Protein 4R7P (pdb70)

Structure (mmCIF, N/CA/C/O backbone):
data_4R7P
#
_entry.id   4R7P
#
_cell.length_a   138.970
_cell.length_b   138.970
_cell.length_c   311.620
_cell.angle_alpha   90.00
_cell.angle_beta   90.00
_cell.angle_gamma   120.00
#
_symmetry.space_group_name_H-M   'P 31 2 1'
#
loop_
_entity.id
_entity.type
_entity.pdbx_description
1 polymer 'UTP--glucose-1-phosphate uridylyltransferase'
2 non-polymer "URIDINE-5'-DIPHOSPHATE-GLUCOSE"
3 non-polymer 'SULFATE ION'
4 non-polymer 'ACETATE ION'
5 non-polymer 1,2-ETHANEDIOL
6 non-polymer 'ZINC ION'
7 water water
#
loop_
_atom_site.group_PDB
_atom_site.id
_atom_site.type_symbol
_atom_site.label_atom_id
_atom_site.label_alt_id
_atom_site.label_comp_id
_atom_site.label_asym_id
_atom_site.label_entity_id
_atom_site.label_seq_id
_atom_site.pdbx_PDB_ins_code
_atom_site.Cartn_x
_atom_site.Cartn_y
_atom_site.Cartn_z
_atom_site.occupancy
_atom_site.B_iso_or_equiv
_atom_site.auth_seq_id
_atom_site.auth_comp_id
_atom_site.auth_asym_id
_atom_site.auth_atom_id
_atom_site.pdbx_PDB_model_num
ATOM 1 N N . ILE A 1 42 ? 65.426 -7.382 33.981 1.00 194.00 24 ILE A N 1
ATOM 2 C CA . ILE A 1 42 ? 65.283 -8.813 33.732 1.00 204.55 24 ILE A CA 1
ATOM 3 C C . ILE A 1 42 ? 63.966 -9.107 33.013 1.00 221.62 24 ILE A C 1
ATOM 4 O O . ILE A 1 42 ? 63.974 -9.581 31.881 1.00 214.01 24 ILE A O 1
ATOM 9 N N . ARG A 1 43 ? 62.849 -8.810 33.675 1.00 237.09 25 ARG A N 1
ATOM 10 C CA . ARG A 1 43 ? 61.507 -9.138 33.174 1.00 241.42 25 ARG A CA 1
ATOM 11 C C . ARG A 1 43 ? 61.311 -8.795 31.687 1.00 258.24 25 ARG A C 1
ATOM 12 O O . ARG A 1 43 ? 60.779 -9.606 30.911 1.00 265.38 25 ARG A O 1
ATOM 20 N N . GLN A 1 44 ? 61.753 -7.604 31.290 1.00 263.79 26 GLN A N 1
ATOM 21 C CA . GLN A 1 44 ? 61.673 -7.191 29.891 1.00 255.57 26 GLN A CA 1
ATOM 22 C C . GLN A 1 44 ? 62.435 -8.173 29.008 1.00 295.15 26 GLN A C 1
ATOM 23 O O . GLN A 1 44 ? 61.926 -8.622 27.980 1.00 296.67 26 GLN A O 1
ATOM 29 N N . GLU A 1 45 ? 63.652 -8.508 29.422 1.00 268.55 27 GLU A N 1
ATOM 30 C CA . GLU A 1 45 ? 64.482 -9.452 28.681 1.00 258.66 27 GLU A CA 1
ATOM 31 C C . GLU A 1 45 ? 63.759 -10.790 28.530 1.00 260.31 27 GLU A C 1
ATOM 32 O O . GLU A 1 45 ? 63.831 -11.427 27.477 1.00 256.02 27 GLU A O 1
ATOM 38 N N . LEU A 1 46 ? 63.047 -11.197 29.578 1.00 282.80 28 LEU A N 1
ATOM 39 C CA . LEU A 1 46 ? 62.253 -12.421 29.537 1.00 224.52 28 LEU A CA 1
ATOM 40 C C . LEU A 1 46 ? 61.194 -12.303 28.452 1.00 210.47 28 LEU A C 1
ATOM 41 O O . LEU A 1 46 ? 61.119 -13.135 27.545 1.00 217.91 28 LEU A O 1
ATOM 46 N N . GLU A 1 47 ? 60.379 -11.257 28.554 1.00 208.45 29 GLU A N 1
ATOM 47 C CA . GLU A 1 47 ? 59.320 -11.012 27.578 1.00 207.64 29 GLU A CA 1
ATOM 48 C C . GLU A 1 47 ? 59.863 -11.029 26.142 1.00 208.34 29 GLU A C 1
ATOM 49 O O . GLU A 1 47 ? 59.431 -11.842 25.316 1.00 206.19 29 GLU A O 1
ATOM 55 N N . LEU A 1 48 ? 60.826 -10.155 25.854 1.00 210.09 30 LEU A N 1
ATOM 56 C CA . LEU A 1 48 ? 61.384 -10.049 24.504 1.00 202.62 30 LEU A CA 1
ATOM 57 C C . LEU A 1 48 ? 62.063 -11.345 24.068 1.00 191.92 30 LEU A C 1
ATOM 58 O O . LEU A 1 48 ? 62.055 -11.681 22.885 1.00 189.00 30 LEU A O 1
ATOM 63 N N . SER A 1 49 ? 62.657 -12.069 25.013 1.00 191.33 31 SER A N 1
ATOM 64 C CA . SER A 1 49 ? 63.255 -13.362 24.689 1.00 196.00 31 SER A CA 1
ATOM 65 C C . SER A 1 49 ? 62.180 -14.372 24.301 1.00 196.20 31 SER A C 1
ATOM 66 O O . SER A 1 49 ? 62.370 -15.159 23.377 1.00 214.89 31 SER A O 1
ATOM 69 N N . VAL A 1 50 ? 61.054 -14.360 25.007 1.00 190.15 32 VAL A N 1
ATOM 70 C CA . VAL A 1 50 ? 59.956 -15.258 24.661 1.00 184.24 32 VAL A CA 1
ATOM 71 C C . VAL A 1 50 ? 59.398 -14.907 23.294 1.00 191.95 32 VAL A C 1
ATOM 72 O O . VAL A 1 50 ? 59.204 -15.772 22.442 1.00 202.53 32 VAL A O 1
ATOM 76 N N . LYS A 1 51 ? 59.115 -13.625 23.102 1.00 187.53 33 LYS A N 1
ATOM 77 C CA . LYS A 1 51 ? 58.386 -13.194 21.909 1.00 194.30 33 LYS A CA 1
ATOM 78 C C . LYS A 1 51 ? 59.109 -13.450 20.568 1.00 186.77 33 LYS A C 1
ATOM 79 O O . LYS A 1 51 ? 58.467 -13.801 19.575 1.00 184.98 33 LYS A O 1
ATOM 85 N N . LYS A 1 52 ? 60.415 -13.233 20.498 1.00 210.47 34 LYS A N 1
ATOM 86 C CA . LYS A 1 52 ? 61.107 -13.469 19.226 1.00 218.46 34 LYS A CA 1
ATOM 87 C C . LYS A 1 52 ? 61.257 -14.976 18.934 1.00 213.47 34 LYS A C 1
ATOM 88 O O . LYS A 1 52 ? 61.318 -15.410 17.764 1.00 233.35 34 LYS A O 1
ATOM 94 N N . GLU A 1 53 ? 61.321 -15.771 20.000 1.00 167.41 35 GLU A N 1
ATOM 95 C CA . GLU A 1 53 ? 61.193 -17.217 19.870 1.00 163.79 35 GLU A CA 1
ATOM 96 C C . GLU A 1 53 ? 59.798 -17.496 19.319 1.00 147.74 35 GLU A C 1
ATOM 97 O O . GLU A 1 53 ? 59.625 -18.306 18.404 1.00 152.29 35 GLU A O 1
ATOM 103 N N . LEU A 1 54 ? 58.804 -16.800 19.868 1.00 149.38 36 LEU A N 1
ATOM 104 C CA . LEU A 1 54 ? 57.446 -16.882 19.348 1.00 158.57 36 LEU A CA 1
ATOM 105 C C . LEU A 1 54 ? 57.408 -16.502 17.883 1.00 164.61 36 LEU A C 1
ATOM 106 O O . LEU A 1 54 ? 56.662 -17.079 17.090 1.00 160.67 36 LEU A O 1
ATOM 111 N N . GLU A 1 55 ? 58.235 -15.544 17.513 1.00 172.04 37 GLU A N 1
ATOM 112 C CA . GLU A 1 55 ? 58.307 -15.157 16.115 1.00 152.17 37 GLU A CA 1
ATOM 113 C C . GLU A 1 55 ? 58.866 -16.224 15.232 1.00 150.82 37 GLU A C 1
ATOM 114 O O . GLU A 1 55 ? 58.540 -16.329 14.047 1.00 149.27 37 GLU A O 1
ATOM 120 N N . LYS A 1 56 ? 59.806 -16.945 15.815 1.00 161.03 38 LYS A N 1
ATOM 121 C CA . LYS A 1 56 ? 60.344 -18.119 15.161 1.00 143.87 38 LYS A CA 1
ATOM 122 C C . LYS A 1 56 ? 59.254 -19.161 14.962 1.00 143.03 38 LYS A C 1
ATOM 123 O O . LYS A 1 56 ? 59.124 -19.710 13.875 1.00 153.80 38 LYS A O 1
ATOM 129 N N . ILE A 1 57 ? 58.488 -19.453 16.014 1.00 146.86 39 ILE A N 1
ATOM 130 C CA . ILE A 1 57 ? 57.366 -20.395 15.864 1.00 145.94 39 ILE A CA 1
ATOM 131 C C . ILE A 1 57 ? 56.464 -19.947 14.737 1.00 146.50 39 ILE A C 1
ATOM 132 O O . ILE A 1 57 ? 56.035 -20.758 13.917 1.00 125.96 39 ILE A O 1
ATOM 137 N N . LEU A 1 58 ? 56.144 -18.653 14.736 1.00 146.52 40 LEU A N 1
ATOM 138 C CA . LEU A 1 58 ? 55.244 -18.089 13.733 1.00 141.75 40 LEU A CA 1
ATOM 139 C C . LEU A 1 58 ? 55.674 -18.431 12.314 1.00 152.39 40 LEU A C 1
ATOM 140 O O . LEU A 1 58 ? 54.830 -18.673 11.449 1.00 143.65 40 LEU A O 1
ATOM 145 N N . THR A 1 59 ? 56.984 -18.449 12.085 1.00 170.63 41 THR A N 1
ATOM 146 C CA . THR A 1 59 ? 57.531 -18.577 10.740 1.00 134.39 41 THR A CA 1
ATOM 147 C C . THR A 1 59 ? 57.000 -19.860 10.112 1.00 147.58 41 THR A C 1
ATOM 148 O O . THR A 1 59 ? 56.710 -19.894 8.920 1.00 178.17 41 THR A O 1
ATOM 152 N N . THR A 1 60 ? 56.863 -20.908 10.923 1.00 136.81 42 THR A N 1
ATOM 153 C CA . THR A 1 60 ? 56.063 -22.051 10.529 1.00 129.93 42 THR A CA 1
ATOM 154 C C . THR A 1 60 ? 54.613 -21.680 10.491 1.00 148.06 42 THR A C 1
ATOM 155 O O . THR A 1 60 ? 54.003 -21.396 11.516 1.00 177.13 42 THR A O 1
ATOM 159 N N . ALA A 1 61 ? 54.058 -21.698 9.299 1.00 160.56 43 ALA A N 1
ATOM 160 C CA . ALA A 1 61 ? 52.630 -21.620 9.137 1.00 124.06 43 ALA A CA 1
ATOM 161 C C . ALA A 1 61 ? 52.344 -21.935 7.710 1.00 177.14 43 ALA A C 1
ATOM 162 O O . ALA A 1 61 ? 53.056 -21.496 6.801 1.00 202.20 43 ALA A O 1
ATOM 164 N N . SER A 1 62 ? 51.307 -22.725 7.508 1.00 158.28 44 SER A N 1
ATOM 165 C CA . SER A 1 62 ? 50.711 -22.770 6.204 1.00 141.50 44 SER A CA 1
ATOM 166 C C . SER A 1 62 ? 50.111 -21.394 6.109 1.00 123.70 44 SER A C 1
ATOM 167 O O . SER A 1 62 ? 49.763 -20.826 7.138 1.00 137.32 44 SER A O 1
ATOM 170 N N . SER A 1 63 ? 49.993 -20.847 4.907 1.00 125.71 45 SER A N 1
ATOM 171 C CA . SER A 1 63 ? 49.381 -19.538 4.753 1.00 139.32 45 SER A CA 1
ATOM 172 C C . SER A 1 63 ? 47.877 -19.608 5.027 1.00 152.88 45 SER A C 1
ATOM 173 O O . SER A 1 63 ? 47.232 -18.581 5.248 1.00 121.02 45 SER A O 1
ATOM 176 N N . HIS A 1 64 ? 47.335 -20.830 5.018 1.00 169.93 46 HIS A N 1
ATOM 177 C CA . HIS A 1 64 ? 45.886 -21.062 5.112 1.00 117.94 46 HIS A CA 1
ATOM 178 C C . HIS A 1 64 ? 45.276 -20.306 6.289 1.00 115.20 46 HIS A C 1
ATOM 179 O O . HIS A 1 64 ? 44.265 -19.618 6.151 1.00 122.73 46 HIS A O 1
ATOM 186 N N . GLU A 1 65 ? 45.946 -20.417 7.430 1.00 167.64 47 GLU A N 1
ATOM 187 C CA . GLU A 1 65 ? 45.513 -19.869 8.706 1.00 188.37 47 GLU A CA 1
ATOM 188 C C . GLU A 1 65 ? 46.824 -19.455 9.387 1.00 169.25 47 GLU A C 1
ATOM 189 O O . GLU A 1 65 ? 47.247 -20.046 10.382 1.00 167.07 47 GLU A O 1
ATOM 195 N N . PHE A 1 66 ? 47.475 -18.462 8.778 1.00 115.70 48 PHE A N 1
ATOM 196 C CA . PHE A 1 66 ? 48.657 -17.776 9.315 1.00 117.38 48 PHE A CA 1
ATOM 197 C C . PHE A 1 66 ? 48.234 -16.521 10.046 1.00 148.03 48 PHE A C 1
ATOM 198 O O . PHE A 1 66 ? 48.572 -16.315 11.209 1.00 131.37 48 PHE A O 1
ATOM 206 N N . GLU A 1 67 ? 47.513 -15.658 9.336 1.00 157.48 49 GLU A N 1
ATOM 207 C CA . GLU A 1 67 ? 47.231 -14.327 9.853 1.00 163.84 49 GLU A CA 1
ATOM 208 C C . GLU A 1 67 ? 46.353 -14.461 11.076 1.00 185.00 49 GLU A C 1
ATOM 209 O O . GLU A 1 67 ? 46.424 -13.644 11.993 1.00 195.33 49 GLU A O 1
ATOM 215 N N . HIS A 1 68 ? 45.530 -15.507 11.087 1.00 201.46 50 HIS A N 1
ATOM 216 C CA . HIS A 1 68 ? 44.659 -15.760 12.226 1.00 203.07 50 HIS A CA 1
ATOM 217 C C . HIS A 1 68 ? 45.524 -16.346 13.373 1.00 147.57 50 HIS A C 1
ATOM 218 O O . HIS A 1 68 ? 45.217 -16.114 14.541 1.00 154.21 50 HIS A O 1
ATOM 225 N N . THR A 1 69 ? 46.638 -17.017 13.042 1.00 136.93 51 THR A N 1
ATOM 226 C CA . THR A 1 69 ? 47.610 -17.494 14.048 1.00 124.18 51 THR A CA 1
ATOM 227 C C . THR A 1 69 ? 48.364 -16.344 14.708 1.00 123.02 51 THR A C 1
ATOM 228 O O . THR A 1 69 ? 48.623 -16.349 15.926 1.00 132.84 51 THR A O 1
ATOM 232 N N . LYS A 1 70 ? 48.716 -15.360 13.887 1.00 137.02 52 LYS A N 1
ATOM 233 C CA . LYS A 1 70 ? 49.514 -14.231 14.338 1.00 129.82 52 LYS A CA 1
ATOM 234 C C . LYS A 1 70 ? 48.792 -13.540 15.483 1.00 130.61 52 LYS A C 1
ATOM 235 O O . LYS A 1 70 ? 49.383 -13.276 16.525 1.00 147.89 52 LYS A O 1
ATOM 241 N N . LYS A 1 71 ? 47.508 -13.255 15.277 1.00 130.79 53 LYS A N 1
ATOM 242 C CA . LYS A 1 71 ? 46.701 -12.568 16.282 1.00 116.10 53 LYS A CA 1
ATOM 243 C C . LYS A 1 71 ? 46.766 -13.280 17.610 1.00 119.95 53 LYS A C 1
ATOM 244 O O . LYS A 1 71 ? 46.968 -12.670 18.659 1.00 156.23 53 LYS A O 1
ATOM 250 N N . ASP A 1 72 ? 46.560 -14.586 17.548 1.00 130.62 54 ASP A N 1
ATOM 251 C CA . ASP A 1 72 ? 46.543 -15.397 18.747 1.00 116.79 54 ASP A CA 1
ATOM 252 C C . ASP A 1 72 ? 47.851 -15.234 19.462 1.00 134.14 54 ASP A C 1
ATOM 253 O O . ASP A 1 72 ? 47.871 -14.992 20.663 1.00 162.02 54 ASP A O 1
ATOM 258 N N . LEU A 1 73 ? 48.946 -15.363 18.726 1.00 115.23 55 LEU A N 1
ATOM 259 C CA . LEU A 1 73 ? 50.230 -15.080 19.334 1.00 110.47 55 LEU A CA 1
ATOM 260 C C . LEU A 1 73 ? 50.201 -13.677 19.963 1.00 159.87 55 LEU A C 1
ATOM 261 O O . LEU A 1 73 ? 50.484 -13.560 21.145 1.00 165.37 55 LEU A O 1
ATOM 266 N N . ASP A 1 74 ? 49.799 -12.643 19.213 1.00 146.54 56 ASP A N 1
ATOM 267 C CA . ASP A 1 74 ? 49.667 -11.269 19.742 1.00 145.19 56 ASP A CA 1
ATOM 268 C C . ASP A 1 74 ? 48.877 -11.270 21.068 1.00 169.23 56 ASP A C 1
ATOM 269 O O . ASP A 1 74 ? 49.295 -10.639 22.057 1.00 147.43 56 ASP A O 1
ATOM 274 N N . GLY A 1 75 ? 47.803 -12.056 21.115 1.00 268.29 57 GLY A N 1
ATOM 275 C CA . GLY A 1 75 ? 46.889 -12.069 22.250 1.00 230.34 57 GLY A CA 1
ATOM 276 C C . GLY A 1 75 ? 47.599 -12.636 23.453 1.00 203.51 57 GLY A C 1
ATOM 277 O O . GLY A 1 75 ? 47.594 -12.066 24.562 1.00 210.48 57 GLY A O 1
ATOM 278 N N . PHE A 1 76 ? 48.225 -13.782 23.201 1.00 167.17 58 PHE A N 1
ATOM 279 C CA . PHE A 1 76 ? 49.009 -14.471 24.205 1.00 132.28 58 PHE A CA 1
ATOM 280 C C . PHE A 1 76 ? 50.003 -13.506 24.769 1.00 159.91 58 PHE A C 1
ATOM 281 O O . PHE A 1 76 ? 50.091 -13.333 25.977 1.00 153.96 58 PHE A O 1
ATOM 289 N N . ARG A 1 77 ? 50.789 -12.916 23.878 1.00 152.07 59 ARG A N 1
ATOM 290 C CA . ARG A 1 77 ? 51.898 -12.083 24.301 1.00 164.65 59 ARG A CA 1
ATOM 291 C C . ARG A 1 77 ? 51.383 -11.013 25.224 1.00 161.27 59 ARG A C 1
ATOM 292 O O . ARG A 1 77 ? 51.972 -10.781 26.269 1.00 177.47 59 ARG A O 1
ATOM 300 N N . LYS A 1 78 ? 50.301 -10.337 24.838 1.00 174.05 60 LYS A N 1
ATOM 301 C CA . LYS A 1 78 ? 49.720 -9.354 25.750 1.00 146.83 60 LYS A CA 1
ATOM 302 C C . LYS A 1 78 ? 49.382 -9.966 27.106 1.00 132.78 60 LYS A C 1
ATOM 303 O O . LYS A 1 78 ? 49.737 -9.407 28.150 1.00 109.67 60 LYS A O 1
ATOM 309 N N . LEU A 1 79 ? 48.701 -11.106 27.100 1.00 119.49 61 LEU A N 1
ATOM 310 C CA . LEU A 1 79 ? 48.472 -11.818 28.350 1.00 108.47 61 LEU A CA 1
ATOM 311 C C . LEU A 1 79 ? 49.761 -12.014 29.142 1.00 132.36 61 LEU A C 1
ATOM 312 O O . LEU A 1 79 ? 49.780 -11.820 30.351 1.00 145.07 61 LEU A O 1
ATOM 317 N N . PHE A 1 80 ? 50.835 -12.391 28.456 1.00 148.55 62 PHE A N 1
ATOM 318 C CA . PHE A 1 80 ? 52.128 -12.619 29.091 1.00 129.25 62 PHE A CA 1
ATOM 319 C C . PHE A 1 80 ? 52.752 -11.319 29.604 1.00 139.78 62 PHE A C 1
ATOM 320 O O . PHE A 1 80 ? 53.396 -11.305 30.647 1.00 148.99 62 PHE A O 1
ATOM 328 N N . HIS A 1 81 ? 52.568 -10.231 28.865 1.00 165.97 63 HIS A N 1
ATOM 329 C CA . HIS A 1 81 ? 53.055 -8.920 29.282 1.00 180.66 63 HIS A CA 1
ATOM 330 C C . HIS A 1 81 ? 52.375 -8.536 30.577 1.00 179.78 63 HIS A C 1
ATOM 331 O O . HIS A 1 81 ? 52.996 -8.000 31.491 1.00 184.56 63 HIS A O 1
ATOM 338 N N . ARG A 1 82 ? 51.082 -8.818 30.638 1.00 166.18 64 ARG A N 1
ATOM 339 C CA . ARG A 1 82 ? 50.306 -8.565 31.847 1.00 168.77 64 ARG A CA 1
ATOM 340 C C . ARG A 1 82 ? 50.687 -9.536 32.957 1.00 162.55 64 ARG A C 1
ATOM 341 O O . ARG A 1 82 ? 50.722 -9.168 34.131 1.00 160.63 64 ARG A O 1
ATOM 349 N N . PHE A 1 83 ? 50.956 -10.781 32.567 1.00 167.21 65 PHE A N 1
ATOM 350 C CA . PHE A 1 83 ? 51.299 -11.841 33.513 1.00 140.24 65 PHE A CA 1
ATOM 351 C C . PHE A 1 83 ? 52.405 -11.400 34.471 1.00 128.80 65 PHE A C 1
ATOM 352 O O . PHE A 1 83 ? 52.295 -11.615 35.671 1.00 147.62 65 PHE A O 1
ATOM 360 N N . LEU A 1 84 ? 53.453 -10.766 33.946 1.00 154.04 66 LEU A N 1
ATOM 361 C CA . LEU A 1 84 ? 54.623 -10.403 34.753 1.00 189.60 66 LEU A CA 1
ATOM 362 C C . LEU A 1 84 ? 54.552 -8.954 35.207 1.00 214.94 66 LEU A C 1
ATOM 363 O O . LEU A 1 84 ? 55.424 -8.480 35.939 1.00 230.27 66 LEU A O 1
ATOM 368 N N . GLN A 1 85 ? 53.522 -8.242 34.758 1.00 221.21 67 GLN A N 1
ATOM 369 C CA . GLN A 1 85 ? 53.286 -6.898 35.263 1.00 224.95 67 GLN A CA 1
ATOM 370 C C . GLN A 1 85 ? 53.041 -7.005 36.763 1.00 217.73 67 GLN A C 1
ATOM 371 O O . GLN A 1 85 ? 53.622 -6.252 37.545 1.00 224.86 67 GLN A O 1
ATOM 377 N N . GLU A 1 86 ? 52.186 -7.944 37.161 1.00 207.50 68 GLU A N 1
ATOM 378 C CA . GLU A 1 86 ? 52.025 -8.258 38.572 1.00 201.39 68 GLU A CA 1
ATOM 379 C C . GLU A 1 86 ? 51.964 -9.738 38.834 1.00 196.86 68 GLU A C 1
ATOM 380 O O . GLU A 1 86 ? 51.395 -10.517 38.069 1.00 185.46 68 GLU A O 1
ATOM 386 N N . LYS A 1 87 ? 52.539 -10.080 39.978 1.00 213.19 69 LYS A N 1
ATOM 387 C CA . LYS A 1 87 ? 52.752 -11.445 40.407 1.00 227.90 69 LYS A CA 1
ATOM 388 C C . LYS A 1 87 ? 52.152 -11.660 41.776 1.00 244.84 69 LYS A C 1
ATOM 389 O O . LYS A 1 87 ? 52.013 -10.722 42.562 1.00 255.88 69 LYS A O 1
ATOM 395 N N . GLY A 1 88 ? 51.813 -12.909 42.061 1.00 252.32 70 GLY A N 1
ATOM 396 C CA . GLY A 1 88 ? 51.067 -13.228 43.258 1.00 252.89 70 GLY A CA 1
ATOM 397 C C . GLY A 1 88 ? 49.767 -12.455 43.231 1.00 247.46 70 GLY A C 1
ATOM 398 O O . GLY A 1 88 ? 49.512 -11.670 44.150 1.00 251.31 70 GLY A O 1
ATOM 399 N N . PRO A 1 89 ? 48.951 -12.649 42.171 1.00 234.12 71 PRO A N 1
ATOM 400 C CA . PRO A 1 89 ? 47.766 -11.795 42.047 1.00 232.96 71 PRO A CA 1
ATOM 401 C C . PRO A 1 89 ? 46.882 -11.889 43.277 1.00 247.71 71 PRO A C 1
ATOM 402 O O . PRO A 1 89 ? 46.520 -12.982 43.714 1.00 243.84 71 PRO A O 1
ATOM 406 N N . SER A 1 90 ? 46.558 -10.729 43.830 1.00 233.29 72 SER A N 1
ATOM 407 C CA . SER A 1 90 ? 45.912 -10.642 45.129 1.00 213.79 72 SER A CA 1
ATOM 408 C C . SER A 1 90 ? 45.103 -9.360 45.199 1.00 200.38 72 SER A C 1
ATOM 409 O O . SER A 1 90 ? 45.334 -8.424 44.432 1.00 175.84 72 SER A O 1
ATOM 412 N N . VAL A 1 91 ? 44.148 -9.333 46.120 1.00 223.55 73 VAL A N 1
ATOM 413 C CA . VAL A 1 91 ? 43.278 -8.179 46.301 1.00 186.66 73 VAL A CA 1
ATOM 414 C C . VAL A 1 91 ? 43.361 -7.644 47.719 1.00 172.37 73 VAL A C 1
ATOM 415 O O . VAL A 1 91 ? 43.456 -8.409 48.677 1.00 161.93 73 VAL A O 1
ATOM 419 N N . ASP A 1 92 ? 43.320 -6.322 47.843 1.00 177.25 74 ASP A N 1
ATOM 420 C CA . ASP A 1 92 ? 43.302 -5.674 49.146 1.00 187.18 74 ASP A CA 1
ATOM 421 C C . ASP A 1 92 ? 41.952 -5.904 49.819 1.00 178.11 74 ASP A C 1
ATOM 422 O O . ASP A 1 92 ? 40.951 -5.285 49.454 1.00 165.91 74 ASP A O 1
ATOM 427 N N . TRP A 1 93 ? 41.941 -6.793 50.809 1.00 176.59 75 TRP A N 1
ATOM 428 C CA . TRP A 1 93 ? 40.713 -7.199 51.487 1.00 150.02 75 TRP A CA 1
ATOM 429 C C . TRP A 1 93 ? 40.038 -6.037 52.201 1.00 138.47 75 TRP A C 1
ATOM 430 O O . TRP A 1 93 ? 38.841 -6.076 52.480 1.00 125.03 75 TRP A O 1
ATOM 441 N N . GLY A 1 94 ? 40.814 -5.007 52.505 1.00 151.79 76 GLY A N 1
ATOM 442 C CA . GLY A 1 94 ? 40.280 -3.843 53.178 1.00 172.02 76 GLY A CA 1
ATOM 443 C C . GLY A 1 94 ? 39.326 -3.076 52.287 1.00 165.95 76 GLY A C 1
ATOM 444 O O . GLY A 1 94 ? 38.350 -2.497 52.761 1.00 154.30 76 GLY A O 1
ATOM 445 N N . LYS A 1 95 ? 39.602 -3.080 50.987 1.00 186.60 77 LYS A N 1
ATOM 446 C CA . LYS A 1 95 ? 38.845 -2.261 50.046 1.00 204.98 77 LYS A CA 1
ATOM 447 C C . LYS A 1 95 ? 37.595 -2.985 49.540 1.00 187.55 77 LYS A C 1
ATOM 448 O O . LYS A 1 95 ? 36.813 -2.420 48.772 1.00 192.29 77 LYS A O 1
ATOM 454 N N . ILE A 1 96 ? 37.405 -4.227 49.982 1.00 155.51 78 ILE A N 1
ATOM 455 C CA . ILE A 1 96 ? 36.258 -5.029 49.562 1.00 135.79 78 ILE A CA 1
ATOM 456 C C . ILE A 1 96 ? 35.012 -4.690 50.377 1.00 138.70 78 ILE A C 1
ATOM 457 O O . ILE A 1 96 ? 35.103 -4.315 51.546 1.00 155.94 78 ILE A O 1
ATOM 462 N N . GLN A 1 97 ? 33.851 -4.821 49.739 1.00 132.28 79 GLN A N 1
ATOM 463 C CA . GLN A 1 97 ? 32.563 -4.560 50.381 1.00 131.51 79 GLN A CA 1
ATOM 464 C C . GLN A 1 97 ? 31.471 -5.459 49.818 1.00 129.54 79 GLN A C 1
ATOM 465 O O . GLN A 1 97 ? 31.580 -5.963 48.701 1.00 132.51 79 GLN A O 1
ATOM 471 N N . ARG A 1 98 ? 30.409 -5.646 50.593 1.00 151.31 80 ARG A N 1
ATOM 472 C CA . ARG A 1 98 ? 29.256 -6.390 50.118 1.00 141.18 80 ARG A CA 1
ATOM 473 C C . ARG A 1 98 ? 28.528 -5.512 49.117 1.00 150.65 80 ARG A C 1
ATOM 474 O O . ARG A 1 98 ? 28.461 -4.295 49.292 1.00 141.95 80 ARG A O 1
ATOM 482 N N . PRO A 1 99 ? 27.983 -6.118 48.055 1.00 160.48 81 PRO A N 1
ATOM 483 C CA . PRO A 1 99 ? 27.300 -5.294 47.052 1.00 157.91 81 PRO A CA 1
ATOM 484 C C . PRO A 1 99 ? 26.065 -4.609 47.636 1.00 140.28 81 PRO A C 1
ATOM 485 O O . PRO A 1 99 ? 25.403 -5.193 48.495 1.00 155.03 81 PRO A O 1
ATOM 489 N N . PRO A 1 100 ? 25.774 -3.376 47.201 1.00 105.25 82 PRO A N 1
ATOM 490 C CA . PRO A 1 100 ? 24.532 -2.715 47.614 1.00 120.42 82 PRO A CA 1
ATOM 491 C C . PRO A 1 100 ? 23.308 -3.559 47.275 1.00 140.76 82 PRO A C 1
ATOM 492 O O . PRO A 1 100 ? 23.387 -4.409 46.386 1.00 177.40 82 PRO A O 1
ATOM 496 N N . GLU A 1 101 ? 22.198 -3.330 47.969 1.00 134.88 83 GLU A N 1
ATOM 497 C CA . GLU A 1 101 ? 21.012 -4.167 47.802 1.00 163.42 83 GLU A CA 1
ATOM 498 C C . GLU A 1 101 ? 20.301 -3.902 46.474 1.00 166.74 83 GLU A C 1
ATOM 499 O O . GLU A 1 101 ? 19.486 -4.714 46.033 1.00 161.58 83 GLU A O 1
ATOM 505 N N . ASP A 1 102 ? 20.620 -2.778 45.836 1.00 152.65 84 ASP A N 1
ATOM 506 C CA . ASP A 1 102 ? 20.047 -2.450 44.535 1.00 119.25 84 ASP A CA 1
ATOM 507 C C . ASP A 1 102 ? 20.896 -2.974 43.388 1.00 108.43 84 ASP A C 1
ATOM 508 O O . ASP A 1 102 ? 20.452 -2.973 42.246 1.00 114.19 84 ASP A O 1
ATOM 513 N N . SER A 1 103 ? 22.110 -3.426 43.699 1.00 126.18 85 SER A N 1
ATOM 514 C CA . SER A 1 103 ? 23.050 -3.925 42.688 1.00 117.74 85 SER A CA 1
ATOM 515 C C . SER A 1 103 ? 22.865 -5.403 42.357 1.00 93.83 85 SER A C 1
ATOM 516 O O . SER A 1 103 ? 23.410 -5.889 41.373 1.00 91.73 85 SER A O 1
ATOM 519 N N . ILE A 1 104 ? 22.124 -6.122 43.188 1.00 90.85 86 ILE A N 1
ATOM 520 C CA . ILE A 1 104 ? 21.775 -7.502 42.879 1.00 90.03 86 ILE A CA 1
ATOM 521 C C . ILE A 1 104 ? 20.294 -7.715 43.165 1.00 90.11 86 ILE A C 1
ATOM 522 O O . ILE A 1 104 ? 19.904 -8.013 44.292 1.00 103.78 86 ILE A O 1
ATOM 527 N N . GLN A 1 105 ? 19.471 -7.557 42.134 1.00 88.89 87 GLN A N 1
ATOM 528 C CA . GLN A 1 105 ? 18.026 -7.577 42.300 1.00 97.01 87 GLN A CA 1
ATOM 529 C C . GLN A 1 105 ? 17.470 -8.991 42.223 1.00 91.79 87 GLN A C 1
ATOM 530 O O . GLN A 1 105 ? 17.949 -9.793 41.434 1.00 90.50 87 GLN A O 1
ATOM 536 N N . PRO A 1 106 ? 16.458 -9.310 43.044 1.00 83.28 88 PRO A N 1
ATOM 537 C CA . PRO A 1 106 ? 15.844 -10.641 42.962 1.00 86.21 88 PRO A CA 1
ATOM 538 C C . PRO A 1 106 ? 15.022 -10.830 41.694 1.00 87.84 88 PRO A C 1
ATOM 539 O O . PRO A 1 106 ? 14.298 -9.921 41.296 1.00 98.03 88 PRO A O 1
ATOM 543 N N . TYR A 1 107 ? 15.132 -12.004 41.082 1.00 79.47 89 TYR A N 1
ATOM 544 C CA . TYR A 1 107 ? 14.505 -12.272 39.790 1.00 118.73 89 TYR A CA 1
ATOM 545 C C . TYR A 1 107 ? 12.985 -12.098 39.866 1.00 102.96 89 TYR A C 1
ATOM 546 O O . TYR A 1 107 ? 12.352 -11.755 38.871 1.00 85.17 89 TYR A O 1
ATOM 555 N N . GLU A 1 108 ? 12.400 -12.294 41.042 1.00 91.07 90 GLU A N 1
ATOM 556 C CA . GLU A 1 108 ? 10.948 -12.211 41.164 1.00 93.30 90 GLU A CA 1
ATOM 557 C C . GLU A 1 108 ? 10.423 -10.784 41.041 1.00 92.87 90 GLU A C 1
ATOM 558 O O . GLU A 1 108 ? 9.284 -10.587 40.624 1.00 104.46 90 GLU A O 1
ATOM 564 N N . LYS A 1 109 ? 11.235 -9.794 41.403 1.00 89.95 91 LYS A N 1
ATOM 565 C CA . LYS A 1 109 ? 10.891 -8.401 41.137 1.00 122.13 91 LYS A CA 1
ATOM 566 C C . LYS A 1 109 ? 10.852 -8.172 39.628 1.00 124.26 91 LYS A C 1
ATOM 567 O O . LYS A 1 109 ? 9.911 -7.578 39.085 1.00 129.06 91 LYS A O 1
ATOM 573 N N . ILE A 1 110 ? 11.881 -8.676 38.955 1.00 109.89 92 ILE A N 1
ATOM 574 C CA . ILE A 1 110 ? 12.009 -8.525 37.518 1.00 85.95 92 ILE A CA 1
ATOM 575 C C . ILE A 1 110 ? 10.793 -9.150 36.867 1.00 96.22 92 ILE A C 1
ATOM 576 O O . ILE A 1 110 ? 10.143 -8.553 36.017 1.00 109.39 92 ILE A O 1
ATOM 581 N N . LYS A 1 111 ? 10.496 -10.371 37.267 1.00 84.40 93 LYS A N 1
ATOM 582 C CA . LYS A 1 111 ? 9.320 -11.047 36.760 1.00 94.01 93 LYS A CA 1
ATOM 583 C C . LYS A 1 111 ? 8.042 -10.326 37.204 1.00 112.42 93 LYS A C 1
ATOM 584 O O . LYS A 1 111 ? 7.023 -10.354 36.505 1.00 95.80 93 LYS A O 1
ATOM 590 N N . ALA A 1 112 ? 8.099 -9.690 38.373 1.00 124.06 94 ALA A N 1
ATOM 591 C CA . ALA A 1 112 ? 6.968 -8.899 38.858 1.00 127.20 94 ALA A CA 1
ATOM 592 C C . ALA A 1 112 ? 6.619 -7.847 37.831 1.00 120.76 94 ALA A C 1
ATOM 593 O O . ALA A 1 112 ? 5.453 -7.678 37.475 1.00 137.90 94 ALA A O 1
ATOM 595 N N . ARG A 1 113 ? 7.637 -7.121 37.380 1.00 104.08 95 ARG A N 1
ATOM 596 C CA . ARG A 1 113 ? 7.422 -6.093 36.372 1.00 112.24 95 ARG A CA 1
ATOM 597 C C . ARG A 1 113 ? 6.621 -6.576 35.166 1.00 128.64 95 ARG A C 1
ATOM 598 O O . ARG A 1 113 ? 5.885 -5.798 34.558 1.00 142.37 95 ARG A O 1
ATOM 606 N N . GLY A 1 114 ? 6.785 -7.846 34.809 1.00 139.01 96 GLY A N 1
ATOM 607 C CA . GLY A 1 114 ? 6.006 -8.448 33.738 1.00 138.23 96 GLY A CA 1
ATOM 608 C C . GLY A 1 114 ? 6.800 -8.519 32.452 1.00 129.47 96 GLY A C 1
ATOM 609 O O . GLY A 1 114 ? 7.806 -7.830 32.292 1.00 142.95 96 GLY A O 1
ATOM 610 N N . LEU A 1 115 ? 6.355 -9.363 31.530 1.00 91.56 97 LEU A N 1
ATOM 611 C CA . LEU A 1 115 ? 7.078 -9.546 30.277 1.00 111.49 97 LEU A CA 1
ATOM 612 C C . LEU A 1 115 ? 6.809 -8.364 29.344 1.00 104.59 97 LEU A C 1
ATOM 613 O O . LEU A 1 115 ? 5.885 -7.586 29.586 1.00 120.95 97 LEU A O 1
ATOM 618 N N . PRO A 1 116 ? 7.633 -8.206 28.291 1.00 93.55 98 PRO A N 1
ATOM 619 C CA . PRO A 1 116 ? 7.557 -6.980 27.488 1.00 117.16 98 PRO A CA 1
ATOM 620 C C . PRO A 1 116 ? 6.321 -6.903 26.590 1.00 102.73 98 PRO A C 1
ATOM 621 O O . PRO A 1 116 ? 5.711 -7.924 26.263 1.00 97.79 98 PRO A O 1
ATOM 625 N N . ASP A 1 117 ? 5.959 -5.681 26.209 1.00 101.25 99 ASP A N 1
ATOM 626 C CA . ASP A 1 117 ? 4.700 -5.438 25.513 1.00 103.96 99 ASP A CA 1
ATOM 627 C C . ASP A 1 117 ? 4.670 -6.055 24.127 1.00 126.30 99 ASP A C 1
ATOM 628 O O . ASP A 1 117 ? 3.601 -6.403 23.615 1.00 125.56 99 ASP A O 1
ATOM 633 N N . ASN A 1 118 ? 5.845 -6.149 23.512 1.00 125.26 100 ASN A N 1
ATOM 634 C CA . ASN A 1 118 ? 6.002 -6.829 22.234 1.00 132.37 100 ASN A CA 1
ATOM 635 C C . ASN A 1 118 ? 7.238 -7.715 22.273 1.00 107.64 100 ASN A C 1
ATOM 636 O O . ASN A 1 118 ? 8.358 -7.218 22.218 1.00 130.71 100 ASN A O 1
ATOM 641 N N . ILE A 1 119 ? 7.031 -9.025 22.372 1.00 97.80 101 ILE A N 1
ATOM 642 C CA . ILE A 1 119 ? 8.140 -9.961 22.540 1.00 104.86 101 ILE A CA 1
ATOM 643 C C . ILE A 1 119 ? 9.036 -9.924 21.308 1.00 110.98 101 ILE A C 1
ATOM 644 O O . ILE A 1 119 ? 10.258 -10.067 21.397 1.00 106.65 101 ILE A O 1
ATOM 649 N N . SER A 1 120 ? 8.412 -9.721 20.155 1.00 109.70 102 SER A N 1
ATOM 650 C CA . SER A 1 120 ? 9.119 -9.780 18.890 1.00 111.83 102 SER A CA 1
ATOM 651 C C . SER A 1 120 ? 10.258 -8.772 18.872 1.00 114.66 102 SER A C 1
ATOM 652 O O . SER A 1 120 ? 11.416 -9.118 18.617 1.00 133.22 102 SER A O 1
ATOM 655 N N . SER A 1 121 ? 9.924 -7.528 19.185 1.00 100.20 103 SER A N 1
ATOM 656 C CA . SER A 1 121 ? 10.862 -6.428 19.044 1.00 116.36 103 SER A CA 1
ATOM 657 C C . SER A 1 121 ? 12.047 -6.535 19.986 1.00 117.01 103 SER A C 1
ATOM 658 O O . SER A 1 121 ? 13.097 -5.946 19.723 1.00 141.19 103 SER A O 1
ATOM 661 N N . VAL A 1 122 ? 11.888 -7.276 21.080 1.00 96.56 104 VAL A N 1
ATOM 662 C CA . VAL A 1 122 ? 13.016 -7.499 21.985 1.00 109.18 104 VAL A CA 1
ATOM 663 C C . VAL A 1 122 ? 13.797 -8.746 21.564 1.00 114.27 104 VAL A C 1
ATOM 664 O O . VAL A 1 122 ? 15.025 -8.747 21.607 1.00 111.54 104 VAL A O 1
ATOM 668 N N . LEU A 1 123 ? 13.105 -9.804 21.154 1.00 107.09 105 LEU A N 1
ATOM 669 C CA . LEU A 1 123 ? 13.810 -11.001 20.708 1.00 101.95 105 LEU A CA 1
ATOM 670 C C . LEU A 1 123 ? 14.669 -10.694 19.473 1.00 132.36 105 LEU A C 1
ATOM 671 O O . LEU A 1 123 ? 15.752 -11.266 19.303 1.00 128.07 105 LEU A O 1
ATOM 676 N N . ASN A 1 124 ? 14.196 -9.786 18.620 1.00 124.46 106 ASN A N 1
ATOM 677 C CA . ASN A 1 124 ? 14.964 -9.397 17.436 1.00 103.62 106 ASN A CA 1
ATOM 678 C C . ASN A 1 124 ? 16.181 -8.525 17.752 1.00 104.95 106 ASN A C 1
ATOM 679 O O . ASN A 1 124 ? 16.995 -8.256 16.872 1.00 128.39 106 ASN A O 1
ATOM 684 N N . LYS A 1 125 ? 16.298 -8.072 18.995 1.00 94.84 107 LYS A N 1
ATOM 685 C CA . LYS A 1 125 ? 17.452 -7.278 19.414 1.00 106.58 107 LYS A CA 1
ATOM 686 C C . LYS A 1 125 ? 18.498 -8.140 20.153 1.00 112.07 107 LYS A C 1
ATOM 687 O O . LYS A 1 125 ? 19.560 -7.645 20.540 1.00 104.80 107 LYS A O 1
ATOM 693 N N . LEU A 1 126 ? 18.198 -9.431 20.315 1.00 104.34 108 LEU A N 1
ATOM 694 C CA . LEU A 1 126 ? 19.031 -10.357 21.093 1.00 106.43 108 LEU A CA 1
ATOM 695 C C . LEU A 1 126 ? 19.751 -11.377 20.214 1.00 106.63 108 LEU A C 1
ATOM 696 O O . LEU A 1 126 ? 19.226 -11.772 19.172 1.00 107.90 108 LEU A O 1
ATOM 701 N N . VAL A 1 127 ? 20.936 -11.810 20.651 1.00 88.44 109 VAL A N 1
ATOM 702 C CA . VAL A 1 127 ? 21.619 -12.947 20.032 1.00 84.88 109 VAL A CA 1
ATOM 703 C C . VAL A 1 127 ? 22.148 -13.944 21.080 1.00 91.09 109 VAL A C 1
ATOM 704 O O . VAL A 1 127 ? 22.820 -13.574 22.048 1.00 94.49 109 VAL A O 1
ATOM 708 N N . VAL A 1 128 ? 21.826 -15.219 20.874 1.00 112.26 110 VAL A N 1
ATOM 709 C CA . VAL A 1 128 ? 22.242 -16.292 21.775 1.00 79.66 110 VAL A CA 1
ATOM 710 C C . VAL A 1 128 ? 23.654 -16.761 21.467 1.00 85.06 110 VAL A C 1
ATOM 711 O O . VAL A 1 128 ? 23.957 -17.120 20.331 1.00 98.29 110 VAL A O 1
ATOM 715 N N . VAL A 1 129 ? 24.513 -16.769 22.480 1.00 103.35 111 VAL A N 1
ATOM 716 C CA . VAL A 1 129 ? 25.857 -17.334 22.334 1.00 95.11 111 VAL A CA 1
ATOM 717 C C . VAL A 1 129 ? 26.033 -18.502 23.304 1.00 86.85 111 VAL A C 1
ATOM 718 O O . VAL A 1 129 ? 25.650 -18.423 24.469 1.00 108.30 111 VAL A O 1
ATOM 722 N N . LYS A 1 130 ? 26.589 -19.596 22.805 1.00 94.64 112 LYS A N 1
ATOM 723 C CA . LYS A 1 130 ? 26.809 -20.776 23.622 1.00 75.28 112 LYS A CA 1
ATOM 724 C C . LYS A 1 130 ? 28.270 -21.133 23.570 1.00 75.72 112 LYS A C 1
ATOM 725 O O . LYS A 1 130 ? 28.899 -21.119 22.506 1.00 102.80 112 LYS A O 1
ATOM 731 N N . LEU A 1 131 ? 28.815 -21.432 24.737 1.00 88.58 113 LEU A N 1
ATOM 732 C CA . LEU A 1 131 ? 30.198 -21.848 24.820 1.00 75.46 113 LEU A CA 1
ATOM 733 C C . LEU A 1 131 ? 30.288 -23.310 24.462 1.00 85.63 113 LEU A C 1
ATOM 734 O O . LEU A 1 131 ? 29.547 -24.133 25.007 1.00 79.45 113 LEU A O 1
ATOM 739 N N . ASN A 1 132 ? 31.176 -23.608 23.510 1.00 86.50 114 ASN A N 1
ATOM 740 C CA . ASN A 1 132 ? 31.377 -24.965 23.000 1.00 96.18 114 ASN A CA 1
ATOM 741 C C . ASN A 1 132 ? 32.856 -25.373 22.994 1.00 97.74 114 ASN A C 1
ATOM 742 O O . ASN A 1 132 ? 33.270 -26.227 22.209 1.00 96.95 114 ASN A O 1
ATOM 747 N N . GLY A 1 133 ? 33.647 -24.769 23.874 1.00 111.14 115 GLY A N 1
ATOM 748 C CA . GLY A 1 133 ? 35.081 -25.016 23.918 1.00 138.25 115 GLY A CA 1
ATOM 749 C C . GLY A 1 133 ? 35.526 -26.410 24.346 1.00 129.09 115 GLY A C 1
ATOM 750 O O . GLY A 1 133 ? 36.696 -26.774 24.178 1.00 120.99 115 GLY A O 1
ATOM 751 N N . GLY A 1 134 ? 34.609 -27.199 24.891 1.00 102.48 116 GLY A N 1
ATOM 752 C CA . GLY A 1 134 ? 34.996 -28.418 25.588 1.00 107.22 116 GLY A CA 1
ATOM 753 C C . GLY A 1 134 ? 34.371 -29.701 25.107 1.00 105.40 116 GLY A C 1
ATOM 754 O O . GLY A 1 134 ? 33.370 -29.703 24.389 1.00 104.22 116 GLY A O 1
ATOM 755 N N . LEU A 1 135 ? 34.953 -30.797 25.577 1.00 76.78 117 LEU A N 1
ATOM 756 C CA . LEU A 1 135 ? 34.640 -32.134 25.095 1.00 109.85 117 LEU A CA 1
ATOM 757 C C . LEU A 1 135 ? 34.345 -33.066 26.250 1.00 105.12 117 LEU A C 1
ATOM 758 O O . LEU A 1 135 ? 34.644 -32.752 27.397 1.00 117.13 117 LEU A O 1
ATOM 763 N N . GLY A 1 136 ? 33.763 -34.218 25.943 1.00 90.82 118 GLY A N 1
ATOM 764 C CA . GLY A 1 136 ? 33.254 -35.101 26.972 1.00 102.12 118 GLY A CA 1
ATOM 765 C C . GLY A 1 136 ? 34.250 -36.060 27.585 1.00 98.73 118 GLY A C 1
ATOM 766 O O . GLY A 1 136 ? 33.915 -37.214 27.810 1.00 128.38 118 GLY A O 1
ATOM 767 N N . THR A 1 137 ? 35.462 -35.604 27.872 1.00 109.44 119 THR A N 1
ATOM 768 C CA . THR A 1 137 ? 36.460 -36.484 28.480 1.00 118.94 119 THR A CA 1
ATOM 769 C C . THR A 1 137 ? 36.117 -36.755 29.945 1.00 116.30 119 THR A C 1
ATOM 770 O O . THR A 1 137 ? 36.444 -37.809 30.493 1.00 98.26 119 THR A O 1
ATOM 774 N N . SER A 1 138 ? 35.450 -35.807 30.583 1.00 114.16 120 SER A N 1
ATOM 775 C CA . SER A 1 138 ? 35.008 -36.031 31.946 1.00 122.91 120 SER A CA 1
ATOM 776 C C . SER A 1 138 ? 33.925 -37.099 31.941 1.00 115.91 120 SER A C 1
ATOM 777 O O . SER A 1 138 ? 33.746 -37.819 32.924 1.00 156.73 120 SER A O 1
ATOM 780 N N . MET A 1 139 ? 33.207 -37.202 30.829 1.00 90.01 121 MET A N 1
ATOM 781 C CA . MET A 1 139 ? 32.116 -38.159 30.722 1.00 97.03 121 MET A CA 1
ATOM 782 C C . MET A 1 139 ? 32.572 -39.361 29.937 1.00 77.08 121 MET A C 1
ATOM 783 O O . MET A 1 139 ? 31.773 -40.219 29.558 1.00 74.01 121 MET A O 1
ATOM 788 N N . GLY A 1 140 ? 33.877 -39.416 29.708 1.00 97.21 122 GLY A N 1
ATOM 789 C CA . GLY A 1 140 ? 34.478 -40.515 28.983 1.00 98.52 122 GLY A CA 1
ATOM 790 C C . GLY A 1 140 ? 34.000 -40.620 27.543 1.00 90.44 122 GLY A C 1
ATOM 791 O O . GLY A 1 140 ? 33.836 -41.731 27.036 1.00 90.23 122 GLY A O 1
ATOM 792 N N . CYS A 1 141 ? 33.743 -39.478 26.899 1.00 109.66 123 CYS A N 1
ATOM 793 C CA . CYS A 1 141 ? 33.477 -39.449 25.458 1.00 135.54 123 CYS A CA 1
ATOM 794 C C . CYS A 1 141 ? 34.499 -38.573 24.737 1.00 127.61 123 CYS A C 1
ATOM 795 O O . CYS A 1 141 ? 34.880 -37.497 25.192 1.00 114.40 123 CYS A O 1
ATOM 798 N N . LYS A 1 142 ? 34.960 -39.107 23.617 1.00 120.59 124 LYS A N 1
ATOM 799 C CA . LYS A 1 142 ? 36.009 -38.523 22.800 1.00 144.03 124 LYS A CA 1
ATOM 800 C C . LYS A 1 142 ? 35.643 -37.171 22.197 1.00 131.08 124 LYS A C 1
ATOM 801 O O . LYS A 1 142 ? 36.466 -36.250 22.181 1.00 131.80 124 LYS A O 1
ATOM 807 N N . GLY A 1 143 ? 34.415 -37.058 21.698 1.00 105.04 125 GLY A N 1
ATOM 808 C CA . GLY A 1 143 ? 34.027 -35.914 20.892 1.00 99.96 125 GLY A CA 1
ATOM 809 C C . GLY A 1 143 ? 33.685 -34.674 21.687 1.00 97.23 125 GLY A C 1
ATOM 810 O O . GLY A 1 143 ? 33.827 -34.661 22.905 1.00 104.08 125 GLY A O 1
ATOM 811 N N . PRO A 1 144 ? 33.238 -33.612 20.993 1.00 105.25 126 PRO A N 1
ATOM 812 C CA . PRO A 1 144 ? 32.740 -32.427 21.695 1.00 77.65 126 PRO A CA 1
ATOM 813 C C . PRO A 1 144 ? 31.568 -32.799 22.584 1.00 110.37 126 PRO A C 1
ATOM 814 O O . PRO A 1 144 ? 30.768 -33.663 22.215 1.00 113.58 126 PRO A O 1
ATOM 818 N N . LYS A 1 145 ? 31.470 -32.153 23.739 1.00 106.56 127 LYS A N 1
ATOM 819 C CA . LYS A 1 145 ? 30.413 -32.461 24.688 1.00 93.44 127 LYS A CA 1
ATOM 820 C C . LYS A 1 145 ? 29.059 -32.249 24.062 1.00 94.62 127 LYS A C 1
ATOM 821 O O . LYS A 1 145 ? 28.160 -33.079 24.195 1.00 99.52 127 LYS A O 1
ATOM 827 N N . SER A 1 146 ? 28.938 -31.114 23.379 1.00 89.98 128 SER A N 1
ATOM 828 C CA . SER A 1 146 ? 27.671 -30.651 22.812 1.00 90.51 128 SER A CA 1
ATOM 829 C C . SER A 1 146 ? 26.881 -31.778 22.161 1.00 109.00 128 SER A C 1
ATOM 830 O O . SER A 1 146 ? 25.652 -31.730 22.101 1.00 132.78 128 SER A O 1
ATOM 833 N N . LEU A 1 147 ? 27.606 -32.785 21.682 1.00 88.23 129 LEU A N 1
ATOM 834 C CA . LEU A 1 147 ? 27.032 -33.902 20.941 1.00 84.09 129 LEU A CA 1
ATOM 835 C C . LEU A 1 147 ? 26.563 -35.097 21.756 1.00 81.60 129 LEU A C 1
ATOM 836 O O . LEU A 1 147 ? 25.789 -35.913 21.258 1.00 118.94 129 LEU A O 1
ATOM 841 N N . ILE A 1 148 ? 27.027 -35.214 22.992 1.00 80.60 130 ILE A N 1
ATOM 842 C CA . ILE A 1 148 ? 26.558 -36.294 23.855 1.00 77.54 130 ILE A CA 1
ATOM 843 C C . ILE A 1 148 ? 25.048 -36.216 24.034 1.00 71.34 130 ILE A C 1
ATOM 844 O O . ILE A 1 148 ? 24.481 -35.150 24.270 1.00 92.47 130 ILE A O 1
ATOM 849 N N . GLY A 1 149 ? 24.401 -37.365 23.919 1.00 116.57 131 GLY A N 1
ATOM 850 C CA . GLY A 1 149 ? 22.959 -37.434 24.038 1.00 110.90 131 GLY A CA 1
ATOM 851 C C . GLY A 1 149 ? 22.485 -37.247 25.471 1.00 89.28 131 GLY A C 1
ATOM 852 O O . GLY A 1 149 ? 22.966 -37.907 26.403 1.00 118.48 131 GLY A O 1
ATOM 853 N N . VAL A 1 150 ? 21.514 -36.354 25.629 1.00 91.34 132 VAL A N 1
ATOM 854 C CA . VAL A 1 150 ? 21.003 -35.960 26.931 1.00 76.36 132 VAL A CA 1
ATOM 855 C C . VAL A 1 150 ? 19.678 -36.628 27.261 1.00 71.33 132 VAL A C 1
ATOM 856 O O . VAL A 1 150 ? 19.522 -37.182 28.342 1.00 93.00 132 VAL A O 1
ATOM 860 N N . ARG A 1 151 ? 18.728 -36.575 26.333 1.00 72.94 133 ARG A N 1
ATOM 861 C CA . ARG A 1 151 ? 17.412 -37.172 26.554 1.00 81.19 133 ARG A CA 1
ATOM 862 C C . ARG A 1 151 ? 16.681 -37.502 25.247 1.00 93.61 133 ARG A C 1
ATOM 863 O O . ARG A 1 151 ? 16.481 -36.631 24.400 1.00 95.24 133 ARG A O 1
ATOM 871 N N . ASN A 1 152 ? 16.264 -38.757 25.103 1.00 105.40 134 ASN A N 1
ATOM 872 C CA . ASN A 1 152 ? 15.551 -39.216 23.907 1.00 121.13 134 ASN A CA 1
ATOM 873 C C . ASN A 1 152 ? 16.280 -38.840 22.625 1.00 128.24 134 ASN A C 1
ATOM 874 O O . ASN A 1 152 ? 15.716 -38.205 21.734 1.00 115.72 134 ASN A O 1
ATOM 879 N N . GLU A 1 153 ? 17.549 -39.223 22.555 1.00 113.66 135 GLU A N 1
ATOM 880 C CA . GLU A 1 153 ? 18.346 -39.045 21.351 1.00 119.99 135 GLU A CA 1
ATOM 881 C C . GLU A 1 153 ? 18.596 -37.573 21.024 1.00 101.79 135 GLU A C 1
ATOM 882 O O . GLU A 1 153 ? 19.158 -37.258 19.978 1.00 121.32 135 GLU A O 1
ATOM 888 N N . ASN A 1 154 ? 18.174 -36.674 21.905 1.00 94.17 136 ASN A N 1
ATOM 889 C CA . ASN A 1 154 ? 18.495 -35.262 21.748 1.00 77.63 136 ASN A CA 1
ATOM 890 C C . ASN A 1 154 ? 19.786 -34.922 22.442 1.00 97.64 136 ASN A C 1
ATOM 891 O O . ASN A 1 154 ? 19.915 -35.115 23.643 1.00 109.38 136 ASN A O 1
ATOM 896 N N . THR A 1 155 ? 20.747 -34.411 21.692 1.00 90.59 137 THR A N 1
ATOM 897 C CA . THR A 1 155 ? 21.970 -33.932 22.310 1.00 103.14 137 THR A CA 1
ATOM 898 C C . THR A 1 155 ? 21.798 -32.504 22.817 1.00 103.62 137 THR A C 1
ATOM 899 O O . THR A 1 155 ? 20.815 -31.847 22.494 1.00 109.04 137 THR A O 1
ATOM 903 N N . PHE A 1 156 ? 22.760 -32.034 23.606 1.00 70.57 138 PHE A N 1
ATOM 904 C CA . PHE A 1 156 ? 22.737 -30.672 24.132 1.00 106.11 138 PHE A CA 1
ATOM 905 C C . PHE A 1 156 ? 22.426 -29.647 23.042 1.00 118.65 138 PHE A C 1
ATOM 906 O O . PHE A 1 156 ? 21.547 -28.768 23.194 1.00 101.97 138 PHE A O 1
ATOM 914 N N . LEU A 1 157 ? 23.149 -29.780 21.933 1.00 92.21 139 LEU A N 1
ATOM 915 C CA . LEU A 1 157 ? 22.990 -28.884 20.803 1.00 86.11 139 LEU A CA 1
ATOM 916 C C . LEU A 1 157 ? 21.571 -28.977 20.245 1.00 105.18 139 LEU A C 1
ATOM 917 O O . LEU A 1 157 ? 20.944 -27.948 19.980 1.00 99.80 139 LEU A O 1
ATOM 922 N N . ASP A 1 158 ? 21.061 -30.198 20.088 1.00 102.86 140 ASP A N 1
ATOM 923 C CA . ASP A 1 158 ? 19.690 -30.399 19.625 1.00 107.00 140 ASP A CA 1
ATOM 924 C C . ASP A 1 158 ? 18.738 -29.611 20.508 1.00 110.30 140 ASP A C 1
ATOM 925 O O . ASP A 1 158 ? 17.784 -28.990 20.034 1.00 82.19 140 ASP A O 1
ATOM 930 N N . LEU A 1 159 ? 19.016 -29.628 21.802 1.00 82.92 141 LEU A N 1
ATOM 931 C CA . LEU A 1 159 ? 18.144 -28.976 22.748 1.00 86.01 141 LEU A CA 1
ATOM 932 C C . LEU A 1 159 ? 18.191 -27.460 22.536 1.00 97.93 141 LEU A C 1
ATOM 933 O O . LEU A 1 159 ? 17.147 -26.820 22.398 1.00 100.42 141 LEU A O 1
ATOM 938 N N . THR A 1 160 ? 19.388 -26.885 22.482 1.00 80.51 142 THR A N 1
ATOM 939 C CA . THR A 1 160 ? 19.494 -25.446 22.229 1.00 73.25 142 THR A CA 1
ATOM 940 C C . THR A 1 160 ? 18.804 -25.034 20.921 1.00 95.73 142 THR A C 1
ATOM 941 O O . THR A 1 160 ? 18.040 -24.046 20.860 1.00 81.50 142 THR A O 1
ATOM 945 N N . VAL A 1 161 ? 19.079 -25.798 19.868 1.00 83.86 143 VAL A N 1
ATOM 946 C CA . VAL A 1 161 ? 18.494 -25.517 18.568 1.00 82.90 143 VAL A CA 1
ATOM 947 C C . VAL A 1 161 ? 16.974 -25.610 18.660 1.00 92.69 143 VAL A C 1
ATOM 948 O O . VAL A 1 161 ? 16.267 -24.707 18.211 1.00 88.13 143 VAL A O 1
ATOM 952 N N . GLN A 1 162 ? 16.481 -26.676 19.280 1.00 76.69 144 GLN A N 1
ATOM 953 C CA . GLN A 1 162 ? 15.046 -26.855 19.456 1.00 83.16 144 GLN A CA 1
ATOM 954 C C . GLN A 1 162 ? 14.435 -25.647 20.143 1.00 89.04 144 GLN A C 1
ATOM 955 O O . GLN A 1 162 ? 13.419 -25.118 19.680 1.00 90.26 144 GLN A O 1
ATOM 961 N N . GLN A 1 163 ? 15.063 -25.217 21.240 1.00 90.10 145 GLN A N 1
ATOM 962 C CA . GLN A 1 163 ? 14.619 -24.036 21.979 1.00 81.62 145 GLN A CA 1
ATOM 963 C C . GLN A 1 163 ? 14.468 -22.854 21.044 1.00 96.16 145 GLN A C 1
ATOM 964 O O . GLN A 1 163 ? 13.356 -22.390 20.783 1.00 105.02 145 GLN A O 1
ATOM 970 N N . ILE A 1 164 ? 15.591 -22.385 20.514 1.00 93.94 146 ILE A N 1
ATOM 971 C CA . ILE A 1 164 ? 15.582 -21.144 19.748 1.00 90.19 146 ILE A CA 1
ATOM 972 C C . ILE A 1 164 ? 14.661 -21.244 18.539 1.00 94.86 146 ILE A C 1
ATOM 973 O O . ILE A 1 164 ? 13.945 -20.309 18.210 1.00 111.45 146 ILE A O 1
ATOM 978 N N . GLU A 1 165 ? 14.677 -22.393 17.889 1.00 109.03 147 GLU A N 1
ATOM 979 C CA . GLU A 1 165 ? 13.788 -22.638 16.770 1.00 123.59 147 GLU A CA 1
ATOM 980 C C . GLU A 1 165 ? 12.346 -22.450 17.174 1.00 121.54 147 GLU A C 1
ATOM 981 O O . GLU A 1 165 ? 11.611 -21.713 16.525 1.00 130.12 147 GLU A O 1
ATOM 987 N N . HIS A 1 166 ? 11.945 -23.121 18.246 1.00 125.71 148 HIS A N 1
ATOM 988 C CA . HIS A 1 166 ? 10.567 -23.068 18.695 1.00 129.72 148 HIS A CA 1
ATOM 989 C C . HIS A 1 166 ? 10.213 -21.639 19.072 1.00 117.51 148 HIS A C 1
ATOM 990 O O . HIS A 1 166 ? 9.108 -21.157 18.800 1.00 111.41 148 HIS A O 1
ATOM 997 N N . LEU A 1 167 ? 11.184 -20.962 19.673 1.00 116.06 149 LEU A N 1
ATOM 998 C CA . LEU A 1 167 ? 11.056 -19.563 20.056 1.00 103.51 149 LEU A CA 1
ATOM 999 C C . LEU A 1 167 ? 10.675 -18.730 18.844 1.00 86.05 149 LEU A C 1
ATOM 1000 O O . LEU A 1 167 ? 9.661 -18.025 18.836 1.00 87.68 149 LEU A O 1
ATOM 1005 N N . ASN A 1 168 ? 11.499 -18.843 17.808 1.00 130.25 150 ASN A N 1
ATOM 1006 C CA . ASN A 1 168 ? 11.247 -18.175 16.534 1.00 95.68 150 ASN A CA 1
ATOM 1007 C C . ASN A 1 168 ? 9.884 -18.537 15.979 1.00 90.74 150 ASN A C 1
ATOM 1008 O O . ASN A 1 168 ? 9.079 -17.658 15.700 1.00 107.50 150 ASN A O 1
ATOM 1013 N N . LYS A 1 169 ? 9.625 -19.832 15.832 1.00 90.07 151 LYS A N 1
ATOM 1014 C CA . LYS A 1 169 ? 8.360 -20.295 15.272 1.00 91.82 151 LYS A CA 1
ATOM 1015 C C . LYS A 1 169 ? 7.136 -19.733 15.977 1.00 94.79 151 LYS A C 1
ATOM 1016 O O . LYS A 1 169 ? 6.157 -19.397 15.324 1.00 109.79 151 LYS A O 1
ATOM 1022 N N . THR A 1 170 ? 7.154 -19.654 17.300 1.00 98.83 152 THR A N 1
ATOM 1023 C CA . THR A 1 170 ? 6.002 -19.079 17.988 1.00 115.96 152 THR A CA 1
ATOM 1024 C C . THR A 1 170 ? 5.960 -17.563 17.919 1.00 93.50 152 THR A C 1
ATOM 1025 O O . THR A 1 170 ? 4.899 -17.001 17.684 1.00 111.73 152 THR A O 1
ATOM 1029 N N . TYR A 1 171 ? 7.090 -16.897 18.130 1.00 92.51 153 TYR A N 1
ATOM 1030 C CA . TYR A 1 171 ? 7.092 -15.436 18.128 1.00 109.86 153 TYR A CA 1
ATOM 1031 C C . TYR A 1 171 ? 7.405 -14.830 16.759 1.00 114.97 153 TYR A C 1
ATOM 1032 O O . TYR A 1 171 ? 7.598 -13.620 16.646 1.00 104.49 153 TYR A O 1
ATOM 1041 N N . ASN A 1 172 ? 7.433 -15.673 15.727 1.00 115.40 154 ASN A N 1
ATOM 1042 C CA . ASN A 1 172 ? 7.645 -15.231 14.349 1.00 105.99 154 ASN A CA 1
ATOM 1043 C C . ASN A 1 172 ? 8.829 -14.280 14.231 1.00 104.72 154 ASN A C 1
ATOM 1044 O O . ASN A 1 172 ? 8.790 -13.303 13.485 1.00 101.16 154 ASN A O 1
ATOM 1049 N N . THR A 1 173 ? 9.872 -14.571 14.997 1.00 115.43 155 THR A N 1
ATOM 1050 C CA . THR A 1 173 ? 11.097 -13.785 14.980 1.00 116.53 155 THR A CA 1
ATOM 1051 C C . THR A 1 173 ? 12.247 -14.625 14.444 1.00 112.48 155 THR A C 1
ATOM 1052 O O . THR A 1 173 ? 12.059 -15.783 14.083 1.00 124.81 155 THR A O 1
ATOM 1056 N N . ASP A 1 174 ? 13.436 -14.033 14.393 1.00 119.36 156 ASP A N 1
ATOM 1057 C CA . ASP A 1 174 ? 14.602 -14.700 13.835 1.00 133.29 156 ASP A CA 1
ATOM 1058 C C . ASP A 1 174 ? 15.813 -14.435 14.720 1.00 127.03 156 ASP A C 1
ATOM 1059 O O . ASP A 1 174 ? 16.568 -13.484 14.503 1.00 123.95 156 ASP A O 1
ATOM 1064 N N . VAL A 1 175 ? 15.978 -15.289 15.725 1.00 116.30 157 VAL A N 1
ATOM 1065 C CA . VAL A 1 175 ? 17.101 -15.196 16.639 1.00 87.78 157 VAL A CA 1
ATOM 1066 C C . VAL A 1 175 ? 18.252 -16.018 16.061 1.00 93.18 157 VAL A C 1
ATOM 1067 O O . VAL A 1 175 ? 18.021 -17.063 15.455 1.00 98.36 157 VAL A O 1
ATOM 1071 N N . PRO A 1 176 ? 19.494 -15.527 16.202 1.00 94.72 158 PRO A N 1
ATOM 1072 C CA . PRO A 1 176 ? 20.663 -16.311 15.802 1.00 86.54 158 PRO A CA 1
ATOM 1073 C C . PRO A 1 176 ? 21.198 -17.176 16.936 1.00 84.21 158 PRO A C 1
ATOM 1074 O O . PRO A 1 176 ? 20.901 -16.919 18.098 1.00 101.89 158 PRO A O 1
ATOM 1078 N N . LEU A 1 177 ? 21.972 -18.196 16.586 1.00 91.78 159 LEU A N 1
ATOM 1079 C CA . LEU A 1 177 ? 22.703 -18.985 17.556 1.00 81.85 159 LEU A CA 1
ATOM 1080 C C . LEU A 1 177 ? 24.170 -18.917 17.182 1.00 82.40 159 LEU A C 1
ATOM 1081 O O . LEU A 1 177 ? 24.528 -19.259 16.071 1.00 98.43 159 LEU A O 1
ATOM 1086 N N . VAL A 1 178 ? 25.014 -18.451 18.094 1.00 90.61 160 VAL A N 1
ATOM 1087 C CA . VAL A 1 178 ? 26.461 -18.432 17.861 1.00 99.99 160 VAL A CA 1
ATOM 1088 C C . VAL A 1 178 ? 27.150 -19.436 18.785 1.00 107.71 160 VAL A C 1
ATOM 1089 O O . VAL A 1 178 ? 26.956 -19.401 20.004 1.00 126.45 160 VAL A O 1
ATOM 1093 N N . LEU A 1 179 ? 27.940 -20.334 18.196 1.00 89.38 161 LEU A N 1
ATOM 1094 C CA . LEU A 1 179 ? 28.656 -21.363 18.945 1.00 89.52 161 LEU A CA 1
ATOM 1095 C C . LEU A 1 179 ? 30.124 -20.998 19.023 1.00 93.43 161 LEU A C 1
ATOM 1096 O O . LEU A 1 179 ? 30.800 -20.969 18.006 1.00 89.71 161 LEU A O 1
ATOM 1101 N N . MET A 1 180 ? 30.619 -20.717 20.224 1.00 105.37 162 MET A N 1
ATOM 1102 C CA . MET A 1 180 ? 32.038 -20.429 20.390 1.00 81.13 162 MET A CA 1
ATOM 1103 C C . MET A 1 180 ? 32.781 -21.740 20.528 1.00 80.84 162 MET A C 1
ATOM 1104 O O . MET A 1 180 ? 32.815 -22.331 21.603 1.00 91.51 162 MET A O 1
ATOM 1109 N N . ASN A 1 181 ? 33.364 -22.202 19.429 1.00 82.15 163 ASN A N 1
ATOM 1110 C CA . ASN A 1 181 ? 34.060 -23.477 19.413 1.00 82.22 163 ASN A CA 1
ATOM 1111 C C . ASN A 1 181 ? 35.515 -23.328 19.809 1.00 83.28 163 ASN A C 1
ATOM 1112 O O . ASN A 1 181 ? 36.006 -22.220 20.020 1.00 84.03 163 ASN A O 1
ATOM 1117 N N . SER A 1 182 ? 36.194 -24.468 19.890 1.00 93.38 164 SER A N 1
ATOM 1118 C CA . SER A 1 182 ? 37.614 -24.538 20.206 1.00 84.78 164 SER A CA 1
ATOM 1119 C C . SER A 1 182 ? 38.305 -25.340 19.119 1.00 95.97 164 SER A C 1
ATOM 1120 O O . SER A 1 182 ? 37.625 -25.992 18.330 1.00 117.09 164 SER A O 1
ATOM 1123 N N . PHE A 1 183 ? 39.635 -25.315 19.068 1.00 92.04 165 PHE A N 1
ATOM 1124 C CA . PHE A 1 183 ? 40.340 -26.081 18.040 1.00 97.33 165 PHE A CA 1
ATOM 1125 C C . PHE A 1 183 ? 40.055 -27.586 18.171 1.00 93.99 165 PHE A C 1
ATOM 1126 O O . PHE A 1 183 ? 40.047 -28.305 17.166 1.00 102.25 165 PHE A O 1
ATOM 1134 N N . ASN A 1 184 ? 39.803 -28.043 19.402 1.00 88.28 166 ASN A N 1
ATOM 1135 C CA . ASN A 1 184 ? 39.411 -29.438 19.667 1.00 110.27 166 ASN A CA 1
ATOM 1136 C C . ASN A 1 184 ? 38.000 -29.757 19.188 1.00 102.86 166 ASN A C 1
ATOM 1137 O O . ASN A 1 184 ? 37.658 -30.920 18.966 1.00 107.70 166 ASN A O 1
ATOM 1142 N N . THR A 1 185 ? 37.159 -28.737 19.090 1.00 101.40 167 THR A N 1
ATOM 1143 C CA . THR A 1 185 ? 35.775 -28.971 18.699 1.00 96.30 167 THR A CA 1
ATOM 1144 C C . THR A 1 185 ? 35.324 -28.308 17.429 1.00 118.44 167 THR A C 1
ATOM 1145 O O . THR A 1 185 ? 34.243 -28.631 16.947 1.00 114.10 167 THR A O 1
ATOM 1149 N N . ASP A 1 186 ? 36.118 -27.394 16.883 1.00 134.91 168 ASP A N 1
ATOM 1150 C CA . ASP A 1 186 ? 35.653 -26.607 15.750 1.00 132.09 168 ASP A CA 1
ATOM 1151 C C . ASP A 1 186 ? 35.182 -27.533 14.645 1.00 127.34 168 ASP A C 1
ATOM 1152 O O . ASP A 1 186 ? 33.994 -27.561 14.295 1.00 87.07 168 ASP A O 1
ATOM 1157 N N . GLU A 1 187 ? 36.121 -28.342 14.164 1.00 123.52 169 GLU A N 1
ATOM 1158 C CA . GLU A 1 187 ? 35.893 -29.222 13.029 1.00 122.68 169 GLU A CA 1
ATOM 1159 C C . GLU A 1 187 ? 34.885 -30.304 13.399 1.00 109.08 169 GLU A C 1
ATOM 1160 O O . GLU A 1 187 ? 33.909 -30.511 12.675 1.00 90.27 169 GLU A O 1
ATOM 1166 N N . ASP A 1 188 ? 35.118 -30.981 14.526 1.00 122.58 170 ASP A N 1
ATOM 1167 C CA . ASP A 1 188 ? 34.259 -32.105 14.920 1.00 104.35 170 ASP A CA 1
ATOM 1168 C C . ASP A 1 188 ? 32.815 -31.627 14.959 1.00 100.87 170 ASP A C 1
ATOM 1169 O O . ASP A 1 188 ? 31.894 -32.351 14.593 1.00 90.61 170 ASP A O 1
ATOM 1174 N N . THR A 1 189 ? 32.654 -30.374 15.374 1.00 92.94 171 THR A N 1
ATOM 1175 C CA . THR A 1 189 ? 31.352 -29.726 15.469 1.00 83.22 171 THR A CA 1
ATOM 1176 C C . THR A 1 189 ? 30.733 -29.275 14.150 1.00 121.40 171 THR A C 1
ATOM 1177 O O . THR A 1 189 ? 29.536 -29.465 13.949 1.00 117.60 171 THR A O 1
ATOM 1181 N N . LYS A 1 190 ? 31.497 -28.608 13.285 1.00 114.13 172 LYS A N 1
ATOM 1182 C CA . LYS A 1 190 ? 30.913 -28.166 12.015 1.00 110.14 172 LYS A CA 1
ATOM 1183 C C . LYS A 1 190 ? 30.289 -29.283 11.184 1.00 128.44 172 LYS A C 1
ATOM 1184 O O . LYS A 1 190 ? 29.307 -29.053 10.478 1.00 122.77 172 LYS A O 1
ATOM 1190 N N . LYS A 1 191 ? 30.882 -30.474 11.239 1.00 106.54 173 LYS A N 1
ATOM 1191 C CA . LYS A 1 191 ? 30.396 -31.625 10.476 1.00 111.36 173 LYS A CA 1
ATOM 1192 C C . LYS A 1 191 ? 28.905 -31.915 10.669 1.00 112.83 173 LYS A C 1
ATOM 1193 O O . LYS A 1 191 ? 28.200 -32.271 9.728 1.00 112.26 173 LYS A O 1
ATOM 1199 N N . ILE A 1 192 ? 28.422 -31.752 11.890 1.00 122.89 174 ILE A N 1
ATOM 1200 C CA . ILE A 1 192 ? 27.050 -32.131 12.216 1.00 121.98 174 ILE A CA 1
ATOM 1201 C C . ILE A 1 192 ? 26.040 -30.981 12.108 1.00 121.11 174 ILE A C 1
ATOM 1202 O O . ILE A 1 192 ? 24.843 -31.188 12.334 1.00 125.39 174 ILE A O 1
ATOM 1207 N N . LEU A 1 193 ? 26.500 -29.779 11.764 1.00 97.58 175 LEU A N 1
ATOM 1208 C CA . LEU A 1 193 ? 25.596 -28.625 11.711 1.00 111.69 175 LEU A CA 1
ATOM 1209 C C . LEU A 1 193 ? 24.578 -28.758 10.579 1.00 105.10 175 LEU A C 1
ATOM 1210 O O . LEU A 1 193 ? 23.614 -27.992 10.507 1.00 106.20 175 LEU A O 1
ATOM 1215 N N . GLN A 1 194 ? 24.784 -29.755 9.721 1.00 103.15 176 GLN A N 1
ATOM 1216 C CA . GLN A 1 194 ? 23.930 -29.974 8.557 1.00 117.84 176 GLN A CA 1
ATOM 1217 C C . GLN A 1 194 ? 22.517 -30.390 8.958 1.00 110.47 176 GLN A C 1
ATOM 1218 O O . GLN A 1 194 ? 21.555 -30.134 8.235 1.00 104.74 176 GLN A O 1
ATOM 1224 N N . LYS A 1 195 ? 22.404 -31.032 10.116 1.00 106.91 177 LYS A N 1
ATOM 1225 C CA . LYS A 1 195 ? 21.131 -31.556 10.592 1.00 105.74 177 LYS A CA 1
ATOM 1226 C C . LYS A 1 195 ? 20.102 -30.449 10.775 1.00 110.63 177 LYS A C 1
ATOM 1227 O O . LYS A 1 195 ? 18.895 -30.703 10.758 1.00 128.07 177 LYS A O 1
ATOM 1233 N N . TYR A 1 196 ? 20.593 -29.222 10.938 1.00 98.77 178 TYR A N 1
ATOM 1234 C CA . TYR A 1 196 ? 19.747 -28.094 11.300 1.00 117.92 178 TYR A CA 1
ATOM 1235 C C . TYR A 1 196 ? 19.464 -27.198 10.109 1.00 127.35 178 TYR A C 1
ATOM 1236 O O . TYR A 1 196 ? 19.189 -26.010 10.276 1.00 138.12 178 TYR A O 1
ATOM 1245 N N . ASN A 1 197 ? 19.532 -27.760 8.910 1.00 127.09 179 ASN A N 1
ATOM 1246 C CA . ASN A 1 197 ? 19.231 -26.995 7.707 1.00 115.47 179 ASN A CA 1
ATOM 1247 C C . ASN A 1 197 ? 17.743 -26.666 7.605 1.00 114.10 179 ASN A C 1
ATOM 1248 O O . ASN A 1 197 ? 17.376 -25.557 7.228 1.00 115.53 179 ASN A O 1
ATOM 1253 N N . HIS A 1 198 ? 16.894 -27.633 7.945 1.00 125.67 180 HIS A N 1
ATOM 1254 C CA . HIS A 1 198 ? 15.440 -27.449 7.891 1.00 140.02 180 HIS A CA 1
ATOM 1255 C C . HIS A 1 198 ? 14.872 -26.847 9.177 1.00 136.43 180 HIS A C 1
ATOM 1256 O O . HIS A 1 198 ? 13.756 -26.311 9.193 1.00 138.09 180 HIS A O 1
ATOM 1263 N N . CYS A 1 199 ? 15.632 -26.970 10.261 1.00 164.69 181 CYS A N 1
ATOM 1264 C CA . CYS A 1 199 ? 15.218 -26.397 11.542 1.00 170.72 181 CYS A CA 1
ATOM 1265 C C . CYS A 1 199 ? 15.457 -24.868 11.448 1.00 132.81 181 CYS A C 1
ATOM 1266 O O . CYS A 1 199 ? 16.430 -24.401 10.843 1.00 103.32 181 CYS A O 1
ATOM 1269 N N . ARG A 1 200 ? 14.539 -24.107 12.041 1.00 127.64 182 ARG A N 1
ATOM 1270 C CA . ARG A 1 200 ? 14.334 -22.684 11.738 1.00 116.61 182 ARG A CA 1
ATOM 1271 C C . ARG A 1 200 ? 15.229 -21.705 12.501 1.00 106.59 182 ARG A C 1
ATOM 1272 O O . ARG A 1 200 ? 14.734 -20.789 13.157 1.00 102.26 182 ARG A O 1
ATOM 1280 N N . VAL A 1 201 ? 16.543 -21.872 12.376 1.00 98.99 183 VAL A N 1
ATOM 1281 C CA . VAL A 1 201 ? 17.497 -21.042 13.113 1.00 87.56 183 VAL A CA 1
ATOM 1282 C C . VAL A 1 201 ? 18.811 -20.839 12.383 1.00 102.32 183 VAL A C 1
ATOM 1283 O O . VAL A 1 201 ? 19.292 -21.738 11.697 1.00 112.26 183 VAL A O 1
ATOM 1287 N N . LYS A 1 202 ? 19.400 -19.662 12.579 1.00 108.76 184 LYS A N 1
ATOM 1288 C CA . LYS A 1 202 ? 20.636 -19.270 11.904 1.00 113.48 184 LYS A CA 1
ATOM 1289 C C . LYS A 1 202 ? 21.848 -19.540 12.794 1.00 96.86 184 LYS A C 1
ATOM 1290 O O . LYS A 1 202 ? 22.192 -18.737 13.653 1.00 91.41 184 LYS A O 1
ATOM 1296 N N . ILE A 1 203 ? 22.494 -20.680 12.579 1.00 87.41 185 ILE A N 1
ATOM 1297 C CA . ILE A 1 203 ? 23.616 -21.081 13.413 1.00 85.91 185 ILE A CA 1
ATOM 1298 C C . ILE A 1 203 ? 24.918 -20.544 12.848 1.00 87.18 185 ILE A C 1
ATOM 1299 O O . ILE A 1 203 ? 25.251 -20.796 11.700 1.00 117.79 185 ILE A O 1
ATOM 1304 N N . TYR A 1 204 ? 25.632 -19.787 13.672 1.00 86.59 186 TYR A N 1
ATOM 1305 C CA . TYR A 1 204 ? 26.963 -19.293 13.352 1.00 87.67 186 TYR A CA 1
ATOM 1306 C C . TYR A 1 204 ? 28.009 -20.057 14.170 1.00 95.55 186 TYR A C 1
ATOM 1307 O O . TYR A 1 204 ? 27.687 -21.009 14.883 1.00 102.70 186 TYR A O 1
ATOM 1316 N N . THR A 1 205 ? 29.258 -19.612 14.065 1.00 96.09 187 THR A N 1
ATOM 1317 C CA . THR A 1 205 ? 30.408 -20.296 14.653 1.00 86.66 187 THR A CA 1
ATOM 1318 C C . THR A 1 205 ? 31.604 -19.360 14.639 1.00 92.80 187 THR A C 1
ATOM 1319 O O . THR A 1 205 ? 31.801 -18.619 13.680 1.00 142.50 187 THR A O 1
ATOM 1323 N N . PHE A 1 206 ? 32.410 -19.396 15.690 1.00 96.29 188 PHE A N 1
ATOM 1324 C CA . PHE A 1 206 ? 33.682 -18.689 15.676 1.00 88.55 188 PHE A CA 1
ATOM 1325 C C . PHE A 1 206 ? 34.639 -19.345 16.657 1.00 87.77 188 PHE A C 1
ATOM 1326 O O . PHE A 1 206 ? 34.288 -19.604 17.801 1.00 125.72 188 PHE A O 1
ATOM 1334 N N . ASN A 1 207 ? 35.846 -19.631 16.182 1.00 115.05 189 ASN A N 1
ATOM 1335 C CA . ASN A 1 207 ? 36.839 -20.350 16.966 1.00 101.04 189 ASN A CA 1
ATOM 1336 C C . ASN A 1 207 ? 37.512 -19.492 18.026 1.00 89.01 189 ASN A C 1
ATOM 1337 O O . ASN A 1 207 ? 37.927 -18.360 17.793 1.00 94.53 189 ASN A O 1
ATOM 1342 N N . GLN A 1 208 ? 37.623 -20.071 19.206 1.00 101.48 190 GLN A N 1
ATOM 1343 C CA . GLN A 1 208 ? 38.328 -19.449 20.303 1.00 87.76 190 GLN A CA 1
ATOM 1344 C C . GLN A 1 208 ? 39.805 -19.420 19.962 1.00 93.61 190 GLN A C 1
ATOM 1345 O O . GLN A 1 208 ? 40.244 -20.138 19.070 1.00 111.56 190 GLN A O 1
ATOM 1351 N N . SER A 1 209 ? 40.574 -18.597 20.661 1.00 91.06 191 SER A N 1
ATOM 1352 C CA . SER A 1 209 ? 42.011 -18.524 20.412 1.00 114.11 191 SER A CA 1
ATOM 1353 C C . SER A 1 209 ? 42.732 -19.843 20.710 1.00 104.07 191 SER A C 1
ATOM 1354 O O . SER A 1 209 ? 42.122 -20.829 21.129 1.00 94.69 191 SER A O 1
ATOM 1357 N N . ARG A 1 210 ? 44.037 -19.852 20.468 1.00 95.44 192 ARG A N 1
ATOM 1358 C CA . ARG A 1 210 ? 44.858 -21.012 20.755 1.00 96.48 192 ARG A CA 1
ATOM 1359 C C . ARG A 1 210 ? 46.243 -20.587 21.190 1.00 103.14 192 ARG A C 1
ATOM 1360 O O . ARG A 1 210 ? 47.041 -20.147 20.370 1.00 102.22 192 ARG A O 1
ATOM 1368 N N . TYR A 1 211 ? 46.530 -20.745 22.477 1.00 110.11 193 TYR A N 1
ATOM 1369 C CA . TYR A 1 211 ? 47.774 -20.252 23.061 1.00 99.87 193 TYR A CA 1
ATOM 1370 C C . TYR A 1 211 ? 48.799 -21.358 23.364 1.00 120.38 193 TYR A C 1
ATOM 1371 O O . TYR A 1 211 ? 48.430 -22.475 23.737 1.00 112.64 193 TYR A O 1
ATOM 1380 N N . PRO A 1 212 ? 50.099 -21.054 23.191 1.00 117.14 194 PRO A N 1
ATOM 1381 C CA . PRO A 1 212 ? 51.115 -22.050 23.564 1.00 137.53 194 PRO A CA 1
ATOM 1382 C C . PRO A 1 212 ? 51.197 -22.333 25.064 1.00 146.15 194 PRO A C 1
ATOM 1383 O O . PRO A 1 212 ? 51.283 -21.386 25.833 1.00 135.89 194 PRO A O 1
ATOM 1387 N N . ARG A 1 213 ? 51.185 -23.599 25.480 1.00 149.12 195 ARG A N 1
ATOM 1388 C CA . ARG A 1 213 ? 51.487 -23.911 26.873 1.00 117.60 195 ARG A CA 1
ATOM 1389 C C . ARG A 1 213 ? 52.932 -23.515 27.113 1.00 121.70 195 ARG A C 1
ATOM 1390 O O . ARG A 1 213 ? 53.771 -23.618 26.217 1.00 144.76 195 ARG A O 1
ATOM 1398 N N . ILE A 1 214 ? 53.197 -23.016 28.311 1.00 144.55 196 ILE A N 1
ATOM 1399 C CA . ILE A 1 214 ? 54.511 -22.507 28.670 1.00 170.10 196 ILE A CA 1
ATOM 1400 C C . ILE A 1 214 ? 55.033 -23.322 29.857 1.00 179.22 196 ILE A C 1
ATOM 1401 O O . ILE A 1 214 ? 54.303 -23.586 30.812 1.00 190.72 196 ILE A O 1
ATOM 1406 N N . ASN A 1 215 ? 56.284 -23.760 29.769 1.00 164.65 197 ASN A N 1
ATOM 1407 C CA . ASN A 1 215 ? 56.877 -24.592 30.809 1.00 179.55 197 ASN A CA 1
ATOM 1408 C C . ASN A 1 215 ? 56.875 -23.849 32.144 1.00 195.18 197 ASN A C 1
ATOM 1409 O O . ASN A 1 215 ? 56.962 -22.619 32.176 1.00 210.34 197 ASN A O 1
ATOM 1414 N N . LYS A 1 216 ? 56.755 -24.593 33.241 1.00 193.97 198 LYS A N 1
ATOM 1415 C CA . LYS A 1 216 ? 56.620 -23.988 34.566 1.00 193.34 198 LYS A CA 1
ATOM 1416 C C . LYS A 1 216 ? 57.925 -23.355 35.058 1.00 218.67 198 LYS A C 1
ATOM 1417 O O . LYS A 1 216 ? 57.949 -22.174 35.414 1.00 221.98 198 LYS A O 1
ATOM 1423 N N . GLU A 1 217 ? 59.002 -24.137 35.092 1.00 226.18 199 GLU A N 1
ATOM 1424 C CA . GLU A 1 217 ? 60.256 -23.662 35.673 1.00 235.54 199 GLU A CA 1
ATOM 1425 C C . GLU A 1 217 ? 60.832 -22.567 34.792 1.00 231.34 199 GLU A C 1
ATOM 1426 O O . GLU A 1 217 ? 61.233 -21.505 35.270 1.00 231.13 199 GLU A O 1
ATOM 1432 N N . SER A 1 218 ? 60.867 -22.859 33.496 1.00 215.82 200 SER A N 1
ATOM 1433 C CA . SER A 1 218 ? 61.342 -21.928 32.483 1.00 189.94 200 SER A CA 1
ATOM 1434 C C . SER A 1 218 ? 60.140 -21.298 31.807 1.00 192.96 200 SER A C 1
ATOM 1435 O O . SER A 1 218 ? 59.373 -21.990 31.145 1.00 180.47 200 SER A O 1
ATOM 1438 N N . LEU A 1 219 ? 59.970 -19.990 31.950 1.00 207.57 201 LEU A N 1
ATOM 1439 C CA . LEU A 1 219 ? 58.788 -19.338 31.395 1.00 201.62 201 LEU A CA 1
ATOM 1440 C C . LEU A 1 219 ? 58.914 -19.202 29.879 1.00 204.94 201 LEU A C 1
ATOM 1441 O O . LEU A 1 219 ? 58.883 -18.094 29.340 1.00 197.86 201 LEU A O 1
ATOM 1446 N N . LEU A 1 220 ? 59.059 -20.343 29.207 1.00 218.58 202 LEU A N 1
ATOM 1447 C CA . LEU A 1 220 ? 59.162 -20.393 27.750 1.00 214.74 202 LEU A CA 1
ATOM 1448 C C . LEU A 1 220 ? 58.084 -21.313 27.181 1.00 195.14 202 LEU A C 1
ATOM 1449 O O . LEU A 1 220 ? 57.615 -22.223 27.868 1.00 182.69 202 LEU A O 1
ATOM 1454 N N . PRO A 1 221 ? 57.687 -21.080 25.920 1.00 168.65 203 PRO A N 1
ATOM 1455 C CA . PRO A 1 221 ? 56.689 -21.937 25.273 1.00 140.60 203 PRO A CA 1
ATOM 1456 C C . PRO A 1 221 ? 57.275 -23.292 24.888 1.00 134.96 203 PRO A C 1
ATOM 1457 O O . PRO A 1 221 ? 58.457 -23.363 24.554 1.00 137.97 203 PRO A O 1
ATOM 1461 N N . VAL A 1 222 ? 56.463 -24.344 24.936 1.00 135.14 204 VAL A N 1
ATOM 1462 C CA . VAL A 1 222 ? 56.948 -25.701 24.690 1.00 147.78 204 VAL A CA 1
ATOM 1463 C C . VAL A 1 222 ? 56.759 -26.144 23.241 1.00 173.59 204 VAL A C 1
ATOM 1464 O O . VAL A 1 222 ? 57.237 -27.210 22.849 1.00 184.94 204 VAL A O 1
ATOM 1468 N N . ALA A 1 223 ? 56.061 -25.328 22.454 1.00 180.46 205 ALA A N 1
ATOM 1469 C CA . ALA A 1 223 ? 55.742 -25.673 21.069 1.00 170.81 205 ALA A CA 1
ATOM 1470 C C . ALA A 1 223 ? 56.984 -25.839 20.191 1.00 173.30 205 ALA A C 1
ATOM 1471 O O . ALA A 1 223 ? 57.909 -25.025 20.237 1.00 175.54 205 ALA A O 1
ATOM 1473 N N . LYS A 1 224 ? 56.976 -26.895 19.379 1.00 184.90 206 LYS A N 1
ATOM 1474 C CA . LYS A 1 224 ? 58.087 -27.217 18.486 1.00 188.06 206 LYS A CA 1
ATOM 1475 C C . LYS A 1 224 ? 57.872 -26.605 17.109 1.00 199.47 206 LYS A C 1
ATOM 1476 O O . LYS A 1 224 ? 58.331 -27.146 16.104 1.00 232.67 206 LYS A O 1
ATOM 1482 N N . ASP A 1 225 ? 57.166 -25.479 17.074 1.00 180.14 207 ASP A N 1
ATOM 1483 C CA . ASP A 1 225 ? 56.861 -24.788 15.826 1.00 194.09 207 ASP A CA 1
ATOM 1484 C C . ASP A 1 225 ? 56.035 -25.640 14.880 1.00 201.42 207 ASP A C 1
ATOM 1485 O O . ASP A 1 225 ? 56.072 -25.438 13.669 1.00 207.40 207 ASP A O 1
ATOM 1490 N N . VAL A 1 226 ? 55.277 -26.578 15.434 1.00 224.02 208 VAL A N 1
ATOM 1491 C CA . VAL A 1 226 ? 54.477 -27.482 14.620 1.00 200.64 208 VAL A CA 1
ATOM 1492 C C . VAL A 1 226 ? 53.010 -27.035 14.589 1.00 192.88 208 VAL A C 1
ATOM 1493 O O . VAL A 1 226 ? 52.539 -26.310 15.468 1.00 174.02 208 VAL A O 1
ATOM 1497 N N . SER A 1 227 ? 52.306 -27.452 13.542 1.00 196.48 209 SER A N 1
ATOM 1498 C CA . SER A 1 227 ? 50.894 -27.138 13.372 1.00 181.91 209 SER A CA 1
ATOM 1499 C C . SER A 1 227 ? 50.047 -28.013 14.290 1.00 172.92 209 SER A C 1
ATOM 1500 O O . SER A 1 227 ? 50.568 -28.644 15.211 1.00 194.57 209 SER A O 1
ATOM 1503 N N . TYR A 1 228 ? 48.742 -28.055 14.034 1.00 158.32 210 TYR A N 1
ATOM 1504 C CA . TYR A 1 228 ? 47.829 -28.883 14.820 1.00 194.82 210 TYR A CA 1
ATOM 1505 C C . TYR A 1 228 ? 48.024 -30.369 14.501 1.00 221.99 210 TYR A C 1
ATOM 1506 O O . TYR A 1 228 ? 47.844 -31.235 15.360 1.00 209.99 210 TYR A O 1
ATOM 1515 N N . SER A 1 229 ? 48.406 -30.653 13.261 1.00 256.92 211 SER A N 1
ATOM 1516 C CA . SER A 1 229 ? 48.497 -32.023 12.769 1.00 275.46 211 SER A CA 1
ATOM 1517 C C . SER A 1 229 ? 49.705 -32.790 13.312 1.00 286.68 211 SER A C 1
ATOM 1518 O O . SER A 1 229 ? 49.882 -33.969 13.005 1.00 305.83 211 SER A O 1
ATOM 1521 N N . GLY A 1 230 ? 50.525 -32.129 14.123 1.00 249.98 212 GLY A N 1
ATOM 1522 C CA . GLY A 1 230 ? 51.780 -32.708 14.570 1.00 224.61 212 GLY A CA 1
ATOM 1523 C C . GLY A 1 230 ? 51.691 -33.637 15.767 1.00 216.32 212 GLY A C 1
ATOM 1524 O O . GLY A 1 230 ? 52.713 -34.164 16.206 1.00 184.09 212 GLY A O 1
ATOM 1525 N N . GLU A 1 231 ? 50.482 -33.835 16.290 1.00 244.83 213 GLU A N 1
ATOM 1526 C CA . GLU A 1 231 ? 50.272 -34.561 17.548 1.00 258.51 213 GLU A CA 1
ATOM 1527 C C . GLU A 1 231 ? 50.964 -33.811 18.696 1.00 251.98 213 GLU A C 1
ATOM 1528 O O . GLU A 1 231 ? 51.179 -34.354 19.782 1.00 248.66 213 GLU A O 1
ATOM 1534 N N . ASN A 1 232 ? 51.291 -32.546 18.449 1.00 240.57 214 ASN A N 1
ATOM 1535 C CA . ASN A 1 232 ? 51.794 -31.662 19.489 1.00 209.68 214 ASN A CA 1
ATOM 1536 C C . ASN A 1 232 ? 50.646 -30.819 20.026 1.00 199.56 214 ASN A C 1
ATOM 1537 O O . ASN A 1 232 ? 50.857 -29.730 20.558 1.00 209.49 214 ASN A O 1
ATOM 1542 N N . THR A 1 233 ? 49.427 -31.334 19.877 1.00 185.70 215 THR A N 1
ATOM 1543 C CA . THR A 1 233 ? 48.239 -30.673 20.403 1.00 175.18 215 THR A CA 1
ATOM 1544 C C . THR A 1 233 ? 48.365 -30.486 21.911 1.00 172.71 215 THR A C 1
ATOM 1545 O O . THR A 1 233 ? 47.738 -29.599 22.488 1.00 185.65 215 THR A O 1
ATOM 1549 N N . GLU A 1 234 ? 49.183 -31.326 22.540 1.00 164.25 216 GLU A N 1
ATOM 1550 C CA . GLU A 1 234 ? 49.459 -31.216 23.966 1.00 161.52 216 GLU A CA 1
ATOM 1551 C C . GLU A 1 234 ? 50.218 -29.936 24.312 1.00 141.43 216 GLU A C 1
ATOM 1552 O O . GLU A 1 234 ? 50.299 -29.564 25.477 1.00 156.90 216 GLU A O 1
ATOM 1558 N N . ALA A 1 235 ? 50.776 -29.270 23.305 1.00 145.77 217 ALA A N 1
ATOM 1559 C CA . ALA A 1 235 ? 51.541 -28.042 23.525 1.00 144.58 217 ALA A CA 1
ATOM 1560 C C . ALA A 1 235 ? 50.708 -26.765 23.337 1.00 138.92 217 ALA A C 1
ATOM 1561 O O . ALA A 1 235 ? 51.257 -25.663 23.380 1.00 133.15 217 ALA A O 1
ATOM 1563 N N . TRP A 1 236 ? 49.399 -26.919 23.131 1.00 128.90 218 TRP A N 1
ATOM 1564 C CA . TRP A 1 236 ? 48.485 -25.789 22.930 1.00 111.06 218 TRP A CA 1
ATOM 1565 C C . TRP A 1 236 ? 47.266 -25.883 23.833 1.00 121.75 218 TRP A C 1
ATOM 1566 O O . TRP A 1 236 ? 46.956 -26.957 24.346 1.00 130.86 218 TRP A O 1
ATOM 1577 N N . TYR A 1 237 ? 46.555 -24.771 24.007 1.00 104.41 219 TYR A N 1
ATOM 1578 C CA . TYR A 1 237 ? 45.358 -24.779 24.840 1.00 95.60 219 TYR A CA 1
ATOM 1579 C C . TYR A 1 237 ? 44.393 -23.651 24.506 1.00 102.96 219 TYR A C 1
ATOM 1580 O O . TYR A 1 237 ? 44.818 -22.596 24.034 1.00 104.57 219 TYR A O 1
ATOM 1589 N N . PRO A 1 238 ? 43.085 -23.874 24.750 1.00 119.52 220 PRO A N 1
ATOM 1590 C CA . PRO A 1 238 ? 42.104 -22.778 24.748 1.00 127.72 220 PRO A CA 1
ATOM 1591 C C . PRO A 1 238 ? 42.334 -21.889 25.946 1.00 126.62 220 PRO A C 1
ATOM 1592 O O . PRO A 1 238 ? 42.257 -22.393 27.061 1.00 153.97 220 PRO A O 1
ATOM 1596 N N . PRO A 1 239 ? 42.650 -20.606 25.725 1.00 108.70 221 PRO A N 1
ATOM 1597 C CA . PRO A 1 239 ? 42.985 -19.800 26.898 1.00 100.85 221 PRO A CA 1
ATOM 1598 C C . PRO A 1 239 ? 41.793 -19.846 27.850 1.00 101.48 221 PRO A C 1
ATOM 1599 O O . PRO A 1 239 ? 41.803 -20.664 28.797 1.00 133.42 221 PRO A O 1
ATOM 1603 N N . GLY A 1 240 ? 40.716 -19.164 27.504 1.00 94.41 222 GLY A N 1
ATOM 1604 C CA . GLY A 1 240 ? 39.699 -18.925 28.484 1.00 84.64 222 GLY A CA 1
ATOM 1605 C C . GLY A 1 240 ? 38.340 -18.873 27.846 1.00 117.61 222 GLY A C 1
ATOM 1606 O O . GLY A 1 240 ? 38.197 -18.667 26.636 1.00 139.86 222 GLY A O 1
ATOM 1607 N N . HIS A 1 241 ? 37.328 -19.072 28.672 1.00 121.81 223 HIS A N 1
ATOM 1608 C CA . HIS A 1 241 ? 35.984 -18.789 28.244 1.00 103.89 223 HIS A CA 1
ATOM 1609 C C . HIS A 1 241 ? 36.003 -17.282 28.023 1.00 105.66 223 HIS A C 1
ATOM 1610 O O . HIS A 1 241 ? 35.261 -16.752 27.207 1.00 133.95 223 HIS A O 1
ATOM 1617 N N . GLY A 1 242 ? 36.910 -16.621 28.744 1.00 94.61 224 GLY A N 1
ATOM 1618 C CA . GLY A 1 242 ? 37.054 -15.180 28.751 1.00 104.51 224 GLY A CA 1
ATOM 1619 C C . GLY A 1 242 ? 37.528 -14.446 27.508 1.00 116.77 224 GLY A C 1
ATOM 1620 O O . GLY A 1 242 ? 37.129 -13.298 27.315 1.00 151.81 224 GLY A O 1
ATOM 1621 N N . ASP A 1 243 ? 38.369 -15.047 26.670 1.00 96.35 225 ASP A N 1
ATOM 1622 C CA . ASP A 1 243 ? 38.922 -14.272 25.548 1.00 128.29 225 ASP A CA 1
ATOM 1623 C C . ASP A 1 243 ? 37.840 -14.002 24.493 1.00 120.64 225 ASP A C 1
ATOM 1624 O O . ASP A 1 243 ? 38.076 -13.258 23.537 1.00 127.95 225 ASP A O 1
ATOM 1629 N N . ILE A 1 244 ? 36.650 -14.567 24.717 1.00 105.03 226 ILE A N 1
ATOM 1630 C CA . ILE A 1 244 ? 35.487 -14.387 23.847 1.00 127.02 226 ILE A CA 1
ATOM 1631 C C . ILE A 1 244 ? 35.361 -12.952 23.342 1.00 126.04 226 ILE A C 1
ATOM 1632 O O . ILE A 1 244 ? 34.938 -12.719 22.224 1.00 105.52 226 ILE A O 1
ATOM 1637 N N . TYR A 1 245 ? 35.750 -11.991 24.164 1.00 103.99 227 TYR A N 1
ATOM 1638 C CA . TYR A 1 245 ? 35.730 -10.601 23.749 1.00 104.28 227 TYR A CA 1
ATOM 1639 C C . TYR A 1 245 ? 36.638 -10.419 22.543 1.00 116.09 227 TYR A C 1
ATOM 1640 O O . TYR A 1 245 ? 36.210 -9.935 21.495 1.00 100.48 227 TYR A O 1
ATOM 1649 N N . ALA A 1 246 ? 37.884 -10.856 22.688 1.00 115.66 228 ALA A N 1
ATOM 1650 C CA . ALA A 1 246 ? 38.875 -10.726 21.625 1.00 111.78 228 ALA A CA 1
ATOM 1651 C C . ALA A 1 246 ? 38.487 -11.621 20.453 1.00 96.81 228 ALA A C 1
ATOM 1652 O O . ALA A 1 246 ? 38.563 -11.210 19.305 1.00 109.93 228 ALA A O 1
ATOM 1654 N N . SER A 1 247 ? 38.046 -12.838 20.753 1.00 102.83 229 SER A N 1
ATOM 1655 C CA . SER A 1 247 ? 37.664 -13.801 19.723 1.00 108.64 229 SER A CA 1
ATOM 1656 C C . SER A 1 247 ? 36.406 -13.366 18.967 1.00 105.79 229 SER A C 1
ATOM 1657 O O . SER A 1 247 ? 36.299 -13.575 17.762 1.00 105.24 229 SER A O 1
ATOM 1660 N N . PHE A 1 248 ? 35.461 -12.758 19.676 1.00 109.65 230 PHE A N 1
ATOM 1661 C CA . PHE A 1 248 ? 34.196 -12.353 19.075 1.00 100.68 230 PHE A CA 1
ATOM 1662 C C . PHE A 1 248 ? 34.416 -11.075 18.279 1.00 114.58 230 PHE A C 1
ATOM 1663 O O . PHE A 1 248 ? 33.760 -10.850 17.265 1.00 109.73 230 PHE A O 1
ATOM 1671 N N . TYR A 1 249 ? 35.358 -10.248 18.726 1.00 124.71 231 TYR A N 1
ATOM 1672 C CA . TYR A 1 249 ? 35.685 -9.018 18.010 1.00 125.08 231 TYR A CA 1
ATOM 1673 C C . TYR A 1 249 ? 36.334 -9.353 16.680 1.00 125.75 231 TYR A C 1
ATOM 1674 O O . TYR A 1 249 ? 35.912 -8.862 15.633 1.00 127.85 231 TYR A O 1
ATOM 1683 N N . ASN A 1 250 ? 37.362 -10.196 16.736 1.00 119.99 232 ASN A N 1
ATOM 1684 C CA . ASN A 1 250 ? 38.160 -10.540 15.565 1.00 120.05 232 ASN A CA 1
ATOM 1685 C C . ASN A 1 250 ? 37.375 -11.331 14.529 1.00 121.00 232 ASN A C 1
ATOM 1686 O O . ASN A 1 250 ? 37.685 -11.291 13.340 1.00 130.42 232 ASN A O 1
ATOM 1691 N N . SER A 1 251 ? 36.358 -12.049 14.986 1.00 108.99 233 SER A N 1
ATOM 1692 C CA . SER A 1 251 ? 35.498 -12.811 14.093 1.00 103.36 233 SER A CA 1
ATOM 1693 C C . SER A 1 251 ? 34.670 -11.897 13.208 1.00 111.25 233 SER A C 1
ATOM 1694 O O . SER A 1 251 ? 34.198 -12.307 12.145 1.00 118.19 233 SER A O 1
ATOM 1697 N N . GLY A 1 252 ? 34.473 -10.667 13.680 1.00 111.15 234 GLY A N 1
ATOM 1698 C CA . GLY A 1 252 ? 33.709 -9.662 12.961 1.00 123.99 234 GLY A CA 1
ATOM 1699 C C . GLY A 1 252 ? 32.211 -9.886 13.019 1.00 124.26 234 GLY A C 1
ATOM 1700 O O . GLY A 1 252 ? 31.457 -9.246 12.293 1.00 151.37 234 GLY A O 1
ATOM 1701 N N . LEU A 1 253 ? 31.775 -10.793 13.882 1.00 118.04 235 LEU A N 1
ATOM 1702 C CA . LEU A 1 253 ? 30.357 -11.085 14.006 1.00 114.97 235 LEU A CA 1
ATOM 1703 C C . LEU A 1 253 ? 29.651 -10.051 14.868 1.00 116.63 235 LEU A C 1
ATOM 1704 O O . LEU A 1 253 ? 28.454 -9.835 14.721 1.00 115.44 235 LEU A O 1
ATOM 1709 N N . LEU A 1 254 ? 30.380 -9.415 15.777 1.00 106.79 236 LEU A N 1
ATOM 1710 C CA . LEU A 1 254 ? 29.754 -8.440 16.660 1.00 120.84 236 LEU A CA 1
ATOM 1711 C C . LEU A 1 254 ? 29.484 -7.161 15.883 1.00 121.11 236 LEU A C 1
ATOM 1712 O O . LEU A 1 254 ? 28.601 -6.384 16.244 1.00 136.52 236 LEU A O 1
ATOM 1717 N N . ASP A 1 255 ? 30.245 -6.950 14.814 1.00 99.54 237 ASP A N 1
ATOM 1718 C CA . ASP A 1 255 ? 30.055 -5.784 13.962 1.00 121.12 237 ASP A CA 1
ATOM 1719 C C . ASP A 1 255 ? 28.909 -6.057 12.994 1.00 102.75 237 ASP A C 1
ATOM 1720 O O . ASP A 1 255 ? 28.083 -5.185 12.707 1.00 120.45 237 ASP A O 1
ATOM 1725 N N . THR A 1 256 ? 28.865 -7.288 12.505 1.00 101.70 238 THR A N 1
ATOM 1726 C CA . THR A 1 256 ? 27.749 -7.754 11.707 1.00 114.30 238 THR A CA 1
ATOM 1727 C C . THR A 1 256 ? 26.478 -7.605 12.517 1.00 114.31 238 THR A C 1
ATOM 1728 O O . THR A 1 256 ? 25.499 -7.022 12.066 1.00 120.60 238 THR A O 1
ATOM 1732 N N . PHE A 1 257 ? 26.520 -8.117 13.737 1.00 110.27 239 PHE A N 1
ATOM 1733 C CA . PHE A 1 257 ? 25.341 -8.177 14.580 1.00 104.63 239 PHE A CA 1
ATOM 1734 C C . PHE A 1 257 ? 24.962 -6.803 15.108 1.00 104.10 239 PHE A C 1
ATOM 1735 O O . PHE A 1 257 ? 23.783 -6.462 15.126 1.00 123.91 239 PHE A O 1
ATOM 1743 N N . ILE A 1 258 ? 25.946 -6.014 15.530 1.00 100.36 240 ILE A N 1
ATOM 1744 C CA . ILE A 1 258 ? 25.653 -4.659 15.984 1.00 122.46 240 ILE A CA 1
ATOM 1745 C C . ILE A 1 258 ? 25.090 -3.868 14.801 1.00 106.04 240 ILE A C 1
ATOM 1746 O O . ILE A 1 258 ? 24.173 -3.063 14.965 1.00 122.57 240 ILE A O 1
ATOM 1751 N N . GLY A 1 259 ? 25.620 -4.126 13.607 1.00 104.34 241 GLY A N 1
ATOM 1752 C CA . GLY A 1 259 ? 25.100 -3.518 12.396 1.00 107.03 241 GLY A CA 1
ATOM 1753 C C . GLY A 1 259 ? 23.741 -4.074 12.004 1.00 106.82 241 GLY A C 1
ATOM 1754 O O . GLY A 1 259 ? 22.920 -3.378 11.407 1.00 141.07 241 GLY A O 1
ATOM 1755 N N . GLU A 1 260 ? 23.505 -5.336 12.346 1.00 121.57 242 GLU A N 1
ATOM 1756 C CA . GLU A 1 260 ? 22.262 -6.024 12.006 1.00 129.83 242 GLU A CA 1
ATOM 1757 C C . GLU A 1 260 ? 21.117 -5.572 12.918 1.00 123.18 242 GLU A C 1
ATOM 1758 O O . GLU A 1 260 ? 19.977 -6.017 12.771 1.00 116.16 242 GLU A O 1
ATOM 1764 N N . GLY A 1 261 ? 21.434 -4.692 13.864 1.00 114.70 243 GLY A N 1
ATOM 1765 C CA . GLY A 1 261 ? 20.432 -4.108 14.734 1.00 108.07 243 GLY A CA 1
ATOM 1766 C C . GLY A 1 261 ? 20.273 -4.862 16.034 1.00 110.22 243 GLY A C 1
ATOM 1767 O O . GLY A 1 261 ? 19.203 -4.857 16.641 1.00 115.35 243 GLY A O 1
ATOM 1768 N N . LYS A 1 262 ? 21.348 -5.514 16.457 1.00 119.94 244 LYS A N 1
ATOM 1769 C CA . LYS A 1 262 ? 21.345 -6.308 17.674 1.00 96.30 244 LYS A CA 1
ATOM 1770 C C . LYS A 1 262 ? 21.948 -5.496 18.804 1.00 99.43 244 LYS A C 1
ATOM 1771 O O . LYS A 1 262 ? 22.896 -4.742 18.593 1.00 119.19 244 LYS A O 1
ATOM 1777 N N . GLU A 1 263 ? 21.398 -5.654 20.002 1.00 94.77 245 GLU A N 1
ATOM 1778 C CA . GLU A 1 263 ? 21.825 -4.859 21.145 1.00 95.61 245 GLU A CA 1
ATOM 1779 C C . GLU A 1 263 ? 22.588 -5.708 22.158 1.00 104.88 245 GLU A C 1
ATOM 1780 O O . GLU A 1 263 ? 23.557 -5.241 22.756 1.00 111.99 245 GLU A O 1
ATOM 1786 N N . TYR A 1 264 ? 22.159 -6.958 22.327 1.00 90.46 246 TYR A N 1
ATOM 1787 C CA . TYR A 1 264 ? 22.680 -7.821 23.388 1.00 88.26 246 TYR A CA 1
ATOM 1788 C C . TYR A 1 264 ? 22.996 -9.253 22.965 1.00 95.93 246 TYR A C 1
ATOM 1789 O O . TYR A 1 264 ? 22.279 -9.854 22.159 1.00 102.31 246 TYR A O 1
ATOM 1798 N N . ILE A 1 265 ? 24.063 -9.797 23.549 1.00 99.70 247 ILE A N 1
ATOM 1799 C CA . ILE A 1 265 ? 24.318 -11.235 23.486 1.00 92.41 247 ILE A CA 1
ATOM 1800 C C . ILE A 1 265 ? 24.082 -11.887 24.843 1.00 101.84 247 ILE A C 1
ATOM 1801 O O . ILE A 1 265 ? 24.399 -11.313 25.895 1.00 111.09 247 ILE A O 1
ATOM 1806 N N . PHE A 1 266 ? 23.523 -13.094 24.796 1.00 111.05 248 PHE A N 1
ATOM 1807 C CA . PHE A 1 266 ? 23.292 -13.899 25.988 1.00 90.10 248 PHE A CA 1
ATOM 1808 C C . PHE A 1 266 ? 24.227 -15.113 25.983 1.00 85.78 248 PHE A C 1
ATOM 1809 O O . PHE A 1 266 ? 24.010 -16.074 25.235 1.00 105.57 248 PHE A O 1
ATOM 1817 N N . VAL A 1 267 ? 25.273 -15.070 26.808 1.00 93.22 249 VAL A N 1
ATOM 1818 C CA . VAL A 1 267 ? 26.248 -16.161 26.832 1.00 94.61 249 VAL A CA 1
ATOM 1819 C C . VAL A 1 267 ? 25.920 -17.129 27.952 1.00 104.13 249 VAL A C 1
ATOM 1820 O O . VAL A 1 267 ? 25.521 -16.734 29.051 1.00 111.33 249 VAL A O 1
ATOM 1824 N N . SER A 1 268 ? 26.087 -18.405 27.644 1.00 103.28 250 SER A N 1
ATOM 1825 C CA . SER A 1 268 ? 25.895 -19.476 28.602 1.00 95.11 250 SER A CA 1
ATOM 1826 C C . SER A 1 268 ? 26.676 -20.702 28.125 1.00 97.24 250 SER A C 1
ATOM 1827 O O . SER A 1 268 ? 27.422 -20.630 27.132 1.00 96.42 250 SER A O 1
ATOM 1830 N N . ASN A 1 269 ? 26.534 -21.814 28.844 1.00 100.33 251 ASN A N 1
ATOM 1831 C CA . ASN A 1 269 ? 27.125 -23.072 28.402 1.00 107.17 251 ASN A CA 1
ATOM 1832 C C . ASN A 1 269 ? 26.131 -24.014 27.774 1.00 108.88 251 ASN A C 1
ATOM 1833 O O . ASN A 1 269 ? 24.923 -23.940 28.001 1.00 112.47 251 ASN A O 1
ATOM 1838 N N . ILE A 1 270 ? 26.672 -24.914 26.976 1.00 88.31 252 ILE A N 1
ATOM 1839 C CA . ILE A 1 270 ? 25.851 -25.780 26.183 1.00 93.28 252 ILE A CA 1
ATOM 1840 C C . ILE A 1 270 ? 25.355 -26.880 27.097 1.00 95.36 252 ILE A C 1
ATOM 1841 O O . ILE A 1 270 ? 24.311 -27.470 26.834 1.00 108.11 252 ILE A O 1
ATOM 1846 N N . ASP A 1 271 ? 26.111 -27.145 28.166 1.00 76.83 253 ASP A N 1
ATOM 1847 C CA . ASP A 1 271 ? 25.789 -28.217 29.107 1.00 88.08 253 ASP A CA 1
ATOM 1848 C C . ASP A 1 271 ? 24.830 -27.730 30.195 1.00 104.66 253 ASP A C 1
ATOM 1849 O O . ASP A 1 271 ? 24.072 -28.513 30.761 1.00 106.23 253 ASP A O 1
ATOM 1854 N N . ASN A 1 272 ? 24.866 -26.435 30.485 1.00 99.39 254 ASN A N 1
ATOM 1855 C CA . ASN A 1 272 ? 23.901 -25.832 31.397 1.00 67.37 254 ASN A CA 1
ATOM 1856 C C . ASN A 1 272 ? 22.507 -25.829 30.783 1.00 82.03 254 ASN A C 1
ATOM 1857 O O . ASN A 1 272 ? 22.165 -24.956 29.983 1.00 92.17 254 ASN A O 1
ATOM 1862 N N . LEU A 1 273 ? 21.697 -26.807 31.166 1.00 76.94 255 LEU A N 1
ATOM 1863 C CA . LEU A 1 273 ? 20.374 -26.968 30.569 1.00 99.27 255 LEU A CA 1
ATOM 1864 C C . LEU A 1 273 ? 19.377 -25.907 31.066 1.00 94.06 255 LEU A C 1
ATOM 1865 O O . LEU A 1 273 ? 18.276 -25.753 30.523 1.00 77.41 255 LEU A O 1
ATOM 1870 N N . GLY A 1 274 ? 19.777 -25.155 32.082 1.00 90.35 256 GLY A N 1
ATOM 1871 C CA . GLY A 1 274 ? 18.901 -24.157 32.662 1.00 112.26 256 GLY A CA 1
ATOM 1872 C C . GLY A 1 274 ? 18.964 -22.810 31.970 1.00 108.91 256 GLY A C 1
ATOM 1873 O O . GLY A 1 274 ? 18.055 -21.986 32.119 1.00 106.95 256 GLY A O 1
ATOM 1874 N N . ALA A 1 275 ? 20.033 -22.591 31.208 1.00 102.19 257 ALA A N 1
ATOM 1875 C CA . ALA A 1 275 ? 20.298 -21.288 30.613 1.00 97.82 257 ALA A CA 1
ATOM 1876 C C . ALA A 1 275 ? 19.373 -20.997 29.440 1.00 71.76 257 ALA A C 1
ATOM 1877 O O . ALA A 1 275 ? 19.832 -20.820 28.315 1.00 94.49 257 ALA A O 1
ATOM 1879 N N . THR A 1 276 ? 18.071 -20.943 29.700 1.00 71.35 258 THR A N 1
ATOM 1880 C CA . THR A 1 276 ? 17.119 -20.552 28.672 1.00 93.42 258 THR A CA 1
ATOM 1881 C C . THR A 1 276 ? 17.128 -19.041 28.545 1.00 97.01 258 THR A C 1
ATOM 1882 O O . THR A 1 276 ? 17.597 -18.341 29.438 1.00 87.14 258 THR A O 1
ATOM 1886 N N . VAL A 1 277 ? 16.618 -18.541 27.427 1.00 79.49 259 VAL A N 1
ATOM 1887 C CA . VAL A 1 277 ? 16.517 -17.103 27.232 1.00 99.90 259 VAL A CA 1
ATOM 1888 C C . VAL A 1 277 ? 15.259 -16.649 27.965 1.00 89.15 259 VAL A C 1
ATOM 1889 O O . VAL A 1 277 ? 14.158 -17.088 27.642 1.00 96.11 259 VAL A O 1
ATOM 1893 N N . ASP A 1 278 ? 15.438 -15.794 28.973 1.00 80.34 260 ASP A N 1
ATOM 1894 C CA . ASP A 1 278 ? 14.329 -15.315 29.809 1.00 87.70 260 ASP A CA 1
ATOM 1895 C C . ASP A 1 278 ? 13.744 -13.978 29.371 1.00 86.33 260 ASP A C 1
ATOM 1896 O O . ASP A 1 278 ? 14.445 -12.971 29.339 1.00 106.42 260 ASP A O 1
ATOM 1901 N N . LEU A 1 279 ? 12.446 -13.951 29.104 1.00 80.54 261 LEU A N 1
ATOM 1902 C CA . LEU A 1 279 ? 11.835 -12.753 28.544 1.00 89.70 261 LEU A CA 1
ATOM 1903 C C . LEU A 1 279 ? 11.719 -11.607 29.560 1.00 100.32 261 LEU A C 1
ATOM 1904 O O . LEU A 1 279 ? 11.645 -10.429 29.182 1.00 123.69 261 LEU A O 1
ATOM 1909 N N . TYR A 1 280 ? 11.724 -11.953 30.845 1.00 98.62 262 TYR A N 1
ATOM 1910 C CA . TYR A 1 280 ? 11.682 -10.949 31.903 1.00 90.11 262 TYR A CA 1
ATOM 1911 C C . TYR A 1 280 ? 13.026 -10.244 32.026 1.00 87.08 262 TYR A C 1
ATOM 1912 O O . TYR A 1 280 ? 13.102 -9.012 31.998 1.00 108.24 262 TYR A O 1
ATOM 1921 N N . ILE A 1 281 ? 14.087 -11.030 32.146 1.00 81.82 263 ILE A N 1
ATOM 1922 C CA . ILE A 1 281 ? 15.432 -10.475 32.158 1.00 89.69 263 ILE A CA 1
ATOM 1923 C C . ILE A 1 281 ? 15.687 -9.638 30.899 1.00 95.01 263 ILE A C 1
ATOM 1924 O O . ILE A 1 281 ? 16.265 -8.552 30.961 1.00 95.92 263 ILE A O 1
ATOM 1929 N N . LEU A 1 282 ? 15.239 -10.151 29.760 1.00 95.01 264 LEU A N 1
ATOM 1930 C CA . LEU A 1 282 ? 15.342 -9.437 28.492 1.00 98.99 264 LEU A CA 1
ATOM 1931 C C . LEU A 1 282 ? 14.562 -8.124 28.528 1.00 105.74 264 LEU A C 1
ATOM 1932 O O . LEU A 1 282 ? 15.033 -7.069 28.062 1.00 113.31 264 LEU A O 1
ATOM 1937 N N . ASN A 1 283 ? 13.354 -8.198 29.071 1.00 87.72 265 ASN A N 1
ATOM 1938 C CA . ASN A 1 283 ? 12.540 -7.009 29.232 1.00 102.19 265 ASN A CA 1
ATOM 1939 C C . ASN A 1 283 ? 13.256 -5.978 30.095 1.00 99.90 265 ASN A C 1
ATOM 1940 O O . ASN A 1 283 ? 13.244 -4.792 29.792 1.00 92.97 265 ASN A O 1
ATOM 1945 N N . HIS A 1 284 ? 13.893 -6.428 31.166 1.00 109.38 266 HIS A N 1
ATOM 1946 C CA . HIS A 1 284 ? 14.614 -5.506 32.036 1.00 120.46 266 HIS A CA 1
ATOM 1947 C C . HIS A 1 284 ? 15.873 -4.964 31.367 1.00 111.98 266 HIS A C 1
ATOM 1948 O O . HIS A 1 284 ? 16.492 -4.014 31.857 1.00 111.12 266 HIS A O 1
ATOM 1955 N N . LEU A 1 285 ? 16.249 -5.577 30.249 1.00 118.09 267 LEU A N 1
ATOM 1956 C CA . LEU A 1 285 ? 17.442 -5.165 29.513 1.00 105.07 267 LEU A CA 1
ATOM 1957 C C . LEU A 1 285 ? 17.156 -4.157 28.425 1.00 99.06 267 LEU A C 1
ATOM 1958 O O . LEU A 1 285 ? 17.839 -3.143 28.335 1.00 93.79 267 LEU A O 1
ATOM 1963 N N . MET A 1 286 ? 16.169 -4.449 27.583 1.00 110.07 268 MET A N 1
ATOM 1964 C CA . MET A 1 286 ? 15.910 -3.605 26.416 1.00 108.57 268 MET A CA 1
ATOM 1965 C C . MET A 1 286 ? 14.803 -2.573 26.638 1.00 98.47 268 MET A C 1
ATOM 1966 O O . MET A 1 286 ? 14.626 -1.658 25.829 1.00 159.46 268 MET A O 1
ATOM 1971 N N . ASN A 1 287 ? 14.071 -2.720 27.736 1.00 110.64 269 ASN A N 1
ATOM 1972 C CA . ASN A 1 287 ? 13.133 -1.702 28.193 1.00 110.75 269 ASN A CA 1
ATOM 1973 C C . ASN A 1 287 ? 13.463 -1.326 29.633 1.00 124.33 269 ASN A C 1
ATOM 1974 O O . ASN A 1 287 ? 12.681 -1.586 30.550 1.00 108.94 269 ASN A O 1
ATOM 1979 N N . PRO A 1 288 ? 14.638 -0.719 29.837 1.00 121.15 270 PRO A N 1
ATOM 1980 C CA . PRO A 1 288 ? 15.144 -0.459 31.186 1.00 103.29 270 PRO A CA 1
ATOM 1981 C C . PRO A 1 288 ? 14.426 0.668 31.908 1.00 101.56 270 PRO A C 1
ATOM 1982 O O . PRO A 1 288 ? 14.179 1.709 31.304 1.00 128.22 270 PRO A O 1
ATOM 1986 N N . PRO A 1 289 ? 14.131 0.480 33.201 1.00 104.96 271 PRO A N 1
ATOM 1987 C CA . PRO A 1 289 ? 13.395 1.499 33.949 1.00 123.79 271 PRO A CA 1
ATOM 1988 C C . PRO A 1 289 ? 14.239 2.740 34.170 1.00 114.40 271 PRO A C 1
ATOM 1989 O O . PRO A 1 289 ? 15.429 2.611 34.428 1.00 128.29 271 PRO A O 1
ATOM 1993 N N . ASN A 1 290 ? 13.637 3.915 34.058 1.00 108.59 272 ASN A N 1
ATOM 1994 C CA . ASN A 1 290 ? 14.360 5.169 34.238 1.00 132.55 272 ASN A CA 1
ATOM 1995 C C . ASN A 1 290 ? 15.509 5.382 33.237 1.00 131.47 272 ASN A C 1
ATOM 1996 O O . ASN A 1 290 ? 16.286 6.328 33.373 1.00 124.52 272 ASN A O 1
ATOM 2001 N N . GLY A 1 291 ? 15.619 4.519 32.233 1.00 108.91 273 GLY A N 1
ATOM 2002 C CA . GLY A 1 291 ? 16.599 4.726 31.183 1.00 123.48 273 GLY A CA 1
ATOM 2003 C C . GLY A 1 291 ? 18.000 4.257 31.527 1.00 136.89 273 GLY A C 1
ATOM 2004 O O . GLY A 1 291 ? 18.954 4.539 30.803 1.00 156.03 273 GLY A O 1
ATOM 2005 N N . LYS A 1 292 ? 18.134 3.545 32.637 1.00 124.42 274 LYS A N 1
ATOM 2006 C CA . LYS A 1 292 ? 19.407 2.926 32.986 1.00 125.79 274 LYS A CA 1
ATOM 2007 C C . LYS A 1 292 ? 19.735 1.811 32.015 1.00 126.95 274 LYS A C 1
ATOM 2008 O O . LYS A 1 292 ? 19.196 0.714 32.142 1.00 152.30 274 LYS A O 1
ATOM 2014 N N . ARG A 1 293 ? 20.611 2.072 31.052 1.00 107.94 275 ARG A N 1
ATOM 2015 C CA . ARG A 1 293 ? 21.163 0.985 30.240 1.00 116.64 275 ARG A CA 1
ATOM 2016 C C . ARG A 1 293 ? 22.248 0.205 30.995 1.00 101.73 275 ARG A C 1
ATOM 2017 O O . ARG A 1 293 ? 23.271 0.774 31.372 1.00 104.91 275 ARG A O 1
ATOM 2025 N N . CYS A 1 294 ? 22.028 -1.091 31.211 1.00 95.14 276 CYS A N 1
ATOM 2026 C CA . CYS A 1 294 ? 23.043 -1.935 31.834 1.00 111.27 276 CYS A CA 1
ATOM 2027 C C . CYS A 1 294 ? 23.832 -2.606 30.750 1.00 103.98 276 CYS A C 1
ATOM 2028 O O . CYS A 1 294 ? 23.274 -3.302 29.908 1.00 103.69 276 CYS A O 1
ATOM 2031 N N . GLU A 1 295 ? 25.137 -2.377 30.774 1.00 92.91 277 GLU A N 1
ATOM 2032 C CA . GLU A 1 295 ? 26.033 -2.910 29.765 1.00 92.45 277 GLU A CA 1
ATOM 2033 C C . GLU A 1 295 ? 26.318 -4.392 29.963 1.00 108.84 277 GLU A C 1
ATOM 2034 O O . GLU A 1 295 ? 26.541 -5.131 29.004 1.00 100.46 277 GLU A O 1
ATOM 2040 N N . PHE A 1 296 ? 26.290 -4.812 31.221 1.00 124.70 278 PHE A N 1
ATOM 2041 C CA . PHE A 1 296 ? 26.718 -6.142 31.609 1.00 86.84 278 PHE A CA 1
ATOM 2042 C C . PHE A 1 296 ? 25.911 -6.608 32.820 1.00 99.62 278 PHE A C 1
ATOM 2043 O O . PHE A 1 296 ? 26.052 -6.055 33.922 1.00 120.74 278 PHE A O 1
ATOM 2051 N N . VAL A 1 297 ? 25.056 -7.610 32.622 1.00 85.68 279 VAL A N 1
ATOM 2052 C CA . VAL A 1 297 ? 24.288 -8.165 33.742 1.00 97.12 279 VAL A CA 1
ATOM 2053 C C . VAL A 1 297 ? 24.487 -9.672 33.868 1.00 89.16 279 VAL A C 1
ATOM 2054 O O . VAL A 1 297 ? 24.311 -10.421 32.895 1.00 109.42 279 VAL A O 1
ATOM 2058 N N . MET A 1 298 ? 24.855 -10.107 35.075 1.00 93.27 280 MET A N 1
ATOM 2059 C CA . MET A 1 298 ? 25.100 -11.523 35.305 1.00 102.23 280 MET A CA 1
ATOM 2060 C C . MET A 1 298 ? 24.078 -12.131 36.249 1.00 103.36 280 MET A C 1
ATOM 2061 O O . MET A 1 298 ? 23.593 -11.497 37.191 1.00 78.26 280 MET A O 1
ATOM 2066 N N . GLU A 1 299 ? 23.730 -13.372 35.943 1.00 76.02 281 GLU A N 1
ATOM 2067 C CA . GLU A 1 299 ? 22.790 -14.115 36.740 1.00 85.89 281 GLU A CA 1
ATOM 2068 C C . GLU A 1 299 ? 23.600 -14.739 37.839 1.00 91.80 281 GLU A C 1
ATOM 2069 O O . GLU A 1 299 ? 24.613 -15.358 37.578 1.00 81.40 281 GLU A O 1
ATOM 2075 N N . VAL A 1 300 ? 23.182 -14.524 39.074 1.00 102.90 282 VAL A N 1
ATOM 2076 C CA . VAL A 1 300 ? 23.805 -15.181 40.201 1.00 102.41 282 VAL A CA 1
ATOM 2077 C C . VAL A 1 300 ? 22.730 -16.035 40.812 1.00 111.38 282 VAL A C 1
ATOM 2078 O O . VAL A 1 300 ? 21.558 -15.881 40.460 1.00 77.40 282 VAL A O 1
ATOM 2082 N N . THR A 1 301 ? 23.118 -16.940 41.706 1.00 112.46 283 THR A N 1
ATOM 2083 C CA . THR A 1 301 ? 22.127 -17.688 42.487 1.00 97.81 283 THR A CA 1
ATOM 2084 C C . THR A 1 301 ? 22.658 -17.926 43.898 1.00 92.02 283 THR A C 1
ATOM 2085 O O . THR A 1 301 ? 23.855 -17.776 44.152 1.00 73.39 283 THR A O 1
ATOM 2089 N N . ASN A 1 302 ? 21.753 -18.242 44.820 1.00 101.81 284 ASN A N 1
ATOM 2090 C CA . ASN A 1 302 ? 22.128 -18.498 46.207 1.00 88.35 284 ASN A CA 1
ATOM 2091 C C . ASN A 1 302 ? 23.016 -19.739 46.307 1.00 109.82 284 ASN A C 1
ATOM 2092 O O . ASN A 1 302 ? 22.888 -20.691 45.517 1.00 92.00 284 ASN A O 1
ATOM 2097 N N . LYS A 1 303 ? 23.905 -19.722 47.295 1.00 99.89 285 LYS A N 1
ATOM 2098 C CA . LYS A 1 303 ? 24.842 -20.805 47.511 1.00 87.82 285 LYS A CA 1
ATOM 2099 C C . LYS A 1 303 ? 24.195 -21.902 48.344 1.00 94.07 285 LYS A C 1
ATOM 2100 O O . LYS A 1 303 ? 23.424 -21.625 49.267 1.00 86.21 285 LYS A O 1
ATOM 2106 N N . THR A 1 304 ? 24.471 -23.144 47.958 1.00 91.66 286 THR A N 1
ATOM 2107 C CA . THR A 1 304 ? 24.285 -24.306 48.812 1.00 96.00 286 THR A CA 1
ATOM 2108 C C . THR A 1 304 ? 25.628 -24.604 49.453 1.00 93.53 286 THR A C 1
ATOM 2109 O O . THR A 1 304 ? 26.643 -24.068 49.016 1.00 102.56 286 THR A O 1
ATOM 2113 N N . ARG A 1 305 ? 25.656 -25.449 50.482 1.00 102.68 287 ARG A N 1
ATOM 2114 C CA . ARG A 1 305 ? 26.927 -25.793 51.109 1.00 107.36 287 ARG A CA 1
ATOM 2115 C C . ARG A 1 305 ? 27.786 -26.487 50.082 1.00 107.40 287 ARG A C 1
ATOM 2116 O O . ARG A 1 305 ? 29.003 -26.500 50.195 1.00 98.80 287 ARG A O 1
ATOM 2124 N N . ALA A 1 306 ? 27.134 -27.056 49.073 1.00 110.68 288 ALA A N 1
ATOM 2125 C CA . ALA A 1 306 ? 27.828 -27.710 47.980 1.00 115.34 288 ALA A CA 1
ATOM 2126 C C . ALA A 1 306 ? 28.622 -26.685 47.186 1.00 111.42 288 ALA A C 1
ATOM 2127 O O . ALA A 1 306 ? 29.852 -26.648 47.220 1.00 106.03 288 ALA A O 1
ATOM 2129 N N . ASP A 1 307 ? 27.883 -25.839 46.484 1.00 129.92 289 ASP A N 1
ATOM 2130 C CA . ASP A 1 307 ? 28.465 -24.884 45.552 1.00 127.93 289 ASP A CA 1
ATOM 2131 C C . ASP A 1 307 ? 28.975 -23.631 46.250 1.00 125.10 289 ASP A C 1
ATOM 2132 O O . ASP A 1 307 ? 28.450 -22.536 46.052 1.00 135.42 289 ASP A O 1
ATOM 2137 N N . VAL A 1 308 ? 30.032 -23.800 47.039 1.00 129.21 290 VAL A N 1
ATOM 2138 C CA . VAL A 1 308 ? 30.674 -22.676 47.712 1.00 152.39 290 VAL A CA 1
ATOM 2139 C C . VAL A 1 308 ? 31.758 -22.150 46.803 1.00 162.73 290 VAL A C 1
ATOM 2140 O O . VAL A 1 308 ? 32.515 -21.250 47.176 1.00 131.46 290 VAL A O 1
ATOM 2144 N N . LYS A 1 309 ? 31.828 -22.696 45.607 1.00 197.75 291 LYS A N 1
ATOM 2145 C CA . LYS A 1 309 ? 33.076 -22.750 44.890 1.00 210.69 291 LYS A CA 1
ATOM 2146 C C . LYS A 1 309 ? 33.663 -21.375 44.664 1.00 212.03 291 LYS A C 1
ATOM 2147 O O . LYS A 1 309 ? 34.864 -21.201 44.817 1.00 240.90 291 LYS A O 1
ATOM 2153 N N . GLY A 1 310 ? 32.844 -20.393 44.323 1.00 168.11 292 GLY A N 1
ATOM 2154 C CA . GLY A 1 310 ? 33.380 -19.085 44.022 1.00 138.02 292 GLY A CA 1
ATOM 2155 C C . GLY A 1 310 ? 32.371 -18.224 43.332 1.00 131.58 292 GLY A C 1
ATOM 2156 O O . GLY A 1 310 ? 31.171 -18.390 43.496 1.00 156.42 292 GLY A O 1
ATOM 2157 N N . GLY A 1 311 ? 32.869 -17.301 42.534 1.00 118.09 293 GLY A N 1
ATOM 2158 C CA . GLY A 1 311 ? 31.985 -16.548 41.695 1.00 132.92 293 GLY A CA 1
ATOM 2159 C C . GLY A 1 311 ? 30.932 -15.841 42.480 1.00 109.44 293 GLY A C 1
ATOM 2160 O O . GLY A 1 311 ? 29.732 -16.081 42.317 1.00 105.74 293 GLY A O 1
ATOM 2161 N N . THR A 1 312 ? 31.410 -14.999 43.384 1.00 88.83 294 THR A N 1
ATOM 2162 C CA . THR A 1 312 ? 30.540 -14.083 44.087 1.00 115.95 294 THR A CA 1
ATOM 2163 C C . THR A 1 312 ? 30.915 -12.613 43.895 1.00 116.07 294 THR A C 1
ATOM 2164 O O . THR A 1 312 ? 32.074 -12.239 43.915 1.00 121.79 294 THR A O 1
ATOM 2168 N N . LEU A 1 313 ? 29.873 -11.814 43.726 1.00 94.07 295 LEU A N 1
ATOM 2169 C CA . LEU A 1 313 ? 29.925 -10.411 43.388 1.00 105.87 295 LEU A CA 1
ATOM 2170 C C . LEU A 1 313 ? 30.241 -9.610 44.645 1.00 123.25 295 LEU A C 1
ATOM 2171 O O . LEU A 1 313 ? 29.686 -9.870 45.714 1.00 117.03 295 LEU A O 1
ATOM 2176 N N . THR A 1 314 ? 31.167 -8.664 44.509 1.00 105.14 296 THR A N 1
ATOM 2177 C CA . THR A 1 314 ? 31.505 -7.738 45.585 1.00 110.16 296 THR A CA 1
ATOM 2178 C C . THR A 1 314 ? 31.501 -6.308 45.060 1.00 126.77 296 THR A C 1
ATOM 2179 O O . THR A 1 314 ? 31.514 -6.096 43.857 1.00 142.32 296 THR A O 1
ATOM 2183 N N . GLN A 1 315 ? 31.489 -5.330 45.956 1.00 93.73 297 GLN A N 1
ATOM 2184 C CA . GLN A 1 315 ? 31.592 -3.939 45.551 1.00 95.75 297 GLN A CA 1
ATOM 2185 C C . GLN A 1 315 ? 33.012 -3.497 45.840 1.00 118.11 297 GLN A C 1
ATOM 2186 O O . GLN A 1 315 ? 33.396 -3.333 46.995 1.00 160.32 297 GLN A O 1
ATOM 2192 N N . TYR A 1 316 ? 33.794 -3.318 44.783 1.00 134.41 298 TYR A N 1
ATOM 2193 C CA . TYR A 1 316 ? 35.204 -2.987 44.930 1.00 142.20 298 TYR A CA 1
ATOM 2194 C C . TYR A 1 316 ? 35.543 -1.718 44.164 1.00 164.91 298 TYR A C 1
ATOM 2195 O O . TYR A 1 316 ? 35.470 -1.684 42.936 1.00 196.14 298 TYR A O 1
ATOM 2204 N N . GLU A 1 317 ? 35.896 -0.673 44.904 1.00 156.80 299 GLU A N 1
ATOM 2205 C CA . GLU A 1 317 ? 36.370 0.570 44.306 1.00 154.33 299 GLU A CA 1
ATOM 2206 C C . GLU A 1 317 ? 35.284 1.227 43.452 1.00 152.23 299 GLU A C 1
ATOM 2207 O O . GLU A 1 317 ? 35.564 1.798 42.398 1.00 150.00 299 GLU A O 1
ATOM 2213 N N . GLY A 1 318 ? 34.043 1.128 43.920 1.00 152.17 300 GLY A N 1
ATOM 2214 C CA . GLY A 1 318 ? 32.919 1.802 43.295 1.00 152.40 300 GLY A CA 1
ATOM 2215 C C . GLY A 1 318 ? 32.062 0.904 42.425 1.00 137.63 300 GLY A C 1
ATOM 2216 O O . GLY A 1 318 ? 30.852 1.099 42.323 1.00 135.48 300 GLY A O 1
ATOM 2217 N N . LYS A 1 319 ? 32.688 -0.086 41.800 1.00 144.13 301 LYS A N 1
ATOM 2218 C CA . LYS A 1 319 ? 31.996 -0.964 40.859 1.00 148.93 301 LYS A CA 1
ATOM 2219 C C . LYS A 1 319 ? 31.888 -2.393 41.380 1.00 135.11 301 LYS A C 1
ATOM 2220 O O . LYS A 1 319 ? 32.575 -2.778 42.328 1.00 146.04 301 LYS A O 1
ATOM 2226 N N . LEU A 1 320 ? 31.020 -3.174 40.745 1.00 117.54 302 LEU A N 1
ATOM 2227 C CA . LEU A 1 320 ? 30.905 -4.588 41.051 1.00 102.23 302 LEU A CA 1
ATOM 2228 C C . LEU A 1 320 ? 32.141 -5.309 40.549 1.00 114.04 302 LEU A C 1
ATOM 2229 O O . LEU A 1 320 ? 32.674 -4.973 39.499 1.00 121.10 302 LEU A O 1
ATOM 2234 N N . ARG A 1 321 ? 32.597 -6.296 41.308 1.00 115.89 303 ARG A N 1
ATOM 2235 C CA . ARG A 1 321 ? 33.702 -7.141 40.887 1.00 109.86 303 ARG A CA 1
ATOM 2236 C C . ARG A 1 321 ? 33.384 -8.597 41.199 1.00 126.81 303 ARG A C 1
ATOM 2237 O O . ARG A 1 321 ? 32.837 -8.907 42.259 1.00 125.13 303 ARG A O 1
ATOM 2245 N N . LEU A 1 322 ? 33.707 -9.482 40.262 1.00 130.75 304 LEU A N 1
ATOM 2246 C CA . LEU A 1 322 ? 33.622 -10.916 40.507 1.00 121.08 304 LEU A CA 1
ATOM 2247 C C . LEU A 1 322 ? 34.885 -11.351 41.214 1.00 118.13 304 LEU A C 1
ATOM 2248 O O . LEU A 1 322 ? 35.986 -11.180 40.686 1.00 114.04 304 LEU A O 1
ATOM 2253 N N . VAL A 1 323 ? 34.721 -11.895 42.417 1.00 128.05 305 VAL A N 1
ATOM 2254 C CA . VAL A 1 323 ? 35.861 -12.352 43.200 1.00 105.88 305 VAL A CA 1
ATOM 2255 C C . VAL A 1 323 ? 35.815 -13.865 43.339 1.00 110.62 305 VAL A C 1
ATOM 2256 O O . VAL A 1 323 ? 34.763 -14.455 43.657 1.00 90.99 305 VAL A O 1
ATOM 2260 N N . GLU A 1 324 ? 36.979 -14.451 43.039 1.00 120.63 306 GLU A N 1
ATOM 2261 C CA . GLU A 1 324 ? 37.251 -15.890 43.071 1.00 131.29 306 GLU A CA 1
ATOM 2262 C C . GLU A 1 324 ? 38.178 -16.204 44.239 1.00 154.71 306 GLU A C 1
ATOM 2263 O O . GLU A 1 324 ? 38.920 -15.333 44.686 1.00 171.05 306 GLU A O 1
ATOM 2269 N N . ILE A 1 325 ? 38.154 -17.447 44.716 1.00 154.11 307 ILE A N 1
ATOM 2270 C CA . ILE A 1 325 ? 38.915 -17.825 45.912 1.00 148.22 307 ILE A CA 1
ATOM 2271 C C . ILE A 1 325 ? 40.417 -17.590 45.752 1.00 132.10 307 ILE A C 1
ATOM 2272 O O . ILE A 1 325 ? 41.095 -17.182 46.698 1.00 135.82 307 ILE A O 1
ATOM 2277 N N . ALA A 1 326 ? 40.930 -17.862 44.557 1.00 122.71 308 ALA A N 1
ATOM 2278 C CA . ALA A 1 326 ? 42.348 -17.681 44.266 1.00 136.13 308 ALA A CA 1
ATOM 2279 C C . ALA A 1 326 ? 42.790 -16.238 44.488 1.00 136.23 308 ALA A C 1
ATOM 2280 O O . ALA A 1 326 ? 43.958 -15.973 44.769 1.00 131.94 308 ALA A O 1
ATOM 2282 N N . GLN A 1 327 ? 41.850 -15.309 44.362 1.00 134.94 309 GLN A N 1
ATOM 2283 C CA . GLN A 1 327 ? 42.154 -13.891 44.508 1.00 155.37 309 GLN A CA 1
ATOM 2284 C C . GLN A 1 327 ? 42.242 -13.499 45.980 1.00 148.60 309 GLN A C 1
ATOM 2285 O O . GLN A 1 327 ? 42.865 -12.495 46.322 1.00 160.80 309 GLN A O 1
ATOM 2291 N N . VAL A 1 328 ? 41.620 -14.293 46.847 1.00 134.77 310 VAL A N 1
ATOM 2292 C CA . VAL A 1 328 ? 41.550 -13.966 48.269 1.00 143.09 310 VAL A CA 1
ATOM 2293 C C . VAL A 1 328 ? 42.785 -14.468 49.020 1.00 152.55 310 VAL A C 1
ATOM 2294 O O . VAL A 1 328 ? 43.219 -15.601 48.804 1.00 160.81 310 VAL A O 1
ATOM 2298 N N . PRO A 1 329 ? 43.360 -13.627 49.903 1.00 142.19 311 PRO A N 1
ATOM 2299 C CA . PRO A 1 329 ? 44.457 -14.107 50.753 1.00 163.91 311 PRO A CA 1
ATOM 2300 C C . PRO A 1 329 ? 44.033 -15.320 51.579 1.00 201.02 311 PRO A C 1
ATOM 2301 O O . PRO A 1 329 ? 42.843 -15.457 51.859 1.00 215.77 311 PRO A O 1
ATOM 2305 N N . LYS A 1 330 ? 44.971 -16.179 51.970 1.00 202.05 312 LYS A N 1
ATOM 2306 C CA . LYS A 1 330 ? 44.606 -17.395 52.696 1.00 185.17 312 LYS A CA 1
ATOM 2307 C C . LYS A 1 330 ? 44.254 -17.082 54.151 1.00 172.29 312 LYS A C 1
ATOM 2308 O O . LYS A 1 330 ? 43.950 -17.989 54.928 1.00 176.48 312 LYS A O 1
ATOM 2314 N N . ALA A 1 331 ? 44.275 -15.797 54.506 1.00 169.36 313 ALA A N 1
ATOM 2315 C CA . ALA A 1 331 ? 43.887 -15.351 55.842 1.00 177.04 313 ALA A CA 1
ATOM 2316 C C . ALA A 1 331 ? 42.378 -15.148 55.943 1.00 163.23 313 ALA A C 1
ATOM 2317 O O . ALA A 1 331 ? 41.775 -15.417 56.982 1.00 154.39 313 ALA A O 1
ATOM 2319 N N . HIS A 1 332 ? 41.777 -14.667 54.862 1.00 153.71 314 HIS A N 1
ATOM 2320 C CA . HIS A 1 332 ? 40.349 -14.381 54.840 1.00 142.31 314 HIS A CA 1
ATOM 2321 C C . HIS A 1 332 ? 39.591 -15.330 53.913 1.00 148.57 314 HIS A C 1
ATOM 2322 O O . HIS A 1 332 ? 38.465 -15.040 53.512 1.00 152.82 314 HIS A O 1
ATOM 2329 N N . VAL A 1 333 ? 40.205 -16.467 53.589 1.00 146.63 315 VAL A N 1
ATOM 2330 C CA . VAL A 1 333 ? 39.608 -17.440 52.670 1.00 124.75 315 VAL A CA 1
ATOM 2331 C C . VAL A 1 333 ? 38.381 -18.127 53.257 1.00 126.76 315 VAL A C 1
ATOM 2332 O O . VAL A 1 333 ? 37.455 -18.483 52.534 1.00 113.78 315 VAL A O 1
ATOM 2336 N N . ASP A 1 334 ? 38.381 -18.328 54.568 1.00 147.62 316 ASP A N 1
ATOM 2337 C CA . ASP A 1 334 ? 37.238 -18.944 55.225 1.00 163.89 316 ASP A CA 1
ATOM 2338 C C . ASP A 1 334 ? 36.076 -17.946 55.304 1.00 151.96 316 ASP A C 1
ATOM 2339 O O . ASP A 1 334 ? 34.924 -18.306 55.055 1.00 153.54 316 ASP A O 1
ATOM 2344 N N . GLU A 1 335 ? 36.390 -16.692 55.629 1.00 154.72 317 GLU A N 1
ATOM 2345 C CA . GLU A 1 335 ? 35.385 -15.634 55.705 1.00 144.14 317 GLU A CA 1
ATOM 2346 C C . GLU A 1 335 ? 34.722 -15.412 54.343 1.00 155.53 317 GLU A C 1
ATOM 2347 O O . GLU A 1 335 ? 33.561 -15.002 54.254 1.00 134.73 317 GLU A O 1
ATOM 2353 N N . PHE A 1 336 ? 35.472 -15.687 53.283 1.00 151.79 318 PHE A N 1
ATOM 2354 C CA . PHE A 1 336 ? 34.981 -15.512 51.925 1.00 120.53 318 PHE A CA 1
ATOM 2355 C C . PHE A 1 336 ? 33.946 -16.580 51.588 1.00 136.61 318 PHE A C 1
ATOM 2356 O O . PHE A 1 336 ? 32.972 -16.312 50.881 1.00 156.04 318 PHE A O 1
ATOM 2364 N N . LYS A 1 337 ? 34.161 -17.791 52.094 1.00 134.52 319 LYS A N 1
ATOM 2365 C CA . LYS A 1 337 ? 33.234 -18.893 51.857 1.00 126.33 319 LYS A CA 1
ATOM 2366 C C . LYS A 1 337 ? 31.947 -18.728 52.661 1.00 141.47 319 LYS A C 1
ATOM 2367 O O . LYS A 1 337 ? 30.913 -19.287 52.299 1.00 142.89 319 LYS A O 1
ATOM 2373 N N . SER A 1 338 ? 32.027 -17.975 53.757 1.00 141.20 320 SER A N 1
ATOM 2374 C CA . SER A 1 338 ? 30.904 -17.811 54.682 1.00 144.01 320 SER A CA 1
ATOM 2375 C C . SER A 1 338 ? 29.631 -17.291 54.023 1.00 128.89 320 SER A C 1
ATOM 2376 O O . SER A 1 338 ? 29.637 -16.250 53.369 1.00 152.45 320 SER A O 1
ATOM 2379 N N . VAL A 1 339 ? 28.533 -18.002 54.250 1.00 105.11 321 VAL A N 1
ATOM 2380 C CA . VAL A 1 339 ? 27.283 -17.746 53.547 1.00 89.30 321 VAL A CA 1
ATOM 2381 C C . VAL A 1 339 ? 26.520 -16.542 54.118 1.00 122.40 321 VAL A C 1
ATOM 2382 O O . VAL A 1 339 ? 25.542 -16.081 53.534 1.00 126.75 321 VAL A O 1
ATOM 2386 N N . SER A 1 340 ? 26.956 -16.024 55.259 1.00 134.89 322 SER A N 1
ATOM 2387 C CA . SER A 1 340 ? 26.329 -14.819 55.800 1.00 156.65 322 SER A CA 1
ATOM 2388 C C . SER A 1 340 ? 26.818 -13.613 55.009 1.00 152.75 322 SER A C 1
ATOM 2389 O O . SER A 1 340 ? 26.020 -12.784 54.569 1.00 147.33 322 SER A O 1
ATOM 2392 N N . LYS A 1 341 ? 28.132 -13.540 54.809 1.00 157.50 323 LYS A N 1
ATOM 2393 C CA . LYS A 1 341 ? 28.753 -12.372 54.184 1.00 155.40 323 LYS A CA 1
ATOM 2394 C C . LYS A 1 341 ? 28.519 -12.351 52.671 1.00 160.01 323 LYS A C 1
ATOM 2395 O O . LYS A 1 341 ? 28.238 -11.295 52.101 1.00 181.55 323 LYS A O 1
ATOM 2401 N N . PHE A 1 342 ? 28.637 -13.511 52.028 1.00 114.53 324 PHE A N 1
ATOM 2402 C CA . PHE A 1 342 ? 28.414 -13.616 50.587 1.00 103.74 324 PHE A CA 1
ATOM 2403 C C . PHE A 1 342 ? 27.458 -14.752 50.255 1.00 96.23 324 PHE A C 1
ATOM 2404 O O . PHE A 1 342 ? 27.845 -15.920 50.234 1.00 103.46 324 PHE A O 1
ATOM 2412 N N . LYS A 1 343 ? 26.214 -14.393 49.959 1.00 90.27 325 LYS A N 1
ATOM 2413 C CA . LYS A 1 343 ? 25.129 -15.364 49.886 1.00 94.77 325 LYS A CA 1
ATOM 2414 C C . LYS A 1 343 ? 24.961 -16.002 48.511 1.00 90.08 325 LYS A C 1
ATOM 2415 O O . LYS A 1 343 ? 24.292 -17.027 48.376 1.00 84.33 325 LYS A O 1
ATOM 2421 N N . ILE A 1 344 ? 25.578 -15.404 47.499 1.00 78.27 326 ILE A N 1
ATOM 2422 C CA . ILE A 1 344 ? 25.340 -15.812 46.120 1.00 76.85 326 ILE A CA 1
ATOM 2423 C C . ILE A 1 344 ? 26.627 -16.141 45.391 1.00 76.65 326 ILE A C 1
ATOM 2424 O O . ILE A 1 344 ? 27.718 -15.809 45.848 1.00 105.79 326 ILE A O 1
ATOM 2429 N N . PHE A 1 345 ? 26.486 -16.801 44.250 1.00 75.33 327 PHE A N 1
ATOM 2430 C CA . PHE A 1 345 ? 27.614 -17.005 43.349 1.00 75.29 327 PHE A CA 1
ATOM 2431 C C . PHE A 1 345 ? 27.202 -16.975 41.900 1.00 98.30 327 PHE A C 1
ATOM 2432 O O . PHE A 1 345 ? 26.010 -17.000 41.555 1.00 107.43 327 PHE A O 1
ATOM 2440 N N . ASN A 1 346 ? 28.221 -16.979 41.059 1.00 74.76 328 ASN A N 1
ATOM 2441 C CA . ASN A 1 346 ? 28.043 -16.797 39.638 1.00 87.78 328 ASN A CA 1
ATOM 2442 C C . ASN A 1 346 ? 27.575 -18.052 38.920 1.00 105.72 328 ASN A C 1
ATOM 2443 O O . ASN A 1 346 ? 28.214 -19.099 39.002 1.00 108.89 328 ASN A O 1
ATOM 2448 N N . THR A 1 347 ? 26.428 -17.940 38.255 1.00 72.39 329 THR A N 1
ATOM 2449 C CA . THR A 1 347 ? 26.063 -18.850 37.171 1.00 71.39 329 THR A CA 1
ATOM 2450 C C . THR A 1 347 ? 26.584 -18.230 35.915 1.00 72.09 329 THR A C 1
ATOM 2451 O O . THR A 1 347 ? 26.221 -17.104 35.637 1.00 204.73 329 THR A O 1
ATOM 2455 N N . ASN A 1 348 ? 27.393 -18.902 35.111 1.00 77.24 330 ASN A N 1
ATOM 2456 C CA . ASN A 1 348 ? 27.909 -18.182 33.951 1.00 104.29 330 ASN A CA 1
ATOM 2457 C C . ASN A 1 348 ? 26.838 -18.082 32.873 1.00 99.72 330 ASN A C 1
ATOM 2458 O O . ASN A 1 348 ? 26.995 -18.530 31.740 1.00 105.49 330 ASN A O 1
ATOM 2463 N N . ASN A 1 349 ? 25.734 -17.471 33.285 1.00 104.18 331 ASN A N 1
ATOM 2464 C CA . ASN A 1 349 ? 24.688 -16.992 32.415 1.00 105.15 331 ASN A CA 1
ATOM 2465 C C . ASN A 1 349 ? 24.815 -15.501 32.418 1.00 106.87 331 ASN A C 1
ATOM 2466 O O . ASN A 1 349 ? 24.555 -14.866 33.435 1.00 112.81 331 ASN A O 1
ATOM 2471 N N . LEU A 1 350 ? 25.242 -14.942 31.296 1.00 96.42 332 LEU A N 1
ATOM 2472 C CA . LEU A 1 350 ? 25.543 -13.529 31.257 1.00 92.76 332 LEU A CA 1
ATOM 2473 C C . LEU A 1 350 ? 24.837 -12.890 30.079 1.00 94.97 332 LEU A C 1
ATOM 2474 O O . LEU A 1 350 ? 24.708 -13.504 29.011 1.00 100.68 332 LEU A O 1
ATOM 2479 N N . TRP A 1 351 ? 24.349 -11.668 30.300 1.00 93.53 333 TRP A N 1
ATOM 2480 C CA . TRP A 1 351 ? 23.798 -10.839 29.234 1.00 82.38 333 TRP A CA 1
ATOM 2481 C C . TRP A 1 351 ? 24.671 -9.604 29.082 1.00 82.36 333 TRP A C 1
ATOM 2482 O O . TRP A 1 351 ? 24.813 -8.815 30.022 1.00 96.76 333 TRP A O 1
ATOM 2493 N N . ILE A 1 352 ? 25.261 -9.450 27.900 1.00 83.20 334 ILE A N 1
ATOM 2494 C CA . ILE A 1 352 ? 26.183 -8.347 27.647 1.00 85.00 334 ILE A CA 1
ATOM 2495 C C . ILE A 1 352 ? 25.760 -7.538 26.414 1.00 99.66 334 ILE A C 1
ATOM 2496 O O . ILE A 1 352 ? 25.167 -8.082 25.474 1.00 118.39 334 ILE A O 1
ATOM 2501 N N . SER A 1 353 ? 26.060 -6.240 26.431 1.00 89.79 335 SER A N 1
ATOM 2502 C CA . SER A 1 353 ? 25.775 -5.358 25.301 1.00 100.51 335 SER A CA 1
ATOM 2503 C C . SER A 1 353 ? 26.919 -5.317 24.290 1.00 115.19 335 SER A C 1
ATOM 2504 O O . SER A 1 353 ? 28.043 -4.936 24.637 1.00 112.65 335 SER A O 1
ATOM 2507 N N . LEU A 1 354 ? 26.613 -5.667 23.039 1.00 101.24 336 LEU A N 1
ATOM 2508 C CA . LEU A 1 354 ? 27.595 -5.678 21.954 1.00 103.23 336 LEU A CA 1
ATOM 2509 C C . LEU A 1 354 ? 28.339 -4.355 21.862 1.00 115.22 336 LEU A C 1
ATOM 2510 O O . LEU A 1 354 ? 29.564 -4.315 21.711 1.00 113.92 336 LEU A O 1
ATOM 2515 N N . ALA A 1 355 ? 27.577 -3.273 21.968 1.00 96.77 337 ALA A N 1
ATOM 2516 C CA . ALA A 1 355 ? 28.129 -1.933 21.896 1.00 99.21 337 ALA A CA 1
ATOM 2517 C C . ALA A 1 355 ? 29.302 -1.773 22.843 1.00 122.66 337 ALA A C 1
ATOM 2518 O O . ALA A 1 355 ? 30.390 -1.364 22.438 1.00 122.50 337 ALA A O 1
ATOM 2520 N N . ALA A 1 356 ? 29.073 -2.109 24.106 1.00 115.47 338 ALA A N 1
ATOM 2521 C CA . ALA A 1 356 ? 30.096 -1.958 25.129 1.00 105.75 338 ALA A CA 1
ATOM 2522 C C . ALA A 1 356 ? 31.291 -2.874 24.862 1.00 110.16 338 ALA A C 1
ATOM 2523 O O . ALA A 1 356 ? 32.445 -2.511 25.113 1.00 110.19 338 ALA A O 1
ATOM 2525 N N . VAL A 1 357 ? 31.013 -4.062 24.344 1.00 108.49 339 VAL A N 1
ATOM 2526 C CA . VAL A 1 357 ? 32.081 -4.977 23.998 1.00 122.10 339 VAL A CA 1
ATOM 2527 C C . VAL A 1 357 ? 32.974 -4.309 22.967 1.00 107.76 339 VAL A C 1
ATOM 2528 O O . VAL A 1 357 ? 34.191 -4.252 23.141 1.00 119.79 339 VAL A O 1
ATOM 2532 N N . LYS A 1 358 ? 32.370 -3.780 21.908 1.00 103.39 340 LYS A N 1
ATOM 2533 C CA . LYS A 1 358 ? 33.150 -3.109 20.870 1.00 114.52 340 LYS A CA 1
ATOM 2534 C C . LYS A 1 358 ? 33.907 -1.916 21.444 1.00 117.93 340 LYS A C 1
ATOM 2535 O O . LYS A 1 358 ? 35.112 -1.777 21.235 1.00 125.18 340 LYS A O 1
ATOM 2541 N N . ARG A 1 359 ? 33.197 -1.061 22.171 1.00 125.38 341 ARG A N 1
ATOM 2542 C CA . ARG A 1 359 ? 33.801 0.142 22.731 1.00 125.73 341 ARG A CA 1
ATOM 2543 C C . ARG A 1 359 ? 35.022 -0.193 23.575 1.00 128.17 341 ARG A C 1
ATOM 2544 O O . ARG A 1 359 ? 36.085 0.411 23.413 1.00 135.43 341 ARG A O 1
ATOM 2552 N N . LEU A 1 360 ? 34.858 -1.159 24.475 1.00 121.01 342 LEU A N 1
ATOM 2553 C CA . LEU A 1 360 ? 35.903 -1.502 25.432 1.00 120.74 342 LEU A CA 1
ATOM 2554 C C . LEU A 1 360 ? 37.047 -2.266 24.780 1.00 127.61 342 LEU A C 1
ATOM 2555 O O . LEU A 1 360 ? 38.215 -2.020 25.083 1.00 153.46 342 LEU A O 1
ATOM 2560 N N . GLN A 1 361 ? 36.716 -3.195 23.890 1.00 109.11 343 GLN A N 1
ATOM 2561 C CA . GLN A 1 361 ? 37.742 -3.973 23.201 1.00 126.17 343 GLN A CA 1
ATOM 2562 C C . GLN A 1 361 ? 38.571 -3.103 22.256 1.00 133.15 343 GLN A C 1
ATOM 2563 O O . GLN A 1 361 ? 39.768 -3.337 22.081 1.00 113.59 343 GLN A O 1
ATOM 2569 N N . GLU A 1 362 ? 37.924 -2.116 21.638 1.00 135.57 344 GLU A N 1
ATOM 2570 C CA . GLU A 1 362 ? 38.617 -1.134 20.805 1.00 129.00 344 GLU A CA 1
ATOM 2571 C C . GLU A 1 362 ? 39.731 -0.423 21.579 1.00 133.52 344 GLU A C 1
ATOM 2572 O O . GLU A 1 362 ? 40.751 -0.030 21.005 1.00 120.25 344 GLU A O 1
ATOM 2578 N N . GLN A 1 363 ? 39.513 -0.257 22.883 1.00 131.74 345 GLN A N 1
ATOM 2579 C CA . GLN A 1 363 ? 40.407 0.520 23.739 1.00 133.93 345 GLN A CA 1
ATOM 2580 C C . GLN A 1 363 ? 41.289 -0.357 24.619 1.00 137.69 345 GLN A C 1
ATOM 2581 O O . GLN A 1 363 ? 42.103 0.157 25.390 1.00 141.21 345 GLN A O 1
ATOM 2587 N N . ASN A 1 364 ? 41.120 -1.672 24.507 1.00 128.29 346 ASN A N 1
ATOM 2588 C CA . ASN A 1 364 ? 41.815 -2.619 25.373 1.00 116.98 346 ASN A CA 1
ATOM 2589 C C . ASN A 1 364 ? 41.588 -2.275 26.839 1.00 130.11 346 ASN A C 1
ATOM 2590 O O . ASN A 1 364 ? 42.440 -2.537 27.685 1.00 143.23 346 ASN A O 1
ATOM 2595 N N . ALA A 1 365 ? 40.439 -1.671 27.128 1.00 147.81 347 ALA A N 1
ATOM 2596 C CA . ALA A 1 365 ? 40.091 -1.288 28.493 1.00 156.37 347 ALA A CA 1
ATOM 2597 C C . ALA A 1 365 ? 39.403 -2.431 29.216 1.00 150.37 347 ALA A C 1
ATOM 2598 O O . ALA A 1 365 ? 39.198 -2.374 30.429 1.00 156.21 347 ALA A O 1
ATOM 2600 N N . ILE A 1 366 ? 39.042 -3.461 28.461 1.00 154.73 348 ILE A N 1
ATOM 2601 C CA . ILE A 1 366 ? 38.387 -4.635 29.015 1.00 130.05 348 ILE A CA 1
ATOM 2602 C C . ILE A 1 366 ? 39.365 -5.428 29.902 1.00 124.33 348 ILE A C 1
ATOM 2603 O O . ILE A 1 366 ? 40.464 -5.782 29.475 1.00 143.77 348 ILE A O 1
ATOM 2608 N N . ASP A 1 367 ? 38.967 -5.689 31.143 1.00 107.03 349 ASP A N 1
ATOM 2609 C CA . ASP A 1 367 ? 39.918 -6.093 32.182 1.00 124.72 349 ASP A CA 1
ATOM 2610 C C . ASP A 1 367 ? 39.469 -7.332 32.933 1.00 122.56 349 ASP A C 1
ATOM 2611 O O . ASP A 1 367 ? 38.382 -7.372 33.503 1.00 115.20 349 ASP A O 1
ATOM 2616 N N . MET A 1 368 ? 40.341 -8.330 32.960 1.00 115.09 350 MET A N 1
ATOM 2617 C CA . MET A 1 368 ? 40.044 -9.585 33.623 1.00 113.78 350 MET A CA 1
ATOM 2618 C C . MET A 1 368 ? 41.313 -10.088 34.289 1.00 123.56 350 MET A C 1
ATOM 2619 O O . MET A 1 368 ? 42.417 -9.898 33.775 1.00 100.61 350 MET A O 1
ATOM 2624 N N . GLU A 1 369 ? 41.153 -10.713 35.448 1.00 139.76 351 GLU A N 1
ATOM 2625 C CA . GLU A 1 369 ? 42.290 -11.226 36.188 1.00 126.95 351 GLU A CA 1
ATOM 2626 C C . GLU A 1 369 ? 42.918 -12.374 35.418 1.00 116.46 351 GLU A C 1
ATOM 2627 O O . GLU A 1 369 ? 42.235 -13.058 34.654 1.00 101.08 351 GLU A O 1
ATOM 2633 N N . ILE A 1 370 ? 44.222 -12.562 35.625 1.00 135.94 352 ILE A N 1
ATOM 2634 C CA . ILE A 1 370 ? 44.995 -13.625 34.975 1.00 127.26 352 ILE A CA 1
ATOM 2635 C C . ILE A 1 370 ? 44.950 -14.923 35.773 1.00 128.34 352 ILE A C 1
ATOM 2636 O O . ILE A 1 370 ? 45.506 -15.028 36.869 1.00 130.87 352 ILE A O 1
ATOM 2641 N N . ILE A 1 371 ? 44.250 -15.897 35.207 1.00 118.39 353 ILE A N 1
ATOM 2642 C CA . ILE A 1 371 ? 44.238 -17.262 35.698 1.00 107.56 353 ILE A CA 1
ATOM 2643 C C . ILE A 1 371 ? 45.483 -18.001 35.231 1.00 130.01 353 ILE A C 1
ATOM 2644 O O . ILE A 1 371 ? 45.603 -18.325 34.047 1.00 146.08 353 ILE A O 1
ATOM 2649 N N . VAL A 1 372 ? 46.405 -18.277 36.146 1.00 126.81 354 VAL A N 1
ATOM 2650 C CA . VAL A 1 372 ? 47.587 -19.054 35.789 1.00 137.45 354 VAL A CA 1
ATOM 2651 C C . VAL A 1 372 ? 47.359 -20.513 36.180 1.00 119.51 354 VAL A C 1
ATOM 2652 O O . VAL A 1 372 ? 47.518 -20.894 37.334 1.00 120.40 354 VAL A O 1
ATOM 2656 N N . ASN A 1 373 ? 46.976 -21.328 35.204 1.00 120.98 355 ASN A N 1
ATOM 2657 C CA . ASN A 1 373 ? 46.562 -22.688 35.494 1.00 102.88 355 ASN A CA 1
ATOM 2658 C C . ASN A 1 373 ? 47.688 -23.675 35.211 1.00 128.28 355 ASN A C 1
ATOM 2659 O O . ASN A 1 373 ? 48.212 -23.719 34.105 1.00 136.54 355 ASN A O 1
ATOM 2664 N N . ALA A 1 374 ? 48.067 -24.457 36.217 1.00 152.17 356 ALA A N 1
ATOM 2665 C CA . ALA A 1 374 ? 49.144 -25.435 36.067 1.00 141.02 356 ALA A CA 1
ATOM 2666 C C . ALA A 1 374 ? 48.570 -26.812 35.747 1.00 151.05 356 ALA A C 1
ATOM 2667 O O . ALA A 1 374 ? 47.479 -27.162 36.209 1.00 136.48 356 ALA A O 1
ATOM 2669 N N . LYS A 1 375 ? 49.302 -27.576 34.939 1.00 157.95 357 LYS A N 1
ATOM 2670 C CA . LYS A 1 375 ? 48.892 -28.926 34.568 1.00 154.97 357 LYS A CA 1
ATOM 2671 C C . LYS A 1 375 ? 50.102 -29.810 34.281 1.00 177.17 357 LYS A C 1
ATOM 2672 O O . LYS A 1 375 ? 51.157 -29.328 33.847 1.00 174.25 357 LYS A O 1
ATOM 2678 N N . THR A 1 376 ? 49.931 -31.105 34.544 1.00 192.39 358 THR A N 1
ATOM 2679 C CA . THR A 1 376 ? 50.925 -32.128 34.227 1.00 186.71 358 THR A CA 1
ATOM 2680 C C . THR A 1 376 ? 50.241 -33.246 33.441 1.00 194.41 358 THR A C 1
ATOM 2681 O O . THR A 1 376 ? 49.428 -33.993 33.989 1.00 190.37 358 THR A O 1
ATOM 2685 N N . LEU A 1 377 ? 50.570 -33.351 32.156 1.00 195.40 359 LEU A N 1
ATOM 2686 C CA . LEU A 1 377 ? 49.892 -34.287 31.261 1.00 198.15 359 LEU A CA 1
ATOM 2687 C C . LEU A 1 377 ? 50.646 -35.607 31.131 1.00 229.18 359 LEU A C 1
ATOM 2688 O O . LEU A 1 377 ? 51.719 -35.780 31.709 1.00 241.98 359 LEU A O 1
ATOM 2693 N N . ASP A 1 378 ? 50.067 -36.529 30.366 1.00 240.42 360 ASP A N 1
ATOM 2694 C CA . ASP A 1 378 ? 50.580 -37.893 30.248 1.00 241.06 360 ASP A CA 1
ATOM 2695 C C . ASP A 1 378 ? 52.048 -37.948 29.832 1.00 247.87 360 ASP A C 1
ATOM 2696 O O . ASP A 1 378 ? 52.780 -38.853 30.236 1.00 257.71 360 ASP A O 1
ATOM 2701 N N . GLY A 1 379 ? 52.472 -36.979 29.026 1.00 241.37 361 GLY A N 1
ATOM 2702 C CA . GLY A 1 379 ? 53.842 -36.928 28.546 1.00 247.80 361 GLY A CA 1
ATOM 2703 C C . GLY A 1 379 ? 54.867 -36.773 29.658 1.00 253.07 361 GLY A C 1
ATOM 2704 O O . GLY A 1 379 ? 56.061 -37.003 29.451 1.00 243.15 361 GLY A O 1
ATOM 2705 N N . GLY A 1 380 ? 54.403 -36.384 30.841 1.00 257.67 362 GLY A N 1
ATOM 2706 C CA . GLY A 1 380 ? 55.286 -36.163 31.971 1.00 255.87 362 GLY A CA 1
ATOM 2707 C C . GLY A 1 380 ? 55.977 -34.817 31.872 1.00 249.70 362 GLY A C 1
ATOM 2708 O O . GLY A 1 380 ? 57.209 -34.745 31.874 1.00 253.37 362 GLY A O 1
ATOM 2709 N N . LEU A 1 381 ? 55.179 -33.753 31.781 1.00 230.93 363 LEU A N 1
ATOM 2710 C CA . LEU A 1 381 ? 55.699 -32.392 31.663 1.00 193.29 363 LEU A CA 1
ATOM 2711 C C . LEU A 1 381 ? 54.851 -31.407 32.460 1.00 160.25 363 LEU A C 1
ATOM 2712 O O . LEU A 1 381 ? 53.651 -31.257 32.214 1.00 119.32 363 LEU A O 1
ATOM 2717 N N . ASN A 1 382 ? 55.490 -30.741 33.417 1.00 169.35 364 ASN A N 1
ATOM 2718 C CA . ASN A 1 382 ? 54.832 -29.732 34.237 1.00 178.05 364 ASN A CA 1
ATOM 2719 C C . ASN A 1 382 ? 54.785 -28.392 33.513 1.00 162.74 364 ASN A C 1
ATOM 2720 O O . ASN A 1 382 ? 55.828 -27.783 33.264 1.00 166.49 364 ASN A O 1
ATOM 2725 N N . VAL A 1 383 ? 53.582 -27.932 33.182 1.00 143.97 365 VAL A N 1
ATOM 2726 C CA . VAL A 1 383 ? 53.426 -26.663 32.474 1.00 152.14 365 VAL A CA 1
ATOM 2727 C C . VAL A 1 383 ? 52.376 -25.786 33.136 1.00 160.77 365 VAL A C 1
ATOM 2728 O O . VAL A 1 383 ? 51.547 -26.266 33.909 1.00 146.99 365 VAL A O 1
ATOM 2732 N N . ILE A 1 384 ? 52.445 -24.491 32.838 1.00 167.69 366 ILE A N 1
ATOM 2733 C CA . ILE A 1 384 ? 51.406 -23.538 33.208 1.00 145.48 366 ILE A CA 1
ATOM 2734 C C . ILE A 1 384 ? 50.765 -22.981 31.943 1.00 139.49 366 ILE A C 1
ATOM 2735 O O . ILE A 1 384 ? 51.378 -22.961 30.879 1.00 142.49 366 ILE A O 1
ATOM 2740 N N . GLN A 1 385 ? 49.530 -22.524 32.062 1.00 135.87 367 GLN A N 1
ATOM 2741 C CA . GLN A 1 385 ? 48.845 -21.931 30.934 1.00 128.03 367 GLN A CA 1
ATOM 2742 C C . GLN A 1 385 ? 47.963 -20.772 31.404 1.00 137.45 367 GLN A C 1
ATOM 2743 O O . GLN A 1 385 ? 47.104 -20.919 32.286 1.00 113.81 367 GLN A O 1
ATOM 2749 N N . LEU A 1 386 ? 48.208 -19.606 30.821 1.00 142.90 368 LEU A N 1
ATOM 2750 C CA . LEU A 1 386 ? 47.556 -18.391 31.267 1.00 123.48 368 LEU A CA 1
ATOM 2751 C C . LEU A 1 386 ? 46.176 -18.238 30.648 1.00 124.45 368 LEU A C 1
ATOM 2752 O O . LEU A 1 386 ? 46.000 -18.459 29.443 1.00 110.25 368 LEU A O 1
ATOM 2757 N N . GLU A 1 387 ? 45.211 -17.792 31.448 1.00 126.65 369 GLU A N 1
ATOM 2758 C CA . GLU A 1 387 ? 43.854 -17.646 30.940 1.00 117.90 369 GLU A CA 1
ATOM 2759 C C . GLU A 1 387 ? 42.999 -16.644 31.693 1.00 118.20 369 GLU A C 1
ATOM 2760 O O . GLU A 1 387 ? 43.474 -16.013 32.619 1.00 116.34 369 GLU A O 1
ATOM 2766 N N . THR A 1 388 ? 41.775 -16.433 31.202 1.00 120.37 370 THR A N 1
ATOM 2767 C CA . THR A 1 388 ? 40.834 -15.449 31.771 1.00 114.36 370 THR A CA 1
ATOM 2768 C C . THR A 1 388 ? 39.366 -15.882 31.691 1.00 125.48 370 THR A C 1
ATOM 2769 O O . THR A 1 388 ? 38.976 -16.622 30.787 1.00 137.05 370 THR A O 1
ATOM 2773 N N . ALA A 1 389 ? 38.563 -15.393 32.639 1.00 111.25 371 ALA A N 1
ATOM 2774 C CA . ALA A 1 389 ? 37.158 -15.792 32.788 1.00 102.42 371 ALA A CA 1
ATOM 2775 C C . ALA A 1 389 ? 36.223 -14.653 32.413 1.00 107.36 371 ALA A C 1
ATOM 2776 O O . ALA A 1 389 ? 36.336 -13.556 32.954 1.00 134.30 371 ALA A O 1
ATOM 2778 N N . VAL A 1 390 ? 35.295 -14.926 31.497 1.00 99.74 372 VAL A N 1
ATOM 2779 C CA . VAL A 1 390 ? 34.416 -13.897 30.937 1.00 96.95 372 VAL A CA 1
ATOM 2780 C C . VAL A 1 390 ? 33.716 -13.069 32.013 1.00 105.27 372 VAL A C 1
ATOM 2781 O O . VAL A 1 390 ? 33.512 -11.871 31.835 1.00 115.02 372 VAL A O 1
ATOM 2785 N N . GLY A 1 391 ? 33.365 -13.699 33.129 1.00 100.55 373 GLY A N 1
ATOM 2786 C CA . GLY A 1 391 ? 32.684 -13.004 34.203 1.00 96.69 373 GLY A CA 1
ATOM 2787 C C . GLY A 1 391 ? 33.519 -11.895 34.816 1.00 100.95 373 GLY A C 1
ATOM 2788 O O . GLY A 1 391 ? 33.010 -10.824 35.149 1.00 136.14 373 GLY A O 1
ATOM 2789 N N . ALA A 1 392 ? 34.813 -12.140 34.945 1.00 83.66 374 ALA A N 1
ATOM 2790 C CA . ALA A 1 392 ? 35.704 -11.222 35.644 1.00 112.79 374 ALA A CA 1
ATOM 2791 C C . ALA A 1 392 ? 35.719 -9.827 35.036 1.00 125.62 374 ALA A C 1
ATOM 2792 O O . ALA A 1 392 ? 36.129 -8.861 35.684 1.00 131.25 374 ALA A O 1
ATOM 2794 N N . ALA A 1 393 ? 35.274 -9.726 33.789 1.00 112.32 375 ALA A N 1
ATOM 2795 C CA . ALA A 1 393 ? 35.273 -8.457 33.079 1.00 115.17 375 ALA A CA 1
ATOM 2796 C C . ALA A 1 393 ? 34.159 -7.530 33.544 1.00 123.51 375 ALA A C 1
ATOM 2797 O O . ALA A 1 393 ? 34.151 -6.347 33.193 1.00 140.91 375 ALA A O 1
ATOM 2799 N N . ILE A 1 394 ? 33.227 -8.058 34.333 1.00 107.97 376 ILE A N 1
ATOM 2800 C CA . ILE A 1 394 ? 32.082 -7.273 34.788 1.00 93.94 376 ILE A CA 1
ATOM 2801 C C . ILE A 1 394 ? 32.496 -5.941 35.426 1.00 105.34 376 ILE A C 1
ATOM 2802 O O . ILE A 1 394 ? 31.688 -5.022 35.533 1.00 130.65 376 ILE A O 1
ATOM 2807 N N . LYS A 1 395 ? 33.753 -5.830 35.840 1.00 100.38 377 LYS A N 1
ATOM 2808 C CA . LYS A 1 395 ? 34.225 -4.618 36.501 1.00 113.99 377 LYS A CA 1
ATOM 2809 C C . LYS A 1 395 ? 34.607 -3.493 35.547 1.00 121.50 377 LYS A C 1
ATOM 2810 O O . LYS A 1 395 ? 34.884 -2.380 35.999 1.00 145.54 377 LYS A O 1
ATOM 2816 N N . SER A 1 396 ? 34.643 -3.778 34.246 1.00 109.23 378 SER A N 1
ATOM 2817 C CA . SER A 1 396 ? 35.020 -2.774 33.245 1.00 113.99 378 SER A CA 1
ATOM 2818 C C . SER A 1 396 ? 33.828 -2.146 32.523 1.00 102.19 378 SER A C 1
ATOM 2819 O O . SER A 1 396 ? 33.996 -1.203 31.749 1.00 117.69 378 SER A O 1
ATOM 2822 N N . PHE A 1 397 ? 32.632 -2.661 32.785 1.00 96.18 379 PHE A N 1
ATOM 2823 C CA . PHE A 1 397 ? 31.419 -2.160 32.151 1.00 100.76 379 PHE A CA 1
ATOM 2824 C C . PHE A 1 397 ? 30.690 -1.150 33.044 1.00 120.40 379 PHE A C 1
ATOM 2825 O O . PHE A 1 397 ? 30.798 -1.198 34.274 1.00 115.10 379 PHE A O 1
ATOM 2833 N N . GLU A 1 398 ? 29.966 -0.225 32.414 1.00 135.98 380 GLU A N 1
ATOM 2834 C CA . GLU A 1 398 ? 29.177 0.772 33.131 1.00 124.18 380 GLU A CA 1
ATOM 2835 C C . GLU A 1 398 ? 27.841 0.172 33.548 1.00 113.62 380 GLU A C 1
ATOM 2836 O O . GLU A 1 398 ? 27.241 -0.595 32.793 1.00 96.06 380 GLU A O 1
ATOM 2842 N N . ASN A 1 399 ? 27.391 0.516 34.753 1.00 107.11 381 ASN A N 1
ATOM 2843 C CA . ASN A 1 399 ? 26.107 0.051 35.262 1.00 99.05 381 ASN A CA 1
ATOM 2844 C C . ASN A 1 399 ? 25.999 -1.466 35.193 1.00 105.00 381 ASN A C 1
ATOM 2845 O O . ASN A 1 399 ? 24.979 -2.004 34.763 1.00 113.19 381 ASN A O 1
ATOM 2850 N N . SER A 1 400 ? 27.067 -2.152 35.591 1.00 113.77 382 SER A N 1
ATOM 2851 C CA . SER A 1 400 ? 27.051 -3.608 35.682 1.00 105.45 382 SER A CA 1
ATOM 2852 C C . SER A 1 400 ? 26.060 -4.036 36.761 1.00 115.02 382 SER A C 1
ATOM 2853 O O . SER A 1 400 ? 25.937 -3.373 37.798 1.00 114.56 382 SER A O 1
ATOM 2856 N N . LEU A 1 401 ? 25.347 -5.133 36.505 1.00 108.79 383 LEU A N 1
ATOM 2857 C CA . LEU A 1 401 ? 24.268 -5.578 37.395 1.00 86.79 383 LEU A CA 1
ATOM 2858 C C . LEU A 1 401 ? 24.275 -7.081 37.645 1.00 84.49 383 LEU A C 1
ATOM 2859 O O . LEU A 1 401 ? 24.650 -7.867 36.782 1.00 100.78 383 LEU A O 1
ATOM 2864 N N . GLY A 1 402 ? 23.841 -7.479 38.831 1.00 83.99 384 GLY A N 1
ATOM 2865 C CA . GLY A 1 402 ? 23.645 -8.885 39.125 1.00 99.04 384 GLY A CA 1
ATOM 2866 C C . GLY A 1 402 ? 22.172 -9.149 39.319 1.00 81.52 384 GLY A C 1
ATOM 2867 O O . GLY A 1 402 ? 21.464 -8.272 39.791 1.00 86.77 384 GLY A O 1
ATOM 2868 N N . ILE A 1 403 ? 21.685 -10.324 38.938 1.00 79.83 385 ILE A N 1
ATOM 2869 C CA . ILE A 1 403 ? 20.329 -10.678 39.349 1.00 101.86 385 ILE A CA 1
ATOM 2870 C C . ILE A 1 403 ? 20.258 -12.137 39.825 1.00 110.47 385 ILE A C 1
ATOM 2871 O O . ILE A 1 403 ? 20.761 -13.064 39.182 1.00 95.68 385 ILE A O 1
ATOM 2876 N N . ASN A 1 404 ? 19.636 -12.298 40.993 1.00 118.28 386 ASN A N 1
ATOM 2877 C CA . ASN A 1 404 ? 19.609 -13.554 41.715 1.00 76.46 386 ASN A CA 1
ATOM 2878 C C . ASN A 1 404 ? 18.487 -14.426 41.186 1.00 100.29 386 ASN A C 1
ATOM 2879 O O . ASN A 1 404 ? 17.352 -14.336 41.647 1.00 91.55 386 ASN A O 1
ATOM 2884 N N . VAL A 1 405 ? 18.818 -15.265 40.211 1.00 92.87 387 VAL A N 1
ATOM 2885 C CA . VAL A 1 405 ? 17.838 -16.130 39.573 1.00 78.24 387 VAL A CA 1
ATOM 2886 C C . VAL A 1 405 ? 17.702 -17.460 40.286 1.00 76.51 387 VAL A C 1
ATOM 2887 O O . VAL A 1 405 ? 18.634 -17.900 40.944 1.00 78.05 387 VAL A O 1
ATOM 2891 N N . PRO A 1 406 ? 16.542 -18.115 40.144 1.00 71.83 388 PRO A N 1
ATOM 2892 C CA . PRO A 1 406 ? 16.352 -19.442 40.741 1.00 70.79 388 PRO A CA 1
ATOM 2893 C C . PRO A 1 406 ? 17.398 -20.433 40.273 1.00 69.61 388 PRO A C 1
ATOM 2894 O O . PRO A 1 406 ? 18.046 -20.174 39.266 1.00 106.22 388 PRO A O 1
ATOM 2898 N N . ARG A 1 407 ? 17.582 -21.536 40.995 1.00 77.87 389 ARG A N 1
ATOM 2899 C CA . ARG A 1 407 ? 18.552 -22.546 40.581 1.00 83.61 389 ARG A CA 1
ATOM 2900 C C . ARG A 1 407 ? 18.066 -23.203 39.302 1.00 91.55 389 ARG A C 1
ATOM 2901 O O . ARG A 1 407 ? 18.857 -23.754 38.544 1.00 73.13 389 ARG A O 1
ATOM 2909 N N . SER A 1 408 ? 16.761 -23.129 39.066 1.00 82.32 390 SER A N 1
ATOM 2910 C CA . SER A 1 408 ? 16.169 -23.663 37.853 1.00 78.12 390 SER A CA 1
ATOM 2911 C C . SER A 1 408 ? 16.959 -23.246 36.617 1.00 91.37 390 SER A C 1
ATOM 2912 O O . SER A 1 408 ? 17.072 -24.004 35.648 1.00 118.07 390 SER A O 1
ATOM 2915 N N . ARG A 1 409 ? 17.521 -22.043 36.669 1.00 85.37 391 ARG A N 1
ATOM 2916 C CA . ARG A 1 409 ? 18.294 -21.507 35.561 1.00 82.71 391 ARG A CA 1
ATOM 2917 C C . ARG A 1 409 ? 19.759 -21.936 35.599 1.00 81.98 391 ARG A C 1
ATOM 2918 O O . ARG A 1 409 ? 20.562 -21.461 34.799 1.00 112.20 391 ARG A O 1
ATOM 2926 N N . PHE A 1 410 ? 20.099 -22.831 36.522 1.00 70.50 392 PHE A N 1
ATOM 2927 C CA . PHE A 1 410 ? 21.472 -23.300 36.669 1.00 80.91 392 PHE A CA 1
ATOM 2928 C C . PHE A 1 410 ? 21.534 -24.796 36.933 1.00 96.31 392 PHE A C 1
ATOM 2929 O O . PHE A 1 410 ? 21.639 -25.240 38.079 1.00 102.03 392 PHE A O 1
ATOM 2937 N N . LEU A 1 411 ? 21.483 -25.561 35.847 1.00 107.05 393 LEU A N 1
ATOM 2938 C CA . LEU A 1 411 ? 21.476 -27.014 35.901 1.00 79.37 393 LEU A CA 1
ATOM 2939 C C . LEU A 1 411 ? 22.602 -27.557 35.045 1.00 75.17 393 LEU A C 1
ATOM 2940 O O . LEU A 1 411 ? 22.354 -28.195 34.032 1.00 86.93 393 LEU A O 1
ATOM 2945 N N . PRO A 1 412 ? 23.854 -27.281 35.435 1.00 88.86 394 PRO A N 1
ATOM 2946 C CA . PRO A 1 412 ? 24.978 -27.809 34.655 1.00 95.00 394 PRO A CA 1
ATOM 2947 C C . PRO A 1 412 ? 24.976 -29.325 34.671 1.00 82.19 394 PRO A C 1
ATOM 2948 O O . PRO A 1 412 ? 24.768 -29.902 35.739 1.00 105.34 394 PRO A O 1
ATOM 2952 N N . VAL A 1 413 ? 25.164 -29.950 33.511 1.00 66.09 395 VAL A N 1
ATOM 2953 C CA . VAL A 1 413 ? 25.344 -31.401 33.433 1.00 66.04 395 VAL A CA 1
ATOM 2954 C C . VAL A 1 413 ? 26.838 -31.716 33.307 1.00 66.80 395 VAL A C 1
ATOM 2955 O O . VAL A 1 413 ? 27.337 -32.013 32.232 1.00 67.60 395 VAL A O 1
ATOM 2959 N N . LYS A 1 414 ? 27.535 -31.603 34.430 1.00 67.01 396 LYS A N 1
ATOM 2960 C CA . LYS A 1 414 ? 28.955 -31.879 34.526 1.00 67.95 396 LYS A CA 1
ATOM 2961 C C . LYS A 1 414 ? 29.244 -33.364 34.214 1.00 95.68 396 LYS A C 1
ATOM 2962 O O . LYS A 1 414 ? 30.205 -33.688 33.498 1.00 102.53 396 LYS A O 1
ATOM 2968 N N . THR A 1 415 ? 28.411 -34.266 34.734 1.00 87.47 397 THR A N 1
ATOM 2969 C CA . THR A 1 415 ? 28.691 -35.706 34.640 1.00 89.34 397 THR A CA 1
ATOM 2970 C C . THR A 1 415 ? 27.448 -36.606 34.557 1.00 102.99 397 THR A C 1
ATOM 2971 O O . THR A 1 415 ? 26.317 -36.137 34.588 1.00 135.80 397 THR A O 1
ATOM 2975 N N . THR A 1 416 ? 27.688 -37.911 34.481 1.00 97.73 398 THR A N 1
ATOM 2976 C CA . THR A 1 416 ? 26.657 -38.908 34.178 1.00 110.06 398 THR A CA 1
ATOM 2977 C C . THR A 1 416 ? 25.564 -39.022 35.250 1.00 99.80 398 THR A C 1
ATOM 2978 O O . THR A 1 416 ? 24.425 -39.424 34.958 1.00 88.68 398 THR A O 1
ATOM 2982 N N . SER A 1 417 ? 25.908 -38.675 36.487 1.00 93.24 399 SER A N 1
ATOM 2983 C CA . SER A 1 417 ? 24.918 -38.642 37.565 1.00 87.62 399 SER A CA 1
ATOM 2984 C C . SER A 1 417 ? 23.825 -37.602 37.276 1.00 87.45 399 SER A C 1
ATOM 2985 O O . SER A 1 417 ? 22.657 -37.825 37.580 1.00 87.28 399 SER A O 1
ATOM 2988 N N . ASP A 1 418 ? 24.218 -36.474 36.686 1.00 78.65 400 ASP A N 1
ATOM 2989 C CA . ASP A 1 418 ? 23.295 -35.421 36.251 1.00 82.94 400 ASP A CA 1
ATOM 2990 C C . ASP A 1 418 ? 22.410 -35.915 35.157 1.00 75.58 400 ASP A C 1
ATOM 2991 O O . ASP A 1 418 ? 21.199 -35.691 35.139 1.00 82.98 400 ASP A O 1
ATOM 2996 N N . LEU A 1 419 ? 23.064 -36.549 34.203 1.00 65.40 401 LEU A N 1
ATOM 2997 C CA . LEU A 1 419 ? 22.370 -37.252 33.139 1.00 105.28 401 LEU A CA 1
ATOM 2998 C C . LEU A 1 419 ? 21.251 -38.119 33.731 1.00 105.75 401 LEU A C 1
ATOM 2999 O O . LEU A 1 419 ? 20.103 -38.014 33.289 1.00 84.05 401 LEU A O 1
ATOM 3004 N N . LEU A 1 420 ? 21.562 -38.957 34.724 1.00 81.51 402 LEU A N 1
ATOM 3005 C CA . LEU A 1 420 ? 20.521 -39.761 35.379 1.00 74.21 402 LEU A CA 1
ATOM 3006 C C . LEU A 1 420 ? 19.316 -38.940 35.864 1.00 64.94 402 LEU A C 1
ATOM 3007 O O . LEU A 1 420 ? 18.179 -39.369 35.694 1.00 88.16 402 LEU A O 1
ATOM 3012 N N . LEU A 1 421 ? 19.550 -37.777 36.469 1.00 76.73 403 LEU A N 1
ATOM 3013 C CA . LEU A 1 421 ? 18.448 -36.891 36.869 1.00 64.27 403 LEU A CA 1
ATOM 3014 C C . LEU A 1 421 ? 17.648 -36.487 35.659 1.00 96.29 403 LEU A C 1
ATOM 3015 O O . LEU A 1 421 ? 16.442 -36.706 35.590 1.00 98.46 403 LEU A O 1
ATOM 3020 N N . VAL A 1 422 ? 18.353 -35.894 34.703 1.00 97.87 404 VAL A N 1
ATOM 3021 C CA . VAL A 1 422 ? 17.741 -35.322 33.511 1.00 89.52 404 VAL A CA 1
ATOM 3022 C C . VAL A 1 422 ? 16.974 -36.342 32.661 1.00 75.78 404 VAL A C 1
ATOM 3023 O O . VAL A 1 422 ? 16.018 -35.985 31.981 1.00 93.70 404 VAL A O 1
ATOM 3027 N N . MET A 1 423 ? 17.393 -37.603 32.672 1.00 73.72 405 MET A N 1
ATOM 3028 C CA . MET A 1 423 ? 16.692 -38.624 31.884 1.00 85.60 405 MET A CA 1
ATOM 3029 C C . MET A 1 423 ? 15.456 -39.201 32.553 1.00 98.08 405 MET A C 1
ATOM 3030 O O . MET A 1 423 ? 14.579 -39.758 31.888 1.00 99.09 405 MET A O 1
ATOM 3035 N N . SER A 1 424 ? 15.405 -39.089 33.872 1.00 94.44 406 SER A N 1
ATOM 3036 C CA . SER A 1 424 ? 14.328 -39.681 34.657 1.00 75.24 406 SER A CA 1
ATOM 3037 C C . SER A 1 424 ? 13.040 -38.884 34.537 1.00 91.45 406 SER A C 1
ATOM 3038 O O . SER A 1 424 ? 13.041 -37.766 34.028 1.00 100.96 406 SER A O 1
ATOM 3041 N N . ASN A 1 425 ? 11.947 -39.458 35.038 1.00 98.81 407 ASN A N 1
ATOM 3042 C CA . ASN A 1 425 ? 10.641 -38.794 35.024 1.00 84.83 407 ASN A CA 1
ATOM 3043 C C . ASN A 1 425 ? 10.588 -37.664 36.025 1.00 84.05 407 ASN A C 1
ATOM 3044 O O . ASN A 1 425 ? 9.569 -36.988 36.172 1.00 91.45 407 ASN A O 1
ATOM 3049 N N . LEU A 1 426 ? 11.693 -37.485 36.731 1.00 73.28 408 LEU A N 1
ATOM 3050 C CA . LEU A 1 426 ? 11.868 -36.347 37.601 1.00 69.59 408 LEU A CA 1
ATOM 3051 C C . LEU A 1 426 ? 11.733 -35.050 36.810 1.00 84.51 408 LEU A C 1
ATOM 3052 O O . LEU A 1 426 ? 11.335 -34.021 37.348 1.00 96.44 408 LEU A O 1
ATOM 3057 N N . TYR A 1 427 ? 12.051 -35.123 35.520 1.00 106.91 409 TYR A N 1
ATOM 3058 C CA . TYR A 1 427 ? 12.024 -33.961 34.634 1.00 66.10 409 TYR A CA 1
ATOM 3059 C C . TYR A 1 427 ? 11.130 -34.186 33.417 1.00 85.82 409 TYR A C 1
ATOM 3060 O O . TYR A 1 427 ? 10.842 -35.326 33.040 1.00 90.00 409 TYR A O 1
ATOM 3069 N N . SER A 1 428 ? 10.699 -33.087 32.803 1.00 96.22 410 SER A N 1
ATOM 3070 C CA . SER A 1 428 ? 9.865 -33.145 31.608 1.00 88.96 410 SER A CA 1
ATOM 3071 C C . SER A 1 428 ? 10.440 -32.231 30.521 1.00 106.31 410 SER A C 1
ATOM 3072 O O . SER A 1 428 ? 10.816 -31.079 30.789 1.00 102.91 410 SER A O 1
ATOM 3075 N N . LEU A 1 429 ? 10.508 -32.764 29.300 1.00 97.93 411 LEU A N 1
ATOM 3076 C CA . LEU A 1 429 ? 11.134 -32.077 28.174 1.00 69.87 411 LEU A CA 1
ATOM 3077 C C . LEU A 1 429 ? 10.116 -31.638 27.134 1.00 104.16 411 LEU A C 1
ATOM 3078 O O . LEU A 1 429 ? 9.273 -32.431 26.708 1.00 95.25 411 LEU A O 1
ATOM 3083 N N . ASN A 1 430 ? 10.206 -30.368 26.739 1.00 106.13 412 ASN A N 1
ATOM 3084 C CA . ASN A 1 430 ? 9.395 -29.824 25.645 1.00 108.42 412 ASN A CA 1
ATOM 3085 C C . ASN A 1 430 ? 10.099 -28.698 24.910 1.00 106.34 412 ASN A C 1
ATOM 3086 O O . ASN A 1 430 ? 10.610 -27.768 25.530 1.00 121.92 412 ASN A O 1
ATOM 3091 N N . ALA A 1 431 ? 10.122 -28.786 23.585 1.00 100.98 413 ALA A N 1
ATOM 3092 C CA . ALA A 1 431 ? 10.741 -27.752 22.773 1.00 85.52 413 ALA A CA 1
ATOM 3093 C C . ALA A 1 431 ? 12.192 -27.564 23.162 1.00 93.75 413 ALA A C 1
ATOM 3094 O O . ALA A 1 431 ? 12.716 -26.448 23.117 1.00 92.34 413 ALA A O 1
ATOM 3096 N N . GLY A 1 432 ? 12.825 -28.658 23.573 1.00 100.04 414 GLY A N 1
ATOM 3097 C CA . GLY A 1 432 ? 14.221 -28.637 23.962 1.00 101.55 414 GLY A CA 1
ATOM 3098 C C . GLY A 1 432 ? 14.456 -27.994 25.310 1.00 100.35 414 GLY A C 1
ATOM 3099 O O . GLY A 1 432 ? 15.597 -27.730 25.680 1.00 87.13 414 GLY A O 1
ATOM 3100 N N . SER A 1 433 ? 13.373 -27.732 26.035 1.00 102.08 415 SER A N 1
ATOM 3101 C CA . SER A 1 433 ? 13.455 -27.150 27.371 1.00 98.59 415 SER A CA 1
ATOM 3102 C C . SER A 1 433 ? 13.001 -28.147 28.440 1.00 97.96 415 SER A C 1
ATOM 3103 O O . SER A 1 433 ? 11.913 -28.726 28.352 1.00 103.83 415 SER A O 1
ATOM 3106 N N . LEU A 1 434 ? 13.855 -28.352 29.437 1.00 85.60 416 LEU A N 1
ATOM 3107 C CA . LEU A 1 434 ? 13.542 -29.242 30.548 1.00 103.04 416 LEU A CA 1
ATOM 3108 C C . LEU A 1 434 ? 13.007 -28.454 31.729 1.00 122.34 416 LEU A C 1
ATOM 3109 O O . LEU A 1 434 ? 13.553 -27.410 32.092 1.00 140.81 416 LEU A O 1
ATOM 3114 N N . THR A 1 435 ? 11.931 -28.954 32.323 1.00 109.23 417 THR A N 1
ATOM 3115 C CA . THR A 1 435 ? 11.433 -28.392 33.573 1.00 113.57 417 THR A CA 1
ATOM 3116 C C . THR A 1 435 ? 11.087 -29.511 34.524 1.00 113.58 417 THR A C 1
ATOM 3117 O O . THR A 1 435 ? 10.763 -30.619 34.091 1.00 102.62 417 THR A O 1
ATOM 3121 N N . MET A 1 436 ? 11.150 -29.220 35.820 1.00 100.97 418 MET A N 1
ATOM 3122 C CA . MET A 1 436 ? 10.868 -30.236 36.823 1.00 97.05 418 MET A CA 1
ATOM 3123 C C . MET A 1 436 ? 9.406 -30.658 36.735 1.00 89.87 418 MET A C 1
ATOM 3124 O O . MET A 1 436 ? 8.536 -29.873 36.342 1.00 81.74 418 MET A O 1
ATOM 3129 N N . SER A 1 437 ? 9.158 -31.918 37.076 1.00 86.72 419 SER A N 1
ATOM 3130 C CA . SER A 1 437 ? 7.840 -32.508 36.924 1.00 81.99 419 SER A CA 1
ATOM 3131 C C . SER A 1 437 ? 6.821 -31.879 37.857 1.00 87.19 419 SER A C 1
ATOM 3132 O O . SER A 1 437 ? 7.073 -31.699 39.044 1.00 88.84 419 SER A O 1
ATOM 3135 N N . GLU A 1 438 ? 5.658 -31.558 37.311 1.00 98.36 420 GLU A N 1
ATOM 3136 C CA . GLU A 1 438 ? 4.571 -31.041 38.118 1.00 102.18 420 GLU A CA 1
ATOM 3137 C C . GLU A 1 438 ? 4.227 -32.044 39.216 1.00 105.66 420 GLU A C 1
ATOM 3138 O O . GLU A 1 438 ? 3.658 -31.676 40.248 1.00 106.29 420 GLU A O 1
ATOM 3144 N N . LYS A 1 439 ? 4.586 -33.308 38.990 1.00 93.88 421 LYS A N 1
ATOM 3145 C CA . LYS A 1 439 ? 4.263 -34.388 39.912 1.00 89.60 421 LYS A CA 1
ATOM 3146 C C . LYS A 1 439 ? 5.329 -34.565 41.001 1.00 92.03 421 LYS A C 1
ATOM 3147 O O . LYS A 1 439 ? 5.190 -35.399 41.887 1.00 105.37 421 LYS A O 1
ATOM 3153 N N . ARG A 1 440 ? 6.396 -33.780 40.940 1.00 79.78 422 ARG A N 1
ATOM 3154 C CA . ARG A 1 440 ? 7.363 -33.749 42.029 1.00 75.71 422 ARG A CA 1
ATOM 3155 C C . ARG A 1 440 ? 6.732 -33.120 43.270 1.00 74.71 422 ARG A C 1
ATOM 3156 O O . ARG A 1 440 ? 6.472 -31.913 43.301 1.00 104.61 422 ARG A O 1
ATOM 3164 N N . GLU A 1 441 ? 6.501 -33.928 44.299 1.00 91.25 423 GLU A N 1
ATOM 3165 C CA . GLU A 1 441 ? 5.802 -33.464 45.495 1.00 95.37 423 GLU A CA 1
ATOM 3166 C C . GLU A 1 441 ? 6.587 -32.375 46.232 1.00 103.84 423 GLU A C 1
ATOM 3167 O O . GLU A 1 441 ? 5.994 -31.430 46.755 1.00 121.92 423 GLU A O 1
ATOM 3173 N N . PHE A 1 442 ? 7.910 -32.509 46.276 1.00 81.64 424 PHE A N 1
ATOM 3174 C CA . PHE A 1 442 ? 8.763 -31.513 46.916 1.00 87.12 424 PHE A CA 1
ATOM 3175 C C . PHE A 1 442 ? 9.697 -30.834 45.914 1.00 114.55 424 PHE A C 1
ATOM 3176 O O . PHE A 1 442 ? 10.362 -31.501 45.128 1.00 110.65 424 PHE A O 1
ATOM 3184 N N . PRO A 1 443 ? 9.789 -29.496 45.983 1.00 133.04 425 PRO A N 1
ATOM 3185 C CA . PRO A 1 443 ? 10.358 -28.662 44.918 1.00 121.84 425 PRO A CA 1
ATOM 3186 C C . PRO A 1 443 ? 11.853 -28.871 44.684 1.00 125.42 425 PRO A C 1
ATOM 3187 O O . PRO A 1 443 ? 12.381 -28.402 43.676 1.00 109.61 425 PRO A O 1
ATOM 3191 N N . THR A 1 444 ? 12.517 -29.559 45.609 1.00 107.81 426 THR A N 1
ATOM 3192 C CA . THR A 1 444 ? 13.970 -29.692 45.585 1.00 70.35 426 THR A CA 1
ATOM 3193 C C . THR A 1 444 ? 14.459 -30.681 44.546 1.00 93.95 426 THR A C 1
ATOM 3194 O O . THR A 1 444 ? 13.719 -31.569 44.127 1.00 115.16 426 THR A O 1
ATOM 3198 N N . VAL A 1 445 ? 15.718 -30.540 44.148 1.00 88.49 427 VAL A N 1
ATOM 3199 C CA . VAL A 1 445 ? 16.339 -31.531 43.273 1.00 103.47 427 VAL A CA 1
ATOM 3200 C C . VAL A 1 445 ? 17.100 -32.552 44.102 1.00 102.55 427 VAL A C 1
ATOM 3201 O O . VAL A 1 445 ? 17.900 -32.190 44.964 1.00 103.08 427 VAL A O 1
ATOM 3205 N N . PRO A 1 446 ? 16.871 -33.841 43.833 1.00 93.60 428 PRO A N 1
ATOM 3206 C CA . PRO A 1 446 ? 17.544 -34.856 44.641 1.00 85.51 428 PRO A CA 1
ATOM 3207 C C . PRO A 1 446 ? 19.038 -34.887 44.401 1.00 69.48 428 PRO A C 1
ATOM 3208 O O . PRO A 1 446 ? 19.561 -34.201 43.532 1.00 74.24 428 PRO A O 1
ATOM 3212 N N . LEU A 1 447 ? 19.710 -35.689 45.208 1.00 65.70 429 LEU A N 1
ATOM 3213 C CA . LEU A 1 447 ? 21.150 -35.798 45.184 1.00 75.26 429 LEU A CA 1
ATOM 3214 C C . LEU A 1 447 ? 21.547 -37.174 44.696 1.00 83.08 429 LEU A C 1
ATOM 3215 O O . LEU A 1 447 ? 21.071 -38.178 45.222 1.00 117.57 429 LEU A O 1
ATOM 3220 N N . VAL A 1 448 ? 22.414 -37.233 43.695 1.00 70.16 430 VAL A N 1
ATOM 3221 C CA . VAL A 1 448 ? 22.769 -38.517 43.118 1.00 83.06 430 VAL A CA 1
ATOM 3222 C C . VAL A 1 448 ? 24.258 -38.583 42.774 1.00 66.91 430 VAL A C 1
ATOM 3223 O O . VAL A 1 448 ? 24.801 -37.732 42.077 1.00 77.63 430 VAL A O 1
ATOM 3227 N N . LYS A 1 449 ? 24.917 -39.592 43.323 1.00 67.82 431 LYS A N 1
ATOM 3228 C CA . LYS A 1 449 ? 26.339 -39.798 43.091 1.00 89.52 431 LYS A CA 1
ATOM 3229 C C . LYS A 1 449 ? 26.590 -41.242 42.697 1.00 94.79 431 LYS A C 1
ATOM 3230 O O . LYS A 1 449 ? 26.545 -42.146 43.542 1.00 91.58 431 LYS A O 1
ATOM 3236 N N . LEU A 1 450 ? 26.815 -41.440 41.398 1.00 78.31 432 LEU A N 1
ATOM 3237 C CA . LEU A 1 450 ? 27.159 -42.734 40.845 1.00 70.15 432 LEU A CA 1
ATOM 3238 C C . LEU A 1 450 ? 28.656 -42.856 40.817 1.00 71.43 432 LEU A C 1
ATOM 3239 O O . LEU A 1 450 ? 29.352 -41.881 40.573 1.00 84.99 432 LEU A O 1
ATOM 3244 N N . GLY A 1 451 ? 29.146 -44.066 41.050 1.00 87.40 433 GLY A N 1
ATOM 3245 C CA . GLY A 1 451 ? 30.568 -44.309 41.220 1.00 99.66 433 GLY A CA 1
ATOM 3246 C C . GLY A 1 451 ? 31.386 -44.244 39.946 1.00 92.15 433 GLY A C 1
ATOM 3247 O O . GLY A 1 451 ? 30.967 -43.657 38.947 1.00 74.34 433 GLY A O 1
ATOM 3248 N N . SER A 1 452 ? 32.560 -44.870 39.990 1.00 98.68 434 SER A N 1
ATOM 3249 C CA . SER A 1 452 ? 33.502 -44.846 38.878 1.00 77.59 434 SER A CA 1
ATOM 3250 C C . SER A 1 452 ? 33.069 -45.812 37.803 1.00 77.75 434 SER A C 1
ATOM 3251 O O . SER A 1 452 ? 33.436 -45.665 36.644 1.00 106.41 434 SER A O 1
ATOM 3254 N N . SER A 1 453 ? 32.292 -46.813 38.197 1.00 81.55 435 SER A N 1
ATOM 3255 C CA . SER A 1 453 ? 31.791 -47.793 37.250 1.00 78.02 435 SER A CA 1
ATOM 3256 C C . SER A 1 453 ? 30.789 -47.171 36.298 1.00 78.08 435 SER A C 1
ATOM 3257 O O . SER A 1 453 ? 30.487 -47.745 35.261 1.00 80.97 435 SER A O 1
ATOM 3260 N N . PHE A 1 454 ? 30.283 -45.994 36.656 1.00 81.53 436 PHE A N 1
ATOM 3261 C CA . PHE A 1 454 ? 29.238 -45.338 35.890 1.00 73.35 436 PHE A CA 1
ATOM 3262 C C . PHE A 1 454 ? 29.763 -44.134 35.129 1.00 73.00 436 PHE A C 1
ATOM 3263 O O . PHE A 1 454 ? 29.037 -43.555 34.327 1.00 73.63 436 PHE A O 1
ATOM 3271 N N . THR A 1 455 ? 31.020 -43.766 35.373 1.00 77.97 437 THR A N 1
ATOM 3272 C CA . THR A 1 455 ? 31.567 -42.502 34.889 1.00 73.67 437 THR A CA 1
ATOM 3273 C C . THR A 1 455 ? 31.417 -42.308 33.391 1.00 73.63 437 THR A C 1
ATOM 3274 O O . THR A 1 455 ? 31.028 -41.224 32.958 1.00 116.66 437 THR A O 1
ATOM 3278 N N . LYS A 1 456 ? 31.707 -43.354 32.612 1.00 108.50 438 LYS A N 1
ATOM 3279 C CA . LYS A 1 456 ? 31.636 -43.304 31.139 1.00 75.17 438 LYS A CA 1
ATOM 3280 C C . LYS A 1 456 ? 30.224 -43.547 30.651 1.00 74.17 438 LYS A C 1
ATOM 3281 O O . LYS A 1 456 ? 29.566 -44.466 31.106 1.00 88.79 438 LYS A O 1
ATOM 3287 N N . VAL A 1 457 ? 29.760 -42.742 29.708 1.00 73.61 439 VAL A N 1
ATOM 3288 C CA . VAL A 1 457 ? 28.354 -42.810 29.305 1.00 81.36 439 VAL A CA 1
ATOM 3289 C C . VAL A 1 457 ? 27.927 -44.196 28.840 1.00 87.75 439 VAL A C 1
ATOM 3290 O O . VAL A 1 457 ? 26.792 -44.631 29.074 1.00 73.01 439 VAL A O 1
ATOM 3294 N N . GLN A 1 458 ? 28.840 -44.883 28.170 1.00 94.81 440 GLN A N 1
ATOM 3295 C CA . GLN A 1 458 ? 28.546 -46.207 27.655 1.00 77.77 440 GLN A CA 1
ATOM 3296 C C . GLN A 1 458 ? 28.197 -47.093 28.844 1.00 85.93 440 GLN A C 1
ATOM 3297 O O . GLN A 1 458 ? 27.146 -47.736 28.849 1.00 85.94 440 GLN A O 1
ATOM 3303 N N . ASP A 1 459 ? 29.040 -47.048 29.877 1.00 76.29 441 ASP A N 1
ATOM 3304 C CA . ASP A 1 459 ? 28.856 -47.839 31.088 1.00 76.34 441 ASP A CA 1
ATOM 3305 C C . ASP A 1 459 ? 27.566 -47.508 31.827 1.00 74.72 441 ASP A C 1
ATOM 3306 O O . ASP A 1 459 ? 26.814 -48.393 32.247 1.00 86.27 441 ASP A O 1
ATOM 3311 N N . TYR A 1 460 ? 27.341 -46.211 31.994 1.00 73.36 442 TYR A N 1
ATOM 3312 C CA . TYR A 1 460 ? 26.128 -45.684 32.590 1.00 71.90 442 TYR A CA 1
ATOM 3313 C C . TYR A 1 460 ? 24.906 -46.265 31.897 1.00 71.88 442 TYR A C 1
ATOM 3314 O O . TYR A 1 460 ? 24.073 -46.903 32.529 1.00 92.39 442 TYR A O 1
ATOM 3323 N N . LEU A 1 461 ? 24.819 -46.074 30.587 1.00 75.57 443 LEU A N 1
ATOM 3324 C CA . LEU A 1 461 ? 23.697 -46.611 29.816 1.00 78.00 443 LEU A CA 1
ATOM 3325 C C . LEU A 1 461 ? 23.589 -48.125 29.929 1.00 87.06 443 LEU A C 1
ATOM 3326 O O . LEU A 1 461 ? 22.488 -48.673 30.021 1.00 97.15 443 LEU A O 1
ATOM 3331 N N . ARG A 1 462 ? 24.739 -48.790 29.883 1.00 74.92 444 ARG A N 1
ATOM 3332 C CA . ARG A 1 462 ? 24.806 -50.245 29.981 1.00 76.38 444 ARG A CA 1
ATOM 3333 C C . ARG A 1 462 ? 24.174 -50.731 31.267 1.00 75.94 444 ARG A C 1
ATOM 3334 O O . ARG A 1 462 ? 23.362 -51.655 31.259 1.00 76.54 444 ARG A O 1
ATOM 3342 N N . ARG A 1 463 ? 24.557 -50.088 32.367 1.00 91.70 445 ARG A N 1
ATOM 3343 C CA . ARG A 1 463 ? 24.197 -50.541 33.707 1.00 78.08 445 ARG A CA 1
ATOM 3344 C C . ARG A 1 463 ? 22.765 -50.208 34.146 1.00 75.15 445 ARG A C 1
ATOM 3345 O O . ARG A 1 463 ? 22.285 -50.742 35.135 1.00 119.78 445 ARG A O 1
ATOM 3353 N N . PHE A 1 464 ? 22.084 -49.328 33.427 1.00 72.76 446 PHE A N 1
ATOM 3354 C CA . PHE A 1 464 ? 20.671 -49.072 33.689 1.00 76.39 446 PHE A CA 1
ATOM 3355 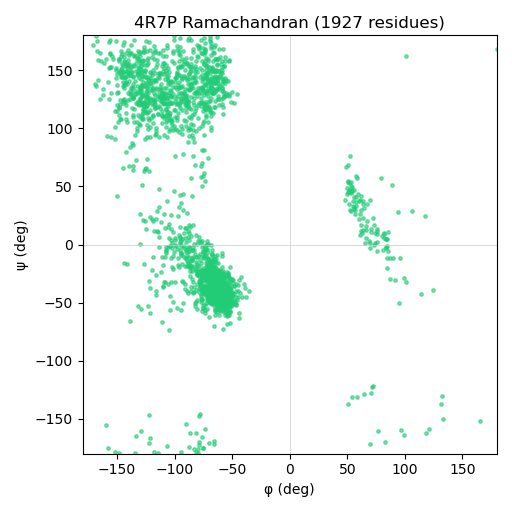C C . PHE A 1 464 ? 19.801 -49.664 32.588 1.00 85.49 446 PHE A C 1
ATOM 3356 O O . PHE A 1 464 ? 19.678 -49.073 31.518 1.00 111.72 446 PHE A O 1
ATOM 3364 N N . GLU A 1 465 ? 19.198 -50.823 32.846 1.00 73.63 447 GLU A N 1
ATOM 3365 C CA . GLU A 1 465 ? 18.324 -51.469 31.867 1.00 74.58 447 GLU A CA 1
ATOM 3366 C C . GLU A 1 465 ? 17.283 -50.480 31.368 1.00 78.26 447 GLU A C 1
ATOM 3367 O O . GLU A 1 465 ? 16.967 -50.426 30.178 1.00 98.94 447 GLU A O 1
ATOM 3373 N N . SER A 1 466 ? 16.769 -49.690 32.302 1.00 77.38 448 SER A N 1
ATOM 3374 C CA . SER A 1 466 ? 15.914 -48.549 32.007 1.00 94.03 448 SER A CA 1
ATOM 3375 C C . SER A 1 466 ? 16.234 -47.494 33.047 1.00 92.76 448 SER A C 1
ATOM 3376 O O . SER A 1 466 ? 16.863 -47.804 34.055 1.00 97.29 448 SER A O 1
ATOM 3379 N N . ILE A 1 467 ? 15.832 -46.250 32.813 1.00 74.84 449 ILE A N 1
ATOM 3380 C CA . ILE A 1 467 ? 16.033 -45.215 33.818 1.00 84.21 449 ILE A CA 1
ATOM 3381 C C . ILE A 1 467 ? 14.986 -45.392 34.918 1.00 68.43 449 ILE A C 1
ATOM 3382 O O . ILE A 1 467 ? 13.792 -45.386 34.651 1.00 111.79 449 ILE A O 1
ATOM 3387 N N . PRO A 1 468 ? 15.428 -45.575 36.166 1.00 73.76 450 PRO A N 1
ATOM 3388 C CA . PRO A 1 468 ? 14.446 -45.942 37.185 1.00 89.22 450 PRO A CA 1
ATOM 3389 C C . PRO A 1 468 ? 13.545 -44.781 37.591 1.00 86.05 450 PRO A C 1
ATOM 3390 O O . PRO A 1 468 ? 13.810 -43.636 37.222 1.00 101.08 450 PRO A O 1
ATOM 3394 N N . ASP A 1 469 ? 12.481 -45.074 38.333 1.00 86.80 451 ASP A N 1
ATOM 3395 C CA . ASP A 1 469 ? 11.603 -44.025 38.820 1.00 76.61 451 ASP A CA 1
ATOM 3396 C C . ASP A 1 469 ? 12.311 -43.289 39.929 1.00 84.79 451 ASP A C 1
ATOM 3397 O O . ASP A 1 469 ? 12.626 -43.875 40.961 1.00 122.64 451 ASP A O 1
ATOM 3402 N N . MET A 1 470 ? 12.570 -42.006 39.706 1.00 72.06 452 MET A N 1
ATOM 3403 C CA . MET A 1 470 ? 13.248 -41.174 40.691 1.00 92.29 452 MET A CA 1
ATOM 3404 C C . MET A 1 470 ? 12.392 -39.989 41.096 1.00 98.89 452 MET A C 1
ATOM 3405 O O . MET A 1 470 ? 12.902 -38.968 41.549 1.00 111.71 452 MET A O 1
ATOM 3410 N N . LEU A 1 471 ? 11.087 -40.125 40.936 1.00 98.76 453 LEU A N 1
ATOM 3411 C CA . LEU A 1 471 ? 10.194 -39.007 41.178 1.00 79.55 453 LEU A CA 1
ATOM 3412 C C . LEU A 1 471 ? 10.107 -38.694 42.673 1.00 87.43 453 LEU A C 1
ATOM 3413 O O . LEU A 1 471 ? 9.946 -37.532 43.058 1.00 99.25 453 LEU A O 1
ATOM 3418 N N . GLU A 1 472 ? 10.239 -39.732 43.504 1.00 86.33 454 GLU A N 1
ATOM 3419 C CA . GLU A 1 472 ? 10.173 -39.591 44.961 1.00 91.85 454 GLU A CA 1
ATOM 3420 C C . GLU A 1 472 ? 11.557 -39.650 45.611 1.00 94.78 454 GLU A C 1
ATOM 3421 O O . GLU A 1 472 ? 11.669 -39.796 46.825 1.00 78.55 454 GLU A O 1
ATOM 3427 N N . LEU A 1 473 ? 12.608 -39.541 44.807 1.00 90.07 455 LEU A N 1
ATOM 3428 C CA . LEU A 1 473 ? 13.975 -39.710 45.297 1.00 91.77 455 LEU A CA 1
ATOM 3429 C C . LEU A 1 473 ? 14.519 -38.455 45.969 1.00 88.58 455 LEU A C 1
ATOM 3430 O O . LEU A 1 473 ? 14.135 -37.345 45.605 1.00 90.38 455 LEU A O 1
ATOM 3435 N N . ASP A 1 474 ? 15.437 -38.640 46.922 1.00 81.45 456 ASP A N 1
ATOM 3436 C CA . ASP A 1 474 ? 16.041 -37.531 47.666 1.00 88.23 456 ASP A CA 1
ATOM 3437 C C . ASP A 1 474 ? 17.573 -37.644 47.719 1.00 84.68 456 ASP A C 1
ATOM 3438 O O . ASP A 1 474 ? 18.269 -36.690 47.394 1.00 81.33 456 ASP A O 1
ATOM 3443 N N . HIS A 1 475 ? 18.086 -38.797 48.157 1.00 85.75 457 HIS A N 1
ATOM 3444 C CA . HIS A 1 475 ? 19.531 -39.087 48.165 1.00 67.88 457 HIS A CA 1
ATOM 3445 C C . HIS A 1 475 ? 19.731 -40.362 47.387 1.00 86.07 457 HIS A C 1
ATOM 3446 O O . HIS A 1 475 ? 18.969 -41.307 47.568 1.00 106.47 457 HIS A O 1
ATOM 3453 N N . LEU A 1 476 ? 20.766 -40.416 46.556 1.00 107.19 458 LEU A N 1
ATOM 3454 C CA . LEU A 1 476 ? 21.158 -41.671 45.914 1.00 84.42 458 LEU A CA 1
ATOM 3455 C C . LEU A 1 476 ? 22.669 -41.766 45.801 1.00 68.64 458 LEU A C 1
ATOM 3456 O O . LEU A 1 476 ? 23.324 -40.908 45.228 1.00 86.76 458 LEU A O 1
ATOM 3461 N N . THR A 1 477 ? 23.215 -42.822 46.378 1.00 69.74 459 THR A N 1
ATOM 3462 C CA . THR A 1 477 ? 24.636 -43.074 46.338 1.00 70.66 459 THR A CA 1
ATOM 3463 C C . THR A 1 477 ? 24.813 -44.469 45.756 1.00 71.34 459 THR A C 1
ATOM 3464 O O . THR A 1 477 ? 24.314 -45.434 46.328 1.00 103.55 459 THR A O 1
ATOM 3468 N N . VAL A 1 478 ? 25.482 -44.575 44.608 1.00 78.56 460 VAL A N 1
ATOM 3469 C CA . VAL A 1 478 ? 25.856 -45.884 44.050 1.00 72.30 460 VAL A CA 1
ATOM 3470 C C . VAL A 1 478 ? 27.379 -45.928 43.892 1.00 73.45 460 VAL A C 1
ATOM 3471 O O . VAL A 1 478 ? 27.957 -45.032 43.285 1.00 73.03 460 VAL A O 1
ATOM 3475 N N . SER A 1 479 ? 28.032 -46.943 44.451 1.00 75.07 461 SER A N 1
ATOM 3476 C CA . SER A 1 479 ? 29.493 -46.929 44.518 1.00 93.24 461 SER A CA 1
ATOM 3477 C C . SER A 1 479 ? 30.191 -47.972 43.627 1.00 121.60 461 SER A C 1
ATOM 3478 O O . SER A 1 479 ? 30.894 -47.624 42.661 1.00 139.70 461 SER A O 1
ATOM 3481 N N . GLY A 1 480 ? 30.024 -49.246 43.943 1.00 78.92 462 GLY A N 1
ATOM 3482 C CA . GLY A 1 480 ? 30.772 -50.249 43.217 1.00 102.09 462 GLY A CA 1
ATOM 3483 C C . GLY A 1 480 ? 30.271 -50.620 41.830 1.00 108.03 462 GLY A C 1
ATOM 3484 O O . GLY A 1 480 ? 29.780 -49.789 41.055 1.00 78.30 462 GLY A O 1
ATOM 3485 N N . ASP A 1 481 ? 30.457 -51.900 41.528 1.00 81.46 463 ASP A N 1
ATOM 3486 C CA . ASP A 1 481 ? 29.888 -52.554 40.365 1.00 81.37 463 ASP A CA 1
ATOM 3487 C C . ASP A 1 481 ? 28.408 -52.828 40.595 1.00 102.97 463 ASP A C 1
ATOM 3488 O O . ASP A 1 481 ? 28.061 -53.762 41.303 1.00 111.11 463 ASP A O 1
ATOM 3493 N N . VAL A 1 482 ? 27.536 -52.016 40.009 1.00 78.42 464 VAL A N 1
ATOM 3494 C CA . VAL A 1 482 ? 26.101 -52.218 40.175 1.00 77.49 464 VAL A CA 1
ATOM 3495 C C . VAL A 1 482 ? 25.361 -52.173 38.864 1.00 89.33 464 VAL A C 1
ATOM 3496 O O . VAL A 1 482 ? 25.754 -51.469 37.942 1.00 78.63 464 VAL A O 1
ATOM 3500 N N . THR A 1 483 ? 24.274 -52.932 38.798 1.00 88.92 465 THR A N 1
ATOM 3501 C CA . THR A 1 483 ? 23.401 -52.926 37.636 1.00 76.43 465 THR A CA 1
ATOM 3502 C C . THR A 1 483 ? 21.965 -52.774 38.103 1.00 90.11 465 THR A C 1
ATOM 3503 O O . THR A 1 483 ? 21.624 -53.134 39.231 1.00 88.68 465 THR A O 1
ATOM 3507 N N . PHE A 1 484 ? 21.138 -52.206 37.235 1.00 79.04 466 PHE A N 1
ATOM 3508 C CA . PHE A 1 484 ? 19.732 -51.999 37.522 1.00 73.89 466 PHE A CA 1
ATOM 3509 C C . PHE A 1 484 ? 18.851 -52.590 36.437 1.00 74.47 466 PHE A C 1
ATOM 3510 O O . PHE A 1 484 ? 18.929 -52.180 35.292 1.00 74.26 466 PHE A O 1
ATOM 3518 N N . GLY A 1 485 ? 18.007 -53.547 36.804 1.00 75.34 467 GLY A N 1
ATOM 3519 C CA . GLY A 1 485 ? 17.005 -54.079 35.897 1.00 76.02 467 GLY A CA 1
ATOM 3520 C C . GLY A 1 485 ? 15.964 -53.042 35.527 1.00 74.90 467 GLY A C 1
ATOM 3521 O O . GLY A 1 485 ? 16.093 -51.865 35.863 1.00 110.22 467 GLY A O 1
ATOM 3522 N N . LYS A 1 486 ? 14.917 -53.472 34.838 1.00 85.57 468 LYS A N 1
ATOM 3523 C CA . LYS A 1 486 ? 13.890 -52.544 34.390 1.00 74.91 468 LYS A CA 1
ATOM 3524 C C . LYS A 1 486 ? 12.867 -52.273 35.472 1.00 74.53 468 LYS A C 1
ATOM 3525 O O . LYS A 1 486 ? 12.516 -53.164 36.247 1.00 77.62 468 LYS A O 1
ATOM 3531 N N . ASN A 1 487 ? 12.400 -51.029 35.507 1.00 73.42 469 ASN A N 1
ATOM 3532 C CA . ASN A 1 487 ? 11.312 -50.617 36.376 1.00 73.19 469 ASN A CA 1
ATOM 3533 C C . ASN A 1 487 ? 11.717 -50.683 37.835 1.00 88.15 469 ASN A C 1
ATOM 3534 O O . ASN A 1 487 ? 10.913 -51.017 38.698 1.00 97.80 469 ASN A O 1
ATOM 3539 N N . VAL A 1 488 ? 12.975 -50.382 38.116 1.00 83.32 470 VAL A N 1
ATOM 3540 C CA . VAL A 1 488 ? 13.371 -50.135 39.493 1.00 78.56 470 VAL A CA 1
ATOM 3541 C C . VAL A 1 488 ? 12.750 -48.808 39.950 1.00 91.10 470 VAL A C 1
ATOM 3542 O O . VAL A 1 488 ? 12.510 -47.907 39.140 1.00 75.34 470 VAL A O 1
ATOM 3546 N N . SER A 1 489 ? 12.464 -48.704 41.243 1.00 110.15 471 SER A N 1
ATOM 3547 C CA . SER A 1 489 ? 11.898 -47.482 41.794 1.00 81.96 471 SER A CA 1
ATOM 3548 C C . SER A 1 489 ? 12.722 -47.035 42.999 1.00 78.45 471 SER A C 1
ATOM 3549 O O . SER A 1 489 ? 12.882 -47.789 43.955 1.00 90.23 471 SER A O 1
ATOM 3552 N N . LEU A 1 490 ? 13.268 -45.822 42.926 1.00 68.85 472 LEU A N 1
ATOM 3553 C CA . LEU A 1 490 ? 14.127 -45.284 43.976 1.00 68.61 472 LEU A CA 1
ATOM 3554 C C . LEU A 1 490 ? 13.455 -44.126 44.733 1.00 86.69 472 LEU A C 1
ATOM 3555 O O . LEU A 1 490 ? 13.189 -43.066 44.168 1.00 99.78 472 LEU A O 1
ATOM 3560 N N . LYS A 1 491 ? 13.190 -44.339 46.020 1.00 86.02 473 LYS A N 1
ATOM 3561 C CA . LYS A 1 491 ? 12.478 -43.365 46.834 1.00 69.02 473 LYS A CA 1
ATOM 3562 C C . LYS A 1 491 ? 13.267 -42.955 48.075 1.00 103.98 473 LYS A C 1
ATOM 3563 O O . LYS A 1 491 ? 13.804 -43.790 48.806 1.00 69.97 473 LYS A O 1
ATOM 3569 N N . GLY A 1 492 ? 13.338 -41.650 48.297 1.00 68.83 474 GLY A N 1
ATOM 3570 C CA . GLY A 1 492 ? 13.978 -41.122 49.482 1.00 82.14 474 GLY A CA 1
ATOM 3571 C C . GLY A 1 492 ? 15.476 -41.263 49.461 1.00 69.10 474 GLY A C 1
ATOM 3572 O O . GLY A 1 492 ? 16.140 -40.759 48.561 1.00 88.99 474 GLY A O 1
ATOM 3573 N N . THR A 1 493 ? 16.002 -41.933 50.476 1.00 70.04 475 THR A N 1
ATOM 3574 C CA . THR A 1 493 ? 17.432 -42.157 50.591 1.00 70.29 475 THR A CA 1
ATOM 3575 C C . THR A 1 493 ? 17.824 -43.593 50.283 1.00 78.80 475 THR A C 1
ATOM 3576 O O . THR A 1 493 ? 17.600 -44.485 51.096 1.00 92.84 475 THR A O 1
ATOM 3580 N N . VAL A 1 494 ? 18.447 -43.802 49.130 1.00 70.23 476 VAL A N 1
ATOM 3581 C CA . VAL A 1 494 ? 18.885 -45.128 48.736 1.00 70.85 476 VAL A CA 1
ATOM 3582 C C . VAL A 1 494 ? 20.396 -45.148 48.619 1.00 73.00 476 VAL A C 1
ATOM 3583 O O . VAL A 1 494 ? 20.965 -44.438 47.797 1.00 78.17 476 VAL A O 1
ATOM 3587 N N . ILE A 1 495 ? 21.045 -45.953 49.448 1.00 72.55 477 ILE A N 1
ATOM 3588 C CA . ILE A 1 495 ? 22.487 -46.112 49.367 1.00 73.27 477 ILE A CA 1
ATOM 3589 C C . ILE A 1 495 ? 22.820 -47.548 48.995 1.00 96.65 477 ILE A C 1
ATOM 3590 O O . ILE A 1 495 ? 22.833 -48.447 49.842 1.00 75.64 477 ILE A O 1
ATOM 3595 N N . ILE A 1 496 ? 23.072 -47.755 47.708 1.00 73.79 478 ILE A N 1
ATOM 3596 C CA . ILE A 1 496 ? 23.534 -49.043 47.219 1.00 74.90 478 ILE A CA 1
ATOM 3597 C C . ILE A 1 496 ? 25.037 -49.023 47.152 1.00 75.84 478 ILE A C 1
ATOM 3598 O O . ILE A 1 496 ? 25.625 -48.143 46.544 1.00 111.19 478 ILE A O 1
ATOM 3603 N N . ILE A 1 497 ? 25.653 -50.002 47.792 1.00 77.61 479 ILE A N 1
ATOM 3604 C CA . ILE A 1 497 ? 27.102 -50.066 47.866 1.00 78.93 479 ILE A CA 1
ATOM 3605 C C . ILE A 1 497 ? 27.593 -51.488 47.617 1.00 97.53 479 ILE A C 1
ATOM 3606 O O . ILE A 1 497 ? 27.168 -52.421 48.281 1.00 94.41 479 ILE A O 1
ATOM 3611 N N . ALA A 1 498 ? 28.505 -51.652 46.668 1.00 88.97 480 ALA A N 1
ATOM 3612 C CA . ALA A 1 498 ? 29.047 -52.968 46.358 1.00 83.13 480 ALA A CA 1
ATOM 3613 C C . ALA A 1 498 ? 30.540 -52.901 46.570 1.00 90.54 480 ALA A C 1
ATOM 3614 O O . ALA A 1 498 ? 31.192 -51.956 46.135 1.00 99.76 480 ALA A O 1
ATOM 3616 N N . ASN A 1 499 ? 31.097 -53.882 47.259 1.00 97.19 481 ASN A N 1
ATOM 3617 C CA . ASN A 1 499 ? 32.473 -53.735 47.652 1.00 93.90 481 ASN A CA 1
ATOM 3618 C C . ASN A 1 499 ? 33.390 -54.075 46.499 1.00 114.15 481 ASN A C 1
ATOM 3619 O O . ASN A 1 499 ? 32.951 -54.523 45.441 1.00 122.28 481 ASN A O 1
ATOM 3624 N N . HIS A 1 500 ? 34.670 -53.811 46.698 1.00 91.49 482 HIS A N 1
ATOM 3625 C CA . HIS A 1 500 ? 35.651 -54.047 45.666 1.00 92.69 482 HIS A CA 1
ATOM 3626 C C . HIS A 1 500 ? 35.692 -55.518 45.322 1.00 94.59 482 HIS A C 1
ATOM 3627 O O . HIS A 1 500 ? 35.828 -56.363 46.202 1.00 120.52 482 HIS A O 1
ATOM 3634 N N . GLY A 1 501 ? 35.560 -55.813 44.034 1.00 114.97 483 GLY A N 1
ATOM 3635 C CA . GLY A 1 501 ? 35.498 -57.181 43.554 1.00 109.32 483 GLY A CA 1
ATOM 3636 C C . GLY A 1 501 ? 34.060 -57.622 43.409 1.00 94.37 483 GLY A C 1
ATOM 3637 O O . GLY A 1 501 ? 33.641 -58.118 42.366 1.00 143.76 483 GLY A O 1
ATOM 3638 N N . ASP A 1 502 ? 33.296 -57.412 44.468 1.00 94.68 484 ASP A N 1
ATOM 3639 C CA . ASP A 1 502 ? 31.907 -57.810 44.497 1.00 95.51 484 ASP A CA 1
ATOM 3640 C C . ASP A 1 502 ? 31.100 -57.086 43.422 1.00 89.84 484 ASP A C 1
ATOM 3641 O O . ASP A 1 502 ? 31.565 -56.113 42.828 1.00 96.51 484 ASP A O 1
ATOM 3646 N N . ARG A 1 503 ? 29.874 -57.552 43.205 1.00 88.80 485 ARG A N 1
ATOM 3647 C CA . ARG A 1 503 ? 28.941 -56.901 42.301 1.00 86.55 485 ARG A CA 1
ATOM 3648 C C . ARG A 1 503 ? 27.510 -57.020 42.811 1.00 85.44 485 ARG A C 1
ATOM 3649 O O . ARG A 1 503 ? 27.163 -57.994 43.456 1.00 86.74 485 ARG A O 1
ATOM 3657 N N . ILE A 1 504 ? 26.680 -56.028 42.518 1.00 93.29 486 ILE A N 1
ATOM 3658 C CA . ILE A 1 504 ? 25.280 -56.074 42.906 1.00 82.24 486 ILE A CA 1
ATOM 3659 C C . ILE A 1 504 ? 24.393 -55.932 41.681 1.00 95.80 486 ILE A C 1
ATOM 3660 O O . ILE A 1 504 ? 24.541 -55.009 40.875 1.00 83.76 486 ILE A O 1
ATOM 3665 N N . ASP A 1 505 ? 23.491 -56.895 41.541 1.00 98.35 487 ASP A N 1
ATOM 3666 C CA . ASP A 1 505 ? 22.482 -56.882 40.497 1.00 81.04 487 ASP A CA 1
ATOM 3667 C C . ASP A 1 505 ? 21.119 -56.626 41.118 1.00 80.08 487 ASP A C 1
ATOM 3668 O O . ASP A 1 505 ? 20.442 -57.551 41.573 1.00 92.29 487 ASP A O 1
ATOM 3673 N N . ILE A 1 506 ? 20.725 -55.361 41.143 1.00 78.26 488 ILE A N 1
ATOM 3674 C CA . ILE A 1 506 ? 19.414 -54.982 41.639 1.00 77.39 488 ILE A CA 1
ATOM 3675 C C . ILE A 1 506 ? 18.343 -55.532 40.708 1.00 94.69 488 ILE A C 1
ATOM 3676 O O . ILE A 1 506 ? 18.247 -55.104 39.556 1.00 94.27 488 ILE A O 1
ATOM 3681 N N . PRO A 1 507 ? 17.532 -56.481 41.191 1.00 78.77 489 PRO A N 1
ATOM 3682 C CA . PRO A 1 507 ? 16.577 -57.118 40.287 1.00 79.41 489 PRO A CA 1
ATOM 3683 C C . PRO A 1 507 ? 15.564 -56.127 39.738 1.00 91.34 489 PRO A C 1
ATOM 3684 O O . PRO A 1 507 ? 15.308 -55.118 40.396 1.00 100.91 489 PRO A O 1
ATOM 3688 N N . PRO A 1 508 ? 14.992 -56.406 38.553 1.00 88.37 490 PRO A N 1
ATOM 3689 C CA . PRO A 1 508 ? 13.972 -55.520 37.976 1.00 97.97 490 PRO A CA 1
ATOM 3690 C C . PRO A 1 508 ? 12.750 -55.353 38.891 1.00 95.68 490 PRO A C 1
ATOM 3691 O O . PRO A 1 508 ? 12.505 -56.191 39.761 1.00 87.56 490 PRO A O 1
ATOM 3695 N N . GLY A 1 509 ? 12.004 -54.269 38.716 1.00 84.32 491 GLY A N 1
ATOM 3696 C CA . GLY A 1 509 ? 10.818 -54.040 39.521 1.00 97.38 491 GLY A CA 1
ATOM 3697 C C . GLY A 1 509 ? 11.141 -53.749 40.973 1.00 94.47 491 GLY A C 1
ATOM 3698 O O . GLY A 1 509 ? 10.237 -53.573 41.794 1.00 101.04 491 GLY A O 1
ATOM 3699 N N . ALA A 1 510 ? 12.426 -53.688 41.300 1.00 75.57 492 ALA A N 1
ATOM 3700 C CA . ALA A 1 510 ? 12.827 -53.465 42.680 1.00 91.85 492 ALA A CA 1
ATOM 3701 C C . ALA A 1 510 ? 12.416 -52.081 43.147 1.00 92.58 492 ALA A C 1
ATOM 3702 O O . ALA A 1 510 ? 12.675 -51.087 42.467 1.00 75.56 492 ALA A O 1
ATOM 3704 N N . VAL A 1 511 ? 11.769 -52.036 44.311 1.00 104.72 493 VAL A N 1
ATOM 3705 C CA . VAL A 1 511 ? 11.416 -50.775 44.962 1.00 73.66 493 VAL A CA 1
ATOM 3706 C C . VAL A 1 511 ? 12.306 -50.574 46.175 1.00 73.67 493 VAL A C 1
ATOM 3707 O O . VAL A 1 511 ? 12.203 -51.305 47.149 1.00 101.31 493 VAL A O 1
ATOM 3711 N N . LEU A 1 512 ? 13.188 -49.585 46.099 1.00 86.15 494 LEU A N 1
ATOM 3712 C CA . LEU A 1 512 ? 14.074 -49.258 47.202 1.00 88.67 494 LEU A CA 1
ATOM 3713 C C . LEU A 1 512 ? 13.652 -47.910 47.758 1.00 101.25 494 LEU A C 1
ATOM 3714 O O . LEU A 1 512 ? 13.777 -46.887 47.086 1.00 79.69 494 LEU A O 1
ATOM 3719 N N . GLU A 1 513 ? 13.123 -47.926 48.979 1.00 89.29 495 GLU A N 1
ATOM 3720 C CA . GLU A 1 513 ? 12.704 -46.711 49.665 1.00 72.38 495 GLU A CA 1
ATOM 3721 C C . GLU A 1 513 ? 13.374 -46.619 51.022 1.00 73.11 495 GLU A C 1
ATOM 3722 O O . GLU A 1 513 ? 13.125 -47.449 51.885 1.00 92.27 495 GLU A O 1
ATOM 3728 N N . ASN A 1 514 ? 14.228 -45.619 51.207 1.00 79.26 496 ASN A N 1
ATOM 3729 C CA . ASN A 1 514 ? 14.964 -45.460 52.460 1.00 78.74 496 ASN A CA 1
ATOM 3730 C C . ASN A 1 514 ? 15.642 -46.744 52.894 1.00 74.54 496 ASN A C 1
ATOM 3731 O O . ASN A 1 514 ? 15.515 -47.180 54.037 1.00 95.21 496 ASN A O 1
ATOM 3736 N N . LYS A 1 515 ? 16.344 -47.357 51.960 1.00 89.94 497 LYS A N 1
ATOM 3737 C CA . LYS A 1 515 ? 17.097 -48.557 52.231 1.00 75.47 497 LYS A CA 1
ATOM 3738 C C . LYS A 1 515 ? 18.580 -48.272 52.024 1.00 75.39 497 LYS A C 1
ATOM 3739 O O . LYS A 1 515 ? 18.947 -47.376 51.262 1.00 74.19 497 LYS A O 1
ATOM 3745 N N . ILE A 1 516 ? 19.427 -49.016 52.722 1.00 76.86 498 ILE A N 1
ATOM 3746 C CA . ILE A 1 516 ? 20.855 -49.012 52.451 1.00 85.77 498 ILE A CA 1
ATOM 3747 C C . ILE A 1 516 ? 21.223 -50.450 52.157 1.00 87.62 498 ILE A C 1
ATOM 3748 O O . ILE A 1 516 ? 21.116 -51.314 53.028 1.00 79.96 498 ILE A O 1
ATOM 3753 N N . VAL A 1 517 ? 21.630 -50.704 50.915 1.00 77.86 499 VAL A N 1
ATOM 3754 C CA . VAL A 1 517 ? 21.815 -52.072 50.426 1.00 102.85 499 VAL A CA 1
ATOM 3755 C C . VAL A 1 517 ? 23.257 -52.334 50.025 1.00 79.82 499 VAL A C 1
ATOM 3756 O O . VAL A 1 517 ? 23.800 -51.657 49.156 1.00 78.84 499 VAL A O 1
ATOM 3760 N N . SER A 1 518 ? 23.865 -53.328 50.667 1.00 81.82 500 SER A N 1
ATOM 3761 C CA . SER A 1 518 ? 25.272 -53.623 50.461 1.00 83.07 500 SER A CA 1
ATOM 3762 C C . SER A 1 518 ? 25.494 -55.090 50.236 1.00 84.89 500 SER A C 1
ATOM 3763 O O . SER A 1 518 ? 24.654 -55.908 50.593 1.00 101.44 500 SER A O 1
ATOM 3766 N N . GLY A 1 519 ? 26.632 -55.414 49.633 1.00 85.86 501 GLY A N 1
ATOM 3767 C CA . GLY A 1 519 ? 27.044 -56.793 49.498 1.00 88.02 501 GLY A CA 1
ATOM 3768 C C . GLY A 1 519 ? 27.486 -57.213 48.117 1.00 97.75 501 GLY A C 1
ATOM 3769 O O . GLY A 1 519 ? 28.218 -56.509 47.417 1.00 87.45 501 GLY A O 1
ATOM 3770 N N . ASN A 1 520 ? 27.021 -58.398 47.745 1.00 99.15 502 ASN A N 1
ATOM 3771 C CA . ASN A 1 520 ? 27.476 -59.085 46.557 1.00 90.00 502 ASN A CA 1
ATOM 3772 C C . ASN A 1 520 ? 26.407 -60.040 46.082 1.00 90.23 502 ASN A C 1
ATOM 3773 O O . ASN A 1 520 ? 26.356 -61.174 46.540 1.00 127.31 502 ASN A O 1
ATOM 3778 N N . LEU A 1 521 ? 25.546 -59.578 45.181 1.00 91.21 503 LEU A N 1
ATOM 3779 C CA . LEU A 1 521 ? 24.492 -60.412 44.613 1.00 88.58 503 LEU A CA 1
ATOM 3780 C C . LEU A 1 521 ? 24.589 -60.445 43.104 1.00 100.48 503 LEU A C 1
ATOM 3781 O O . LEU A 1 521 ? 24.616 -59.392 42.464 1.00 115.08 503 LEU A O 1
ATOM 3786 N N . ARG A 1 522 ? 24.613 -61.648 42.539 1.00 90.07 504 ARG A N 1
ATOM 3787 C CA . ARG A 1 522 ? 24.633 -61.807 41.099 1.00 90.08 504 ARG A CA 1
ATOM 3788 C C . ARG A 1 522 ? 23.396 -62.562 40.647 1.00 106.37 504 ARG A C 1
ATOM 3789 O O . ARG A 1 522 ? 23.110 -63.650 41.142 1.00 105.58 504 ARG A O 1
ATOM 3797 N N . ILE A 1 523 ? 22.655 -61.953 39.720 1.00 117.37 505 ILE A N 1
ATOM 3798 C CA . ILE A 1 523 ? 21.486 -62.574 39.106 1.00 89.22 505 ILE A CA 1
ATOM 3799 C C . ILE A 1 523 ? 21.856 -63.088 37.709 1.00 112.27 505 ILE A C 1
ATOM 3800 O O . ILE A 1 523 ? 22.312 -62.318 36.862 1.00 89.40 505 ILE A O 1
ATOM 3805 N N . LEU A 1 524 ? 21.673 -64.397 37.505 1.00 92.63 506 LEU A N 1
ATOM 3806 C CA . LEU A 1 524 ? 22.047 -65.099 36.272 1.00 94.32 506 LEU A CA 1
ATOM 3807 C C . LEU A 1 524 ? 20.863 -65.742 35.567 1.00 95.07 506 LEU A C 1
ATOM 3808 O O . LEU A 1 524 ? 19.923 -66.178 36.224 1.00 95.33 506 LEU A O 1
ATOM 3813 N N . ASP A 1 525 ? 20.934 -65.860 34.241 1.00 95.70 507 ASP A N 1
ATOM 3814 C CA . ASP A 1 525 ? 19.836 -66.448 33.474 1.00 96.64 507 ASP A CA 1
ATOM 3815 C C . ASP A 1 525 ? 19.811 -67.966 33.563 1.00 99.60 507 ASP A C 1
ATOM 3816 O O . ASP A 1 525 ? 20.853 -68.612 33.605 1.00 101.37 507 ASP A O 1
ATOM 3821 N N . HIS A 1 526 ? 18.605 -68.527 33.586 1.00 113.34 508 HIS A N 1
ATOM 3822 C CA . HIS A 1 526 ? 18.418 -69.971 33.714 1.00 134.31 508 HIS A CA 1
ATOM 3823 C C . HIS A 1 526 ? 17.778 -70.585 32.460 1.00 162.54 508 HIS A C 1
ATOM 3824 O O . HIS A 1 526 ? 16.706 -71.196 32.507 1.00 155.25 508 HIS A O 1
ATOM 3832 N N . ILE B 1 42 ? 37.353 -101.420 -0.444 1.00 198.19 24 ILE B N 1
ATOM 3833 C CA . ILE B 1 42 ? 37.366 -100.227 0.399 1.00 215.53 24 ILE B CA 1
ATOM 3834 C C . ILE B 1 42 ? 38.528 -100.277 1.386 1.00 223.64 24 ILE B C 1
ATOM 3835 O O . ILE B 1 42 ? 39.037 -99.246 1.827 1.00 204.94 24 ILE B O 1
ATOM 3840 N N . ARG B 1 43 ? 38.945 -101.490 1.723 1.00 243.89 25 ARG B N 1
ATOM 3841 C CA . ARG B 1 43 ? 40.023 -101.685 2.684 1.00 237.18 25 ARG B CA 1
ATOM 3842 C C . ARG B 1 43 ? 41.357 -101.263 2.076 1.00 239.69 25 ARG B C 1
ATOM 3843 O O . ARG B 1 43 ? 42.127 -100.533 2.702 1.00 234.21 25 ARG B O 1
ATOM 3851 N N . GLN B 1 44 ? 41.615 -101.709 0.849 1.00 239.73 26 GLN B N 1
ATOM 3852 C CA . GLN B 1 44 ? 42.872 -101.411 0.166 1.00 240.60 26 GLN B CA 1
ATOM 3853 C C . GLN B 1 44 ? 42.720 -100.308 -0.884 1.00 241.29 26 GLN B C 1
ATOM 3854 O O . GLN B 1 44 ? 43.701 -99.910 -1.511 1.00 253.96 26 GLN B O 1
ATOM 3860 N N . GLU B 1 45 ? 41.500 -99.816 -1.078 1.00 234.08 27 GLU B N 1
ATOM 3861 C CA . GLU B 1 45 ? 41.273 -98.677 -1.964 1.00 230.13 27 GLU B CA 1
ATOM 3862 C C . GLU B 1 45 ? 41.765 -97.386 -1.313 1.00 227.60 27 GLU B C 1
ATOM 3863 O O . GLU B 1 45 ? 42.631 -96.694 -1.855 1.00 204.81 27 GLU B O 1
ATOM 3869 N N . LEU B 1 46 ? 41.208 -97.079 -0.145 1.00 263.96 28 LEU B N 1
ATOM 3870 C CA . LEU B 1 46 ? 41.580 -95.894 0.622 1.00 269.81 28 LEU B CA 1
ATOM 3871 C C . LEU B 1 46 ? 43.079 -95.919 0.934 1.00 246.09 28 LEU B C 1
ATOM 3872 O O . LEU B 1 46 ? 43.732 -94.873 0.994 1.00 238.38 28 LEU B O 1
ATOM 3877 N N . GLU B 1 47 ? 43.623 -97.122 1.100 1.00 226.35 29 GLU B N 1
ATOM 3878 C CA . GLU B 1 47 ? 45.054 -97.301 1.330 1.00 210.56 29 GLU B CA 1
ATOM 3879 C C . GLU B 1 47 ? 45.889 -96.766 0.171 1.00 201.97 29 GLU B C 1
ATOM 3880 O O . GLU B 1 47 ? 46.763 -95.921 0.364 1.00 164.97 29 GLU B O 1
ATOM 3886 N N . LEU B 1 48 ? 45.622 -97.272 -1.030 1.00 222.79 30 LEU B N 1
ATOM 3887 C CA . LEU B 1 48 ? 46.322 -96.826 -2.225 1.00 217.51 30 LEU B CA 1
ATOM 3888 C C . LEU B 1 48 ? 46.033 -95.344 -2.434 1.00 210.99 30 LEU B C 1
ATOM 3889 O O . LEU B 1 48 ? 46.910 -94.599 -2.877 1.00 190.81 30 LEU B O 1
ATOM 3894 N N . SER B 1 49 ? 44.819 -94.911 -2.085 1.00 227.26 31 SER B N 1
ATOM 3895 C CA . SER B 1 49 ? 44.480 -93.483 -2.111 1.00 229.12 31 SER B CA 1
ATOM 3896 C C . SER B 1 49 ? 45.417 -92.694 -1.192 1.00 209.06 31 SER B C 1
ATOM 3897 O O . SER B 1 49 ? 45.788 -91.558 -1.502 1.00 164.61 31 SER B O 1
ATOM 3900 N N . VAL B 1 50 ? 45.785 -93.288 -0.056 1.00 225.20 32 VAL B N 1
ATOM 3901 C CA . VAL B 1 50 ? 46.830 -92.711 0.791 1.00 209.27 32 VAL B CA 1
ATOM 3902 C C . VAL B 1 50 ? 48.216 -92.835 0.164 1.00 195.01 32 VAL B C 1
ATOM 3903 O O . VAL B 1 50 ? 49.026 -91.916 0.274 1.00 195.68 32 VAL B O 1
ATOM 3907 N N . LYS B 1 51 ? 48.510 -93.970 -0.465 1.00 177.26 33 LYS B N 1
ATOM 3908 C CA . LYS B 1 51 ? 49.818 -94.155 -1.091 1.00 185.63 33 LYS B CA 1
ATOM 3909 C C . LYS B 1 51 ? 50.059 -93.144 -2.210 1.00 167.98 33 LYS B C 1
ATOM 3910 O O . LYS B 1 51 ? 51.197 -92.753 -2.456 1.00 152.71 33 LYS B O 1
ATOM 3916 N N . LYS B 1 52 ? 49.002 -92.728 -2.900 1.00 166.78 34 LYS B N 1
ATOM 3917 C CA . LYS B 1 52 ? 49.152 -91.709 -3.935 1.00 165.79 34 LYS B CA 1
ATOM 3918 C C . LYS B 1 52 ? 49.348 -90.276 -3.423 1.00 163.78 34 LYS B C 1
ATOM 3919 O O . LYS B 1 52 ? 49.577 -89.375 -4.228 1.00 165.11 34 LYS B O 1
ATOM 3925 N N . GLU B 1 53 ? 49.263 -90.052 -2.112 1.00 169.95 35 GLU B N 1
ATOM 3926 C CA . GLU B 1 53 ? 49.407 -88.697 -1.565 1.00 171.59 35 GLU B CA 1
ATOM 3927 C C . GLU B 1 53 ? 50.848 -88.398 -1.160 1.00 188.21 35 GLU B C 1
ATOM 3928 O O . GLU B 1 53 ? 51.298 -87.255 -1.237 1.00 163.23 35 GLU B O 1
ATOM 3934 N N . LEU B 1 54 ? 51.566 -89.428 -0.725 1.00 230.84 36 LEU B N 1
ATOM 3935 C CA . LEU B 1 54 ? 52.963 -89.274 -0.341 1.00 232.45 36 LEU B CA 1
ATOM 3936 C C . LEU B 1 54 ? 53.826 -89.064 -1.584 1.00 223.96 36 LEU B C 1
ATOM 3937 O O . LEU B 1 54 ? 54.893 -88.453 -1.507 1.00 226.37 36 LEU B O 1
ATOM 3942 N N . GLU B 1 55 ? 53.360 -89.567 -2.726 1.00 187.36 37 GLU B N 1
ATOM 3943 C CA . GLU B 1 55 ? 54.035 -89.330 -3.998 1.00 161.87 37 GLU B CA 1
ATOM 3944 C C . GLU B 1 55 ? 54.044 -87.837 -4.291 1.00 176.57 37 GLU B C 1
ATOM 3945 O O . GLU B 1 55 ? 54.989 -87.312 -4.878 1.00 181.10 37 GLU B O 1
ATOM 3951 N N . LYS B 1 56 ? 52.977 -87.162 -3.875 1.00 184.17 38 LYS B N 1
ATOM 3952 C CA . LYS B 1 56 ? 52.855 -85.722 -4.060 1.00 184.60 38 LYS B CA 1
ATOM 3953 C C . LYS B 1 56 ? 53.632 -84.966 -2.983 1.00 169.04 38 LYS B C 1
ATOM 3954 O O . LYS B 1 56 ? 53.647 -83.737 -2.967 1.00 173.08 38 LYS B O 1
ATOM 3960 N N . ILE B 1 57 ? 54.273 -85.708 -2.085 1.00 179.31 39 ILE B N 1
ATOM 3961 C CA . ILE B 1 57 ? 55.184 -85.119 -1.109 1.00 180.56 39 ILE B CA 1
ATOM 3962 C C . ILE B 1 57 ? 56.622 -85.427 -1.520 1.00 171.87 39 ILE B C 1
ATOM 3963 O O . ILE B 1 57 ? 57.517 -84.615 -1.312 1.00 179.91 39 ILE B O 1
ATOM 3968 N N . LEU B 1 58 ? 56.840 -86.598 -2.109 1.00 156.08 40 LEU B N 1
ATOM 3969 C CA . LEU B 1 58 ? 58.159 -86.963 -2.619 1.00 160.93 40 LEU B CA 1
ATOM 3970 C C . LEU B 1 58 ? 58.654 -85.980 -3.684 1.00 205.74 40 LEU B C 1
ATOM 3971 O O . LEU B 1 58 ? 59.859 -85.761 -3.816 1.00 214.97 40 LEU B O 1
ATOM 3976 N N . THR B 1 59 ? 57.723 -85.397 -4.441 1.00 212.03 41 THR B N 1
ATOM 3977 C CA . THR B 1 59 ? 58.059 -84.395 -5.453 1.00 201.50 41 THR B CA 1
ATOM 3978 C C . THR B 1 59 ? 58.787 -83.226 -4.807 1.00 192.45 41 THR B C 1
ATOM 3979 O O . THR B 1 59 ? 59.732 -82.678 -5.375 1.00 203.68 41 THR B O 1
ATOM 3983 N N . THR B 1 60 ? 58.366 -82.847 -3.610 1.00 191.67 42 THR B N 1
ATOM 3984 C CA . THR B 1 60 ? 59.035 -81.750 -2.951 1.00 183.79 42 THR B CA 1
ATOM 3985 C C . THR B 1 60 ? 60.239 -82.374 -2.303 1.00 172.82 42 THR B C 1
ATOM 3986 O O . THR B 1 60 ? 60.107 -83.167 -1.385 1.00 158.51 42 THR B O 1
ATOM 3990 N N . ALA B 1 61 ? 61.418 -82.032 -2.802 1.00 191.95 43 ALA B N 1
ATOM 3991 C CA . ALA B 1 61 ? 62.651 -82.527 -2.216 1.00 201.04 43 ALA B CA 1
ATOM 3992 C C . ALA B 1 61 ? 63.822 -81.607 -2.519 1.00 231.76 43 ALA B C 1
ATOM 3993 O O . ALA B 1 61 ? 63.824 -80.905 -3.524 1.00 254.74 43 ALA B O 1
ATOM 3995 N N . SER B 1 62 ? 64.818 -81.613 -1.643 1.00 230.42 44 SER B N 1
ATOM 3996 C CA . SER B 1 62 ? 66.090 -80.972 -1.923 1.00 233.10 44 SER B CA 1
ATOM 3997 C C . SER B 1 62 ? 66.777 -81.701 -3.061 1.00 235.43 44 SER B C 1
ATOM 3998 O O . SER B 1 62 ? 67.393 -81.099 -3.935 1.00 258.74 44 SER B O 1
ATOM 4001 N N . SER B 1 63 ? 66.678 -83.020 -2.986 1.00 209.01 45 SER B N 1
ATOM 4002 C CA . SER B 1 63 ? 67.388 -83.968 -3.832 1.00 207.74 45 SER B CA 1
ATOM 4003 C C . SER B 1 63 ? 68.747 -84.250 -3.213 1.00 213.99 45 SER B C 1
ATOM 4004 O O . SER B 1 63 ? 69.442 -85.172 -3.623 1.00 218.72 45 SER B O 1
ATOM 4007 N N . HIS B 1 64 ? 69.125 -83.455 -2.219 1.00 221.75 46 HIS B N 1
ATOM 4008 C CA . HIS B 1 64 ? 70.237 -83.802 -1.364 1.00 238.44 46 HIS B CA 1
ATOM 4009 C C . HIS B 1 64 ? 69.835 -85.012 -0.550 1.00 252.53 46 HIS B C 1
ATOM 4010 O O . HIS B 1 64 ? 70.601 -85.956 -0.397 1.00 262.12 46 HIS B O 1
ATOM 4017 N N . GLU B 1 65 ? 68.611 -84.967 -0.033 1.00 252.37 47 GLU B N 1
ATOM 4018 C CA . GLU B 1 65 ? 68.076 -86.027 0.817 1.00 254.61 47 GLU B CA 1
ATOM 4019 C C . GLU B 1 65 ? 66.881 -86.766 0.218 1.00 249.28 47 GLU B C 1
ATOM 4020 O O . GLU B 1 65 ? 66.192 -87.508 0.913 1.00 272.03 47 GLU B O 1
ATOM 4026 N N . PHE B 1 66 ? 66.623 -86.548 -1.063 1.00 217.44 48 PHE B N 1
ATOM 4027 C CA . PHE B 1 66 ? 65.471 -87.163 -1.710 1.00 204.07 48 PHE B CA 1
ATOM 4028 C C . PHE B 1 66 ? 65.460 -88.656 -1.389 1.00 201.56 48 PHE B C 1
ATOM 4029 O O . PHE B 1 66 ? 64.443 -89.201 -0.941 1.00 199.32 48 PHE B O 1
ATOM 4037 N N . GLU B 1 67 ? 66.609 -89.300 -1.584 1.00 203.96 49 GLU B N 1
ATOM 4038 C CA . GLU B 1 67 ? 66.723 -90.750 -1.407 1.00 218.18 49 GLU B CA 1
ATOM 4039 C C . GLU B 1 67 ? 66.639 -91.186 0.063 1.00 227.00 49 GLU B C 1
ATOM 4040 O O . GLU B 1 67 ? 66.394 -92.362 0.340 1.00 240.10 49 GLU B O 1
ATOM 4046 N N . HIS B 1 68 ? 66.839 -90.262 1.001 1.00 224.14 50 HIS B N 1
ATOM 4047 C CA . HIS B 1 68 ? 66.638 -90.574 2.418 1.00 204.77 50 HIS B CA 1
ATOM 4048 C C . HIS B 1 68 ? 65.193 -90.245 2.806 1.00 196.28 50 HIS B C 1
ATOM 4049 O O . HIS B 1 68 ? 64.593 -90.951 3.614 1.00 205.66 50 HIS B O 1
ATOM 4056 N N . THR B 1 69 ? 64.616 -89.210 2.200 1.00 184.01 51 THR B N 1
ATOM 4057 C CA . THR B 1 69 ? 63.199 -88.914 2.420 1.00 154.03 51 THR B CA 1
ATOM 4058 C C . THR B 1 69 ? 62.344 -90.063 1.896 1.00 150.62 51 THR B C 1
ATOM 4059 O O . THR B 1 69 ? 61.269 -90.343 2.420 1.00 166.52 51 THR B O 1
ATOM 4063 N N . LYS B 1 70 ? 62.827 -90.716 0.847 1.00 160.71 52 LYS B N 1
ATOM 4064 C CA . LYS B 1 70 ? 62.205 -91.937 0.341 1.00 179.64 52 LYS B CA 1
ATOM 4065 C C . LYS B 1 70 ? 62.001 -93.018 1.423 1.00 164.77 52 LYS B C 1
ATOM 4066 O O . LYS B 1 70 ? 60.865 -93.431 1.702 1.00 155.15 52 LYS B O 1
ATOM 4072 N N . LYS B 1 71 ? 63.099 -93.465 2.030 1.00 163.90 53 LYS B N 1
ATOM 4073 C CA . LYS B 1 71 ? 63.076 -94.587 2.975 1.00 164.24 53 LYS B CA 1
ATOM 4074 C C . LYS B 1 71 ? 62.044 -94.410 4.088 1.00 182.91 53 LYS B C 1
ATOM 4075 O O . LYS B 1 71 ? 61.296 -95.340 4.402 1.00 200.66 53 LYS B O 1
ATOM 4081 N N . ASP B 1 72 ? 62.003 -93.218 4.675 1.00 177.92 54 ASP B N 1
ATOM 4082 C CA . ASP B 1 72 ? 61.076 -92.927 5.762 1.00 168.04 54 ASP B CA 1
ATOM 4083 C C . ASP B 1 72 ? 59.644 -93.176 5.318 1.00 164.05 54 ASP B C 1
ATOM 4084 O O . ASP B 1 72 ? 58.902 -93.905 5.978 1.00 169.50 54 ASP B O 1
ATOM 4089 N N . LEU B 1 73 ? 59.268 -92.579 4.192 1.00 139.45 55 LEU B N 1
ATOM 4090 C CA . LEU B 1 73 ? 57.928 -92.738 3.645 1.00 123.04 55 LEU B CA 1
ATOM 4091 C C . LEU B 1 73 ? 57.641 -94.207 3.327 1.00 153.60 55 LEU B C 1
ATOM 4092 O O . LEU B 1 73 ? 56.524 -94.682 3.534 1.00 164.03 55 LEU B O 1
ATOM 4097 N N . ASP B 1 74 ? 58.646 -94.920 2.822 1.00 137.25 56 ASP B N 1
ATOM 4098 C CA . ASP B 1 74 ? 58.533 -96.371 2.624 1.00 143.73 56 ASP B CA 1
ATOM 4099 C C . ASP B 1 74 ? 58.267 -97.135 3.928 1.00 145.58 56 ASP B C 1
ATOM 4100 O O . ASP B 1 74 ? 57.440 -98.056 3.970 1.00 140.35 56 ASP B O 1
ATOM 4105 N N . GLY B 1 75 ? 58.971 -96.770 4.994 1.00 186.90 57 GLY B N 1
ATOM 4106 C CA . GLY B 1 75 ? 58.750 -97.412 6.278 1.00 195.26 57 GLY B CA 1
ATOM 4107 C C . GLY B 1 75 ? 57.326 -97.117 6.738 1.00 182.53 57 GLY B C 1
ATOM 4108 O O . GLY B 1 75 ? 56.593 -98.017 7.162 1.00 194.57 57 GLY B O 1
ATOM 4109 N N . PHE B 1 76 ? 56.931 -95.848 6.626 1.00 148.12 58 PHE B N 1
ATOM 4110 C CA . PHE B 1 76 ? 55.567 -95.408 6.950 1.00 145.26 58 PHE B CA 1
ATOM 4111 C C . PHE B 1 76 ? 54.458 -96.152 6.193 1.00 149.13 58 PHE B C 1
ATOM 4112 O O . PHE B 1 76 ? 53.457 -96.567 6.786 1.00 171.54 58 PHE B O 1
ATOM 4120 N N . ARG B 1 77 ? 54.606 -96.282 4.880 1.00 174.58 59 ARG B N 1
ATOM 4121 C CA . ARG B 1 77 ? 53.621 -97.014 4.096 1.00 187.83 59 ARG B CA 1
ATOM 4122 C C . ARG B 1 77 ? 53.600 -98.471 4.565 1.00 177.44 59 ARG B C 1
ATOM 4123 O O . ARG B 1 77 ? 52.527 -99.074 4.683 1.00 180.20 59 ARG B O 1
ATOM 4131 N N . LYS B 1 78 ? 54.778 -99.035 4.839 1.00 176.15 60 LYS B N 1
ATOM 4132 C CA . LYS B 1 78 ? 54.833 -100.397 5.374 1.00 160.39 60 LYS B CA 1
ATOM 4133 C C . LYS B 1 78 ? 54.084 -100.544 6.700 1.00 154.05 60 LYS B C 1
ATOM 4134 O O . LYS B 1 78 ? 53.389 -101.531 6.919 1.00 167.37 60 LYS B O 1
ATOM 4140 N N . LEU B 1 79 ? 54.258 -99.579 7.595 1.00 145.28 61 LEU B N 1
ATOM 4141 C CA . LEU B 1 79 ? 53.512 -99.560 8.855 1.00 140.07 61 LEU B CA 1
ATOM 4142 C C . LEU B 1 79 ? 52.007 -99.484 8.642 1.00 153.95 61 LEU B C 1
ATOM 4143 O O . LEU B 1 79 ? 51.233 -100.245 9.231 1.00 133.39 61 LEU B O 1
ATOM 4148 N N . PHE B 1 80 ? 51.612 -98.531 7.806 1.00 161.23 62 PHE B N 1
ATOM 4149 C CA . PHE B 1 80 ? 50.211 -98.316 7.472 1.00 132.80 62 PHE B CA 1
ATOM 4150 C C . PHE B 1 80 ? 49.612 -99.574 6.846 1.00 146.57 62 PHE B C 1
ATOM 4151 O O . PHE B 1 80 ? 48.436 -99.877 7.052 1.00 148.36 62 PHE B O 1
ATOM 4159 N N . HIS B 1 81 ? 50.427 -100.303 6.085 1.00 167.65 63 HIS B N 1
ATOM 4160 C CA . HIS B 1 81 ? 50.001 -101.585 5.526 1.00 176.91 63 HIS B CA 1
ATOM 4161 C C . HIS B 1 81 ? 49.508 -102.516 6.621 1.00 182.98 63 HIS B C 1
ATOM 4162 O O . HIS B 1 81 ? 48.457 -103.140 6.482 1.00 190.14 63 HIS B O 1
ATOM 4169 N N . ARG B 1 82 ? 50.270 -102.610 7.708 1.00 185.77 64 ARG B N 1
ATOM 4170 C CA . ARG B 1 82 ? 49.925 -103.522 8.790 1.00 183.47 64 ARG B CA 1
ATOM 4171 C C . ARG B 1 82 ? 48.925 -102.880 9.751 1.00 162.58 64 ARG B C 1
ATOM 4172 O O . ARG B 1 82 ? 48.205 -103.579 10.463 1.00 177.78 64 ARG B O 1
ATOM 4180 N N . PHE B 1 83 ? 48.879 -101.552 9.764 1.00 160.67 65 PHE B N 1
ATOM 4181 C CA . PHE B 1 83 ? 47.917 -100.831 10.595 1.00 158.87 65 PHE B CA 1
ATOM 4182 C C . PHE B 1 83 ? 46.485 -101.224 10.253 1.00 164.79 65 PHE B C 1
ATOM 4183 O O . PHE B 1 83 ? 45.603 -101.202 11.111 1.00 151.91 65 PHE B O 1
ATOM 4191 N N . LEU B 1 84 ? 46.267 -101.583 8.992 1.00 172.94 66 LEU B N 1
ATOM 4192 C CA . LEU B 1 84 ? 44.954 -102.011 8.521 1.00 173.45 66 LEU B CA 1
ATOM 4193 C C . LEU B 1 84 ? 44.877 -103.525 8.390 1.00 197.55 66 LEU B C 1
ATOM 4194 O O . LEU B 1 84 ? 43.789 -104.099 8.326 1.00 192.85 66 LEU B O 1
ATOM 4199 N N . GLN B 1 85 ? 46.041 -104.162 8.325 1.00 220.94 67 GLN B N 1
ATOM 4200 C CA . GLN B 1 85 ? 46.119 -105.612 8.217 1.00 236.69 67 GLN B CA 1
ATOM 4201 C C . GLN B 1 85 ? 45.415 -106.261 9.404 1.00 251.65 67 GLN B C 1
ATOM 4202 O O . GLN B 1 85 ? 44.649 -107.210 9.240 1.00 263.26 67 GLN B O 1
ATOM 4208 N N . GLU B 1 86 ? 45.673 -105.721 10.594 1.00 249.78 68 GLU B N 1
ATOM 4209 C CA . GLU B 1 86 ? 45.168 -106.294 11.839 1.00 247.89 68 GLU B CA 1
ATOM 4210 C C . GLU B 1 86 ? 44.352 -105.286 12.634 1.00 252.00 68 GLU B C 1
ATOM 4211 O O . GLU B 1 86 ? 44.903 -104.426 13.324 1.00 258.93 68 GLU B O 1
ATOM 4217 N N . LYS B 1 87 ? 43.033 -105.392 12.505 1.00 257.02 69 LYS B N 1
ATOM 4218 C CA . LYS B 1 87 ? 42.103 -104.779 13.443 1.00 258.56 69 LYS B CA 1
ATOM 4219 C C . LYS B 1 87 ? 41.299 -105.901 14.110 1.00 292.06 69 LYS B C 1
ATOM 4220 O O . LYS B 1 87 ? 40.313 -105.644 14.802 1.00 284.12 69 LYS B O 1
ATOM 4226 N N . GLY B 1 88 ? 41.744 -107.144 13.911 1.00 324.02 70 GLY B N 1
ATOM 4227 C CA . GLY B 1 88 ? 41.039 -108.308 14.423 1.00 340.12 70 GLY B CA 1
ATOM 4228 C C . GLY B 1 88 ? 41.512 -108.689 15.811 1.00 343.19 70 GLY B C 1
ATOM 4229 O O . GLY B 1 88 ? 42.004 -107.821 16.541 1.00 354.10 70 GLY B O 1
ATOM 4230 N N . PRO B 1 89 ? 41.359 -109.977 16.194 1.00 299.09 71 PRO B N 1
ATOM 4231 C CA . PRO B 1 89 ? 41.829 -110.313 17.542 1.00 270.06 71 PRO B CA 1
ATOM 4232 C C . PRO B 1 89 ? 43.328 -110.098 17.663 1.00 257.75 71 PRO B C 1
ATOM 4233 O O . PRO B 1 89 ? 44.063 -110.338 16.702 1.00 259.73 71 PRO B O 1
ATOM 4237 N N . SER B 1 90 ? 43.767 -109.642 18.830 1.00 245.34 72 SER B N 1
ATOM 4238 C CA . SER B 1 90 ? 45.165 -109.284 19.038 1.00 237.26 72 SER B CA 1
ATOM 4239 C C . SER B 1 90 ? 45.889 -110.358 19.846 1.00 247.54 72 SER B C 1
ATOM 4240 O O . SER B 1 90 ? 47.000 -110.753 19.491 1.00 247.06 72 SER B O 1
ATOM 4243 N N . VAL B 1 91 ? 45.263 -110.845 20.915 1.00 258.77 73 VAL B N 1
ATOM 4244 C CA . VAL B 1 91 ? 45.924 -111.817 21.781 1.00 211.88 73 VAL B CA 1
ATOM 4245 C C . VAL B 1 91 ? 44.961 -112.852 22.335 1.00 209.49 73 VAL B C 1
ATOM 4246 O O . VAL B 1 91 ? 43.848 -112.537 22.753 1.00 211.29 73 VAL B O 1
ATOM 4250 N N . ASP B 1 92 ? 45.418 -114.097 22.334 1.00 198.47 74 ASP B N 1
ATOM 4251 C CA . ASP B 1 92 ? 44.639 -115.203 22.852 1.00 202.16 74 ASP B CA 1
ATOM 4252 C C . ASP B 1 92 ? 44.469 -114.973 24.362 1.00 205.66 74 ASP B C 1
ATOM 4253 O O . ASP B 1 92 ? 45.337 -114.366 24.985 1.00 193.34 74 ASP B O 1
ATOM 4258 N N . TRP B 1 93 ? 43.359 -115.447 24.903 1.00 219.94 75 TRP B N 1
ATOM 4259 C CA . TRP B 1 93 ? 43.023 -115.157 26.269 1.00 218.08 75 TRP B CA 1
ATOM 4260 C C . TRP B 1 93 ? 44.078 -115.758 27.130 1.00 215.20 75 TRP B C 1
ATOM 4261 O O . TRP B 1 93 ? 44.614 -116.801 26.822 1.00 172.67 75 TRP B O 1
ATOM 4272 N N . GLY B 1 94 ? 44.395 -115.060 28.199 1.00 255.71 76 GLY B N 1
ATOM 4273 C CA . GLY B 1 94 ? 45.178 -115.609 29.270 1.00 299.06 76 GLY B CA 1
ATOM 4274 C C . GLY B 1 94 ? 46.667 -115.542 29.078 1.00 336.16 76 GLY B C 1
ATOM 4275 O O . GLY B 1 94 ? 47.422 -116.013 29.907 1.00 346.72 76 GLY B O 1
ATOM 4276 N N . LYS B 1 95 ? 47.122 -115.018 27.961 1.00 290.86 77 LYS B N 1
ATOM 4277 C CA . LYS B 1 95 ? 48.530 -114.666 27.827 1.00 245.25 77 LYS B CA 1
ATOM 4278 C C . LYS B 1 95 ? 49.608 -115.709 27.516 1.00 238.01 77 LYS B C 1
ATOM 4279 O O . LYS B 1 95 ? 50.736 -115.316 27.397 1.00 226.13 77 LYS B O 1
ATOM 4285 N N . ILE B 1 96 ? 49.323 -116.960 27.209 1.00 272.24 78 ILE B N 1
ATOM 4286 C CA . ILE B 1 96 ? 48.522 -117.889 27.944 1.00 215.97 78 ILE B CA 1
ATOM 4287 C C . ILE B 1 96 ? 49.211 -118.187 29.281 1.00 205.75 78 ILE B C 1
ATOM 4288 O O . ILE B 1 96 ? 48.547 -118.493 30.254 1.00 211.05 78 ILE B O 1
ATOM 4293 N N . GLN B 1 97 ? 50.541 -118.123 29.327 1.00 186.59 79 GLN B N 1
ATOM 4294 C CA . GLN B 1 97 ? 51.277 -118.484 30.548 1.00 187.88 79 GLN B CA 1
ATOM 4295 C C . GLN B 1 97 ? 52.361 -117.511 31.041 1.00 166.73 79 GLN B C 1
ATOM 4296 O O . GLN B 1 97 ? 53.024 -116.846 30.265 1.00 150.05 79 GLN B O 1
ATOM 4302 N N . ARG B 1 98 ? 52.523 -117.447 32.356 1.00 160.18 80 ARG B N 1
ATOM 4303 C CA . ARG B 1 98 ? 53.550 -116.630 32.983 1.00 137.63 80 ARG B CA 1
ATOM 4304 C C . ARG B 1 98 ? 54.914 -117.173 32.590 1.00 156.86 80 ARG B C 1
ATOM 4305 O O . ARG B 1 98 ? 55.046 -118.384 32.367 1.00 164.09 80 ARG B O 1
ATOM 4313 N N . PRO B 1 99 ? 55.930 -116.291 32.475 1.00 156.10 81 PRO B N 1
ATOM 4314 C CA . PRO B 1 99 ? 57.206 -116.828 31.991 1.00 159.50 81 PRO B CA 1
ATOM 4315 C C . PRO B 1 99 ? 57.785 -117.841 32.966 1.00 140.73 81 PRO B C 1
ATOM 4316 O O . PRO B 1 99 ? 57.521 -117.739 34.171 1.00 151.14 81 PRO B O 1
ATOM 4320 N N . PRO B 1 100 ? 58.542 -118.824 32.458 1.00 132.58 82 PRO B N 1
ATOM 4321 C CA . PRO B 1 100 ? 59.132 -119.786 33.386 1.00 133.28 82 PRO B CA 1
ATOM 4322 C C . PRO B 1 100 ? 60.141 -119.090 34.275 1.00 137.37 82 PRO B C 1
ATOM 4323 O O . PRO B 1 100 ? 60.554 -117.968 33.976 1.00 136.69 82 PRO B O 1
ATOM 4327 N N . GLU B 1 101 ? 60.522 -119.749 35.360 1.00 151.61 83 GLU B N 1
ATOM 4328 C CA . GLU B 1 101 ? 61.350 -119.127 36.380 1.00 153.38 83 GLU B CA 1
ATOM 4329 C C . GLU B 1 101 ? 62.783 -118.946 35.890 1.00 138.36 83 GLU B C 1
ATOM 4330 O O . GLU B 1 101 ? 63.514 -118.086 36.383 1.00 140.18 83 GLU B O 1
ATOM 4336 N N . ASP B 1 102 ? 63.173 -119.735 34.896 1.00 123.09 84 ASP B N 1
ATOM 4337 C CA . ASP B 1 102 ? 64.512 -119.628 34.329 1.00 126.01 84 ASP B CA 1
ATOM 4338 C C . ASP B 1 102 ? 64.567 -118.639 33.165 1.00 127.58 84 ASP B C 1
ATOM 4339 O O . ASP B 1 102 ? 65.644 -118.363 32.636 1.00 122.44 84 ASP B O 1
ATOM 4344 N N . SER B 1 103 ? 63.412 -118.108 32.773 1.00 132.15 85 SER B N 1
ATOM 4345 C CA . SER B 1 103 ? 63.348 -117.112 31.707 1.00 113.39 85 SER B CA 1
ATOM 4346 C C . SER B 1 103 ? 63.519 -115.693 32.230 1.00 90.16 85 SER B C 1
ATOM 4347 O O . SER B 1 103 ? 63.811 -114.783 31.465 1.00 125.04 85 SER B O 1
ATOM 4350 N N . ILE B 1 104 ? 63.323 -115.506 33.530 1.00 109.90 86 ILE B N 1
ATOM 4351 C CA . ILE B 1 104 ? 63.578 -114.222 34.166 1.00 106.71 86 ILE B CA 1
ATOM 4352 C C . ILE B 1 104 ? 64.388 -114.474 35.431 1.00 99.13 86 ILE B C 1
ATOM 4353 O O . ILE B 1 104 ? 63.860 -114.971 36.421 1.00 94.26 86 ILE B O 1
ATOM 4358 N N . GLN B 1 105 ? 65.680 -114.157 35.379 1.00 102.54 87 GLN B N 1
ATOM 4359 C CA . GLN B 1 105 ? 66.591 -114.468 36.477 1.00 110.64 87 GLN B CA 1
ATOM 4360 C C . GLN B 1 105 ? 66.815 -113.251 37.380 1.00 100.95 87 GLN B C 1
ATOM 4361 O O . GLN B 1 105 ? 66.871 -112.134 36.892 1.00 98.30 87 GLN B O 1
ATOM 4367 N N . PRO B 1 106 ? 66.959 -113.460 38.699 1.00 91.70 88 PRO B N 1
ATOM 4368 C CA . PRO B 1 106 ? 67.192 -112.322 39.596 1.00 91.47 88 PRO B CA 1
ATOM 4369 C C . PRO B 1 106 ? 68.612 -111.792 39.542 1.00 100.15 88 PRO B C 1
ATOM 4370 O O . PRO B 1 106 ? 69.547 -112.580 39.603 1.00 107.46 88 PRO B O 1
ATOM 4374 N N . TYR B 1 107 ? 68.762 -110.475 39.475 1.00 93.69 89 TYR B N 1
ATOM 4375 C CA . TYR B 1 107 ? 70.066 -109.836 39.317 1.00 100.69 89 TYR B CA 1
ATOM 4376 C C . TYR B 1 107 ? 71.059 -110.293 40.385 1.00 113.76 89 TYR B C 1
ATOM 4377 O O . TYR B 1 107 ? 72.269 -110.297 40.155 1.00 95.52 89 TYR B O 1
ATOM 4386 N N . GLU B 1 108 ? 70.544 -110.706 41.541 1.00 111.44 90 GLU B N 1
ATOM 4387 C CA . GLU B 1 108 ? 71.402 -111.166 42.632 1.00 112.38 90 GLU B CA 1
ATOM 4388 C C . GLU B 1 108 ? 72.099 -112.462 42.239 1.00 114.43 90 GLU B C 1
ATOM 4389 O O . GLU B 1 108 ? 73.279 -112.658 42.541 1.00 100.47 90 GLU B O 1
ATOM 4395 N N . LYS B 1 109 ? 71.358 -113.348 41.575 1.00 113.79 91 LYS B N 1
ATOM 4396 C CA . LYS B 1 109 ? 71.905 -114.618 41.116 1.00 114.20 91 LYS B CA 1
ATOM 4397 C C . LYS B 1 109 ? 72.927 -114.384 40.011 1.00 118.84 91 LYS B C 1
ATOM 4398 O O . LYS B 1 109 ? 73.785 -115.226 39.770 1.00 140.99 91 LYS B O 1
ATOM 4404 N N . ILE B 1 110 ? 72.828 -113.244 39.334 1.00 90.38 92 ILE B N 1
ATOM 4405 C CA . ILE B 1 110 ? 73.801 -112.892 38.307 1.00 94.80 92 ILE B CA 1
ATOM 4406 C C . ILE B 1 110 ? 75.033 -112.256 38.929 1.00 98.07 92 ILE B C 1
ATOM 4407 O O . ILE B 1 110 ? 76.157 -112.525 38.510 1.00 113.74 92 ILE B O 1
ATOM 4412 N N . LYS B 1 111 ? 74.820 -111.396 39.916 1.00 93.72 93 LYS B N 1
ATOM 4413 C CA . LYS B 1 111 ? 75.922 -110.847 40.683 1.00 93.07 93 LYS B CA 1
ATOM 4414 C C . LYS B 1 111 ? 76.550 -111.976 41.492 1.00 116.26 93 LYS B C 1
ATOM 4415 O O . LYS B 1 111 ? 77.695 -111.872 41.933 1.00 110.66 93 LYS B O 1
ATOM 4421 N N . ALA B 1 112 ? 75.776 -113.046 41.692 1.00 117.10 94 ALA B N 1
ATOM 4422 C CA . ALA B 1 112 ? 76.259 -114.251 42.361 1.00 117.98 94 ALA B CA 1
ATOM 4423 C C . ALA B 1 112 ? 77.408 -114.958 41.625 1.00 123.52 94 ALA B C 1
ATOM 4424 O O . ALA B 1 112 ? 78.337 -115.464 42.261 1.00 115.14 94 ALA B O 1
ATOM 4426 N N . ARG B 1 113 ? 77.338 -115.003 40.294 1.00 127.34 95 ARG B N 1
ATOM 4427 C CA . ARG B 1 113 ? 78.331 -115.718 39.487 1.00 128.10 95 ARG B CA 1
ATOM 4428 C C . ARG B 1 113 ? 79.589 -114.884 39.371 1.00 119.20 95 ARG B C 1
ATOM 4429 O O . ARG B 1 113 ? 80.542 -115.253 38.689 1.00 134.29 95 ARG B O 1
ATOM 4437 N N . GLY B 1 114 ? 79.576 -113.746 40.048 1.00 111.30 96 GLY B N 1
ATOM 4438 C CA . GLY B 1 114 ? 80.703 -112.844 40.060 1.00 124.99 96 GLY B CA 1
ATOM 4439 C C . GLY B 1 114 ? 80.791 -111.920 38.872 1.00 118.39 96 GLY B C 1
ATOM 4440 O O . GLY B 1 114 ? 79.878 -111.814 38.052 1.00 114.58 96 GLY B O 1
ATOM 4441 N N . LEU B 1 115 ? 81.929 -111.250 38.795 1.00 103.27 97 LEU B N 1
ATOM 4442 C CA . LEU B 1 115 ? 82.184 -110.278 37.755 1.00 109.47 97 LEU B CA 1
ATOM 4443 C C . LEU B 1 115 ? 83.333 -110.813 36.897 1.00 92.37 97 LEU B C 1
ATOM 4444 O O . LEU B 1 115 ? 84.099 -111.668 37.345 1.00 119.90 97 LEU B O 1
ATOM 4449 N N . PRO B 1 116 ? 83.448 -110.320 35.656 1.00 92.63 98 PRO B N 1
ATOM 4450 C CA . PRO B 1 116 ? 84.234 -111.008 34.635 1.00 104.10 98 PRO B CA 1
ATOM 4451 C C . PRO B 1 116 ? 85.727 -110.861 34.911 1.00 95.78 98 PRO B C 1
ATOM 4452 O O . PRO B 1 116 ? 86.080 -109.828 35.455 1.00 101.24 98 PRO B O 1
ATOM 4456 N N . ASP B 1 117 ? 86.581 -111.797 34.532 1.00 106.26 99 ASP B N 1
ATOM 4457 C CA . ASP B 1 117 ? 88.012 -111.548 34.568 1.00 110.70 99 ASP B CA 1
ATOM 4458 C C . ASP B 1 117 ? 88.332 -110.592 33.444 1.00 137.82 99 ASP B C 1
ATOM 4459 O O . ASP B 1 117 ? 87.697 -110.651 32.407 1.00 143.38 99 ASP B O 1
ATOM 4464 N N . ASN B 1 118 ? 89.310 -109.716 33.623 1.00 149.06 100 ASN B N 1
ATOM 4465 C CA . ASN B 1 118 ? 89.729 -108.872 32.519 1.00 154.06 100 ASN B CA 1
ATOM 4466 C C . ASN B 1 118 ? 88.566 -108.145 31.905 1.00 138.56 100 ASN B C 1
ATOM 4467 O O . ASN B 1 118 ? 88.053 -108.584 30.895 1.00 117.67 100 ASN B O 1
ATOM 4472 N N . ILE B 1 119 ? 88.084 -107.114 32.561 1.00 145.06 101 ILE B N 1
ATOM 4473 C CA . ILE B 1 119 ? 86.927 -106.428 32.059 1.00 142.49 101 ILE B CA 1
ATOM 4474 C C . ILE B 1 119 ? 87.240 -105.894 30.692 1.00 140.69 101 ILE B C 1
ATOM 4475 O O . ILE B 1 119 ? 86.519 -106.109 29.733 1.00 154.85 101 ILE B O 1
ATOM 4480 N N . SER B 1 120 ? 88.385 -105.272 30.573 1.00 132.61 102 SER B N 1
ATOM 4481 C CA . SER B 1 120 ? 88.715 -104.561 29.338 1.00 119.45 102 SER B CA 1
ATOM 4482 C C . SER B 1 120 ? 88.213 -105.336 28.125 1.00 127.10 102 SER B C 1
ATOM 4483 O O . SER B 1 120 ? 87.608 -104.773 27.214 1.00 141.00 102 SER B O 1
ATOM 4486 N N . SER B 1 121 ? 88.454 -106.640 28.134 1.00 112.05 103 SER B N 1
ATOM 4487 C CA . SER B 1 121 ? 87.937 -107.520 27.092 1.00 120.76 103 SER B CA 1
ATOM 4488 C C . SER B 1 121 ? 86.440 -107.377 26.913 1.00 113.67 103 SER B C 1
ATOM 4489 O O . SER B 1 121 ? 85.948 -107.281 25.789 1.00 137.06 103 SER B O 1
ATOM 4492 N N . VAL B 1 122 ? 85.712 -107.374 28.022 1.00 101.29 104 VAL B N 1
ATOM 4493 C CA . VAL B 1 122 ? 84.256 -107.340 27.938 1.00 125.24 104 VAL B CA 1
ATOM 4494 C C . VAL B 1 122 ? 83.760 -105.926 27.616 1.00 131.87 104 VAL B C 1
ATOM 4495 O O . VAL B 1 122 ? 82.779 -105.762 26.884 1.00 128.65 104 VAL B O 1
ATOM 4499 N N . LEU B 1 123 ? 84.430 -104.903 28.140 1.00 121.50 105 LEU B N 1
ATOM 4500 C CA . LEU B 1 123 ? 84.037 -103.540 27.837 1.00 118.17 105 LEU B CA 1
ATOM 4501 C C . LEU B 1 123 ? 84.293 -103.234 26.366 1.00 135.07 105 LEU B C 1
ATOM 4502 O O . LEU B 1 123 ? 83.471 -102.603 25.708 1.00 147.83 105 LEU B O 1
ATOM 4507 N N . ASN B 1 124 ? 85.416 -103.709 25.842 1.00 98.38 106 ASN B N 1
ATOM 4508 C CA . ASN B 1 124 ? 85.817 -103.375 24.479 1.00 118.81 106 ASN B CA 1
ATOM 4509 C C . ASN B 1 124 ? 84.937 -104.041 23.423 1.00 113.98 106 ASN B C 1
ATOM 4510 O O . ASN B 1 124 ? 85.156 -103.857 22.227 1.00 149.08 106 ASN B O 1
ATOM 4515 N N . LYS B 1 125 ? 83.942 -104.804 23.865 1.00 101.45 107 LYS B N 1
ATOM 4516 C CA . LYS B 1 125 ? 83.012 -105.472 22.957 1.00 103.02 107 LYS B CA 1
ATOM 4517 C C . LYS B 1 125 ? 81.605 -104.912 23.127 1.00 119.04 107 LYS B C 1
ATOM 4518 O O . LYS B 1 125 ? 80.639 -105.472 22.602 1.00 123.13 107 LYS B O 1
ATOM 4524 N N . LEU B 1 126 ? 81.501 -103.806 23.861 1.00 96.25 108 LEU B N 1
ATOM 4525 C CA . LEU B 1 126 ? 80.216 -103.178 24.158 1.00 94.67 108 LEU B CA 1
ATOM 4526 C C . LEU B 1 126 ? 80.085 -101.809 23.510 1.00 116.38 108 LEU B C 1
ATOM 4527 O O . LEU B 1 126 ? 81.075 -101.094 23.354 1.00 109.32 108 LEU B O 1
ATOM 4532 N N . VAL B 1 127 ? 78.856 -101.463 23.131 1.00 94.35 109 VAL B N 1
ATOM 4533 C CA . VAL B 1 127 ? 78.525 -100.115 22.671 1.00 94.46 109 VAL B CA 1
ATOM 4534 C C . VAL B 1 127 ? 77.352 -99.549 23.471 1.00 110.63 109 VAL B C 1
ATOM 4535 O O . VAL B 1 127 ? 76.312 -100.194 23.589 1.00 116.17 109 VAL B O 1
ATOM 4539 N N . VAL B 1 128 ? 77.514 -98.342 24.012 1.00 126.05 110 VAL B N 1
ATOM 4540 C CA . VAL B 1 128 ? 76.457 -97.709 24.813 1.00 90.62 110 VAL B CA 1
ATOM 4541 C C . VAL B 1 128 ? 75.533 -96.841 23.956 1.00 106.73 110 VAL B C 1
ATOM 4542 O O . VAL B 1 128 ? 75.988 -95.894 23.317 1.00 106.16 110 VAL B O 1
ATOM 4546 N N . VAL B 1 129 ? 74.238 -97.161 23.959 1.00 113.74 111 VAL B N 1
ATOM 4547 C CA . VAL B 1 129 ? 73.250 -96.402 23.182 1.00 115.79 111 VAL B CA 1
ATOM 4548 C C . VAL B 1 129 ? 72.198 -95.717 24.051 1.00 116.89 111 VAL B C 1
ATOM 4549 O O . VAL B 1 129 ? 71.401 -96.371 24.740 1.00 146.49 111 VAL B O 1
ATOM 4553 N N . LYS B 1 130 ? 72.196 -94.387 23.981 1.00 119.05 112 LYS B N 1
ATOM 4554 C CA . LYS B 1 130 ? 71.248 -93.543 24.704 1.00 117.35 112 LYS B CA 1
ATOM 4555 C C . LYS B 1 130 ? 70.210 -93.010 23.736 1.00 120.81 112 LYS B C 1
ATOM 4556 O O . LYS B 1 130 ? 70.545 -92.381 22.724 1.00 90.60 112 LYS B O 1
ATOM 4562 N N . LEU B 1 131 ? 68.950 -93.285 24.044 1.00 88.35 113 LEU B N 1
ATOM 4563 C CA . LEU B 1 131 ? 67.849 -92.717 23.297 1.00 95.42 113 LEU B CA 1
ATOM 4564 C C . LEU B 1 131 ? 67.756 -91.227 23.611 1.00 111.58 113 LEU B C 1
ATOM 4565 O O . LEU B 1 131 ? 67.548 -90.845 24.766 1.00 145.39 113 LEU B O 1
ATOM 4570 N N . ASN B 1 132 ? 67.914 -90.394 22.583 1.00 109.71 114 ASN B N 1
ATOM 4571 C CA . ASN B 1 132 ? 67.953 -88.941 22.750 1.00 118.01 114 ASN B CA 1
ATOM 4572 C C . ASN B 1 132 ? 66.984 -88.238 21.812 1.00 118.87 114 ASN B C 1
ATOM 4573 O O . ASN B 1 132 ? 67.361 -87.302 21.103 1.00 100.13 114 ASN B O 1
ATOM 4578 N N . GLY B 1 133 ? 65.733 -88.684 21.818 1.00 117.14 115 GLY B N 1
ATOM 4579 C CA . GLY B 1 133 ? 64.766 -88.226 20.838 1.00 132.26 115 GLY B CA 1
ATOM 4580 C C . GLY B 1 133 ? 63.711 -87.287 21.382 1.00 132.34 115 GLY B C 1
ATOM 4581 O O . GLY B 1 133 ? 62.905 -86.751 20.616 1.00 121.26 115 GLY B O 1
ATOM 4582 N N . GLY B 1 134 ? 63.726 -87.069 22.695 1.00 146.72 116 GLY B N 1
ATOM 4583 C CA . GLY B 1 134 ? 62.697 -86.278 23.353 1.00 137.60 116 GLY B CA 1
ATOM 4584 C C . GLY B 1 134 ? 63.112 -84.855 23.677 1.00 94.46 116 GLY B C 1
ATOM 4585 O O . GLY B 1 134 ? 64.293 -84.514 23.622 1.00 106.69 116 GLY B O 1
ATOM 4586 N N . LEU B 1 135 ? 62.130 -84.027 24.021 1.00 91.12 117 LEU B N 1
ATOM 4587 C CA . LEU B 1 135 ? 62.382 -82.641 24.403 1.00 110.98 117 LEU B CA 1
ATOM 4588 C C . LEU B 1 135 ? 61.942 -82.402 25.830 1.00 123.95 117 LEU B C 1
ATOM 4589 O O . LEU B 1 135 ? 61.290 -83.248 26.440 1.00 140.61 117 LEU B O 1
ATOM 4594 N N . GLY B 1 136 ? 62.289 -81.235 26.354 1.00 114.28 118 GLY B N 1
ATOM 4595 C CA . GLY B 1 136 ? 61.937 -80.887 27.716 1.00 128.12 118 GLY B CA 1
ATOM 4596 C C . GLY B 1 136 ? 60.678 -80.056 27.787 1.00 117.39 118 GLY B C 1
ATOM 4597 O O . GLY B 1 136 ? 60.544 -79.199 28.655 1.00 131.70 118 GLY B O 1
ATOM 4598 N N . THR B 1 137 ? 59.752 -80.295 26.869 1.00 107.30 119 THR B N 1
ATOM 4599 C CA . THR B 1 137 ? 58.526 -79.519 26.847 1.00 137.23 119 THR B CA 1
ATOM 4600 C C . THR B 1 137 ? 57.652 -79.941 28.019 1.00 143.80 119 THR B C 1
ATOM 4601 O O . THR B 1 137 ? 56.894 -79.136 28.561 1.00 160.09 119 THR B O 1
ATOM 4605 N N . SER B 1 138 ? 57.771 -81.197 28.425 1.00 120.21 120 SER B N 1
ATOM 4606 C CA . SER B 1 138 ? 57.062 -81.653 29.611 1.00 130.49 120 SER B CA 1
ATOM 4607 C C . SER B 1 138 ? 57.572 -80.875 30.830 1.00 136.09 120 SER B C 1
ATOM 4608 O O . SER B 1 138 ? 56.783 -80.403 31.652 1.00 151.55 120 SER B O 1
ATOM 4611 N N . MET B 1 139 ? 58.893 -80.721 30.921 1.00 134.07 121 MET B N 1
ATOM 4612 C CA . MET B 1 139 ? 59.516 -79.996 32.026 1.00 115.85 121 MET B CA 1
ATOM 4613 C C . MET B 1 139 ? 59.603 -78.503 31.706 1.00 106.79 121 MET B C 1
ATOM 4614 O O . MET B 1 139 ? 60.158 -77.722 32.474 1.00 105.50 121 MET B O 1
ATOM 4619 N N . GLY B 1 140 ? 59.044 -78.109 30.569 1.00 88.90 122 GLY B N 1
ATOM 4620 C CA . GLY B 1 140 ? 58.929 -76.706 30.245 1.00 96.41 122 GLY B CA 1
ATOM 4621 C C . GLY B 1 140 ? 60.164 -76.063 29.649 1.00 105.45 122 GLY B C 1
ATOM 4622 O O . GLY B 1 140 ? 60.194 -74.840 29.504 1.00 116.81 122 GLY B O 1
ATOM 4623 N N . CYS B 1 141 ? 61.176 -76.859 29.300 1.00 116.72 123 CYS B N 1
ATOM 4624 C CA . CYS B 1 141 ? 62.361 -76.315 28.631 1.00 121.36 123 CYS B CA 1
ATOM 4625 C C . CYS B 1 141 ? 62.307 -76.554 27.135 1.00 118.42 123 CYS B C 1
ATOM 4626 O O . CYS B 1 141 ? 61.849 -77.595 26.669 1.00 92.44 123 CYS B O 1
ATOM 4629 N N . LYS B 1 142 ? 62.796 -75.566 26.398 1.00 143.56 124 LYS B N 1
ATOM 4630 C CA . LYS B 1 142 ? 62.628 -75.493 24.946 1.00 152.16 124 LYS B CA 1
ATOM 4631 C C . LYS B 1 142 ? 63.350 -76.584 24.160 1.00 133.60 124 LYS B C 1
ATOM 4632 O O . LYS B 1 142 ? 62.779 -77.172 23.242 1.00 123.41 124 LYS B O 1
ATOM 4638 N N . GLY B 1 143 ? 64.600 -76.848 24.523 1.00 131.31 125 GLY B N 1
ATOM 4639 C CA . GLY B 1 143 ? 65.456 -77.725 23.746 1.00 113.66 125 GLY B CA 1
ATOM 4640 C C . GLY B 1 143 ? 65.324 -79.196 24.102 1.00 106.21 125 GLY B C 1
ATOM 4641 O O . GLY B 1 143 ? 64.342 -79.609 24.721 1.00 108.61 125 GLY B O 1
ATOM 4642 N N . PRO B 1 144 ? 66.318 -80.004 23.699 1.00 112.19 126 PRO B N 1
ATOM 4643 C CA . PRO B 1 144 ? 66.311 -81.432 24.010 1.00 93.08 126 PRO B CA 1
ATOM 4644 C C . PRO B 1 144 ? 66.305 -81.675 25.504 1.00 99.94 126 PRO B C 1
ATOM 4645 O O . PRO B 1 144 ? 66.912 -80.901 26.242 1.00 107.69 126 PRO B O 1
ATOM 4649 N N . LYS B 1 145 ? 65.641 -82.740 25.936 1.00 111.51 127 LYS B N 1
ATOM 4650 C CA . LYS B 1 145 ? 65.563 -83.064 27.353 1.00 100.11 127 LYS B CA 1
ATOM 4651 C C . LYS B 1 145 ? 66.940 -83.377 27.890 1.00 98.03 127 LYS B C 1
ATOM 4652 O O . LYS B 1 145 ? 67.263 -83.049 29.028 1.00 113.80 127 LYS B O 1
ATOM 4658 N N . SER B 1 146 ? 67.753 -84.000 27.044 1.00 88.21 128 SER B N 1
ATOM 4659 C CA . SER B 1 146 ? 69.077 -84.458 27.428 1.00 100.71 128 SER B CA 1
ATOM 4660 C C . SER B 1 146 ? 70.016 -83.308 27.782 1.00 111.90 128 SER B C 1
ATOM 4661 O O . SER B 1 146 ? 71.101 -83.541 28.311 1.00 129.55 128 SER B O 1
ATOM 4664 N N . LEU B 1 147 ? 69.598 -82.074 27.501 1.00 89.54 129 LEU B N 1
ATOM 4665 C CA . LEU B 1 147 ? 70.447 -80.903 27.724 1.00 105.80 129 LEU B CA 1
ATOM 4666 C C . LEU B 1 147 ? 70.021 -80.067 28.935 1.00 112.35 129 LEU B C 1
ATOM 4667 O O . LEU B 1 147 ? 70.673 -79.077 29.275 1.00 104.33 129 LEU B O 1
ATOM 4672 N N . ILE B 1 148 ? 68.934 -80.479 29.581 1.00 95.88 130 ILE B N 1
ATOM 4673 C CA . ILE B 1 148 ? 68.506 -79.898 30.845 1.00 87.32 130 ILE B CA 1
ATOM 4674 C C . ILE B 1 148 ? 69.502 -80.232 31.954 1.00 117.80 130 ILE B C 1
ATOM 4675 O O . ILE B 1 148 ? 69.872 -81.390 32.131 1.00 140.11 130 ILE B O 1
ATOM 4680 N N . GLY B 1 149 ? 69.932 -79.227 32.705 1.00 108.52 131 GLY B N 1
ATOM 4681 C CA . GLY B 1 149 ? 70.827 -79.460 33.825 1.00 93.89 131 GLY B CA 1
ATOM 4682 C C . GLY B 1 149 ? 70.112 -80.216 34.922 1.00 94.36 131 GLY B C 1
ATOM 4683 O O . GLY B 1 149 ? 68.948 -79.927 35.206 1.00 115.60 131 GLY B O 1
ATOM 4684 N N . VAL B 1 150 ? 70.811 -81.173 35.538 1.00 94.52 132 VAL B N 1
ATOM 4685 C CA . VAL B 1 150 ? 70.218 -82.064 36.545 1.00 87.51 132 VAL B CA 1
ATOM 4686 C C . VAL B 1 150 ? 70.931 -82.006 37.899 1.00 96.20 132 VAL B C 1
ATOM 4687 O O . VAL B 1 150 ? 70.303 -82.202 38.935 1.00 111.11 132 VAL B O 1
ATOM 4691 N N . ARG B 1 151 ? 72.232 -81.748 37.908 1.00 103.31 133 ARG B N 1
ATOM 4692 C CA . ARG B 1 151 ? 72.937 -81.588 39.175 1.00 100.71 133 ARG B CA 1
ATOM 4693 C C . ARG B 1 151 ? 74.307 -80.944 38.991 1.00 114.74 133 ARG B C 1
ATOM 4694 O O . ARG B 1 151 ? 75.137 -81.431 38.224 1.00 116.53 133 ARG B O 1
ATOM 4702 N N . ASN B 1 152 ? 74.526 -79.849 39.716 1.00 130.43 134 ASN B N 1
ATOM 4703 C CA . ASN B 1 152 ? 75.807 -79.145 39.714 1.00 132.12 134 ASN B CA 1
ATOM 4704 C C . ASN B 1 152 ? 76.244 -78.794 38.301 1.00 138.64 134 ASN B C 1
ATOM 4705 O O . ASN B 1 152 ? 77.337 -79.153 37.866 1.00 159.26 134 ASN B O 1
ATOM 4710 N N . GLU B 1 153 ? 75.359 -78.118 37.578 1.00 116.74 135 GLU B N 1
ATOM 4711 C CA . GLU B 1 153 ? 75.660 -77.622 36.239 1.00 125.57 135 GLU B CA 1
ATOM 4712 C C . GLU B 1 153 ? 75.901 -78.744 35.227 1.00 103.02 135 GLU B C 1
ATOM 4713 O O . GLU B 1 153 ? 76.187 -78.474 34.062 1.00 136.12 135 GLU B O 1
ATOM 4719 N N . ASN B 1 154 ? 75.784 -79.993 35.668 1.00 119.79 136 ASN B N 1
ATOM 4720 C CA . ASN B 1 154 ? 75.879 -81.142 34.775 1.00 93.16 136 ASN B CA 1
ATOM 4721 C C . ASN B 1 154 ? 74.522 -81.481 34.172 1.00 103.48 136 ASN B C 1
ATOM 4722 O O . ASN B 1 154 ? 73.529 -81.544 34.890 1.00 115.43 136 ASN B O 1
ATOM 4727 N N . THR B 1 155 ? 74.477 -81.702 32.863 1.00 104.97 137 THR B N 1
ATOM 4728 C CA . THR B 1 155 ? 73.254 -82.158 32.213 1.00 105.72 137 THR B CA 1
ATOM 4729 C C . THR B 1 155 ? 73.312 -83.666 32.025 1.00 105.82 137 THR B C 1
ATOM 4730 O O . THR B 1 155 ? 74.370 -84.264 32.175 1.00 111.91 137 THR B O 1
ATOM 4734 N N . PHE B 1 156 ? 72.179 -84.271 31.686 1.00 85.40 138 PHE B N 1
ATOM 4735 C CA . PHE B 1 156 ? 72.095 -85.715 31.499 1.00 109.52 138 PHE B CA 1
ATOM 4736 C C . PHE B 1 156 ? 73.263 -86.266 30.664 1.00 120.50 138 PHE B C 1
ATOM 4737 O O . PHE B 1 156 ? 73.926 -87.268 31.025 1.00 116.12 138 PHE B O 1
ATOM 4745 N N . LEU B 1 157 ? 73.515 -85.582 29.553 1.00 98.39 139 LEU B N 1
ATOM 4746 C CA . LEU B 1 157 ? 74.572 -85.961 28.639 1.00 99.25 139 LEU B CA 1
ATOM 4747 C C . LEU B 1 157 ? 75.927 -85.869 29.335 1.00 119.35 139 LEU B C 1
ATOM 4748 O O . LEU B 1 157 ? 76.777 -86.744 29.160 1.00 119.84 139 LEU B O 1
ATOM 4753 N N . ASP B 1 158 ? 76.122 -84.821 30.132 1.00 108.13 140 ASP B N 1
ATOM 4754 C CA . ASP B 1 158 ? 77.381 -84.639 30.841 1.00 100.13 140 ASP B CA 1
ATOM 4755 C C . ASP B 1 158 ? 77.642 -85.830 31.742 1.00 103.02 140 ASP B C 1
ATOM 4756 O O . ASP B 1 158 ? 78.765 -86.324 31.832 1.00 92.00 140 ASP B O 1
ATOM 4761 N N . LEU B 1 159 ? 76.587 -86.284 32.407 1.00 112.03 141 LEU B N 1
ATOM 4762 C CA . LEU B 1 159 ? 76.679 -87.420 33.313 1.00 117.99 141 LEU B CA 1
ATOM 4763 C C . LEU B 1 159 ? 77.075 -88.676 32.541 1.00 111.01 141 LEU B C 1
ATOM 4764 O O . LEU B 1 159 ? 78.059 -89.336 32.878 1.00 119.94 141 LEU B O 1
ATOM 4769 N N . THR B 1 160 ? 76.311 -88.995 31.502 1.00 100.55 142 THR B N 1
ATOM 4770 C CA . THR B 1 160 ? 76.614 -90.168 30.688 1.00 91.60 142 THR B CA 1
ATOM 4771 C C . THR B 1 160 ? 78.064 -90.126 30.202 1.00 122.56 142 THR B C 1
ATOM 4772 O O . THR B 1 160 ? 78.834 -91.104 30.346 1.00 147.14 142 THR B O 1
ATOM 4776 N N . VAL B 1 161 ? 78.446 -88.979 29.651 1.00 107.70 143 VAL B N 1
ATOM 4777 C CA . VAL B 1 161 ? 79.809 -88.796 29.178 1.00 119.46 143 VAL B CA 1
ATOM 4778 C C . VAL B 1 161 ? 80.778 -89.065 30.326 1.00 111.88 143 VAL B C 1
ATOM 4779 O O . VAL B 1 161 ? 81.688 -89.860 30.179 1.00 109.81 143 VAL B O 1
ATOM 4783 N N . GLN B 1 162 ? 80.553 -88.434 31.473 1.00 103.56 144 GLN B N 1
ATOM 4784 C CA . GLN B 1 162 ? 81.417 -88.628 32.636 1.00 105.57 144 GLN B CA 1
ATOM 4785 C C . GLN B 1 162 ? 81.584 -90.108 32.960 1.00 116.53 144 GLN B C 1
ATOM 4786 O O . GLN B 1 162 ? 82.702 -90.594 33.169 1.00 141.49 144 GLN B O 1
ATOM 4792 N N . GLN B 1 163 ? 80.464 -90.821 32.986 1.00 109.60 145 GLN B N 1
ATOM 4793 C CA . GLN B 1 163 ? 80.471 -92.244 33.292 1.00 97.45 145 GLN B CA 1
ATOM 4794 C C . GLN B 1 163 ? 81.389 -92.996 32.347 1.00 115.26 145 GLN B C 1
ATOM 4795 O O . GLN B 1 163 ? 82.372 -93.618 32.779 1.00 129.41 145 GLN B O 1
ATOM 4801 N N . ILE B 1 164 ? 81.085 -92.934 31.056 1.00 110.76 146 ILE B N 1
ATOM 4802 C CA . ILE B 1 164 ? 81.884 -93.693 30.096 1.00 90.82 146 ILE B CA 1
ATOM 4803 C C . ILE B 1 164 ? 83.338 -93.197 30.028 1.00 114.56 146 ILE B C 1
ATOM 4804 O O . ILE B 1 164 ? 84.269 -93.981 29.824 1.00 98.05 146 ILE B O 1
ATOM 4809 N N . GLU B 1 165 ? 83.521 -91.901 30.238 1.00 132.44 147 GLU B N 1
ATOM 4810 C CA . GLU B 1 165 ? 84.830 -91.272 30.304 1.00 120.43 147 GLU B CA 1
ATOM 4811 C C . GLU B 1 165 ? 85.621 -91.952 31.411 1.00 114.54 147 GLU B C 1
ATOM 4812 O O . GLU B 1 165 ? 86.796 -92.301 31.234 1.00 122.76 147 GLU B O 1
ATOM 4818 N N . HIS B 1 166 ? 84.957 -92.190 32.540 1.00 112.99 148 HIS B N 1
ATOM 4819 C CA . HIS B 1 166 ? 85.634 -92.834 33.661 1.00 123.94 148 HIS B CA 1
ATOM 4820 C C . HIS B 1 166 ? 85.835 -94.338 33.476 1.00 129.01 148 HIS B C 1
ATOM 4821 O O . HIS B 1 166 ? 86.873 -94.864 33.882 1.00 126.32 148 HIS B O 1
ATOM 4828 N N . LEU B 1 167 ? 84.860 -95.033 32.894 1.00 118.92 149 LEU B N 1
ATOM 4829 C CA . LEU B 1 167 ? 85.076 -96.439 32.557 1.00 107.88 149 LEU B CA 1
ATOM 4830 C C . LEU B 1 167 ? 86.351 -96.558 31.753 1.00 121.52 149 LEU B C 1
ATOM 4831 O O . LEU B 1 167 ? 87.251 -97.333 32.092 1.00 123.53 149 LEU B O 1
ATOM 4836 N N . ASN B 1 168 ? 86.426 -95.769 30.687 1.00 119.72 150 ASN B N 1
ATOM 4837 C CA . ASN B 1 168 ? 87.592 -95.797 29.824 1.00 100.28 150 ASN B CA 1
ATOM 4838 C C . ASN B 1 168 ? 88.870 -95.431 30.550 1.00 112.93 150 ASN B C 1
ATOM 4839 O O . ASN B 1 168 ? 89.875 -96.119 30.414 1.00 124.38 150 ASN B O 1
ATOM 4844 N N . LYS B 1 169 ? 88.854 -94.351 31.316 1.00 117.78 151 LYS B N 1
ATOM 4845 C CA . LYS B 1 169 ? 90.070 -93.978 32.024 1.00 118.08 151 LYS B CA 1
ATOM 4846 C C . LYS B 1 169 ? 90.535 -95.013 33.059 1.00 112.04 151 LYS B C 1
ATOM 4847 O O . LYS B 1 169 ? 91.724 -95.315 33.121 1.00 117.26 151 LYS B O 1
ATOM 4853 N N . THR B 1 170 ? 89.623 -95.557 33.863 1.00 116.36 152 THR B N 1
ATOM 4854 C CA . THR B 1 170 ? 90.013 -96.492 34.929 1.00 119.66 152 THR B CA 1
ATOM 4855 C C . THR B 1 170 ? 90.341 -97.883 34.420 1.00 106.56 152 THR B C 1
ATOM 4856 O O . THR B 1 170 ? 91.205 -98.553 34.980 1.00 119.86 152 THR B O 1
ATOM 4860 N N . TYR B 1 171 ? 89.636 -98.330 33.384 1.00 118.36 153 TYR B N 1
ATOM 4861 C CA . TYR B 1 171 ? 89.908 -99.639 32.796 1.00 107.62 153 TYR B CA 1
ATOM 4862 C C . TYR B 1 171 ? 90.756 -99.563 31.519 1.00 114.55 153 TYR B C 1
ATOM 4863 O O . TYR B 1 171 ? 91.015 -100.584 30.880 1.00 106.13 153 TYR B O 1
ATOM 4872 N N . ASN B 1 172 ? 91.192 -98.357 31.158 1.00 120.42 154 ASN B N 1
ATOM 4873 C CA . ASN B 1 172 ? 92.069 -98.167 30.008 1.00 119.28 154 ASN B CA 1
ATOM 4874 C C . ASN B 1 172 ? 91.483 -98.791 28.740 1.00 114.87 154 ASN B C 1
ATOM 4875 O O . ASN B 1 172 ? 92.152 -99.552 28.039 1.00 116.47 154 ASN B O 1
ATOM 4880 N N . THR B 1 173 ? 90.219 -98.476 28.470 1.00 132.20 155 THR B N 1
ATOM 4881 C CA . THR B 1 173 ? 89.530 -98.951 27.272 1.00 146.30 155 THR B CA 1
ATOM 4882 C C . THR B 1 173 ? 89.020 -97.782 26.430 1.00 142.32 155 THR B C 1
ATOM 4883 O O . THR B 1 173 ? 89.350 -96.624 26.691 1.00 126.68 155 THR B O 1
ATOM 4887 N N . ASP B 1 174 ? 88.220 -98.100 25.415 1.00 143.02 156 ASP B N 1
ATOM 4888 C CA . ASP B 1 174 ? 87.592 -97.091 24.572 1.00 144.64 156 ASP B CA 1
ATOM 4889 C C . ASP B 1 174 ? 86.183 -97.521 24.198 1.00 148.81 156 ASP B C 1
ATOM 4890 O O . ASP B 1 174 ? 85.945 -98.025 23.097 1.00 153.21 156 ASP B O 1
ATOM 4895 N N . VAL B 1 175 ? 85.257 -97.320 25.131 1.00 128.70 157 VAL B N 1
ATOM 4896 C CA . VAL B 1 175 ? 83.845 -97.587 24.893 1.00 113.98 157 VAL B CA 1
ATOM 4897 C C . VAL B 1 175 ? 83.222 -96.417 24.123 1.00 131.10 157 VAL B C 1
ATOM 4898 O O . VAL B 1 175 ? 83.424 -95.260 24.487 1.00 141.73 157 VAL B O 1
ATOM 4902 N N . PRO B 1 176 ? 82.478 -96.710 23.044 1.00 97.65 158 PRO B N 1
ATOM 4903 C CA . PRO B 1 176 ? 81.824 -95.651 22.277 1.00 99.38 158 PRO B CA 1
ATOM 4904 C C . PRO B 1 176 ? 80.445 -95.288 22.819 1.00 106.62 158 PRO B C 1
ATOM 4905 O O . PRO B 1 176 ? 79.741 -96.159 23.326 1.00 102.48 158 PRO B O 1
ATOM 4909 N N . LEU B 1 177 ? 80.070 -94.019 22.699 1.00 99.77 159 LEU B N 1
ATOM 4910 C CA . LEU B 1 177 ? 78.743 -93.563 23.093 1.00 98.54 159 LEU B CA 1
ATOM 4911 C C . LEU B 1 177 ? 77.959 -93.154 21.855 1.00 103.51 159 LEU B C 1
ATOM 4912 O O . LEU B 1 177 ? 78.403 -92.298 21.112 1.00 113.76 159 LEU B O 1
ATOM 4917 N N . VAL B 1 178 ? 76.794 -93.757 21.643 1.00 103.47 160 VAL B N 1
ATOM 4918 C CA . VAL B 1 178 ? 75.980 -93.481 20.462 1.00 104.80 160 VAL B CA 1
ATOM 4919 C C . VAL B 1 178 ? 74.685 -92.795 20.884 1.00 111.26 160 VAL B C 1
ATOM 4920 O O . VAL B 1 178 ? 73.915 -93.366 21.658 1.00 129.32 160 VAL B O 1
ATOM 4924 N N . LEU B 1 179 ? 74.441 -91.578 20.404 1.00 107.88 161 LEU B N 1
ATOM 4925 C CA . LEU B 1 179 ? 73.197 -90.881 20.741 1.00 108.54 161 LEU B CA 1
ATOM 4926 C C . LEU B 1 179 ? 72.162 -90.989 19.626 1.00 113.78 161 LEU B C 1
ATOM 4927 O O . LEU B 1 179 ? 72.334 -90.387 18.570 1.00 121.17 161 LEU B O 1
ATOM 4932 N N . MET B 1 180 ? 71.089 -91.746 19.845 1.00 99.69 162 MET B N 1
ATOM 4933 C CA . MET B 1 180 ? 70.030 -91.811 18.839 1.00 101.01 162 MET B CA 1
ATOM 4934 C C . MET B 1 180 ? 69.239 -90.519 18.913 1.00 107.21 162 MET B C 1
ATOM 4935 O O . MET B 1 180 ? 68.586 -90.251 19.921 1.00 103.64 162 MET B O 1
ATOM 4940 N N . ASN B 1 181 ? 69.293 -89.716 17.853 1.00 112.38 163 ASN B N 1
ATOM 4941 C CA . ASN B 1 181 ? 68.654 -88.412 17.870 1.00 97.90 163 ASN B CA 1
ATOM 4942 C C . ASN B 1 181 ? 67.318 -88.397 17.149 1.00 98.69 163 ASN B C 1
ATOM 4943 O O . ASN B 1 181 ? 66.888 -89.395 16.582 1.00 99.06 163 ASN B O 1
ATOM 4948 N N . SER B 1 182 ? 66.658 -87.247 17.213 1.00 116.29 164 SER B N 1
ATOM 4949 C CA . SER B 1 182 ? 65.426 -86.993 16.476 1.00 107.80 164 SER B CA 1
ATOM 4950 C C . SER B 1 182 ? 65.600 -85.693 15.699 1.00 118.93 164 SER B C 1
ATOM 4951 O O . SER B 1 182 ? 66.538 -84.944 15.963 1.00 109.49 164 SER B O 1
ATOM 4954 N N . PHE B 1 183 ? 64.722 -85.420 14.739 1.00 128.63 165 PHE B N 1
ATOM 4955 C CA . PHE B 1 183 ? 64.823 -84.165 13.988 1.00 127.54 165 PHE B CA 1
ATOM 4956 C C . PHE B 1 183 ? 64.612 -82.957 14.899 1.00 117.05 165 PHE B C 1
ATOM 4957 O O . PHE B 1 183 ? 65.015 -81.842 14.567 1.00 126.43 165 PHE B O 1
ATOM 4965 N N . ASN B 1 184 ? 63.988 -83.189 16.048 1.00 111.14 166 ASN B N 1
ATOM 4966 C CA . ASN B 1 184 ? 63.773 -82.139 17.032 1.00 112.48 166 ASN B CA 1
ATOM 4967 C C . ASN B 1 184 ? 65.007 -81.864 17.897 1.00 129.86 166 ASN B C 1
ATOM 4968 O O . ASN B 1 184 ? 65.155 -80.769 18.444 1.00 137.19 166 ASN B O 1
ATOM 4973 N N . THR B 1 185 ? 65.890 -82.855 18.006 1.00 127.47 167 THR B N 1
ATOM 4974 C CA . THR B 1 185 ? 66.995 -82.813 18.962 1.00 105.68 167 THR B CA 1
ATOM 4975 C C . THR B 1 185 ? 68.372 -82.890 18.317 1.00 126.25 167 THR B C 1
ATOM 4976 O O . THR B 1 185 ? 69.360 -82.495 18.929 1.00 135.07 167 THR B O 1
ATOM 4980 N N . ASP B 1 186 ? 68.434 -83.418 17.097 1.00 139.44 168 ASP B N 1
ATOM 4981 C CA . ASP B 1 186 ? 69.705 -83.678 16.419 1.00 129.14 168 ASP B CA 1
ATOM 4982 C C . ASP B 1 186 ? 70.586 -82.427 16.361 1.00 135.38 168 ASP B C 1
ATOM 4983 O O . ASP B 1 186 ? 71.700 -82.431 16.881 1.00 110.31 168 ASP B O 1
ATOM 4988 N N . GLU B 1 187 ? 70.078 -81.358 15.750 1.00 143.62 169 GLU B N 1
ATOM 4989 C CA . GLU B 1 187 ? 70.867 -80.146 15.516 1.00 126.65 169 GLU B CA 1
ATOM 4990 C C . GLU B 1 187 ? 71.316 -79.507 16.823 1.00 123.94 169 GLU B C 1
ATOM 4991 O O . GLU B 1 187 ? 72.514 -79.275 17.046 1.00 129.01 169 GLU B O 1
ATOM 4997 N N . ASP B 1 188 ? 70.339 -79.235 17.683 1.00 115.43 170 ASP B N 1
ATOM 4998 C CA . ASP B 1 188 ? 70.611 -78.679 19.003 1.00 121.35 170 ASP B CA 1
ATOM 4999 C C . ASP B 1 188 ? 71.662 -79.532 19.724 1.00 124.23 170 ASP B C 1
ATOM 5000 O O . ASP B 1 188 ? 72.516 -79.004 20.433 1.00 123.46 170 ASP B O 1
ATOM 5005 N N . THR B 1 189 ? 71.589 -80.851 19.527 1.00 105.01 171 THR B N 1
ATOM 5006 C CA . THR B 1 189 ? 72.509 -81.791 20.164 1.00 100.14 171 THR B CA 1
ATOM 5007 C C . THR B 1 189 ? 73.899 -81.680 19.553 1.00 130.63 171 THR B C 1
ATOM 5008 O O . THR B 1 189 ? 74.902 -81.668 20.266 1.00 122.55 171 THR B O 1
ATOM 5012 N N . LYS B 1 190 ? 73.953 -81.613 18.226 1.00 146.36 172 LYS B N 1
ATOM 5013 C CA . LYS B 1 190 ? 75.224 -81.551 17.514 1.00 143.75 172 LYS B CA 1
ATOM 5014 C C . LYS B 1 190 ? 75.983 -80.272 17.834 1.00 139.86 172 LYS B C 1
ATOM 5015 O O . LYS B 1 190 ? 77.212 -80.283 17.911 1.00 130.60 172 LYS B O 1
ATOM 5021 N N . LYS B 1 191 ? 75.253 -79.172 17.999 1.00 135.45 173 LYS B N 1
ATOM 5022 C CA . LYS B 1 191 ? 75.874 -77.893 18.347 1.00 135.97 173 LYS B CA 1
ATOM 5023 C C . LYS B 1 191 ? 76.748 -77.973 19.608 1.00 137.36 173 LYS B C 1
ATOM 5024 O O . LYS B 1 191 ? 77.864 -77.459 19.623 1.00 137.63 173 LYS B O 1
ATOM 5030 N N . ILE B 1 192 ? 76.243 -78.623 20.653 1.00 129.09 174 ILE B N 1
ATOM 5031 C CA . ILE B 1 192 ? 76.907 -78.622 21.963 1.00 111.16 174 ILE B CA 1
ATOM 5032 C C . ILE B 1 192 ? 77.876 -79.779 22.175 1.00 113.13 174 ILE B C 1
ATOM 5033 O O . ILE B 1 192 ? 78.501 -79.883 23.231 1.00 128.09 174 ILE B O 1
ATOM 5038 N N . LEU B 1 193 ? 77.992 -80.656 21.187 1.00 123.68 175 LEU B N 1
ATOM 5039 C CA . LEU B 1 193 ? 78.846 -81.832 21.314 1.00 112.96 175 LEU B CA 1
ATOM 5040 C C . LEU B 1 193 ? 80.340 -81.492 21.264 1.00 104.73 175 LEU B C 1
ATOM 5041 O O . LEU B 1 193 ? 81.174 -82.386 21.329 1.00 123.67 175 LEU B O 1
ATOM 5046 N N . GLN B 1 194 ? 80.672 -80.206 21.170 1.00 126.64 176 GLN B N 1
ATOM 5047 C CA . GLN B 1 194 ? 82.067 -79.758 21.122 1.00 143.55 176 GLN B CA 1
ATOM 5048 C C . GLN B 1 194 ? 82.737 -79.794 22.493 1.00 140.56 176 GLN B C 1
ATOM 5049 O O . GLN B 1 194 ? 83.963 -79.857 22.587 1.00 140.17 176 GLN B O 1
ATOM 5055 N N . LYS B 1 195 ? 81.933 -79.728 23.551 1.00 140.81 177 LYS B N 1
ATOM 5056 C CA . LYS B 1 195 ? 82.460 -79.689 24.913 1.00 133.85 177 LYS B CA 1
ATOM 5057 C C . LYS B 1 195 ? 83.276 -80.942 25.237 1.00 154.36 177 LYS B C 1
ATOM 5058 O O . LYS B 1 195 ? 84.335 -80.874 25.868 1.00 156.20 177 LYS B O 1
ATOM 5064 N N . TYR B 1 196 ? 82.795 -82.087 24.770 1.00 135.96 178 TYR B N 1
ATOM 5065 C CA . TYR B 1 196 ? 83.428 -83.357 25.081 1.00 122.55 178 TYR B CA 1
ATOM 5066 C C . TYR B 1 196 ? 84.590 -83.671 24.147 1.00 145.40 178 TYR B C 1
ATOM 5067 O O . TYR B 1 196 ? 85.053 -84.800 24.055 1.00 165.75 178 TYR B O 1
ATOM 5076 N N . ASN B 1 197 ? 85.063 -82.648 23.452 1.00 144.36 179 ASN B N 1
ATOM 5077 C CA . ASN B 1 197 ? 86.203 -82.782 22.548 1.00 132.55 179 ASN B CA 1
ATOM 5078 C C . ASN B 1 197 ? 87.450 -83.354 23.243 1.00 134.98 179 ASN B C 1
ATOM 5079 O O . ASN B 1 197 ? 88.079 -84.271 22.731 1.00 116.77 179 ASN B O 1
ATOM 5084 N N . HIS B 1 198 ? 87.758 -82.857 24.438 1.00 165.71 180 HIS B N 1
ATOM 5085 C CA . HIS B 1 198 ? 88.922 -83.310 25.204 1.00 164.68 180 HIS B CA 1
ATOM 5086 C C . HIS B 1 198 ? 88.596 -84.520 26.072 1.00 166.14 180 HIS B C 1
ATOM 5087 O O . HIS B 1 198 ? 89.495 -85.229 26.544 1.00 172.89 180 HIS B O 1
ATOM 5094 N N . CYS B 1 199 ? 87.297 -84.722 26.285 1.00 187.01 181 CYS B N 1
ATOM 5095 C CA . CYS B 1 199 ? 86.768 -85.863 27.050 1.00 174.72 181 CYS B CA 1
ATOM 5096 C C . CYS B 1 199 ? 87.045 -87.194 26.322 1.00 159.85 181 CYS B C 1
ATOM 5097 O O . CYS B 1 199 ? 86.936 -87.281 25.096 1.00 169.26 181 CYS B O 1
ATOM 5100 N N . ARG B 1 200 ? 87.421 -88.223 27.084 1.00 139.38 182 ARG B N 1
ATOM 5101 C CA . ARG B 1 200 ? 87.794 -89.519 26.497 1.00 142.50 182 ARG B CA 1
ATOM 5102 C C . ARG B 1 200 ? 86.580 -90.405 26.220 1.00 134.05 182 ARG B C 1
ATOM 5103 O O . ARG B 1 200 ? 86.320 -91.369 26.939 1.00 131.43 182 ARG B O 1
ATOM 5111 N N . VAL B 1 201 ? 85.851 -90.086 25.160 1.00 122.86 183 VAL B N 1
ATOM 5112 C CA . VAL B 1 201 ? 84.771 -90.943 24.696 1.00 128.14 183 VAL B CA 1
ATOM 5113 C C . VAL B 1 201 ? 84.430 -90.570 23.266 1.00 128.52 183 VAL B C 1
ATOM 5114 O O . VAL B 1 201 ? 84.240 -89.399 22.957 1.00 126.79 183 VAL B O 1
ATOM 5118 N N . LYS B 1 202 ? 84.391 -91.565 22.385 1.00 133.11 184 LYS B N 1
ATOM 5119 C CA . LYS B 1 202 ? 83.996 -91.325 21.002 1.00 139.74 184 LYS B CA 1
ATOM 5120 C C . LYS B 1 202 ? 82.477 -91.219 20.933 1.00 131.20 184 LYS B C 1
ATOM 5121 O O . LYS B 1 202 ? 81.768 -92.228 20.948 1.00 127.92 184 LYS B O 1
ATOM 5127 N N . ILE B 1 203 ? 81.983 -89.985 20.876 1.00 126.16 185 ILE B N 1
ATOM 5128 C CA . ILE B 1 203 ? 80.547 -89.742 20.831 1.00 123.82 185 ILE B CA 1
ATOM 5129 C C . ILE B 1 203 ? 80.048 -89.693 19.388 1.00 106.81 185 ILE B C 1
ATOM 5130 O O . ILE B 1 203 ? 80.389 -88.794 18.621 1.00 124.27 185 ILE B O 1
ATOM 5135 N N . TYR B 1 204 ? 79.231 -90.686 19.051 1.00 111.12 186 TYR B N 1
ATOM 5136 C CA . TYR B 1 204 ? 78.594 -90.814 17.747 1.00 102.31 186 TYR B CA 1
ATOM 5137 C C . TYR B 1 204 ? 77.118 -90.478 17.803 1.00 106.16 186 TYR B C 1
ATOM 5138 O O . TYR B 1 204 ? 76.534 -90.330 18.878 1.00 121.67 186 TYR B O 1
ATOM 5147 N N . THR B 1 205 ? 76.510 -90.413 16.626 1.00 102.55 187 THR B N 1
ATOM 5148 C CA . THR B 1 205 ? 75.132 -89.975 16.499 1.00 109.61 187 THR B CA 1
ATOM 5149 C C . THR B 1 205 ? 74.490 -90.532 15.241 1.00 103.35 187 THR B C 1
ATOM 5150 O O . THR B 1 205 ? 75.162 -90.815 14.253 1.00 107.44 187 THR B O 1
ATOM 5154 N N . PHE B 1 206 ? 73.177 -90.686 15.289 1.00 106.53 188 PHE B N 1
ATOM 5155 C CA . PHE B 1 206 ? 72.417 -91.053 14.117 1.00 103.88 188 PHE B CA 1
ATOM 5156 C C . PHE B 1 206 ? 70.978 -90.613 14.342 1.00 103.12 188 PHE B C 1
ATOM 5157 O O . PHE B 1 206 ? 70.452 -90.702 15.452 1.00 147.77 188 PHE B O 1
ATOM 5165 N N . ASN B 1 207 ? 70.365 -90.095 13.286 1.00 118.25 189 ASN B N 1
ATOM 5166 C CA . ASN B 1 207 ? 69.020 -89.547 13.353 1.00 104.60 189 ASN B CA 1
ATOM 5167 C C . ASN B 1 207 ? 67.939 -90.583 13.084 1.00 104.38 189 ASN B C 1
ATOM 5168 O O . ASN B 1 207 ? 67.951 -91.283 12.079 1.00 130.24 189 ASN B O 1
ATOM 5173 N N . GLN B 1 208 ? 66.990 -90.649 14.001 1.00 102.68 190 GLN B N 1
ATOM 5174 C CA . GLN B 1 208 ? 65.805 -91.478 13.865 1.00 102.50 190 GLN B CA 1
ATOM 5175 C C . GLN B 1 208 ? 65.033 -91.107 12.607 1.00 124.50 190 GLN B C 1
ATOM 5176 O O . GLN B 1 208 ? 65.307 -90.069 12.012 1.00 149.72 190 GLN B O 1
ATOM 5182 N N . SER B 1 209 ? 64.059 -91.921 12.204 1.00 117.33 191 SER B N 1
ATOM 5183 C CA . SER B 1 209 ? 63.259 -91.574 11.028 1.00 124.39 191 SER B CA 1
ATOM 5184 C C . SER B 1 209 ? 62.358 -90.377 11.285 1.00 131.56 191 SER B C 1
ATOM 5185 O O . SER B 1 209 ? 62.322 -89.826 12.390 1.00 138.68 191 SER B O 1
ATOM 5188 N N . ARG B 1 210 ? 61.614 -90.005 10.247 1.00 135.70 192 ARG B N 1
ATOM 5189 C CA . ARG B 1 210 ? 60.712 -88.865 10.303 1.00 140.93 192 ARG B CA 1
ATOM 5190 C C . ARG B 1 210 ? 59.442 -89.155 9.530 1.00 123.31 192 ARG B C 1
ATOM 5191 O O . ARG B 1 210 ? 59.474 -89.200 8.304 1.00 143.73 192 ARG B O 1
ATOM 5199 N N . TYR B 1 211 ? 58.330 -89.361 10.234 1.00 130.59 193 TYR B N 1
ATOM 5200 C CA . TYR B 1 211 ? 57.098 -89.791 9.567 1.00 139.96 193 TYR B CA 1
ATOM 5201 C C . TYR B 1 211 ? 55.993 -88.723 9.584 1.00 143.50 193 TYR B C 1
ATOM 5202 O O . TYR B 1 211 ? 55.881 -87.954 10.536 1.00 137.09 193 TYR B O 1
ATOM 5211 N N . PRO B 1 212 ? 55.173 -88.681 8.521 1.00 129.33 194 PRO B N 1
ATOM 5212 C CA . PRO B 1 212 ? 53.963 -87.859 8.461 1.00 117.05 194 PRO B CA 1
ATOM 5213 C C . PRO B 1 212 ? 52.959 -88.172 9.541 1.00 132.32 194 PRO B C 1
ATOM 5214 O O . PRO B 1 212 ? 52.714 -89.345 9.802 1.00 126.94 194 PRO B O 1
ATOM 5218 N N . ARG B 1 213 ? 52.364 -87.142 10.134 1.00 143.33 195 ARG B N 1
ATOM 5219 C CA . ARG B 1 213 ? 51.174 -87.333 10.946 1.00 127.85 195 ARG B CA 1
ATOM 5220 C C . ARG B 1 213 ? 50.017 -87.534 9.990 1.00 153.15 195 ARG B C 1
ATOM 5221 O O . ARG B 1 213 ? 49.995 -86.947 8.904 1.00 148.63 195 ARG B O 1
ATOM 5229 N N . ILE B 1 214 ? 49.067 -88.372 10.389 1.00 173.58 196 ILE B N 1
ATOM 5230 C CA . ILE B 1 214 ? 47.918 -88.702 9.550 1.00 197.42 196 ILE B CA 1
ATOM 5231 C C . ILE B 1 214 ? 46.640 -88.274 10.280 1.00 200.64 196 ILE B C 1
ATOM 5232 O O . ILE B 1 214 ? 46.571 -88.312 11.509 1.00 211.63 196 ILE B O 1
ATOM 5237 N N . ASN B 1 215 ? 45.646 -87.831 9.520 1.00 185.83 197 ASN B N 1
ATOM 5238 C CA . ASN B 1 215 ? 44.385 -87.374 10.092 1.00 189.49 197 ASN B CA 1
ATOM 5239 C C . ASN B 1 215 ? 43.599 -88.523 10.722 1.00 195.06 197 ASN B C 1
ATOM 5240 O O . ASN B 1 215 ? 43.612 -89.638 10.208 1.00 207.44 197 ASN B O 1
ATOM 5245 N N . LYS B 1 216 ? 42.912 -88.246 11.829 1.00 176.85 198 LYS B N 1
ATOM 5246 C CA . LYS B 1 216 ? 42.184 -89.284 12.559 1.00 164.35 198 LYS B CA 1
ATOM 5247 C C . LYS B 1 216 ? 40.974 -89.799 11.774 1.00 177.70 198 LYS B C 1
ATOM 5248 O O . LYS B 1 216 ? 40.737 -91.006 11.707 1.00 165.08 198 LYS B O 1
ATOM 5254 N N . GLU B 1 217 ? 40.211 -88.884 11.184 1.00 188.73 199 GLU B N 1
ATOM 5255 C CA . GLU B 1 217 ? 38.948 -89.247 10.545 1.00 189.54 199 GLU B CA 1
ATOM 5256 C C . GLU B 1 217 ? 39.144 -89.787 9.135 1.00 177.80 199 GLU B C 1
ATOM 5257 O O . GLU B 1 217 ? 38.612 -90.840 8.792 1.00 175.97 199 GLU B O 1
ATOM 5263 N N . SER B 1 218 ? 39.893 -89.059 8.315 1.00 171.47 200 SER B N 1
ATOM 5264 C CA . SER B 1 218 ? 40.071 -89.428 6.911 1.00 198.06 200 SER B CA 1
ATOM 5265 C C . SER B 1 218 ? 41.207 -90.426 6.713 1.00 201.26 200 SER B C 1
ATOM 5266 O O . SER B 1 218 ? 41.284 -91.092 5.679 1.00 191.07 200 SER B O 1
ATOM 5269 N N . LEU B 1 219 ? 42.082 -90.517 7.713 1.00 203.49 201 LEU B N 1
ATOM 5270 C CA . LEU B 1 219 ? 43.266 -91.373 7.656 1.00 192.19 201 LEU B CA 1
ATOM 5271 C C . LEU B 1 219 ? 44.132 -91.037 6.439 1.00 184.66 201 LEU B C 1
ATOM 5272 O O . LEU B 1 219 ? 44.573 -91.926 5.712 1.00 174.29 201 LEU B O 1
ATOM 5277 N N . LEU B 1 220 ? 44.366 -89.742 6.235 1.00 188.79 202 LEU B N 1
ATOM 5278 C CA . LEU B 1 220 ? 45.263 -89.257 5.187 1.00 177.75 202 LEU B CA 1
ATOM 5279 C C . LEU B 1 220 ? 46.323 -88.331 5.790 1.00 170.13 202 LEU B C 1
ATOM 5280 O O . LEU B 1 220 ? 46.066 -87.664 6.791 1.00 161.10 202 LEU B O 1
ATOM 5285 N N . PRO B 1 221 ? 47.522 -88.289 5.184 1.00 161.42 203 PRO B N 1
ATOM 5286 C CA . PRO B 1 221 ? 48.614 -87.473 5.731 1.00 139.67 203 PRO B CA 1
ATOM 5287 C C . PRO B 1 221 ? 48.292 -85.988 5.766 1.00 127.97 203 PRO B C 1
ATOM 5288 O O . PRO B 1 221 ? 47.964 -85.412 4.732 1.00 139.54 203 PRO B O 1
ATOM 5292 N N . VAL B 1 222 ? 48.404 -85.383 6.944 1.00 125.69 204 VAL B N 1
ATOM 5293 C CA . VAL B 1 222 ? 48.057 -83.976 7.134 1.00 164.23 204 VAL B CA 1
ATOM 5294 C C . VAL B 1 222 ? 49.059 -83.050 6.455 1.00 183.37 204 VAL B C 1
ATOM 5295 O O . VAL B 1 222 ? 48.703 -81.958 6.003 1.00 186.78 204 VAL B O 1
ATOM 5299 N N . ALA B 1 223 ? 50.310 -83.492 6.393 1.00 206.16 205 ALA B N 1
ATOM 5300 C CA . ALA B 1 223 ? 51.393 -82.669 5.868 1.00 215.09 205 ALA B CA 1
ATOM 5301 C C . ALA B 1 223 ? 51.225 -82.358 4.383 1.00 215.24 205 ALA B C 1
ATOM 5302 O O . ALA B 1 223 ? 51.118 -83.265 3.556 1.00 211.88 205 ALA B O 1
ATOM 5304 N N . LYS B 1 224 ? 51.203 -81.069 4.052 1.00 210.80 206 LYS B N 1
ATOM 5305 C CA . LYS B 1 224 ? 51.275 -80.643 2.663 1.00 207.68 206 LYS B CA 1
ATOM 5306 C C . LYS B 1 224 ? 52.662 -80.972 2.139 1.00 273.40 206 LYS B C 1
ATOM 5307 O O . LYS B 1 224 ? 53.549 -81.349 2.906 1.00 274.93 206 LYS B O 1
ATOM 5313 N N . ASP B 1 225 ? 52.849 -80.827 0.834 1.00 294.75 207 ASP B N 1
ATOM 5314 C CA . ASP B 1 225 ? 54.072 -81.277 0.184 1.00 317.43 207 ASP B CA 1
ATOM 5315 C C . ASP B 1 225 ? 55.308 -80.626 0.816 1.00 304.36 207 ASP B C 1
ATOM 5316 O O . ASP B 1 225 ? 56.352 -81.268 0.950 1.00 297.59 207 ASP B O 1
ATOM 5321 N N . VAL B 1 226 ? 55.171 -79.375 1.248 1.00 299.52 208 VAL B N 1
ATOM 5322 C CA . VAL B 1 226 ? 56.289 -78.656 1.852 1.00 233.50 208 VAL B CA 1
ATOM 5323 C C . VAL B 1 226 ? 56.759 -79.355 3.123 1.00 219.76 208 VAL B C 1
ATOM 5324 O O . VAL B 1 226 ? 56.021 -80.137 3.724 1.00 226.08 208 VAL B O 1
ATOM 5328 N N . SER B 1 227 ? 57.993 -79.067 3.526 1.00 203.52 209 SER B N 1
ATOM 5329 C CA . SER B 1 227 ? 58.582 -79.712 4.692 1.00 179.64 209 SER B CA 1
ATOM 5330 C C . SER B 1 227 ? 59.524 -78.767 5.441 1.00 191.97 209 SER B C 1
ATOM 5331 O O . SER B 1 227 ? 60.202 -77.937 4.830 1.00 184.08 209 SER B O 1
ATOM 5334 N N . TYR B 1 228 ? 59.530 -78.889 6.769 1.00 204.33 210 TYR B N 1
ATOM 5335 C CA . TYR B 1 228 ? 60.575 -78.320 7.624 1.00 227.13 210 TYR B CA 1
ATOM 5336 C C . TYR B 1 228 ? 60.547 -76.775 7.703 1.00 236.42 210 TYR B C 1
ATOM 5337 O O . TYR B 1 228 ? 61.348 -76.170 8.416 1.00 224.49 210 TYR B O 1
ATOM 5346 N N . SER B 1 229 ? 59.591 -76.138 7.027 1.00 254.17 211 SER B N 1
ATOM 5347 C CA . SER B 1 229 ? 59.397 -74.692 7.168 1.00 254.42 211 SER B CA 1
ATOM 5348 C C . SER B 1 229 ? 59.258 -74.307 8.639 1.00 256.09 211 SER B C 1
ATOM 5349 O O . SER B 1 229 ? 59.813 -73.305 9.087 1.00 252.45 211 SER B O 1
ATOM 5352 N N . GLY B 1 230 ? 58.519 -75.129 9.379 1.00 261.20 212 GLY B N 1
ATOM 5353 C CA . GLY B 1 230 ? 58.159 -74.843 10.757 1.00 256.91 212 GLY B CA 1
ATOM 5354 C C . GLY B 1 230 ? 56.649 -74.901 10.879 1.00 252.62 212 GLY B C 1
ATOM 5355 O O . GLY B 1 230 ? 56.106 -75.402 11.862 1.00 238.77 212 GLY B O 1
ATOM 5356 N N . GLU B 1 231 ? 55.972 -74.390 9.856 1.00 258.28 213 GLU B N 1
ATOM 5357 C CA . GLU B 1 231 ? 54.518 -74.439 9.784 1.00 256.63 213 GLU B CA 1
ATOM 5358 C C . GLU B 1 231 ? 54.038 -75.877 9.599 1.00 264.33 213 GLU B C 1
ATOM 5359 O O . GLU B 1 231 ? 52.875 -76.188 9.859 1.00 261.35 213 GLU B O 1
ATOM 5365 N N . ASN B 1 232 ? 54.944 -76.744 9.150 1.00 260.70 214 ASN B N 1
ATOM 5366 C CA . ASN B 1 232 ? 54.624 -78.143 8.886 1.00 244.04 214 ASN B CA 1
ATOM 5367 C C . ASN B 1 232 ? 55.292 -79.095 9.875 1.00 238.23 214 ASN B C 1
ATOM 5368 O O . ASN B 1 232 ? 54.978 -80.283 9.900 1.00 207.01 214 ASN B O 1
ATOM 5373 N N . THR B 1 233 ? 56.219 -78.576 10.678 1.00 267.38 215 THR B N 1
ATOM 5374 C CA . THR B 1 233 ? 56.891 -79.381 11.697 1.00 245.03 215 THR B CA 1
ATOM 5375 C C . THR B 1 233 ? 55.864 -80.001 12.638 1.00 217.95 215 THR B C 1
ATOM 5376 O O . THR B 1 233 ? 56.086 -81.068 13.207 1.00 219.83 215 THR B O 1
ATOM 5380 N N . GLU B 1 234 ? 54.733 -79.321 12.788 1.00 188.26 216 GLU B N 1
ATOM 5381 C CA . GLU B 1 234 ? 53.622 -79.836 13.572 1.00 158.79 216 GLU B CA 1
ATOM 5382 C C . GLU B 1 234 ? 53.007 -81.058 12.910 1.00 142.75 216 GLU B C 1
ATOM 5383 O O . GLU B 1 234 ? 52.280 -81.809 13.553 1.00 142.13 216 GLU B O 1
ATOM 5389 N N . ALA B 1 235 ? 53.296 -81.247 11.624 1.00 149.75 217 ALA B N 1
ATOM 5390 C CA . ALA B 1 235 ? 52.725 -82.347 10.850 1.00 156.10 217 ALA B CA 1
ATOM 5391 C C . ALA B 1 235 ? 53.732 -83.469 10.603 1.00 167.61 217 ALA B C 1
ATOM 5392 O O . ALA B 1 235 ? 53.537 -84.293 9.707 1.00 152.91 217 ALA B O 1
ATOM 5394 N N . TRP B 1 236 ? 54.804 -83.491 11.394 1.00 167.64 218 TRP B N 1
ATOM 5395 C CA . TRP B 1 236 ? 55.787 -84.572 11.353 1.00 160.02 218 TRP B CA 1
ATOM 5396 C C . TRP B 1 236 ? 56.049 -85.113 12.757 1.00 163.79 218 TRP B C 1
ATOM 5397 O O . TRP B 1 236 ? 55.991 -84.370 13.736 1.00 174.60 218 TRP B O 1
ATOM 5408 N N . TYR B 1 237 ? 56.349 -86.404 12.848 1.00 155.71 219 TYR B N 1
ATOM 5409 C CA . TYR B 1 237 ? 56.521 -87.059 14.137 1.00 134.66 219 TYR B CA 1
ATOM 5410 C C . TYR B 1 237 ? 57.582 -88.135 13.972 1.00 128.38 219 TYR B C 1
ATOM 5411 O O . TYR B 1 237 ? 57.707 -88.685 12.871 1.00 138.67 219 TYR B O 1
ATOM 5420 N N . PRO B 1 238 ? 58.380 -88.412 15.032 1.00 128.43 220 PRO B N 1
ATOM 5421 C CA . PRO B 1 238 ? 59.192 -89.633 14.971 1.00 148.48 220 PRO B CA 1
ATOM 5422 C C . PRO B 1 238 ? 58.396 -90.811 15.473 1.00 136.95 220 PRO B C 1
ATOM 5423 O O . PRO B 1 238 ? 57.802 -90.668 16.550 1.00 120.34 220 PRO B O 1
ATOM 5427 N N . PRO B 1 239 ? 58.410 -91.925 14.774 1.00 119.19 221 PRO B N 1
ATOM 5428 C CA . PRO B 1 239 ? 57.951 -93.179 15.336 1.00 144.07 221 PRO B CA 1
ATOM 5429 C C . PRO B 1 239 ? 58.878 -93.397 16.503 1.00 147.42 221 PRO B C 1
ATOM 5430 O O . PRO B 1 239 ? 60.058 -93.118 16.368 1.00 167.80 221 PRO B O 1
ATOM 5434 N N . GLY B 1 240 ? 58.369 -93.812 17.648 1.00 140.44 222 GLY B N 1
ATOM 5435 C CA . GLY B 1 240 ? 59.148 -93.660 18.856 1.00 165.84 222 GLY B CA 1
ATOM 5436 C C . GLY B 1 240 ? 60.446 -94.363 19.196 1.00 162.88 222 GLY B C 1
ATOM 5437 O O . GLY B 1 240 ? 61.388 -93.694 19.596 1.00 187.06 222 GLY B O 1
ATOM 5438 N N . HIS B 1 241 ? 60.528 -95.677 19.053 1.00 150.42 223 HIS B N 1
ATOM 5439 C CA . HIS B 1 241 ? 61.759 -96.363 19.432 1.00 116.91 223 HIS B CA 1
ATOM 5440 C C . HIS B 1 241 ? 62.071 -97.501 18.513 1.00 105.98 223 HIS B C 1
ATOM 5441 O O . HIS B 1 241 ? 63.185 -97.984 18.453 1.00 110.34 223 HIS B O 1
ATOM 5448 N N . GLY B 1 242 ? 61.067 -97.893 17.758 1.00 126.75 224 GLY B N 1
ATOM 5449 C CA . GLY B 1 242 ? 61.173 -99.050 16.910 1.00 104.80 224 GLY B CA 1
ATOM 5450 C C . GLY B 1 242 ? 62.273 -98.830 15.917 1.00 106.78 224 GLY B C 1
ATOM 5451 O O . GLY B 1 242 ? 62.993 -99.745 15.559 1.00 126.90 224 GLY B O 1
ATOM 5452 N N . ASP B 1 243 ? 62.409 -97.597 15.472 1.00 111.62 225 ASP B N 1
ATOM 5453 C CA . ASP B 1 243 ? 63.263 -97.313 14.354 1.00 155.03 225 ASP B CA 1
ATOM 5454 C C . ASP B 1 243 ? 64.655 -97.773 14.695 1.00 160.27 225 ASP B C 1
ATOM 5455 O O . ASP B 1 243 ? 65.391 -98.260 13.844 1.00 176.11 225 ASP B O 1
ATOM 5460 N N . ILE B 1 244 ? 65.045 -97.608 15.938 1.00 104.80 226 ILE B N 1
ATOM 5461 C CA . ILE B 1 244 ? 66.466 -97.846 16.236 1.00 115.40 226 ILE B CA 1
ATOM 5462 C C . ILE B 1 244 ? 67.058 -98.981 15.409 1.00 132.14 226 ILE B C 1
ATOM 5463 O O . ILE B 1 244 ? 68.179 -98.890 14.919 1.00 139.35 226 ILE B O 1
ATOM 5468 N N . TYR B 1 245 ? 66.287 -100.041 15.222 1.00 115.95 227 TYR B N 1
ATOM 5469 C CA . TYR B 1 245 ? 66.763 -101.163 14.445 1.00 100.58 227 TYR B CA 1
ATOM 5470 C C . TYR B 1 245 ? 66.997 -100.753 13.005 1.00 115.15 227 TYR B C 1
ATOM 5471 O O . TYR B 1 245 ? 68.068 -100.997 12.459 1.00 126.64 227 TYR B O 1
ATOM 5480 N N . ALA B 1 246 ? 66.012 -100.107 12.394 1.00 132.20 228 ALA B N 1
ATOM 5481 C CA . ALA B 1 246 ? 66.154 -99.668 11.008 1.00 142.81 228 ALA B CA 1
ATOM 5482 C C . ALA B 1 246 ? 67.168 -98.545 10.917 1.00 120.26 228 ALA B C 1
ATOM 5483 O O . ALA B 1 246 ? 68.062 -98.561 10.078 1.00 107.82 228 ALA B O 1
ATOM 5485 N N . SER B 1 247 ? 67.015 -97.568 11.798 1.00 123.35 229 SER B N 1
ATOM 5486 C CA . SER B 1 247 ? 67.860 -96.390 11.803 1.00 126.55 229 SER B CA 1
ATOM 5487 C C . SER B 1 247 ? 69.320 -96.728 12.075 1.00 120.15 229 SER B C 1
ATOM 5488 O O . SER B 1 247 ? 70.210 -96.250 11.377 1.00 127.67 229 SER B O 1
ATOM 5491 N N . PHE B 1 248 ? 69.566 -97.557 13.083 1.00 123.07 230 PHE B N 1
ATOM 5492 C CA . PHE B 1 248 ? 70.934 -97.891 13.461 1.00 129.52 230 PHE B CA 1
ATOM 5493 C C . PHE B 1 248 ? 71.602 -98.696 12.354 1.00 134.45 230 PHE B C 1
ATOM 5494 O O . PHE B 1 248 ? 72.814 -98.609 12.161 1.00 126.95 230 PHE B O 1
ATOM 5502 N N . TYR B 1 249 ? 70.799 -99.458 11.615 1.00 138.33 231 TYR B N 1
ATOM 5503 C CA . TYR B 1 249 ? 71.304 -100.272 10.513 1.00 137.31 231 TYR B CA 1
ATOM 5504 C C . TYR B 1 249 ? 71.626 -99.393 9.313 1.00 125.01 231 TYR B C 1
ATOM 5505 O O . TYR B 1 249 ? 72.729 -99.446 8.773 1.00 129.49 231 TYR B O 1
ATOM 5514 N N . ASN B 1 250 ? 70.654 -98.581 8.910 1.00 121.06 232 ASN B N 1
ATOM 5515 C CA . ASN B 1 250 ? 70.785 -97.728 7.734 1.00 128.13 232 ASN B CA 1
ATOM 5516 C C . ASN B 1 250 ? 71.939 -96.737 7.869 1.00 113.93 232 ASN B C 1
ATOM 5517 O O . ASN B 1 250 ? 72.552 -96.343 6.882 1.00 120.12 232 ASN B O 1
ATOM 5522 N N . SER B 1 251 ? 72.230 -96.340 9.101 1.00 114.97 233 SER B N 1
ATOM 5523 C CA . SER B 1 251 ? 73.266 -95.350 9.364 1.00 117.79 233 SER B CA 1
ATOM 5524 C C . SER B 1 251 ? 74.653 -95.916 9.132 1.00 123.30 233 SER B C 1
ATOM 5525 O O . SER B 1 251 ? 75.628 -95.172 9.024 1.00 120.51 233 SER B O 1
ATOM 5528 N N . GLY B 1 252 ? 74.734 -97.243 9.097 1.00 123.16 234 GLY B N 1
ATOM 5529 C CA . GLY B 1 252 ? 75.980 -97.940 8.845 1.00 112.84 234 GLY B CA 1
ATOM 5530 C C . GLY B 1 252 ? 76.785 -98.247 10.093 1.00 129.41 234 GLY B C 1
ATOM 5531 O O . GLY B 1 252 ? 77.742 -99.011 10.030 1.00 143.35 234 GLY B O 1
ATOM 5532 N N . LEU B 1 253 ? 76.403 -97.664 11.226 1.00 141.38 235 LEU B N 1
ATOM 5533 C CA . LEU B 1 253 ? 77.139 -97.864 12.470 1.00 120.11 235 LEU B CA 1
ATOM 5534 C C . LEU B 1 253 ? 77.085 -99.321 12.920 1.00 124.07 235 LEU B C 1
ATOM 5535 O O . LEU B 1 253 ? 78.016 -99.817 13.551 1.00 118.51 235 LEU B O 1
ATOM 5540 N N . LEU B 1 254 ? 75.992 -100.003 12.591 1.00 142.02 236 LEU B N 1
ATOM 5541 C CA . LEU B 1 254 ? 75.834 -101.411 12.938 1.00 132.25 236 LEU B CA 1
ATOM 5542 C C . LEU B 1 254 ? 76.947 -102.232 12.296 1.00 142.59 236 LEU B C 1
ATOM 5543 O O . LEU B 1 254 ? 77.619 -103.018 12.967 1.00 155.15 236 LEU B O 1
ATOM 5548 N N . ASP B 1 255 ? 77.148 -102.033 10.998 1.00 139.21 237 ASP B N 1
ATOM 5549 C CA . ASP B 1 255 ? 78.193 -102.744 10.276 1.00 132.13 237 ASP B CA 1
ATOM 5550 C C . ASP B 1 255 ? 79.583 -102.287 10.723 1.00 134.36 237 ASP B C 1
ATOM 5551 O O . ASP B 1 255 ? 80.513 -103.096 10.824 1.00 167.72 237 ASP B O 1
ATOM 5556 N N . THR B 1 256 ? 79.720 -100.992 10.991 1.00 125.01 238 THR B N 1
ATOM 5557 C CA . THR B 1 256 ? 80.993 -100.439 11.435 1.00 111.80 238 THR B CA 1
ATOM 5558 C C . THR B 1 256 ? 81.415 -101.135 12.703 1.00 110.15 238 THR B C 1
ATOM 5559 O O . THR B 1 256 ? 82.523 -101.656 12.804 1.00 117.97 238 THR B O 1
ATOM 5563 N N . PHE B 1 257 ? 80.496 -101.143 13.662 1.00 124.57 239 PHE B N 1
ATOM 5564 C CA . PHE B 1 257 ? 80.746 -101.674 14.989 1.00 117.32 239 PHE B CA 1
ATOM 5565 C C . PHE B 1 257 ? 80.905 -103.184 14.951 1.00 121.18 239 PHE B C 1
ATOM 5566 O O . PHE B 1 257 ? 81.870 -103.707 15.503 1.00 142.55 239 PHE B O 1
ATOM 5574 N N . ILE B 1 258 ? 79.979 -103.885 14.298 1.00 106.78 240 ILE B N 1
ATOM 5575 C CA . ILE B 1 258 ? 80.066 -105.339 14.241 1.00 107.21 240 ILE B CA 1
ATOM 5576 C C . ILE B 1 258 ? 81.400 -105.696 13.602 1.00 109.32 240 ILE B C 1
ATOM 5577 O O . ILE B 1 258 ? 82.041 -106.664 13.999 1.00 109.54 240 ILE B O 1
ATOM 5582 N N . GLY B 1 259 ? 81.827 -104.883 12.639 1.00 122.45 241 GLY B N 1
ATOM 5583 C CA . GLY B 1 259 ? 83.132 -105.047 12.028 1.00 126.98 241 GLY B CA 1
ATOM 5584 C C . GLY B 1 259 ? 84.267 -104.638 12.949 1.00 124.70 241 GLY B C 1
ATOM 5585 O O . GLY B 1 259 ? 85.337 -105.241 12.937 1.00 140.40 241 GLY B O 1
ATOM 5586 N N . GLU B 1 260 ? 84.031 -103.608 13.751 1.00 126.22 242 GLU B N 1
ATOM 5587 C CA . GLU B 1 260 ? 85.047 -103.091 14.660 1.00 136.02 242 GLU B CA 1
ATOM 5588 C C . GLU B 1 260 ? 85.337 -104.089 15.783 1.00 137.94 242 GLU B C 1
ATOM 5589 O O . GLU B 1 260 ? 86.341 -103.964 16.484 1.00 143.35 242 GLU B O 1
ATOM 5595 N N . GLY B 1 261 ? 84.456 -105.076 15.943 1.00 133.41 243 GLY B N 1
ATOM 5596 C CA . GLY B 1 261 ? 84.646 -106.133 16.923 1.00 117.51 243 GLY B CA 1
ATOM 5597 C C . GLY B 1 261 ? 83.740 -106.011 18.132 1.00 124.05 243 GLY B C 1
ATOM 5598 O O . GLY B 1 261 ? 84.096 -106.452 19.224 1.00 160.60 243 GLY B O 1
ATOM 5599 N N . LYS B 1 262 ? 82.569 -105.412 17.933 1.00 115.54 244 LYS B N 1
ATOM 5600 C CA . LYS B 1 262 ? 81.591 -105.216 18.999 1.00 110.27 244 LYS B CA 1
ATOM 5601 C C . LYS B 1 262 ? 80.533 -106.304 18.933 1.00 108.83 244 LYS B C 1
ATOM 5602 O O . LYS B 1 262 ? 80.189 -106.763 17.846 1.00 123.26 244 LYS B O 1
ATOM 5608 N N . GLU B 1 263 ? 80.015 -106.714 20.088 1.00 99.89 245 GLU B N 1
ATOM 5609 C CA . GLU B 1 263 ? 79.021 -107.784 20.138 1.00 99.46 245 GLU B CA 1
ATOM 5610 C C . GLU B 1 263 ? 77.670 -107.343 20.665 1.00 112.10 245 GLU B C 1
ATOM 5611 O O . GLU B 1 263 ? 76.656 -107.949 20.330 1.00 122.86 245 GLU B O 1
ATOM 5617 N N . TYR B 1 264 ? 77.648 -106.303 21.492 1.00 108.67 246 TYR B N 1
ATOM 5618 C CA . TYR B 1 264 ? 76.398 -105.867 22.105 1.00 101.48 246 TYR B CA 1
ATOM 5619 C C . TYR B 1 264 ? 76.225 -104.362 22.202 1.00 105.03 246 TYR B C 1
ATOM 5620 O O . TYR B 1 264 ? 77.189 -103.623 22.429 1.00 114.93 246 TYR B O 1
ATOM 5629 N N . ILE B 1 265 ? 74.976 -103.925 22.037 1.00 102.09 247 ILE B N 1
ATOM 5630 C CA . ILE B 1 265 ? 74.576 -102.556 22.362 1.00 110.71 247 ILE B CA 1
ATOM 5631 C C . ILE B 1 265 ? 73.721 -102.542 23.622 1.00 116.46 247 ILE B C 1
ATOM 5632 O O . ILE B 1 265 ? 72.802 -103.360 23.785 1.00 106.04 247 ILE B O 1
ATOM 5637 N N . PHE B 1 266 ? 74.042 -101.601 24.507 1.00 99.42 248 PHE B N 1
ATOM 5638 C CA . PHE B 1 266 ? 73.290 -101.389 25.734 1.00 97.28 248 PHE B CA 1
ATOM 5639 C C . PHE B 1 266 ? 72.395 -100.166 25.552 1.00 110.36 248 PHE B C 1
ATOM 5640 O O . PHE B 1 266 ? 72.861 -99.024 25.597 1.00 117.33 248 PHE B O 1
ATOM 5648 N N . VAL B 1 267 ? 71.111 -100.421 25.321 1.00 100.97 249 VAL B N 1
ATOM 5649 C CA . VAL B 1 267 ? 70.164 -99.363 25.015 1.00 96.60 249 VAL B CA 1
ATOM 5650 C C . VAL B 1 267 ? 69.459 -98.882 26.276 1.00 99.20 249 VAL B C 1
ATOM 5651 O O . VAL B 1 267 ? 68.931 -99.680 27.053 1.00 101.93 249 VAL B O 1
ATOM 5655 N N . SER B 1 268 ? 69.455 -97.571 26.479 1.00 111.81 250 SER B N 1
ATOM 5656 C CA . SER B 1 268 ? 68.694 -96.992 27.574 1.00 86.24 250 SER B CA 1
ATOM 5657 C C . SER B 1 268 ? 68.216 -95.558 27.294 1.00 105.53 250 SER B C 1
ATOM 5658 O O . SER B 1 268 ? 68.553 -94.974 26.257 1.00 105.60 250 SER B O 1
ATOM 5661 N N . ASN B 1 269 ? 67.422 -94.999 28.210 1.00 84.64 251 ASN B N 1
ATOM 5662 C CA . ASN B 1 269 ? 66.980 -93.613 28.079 1.00 86.88 251 ASN B CA 1
ATOM 5663 C C . ASN B 1 269 ? 67.990 -92.677 28.699 1.00 99.16 251 ASN B C 1
ATOM 5664 O O . ASN B 1 269 ? 68.643 -93.017 29.678 1.00 112.78 251 ASN B O 1
ATOM 5669 N N . ILE B 1 270 ? 68.126 -91.497 28.117 1.00 100.55 252 ILE B N 1
ATOM 5670 C CA . ILE B 1 270 ? 69.170 -90.576 28.534 1.00 108.00 252 ILE B CA 1
ATOM 5671 C C . ILE B 1 270 ? 68.751 -89.941 29.852 1.00 111.72 252 ILE B C 1
ATOM 5672 O O . ILE B 1 270 ? 69.603 -89.586 30.670 1.00 92.05 252 ILE B O 1
ATOM 5677 N N . ASP B 1 271 ? 67.436 -89.848 30.065 1.00 118.27 253 ASP B N 1
ATOM 5678 C CA . ASP B 1 271 ? 66.874 -89.258 31.280 1.00 101.53 253 ASP B CA 1
ATOM 5679 C C . ASP B 1 271 ? 66.876 -90.236 32.457 1.00 107.10 253 ASP B C 1
ATOM 5680 O O . ASP B 1 271 ? 66.742 -89.822 33.604 1.00 131.48 253 ASP B O 1
ATOM 5685 N N . ASN B 1 272 ? 67.003 -91.529 32.174 1.00 94.50 254 ASN B N 1
ATOM 5686 C CA . ASN B 1 272 ? 67.173 -92.533 33.224 1.00 83.57 254 ASN B CA 1
ATOM 5687 C C . ASN B 1 272 ? 68.584 -92.484 33.806 1.00 91.31 254 ASN B C 1
ATOM 5688 O O . ASN B 1 272 ? 69.542 -92.944 33.188 1.00 97.27 254 ASN B O 1
ATOM 5693 N N . LEU B 1 273 ? 68.700 -91.952 35.015 1.00 91.53 255 LEU B N 1
ATOM 5694 C CA . LEU B 1 273 ? 69.997 -91.813 35.667 1.00 120.47 255 LEU B CA 1
ATOM 5695 C C . LEU B 1 273 ? 70.494 -93.141 36.257 1.00 106.17 255 LEU B C 1
ATOM 5696 O O . LEU B 1 273 ? 71.635 -93.241 36.714 1.00 87.58 255 LEU B O 1
ATOM 5701 N N . GLY B 1 274 ? 69.632 -94.153 36.244 1.00 80.02 256 GLY B N 1
ATOM 5702 C CA . GLY B 1 274 ? 69.955 -95.439 36.837 1.00 122.65 256 GLY B CA 1
ATOM 5703 C C . GLY B 1 274 ? 70.537 -96.411 35.831 1.00 120.92 256 GLY B C 1
ATOM 5704 O O . GLY B 1 274 ? 71.149 -97.423 36.195 1.00 88.02 256 GLY B O 1
ATOM 5705 N N . ALA B 1 275 ? 70.349 -96.090 34.556 1.00 100.29 257 ALA B N 1
ATOM 5706 C CA . ALA B 1 275 ? 70.790 -96.953 33.477 1.00 101.06 257 ALA B CA 1
ATOM 5707 C C . ALA B 1 275 ? 72.299 -96.853 33.293 1.00 86.76 257 ALA B C 1
ATOM 5708 O O . ALA B 1 275 ? 72.774 -96.294 32.312 1.00 110.39 257 ALA B O 1
ATOM 5710 N N . THR B 1 276 ? 73.046 -97.385 34.252 1.00 87.76 258 THR B N 1
ATOM 5711 C CA . THR B 1 276 ? 74.501 -97.470 34.150 1.00 99.72 258 THR B CA 1
ATOM 5712 C C . THR B 1 276 ? 74.914 -98.839 33.622 1.00 98.79 258 THR B C 1
ATOM 5713 O O . THR B 1 276 ? 74.194 -99.819 33.817 1.00 96.28 258 THR B O 1
ATOM 5717 N N . VAL B 1 277 ? 76.069 -98.925 32.968 1.00 83.56 259 VAL B N 1
ATOM 5718 C CA . VAL B 1 277 ? 76.501 -100.215 32.413 1.00 89.69 259 VAL B CA 1
ATOM 5719 C C . VAL B 1 277 ? 76.966 -101.148 33.539 1.00 86.14 259 VAL B C 1
ATOM 5720 O O . VAL B 1 277 ? 77.928 -100.859 34.253 1.00 88.06 259 VAL B O 1
ATOM 5724 N N . ASP B 1 278 ? 76.266 -102.269 33.692 1.00 84.44 260 ASP B N 1
ATOM 5725 C CA . ASP B 1 278 ? 76.545 -103.217 34.779 1.00 111.47 260 ASP B CA 1
ATOM 5726 C C . ASP B 1 278 ? 77.469 -104.389 34.410 1.00 88.81 260 ASP B C 1
ATOM 5727 O O . ASP B 1 278 ? 77.122 -105.246 33.595 1.00 102.80 260 ASP B O 1
ATOM 5732 N N . LEU B 1 279 ? 78.621 -104.457 35.061 1.00 85.58 261 LEU B N 1
ATOM 5733 C CA . LEU B 1 279 ? 79.630 -105.433 34.681 1.00 100.08 261 LEU B CA 1
ATOM 5734 C C . LEU B 1 279 ? 79.162 -106.871 34.920 1.00 100.74 261 LEU B C 1
ATOM 5735 O O . LEU B 1 279 ? 79.661 -107.804 34.295 1.00 104.90 261 LEU B O 1
ATOM 5740 N N . TYR B 1 280 ? 78.193 -107.047 35.812 1.00 109.09 262 TYR B N 1
ATOM 5741 C CA . TYR B 1 280 ? 77.703 -108.383 36.135 1.00 97.03 262 TYR B CA 1
ATOM 5742 C C . TYR B 1 280 ? 76.779 -108.881 35.027 1.00 90.58 262 TYR B C 1
ATOM 5743 O O . TYR B 1 280 ? 76.923 -110.009 34.543 1.00 123.20 262 TYR B O 1
ATOM 5752 N N . ILE B 1 281 ? 75.849 -108.030 34.608 1.00 85.44 263 ILE B N 1
ATOM 5753 C CA . ILE B 1 281 ? 74.993 -108.354 33.476 1.00 97.61 263 ILE B CA 1
ATOM 5754 C C . ILE B 1 281 ? 75.886 -108.586 32.257 1.00 113.15 263 ILE B C 1
ATOM 5755 O O . ILE B 1 281 ? 75.764 -109.612 31.572 1.00 107.77 263 ILE B O 1
ATOM 5760 N N . LEU B 1 282 ? 76.816 -107.659 32.025 1.00 87.30 264 LEU B N 1
ATOM 5761 C CA . LEU B 1 282 ? 77.765 -107.761 30.918 1.00 91.68 264 LEU B CA 1
ATOM 5762 C C . LEU B 1 282 ? 78.494 -109.101 30.939 1.00 89.93 264 LEU B C 1
ATOM 5763 O O . LEU B 1 282 ? 78.604 -109.788 29.922 1.00 109.64 264 LEU B O 1
ATOM 5768 N N . ASN B 1 283 ? 78.997 -109.464 32.109 1.00 114.41 265 ASN B N 1
ATOM 5769 C CA . ASN B 1 283 ? 79.631 -110.755 32.291 1.00 94.93 265 ASN B CA 1
ATOM 5770 C C . ASN B 1 283 ? 78.688 -111.870 31.881 1.00 97.63 265 ASN B C 1
ATOM 5771 O O . ASN B 1 283 ? 79.059 -112.741 31.112 1.00 92.53 265 ASN B O 1
ATOM 5776 N N . HIS B 1 284 ? 77.461 -111.839 32.385 1.00 112.76 266 HIS B N 1
ATOM 5777 C CA . HIS B 1 284 ? 76.484 -112.864 32.026 1.00 114.32 266 HIS B CA 1
ATOM 5778 C C . HIS B 1 284 ? 76.137 -112.864 30.548 1.00 113.31 266 HIS B C 1
ATOM 5779 O O . HIS B 1 284 ? 75.627 -113.852 30.016 1.00 109.58 266 HIS B O 1
ATOM 5786 N N . LEU B 1 285 ? 76.358 -111.730 29.899 1.00 122.13 267 LEU B N 1
ATOM 5787 C CA . LEU B 1 285 ? 76.166 -111.637 28.456 1.00 117.67 267 LEU B CA 1
ATOM 5788 C C . LEU B 1 285 ? 77.305 -112.184 27.613 1.00 106.48 267 LEU B C 1
ATOM 5789 O O . LEU B 1 285 ? 77.075 -113.027 26.750 1.00 137.36 267 LEU B O 1
ATOM 5794 N N . MET B 1 286 ? 78.518 -111.683 27.829 1.00 117.84 268 MET B N 1
ATOM 5795 C CA . MET B 1 286 ? 79.642 -112.018 26.955 1.00 115.19 268 MET B CA 1
ATOM 5796 C C . MET B 1 286 ? 80.463 -113.214 27.437 1.00 115.31 268 MET B C 1
ATOM 5797 O O . MET B 1 286 ? 81.314 -113.721 26.707 1.00 155.99 268 MET B O 1
ATOM 5802 N N . ASN B 1 287 ? 80.200 -113.660 28.660 1.00 108.62 269 ASN B N 1
ATOM 5803 C CA . ASN B 1 287 ? 80.771 -114.892 29.174 1.00 105.91 269 ASN B CA 1
ATOM 5804 C C . ASN B 1 287 ? 79.646 -115.782 29.677 1.00 96.22 269 ASN B C 1
ATOM 5805 O O . ASN B 1 287 ? 79.572 -116.082 30.858 1.00 103.28 269 ASN B O 1
ATOM 5810 N N . PRO B 1 288 ? 78.758 -116.209 28.769 1.00 111.79 270 PRO B N 1
ATOM 5811 C CA . PRO B 1 288 ? 77.533 -116.911 29.152 1.00 96.05 270 PRO B CA 1
ATOM 5812 C C . PRO B 1 288 ? 77.756 -118.332 29.648 1.00 119.14 270 PRO B C 1
ATOM 5813 O O . PRO B 1 288 ? 78.571 -119.053 29.061 1.00 103.68 270 PRO B O 1
ATOM 5817 N N . PRO B 1 289 ? 77.013 -118.743 30.694 1.00 121.84 271 PRO B N 1
ATOM 5818 C CA . PRO B 1 289 ? 77.150 -120.077 31.288 1.00 131.90 271 PRO B CA 1
ATOM 5819 C C . PRO B 1 289 ? 76.662 -121.178 30.357 1.00 129.15 271 PRO B C 1
ATOM 5820 O O . PRO B 1 289 ? 75.613 -121.027 29.734 1.00 137.59 271 PRO B O 1
ATOM 5824 N N . ASN B 1 290 ? 77.420 -122.264 30.268 1.00 114.11 272 ASN B N 1
ATOM 5825 C CA . ASN B 1 290 ? 77.112 -123.357 29.350 1.00 120.38 272 ASN B CA 1
ATOM 5826 C C . ASN B 1 290 ? 77.156 -122.921 27.887 1.00 116.64 272 ASN B C 1
ATOM 5827 O O . ASN B 1 290 ? 76.752 -123.675 27.000 1.00 120.60 272 ASN B O 1
ATOM 5832 N N . GLY B 1 291 ? 77.654 -121.711 27.637 1.00 111.35 273 GLY B N 1
ATOM 5833 C CA . GLY B 1 291 ? 77.835 -121.223 26.281 1.00 127.67 273 GLY B CA 1
ATOM 5834 C C . GLY B 1 291 ? 76.553 -120.862 25.556 1.00 131.66 273 GLY B C 1
ATOM 5835 O O . GLY B 1 291 ? 76.514 -120.835 24.327 1.00 139.49 273 GLY B O 1
ATOM 5836 N N . LYS B 1 292 ? 75.504 -120.575 26.316 1.00 122.47 274 LYS B N 1
ATOM 5837 C CA . LYS B 1 292 ? 74.235 -120.163 25.739 1.00 119.97 274 LYS B CA 1
ATOM 5838 C C . LYS B 1 292 ? 74.235 -118.652 25.606 1.00 129.47 274 LYS B C 1
ATOM 5839 O O . LYS B 1 292 ? 74.133 -117.950 26.605 1.00 151.50 274 LYS B O 1
ATOM 5845 N N . ARG B 1 293 ? 74.376 -118.158 24.379 1.00 112.63 275 ARG B N 1
ATOM 5846 C CA . ARG B 1 293 ? 74.364 -116.719 24.120 1.00 119.32 275 ARG B CA 1
ATOM 5847 C C . ARG B 1 293 ? 72.942 -116.170 23.949 1.00 114.23 275 ARG B C 1
ATOM 5848 O O . ARG B 1 293 ? 72.096 -116.793 23.308 1.00 104.32 275 ARG B O 1
ATOM 5856 N N . CYS B 1 294 ? 72.689 -115.004 24.542 1.00 95.69 276 CYS B N 1
ATOM 5857 C CA . CYS B 1 294 ? 71.378 -114.362 24.471 1.00 113.48 276 CYS B CA 1
ATOM 5858 C C . CYS B 1 294 ? 71.416 -113.193 23.495 1.00 108.96 276 CYS B C 1
ATOM 5859 O O . CYS B 1 294 ? 72.199 -112.260 23.662 1.00 116.24 276 CYS B O 1
ATOM 5862 N N . GLU B 1 295 ? 70.566 -113.244 22.476 1.00 99.64 277 GLU B N 1
ATOM 5863 C CA . GLU B 1 295 ? 70.537 -112.206 21.459 1.00 96.13 277 GLU B CA 1
ATOM 5864 C C . GLU B 1 295 ? 69.872 -110.941 22.005 1.00 103.86 277 GLU B C 1
ATOM 5865 O O . GLU B 1 295 ? 70.174 -109.831 21.565 1.00 104.96 277 GLU B O 1
ATOM 5871 N N . PHE B 1 296 ? 68.990 -111.116 22.986 1.00 101.23 278 PHE B N 1
ATOM 5872 C CA . PHE B 1 296 ? 68.190 -110.016 23.520 1.00 94.72 278 PHE B CA 1
ATOM 5873 C C . PHE B 1 296 ? 67.885 -110.224 24.998 1.00 97.68 278 PHE B C 1
ATOM 5874 O O . PHE B 1 296 ? 67.235 -111.212 25.375 1.00 109.62 278 PHE B O 1
ATOM 5882 N N . VAL B 1 297 ? 68.357 -109.301 25.837 1.00 99.30 279 VAL B N 1
ATOM 5883 C CA . VAL B 1 297 ? 68.006 -109.338 27.262 1.00 92.45 279 VAL B CA 1
ATOM 5884 C C . VAL B 1 297 ? 67.584 -107.989 27.799 1.00 89.20 279 VAL B C 1
ATOM 5885 O O . VAL B 1 297 ? 68.349 -107.018 27.754 1.00 90.67 279 VAL B O 1
ATOM 5889 N N . MET B 1 298 ? 66.364 -107.950 28.330 1.00 95.20 280 MET B N 1
ATOM 5890 C CA . MET B 1 298 ? 65.869 -106.749 28.974 1.00 101.26 280 MET B CA 1
ATOM 5891 C C . MET B 1 298 ? 65.891 -106.875 30.495 1.00 93.89 280 MET B C 1
ATOM 5892 O O . MET B 1 298 ? 65.492 -107.889 31.091 1.00 84.12 280 MET B O 1
ATOM 5897 N N . GLU B 1 299 ? 66.411 -105.823 31.109 1.00 93.05 281 GLU B N 1
ATOM 5898 C CA . GLU B 1 299 ? 66.264 -105.629 32.530 1.00 94.95 281 GLU B CA 1
ATOM 5899 C C . GLU B 1 299 ? 64.787 -105.434 32.785 1.00 81.68 281 GLU B C 1
ATOM 5900 O O . GLU B 1 299 ? 64.053 -104.964 31.927 1.00 85.33 281 GLU B O 1
ATOM 5906 N N . VAL B 1 300 ? 64.346 -105.845 33.955 1.00 91.74 282 VAL B N 1
ATOM 5907 C CA . VAL B 1 300 ? 62.946 -105.793 34.294 1.00 91.33 282 VAL B CA 1
ATOM 5908 C C . VAL B 1 300 ? 62.926 -105.469 35.775 1.00 102.56 282 VAL B C 1
ATOM 5909 O O . VAL B 1 300 ? 63.905 -105.737 36.467 1.00 92.53 282 VAL B O 1
ATOM 5913 N N . THR B 1 301 ? 61.858 -104.861 36.274 1.00 91.80 283 THR B N 1
ATOM 5914 C CA . THR B 1 301 ? 61.831 -104.569 37.704 1.00 88.63 283 THR B CA 1
ATOM 5915 C C . THR B 1 301 ? 60.455 -104.715 38.298 1.00 106.31 283 THR B C 1
ATOM 5916 O O . THR B 1 301 ? 59.447 -104.644 37.592 1.00 79.34 283 THR B O 1
ATOM 5920 N N . ASN B 1 302 ? 60.437 -104.922 39.612 1.00 99.66 284 ASN B N 1
ATOM 5921 C CA . ASN B 1 302 ? 59.208 -105.199 40.328 1.00 93.22 284 ASN B CA 1
ATOM 5922 C C . ASN B 1 302 ? 58.284 -103.990 40.324 1.00 106.29 284 ASN B C 1
ATOM 5923 O O . ASN B 1 302 ? 58.721 -102.841 40.480 1.00 83.35 284 ASN B O 1
ATOM 5928 N N . LYS B 1 303 ? 56.999 -104.276 40.151 1.00 99.36 285 LYS B N 1
ATOM 5929 C CA . LYS B 1 303 ? 55.972 -103.259 40.131 1.00 94.71 285 LYS B CA 1
ATOM 5930 C C . LYS B 1 303 ? 55.642 -102.828 41.552 1.00 101.02 285 LYS B C 1
ATOM 5931 O O . LYS B 1 303 ? 55.427 -103.668 42.433 1.00 96.66 285 LYS B O 1
ATOM 5937 N N . THR B 1 304 ? 55.639 -101.517 41.771 1.00 94.76 286 THR B N 1
ATOM 5938 C CA . THR B 1 304 ? 54.980 -100.938 42.928 1.00 85.87 286 THR B CA 1
ATOM 5939 C C . THR B 1 304 ? 53.532 -100.697 42.523 1.00 95.22 286 THR B C 1
ATOM 5940 O O . THR B 1 304 ? 53.130 -101.097 41.435 1.00 100.39 286 THR B O 1
ATOM 5944 N N . ARG B 1 305 ? 52.736 -100.058 43.371 1.00 114.98 287 ARG B N 1
ATOM 5945 C CA . ARG B 1 305 ? 51.355 -99.795 42.980 1.00 112.87 287 ARG B CA 1
ATOM 5946 C C . ARG B 1 305 ? 51.333 -98.660 41.963 1.00 106.21 287 ARG B C 1
ATOM 5947 O O . ARG B 1 305 ? 50.427 -98.576 41.138 1.00 106.89 287 ARG B O 1
ATOM 5955 N N . ALA B 1 306 ? 52.345 -97.802 42.015 1.00 116.16 288 ALA B N 1
ATOM 5956 C CA . ALA B 1 306 ? 52.428 -96.665 41.110 1.00 131.16 288 ALA B CA 1
ATOM 5957 C C . ALA B 1 306 ? 52.600 -97.102 39.660 1.00 131.94 288 ALA B C 1
ATOM 5958 O O . ALA B 1 306 ? 51.886 -96.642 38.769 1.00 164.02 288 ALA B O 1
ATOM 5960 N N . ASP B 1 307 ? 53.551 -97.997 39.434 1.00 109.21 289 ASP B N 1
ATOM 5961 C CA . ASP B 1 307 ? 53.894 -98.426 38.088 1.00 113.09 289 ASP B CA 1
ATOM 5962 C C . ASP B 1 307 ? 53.257 -99.775 37.781 1.00 134.54 289 ASP B C 1
ATOM 5963 O O . ASP B 1 307 ? 53.902 -100.677 37.252 1.00 170.99 289 ASP B O 1
ATOM 5968 N N . VAL B 1 308 ? 51.980 -99.904 38.123 1.00 140.52 290 VAL B N 1
ATOM 5969 C CA . VAL B 1 308 ? 51.198 -101.077 37.750 1.00 161.45 290 VAL B CA 1
ATOM 5970 C C . VAL B 1 308 ? 50.707 -100.931 36.308 1.00 180.94 290 VAL B C 1
ATOM 5971 O O . VAL B 1 308 ? 50.200 -101.881 35.710 1.00 183.53 290 VAL B O 1
ATOM 5975 N N . LYS B 1 309 ? 50.873 -99.731 35.755 1.00 187.26 291 LYS B N 1
ATOM 5976 C CA . LYS B 1 309 ? 50.382 -99.410 34.419 1.00 185.49 291 LYS B CA 1
ATOM 5977 C C . LYS B 1 309 ? 51.401 -99.674 33.307 1.00 192.48 291 LYS B C 1
ATOM 5978 O O . LYS B 1 309 ? 51.223 -99.214 32.179 1.00 209.45 291 LYS B O 1
ATOM 5984 N N . GLY B 1 310 ? 52.462 -100.412 33.620 1.00 167.73 292 GLY B N 1
ATOM 5985 C CA . GLY B 1 310 ? 53.506 -100.698 32.651 1.00 133.94 292 GLY B CA 1
ATOM 5986 C C . GLY B 1 310 ? 53.297 -102.029 31.950 1.00 145.75 292 GLY B C 1
ATOM 5987 O O . GLY B 1 310 ? 52.524 -102.868 32.415 1.00 160.46 292 GLY B O 1
ATOM 5988 N N . GLY B 1 311 ? 53.986 -102.213 30.825 1.00 115.64 293 GLY B N 1
ATOM 5989 C CA . GLY B 1 311 ? 53.960 -103.471 30.095 1.00 98.39 293 GLY B CA 1
ATOM 5990 C C . GLY B 1 311 ? 54.886 -104.514 30.692 1.00 100.69 293 GLY B C 1
ATOM 5991 O O . GLY B 1 311 ? 55.915 -104.177 31.276 1.00 117.12 293 GLY B O 1
ATOM 5992 N N . THR B 1 312 ? 54.517 -105.775 30.573 1.00 87.62 294 THR B N 1
ATOM 5993 C CA . THR B 1 312 ? 55.225 -106.800 31.286 1.00 97.10 294 THR B CA 1
ATOM 5994 C C . THR B 1 312 ? 55.474 -107.973 30.400 1.00 113.67 294 THR B C 1
ATOM 5995 O O . THR B 1 312 ? 54.741 -108.201 29.474 1.00 140.65 294 THR B O 1
ATOM 5999 N N . LEU B 1 313 ? 56.504 -108.730 30.704 1.00 119.73 295 LEU B N 1
ATOM 6000 C CA . LEU B 1 313 ? 56.862 -109.864 29.890 1.00 120.72 295 LEU B CA 1
ATOM 6001 C C . LEU B 1 313 ? 55.928 -111.000 30.043 1.00 119.40 295 LEU B C 1
ATOM 6002 O O . LEU B 1 313 ? 55.312 -111.161 31.059 1.00 119.20 295 LEU B O 1
ATOM 6007 N N . THR B 1 314 ? 55.845 -111.810 29.009 1.00 116.62 296 THR B N 1
ATOM 6008 C CA . THR B 1 314 ? 55.123 -113.042 29.091 1.00 108.95 296 THR B CA 1
ATOM 6009 C C . THR B 1 314 ? 55.571 -114.064 28.101 1.00 140.76 296 THR B C 1
ATOM 6010 O O . THR B 1 314 ? 56.258 -113.791 27.137 1.00 163.51 296 THR B O 1
ATOM 6014 N N . GLN B 1 315 ? 55.153 -115.268 28.397 1.00 123.89 297 GLN B N 1
ATOM 6015 C CA . GLN B 1 315 ? 55.448 -116.473 27.619 1.00 141.82 297 GLN B CA 1
ATOM 6016 C C . GLN B 1 315 ? 54.313 -116.721 26.636 1.00 164.85 297 GLN B C 1
ATOM 6017 O O . GLN B 1 315 ? 53.251 -117.214 27.020 1.00 167.82 297 GLN B O 1
ATOM 6023 N N . TYR B 1 316 ? 54.543 -116.374 25.370 1.00 184.85 298 TYR B N 1
ATOM 6024 C CA . TYR B 1 316 ? 53.530 -116.551 24.333 1.00 184.49 298 TYR B CA 1
ATOM 6025 C C . TYR B 1 316 ? 54.080 -117.313 23.132 1.00 165.36 298 TYR B C 1
ATOM 6026 O O . TYR B 1 316 ? 55.207 -117.081 22.688 1.00 161.72 298 TYR B O 1
ATOM 6035 N N . GLU B 1 317 ? 53.264 -118.236 22.629 1.00 157.05 299 GLU B N 1
ATOM 6036 C CA . GLU B 1 317 ? 53.605 -119.050 21.469 1.00 153.83 299 GLU B CA 1
ATOM 6037 C C . GLU B 1 317 ? 54.959 -119.731 21.657 1.00 162.45 299 GLU B C 1
ATOM 6038 O O . GLU B 1 317 ? 55.674 -119.992 20.692 1.00 177.67 299 GLU B O 1
ATOM 6044 N N . GLY B 1 318 ? 55.303 -120.009 22.910 1.00 148.11 300 GLY B N 1
ATOM 6045 C CA . GLY B 1 318 ? 56.516 -120.733 23.229 1.00 135.04 300 GLY B CA 1
ATOM 6046 C C . GLY B 1 318 ? 57.751 -119.859 23.326 1.00 135.06 300 GLY B C 1
ATOM 6047 O O . GLY B 1 318 ? 58.860 -120.384 23.400 1.00 142.15 300 GLY B O 1
ATOM 6048 N N . LYS B 1 319 ? 57.574 -118.539 23.326 1.00 133.79 301 LYS B N 1
ATOM 6049 C CA . LYS B 1 319 ? 58.711 -117.619 23.433 1.00 126.72 301 LYS B CA 1
ATOM 6050 C C . LYS B 1 319 ? 58.366 -116.397 24.287 1.00 148.62 301 LYS B C 1
ATOM 6051 O O . LYS B 1 319 ? 57.196 -116.129 24.562 1.00 167.42 301 LYS B O 1
ATOM 6057 N N . LEU B 1 320 ? 59.395 -115.669 24.713 1.00 145.74 302 LEU B N 1
ATOM 6058 C CA . LEU B 1 320 ? 59.229 -114.507 25.587 1.00 126.49 302 LEU B CA 1
ATOM 6059 C C . LEU B 1 320 ? 58.754 -113.295 24.787 1.00 132.49 302 LEU B C 1
ATOM 6060 O O . LEU B 1 320 ? 59.293 -113.003 23.723 1.00 140.85 302 LEU B O 1
ATOM 6065 N N . ARG B 1 321 ? 57.760 -112.586 25.312 1.00 122.36 303 ARG B N 1
ATOM 6066 C CA . ARG B 1 321 ? 57.130 -111.474 24.605 1.00 131.33 303 ARG B CA 1
ATOM 6067 C C . ARG B 1 321 ? 56.806 -110.339 25.570 1.00 133.05 303 ARG B C 1
ATOM 6068 O O . ARG B 1 321 ? 56.538 -110.575 26.746 1.00 115.62 303 ARG B O 1
ATOM 6076 N N . LEU B 1 322 ? 56.836 -109.108 25.069 1.00 136.52 304 LEU B N 1
ATOM 6077 C CA . LEU B 1 322 ? 56.426 -107.947 25.856 1.00 131.89 304 LEU B CA 1
ATOM 6078 C C . LEU B 1 322 ? 54.971 -107.580 25.569 1.00 128.66 304 LEU B C 1
ATOM 6079 O O . LEU B 1 322 ? 54.614 -107.270 24.433 1.00 147.00 304 LEU B O 1
ATOM 6084 N N . VAL B 1 323 ? 54.137 -107.617 26.601 1.00 118.78 305 VAL B N 1
ATOM 6085 C CA . VAL B 1 323 ? 52.725 -107.303 26.457 1.00 110.38 305 VAL B CA 1
ATOM 6086 C C . VAL B 1 323 ? 52.407 -106.001 27.164 1.00 108.58 305 VAL B C 1
ATOM 6087 O O . VAL B 1 323 ? 52.726 -105.826 28.348 1.00 96.12 305 VAL B O 1
ATOM 6091 N N . GLU B 1 324 ? 51.782 -105.095 26.415 1.00 107.24 306 GLU B N 1
ATOM 6092 C CA . GLU B 1 324 ? 51.372 -103.794 26.918 1.00 112.74 306 GLU B CA 1
ATOM 6093 C C . GLU B 1 324 ? 49.881 -103.834 27.224 1.00 138.54 306 GLU B C 1
ATOM 6094 O O . GLU B 1 324 ? 49.184 -104.752 26.791 1.00 126.32 306 GLU B O 1
ATOM 6100 N N . ILE B 1 325 ? 49.390 -102.850 27.971 1.00 147.15 307 ILE B N 1
ATOM 6101 C CA . ILE B 1 325 ? 47.985 -102.834 28.358 1.00 140.93 307 ILE B CA 1
ATOM 6102 C C . ILE B 1 325 ? 47.080 -102.721 27.135 1.00 130.75 307 ILE B C 1
ATOM 6103 O O . ILE B 1 325 ? 46.013 -103.332 27.084 1.00 126.80 307 ILE B O 1
ATOM 6108 N N . ALA B 1 326 ? 47.524 -101.953 26.146 1.00 124.72 308 ALA B N 1
ATOM 6109 C CA . ALA B 1 326 ? 46.717 -101.680 24.964 1.00 141.09 308 ALA B CA 1
ATOM 6110 C C . ALA B 1 326 ? 46.376 -102.950 24.183 1.00 155.39 308 ALA B C 1
ATOM 6111 O O . ALA B 1 326 ? 45.399 -102.975 23.433 1.00 152.82 308 ALA B O 1
ATOM 6113 N N . GLN B 1 327 ? 47.176 -103.999 24.361 1.00 159.73 309 GLN B N 1
ATOM 6114 C CA . GLN B 1 327 ? 46.973 -105.258 23.640 1.00 167.56 309 GLN B CA 1
ATOM 6115 C C . GLN B 1 327 ? 46.037 -106.220 24.367 1.00 157.72 309 GLN B C 1
ATOM 6116 O O . GLN B 1 327 ? 45.580 -107.204 23.783 1.00 148.89 309 GLN B O 1
ATOM 6122 N N . VAL B 1 328 ? 45.765 -105.946 25.639 1.00 140.89 310 VAL B N 1
ATOM 6123 C CA . VAL B 1 328 ? 44.949 -106.841 26.449 1.00 138.58 310 VAL B CA 1
ATOM 6124 C C . VAL B 1 328 ? 43.459 -106.548 26.273 1.00 165.16 310 VAL B C 1
ATOM 6125 O O . VAL B 1 328 ? 43.058 -105.383 26.285 1.00 182.41 310 VAL B O 1
ATOM 6129 N N . PRO B 1 329 ? 42.633 -107.601 26.109 1.00 170.34 311 PRO B N 1
ATOM 6130 C CA . PRO B 1 329 ? 41.176 -107.420 26.084 1.00 173.91 311 PRO B CA 1
ATOM 6131 C C . PRO B 1 329 ? 40.640 -106.649 27.288 1.00 183.29 311 PRO B C 1
ATOM 6132 O O . PRO B 1 329 ? 41.299 -106.586 28.327 1.00 197.24 311 PRO B O 1
ATOM 6136 N N . LYS B 1 330 ? 39.453 -106.070 27.143 1.00 165.03 312 LYS B N 1
ATOM 6137 C CA . LYS B 1 330 ? 38.847 -105.303 28.225 1.00 165.73 312 LYS B CA 1
ATOM 6138 C C . LYS B 1 330 ? 38.547 -106.177 29.426 1.00 172.82 312 LYS B C 1
ATOM 6139 O O . LYS B 1 330 ? 38.676 -105.744 30.565 1.00 161.32 312 LYS B O 1
ATOM 6145 N N . ALA B 1 331 ? 38.117 -107.404 29.169 1.00 187.86 313 ALA B N 1
ATOM 6146 C CA . ALA B 1 331 ? 37.734 -108.300 30.248 1.00 186.52 313 ALA B CA 1
ATOM 6147 C C . ALA B 1 331 ? 38.959 -108.768 31.030 1.00 182.48 313 ALA B C 1
ATOM 6148 O O . ALA B 1 331 ? 38.920 -108.882 32.253 1.00 191.15 313 ALA B O 1
ATOM 6150 N N . HIS B 1 332 ? 40.047 -109.016 30.309 1.00 169.43 314 HIS B N 1
ATOM 6151 C CA . HIS B 1 332 ? 41.273 -109.555 30.886 1.00 166.30 314 HIS B CA 1
ATOM 6152 C C . HIS B 1 332 ? 42.200 -108.433 31.399 1.00 164.46 314 HIS B C 1
ATOM 6153 O O . HIS B 1 332 ? 43.318 -108.696 31.838 1.00 170.33 314 HIS B O 1
ATOM 6160 N N . VAL B 1 333 ? 41.724 -107.189 31.369 1.00 151.02 315 VAL B N 1
ATOM 6161 C CA . VAL B 1 333 ? 42.582 -106.037 31.658 1.00 141.26 315 VAL B CA 1
ATOM 6162 C C . VAL B 1 333 ? 42.924 -105.865 33.139 1.00 144.27 315 VAL B C 1
ATOM 6163 O O . VAL B 1 333 ? 44.045 -105.492 33.483 1.00 142.50 315 VAL B O 1
ATOM 6167 N N . ASP B 1 334 ? 41.963 -106.110 34.019 1.00 143.13 316 ASP B N 1
ATOM 6168 C CA . ASP B 1 334 ? 42.212 -105.925 35.440 1.00 148.48 316 ASP B CA 1
ATOM 6169 C C . ASP B 1 334 ? 43.076 -107.068 35.961 1.00 149.35 316 ASP B C 1
ATOM 6170 O O . ASP B 1 334 ? 43.897 -106.875 36.853 1.00 168.03 316 ASP B O 1
ATOM 6175 N N . GLU B 1 335 ? 42.904 -108.255 35.386 1.00 140.06 317 GLU B N 1
ATOM 6176 C CA . GLU B 1 335 ? 43.734 -109.400 35.748 1.00 146.63 317 GLU B CA 1
ATOM 6177 C C . GLU B 1 335 ? 45.176 -109.180 35.287 1.00 144.01 317 GLU B C 1
ATOM 6178 O O . GLU B 1 335 ? 46.112 -109.777 35.817 1.00 133.32 317 GLU B O 1
ATOM 6184 N N . PHE B 1 336 ? 45.345 -108.307 34.302 1.00 135.00 318 PHE B N 1
ATOM 6185 C CA . PHE B 1 336 ? 46.662 -108.009 33.765 1.00 126.31 318 PHE B CA 1
ATOM 6186 C C . PHE B 1 336 ? 47.421 -107.077 34.700 1.00 117.00 318 PHE B C 1
ATOM 6187 O O . PHE B 1 336 ? 48.646 -107.129 34.776 1.00 105.11 318 PHE B O 1
ATOM 6195 N N . LYS B 1 337 ? 46.694 -106.223 35.411 1.00 115.70 319 LYS B N 1
ATOM 6196 C CA . LYS B 1 337 ? 47.321 -105.308 36.356 1.00 128.31 319 LYS B CA 1
ATOM 6197 C C . LYS B 1 337 ? 47.621 -105.997 37.690 1.00 142.62 319 LYS B C 1
ATOM 6198 O O . LYS B 1 337 ? 48.380 -105.475 38.510 1.00 148.32 319 LYS B O 1
ATOM 6204 N N . SER B 1 338 ? 47.013 -107.163 37.904 1.00 143.69 320 SER B N 1
ATOM 6205 C CA . SER B 1 338 ? 47.194 -107.925 39.140 1.00 152.01 320 SER B CA 1
ATOM 6206 C C . SER B 1 338 ? 48.658 -108.261 39.385 1.00 142.84 320 SER B C 1
ATOM 6207 O O . SER B 1 338 ? 49.275 -108.970 38.592 1.00 159.00 320 SER B O 1
ATOM 6210 N N . VAL B 1 339 ? 49.206 -107.765 40.489 1.00 111.42 321 VAL B N 1
ATOM 6211 C CA . VAL B 1 339 ? 50.612 -107.987 40.802 1.00 102.02 321 VAL B CA 1
ATOM 6212 C C . VAL B 1 339 ? 50.841 -109.415 41.283 1.00 117.63 321 VAL B C 1
ATOM 6213 O O . VAL B 1 339 ? 51.974 -109.879 41.391 1.00 124.87 321 VAL B O 1
ATOM 6217 N N . SER B 1 340 ? 49.759 -110.119 41.574 1.00 137.67 322 SER B N 1
ATOM 6218 C CA . SER B 1 340 ? 49.861 -111.532 41.891 1.00 155.61 322 SER B CA 1
ATOM 6219 C C . SER B 1 340 ? 50.187 -112.335 40.634 1.00 153.91 322 SER B C 1
ATOM 6220 O O . SER B 1 340 ? 50.930 -113.315 40.686 1.00 161.67 322 SER B O 1
ATOM 6223 N N . LYS B 1 341 ? 49.631 -111.911 39.504 1.00 158.09 323 LYS B N 1
ATOM 6224 C CA . LYS B 1 341 ? 49.866 -112.591 38.234 1.00 163.64 323 LYS B CA 1
ATOM 6225 C C . LYS B 1 341 ? 51.143 -112.086 37.555 1.00 150.69 323 LYS B C 1
ATOM 6226 O O . LYS B 1 341 ? 51.901 -112.876 36.994 1.00 156.16 323 LYS B O 1
ATOM 6232 N N . PHE B 1 342 ? 51.381 -110.776 37.621 1.00 129.44 324 PHE B N 1
ATOM 6233 C CA . PHE B 1 342 ? 52.480 -110.139 36.881 1.00 116.38 324 PHE B CA 1
ATOM 6234 C C . PHE B 1 342 ? 53.297 -109.207 37.756 1.00 118.60 324 PHE B C 1
ATOM 6235 O O . PHE B 1 342 ? 52.926 -108.060 37.988 1.00 103.29 324 PHE B O 1
ATOM 6243 N N . LYS B 1 343 ? 54.437 -109.712 38.202 1.00 121.85 325 LYS B N 1
ATOM 6244 C CA . LYS B 1 343 ? 55.178 -109.104 39.288 1.00 114.06 325 LYS B CA 1
ATOM 6245 C C . LYS B 1 343 ? 56.158 -108.047 38.805 1.00 105.93 325 LYS B C 1
ATOM 6246 O O . LYS B 1 343 ? 56.753 -107.334 39.609 1.00 128.41 325 LYS B O 1
ATOM 6252 N N . ILE B 1 344 ? 56.297 -107.925 37.492 1.00 93.08 326 ILE B N 1
ATOM 6253 C CA . ILE B 1 344 ? 57.395 -107.152 36.919 1.00 98.79 326 ILE B CA 1
ATOM 6254 C C . ILE B 1 344 ? 56.994 -106.345 35.689 1.00 97.81 326 ILE B C 1
ATOM 6255 O O . ILE B 1 344 ? 56.068 -106.705 34.964 1.00 93.54 326 ILE B O 1
ATOM 6260 N N . PHE B 1 345 ? 57.701 -105.244 35.465 1.00 81.29 327 PHE B N 1
ATOM 6261 C CA . PHE B 1 345 ? 57.469 -104.430 34.286 1.00 81.67 327 PHE B CA 1
ATOM 6262 C C . PHE B 1 345 ? 58.803 -104.048 33.666 1.00 87.88 327 PHE B C 1
ATOM 6263 O O . PHE B 1 345 ? 59.859 -104.136 34.313 1.00 91.14 327 PHE B O 1
ATOM 6271 N N . ASN B 1 346 ? 58.733 -103.635 32.404 1.00 82.11 328 ASN B N 1
ATOM 6272 C CA . ASN B 1 346 ? 59.904 -103.323 31.601 1.00 82.22 328 ASN B CA 1
ATOM 6273 C C . ASN B 1 346 ? 60.576 -102.044 32.045 1.00 81.27 328 ASN B C 1
ATOM 6274 O O . ASN B 1 346 ? 59.928 -101.016 32.163 1.00 93.22 328 ASN B O 1
ATOM 6279 N N . THR B 1 347 ? 61.878 -102.110 32.285 1.00 80.89 329 THR B N 1
ATOM 6280 C CA . THR B 1 347 ? 62.646 -100.930 32.648 1.00 102.32 329 THR B CA 1
ATOM 6281 C C . THR B 1 347 ? 63.217 -100.226 31.415 1.00 80.87 329 THR B C 1
ATOM 6282 O O . THR B 1 347 ? 63.794 -99.147 31.511 1.00 106.51 329 THR B O 1
ATOM 6286 N N . ASN B 1 348 ? 63.043 -100.841 30.254 1.00 81.94 330 ASN B N 1
ATOM 6287 C CA . ASN B 1 348 ? 63.565 -100.300 29.009 1.00 86.24 330 ASN B CA 1
ATOM 6288 C C . ASN B 1 348 ? 65.076 -100.041 29.044 1.00 105.15 330 ASN B C 1
ATOM 6289 O O . ASN B 1 348 ? 65.588 -99.139 28.379 1.00 97.61 330 ASN B O 1
ATOM 6294 N N . ASN B 1 349 ? 65.779 -100.848 29.834 1.00 125.85 331 ASN B N 1
ATOM 6295 C CA . ASN B 1 349 ? 67.234 -100.941 29.765 1.00 119.90 331 ASN B CA 1
ATOM 6296 C C . ASN B 1 349 ? 67.596 -102.239 29.076 1.00 112.56 331 ASN B C 1
ATOM 6297 O O . ASN B 1 349 ? 67.618 -103.292 29.708 1.00 120.84 331 ASN B O 1
ATOM 6302 N N . LEU B 1 350 ? 67.884 -102.169 27.785 1.00 102.76 332 LEU B N 1
ATOM 6303 C CA . LEU B 1 350 ? 68.045 -103.380 26.996 1.00 105.16 332 LEU B CA 1
ATOM 6304 C C . LEU B 1 350 ? 69.509 -103.635 26.646 1.00 101.33 332 LEU B C 1
ATOM 6305 O O . LEU B 1 350 ? 70.293 -102.690 26.508 1.00 90.78 332 LEU B O 1
ATOM 6310 N N . TRP B 1 351 ? 69.872 -104.919 26.549 1.00 101.03 333 TRP B N 1
ATOM 6311 C CA . TRP B 1 351 ? 71.144 -105.332 25.944 1.00 88.18 333 TRP B CA 1
ATOM 6312 C C . TRP B 1 351 ? 70.833 -106.214 24.737 1.00 108.92 333 TRP B C 1
ATOM 6313 O O . TRP B 1 351 ? 70.189 -107.271 24.871 1.00 99.37 333 TRP B O 1
ATOM 6324 N N . ILE B 1 352 ? 71.282 -105.764 23.564 1.00 102.44 334 ILE B N 1
ATOM 6325 C CA . ILE B 1 352 ? 70.977 -106.437 22.298 1.00 108.83 334 ILE B CA 1
ATOM 6326 C C . ILE B 1 352 ? 72.254 -106.785 21.535 1.00 99.89 334 ILE B C 1
ATOM 6327 O O . ILE B 1 352 ? 73.228 -106.038 21.588 1.00 93.76 334 ILE B O 1
ATOM 6332 N N . SER B 1 353 ? 72.252 -107.926 20.844 1.00 94.99 335 SER B N 1
ATOM 6333 C CA . SER B 1 353 ? 73.412 -108.345 20.043 1.00 96.56 335 SER B CA 1
ATOM 6334 C C . SER B 1 353 ? 73.353 -107.786 18.626 1.00 108.12 335 SER B C 1
ATOM 6335 O O . SER B 1 353 ? 72.392 -108.014 17.888 1.00 118.31 335 SER B O 1
ATOM 6338 N N . LEU B 1 354 ? 74.402 -107.063 18.256 1.00 98.68 336 LEU B N 1
ATOM 6339 C CA . LEU B 1 354 ? 74.506 -106.454 16.943 1.00 100.24 336 LEU B CA 1
ATOM 6340 C C . LEU B 1 354 ? 74.314 -107.507 15.861 1.00 150.68 336 LEU B C 1
ATOM 6341 O O . LEU B 1 354 ? 73.697 -107.253 14.821 1.00 163.91 336 LEU B O 1
ATOM 6346 N N . ALA B 1 355 ? 74.850 -108.695 16.122 1.00 127.33 337 ALA B N 1
ATOM 6347 C CA . ALA B 1 355 ? 74.770 -109.799 15.181 1.00 128.36 337 ALA B CA 1
ATOM 6348 C C . ALA B 1 355 ? 73.321 -110.122 14.820 1.00 115.00 337 ALA B C 1
ATOM 6349 O O . ALA B 1 355 ? 72.932 -110.103 13.646 1.00 153.35 337 ALA B O 1
ATOM 6351 N N . ALA B 1 356 ? 72.523 -110.404 15.842 1.00 102.60 338 ALA B N 1
ATOM 6352 C CA . ALA B 1 356 ? 71.120 -110.743 15.651 1.00 129.71 338 ALA B CA 1
ATOM 6353 C C . ALA B 1 356 ? 70.339 -109.576 15.044 1.00 127.16 338 ALA B C 1
ATOM 6354 O O . ALA B 1 356 ? 69.466 -109.787 14.199 1.00 112.84 338 ALA B O 1
ATOM 6356 N N . VAL B 1 357 ? 70.651 -108.351 15.462 1.00 118.27 339 VAL B N 1
ATOM 6357 C CA . VAL B 1 357 ? 70.025 -107.182 14.859 1.00 124.74 339 VAL B CA 1
ATOM 6358 C C . VAL B 1 357 ? 70.283 -107.186 13.357 1.00 117.06 339 VAL B C 1
ATOM 6359 O O . VAL B 1 357 ? 69.351 -107.060 12.567 1.00 125.96 339 VAL B O 1
ATOM 6363 N N . LYS B 1 358 ? 71.542 -107.348 12.963 1.00 116.56 340 LYS B N 1
ATOM 6364 C CA . LYS B 1 358 ? 71.873 -107.368 11.546 1.00 108.17 340 LYS B CA 1
ATOM 6365 C C . LYS B 1 358 ? 71.104 -108.478 10.837 1.00 108.82 340 LYS B C 1
ATOM 6366 O O . LYS B 1 358 ? 70.415 -108.224 9.848 1.00 139.65 340 LYS B O 1
ATOM 6372 N N . ARG B 1 359 ? 71.209 -109.699 11.353 1.00 131.90 341 ARG B N 1
ATOM 6373 C CA . ARG B 1 359 ? 70.541 -110.845 10.730 1.00 120.88 341 ARG B CA 1
ATOM 6374 C C . ARG B 1 359 ? 69.052 -110.598 10.555 1.00 118.78 341 ARG B C 1
ATOM 6375 O O . ARG B 1 359 ? 68.507 -110.791 9.470 1.00 133.42 341 ARG B O 1
ATOM 6383 N N . LEU B 1 360 ? 68.396 -110.187 11.632 1.00 107.85 342 LEU B N 1
ATOM 6384 C CA . LEU B 1 360 ? 66.951 -110.032 11.615 1.00 114.60 342 LEU B CA 1
ATOM 6385 C C . LEU B 1 360 ? 66.529 -108.875 10.721 1.00 122.57 342 LEU B C 1
ATOM 6386 O O . LEU B 1 360 ? 65.600 -109.008 9.923 1.00 136.55 342 LEU B O 1
ATOM 6391 N N . GLN B 1 361 ? 67.214 -107.744 10.848 1.00 129.42 343 GLN B N 1
ATOM 6392 C CA . GLN B 1 361 ? 66.875 -106.571 10.059 1.00 124.76 343 GLN B CA 1
ATOM 6393 C C . GLN B 1 361 ? 67.056 -106.877 8.586 1.00 118.01 343 GLN B C 1
ATOM 6394 O O . GLN B 1 361 ? 66.244 -106.470 7.762 1.00 127.10 343 GLN B O 1
ATOM 6400 N N . GLU B 1 362 ? 68.121 -107.604 8.266 1.00 118.68 344 GLU B N 1
ATOM 6401 C CA . GLU B 1 362 ? 68.369 -108.035 6.902 1.00 140.39 344 GLU B CA 1
ATOM 6402 C C . GLU B 1 362 ? 67.130 -108.713 6.318 1.00 138.43 344 GLU B C 1
ATOM 6403 O O . GLU B 1 362 ? 66.787 -108.505 5.155 1.00 146.88 344 GLU B O 1
ATOM 6409 N N . GLN B 1 363 ? 66.451 -109.505 7.144 1.00 121.67 345 GLN B N 1
ATOM 6410 C CA . GLN B 1 363 ? 65.353 -110.350 6.681 1.00 121.51 345 GLN B CA 1
ATOM 6411 C C . GLN B 1 363 ? 63.985 -109.747 6.959 1.00 133.95 345 GLN B C 1
ATOM 6412 O O . GLN B 1 363 ? 62.968 -110.351 6.624 1.00 133.78 345 GLN B O 1
ATOM 6418 N N . ASN B 1 364 ? 63.961 -108.569 7.578 1.00 142.04 346 ASN B N 1
ATOM 6419 C CA . ASN B 1 364 ? 62.712 -107.936 7.996 1.00 125.28 346 ASN B CA 1
ATOM 6420 C C . ASN B 1 364 ? 61.901 -108.845 8.922 1.00 142.36 346 ASN B C 1
ATOM 6421 O O . ASN B 1 364 ? 60.669 -108.783 8.943 1.00 161.90 346 ASN B O 1
ATOM 6426 N N . ALA B 1 365 ? 62.600 -109.686 9.685 1.00 141.91 347 ALA B N 1
ATOM 6427 C CA . ALA B 1 365 ? 61.962 -110.639 10.596 1.00 148.83 347 ALA B CA 1
ATOM 6428 C C . ALA B 1 365 ? 61.765 -110.041 11.991 1.00 141.15 347 ALA B C 1
ATOM 6429 O O . ALA B 1 365 ? 60.982 -110.551 12.796 1.00 129.04 347 ALA B O 1
ATOM 6431 N N . ILE B 1 366 ? 62.506 -108.974 12.275 1.00 135.37 348 ILE B N 1
ATOM 6432 C CA . ILE B 1 366 ? 62.307 -108.171 13.479 1.00 112.91 348 ILE B CA 1
ATOM 6433 C C . ILE B 1 366 ? 60.864 -107.657 13.494 1.00 145.79 348 ILE B C 1
ATOM 6434 O O . ILE B 1 366 ? 60.407 -107.051 12.528 1.00 191.56 348 ILE B O 1
ATOM 6439 N N . ASP B 1 367 ? 60.145 -107.905 14.585 1.00 113.34 349 ASP B N 1
ATOM 6440 C CA . ASP B 1 367 ? 58.701 -107.687 14.607 1.00 127.46 349 ASP B CA 1
ATOM 6441 C C . ASP B 1 367 ? 58.252 -107.023 15.900 1.00 139.08 349 ASP B C 1
ATOM 6442 O O . ASP B 1 367 ? 58.677 -107.397 16.987 1.00 141.96 349 ASP B O 1
ATOM 6447 N N . MET B 1 368 ? 57.384 -106.030 15.767 1.00 139.77 350 MET B N 1
ATOM 6448 C CA . MET B 1 368 ? 56.890 -105.278 16.905 1.00 128.56 350 MET B CA 1
ATOM 6449 C C . MET B 1 368 ? 55.444 -104.878 16.660 1.00 142.80 350 MET B C 1
ATOM 6450 O O . MET B 1 368 ? 55.054 -104.585 15.532 1.00 121.93 350 MET B O 1
ATOM 6455 N N . GLU B 1 369 ? 54.647 -104.869 17.721 1.00 157.59 351 GLU B N 1
ATOM 6456 C CA . GLU B 1 369 ? 53.252 -104.475 17.613 1.00 133.80 351 GLU B CA 1
ATOM 6457 C C . GLU B 1 369 ? 53.164 -103.011 17.198 1.00 133.85 351 GLU B C 1
ATOM 6458 O O . GLU B 1 369 ? 54.125 -102.254 17.363 1.00 122.80 351 GLU B O 1
ATOM 6464 N N . ILE B 1 370 ? 52.008 -102.630 16.654 1.00 147.04 352 ILE B N 1
ATOM 6465 C CA . ILE B 1 370 ? 51.777 -101.278 16.127 1.00 139.89 352 ILE B CA 1
ATOM 6466 C C . ILE B 1 370 ? 51.072 -100.372 17.132 1.00 134.25 352 ILE B C 1
ATOM 6467 O O . ILE B 1 370 ? 49.907 -100.586 17.465 1.00 142.30 352 ILE B O 1
ATOM 6472 N N . ILE B 1 371 ? 51.786 -99.355 17.602 1.00 138.73 353 ILE B N 1
ATOM 6473 C CA . ILE B 1 371 ? 51.235 -98.388 18.543 1.00 127.96 353 ILE B CA 1
ATOM 6474 C C . ILE B 1 371 ? 50.569 -97.249 17.787 1.00 142.67 353 ILE B C 1
ATOM 6475 O O . ILE B 1 371 ? 51.232 -96.538 17.032 1.00 164.36 353 ILE B O 1
ATOM 6480 N N . VAL B 1 372 ? 49.270 -97.068 17.999 1.00 122.75 354 VAL B N 1
ATOM 6481 C CA . VAL B 1 372 ? 48.528 -96.014 17.314 1.00 118.52 354 VAL B CA 1
ATOM 6482 C C . VAL B 1 372 ? 48.212 -94.872 18.290 1.00 126.57 354 VAL B C 1
ATOM 6483 O O . VAL B 1 372 ? 47.193 -94.878 18.978 1.00 102.56 354 VAL B O 1
ATOM 6487 N N . ASN B 1 373 ? 49.097 -93.880 18.333 1.00 149.75 355 ASN B N 1
ATOM 6488 C CA . ASN B 1 373 ? 49.029 -92.847 19.350 1.00 127.06 355 ASN B CA 1
ATOM 6489 C C . ASN B 1 373 ? 48.260 -91.654 18.809 1.00 162.40 355 ASN B C 1
ATOM 6490 O O . ASN B 1 373 ? 48.571 -91.134 17.741 1.00 189.71 355 ASN B O 1
ATOM 6495 N N . ALA B 1 374 ? 47.238 -91.234 19.544 1.00 156.22 356 ALA B N 1
ATOM 6496 C CA . ALA B 1 374 ? 46.405 -90.123 19.114 1.00 146.48 356 ALA B CA 1
ATOM 6497 C C . ALA B 1 374 ? 46.855 -88.856 19.809 1.00 155.92 356 ALA B C 1
ATOM 6498 O O . ALA B 1 374 ? 47.335 -88.890 20.941 1.00 154.69 356 ALA B O 1
ATOM 6500 N N . LYS B 1 375 ? 46.688 -87.739 19.116 1.00 169.73 357 LYS B N 1
ATOM 6501 C CA . LYS B 1 375 ? 47.067 -86.442 19.643 1.00 168.45 357 LYS B CA 1
ATOM 6502 C C . LYS B 1 375 ? 46.246 -85.354 19.003 1.00 195.76 357 LYS B C 1
ATOM 6503 O O . LYS B 1 375 ? 45.649 -85.552 17.945 1.00 190.36 357 LYS B O 1
ATOM 6509 N N . THR B 1 376 ? 46.235 -84.201 19.661 1.00 215.50 358 THR B N 1
ATOM 6510 C CA . THR B 1 376 ? 45.533 -83.024 19.170 1.00 212.34 358 THR B CA 1
ATOM 6511 C C . THR B 1 376 ? 46.327 -81.769 19.460 1.00 211.84 358 THR B C 1
ATOM 6512 O O . THR B 1 376 ? 46.898 -81.638 20.542 1.00 213.19 358 THR B O 1
ATOM 6516 N N . LEU B 1 377 ? 46.364 -80.836 18.510 1.00 220.71 359 LEU B N 1
ATOM 6517 C CA . LEU B 1 377 ? 47.086 -79.585 18.773 1.00 214.77 359 LEU B CA 1
ATOM 6518 C C . LEU B 1 377 ? 46.683 -78.410 17.873 1.00 227.51 359 LEU B C 1
ATOM 6519 O O . LEU B 1 377 ? 45.583 -78.410 17.331 1.00 235.23 359 LEU B O 1
ATOM 6524 N N . ASP B 1 378 ? 47.591 -77.441 17.698 1.00 244.36 360 ASP B N 1
ATOM 6525 C CA . ASP B 1 378 ? 47.228 -76.047 17.404 1.00 250.73 360 ASP B CA 1
ATOM 6526 C C . ASP B 1 378 ? 46.162 -75.964 16.325 1.00 255.38 360 ASP B C 1
ATOM 6527 O O . ASP B 1 378 ? 46.292 -76.572 15.262 1.00 266.62 360 ASP B O 1
ATOM 6532 N N . GLY B 1 379 ? 45.103 -75.211 16.610 1.00 239.83 361 GLY B N 1
ATOM 6533 C CA . GLY B 1 379 ? 43.899 -75.270 15.804 1.00 229.13 361 GLY B CA 1
ATOM 6534 C C . GLY B 1 379 ? 43.046 -76.452 16.236 1.00 223.67 361 GLY B C 1
ATOM 6535 O O . GLY B 1 379 ? 42.031 -76.762 15.608 1.00 219.13 361 GLY B O 1
ATOM 6536 N N . GLY B 1 380 ? 43.474 -77.125 17.305 1.00 227.84 362 GLY B N 1
ATOM 6537 C CA . GLY B 1 380 ? 42.756 -78.264 17.846 1.00 217.67 362 GLY B CA 1
ATOM 6538 C C . GLY B 1 380 ? 42.582 -79.348 16.798 1.00 210.76 362 GLY B C 1
ATOM 6539 O O . GLY B 1 380 ? 41.540 -80.006 16.743 1.00 201.21 362 GLY B O 1
ATOM 6540 N N . LEU B 1 381 ? 43.604 -79.523 15.957 1.00 203.79 363 LEU B N 1
ATOM 6541 C CA . LEU B 1 381 ? 43.593 -80.573 14.941 1.00 176.00 363 LEU B CA 1
ATOM 6542 C C . LEU B 1 381 ? 43.823 -81.906 15.612 1.00 172.08 363 LEU B C 1
ATOM 6543 O O . LEU B 1 381 ? 44.734 -82.044 16.442 1.00 151.83 363 LEU B O 1
ATOM 6548 N N . ASN B 1 382 ? 42.980 -82.863 15.230 1.00 173.47 364 ASN B N 1
ATOM 6549 C CA . ASN B 1 382 ? 43.005 -84.237 15.729 1.00 190.41 364 ASN B CA 1
ATOM 6550 C C . ASN B 1 382 ? 43.709 -85.187 14.770 1.00 184.73 364 ASN B C 1
ATOM 6551 O O . ASN B 1 382 ? 43.301 -85.350 13.622 1.00 187.51 364 ASN B O 1
ATOM 6556 N N . VAL B 1 383 ? 44.758 -85.833 15.266 1.00 181.05 365 VAL B N 1
ATOM 6557 C CA . VAL B 1 383 ? 45.636 -86.637 14.430 1.00 169.17 365 VAL B CA 1
ATOM 6558 C C . VAL B 1 383 ? 46.083 -87.887 15.166 1.00 172.53 365 VAL B C 1
ATOM 6559 O O . VAL B 1 383 ? 46.184 -87.886 16.391 1.00 168.14 365 VAL B O 1
ATOM 6563 N N . ILE B 1 384 ? 46.319 -88.956 14.408 1.00 169.90 366 ILE B N 1
ATOM 6564 C CA . ILE B 1 384 ? 46.927 -90.170 14.939 1.00 149.84 366 ILE B CA 1
ATOM 6565 C C . ILE B 1 384 ? 48.325 -90.321 14.376 1.00 148.99 366 ILE B C 1
ATOM 6566 O O . ILE B 1 384 ? 48.640 -89.794 13.311 1.00 157.45 366 ILE B O 1
ATOM 6571 N N . GLN B 1 385 ? 49.160 -91.047 15.101 1.00 133.65 367 GLN B N 1
ATOM 6572 C CA . GLN B 1 385 ? 50.501 -91.334 14.635 1.00 146.31 367 GLN B CA 1
ATOM 6573 C C . GLN B 1 385 ? 50.891 -92.766 14.979 1.00 153.92 367 GLN B C 1
ATOM 6574 O O . GLN B 1 385 ? 50.730 -93.218 16.110 1.00 181.77 367 GLN B O 1
ATOM 6580 N N . LEU B 1 386 ? 51.386 -93.476 13.970 1.00 139.90 368 LEU B N 1
ATOM 6581 C CA . LEU B 1 386 ? 51.783 -94.873 14.099 1.00 133.94 368 LEU B CA 1
ATOM 6582 C C . LEU B 1 386 ? 53.244 -95.007 14.501 1.00 151.01 368 LEU B C 1
ATOM 6583 O O . LEU B 1 386 ? 54.119 -94.468 13.830 1.00 148.94 368 LEU B O 1
ATOM 6588 N N . GLU B 1 387 ? 53.507 -95.745 15.576 1.00 160.67 369 GLU B N 1
ATOM 6589 C CA . GLU B 1 387 ? 54.873 -95.950 16.052 1.00 145.96 369 GLU B CA 1
ATOM 6590 C C . GLU B 1 387 ? 55.025 -97.361 16.604 1.00 132.94 369 GLU B C 1
ATOM 6591 O O . GLU B 1 387 ? 54.049 -98.107 16.660 1.00 137.13 369 GLU B O 1
ATOM 6597 N N . THR B 1 388 ? 56.249 -97.732 16.974 1.00 123.29 370 THR B N 1
ATOM 6598 C CA . THR B 1 388 ? 56.548 -99.083 17.464 1.00 124.68 370 THR B CA 1
ATOM 6599 C C . THR B 1 388 ? 57.568 -99.050 18.597 1.00 112.54 370 THR B C 1
ATOM 6600 O O . THR B 1 388 ? 58.376 -98.146 18.643 1.00 118.18 370 THR B O 1
ATOM 6604 N N . ALA B 1 389 ? 57.563 -100.036 19.489 1.00 100.28 371 ALA B N 1
ATOM 6605 C CA . ALA B 1 389 ? 58.447 -99.976 20.658 1.00 110.33 371 ALA B CA 1
ATOM 6606 C C . ALA B 1 389 ? 59.594 -100.986 20.574 1.00 123.00 371 ALA B C 1
ATOM 6607 O O . ALA B 1 389 ? 59.383 -102.152 20.243 1.00 114.24 371 ALA B O 1
ATOM 6609 N N . VAL B 1 390 ? 60.805 -100.519 20.885 1.00 122.30 372 VAL B N 1
ATOM 6610 C CA . VAL B 1 390 ? 62.013 -101.346 20.825 1.00 123.63 372 VAL B CA 1
ATOM 6611 C C . VAL B 1 390 ? 61.863 -102.619 21.651 1.00 120.75 372 VAL B C 1
ATOM 6612 O O . VAL B 1 390 ? 62.301 -103.690 21.241 1.00 101.51 372 VAL B O 1
ATOM 6616 N N . GLY B 1 391 ? 61.237 -102.502 22.814 1.00 98.20 373 GLY B N 1
ATOM 6617 C CA . GLY B 1 391 ? 61.074 -103.639 23.694 1.00 104.43 373 GLY B CA 1
ATOM 6618 C C . GLY B 1 391 ? 60.305 -104.774 23.048 1.00 113.13 373 GLY B C 1
ATOM 6619 O O . GLY B 1 391 ? 60.714 -105.935 23.115 1.00 135.45 373 GLY B O 1
ATOM 6620 N N . ALA B 1 392 ? 59.193 -104.436 22.409 1.00 95.68 374 ALA B N 1
ATOM 6621 C CA . ALA B 1 392 ? 58.287 -105.441 21.876 1.00 111.64 374 ALA B CA 1
ATOM 6622 C C . ALA B 1 392 ? 59.021 -106.421 20.968 1.00 120.63 374 ALA B C 1
ATOM 6623 O O . ALA B 1 392 ? 58.599 -107.566 20.824 1.00 123.38 374 ALA B O 1
ATOM 6625 N N . ALA B 1 393 ? 60.140 -105.975 20.395 1.00 94.42 375 ALA B N 1
ATOM 6626 C CA . ALA B 1 393 ? 60.916 -106.776 19.446 1.00 116.62 375 ALA B CA 1
ATOM 6627 C C . ALA B 1 393 ? 61.521 -108.027 20.071 1.00 135.24 375 ALA B C 1
ATOM 6628 O O . ALA B 1 393 ? 61.981 -108.927 19.354 1.00 132.23 375 ALA B O 1
ATOM 6630 N N . ILE B 1 394 ? 61.525 -108.073 21.401 1.00 128.69 376 ILE B N 1
ATOM 6631 C CA . ILE B 1 394 ? 62.126 -109.173 22.148 1.00 106.02 376 ILE B CA 1
ATOM 6632 C C . ILE B 1 394 ? 61.649 -110.541 21.638 1.00 119.14 376 ILE B C 1
ATOM 6633 O O . ILE B 1 394 ? 62.398 -111.514 21.689 1.00 140.00 376 ILE B O 1
ATOM 6638 N N . LYS B 1 395 ? 60.426 -110.604 21.113 1.00 106.14 377 LYS B N 1
ATOM 6639 C CA . LYS B 1 395 ? 59.849 -111.872 20.674 1.00 107.03 377 LYS B CA 1
ATOM 6640 C C . LYS B 1 395 ? 60.509 -112.426 19.416 1.00 111.53 377 LYS B C 1
ATOM 6641 O O . LYS B 1 395 ? 60.394 -113.617 19.123 1.00 120.58 377 LYS B O 1
ATOM 6647 N N . SER B 1 396 ? 61.199 -111.574 18.669 1.00 101.93 378 SER B N 1
ATOM 6648 C CA . SER B 1 396 ? 61.763 -112.001 17.393 1.00 134.91 378 SER B CA 1
ATOM 6649 C C . SER B 1 396 ? 63.228 -112.436 17.506 1.00 134.89 378 SER B C 1
ATOM 6650 O O . SER B 1 396 ? 63.869 -112.738 16.494 1.00 126.46 378 SER B O 1
ATOM 6653 N N . PHE B 1 397 ? 63.747 -112.490 18.729 1.00 99.27 379 PHE B N 1
ATOM 6654 C CA . PHE B 1 397 ? 65.121 -112.919 18.959 1.00 99.11 379 PHE B CA 1
ATOM 6655 C C . PHE B 1 397 ? 65.171 -114.308 19.599 1.00 121.73 379 PHE B C 1
ATOM 6656 O O . PHE B 1 397 ? 64.174 -114.799 20.127 1.00 109.22 379 PHE B O 1
ATOM 6664 N N . GLU B 1 398 ? 66.335 -114.946 19.520 1.00 123.63 380 GLU B N 1
ATOM 6665 C CA . GLU B 1 398 ? 66.534 -116.266 20.101 1.00 118.90 380 GLU B CA 1
ATOM 6666 C C . GLU B 1 398 ? 67.109 -116.129 21.499 1.00 119.97 380 GLU B C 1
ATOM 6667 O O . GLU B 1 398 ? 67.940 -115.255 21.748 1.00 125.58 380 GLU B O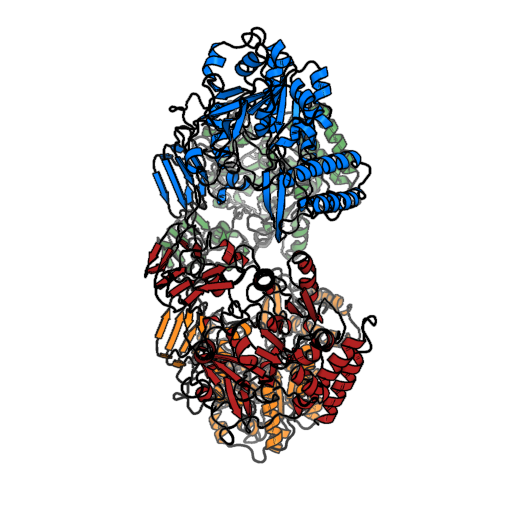 1
ATOM 6673 N N . ASN B 1 399 ? 66.661 -116.993 22.405 1.00 129.97 381 ASN B N 1
ATOM 6674 C CA . ASN B 1 399 ? 67.149 -117.000 23.781 1.00 125.56 381 ASN B CA 1
ATOM 6675 C C . ASN B 1 399 ? 66.971 -115.643 24.438 1.00 129.44 381 ASN B C 1
ATOM 6676 O O . ASN B 1 399 ? 67.851 -115.163 25.157 1.00 109.77 381 ASN B O 1
ATOM 6681 N N . SER B 1 400 ? 65.829 -115.021 24.168 1.00 130.60 382 SER B N 1
ATOM 6682 C CA . SER B 1 400 ? 65.478 -113.768 24.814 1.00 114.14 382 SER B CA 1
ATOM 6683 C C . SER B 1 400 ? 65.350 -114.000 26.318 1.00 113.90 382 SER B C 1
ATOM 6684 O O . SER B 1 400 ? 64.740 -114.981 26.758 1.00 106.22 382 SER B O 1
ATOM 6687 N N . LEU B 1 401 ? 65.953 -113.110 27.100 1.00 124.72 383 LEU B N 1
ATOM 6688 C CA . LEU B 1 401 ? 66.020 -113.293 28.555 1.00 110.49 383 LEU B CA 1
ATOM 6689 C C . LEU B 1 401 ? 65.709 -112.020 29.343 1.00 113.47 383 LEU B C 1
ATOM 6690 O O . LEU B 1 401 ? 66.333 -110.990 29.134 1.00 87.54 383 LEU B O 1
ATOM 6695 N N . GLY B 1 402 ? 64.762 -112.106 30.271 1.00 88.02 384 GLY B N 1
ATOM 6696 C CA . GLY B 1 402 ? 64.530 -111.026 31.214 1.00 86.06 384 GLY B CA 1
ATOM 6697 C C . GLY B 1 402 ? 65.379 -111.171 32.468 1.00 105.54 384 GLY B C 1
ATOM 6698 O O . GLY B 1 402 ? 65.624 -112.282 32.917 1.00 98.49 384 GLY B O 1
ATOM 6699 N N . ILE B 1 403 ? 65.858 -110.066 33.031 1.00 84.98 385 ILE B N 1
ATOM 6700 C CA . ILE B 1 403 ? 66.464 -110.155 34.363 1.00 83.57 385 ILE B CA 1
ATOM 6701 C C . ILE B 1 403 ? 65.934 -109.067 35.292 1.00 90.21 385 ILE B C 1
ATOM 6702 O O . ILE B 1 403 ? 65.803 -107.906 34.915 1.00 108.71 385 ILE B O 1
ATOM 6707 N N . ASN B 1 404 ? 65.634 -109.468 36.523 1.00 104.81 386 ASN B N 1
ATOM 6708 C CA . ASN B 1 404 ? 64.967 -108.612 37.494 1.00 81.07 386 ASN B CA 1
ATOM 6709 C C . ASN B 1 404 ? 65.957 -107.751 38.264 1.00 88.90 386 ASN B C 1
ATOM 6710 O O . ASN B 1 404 ? 66.573 -108.208 39.219 1.00 105.41 386 ASN B O 1
ATOM 6715 N N . VAL B 1 405 ? 66.092 -106.495 37.858 1.00 97.97 387 VAL B N 1
ATOM 6716 C CA . VAL B 1 405 ? 67.079 -105.611 38.459 1.00 94.73 387 VAL B CA 1
ATOM 6717 C C . VAL B 1 405 ? 66.473 -104.800 39.600 1.00 103.82 387 VAL B C 1
ATOM 6718 O O . VAL B 1 405 ? 65.264 -104.554 39.620 1.00 90.65 387 VAL B O 1
ATOM 6722 N N . PRO B 1 406 ? 67.312 -104.391 40.564 1.00 104.66 388 PRO B N 1
ATOM 6723 C CA . PRO B 1 406 ? 66.872 -103.417 41.570 1.00 88.86 388 PRO B CA 1
ATOM 6724 C C . PRO B 1 406 ? 66.383 -102.115 40.936 1.00 84.16 388 PRO B C 1
ATOM 6725 O O . PRO B 1 406 ? 66.814 -101.790 39.833 1.00 114.86 388 PRO B O 1
ATOM 6729 N N . ARG B 1 407 ? 65.501 -101.385 41.614 1.00 101.48 389 ARG B N 1
ATOM 6730 C CA . ARG B 1 407 ? 64.984 -100.123 41.074 1.00 89.10 389 ARG B CA 1
ATOM 6731 C C . ARG B 1 407 ? 66.088 -99.070 41.017 1.00 85.78 389 ARG B C 1
ATOM 6732 O O . ARG B 1 407 ? 65.953 -98.048 40.343 1.00 92.68 389 ARG B O 1
ATOM 6740 N N . SER B 1 408 ? 67.182 -99.334 41.726 1.00 100.14 390 SER B N 1
ATOM 6741 C CA . SER B 1 408 ? 68.382 -98.516 41.642 1.00 81.95 390 SER B CA 1
ATOM 6742 C C . SER B 1 408 ? 68.691 -98.165 40.193 1.00 97.38 390 SER B C 1
ATOM 6743 O O . SER B 1 408 ? 69.028 -97.024 39.875 1.00 104.47 390 SER B O 1
ATOM 6746 N N . ARG B 1 409 ? 68.522 -99.161 39.324 1.00 119.10 391 ARG B N 1
ATOM 6747 C CA . ARG B 1 409 ? 68.841 -99.055 37.905 1.00 90.61 391 ARG B CA 1
ATOM 6748 C C . ARG B 1 409 ? 67.709 -98.432 37.096 1.00 92.45 391 ARG B C 1
ATOM 6749 O O . ARG B 1 409 ? 67.845 -98.248 35.890 1.00 108.26 391 ARG B O 1
ATOM 6757 N N . PHE B 1 410 ? 66.594 -98.125 37.756 1.00 85.15 392 PHE B N 1
ATOM 6758 C CA . PHE B 1 410 ? 65.448 -97.519 37.090 1.00 94.90 392 PHE B CA 1
ATOM 6759 C C . PHE B 1 410 ? 65.038 -96.230 37.788 1.00 91.30 392 PHE B C 1
ATOM 6760 O O . PHE B 1 410 ? 64.211 -96.235 38.693 1.00 119.93 392 PHE B O 1
ATOM 6768 N N . LEU B 1 411 ? 65.612 -95.123 37.342 1.00 101.39 393 LEU B N 1
ATOM 6769 C CA . LEU B 1 411 ? 65.371 -93.826 37.952 1.00 97.24 393 LEU B CA 1
ATOM 6770 C C . LEU B 1 411 ? 65.091 -92.789 36.877 1.00 109.58 393 LEU B C 1
ATOM 6771 O O . LEU B 1 411 ? 65.939 -91.937 36.594 1.00 117.48 393 LEU B O 1
ATOM 6776 N N . PRO B 1 412 ? 63.901 -92.864 36.256 1.00 111.25 394 PRO B N 1
ATOM 6777 C CA . PRO B 1 412 ? 63.548 -91.889 35.216 1.00 99.15 394 PRO B CA 1
ATOM 6778 C C . PRO B 1 412 ? 63.202 -90.526 35.799 1.00 94.19 394 PRO B C 1
ATOM 6779 O O . PRO B 1 412 ? 62.257 -90.412 36.576 1.00 106.61 394 PRO B O 1
ATOM 6783 N N . VAL B 1 413 ? 63.990 -89.519 35.438 1.00 80.99 395 VAL B N 1
ATOM 6784 C CA . VAL B 1 413 ? 63.730 -88.133 35.815 1.00 86.28 395 VAL B CA 1
ATOM 6785 C C . VAL B 1 413 ? 62.827 -87.442 34.787 1.00 79.01 395 VAL B C 1
ATOM 6786 O O . VAL B 1 413 ? 63.317 -86.815 33.850 1.00 90.86 395 VAL B O 1
ATOM 6790 N N . LYS B 1 414 ? 61.514 -87.549 34.984 1.00 78.87 396 LYS B N 1
ATOM 6791 C CA . LYS B 1 414 ? 60.531 -87.116 33.990 1.00 92.35 396 LYS B CA 1
ATOM 6792 C C . LYS B 1 414 ? 59.891 -85.765 34.311 1.00 91.37 396 LYS B C 1
ATOM 6793 O O . LYS B 1 414 ? 59.365 -85.092 33.419 1.00 95.59 396 LYS B O 1
ATOM 6799 N N . THR B 1 415 ? 59.944 -85.370 35.578 1.00 89.38 397 THR B N 1
ATOM 6800 C CA . THR B 1 415 ? 59.362 -84.109 36.018 1.00 93.08 397 THR B CA 1
ATOM 6801 C C . THR B 1 415 ? 60.320 -83.335 36.909 1.00 94.49 397 THR B C 1
ATOM 6802 O O . THR B 1 415 ? 61.511 -83.613 36.957 1.00 111.41 397 THR B O 1
ATOM 6806 N N . THR B 1 416 ? 59.786 -82.346 37.607 1.00 101.63 398 THR B N 1
ATOM 6807 C CA . THR B 1 416 ? 60.577 -81.521 38.498 1.00 101.73 398 THR B CA 1
ATOM 6808 C C . THR B 1 416 ? 60.731 -82.205 39.854 1.00 105.86 398 THR B C 1
ATOM 6809 O O . THR B 1 416 ? 61.780 -82.127 40.514 1.00 103.16 398 THR B O 1
ATOM 6813 N N . SER B 1 417 ? 59.670 -82.882 40.264 1.00 84.04 399 SER B N 1
ATOM 6814 C CA . SER B 1 417 ? 59.677 -83.615 41.515 1.00 89.37 399 SER B CA 1
ATOM 6815 C C . SER B 1 417 ? 60.869 -84.581 41.563 1.00 85.73 399 SER B C 1
ATOM 6816 O O . SER B 1 417 ? 61.494 -84.770 42.601 1.00 104.88 399 SER B O 1
ATOM 6819 N N . ASP B 1 418 ? 61.190 -85.160 40.414 1.00 76.50 400 ASP B N 1
ATOM 6820 C CA . ASP B 1 418 ? 62.282 -86.110 40.295 1.00 90.57 400 ASP B CA 1
ATOM 6821 C C . ASP B 1 418 ? 63.621 -85.397 40.463 1.00 94.07 400 ASP B C 1
ATOM 6822 O O . ASP B 1 418 ? 64.517 -85.858 41.189 1.00 104.65 400 ASP B O 1
ATOM 6827 N N . LEU B 1 419 ? 63.747 -84.260 39.798 1.00 77.24 401 LEU B N 1
ATOM 6828 C CA . LEU B 1 419 ? 64.902 -83.398 39.989 1.00 100.66 401 LEU B CA 1
ATOM 6829 C C . LEU B 1 419 ? 65.116 -83.117 41.473 1.00 115.29 401 LEU B C 1
ATOM 6830 O O . LEU B 1 419 ? 66.226 -83.300 41.973 1.00 102.52 401 LEU B O 1
ATOM 6835 N N . LEU B 1 420 ? 64.063 -82.679 42.168 1.00 90.06 402 LEU B N 1
ATOM 6836 C CA . LEU B 1 420 ? 64.189 -82.325 43.587 1.00 76.62 402 LEU B CA 1
ATOM 6837 C C . LEU B 1 420 ? 64.900 -83.435 44.355 1.00 87.71 402 LEU B C 1
ATOM 6838 O O . LEU B 1 420 ? 65.838 -83.178 45.110 1.00 112.08 402 LEU B O 1
ATOM 6843 N N . LEU B 1 421 ? 64.459 -84.671 44.135 1.00 79.08 403 LEU B N 1
ATOM 6844 C CA . LEU B 1 421 ? 65.100 -85.835 44.732 1.00 74.99 403 LEU B CA 1
ATOM 6845 C C . LEU B 1 421 ? 66.557 -85.867 44.341 1.00 75.42 403 LEU B C 1
ATOM 6846 O O . LEU B 1 421 ? 67.436 -85.837 45.196 1.00 88.76 403 LEU B O 1
ATOM 6851 N N . VAL B 1 422 ? 66.809 -85.903 43.039 1.00 81.58 404 VAL B N 1
ATOM 6852 C CA . VAL B 1 422 ? 68.175 -86.063 42.541 1.00 94.90 404 VAL B CA 1
ATOM 6853 C C . VAL B 1 422 ? 69.120 -84.930 42.963 1.00 94.96 404 VAL B C 1
ATOM 6854 O O . VAL B 1 422 ? 70.334 -85.135 43.061 1.00 86.04 404 VAL B O 1
ATOM 6858 N N . MET B 1 423 ? 68.569 -83.742 43.215 1.00 83.82 405 MET B N 1
ATOM 6859 C CA . MET B 1 423 ? 69.388 -82.571 43.543 1.00 98.78 405 MET B CA 1
ATOM 6860 C C . MET B 1 423 ? 69.692 -82.442 45.036 1.00 95.78 405 MET B C 1
ATOM 6861 O O . MET B 1 423 ? 70.616 -81.726 45.422 1.00 82.75 405 MET B O 1
ATOM 6866 N N . SER B 1 424 ? 68.912 -83.141 45.859 1.00 82.34 406 SER B N 1
ATOM 6867 C CA . SER B 1 424 ? 69.043 -83.092 47.315 1.00 89.80 406 SER B CA 1
ATOM 6868 C C . SER B 1 424 ? 70.191 -83.954 47.812 1.00 96.32 406 SER B C 1
ATOM 6869 O O . SER B 1 424 ? 70.742 -84.757 47.059 1.00 81.88 406 SER B O 1
ATOM 6872 N N . ASN B 1 425 ? 70.516 -83.799 49.097 1.00 95.63 407 ASN B N 1
ATOM 6873 C CA . ASN B 1 425 ? 71.529 -84.616 49.775 1.00 97.84 407 ASN B CA 1
ATOM 6874 C C . ASN B 1 425 ? 71.092 -86.064 49.952 1.00 94.97 407 ASN B C 1
ATOM 6875 O O . ASN B 1 425 ? 71.816 -86.887 50.516 1.00 85.86 407 ASN B O 1
ATOM 6880 N N . LEU B 1 426 ? 69.889 -86.354 49.480 1.00 89.81 408 LEU B N 1
ATOM 6881 C CA . LEU B 1 426 ? 69.351 -87.702 49.445 1.00 75.25 408 LEU B CA 1
ATOM 6882 C C . LEU B 1 426 ? 70.141 -88.600 48.498 1.00 89.31 408 LEU B C 1
ATOM 6883 O O . LEU B 1 426 ? 70.065 -89.827 48.585 1.00 75.17 408 LEU B O 1
ATOM 6888 N N . TYR B 1 427 ? 70.885 -87.966 47.591 1.00 108.27 409 TYR B N 1
ATOM 6889 C CA . TYR B 1 427 ? 71.703 -88.658 46.601 1.00 78.24 409 TYR B CA 1
ATOM 6890 C C . TYR B 1 427 ? 73.124 -88.107 46.587 1.00 85.54 409 TYR B C 1
ATOM 6891 O O . TYR B 1 427 ? 73.363 -86.967 46.989 1.00 83.09 409 TYR B O 1
ATOM 6900 N N . SER B 1 428 ? 74.059 -88.934 46.122 1.00 101.91 410 SER B N 1
ATOM 6901 C CA . SER B 1 428 ? 75.471 -88.573 46.035 1.00 92.84 410 SER B CA 1
ATOM 6902 C C . SER B 1 428 ? 75.999 -88.861 44.640 1.00 96.08 410 SER B C 1
ATOM 6903 O O . SER B 1 428 ? 75.743 -89.932 44.076 1.00 129.70 410 SER B O 1
ATOM 6906 N N . LEU B 1 429 ? 76.748 -87.907 44.098 1.00 88.87 411 LEU B N 1
ATOM 6907 C CA . LEU B 1 429 ? 77.194 -87.967 42.712 1.00 88.88 411 LEU B CA 1
ATOM 6908 C C . LEU B 1 429 ? 78.697 -88.176 42.607 1.00 101.52 411 LEU B C 1
ATOM 6909 O O . LEU B 1 429 ? 79.475 -87.428 43.204 1.00 106.88 411 LEU B O 1
ATOM 6914 N N . ASN B 1 430 ? 79.096 -89.187 41.835 1.00 102.49 412 ASN B N 1
ATOM 6915 C CA . ASN B 1 430 ? 80.511 -89.465 41.583 1.00 100.03 412 ASN B CA 1
ATOM 6916 C C . ASN B 1 430 ? 80.748 -89.963 40.159 1.00 107.23 412 ASN B C 1
ATOM 6917 O O . ASN B 1 430 ? 80.127 -90.929 39.722 1.00 115.96 412 ASN B O 1
ATOM 6922 N N . ALA B 1 431 ? 81.644 -89.290 39.443 1.00 117.06 413 ALA B N 1
ATOM 6923 C CA . ALA B 1 431 ? 82.017 -89.670 38.075 1.00 120.26 413 ALA B CA 1
ATOM 6924 C C . ALA B 1 431 ? 80.814 -89.754 37.134 1.00 115.96 413 ALA B C 1
ATOM 6925 O O . ALA B 1 431 ? 80.799 -90.558 36.193 1.00 99.24 413 ALA B O 1
ATOM 6927 N N . GLY B 1 432 ? 79.815 -88.912 37.387 1.00 105.98 414 GLY B N 1
ATOM 6928 C CA . GLY B 1 432 ? 78.616 -88.881 36.570 1.00 107.02 414 GLY B CA 1
ATOM 6929 C C . GLY B 1 432 ? 77.577 -89.910 36.982 1.00 115.36 414 GLY B C 1
ATOM 6930 O O . GLY B 1 432 ? 76.544 -90.046 36.325 1.00 119.00 414 GLY B O 1
ATOM 6931 N N . SER B 1 433 ? 77.846 -90.631 38.069 1.00 105.57 415 SER B N 1
ATOM 6932 C CA . SER B 1 433 ? 76.926 -91.651 38.564 1.00 85.64 415 SER B CA 1
ATOM 6933 C C . SER B 1 433 ? 76.301 -91.227 39.888 1.00 92.93 415 SER B C 1
ATOM 6934 O O . SER B 1 433 ? 77.001 -90.810 40.817 1.00 100.38 415 SER B O 1
ATOM 6937 N N . LEU B 1 434 ? 74.979 -91.337 39.964 1.00 106.33 416 LEU B N 1
ATOM 6938 C CA . LEU B 1 434 ? 74.250 -91.027 41.192 1.00 101.19 416 LEU B CA 1
ATOM 6939 C C . LEU B 1 434 ? 73.922 -92.267 41.993 1.00 101.44 416 LEU B C 1
ATOM 6940 O O . LEU B 1 434 ? 73.325 -93.212 41.476 1.00 130.75 416 LEU B O 1
ATOM 6945 N N . THR B 1 435 ? 74.289 -92.246 43.266 1.00 108.59 417 THR B N 1
ATOM 6946 C CA . THR B 1 435 ? 73.933 -93.331 44.168 1.00 114.67 417 THR B CA 1
ATOM 6947 C C . THR B 1 435 ? 73.229 -92.752 45.383 1.00 104.33 417 THR B C 1
ATOM 6948 O O . THR B 1 435 ? 73.508 -91.632 45.794 1.00 95.40 417 THR B O 1
ATOM 6952 N N . MET B 1 436 ? 72.290 -93.507 45.937 1.00 92.44 418 MET B N 1
ATOM 6953 C CA . MET B 1 436 ? 71.607 -93.078 47.142 1.00 89.81 418 MET B CA 1
ATOM 6954 C C . MET B 1 436 ? 72.636 -92.899 48.257 1.00 99.55 418 MET B C 1
ATOM 6955 O O . MET B 1 436 ? 73.712 -93.497 48.219 1.00 77.83 418 MET B O 1
ATOM 6960 N N . SER B 1 437 ? 72.317 -92.058 49.232 1.00 83.77 419 SER B N 1
ATOM 6961 C CA . SER B 1 437 ? 73.264 -91.727 50.287 1.00 76.82 419 SER B CA 1
ATOM 6962 C C . SER B 1 437 ? 73.370 -92.870 51.284 1.00 89.30 419 SER B C 1
ATOM 6963 O O . SER B 1 437 ? 72.372 -93.510 51.615 1.00 103.72 419 SER B O 1
ATOM 6966 N N . GLU B 1 438 ? 74.591 -93.131 51.743 1.00 98.30 420 GLU B N 1
ATOM 6967 C CA . GLU B 1 438 ? 74.833 -94.112 52.798 1.00 111.38 420 GLU B CA 1
ATOM 6968 C C . GLU B 1 438 ? 74.224 -93.625 54.118 1.00 110.99 420 GLU B C 1
ATOM 6969 O O . GLU B 1 438 ? 74.028 -94.398 55.057 1.00 108.76 420 GLU B O 1
ATOM 6975 N N . LYS B 1 439 ? 73.917 -92.335 54.171 1.00 111.38 421 LYS B N 1
ATOM 6976 C CA . LYS B 1 439 ? 73.346 -91.725 55.354 1.00 82.81 421 LYS B CA 1
ATOM 6977 C C . LYS B 1 439 ? 71.836 -91.941 55.427 1.00 89.15 421 LYS B C 1
ATOM 6978 O O . LYS B 1 439 ? 71.244 -91.835 56.496 1.00 120.34 421 LYS B O 1
ATOM 6984 N N . ARG B 1 440 ? 71.216 -92.252 54.294 1.00 95.33 422 ARG B N 1
ATOM 6985 C CA . ARG B 1 440 ? 69.785 -92.553 54.264 1.00 92.60 422 ARG B CA 1
ATOM 6986 C C . ARG B 1 440 ? 69.499 -93.725 55.183 1.00 93.98 422 ARG B C 1
ATOM 6987 O O . ARG B 1 440 ? 70.035 -94.805 54.976 1.00 118.95 422 ARG B O 1
ATOM 6995 N N . GLU B 1 441 ? 68.646 -93.527 56.180 1.00 96.98 423 GLU B N 1
ATOM 6996 C CA . GLU B 1 441 ? 68.430 -94.552 57.199 1.00 110.34 423 GLU B CA 1
ATOM 6997 C C . GLU B 1 441 ? 67.648 -95.747 56.672 1.00 118.13 423 GLU B C 1
ATOM 6998 O O . GLU B 1 441 ? 68.040 -96.893 56.903 1.00 141.07 423 GLU B O 1
ATOM 7004 N N . PHE B 1 442 ? 66.544 -95.481 55.980 1.00 101.70 424 PHE B N 1
ATOM 7005 C CA . PHE B 1 442 ? 65.712 -96.537 55.413 1.00 84.78 424 PHE B CA 1
ATOM 7006 C C . PHE B 1 442 ? 65.886 -96.610 53.904 1.00 131.02 424 PHE B C 1
ATOM 7007 O O . PHE B 1 442 ? 66.022 -95.581 53.245 1.00 149.87 424 PHE B O 1
ATOM 7015 N N . PRO B 1 443 ? 65.845 -97.832 53.348 1.00 144.59 425 PRO B N 1
ATOM 7016 C CA . PRO B 1 443 ? 66.285 -98.118 51.973 1.00 144.92 425 PRO B CA 1
ATOM 7017 C C . PRO B 1 443 ? 65.426 -97.493 50.868 1.00 144.16 425 PRO B C 1
ATOM 7018 O O . PRO B 1 443 ? 65.819 -97.561 49.701 1.00 118.62 425 PRO B O 1
ATOM 7022 N N . THR B 1 444 ? 64.290 -96.899 51.230 1.00 130.42 426 THR B N 1
ATOM 7023 C CA . THR B 1 444 ? 63.312 -96.445 50.248 1.00 103.38 426 THR B CA 1
ATOM 7024 C C . THR B 1 444 ? 63.669 -95.103 49.629 1.00 120.35 426 THR B C 1
ATOM 7025 O O . THR B 1 444 ? 64.488 -94.353 50.165 1.00 143.26 426 THR B O 1
ATOM 7029 N N . VAL B 1 445 ? 63.040 -94.815 48.492 1.00 105.26 427 VAL B N 1
ATOM 7030 C CA . VAL B 1 445 ? 63.111 -93.499 47.868 1.00 97.10 427 VAL B CA 1
ATOM 7031 C C . VAL B 1 445 ? 61.825 -92.754 48.172 1.00 103.74 427 VAL B C 1
ATOM 7032 O O . VAL B 1 445 ? 60.739 -93.262 47.903 1.00 102.74 427 VAL B O 1
ATOM 7036 N N . PRO B 1 446 ? 61.937 -91.537 48.723 1.00 97.72 428 PRO B N 1
ATOM 7037 C CA . PRO B 1 446 ? 60.746 -90.848 49.214 1.00 98.24 428 PRO B CA 1
ATOM 7038 C C . PRO B 1 446 ? 59.847 -90.379 48.091 1.00 78.35 428 PRO B C 1
ATOM 7039 O O . PRO B 1 446 ? 60.293 -90.239 46.947 1.00 92.36 428 PRO B O 1
ATOM 7043 N N . LEU B 1 447 ? 58.590 -90.141 48.443 1.00 73.51 429 LEU B N 1
ATOM 7044 C CA . LEU B 1 447 ? 57.561 -89.771 47.482 1.00 73.84 429 LEU B CA 1
ATOM 7045 C C . LEU B 1 447 ? 57.282 -88.269 47.490 1.00 85.89 429 LEU B C 1
ATOM 7046 O O . LEU B 1 447 ? 56.602 -87.764 48.370 1.00 111.72 429 LEU B O 1
ATOM 7051 N N . VAL B 1 448 ? 57.811 -87.558 46.504 1.00 76.43 430 VAL B N 1
ATOM 7052 C CA . VAL B 1 448 ? 57.661 -86.105 46.441 1.00 77.32 430 VAL B CA 1
ATOM 7053 C C . VAL B 1 448 ? 56.851 -85.685 45.215 1.00 75.23 430 VAL B C 1
ATOM 7054 O O . VAL B 1 448 ? 57.180 -86.047 44.092 1.00 79.00 430 VAL B O 1
ATOM 7058 N N . LYS B 1 449 ? 55.786 -84.927 45.443 1.00 75.71 431 LYS B N 1
ATOM 7059 C CA . LYS B 1 449 ? 54.948 -84.434 44.353 1.00 91.50 431 LYS B CA 1
ATOM 7060 C C . LYS B 1 449 ? 54.749 -82.922 44.431 1.00 78.90 431 LYS B C 1
ATOM 7061 O O . LYS B 1 449 ? 54.034 -82.419 45.306 1.00 85.38 431 LYS B O 1
ATOM 7067 N N . LEU B 1 450 ? 55.396 -82.203 43.519 1.00 77.50 432 LEU B N 1
ATOM 7068 C CA . LEU B 1 450 ? 55.249 -80.761 43.444 1.00 78.28 432 LEU B CA 1
ATOM 7069 C C . LEU B 1 450 ? 54.107 -80.430 42.497 1.00 82.25 432 LEU B C 1
ATOM 7070 O O . LEU B 1 450 ? 53.838 -81.181 41.563 1.00 107.45 432 LEU B O 1
ATOM 7075 N N . GLY B 1 451 ? 53.441 -79.305 42.739 1.00 80.08 433 GLY B N 1
ATOM 7076 C CA . GLY B 1 451 ? 52.280 -78.914 41.958 1.00 95.98 433 GLY B CA 1
ATOM 7077 C C . GLY B 1 451 ? 52.578 -78.239 40.625 1.00 101.85 433 GLY B C 1
ATOM 7078 O O . GLY B 1 451 ? 53.693 -78.315 40.101 1.00 81.94 433 GLY B O 1
ATOM 7079 N N . SER B 1 452 ? 51.563 -77.563 40.089 1.00 100.10 434 SER B N 1
ATOM 7080 C CA . SER B 1 452 ? 51.649 -76.914 38.784 1.00 84.70 434 SER B CA 1
ATOM 7081 C C . SER B 1 452 ? 52.586 -75.718 38.792 1.00 85.10 434 SER B C 1
ATOM 7082 O O . SER B 1 452 ? 53.101 -75.308 37.754 1.00 106.35 434 SER B O 1
ATOM 7085 N N . SER B 1 453 ? 52.794 -75.148 39.970 1.00 91.05 435 SER B N 1
ATOM 7086 C CA . SER B 1 453 ? 53.631 -73.967 40.100 1.00 87.07 435 SER B CA 1
ATOM 7087 C C . SER B 1 453 ? 55.099 -74.327 39.975 1.00 95.15 435 SER B C 1
ATOM 7088 O O . SER B 1 453 ? 55.949 -73.439 39.868 1.00 97.78 435 SER B O 1
ATOM 7091 N N . PHE B 1 454 ? 55.379 -75.634 39.995 1.00 83.29 436 PHE B N 1
ATOM 7092 C CA . PHE B 1 454 ? 56.749 -76.154 39.995 1.00 85.00 436 PHE B CA 1
ATOM 7093 C C . PHE B 1 454 ? 57.118 -76.917 38.705 1.00 94.51 436 PHE B C 1
ATOM 7094 O O . PHE B 1 454 ? 58.260 -77.352 38.545 1.00 82.18 436 PHE B O 1
ATOM 7102 N N . THR B 1 455 ? 56.157 -77.054 37.792 1.00 91.27 437 THR B N 1
ATOM 7103 C CA . THR B 1 455 ? 56.320 -77.862 36.586 1.00 83.61 437 THR B CA 1
ATOM 7104 C C . THR B 1 455 ? 57.471 -77.391 35.703 1.00 84.32 437 THR B C 1
ATOM 7105 O O . THR B 1 455 ? 58.296 -78.196 35.282 1.00 105.24 437 THR B O 1
ATOM 7109 N N . LYS B 1 456 ? 57.535 -76.098 35.410 1.00 115.33 438 LYS B N 1
ATOM 7110 C CA . LYS B 1 456 ? 58.645 -75.576 34.617 1.00 86.43 438 LYS B CA 1
ATOM 7111 C C . LYS B 1 456 ? 59.913 -75.484 35.465 1.00 90.68 438 LYS B C 1
ATOM 7112 O O . LYS B 1 456 ? 59.853 -75.153 36.647 1.00 101.33 438 LYS B O 1
ATOM 7118 N N . VAL B 1 457 ? 61.062 -75.758 34.863 1.00 91.64 439 VAL B N 1
ATOM 7119 C CA . VAL B 1 457 ? 62.307 -75.818 35.619 1.00 87.61 439 VAL B CA 1
ATOM 7120 C C . VAL B 1 457 ? 62.727 -74.448 36.159 1.00 96.11 439 VAL B C 1
ATOM 7121 O O . VAL B 1 457 ? 63.313 -74.354 37.236 1.00 91.87 439 VAL B O 1
ATOM 7125 N N . GLN B 1 458 ? 62.412 -73.390 35.423 1.00 96.50 440 GLN B N 1
ATOM 7126 C CA . GLN B 1 458 ? 62.796 -72.036 35.827 1.00 88.65 440 GLN B CA 1
ATOM 7127 C C . GLN B 1 458 ? 62.061 -71.652 37.110 1.00 96.07 440 GLN B C 1
ATOM 7128 O O . GLN B 1 458 ? 62.654 -71.114 38.059 1.00 87.94 440 GLN B O 1
ATOM 7134 N N . ASP B 1 459 ? 60.762 -71.941 37.120 1.00 89.61 441 ASP B N 1
ATOM 7135 C CA . ASP B 1 459 ? 59.941 -71.778 38.301 1.00 87.00 441 ASP B CA 1
ATOM 7136 C C . ASP B 1 459 ? 60.581 -72.537 39.433 1.00 102.35 441 ASP B C 1
ATOM 7137 O O . ASP B 1 459 ? 60.926 -71.965 40.464 1.00 116.34 441 ASP B O 1
ATOM 7142 N N . TYR B 1 460 ? 60.742 -73.838 39.208 1.00 84.42 442 TYR B N 1
ATOM 7143 C CA . TYR B 1 460 ? 61.336 -74.743 40.175 1.00 83.05 442 TYR B CA 1
ATOM 7144 C C . TYR B 1 460 ? 62.563 -74.131 40.805 1.00 94.67 442 TYR B C 1
ATOM 7145 O O . TYR B 1 460 ? 62.577 -73.879 42.005 1.00 100.22 442 TYR B O 1
ATOM 7154 N N . LEU B 1 461 ? 63.580 -73.870 39.994 1.00 85.95 443 LEU B N 1
ATOM 7155 C CA . LEU B 1 461 ? 64.806 -73.285 40.509 1.00 104.40 443 LEU B CA 1
ATOM 7156 C C . LEU B 1 461 ? 64.515 -72.029 41.317 1.00 109.83 443 LEU B C 1
ATOM 7157 O O . LEU B 1 461 ? 65.067 -71.855 42.402 1.00 100.20 443 LEU B O 1
ATOM 7162 N N . ARG B 1 462 ? 63.645 -71.164 40.797 1.00 86.31 444 ARG B N 1
ATOM 7163 C CA . ARG B 1 462 ? 63.314 -69.921 41.496 1.00 87.18 444 ARG B CA 1
ATOM 7164 C C . ARG B 1 462 ? 62.709 -70.149 42.880 1.00 89.78 444 ARG B C 1
ATOM 7165 O O . ARG B 1 462 ? 63.097 -69.494 43.845 1.00 86.47 444 ARG B O 1
ATOM 7173 N N . ARG B 1 463 ? 61.758 -71.075 42.963 1.00 96.40 445 ARG B N 1
ATOM 7174 C CA . ARG B 1 463 ? 60.983 -71.303 44.186 1.00 84.23 445 ARG B CA 1
ATOM 7175 C C . ARG B 1 463 ? 61.731 -72.091 45.273 1.00 107.86 445 ARG B C 1
ATOM 7176 O O . ARG B 1 463 ? 61.172 -72.371 46.334 1.00 108.49 445 ARG B O 1
ATOM 7184 N N . PHE B 1 464 ? 62.984 -72.454 45.003 1.00 100.30 446 PHE B N 1
ATOM 7185 C CA . PHE B 1 464 ? 63.853 -73.062 46.006 1.00 82.28 446 PHE B CA 1
ATOM 7186 C C . PHE B 1 464 ? 65.139 -72.261 46.152 1.00 101.55 446 PHE B C 1
ATOM 7187 O O . PHE B 1 464 ? 66.040 -72.363 45.316 1.00 103.74 446 PHE B O 1
ATOM 7195 N N . GLU B 1 465 ? 65.219 -71.466 47.214 1.00 83.79 447 GLU B N 1
ATOM 7196 C CA . GLU B 1 465 ? 66.379 -70.614 47.460 1.00 90.13 447 GLU B CA 1
ATOM 7197 C C . GLU B 1 465 ? 67.614 -71.484 47.611 1.00 93.45 447 GLU B C 1
ATOM 7198 O O . GLU B 1 465 ? 68.744 -71.045 47.404 1.00 107.22 447 GLU B O 1
ATOM 7204 N N . SER B 1 466 ? 67.370 -72.731 47.985 1.00 87.36 448 SER B N 1
ATOM 7205 C CA . SER B 1 466 ? 68.393 -73.763 48.040 1.00 91.53 448 SER B CA 1
ATOM 7206 C C . SER B 1 466 ? 67.652 -75.087 48.122 1.00 104.34 448 SER B C 1
ATOM 7207 O O . SER B 1 466 ? 66.484 -75.117 48.523 1.00 107.36 448 SER B O 1
ATOM 7210 N N . ILE B 1 467 ? 68.304 -76.180 47.741 1.00 96.74 449 ILE B N 1
ATOM 7211 C CA . ILE B 1 467 ? 67.649 -77.471 47.823 1.00 79.47 449 ILE B CA 1
ATOM 7212 C C . ILE B 1 467 ? 67.537 -77.845 49.298 1.00 98.06 449 ILE B C 1
ATOM 7213 O O . ILE B 1 467 ? 68.501 -77.705 50.047 1.00 97.01 449 ILE B O 1
ATOM 7218 N N . PRO B 1 468 ? 66.344 -78.277 49.734 1.00 88.59 450 PRO B N 1
ATOM 7219 C CA . PRO B 1 468 ? 66.150 -78.578 51.153 1.00 93.51 450 PRO B CA 1
ATOM 7220 C C . PRO B 1 468 ? 66.782 -79.907 51.565 1.00 93.45 450 PRO B C 1
ATOM 7221 O O . PRO B 1 468 ? 67.147 -80.720 50.709 1.00 96.60 450 PRO B O 1
ATOM 7225 N N . ASP B 1 469 ? 66.924 -80.115 52.870 1.00 97.58 451 ASP B N 1
ATOM 7226 C CA . ASP B 1 469 ? 67.353 -81.401 53.390 1.00 92.96 451 ASP B CA 1
ATOM 7227 C C . ASP B 1 469 ? 66.195 -82.363 53.263 1.00 102.25 451 ASP B C 1
ATOM 7228 O O . ASP B 1 469 ? 65.131 -82.130 53.832 1.00 128.75 451 ASP B O 1
ATOM 7233 N N . MET B 1 470 ? 66.396 -83.429 52.501 1.00 99.07 452 MET B N 1
ATOM 7234 C CA . MET B 1 470 ? 65.357 -84.429 52.312 1.00 99.06 452 MET B CA 1
ATOM 7235 C C . MET B 1 470 ? 65.889 -85.810 52.659 1.00 89.69 452 MET B C 1
ATOM 7236 O O . MET B 1 470 ? 65.328 -86.828 52.262 1.00 103.60 452 MET B O 1
ATOM 7241 N N . LEU B 1 471 ? 66.970 -85.834 53.426 1.00 87.50 453 LEU B N 1
ATOM 7242 C CA . LEU B 1 471 ? 67.640 -87.080 53.765 1.00 83.79 453 LEU B CA 1
ATOM 7243 C C . LEU B 1 471 ? 66.792 -87.914 54.717 1.00 83.88 453 LEU B C 1
ATOM 7244 O O . LEU B 1 471 ? 66.917 -89.138 54.738 1.00 101.70 453 LEU B O 1
ATOM 7249 N N . GLU B 1 472 ? 65.936 -87.250 55.499 1.00 86.17 454 GLU B N 1
ATOM 7250 C CA . GLU B 1 472 ? 64.978 -87.936 56.370 1.00 96.50 454 GLU B CA 1
ATOM 7251 C C . GLU B 1 472 ? 63.568 -87.874 55.821 1.00 107.88 454 GLU B C 1
ATOM 7252 O O . GLU B 1 472 ? 62.625 -88.309 56.478 1.00 74.47 454 GLU B O 1
ATOM 7258 N N . LEU B 1 473 ? 63.424 -87.326 54.622 1.00 103.19 455 LEU B N 1
ATOM 7259 C CA . LEU B 1 473 ? 62.113 -87.157 54.019 1.00 99.59 455 LEU B CA 1
ATOM 7260 C C . LEU B 1 473 ? 61.545 -88.496 53.614 1.00 100.71 455 LEU B C 1
ATOM 7261 O O . LEU B 1 473 ? 62.276 -89.356 53.128 1.00 87.76 455 LEU B O 1
ATOM 7266 N N . ASP B 1 474 ? 60.237 -88.655 53.807 1.00 75.57 456 ASP B N 1
ATOM 7267 C CA . ASP B 1 474 ? 59.528 -89.841 53.355 1.00 81.07 456 ASP B CA 1
ATOM 7268 C C . ASP B 1 474 ? 58.490 -89.473 52.300 1.00 99.36 456 ASP B C 1
ATOM 7269 O O . ASP B 1 474 ? 58.395 -90.147 51.267 1.00 102.71 456 ASP B O 1
ATOM 7274 N N . HIS B 1 475 ? 57.744 -88.392 52.534 1.00 73.90 457 HIS B N 1
ATOM 7275 C CA . HIS B 1 475 ? 56.640 -88.021 51.637 1.00 74.13 457 HIS B CA 1
ATOM 7276 C C . HIS B 1 475 ? 56.386 -86.509 51.598 1.00 78.86 457 HIS B C 1
ATOM 7277 O O . HIS B 1 475 ? 55.933 -85.900 52.572 1.00 80.51 457 HIS B O 1
ATOM 7284 N N . LEU B 1 476 ? 56.627 -85.923 50.432 1.00 90.20 458 LEU B N 1
ATOM 7285 C CA . LEU B 1 476 ? 56.457 -84.489 50.241 1.00 83.74 458 LEU B CA 1
ATOM 7286 C C . LEU B 1 476 ? 55.368 -84.210 49.223 1.00 75.39 458 LEU B C 1
ATOM 7287 O O . LEU B 1 476 ? 55.239 -84.898 48.212 1.00 87.10 458 LEU B O 1
ATOM 7292 N N . THR B 1 477 ? 54.586 -83.182 49.501 1.00 77.80 459 THR B N 1
ATOM 7293 C CA . THR B 1 477 ? 53.443 -82.853 48.680 1.00 76.65 459 THR B CA 1
ATOM 7294 C C . THR B 1 477 ? 53.264 -81.350 48.713 1.00 78.79 459 THR B C 1
ATOM 7295 O O . THR B 1 477 ? 52.873 -80.788 49.732 1.00 110.53 459 THR B O 1
ATOM 7299 N N . VAL B 1 478 ? 53.576 -80.706 47.595 1.00 84.54 460 VAL B N 1
ATOM 7300 C CA . VAL B 1 478 ? 53.470 -79.251 47.481 1.00 78.50 460 VAL B CA 1
ATOM 7301 C C . VAL B 1 478 ? 52.454 -78.877 46.405 1.00 79.43 460 VAL B C 1
ATOM 7302 O O . VAL B 1 478 ? 52.589 -79.286 45.258 1.00 80.37 460 VAL B O 1
ATOM 7306 N N . SER B 1 479 ? 51.442 -78.097 46.767 1.00 80.28 461 SER B N 1
ATOM 7307 C CA . SER B 1 479 ? 50.346 -77.812 45.842 1.00 89.33 461 SER B CA 1
ATOM 7308 C C . SER B 1 479 ? 50.340 -76.392 45.203 1.00 149.36 461 SER B C 1
ATOM 7309 O O . SER B 1 479 ? 50.630 -76.235 43.998 1.00 125.53 461 SER B O 1
ATOM 7312 N N . GLY B 1 480 ? 49.994 -75.368 45.981 1.00 83.12 462 GLY B N 1
ATOM 7313 C CA . GLY B 1 480 ? 49.745 -74.046 45.410 1.00 112.64 462 GLY B CA 1
ATOM 7314 C C . GLY B 1 480 ? 50.960 -73.189 45.060 1.00 108.93 462 GLY B C 1
ATOM 7315 O O . GLY B 1 480 ? 52.009 -73.701 44.633 1.00 100.53 462 GLY B O 1
ATOM 7316 N N . ASP B 1 481 ? 50.795 -71.872 45.201 1.00 85.76 463 ASP B N 1
ATOM 7317 C CA . ASP B 1 481 ? 51.897 -70.926 45.083 1.00 86.13 463 ASP B CA 1
ATOM 7318 C C . ASP B 1 481 ? 52.789 -70.987 46.313 1.00 90.24 463 ASP B C 1
ATOM 7319 O O . ASP B 1 481 ? 52.527 -70.313 47.306 1.00 121.03 463 ASP B O 1
ATOM 7324 N N . VAL B 1 482 ? 53.849 -71.787 46.244 1.00 86.90 464 VAL B N 1
ATOM 7325 C CA . VAL B 1 482 ? 54.705 -72.023 47.403 1.00 83.25 464 VAL B CA 1
ATOM 7326 C C . VAL B 1 482 ? 56.153 -71.663 47.108 1.00 83.28 464 VAL B C 1
ATOM 7327 O O . VAL B 1 482 ? 56.627 -71.840 45.994 1.00 83.38 464 VAL B O 1
ATOM 7331 N N . THR B 1 483 ? 56.835 -71.129 48.118 1.00 89.55 465 THR B N 1
ATOM 7332 C CA . THR B 1 483 ? 58.269 -70.851 48.023 1.00 91.96 465 THR B CA 1
ATOM 7333 C C . THR B 1 483 ? 59.040 -71.336 49.266 1.00 86.64 465 THR B C 1
ATOM 7334 O O . THR B 1 483 ? 58.497 -71.377 50.378 1.00 97.85 465 THR B O 1
ATOM 7338 N N . PHE B 1 484 ? 60.303 -71.712 49.057 1.00 82.37 466 PHE B N 1
ATOM 7339 C CA . PHE B 1 484 ? 61.166 -72.205 50.125 1.00 81.81 466 PHE B CA 1
ATOM 7340 C C . PHE B 1 484 ? 62.463 -71.415 50.231 1.00 86.20 466 PHE B C 1
ATOM 7341 O O . PHE B 1 484 ? 63.201 -71.308 49.257 1.00 103.53 466 PHE B O 1
ATOM 7349 N N . GLY B 1 485 ? 62.758 -70.901 51.421 1.00 83.09 467 GLY B N 1
ATOM 7350 C CA . GLY B 1 485 ? 63.991 -70.170 51.654 1.00 84.05 467 GLY B CA 1
ATOM 7351 C C . GLY B 1 485 ? 65.187 -71.088 51.835 1.00 88.50 467 GLY B C 1
ATOM 7352 O O . GLY B 1 485 ? 65.077 -72.296 51.650 1.00 105.29 467 GLY B O 1
ATOM 7353 N N . LYS B 1 486 ? 66.334 -70.527 52.201 1.00 84.43 468 LYS B N 1
ATOM 7354 C CA . LYS B 1 486 ? 67.538 -71.329 52.375 1.00 84.16 468 LYS B CA 1
ATOM 7355 C C . LYS B 1 486 ? 67.471 -72.243 53.598 1.00 87.36 468 LYS B C 1
ATOM 7356 O O . LYS B 1 486 ? 66.820 -71.919 54.594 1.00 109.15 468 LYS B O 1
ATOM 7362 N N . ASN B 1 487 ? 68.140 -73.391 53.492 1.00 82.62 469 ASN B N 1
ATOM 7363 C CA . ASN B 1 487 ? 68.407 -74.277 54.622 1.00 82.14 469 ASN B CA 1
ATOM 7364 C C . ASN B 1 487 ? 67.162 -74.840 55.295 1.00 92.43 469 ASN B C 1
ATOM 7365 O O . ASN B 1 487 ? 67.171 -75.122 56.495 1.00 121.34 469 ASN B O 1
ATOM 7370 N N . VAL B 1 488 ? 66.096 -75.015 54.525 1.00 83.99 470 VAL B N 1
ATOM 7371 C CA . VAL B 1 488 ? 64.879 -75.629 55.051 1.00 97.05 470 VAL B CA 1
ATOM 7372 C C . VAL B 1 488 ? 65.009 -77.155 55.023 1.00 82.22 470 VAL B C 1
ATOM 7373 O O . VAL B 1 488 ? 65.638 -77.703 54.124 1.00 109.61 470 VAL B O 1
ATOM 7377 N N . SER B 1 489 ? 64.440 -77.836 56.018 1.00 89.71 471 SER B N 1
ATOM 7378 C CA . SER B 1 489 ? 64.543 -79.295 56.098 1.00 88.85 471 SER B CA 1
ATOM 7379 C C . SER B 1 489 ? 63.207 -80.011 56.275 1.00 80.90 471 SER B C 1
ATOM 7380 O O . SER B 1 489 ? 62.428 -79.728 57.191 1.00 91.85 471 SER B O 1
ATOM 7383 N N . LEU B 1 490 ? 62.982 -80.972 55.391 1.00 82.74 472 LEU B N 1
ATOM 7384 C CA . LEU B 1 490 ? 61.754 -81.739 55.353 1.00 75.83 472 LEU B CA 1
ATOM 7385 C C . LEU B 1 490 ? 62.056 -83.168 55.833 1.00 82.10 472 LEU B C 1
ATOM 7386 O O . LEU B 1 490 ? 63.017 -83.803 55.394 1.00 96.10 472 LEU B O 1
ATOM 7391 N N . LYS B 1 491 ? 61.263 -83.652 56.779 1.00 86.14 473 LYS B N 1
ATOM 7392 C CA . LYS B 1 491 ? 61.411 -85.011 57.279 1.00 75.23 473 LYS B CA 1
ATOM 7393 C C . LYS B 1 491 ? 60.054 -85.648 57.459 1.00 75.13 473 LYS B C 1
ATOM 7394 O O . LYS B 1 491 ? 59.086 -84.970 57.773 1.00 114.24 473 LYS B O 1
ATOM 7400 N N . GLY B 1 492 ? 59.978 -86.954 57.278 1.00 74.84 474 GLY B N 1
ATOM 7401 C CA . GLY B 1 492 ? 58.729 -87.654 57.487 1.00 87.63 474 GLY B CA 1
ATOM 7402 C C . GLY B 1 492 ? 57.729 -87.323 56.404 1.00 88.92 474 GLY B C 1
ATOM 7403 O O . GLY B 1 492 ? 58.029 -87.422 55.211 1.00 74.41 474 GLY B O 1
ATOM 7404 N N . THR B 1 493 ? 56.544 -86.909 56.839 1.00 75.20 475 THR B N 1
ATOM 7405 C CA . THR B 1 493 ? 55.442 -86.602 55.950 1.00 81.32 475 THR B CA 1
ATOM 7406 C C . THR B 1 493 ? 55.042 -85.145 55.999 1.00 92.40 475 THR B C 1
ATOM 7407 O O . THR B 1 493 ? 54.255 -84.774 56.853 1.00 97.13 475 THR B O 1
ATOM 7411 N N . VAL B 1 494 ? 55.557 -84.322 55.089 1.00 75.56 476 VAL B N 1
ATOM 7412 C CA . VAL B 1 494 ? 55.169 -82.914 55.058 1.00 91.50 476 VAL B CA 1
ATOM 7413 C C . VAL B 1 494 ? 54.217 -82.664 53.891 1.00 88.36 476 VAL B C 1
ATOM 7414 O O . VAL B 1 494 ? 54.468 -83.116 52.774 1.00 96.03 476 VAL B O 1
ATOM 7418 N N . ILE B 1 495 ? 53.098 -81.999 54.190 1.00 77.02 477 ILE B N 1
ATOM 7419 C CA . ILE B 1 495 ? 52.071 -81.640 53.204 1.00 77.53 477 ILE B CA 1
ATOM 7420 C C . ILE B 1 495 ? 51.866 -80.134 53.232 1.00 89.41 477 ILE B C 1
ATOM 7421 O O . ILE B 1 495 ? 51.308 -79.598 54.191 1.00 78.84 477 ILE B O 1
ATOM 7426 N N . ILE B 1 496 ? 52.308 -79.452 52.185 1.00 90.88 478 ILE B N 1
ATOM 7427 C CA . ILE B 1 496 ? 52.087 -78.013 52.049 1.00 79.21 478 ILE B CA 1
ATOM 7428 C C . ILE B 1 496 ? 51.002 -77.760 50.999 1.00 79.95 478 ILE B C 1
ATOM 7429 O O . ILE B 1 496 ? 51.164 -78.154 49.846 1.00 124.70 478 ILE B O 1
ATOM 7434 N N . ILE B 1 497 ? 49.899 -77.125 51.401 1.00 80.89 479 ILE B N 1
ATOM 7435 C CA . ILE B 1 497 ? 48.805 -76.810 50.482 1.00 81.85 479 ILE B CA 1
ATOM 7436 C C . ILE B 1 497 ? 48.429 -75.346 50.560 1.00 105.04 479 ILE B C 1
ATOM 7437 O O . ILE B 1 497 ? 47.891 -74.896 51.565 1.00 121.34 479 ILE B O 1
ATOM 7442 N N . ALA B 1 498 ? 48.693 -74.599 49.499 1.00 89.68 480 ALA B N 1
ATOM 7443 C CA . ALA B 1 498 ? 48.194 -73.233 49.408 1.00 84.90 480 ALA B CA 1
ATOM 7444 C C . ALA B 1 498 ? 47.000 -73.213 48.449 1.00 116.27 480 ALA B C 1
ATOM 7445 O O . ALA B 1 498 ? 47.073 -73.792 47.362 1.00 133.35 480 ALA B O 1
ATOM 7447 N N . ASN B 1 499 ? 45.897 -72.579 48.854 1.00 112.27 481 ASN B N 1
ATOM 7448 C CA . ASN B 1 499 ? 44.681 -72.554 48.026 1.00 115.36 481 ASN B CA 1
ATOM 7449 C C . ASN B 1 499 ? 44.768 -71.532 46.893 1.00 117.53 481 ASN B C 1
ATOM 7450 O O . ASN B 1 499 ? 45.705 -70.740 46.837 1.00 124.98 481 ASN B O 1
ATOM 7455 N N . HIS B 1 500 ? 43.801 -71.562 45.980 1.00 97.45 482 HIS B N 1
ATOM 7456 C CA . HIS B 1 500 ? 43.878 -70.738 44.782 1.00 101.11 482 HIS B CA 1
ATOM 7457 C C . HIS B 1 500 ? 43.919 -69.268 45.152 1.00 93.12 482 HIS B C 1
ATOM 7458 O O . HIS B 1 500 ? 42.999 -68.757 45.790 1.00 105.12 482 HIS B O 1
ATOM 7465 N N . GLY B 1 501 ? 45.000 -68.605 44.751 1.00 93.02 483 GLY B N 1
ATOM 7466 C CA . GLY B 1 501 ? 45.189 -67.189 45.015 1.00 127.49 483 GLY B CA 1
ATOM 7467 C C . GLY B 1 501 ? 46.094 -66.935 46.200 1.00 110.41 483 GLY B C 1
ATOM 7468 O O . GLY B 1 501 ? 46.774 -65.914 46.279 1.00 125.21 483 GLY B O 1
ATOM 7469 N N . ASP B 1 502 ? 46.095 -67.876 47.130 1.00 93.42 484 ASP B N 1
ATOM 7470 C CA . ASP B 1 502 ? 46.954 -67.794 48.292 1.00 92.63 484 ASP B CA 1
ATOM 7471 C C . ASP B 1 502 ? 48.399 -68.116 47.913 1.00 96.56 484 ASP B C 1
ATOM 7472 O O . ASP B 1 502 ? 48.656 -68.813 46.929 1.00 97.04 484 ASP B O 1
ATOM 7477 N N . ARG B 1 503 ? 49.331 -67.596 48.703 1.00 92.57 485 ARG B N 1
ATOM 7478 C CA . ARG B 1 503 ? 50.740 -67.927 48.579 1.00 88.44 485 ARG B CA 1
ATOM 7479 C C . ARG B 1 503 ? 51.278 -68.340 49.935 1.00 87.42 485 ARG B C 1
ATOM 7480 O O . ARG B 1 503 ? 50.841 -67.830 50.962 1.00 87.96 485 ARG B O 1
ATOM 7488 N N . ILE B 1 504 ? 52.208 -69.289 49.935 1.00 86.07 486 ILE B N 1
ATOM 7489 C CA . ILE B 1 504 ? 52.884 -69.689 51.159 1.00 85.22 486 ILE B CA 1
ATOM 7490 C C . ILE B 1 504 ? 54.388 -69.545 51.002 1.00 84.88 486 ILE B C 1
ATOM 7491 O O . ILE B 1 504 ? 55.006 -70.144 50.123 1.00 84.27 486 ILE B O 1
ATOM 7496 N N . ASP B 1 505 ? 54.962 -68.711 51.853 1.00 85.45 487 ASP B N 1
ATOM 7497 C CA . ASP B 1 505 ? 56.401 -68.568 51.936 1.00 87.96 487 ASP B CA 1
ATOM 7498 C C . ASP B 1 505 ? 56.922 -69.322 53.143 1.00 84.40 487 ASP B C 1
ATOM 7499 O O . ASP B 1 505 ? 56.735 -68.898 54.281 1.00 102.46 487 ASP B O 1
ATOM 7504 N N . ILE B 1 506 ? 57.566 -70.450 52.898 1.00 83.25 488 ILE B N 1
ATOM 7505 C CA . ILE B 1 506 ? 58.170 -71.185 53.981 1.00 82.54 488 ILE B CA 1
ATOM 7506 C C . ILE B 1 506 ? 59.424 -70.424 54.402 1.00 83.21 488 ILE B C 1
ATOM 7507 O O . ILE B 1 506 ? 60.315 -70.203 53.587 1.00 83.42 488 ILE B O 1
ATOM 7512 N N . PRO B 1 507 ? 59.494 -70.003 55.675 1.00 90.54 489 PRO B N 1
ATOM 7513 C CA . PRO B 1 507 ? 60.626 -69.169 56.076 1.00 84.62 489 PRO B CA 1
ATOM 7514 C C . PRO B 1 507 ? 61.901 -69.953 56.036 1.00 84.01 489 PRO B C 1
ATOM 7515 O O . PRO B 1 507 ? 61.839 -71.156 56.240 1.00 98.89 489 PRO B O 1
ATOM 7519 N N . PRO B 1 508 ? 63.036 -69.295 55.792 1.00 84.84 490 PRO B N 1
ATOM 7520 C CA . PRO B 1 508 ? 64.303 -70.034 55.742 1.00 104.35 490 PRO B CA 1
ATOM 7521 C C . PRO B 1 508 ? 64.629 -70.725 57.072 1.00 109.36 490 PRO B C 1
ATOM 7522 O O . PRO B 1 508 ? 64.233 -70.249 58.144 1.00 84.68 490 PRO B O 1
ATOM 7526 N N . GLY B 1 509 ? 65.330 -71.849 56.994 1.00 83.31 491 GLY B N 1
ATOM 7527 C CA . GLY B 1 509 ? 65.716 -72.588 58.180 1.00 97.36 491 GLY B CA 1
ATOM 7528 C C . GLY B 1 509 ? 64.584 -73.383 58.807 1.00 97.99 491 GLY B C 1
ATOM 7529 O O . GLY B 1 509 ? 64.773 -74.033 59.837 1.00 124.24 491 GLY B O 1
ATOM 7530 N N . ALA B 1 510 ? 63.410 -73.346 58.190 1.00 81.80 492 ALA B N 1
ATOM 7531 C CA . ALA B 1 510 ? 62.261 -74.059 58.725 1.00 81.18 492 ALA B CA 1
ATOM 7532 C C . ALA B 1 510 ? 62.553 -75.551 58.844 1.00 84.34 492 ALA B C 1
ATOM 7533 O O . ALA B 1 510 ? 63.382 -76.089 58.110 1.00 79.79 492 ALA B O 1
ATOM 7535 N N . VAL B 1 511 ? 61.886 -76.213 59.781 1.00 91.02 493 VAL B N 1
ATOM 7536 C CA . VAL B 1 511 ? 62.020 -77.658 59.921 1.00 79.20 493 VAL B CA 1
ATOM 7537 C C . VAL B 1 511 ? 60.645 -78.280 60.023 1.00 93.12 493 VAL B C 1
ATOM 7538 O O . VAL B 1 511 ? 59.939 -78.105 61.018 1.00 79.24 493 VAL B O 1
ATOM 7542 N N . LEU B 1 512 ? 60.277 -79.017 58.980 1.00 83.72 494 LEU B N 1
ATOM 7543 C CA . LEU B 1 512 ? 58.950 -79.615 58.899 1.00 87.63 494 LEU B CA 1
ATOM 7544 C C . LEU B 1 512 ? 59.032 -81.146 59.038 1.00 116.66 494 LEU B C 1
ATOM 7545 O O . LEU B 1 512 ? 59.553 -81.845 58.158 1.00 108.81 494 LEU B O 1
ATOM 7550 N N . GLU B 1 513 ? 58.531 -81.639 60.173 1.00 99.49 495 GLU B N 1
ATOM 7551 C CA . GLU B 1 513 ? 58.487 -83.063 60.486 1.00 85.33 495 GLU B CA 1
ATOM 7552 C C . GLU B 1 513 ? 57.053 -83.549 60.666 1.00 93.05 495 GLU B C 1
ATOM 7553 O O . GLU B 1 513 ? 56.392 -83.184 61.637 1.00 97.34 495 GLU B O 1
ATOM 7559 N N . ASN B 1 514 ? 56.579 -84.377 59.743 1.00 105.41 496 ASN B N 1
ATOM 7560 C CA . ASN B 1 514 ? 55.233 -84.941 59.826 1.00 98.73 496 ASN B CA 1
ATOM 7561 C C . ASN B 1 514 ? 54.187 -83.883 60.106 1.00 90.09 496 ASN B C 1
ATOM 7562 O O . ASN B 1 514 ? 53.562 -83.870 61.169 1.00 78.27 496 ASN B O 1
ATOM 7567 N N . LYS B 1 515 ? 54.011 -82.997 59.132 1.00 85.03 497 LYS B N 1
ATOM 7568 C CA . LYS B 1 515 ? 53.174 -81.829 59.297 1.00 78.23 497 LYS B CA 1
ATOM 7569 C C . LYS B 1 515 ? 52.329 -81.526 58.065 1.00 78.29 497 LYS B C 1
ATOM 7570 O O . LYS B 1 515 ? 52.733 -81.783 56.935 1.00 77.73 497 LYS B O 1
ATOM 7576 N N . ILE B 1 516 ? 51.136 -80.998 58.319 1.00 81.97 498 ILE B N 1
ATOM 7577 C CA . ILE B 1 516 ? 50.276 -80.434 57.292 1.00 79.52 498 ILE B CA 1
ATOM 7578 C C . ILE B 1 516 ? 50.278 -78.923 57.443 1.00 96.13 498 ILE B C 1
ATOM 7579 O O . ILE B 1 516 ? 49.652 -78.401 58.362 1.00 99.06 498 ILE B O 1
ATOM 7584 N N . VAL B 1 517 ? 50.971 -78.218 56.555 1.00 79.99 499 VAL B N 1
ATOM 7585 C CA . VAL B 1 517 ? 50.964 -76.755 56.587 1.00 86.02 499 VAL B CA 1
ATOM 7586 C C . VAL B 1 517 ? 50.044 -76.189 55.489 1.00 81.44 499 VAL B C 1
ATOM 7587 O O . VAL B 1 517 ? 50.230 -76.467 54.307 1.00 81.07 499 VAL B O 1
ATOM 7591 N N . SER B 1 518 ? 49.047 -75.401 55.888 1.00 82.54 500 SER B N 1
ATOM 7592 C CA . SER B 1 518 ? 48.078 -74.859 54.939 1.00 83.41 500 SER B CA 1
ATOM 7593 C C . SER B 1 518 ? 47.721 -73.394 55.192 1.00 93.35 500 SER B C 1
ATOM 7594 O O . SER B 1 518 ? 47.796 -72.920 56.321 1.00 91.59 500 SER B O 1
ATOM 7597 N N . GLY B 1 519 ? 47.326 -72.687 54.133 1.00 102.82 501 GLY B N 1
ATOM 7598 C CA . GLY B 1 519 ? 46.830 -71.328 54.263 1.00 105.64 501 GLY B CA 1
ATOM 7599 C C . GLY B 1 519 ? 47.415 -70.322 53.293 1.00 99.17 501 GLY B C 1
ATOM 7600 O O . GLY B 1 519 ? 47.462 -70.548 52.085 1.00 87.18 501 GLY B O 1
ATOM 7601 N N . ASN B 1 520 ? 47.870 -69.205 53.851 1.00 116.14 502 ASN B N 1
ATOM 7602 C CA . ASN B 1 520 ? 48.249 -68.034 53.080 1.00 103.24 502 ASN B CA 1
ATOM 7603 C C . ASN B 1 520 ? 49.175 -67.142 53.873 1.00 89.21 502 ASN B C 1
ATOM 7604 O O . ASN B 1 520 ? 48.707 -66.291 54.620 1.00 144.73 502 ASN B O 1
ATOM 7609 N N . LEU B 1 521 ? 50.480 -67.329 53.712 1.00 88.35 503 LEU B N 1
ATOM 7610 C CA . LEU B 1 521 ? 51.463 -66.559 54.469 1.00 88.69 503 LEU B CA 1
ATOM 7611 C C . LEU B 1 521 ? 52.501 -65.926 53.565 1.00 89.00 503 LEU B C 1
ATOM 7612 O O . LEU B 1 521 ? 53.236 -66.629 52.872 1.00 88.02 503 LEU B O 1
ATOM 7617 N N . ARG B 1 522 ? 52.582 -64.599 53.602 1.00 90.47 504 ARG B N 1
ATOM 7618 C CA . ARG B 1 522 ? 53.576 -63.880 52.821 1.00 91.07 504 ARG B CA 1
ATOM 7619 C C . ARG B 1 522 ? 54.625 -63.226 53.720 1.00 91.53 504 ARG B C 1
ATOM 7620 O O . ARG B 1 522 ? 54.300 -62.455 54.620 1.00 106.69 504 ARG B O 1
ATOM 7628 N N . ILE B 1 523 ? 55.884 -63.580 53.471 1.00 90.86 505 ILE B N 1
ATOM 7629 C CA . ILE B 1 523 ? 57.032 -63.004 54.158 1.00 91.41 505 ILE B CA 1
ATOM 7630 C C . ILE B 1 523 ? 57.674 -61.929 53.289 1.00 92.80 505 ILE B C 1
ATOM 7631 O O . ILE B 1 523 ? 58.441 -62.233 52.372 1.00 101.82 505 ILE B O 1
ATOM 7636 N N . LEU B 1 524 ? 57.348 -60.675 53.588 1.00 94.48 506 LEU B N 1
ATOM 7637 C CA . LEU B 1 524 ? 57.840 -59.529 52.837 1.00 96.14 506 LEU B CA 1
ATOM 7638 C C . LEU B 1 524 ? 59.104 -58.994 53.474 1.00 96.86 506 LEU B C 1
ATOM 7639 O O . LEU B 1 524 ? 59.321 -59.162 54.668 1.00 96.57 506 LEU B O 1
ATOM 7644 N N . ASP B 1 525 ? 59.931 -58.325 52.683 1.00 98.00 507 ASP B N 1
ATOM 7645 C CA . ASP B 1 525 ? 61.189 -57.805 53.197 1.00 98.90 507 ASP B CA 1
ATOM 7646 C C . ASP B 1 525 ? 61.013 -56.435 53.829 1.00 118.11 507 ASP B C 1
ATOM 7647 O O . ASP B 1 525 ? 60.043 -55.720 53.561 1.00 101.97 507 ASP B O 1
ATOM 7652 N N . HIS B 1 526 ? 61.985 -56.084 54.664 1.00 139.17 508 HIS B N 1
ATOM 7653 C CA . HIS B 1 526 ? 61.925 -54.879 55.482 1.00 145.43 508 HIS B CA 1
ATOM 7654 C C . HIS B 1 526 ? 63.214 -54.065 55.342 1.00 158.60 508 HIS B C 1
ATOM 7655 O O . HIS B 1 526 ? 64.199 -54.511 54.738 1.00 154.76 508 HIS B O 1
ATOM 7663 N N . ILE C 1 42 ? 5.410 -42.023 -4.527 1.00 229.88 24 ILE C N 1
ATOM 7664 C CA . ILE C 1 42 ? 6.418 -42.080 -3.474 1.00 255.73 24 ILE C CA 1
ATOM 7665 C C . ILE C 1 42 ? 7.059 -43.483 -3.387 1.00 282.91 24 ILE C C 1
ATOM 7666 O O . ILE C 1 42 ? 8.215 -43.660 -3.763 1.00 289.91 24 ILE C O 1
ATOM 7671 N N . ARG C 1 43 ? 6.298 -44.476 -2.926 1.00 292.55 25 ARG C N 1
ATOM 7672 C CA . ARG C 1 43 ? 6.807 -45.831 -2.679 1.00 275.98 25 ARG C CA 1
ATOM 7673 C C . ARG C 1 43 ? 7.425 -46.460 -3.932 1.00 291.02 25 ARG C C 1
ATOM 7674 O O . ARG C 1 43 ? 8.515 -47.046 -3.887 1.00 298.36 25 ARG C O 1
ATOM 7682 N N . GLN C 1 44 ? 6.729 -46.301 -5.052 1.00 292.51 26 GLN C N 1
ATOM 7683 C CA . GLN C 1 44 ? 7.132 -46.866 -6.332 1.00 280.88 26 GLN C CA 1
ATOM 7684 C C . GLN C 1 44 ? 8.366 -46.125 -6.831 1.00 285.62 26 GLN C C 1
ATOM 7685 O O . GLN C 1 44 ? 9.312 -46.728 -7.370 1.00 293.16 26 GLN C O 1
ATOM 7691 N N . GLU C 1 45 ? 8.360 -44.814 -6.602 1.00 284.11 27 GLU C N 1
ATOM 7692 C CA . GLU C 1 45 ? 9.438 -43.946 -7.056 1.00 281.29 27 GLU C CA 1
ATOM 7693 C C . GLU C 1 45 ? 10.726 -44.383 -6.372 1.00 304.32 27 GLU C C 1
ATOM 7694 O O . GLU C 1 45 ? 11.801 -44.354 -6.970 1.00 298.98 27 GLU C O 1
ATOM 7700 N N . LEU C 1 46 ? 10.595 -44.807 -5.117 1.00 315.89 28 LEU C N 1
ATOM 7701 C CA . LEU C 1 46 ? 11.726 -45.272 -4.315 1.00 322.81 28 LEU C CA 1
ATOM 7702 C C . LEU C 1 46 ? 12.097 -46.706 -4.700 1.00 345.34 28 LEU C C 1
ATOM 7703 O O . LEU C 1 46 ? 13.286 -47.062 -4.764 1.00 331.66 28 LEU C O 1
ATOM 7708 N N . GLU C 1 47 ? 11.090 -47.526 -4.986 1.00 380.09 29 GLU C N 1
ATOM 7709 C CA . GLU C 1 47 ? 11.359 -48.882 -5.445 1.00 323.27 29 GLU C CA 1
ATOM 7710 C C . GLU C 1 47 ? 12.242 -48.920 -6.685 1.00 300.97 29 GLU C C 1
ATOM 7711 O O . GLU C 1 47 ? 13.259 -49.623 -6.703 1.00 285.61 29 GLU C O 1
ATOM 7717 N N . LEU C 1 48 ? 11.841 -48.202 -7.732 1.00 294.76 30 LEU C N 1
ATOM 7718 C CA . LEU C 1 48 ? 12.622 -48.203 -8.968 1.00 278.02 30 LEU C CA 1
ATOM 7719 C C . LEU C 1 48 ? 14.035 -47.680 -8.720 1.00 290.14 30 LEU C C 1
ATOM 7720 O O . LEU C 1 48 ? 15.018 -48.193 -9.288 1.00 294.92 30 LEU C O 1
ATOM 7725 N N . SER C 1 49 ? 14.128 -46.676 -7.849 1.00 300.03 31 SER C N 1
ATOM 7726 C CA . SER C 1 49 ? 15.413 -46.101 -7.466 1.00 302.39 31 SER C CA 1
ATOM 7727 C C . SER C 1 49 ? 16.298 -47.205 -6.910 1.00 300.26 31 SER C C 1
ATOM 7728 O O . SER C 1 49 ? 17.477 -47.298 -7.255 1.00 306.58 31 SER C O 1
ATOM 7731 N N . VAL C 1 50 ? 15.723 -48.045 -6.052 1.00 291.02 32 VAL C N 1
ATOM 7732 C CA . VAL C 1 50 ? 16.448 -49.210 -5.541 1.00 274.65 32 VAL C CA 1
ATOM 7733 C C . VAL C 1 50 ? 16.802 -50.237 -6.632 1.00 281.38 32 VAL C C 1
ATOM 7734 O O . VAL C 1 50 ? 17.928 -50.759 -6.661 1.00 269.54 32 VAL C O 1
ATOM 7738 N N . LYS C 1 51 ? 15.847 -50.543 -7.512 1.00 304.18 33 LYS C N 1
ATOM 7739 C CA . LYS C 1 51 ? 16.114 -51.455 -8.632 1.00 295.12 33 LYS C CA 1
ATOM 7740 C C . LYS C 1 51 ? 17.327 -51.018 -9.456 1.00 317.75 33 LYS C C 1
ATOM 7741 O O . LYS C 1 51 ? 18.157 -51.841 -9.847 1.00 313.61 33 LYS C O 1
ATOM 7747 N N . LYS C 1 52 ? 17.447 -49.730 -9.738 1.00 293.44 34 LYS C N 1
ATOM 7748 C CA . LYS C 1 52 ? 18.642 -49.272 -10.434 1.00 273.16 34 LYS C CA 1
ATOM 7749 C C . LYS C 1 52 ? 19.917 -49.667 -9.696 1.00 282.09 34 LYS C C 1
ATOM 7750 O O . LYS C 1 52 ? 20.882 -50.162 -10.307 1.00 257.76 34 LYS C O 1
ATOM 7756 N N . GLU C 1 53 ? 19.914 -49.472 -8.380 1.00 334.03 35 GLU C N 1
ATOM 7757 C CA . GLU C 1 53 ? 21.092 -49.779 -7.589 1.00 305.88 35 GLU C CA 1
ATOM 7758 C C . GLU C 1 53 ? 21.365 -51.264 -7.752 1.00 304.38 35 GLU C C 1
ATOM 7759 O O . GLU C 1 53 ? 22.506 -51.665 -8.039 1.00 307.59 35 GLU C O 1
ATOM 7765 N N . LEU C 1 54 ? 20.325 -52.090 -7.621 1.00 294.83 36 LEU C N 1
ATOM 7766 C CA . LEU C 1 54 ? 20.590 -53.518 -7.711 1.00 270.10 36 LEU C CA 1
ATOM 7767 C C . LEU C 1 54 ? 21.231 -53.857 -9.063 1.00 272.93 36 LEU C C 1
ATOM 7768 O O . LEU C 1 54 ? 22.151 -54.679 -9.126 1.00 270.36 36 LEU C O 1
ATOM 7773 N N . GLU C 1 55 ? 20.779 -53.214 -10.139 1.00 273.00 37 GLU C N 1
ATOM 7774 C CA . GLU C 1 55 ? 21.418 -53.457 -11.442 1.00 250.23 37 GLU C CA 1
ATOM 7775 C C . GLU C 1 55 ? 22.895 -53.049 -11.412 1.00 240.93 37 GLU C C 1
ATOM 7776 O O . GLU C 1 55 ? 23.747 -53.734 -11.981 1.00 207.25 37 GLU C O 1
ATOM 7782 N N . LYS C 1 56 ? 23.185 -51.914 -10.781 1.00 265.78 38 LYS C N 1
ATOM 7783 C CA . LYS C 1 56 ? 24.578 -51.524 -10.521 1.00 270.55 38 LYS C CA 1
ATOM 7784 C C . LYS C 1 56 ? 25.381 -52.551 -9.727 1.00 257.60 38 LYS C C 1
ATOM 7785 O O . LYS C 1 56 ? 26.603 -52.639 -9.884 1.00 262.76 38 LYS C O 1
ATOM 7791 N N . ILE C 1 57 ? 24.706 -53.269 -8.831 1.00 236.98 39 ILE C N 1
ATOM 7792 C CA . ILE C 1 57 ? 25.307 -54.424 -8.152 1.00 205.10 39 ILE C CA 1
ATOM 7793 C C . ILE C 1 57 ? 25.657 -55.468 -9.166 1.00 196.39 39 ILE C C 1
ATOM 7794 O O . ILE C 1 57 ? 26.784 -55.958 -9.217 1.00 165.45 39 ILE C O 1
ATOM 7799 N N . LEU C 1 58 ? 24.645 -55.827 -9.949 1.00 221.79 40 LEU C N 1
ATOM 7800 C CA . LEU C 1 58 ? 24.731 -56.996 -10.807 1.00 236.42 40 LEU C CA 1
ATOM 7801 C C . LEU C 1 58 ? 25.956 -56.997 -11.727 1.00 247.44 40 LEU C C 1
ATOM 7802 O O . LEU C 1 58 ? 26.569 -58.047 -11.922 1.00 249.41 40 LEU C O 1
ATOM 7807 N N . THR C 1 59 ? 26.316 -55.832 -12.271 1.00 243.14 41 THR C N 1
ATOM 7808 C CA . THR C 1 59 ? 27.329 -55.754 -13.337 1.00 234.04 41 THR C CA 1
ATOM 7809 C C . THR C 1 59 ? 28.636 -56.447 -12.947 1.00 231.81 41 THR C C 1
ATOM 7810 O O . THR C 1 59 ? 29.392 -56.898 -13.810 1.00 232.26 41 THR C O 1
ATOM 7814 N N . THR C 1 60 ? 28.901 -56.510 -11.645 1.00 243.43 42 THR C N 1
ATOM 7815 C CA . THR C 1 60 ? 29.966 -57.355 -11.106 1.00 237.49 42 THR C CA 1
ATOM 7816 C C . THR C 1 60 ? 29.453 -58.749 -10.809 1.00 227.90 42 THR C C 1
ATOM 7817 O O . THR C 1 60 ? 28.501 -58.903 -10.043 1.00 226.00 42 THR C O 1
ATOM 7821 N N . ALA C 1 61 ? 30.076 -59.764 -11.401 1.00 221.50 43 ALA C N 1
ATOM 7822 C CA . ALA C 1 61 ? 29.840 -61.125 -10.960 1.00 224.46 43 ALA C CA 1
ATOM 7823 C C . ALA C 1 61 ? 30.795 -62.123 -11.588 1.00 253.22 43 ALA C C 1
ATOM 7824 O O . ALA C 1 61 ? 31.559 -61.800 -12.494 1.00 244.47 43 ALA C O 1
ATOM 7826 N N . SER C 1 62 ? 30.724 -63.346 -11.076 1.00 280.56 44 SER C N 1
ATOM 7827 C CA . SER C 1 62 ? 31.508 -64.473 -11.556 1.00 290.58 44 SER C CA 1
ATOM 7828 C C . SER C 1 62 ? 31.068 -64.878 -12.959 1.00 287.32 44 SER C C 1
ATOM 7829 O O . SER C 1 62 ? 29.881 -65.058 -13.184 1.00 293.09 44 SER C O 1
ATOM 7832 N N . SER C 1 63 ? 32.010 -65.048 -13.885 1.00 274.37 45 SER C N 1
ATOM 7833 C CA . SER C 1 63 ? 31.678 -65.414 -15.265 1.00 263.34 45 SER C CA 1
ATOM 7834 C C . SER C 1 63 ? 30.837 -66.678 -15.291 1.00 260.70 45 SER C C 1
ATOM 7835 O O . SER C 1 63 ? 29.769 -66.742 -15.914 1.00 240.22 45 SER C O 1
ATOM 7838 N N . HIS C 1 64 ? 31.360 -67.671 -14.578 1.00 274.32 46 HIS C N 1
ATOM 7839 C CA . HIS C 1 64 ? 30.823 -69.027 -14.533 1.00 278.66 46 HIS C CA 1
ATOM 7840 C C . HIS C 1 64 ? 29.491 -69.063 -13.728 1.00 241.26 46 HIS C C 1
ATOM 7841 O O . HIS C 1 64 ? 28.545 -69.731 -14.148 1.00 230.50 46 HIS C O 1
ATOM 7848 N N . GLU C 1 65 ? 29.409 -68.313 -12.619 1.00 252.58 47 GLU C N 1
ATOM 7849 C CA . GLU C 1 65 ? 28.210 -68.238 -11.751 1.00 237.06 47 GLU C CA 1
ATOM 7850 C C . GLU C 1 65 ? 27.415 -66.903 -11.909 1.00 256.70 47 GLU C C 1
ATOM 7851 O O . GLU C 1 65 ? 26.552 -66.580 -11.080 1.00 253.19 47 GLU C O 1
ATOM 7857 N N . PHE C 1 66 ? 27.695 -66.154 -12.983 1.00 251.29 48 PHE C N 1
ATOM 7858 C CA . PHE C 1 66 ? 27.080 -64.830 -13.244 1.00 243.29 48 PHE C CA 1
ATOM 7859 C C . PHE C 1 66 ? 25.566 -64.792 -13.292 1.00 233.72 48 PHE C C 1
ATOM 7860 O O . PHE C 1 66 ? 24.942 -63.955 -12.651 1.00 248.88 48 PHE C O 1
ATOM 7868 N N . GLU C 1 67 ? 24.978 -65.666 -14.092 1.00 208.75 49 GLU C N 1
ATOM 7869 C CA . GLU C 1 67 ? 23.610 -65.463 -14.529 1.00 176.68 49 GLU C CA 1
ATOM 7870 C C . GLU C 1 67 ? 22.594 -65.712 -13.430 1.00 188.08 49 GLU C C 1
ATOM 7871 O O . GLU C 1 67 ? 21.749 -64.848 -13.185 1.00 155.13 49 GLU C O 1
ATOM 7877 N N . HIS C 1 68 ? 22.685 -66.859 -12.752 1.00 236.72 50 HIS C N 1
ATOM 7878 C CA . HIS C 1 68 ? 21.655 -67.240 -11.787 1.00 247.22 50 HIS C CA 1
ATOM 7879 C C . HIS C 1 68 ? 21.487 -66.168 -10.721 1.00 243.77 50 HIS C C 1
ATOM 7880 O O . HIS C 1 68 ? 20.415 -66.044 -10.126 1.00 244.36 50 HIS C O 1
ATOM 7887 N N . THR C 1 69 ? 22.559 -65.411 -10.482 1.00 202.76 51 THR C N 1
ATOM 7888 C CA . THR C 1 69 ? 22.547 -64.346 -9.489 1.00 166.58 51 THR C CA 1
ATOM 7889 C C . THR C 1 69 ? 21.314 -63.501 -9.730 1.00 171.05 51 THR C C 1
ATOM 7890 O O . THR C 1 69 ? 20.591 -63.156 -8.797 1.00 149.22 51 THR C O 1
ATOM 7894 N N . LYS C 1 70 ? 21.035 -63.240 -11.003 1.00 180.74 52 LYS C N 1
ATOM 7895 C CA . LYS C 1 70 ? 19.911 -62.396 -11.361 1.00 181.64 52 LYS C CA 1
ATOM 7896 C C . LYS C 1 70 ? 18.614 -63.105 -11.006 1.00 182.49 52 LYS C C 1
ATOM 7897 O O . LYS C 1 70 ? 17.641 -62.463 -10.613 1.00 196.23 52 LYS C O 1
ATOM 7903 N N . LYS C 1 71 ? 18.603 -64.428 -11.130 1.00 167.74 53 LYS C N 1
ATOM 7904 C CA . LYS C 1 71 ? 17.401 -65.184 -10.829 1.00 170.95 53 LYS C CA 1
ATOM 7905 C C . LYS C 1 71 ? 17.068 -65.002 -9.364 1.00 166.30 53 LYS C C 1
ATOM 7906 O O . LYS C 1 71 ? 15.915 -64.772 -8.993 1.00 157.88 53 LYS C O 1
ATOM 7912 N N . ASP C 1 72 ? 18.108 -65.121 -8.544 1.00 170.66 54 ASP C N 1
ATOM 7913 C CA . ASP C 1 72 ? 18.014 -64.873 -7.114 1.00 177.66 54 ASP C CA 1
ATOM 7914 C C . ASP C 1 72 ? 17.528 -63.456 -6.880 1.00 183.43 54 ASP C C 1
ATOM 7915 O O . ASP C 1 72 ? 16.603 -63.220 -6.099 1.00 196.25 54 ASP C O 1
ATOM 7920 N N . LEU C 1 73 ? 18.160 -62.518 -7.580 1.00 177.26 55 LEU C N 1
ATOM 7921 C CA . LEU C 1 73 ? 17.836 -61.109 -7.438 1.00 157.26 55 LEU C CA 1
ATOM 7922 C C . LEU C 1 73 ? 16.388 -60.856 -7.816 1.00 159.13 55 LEU C C 1
ATOM 7923 O O . LEU C 1 73 ? 15.693 -60.152 -7.101 1.00 177.33 55 LEU C O 1
ATOM 7928 N N . ASP C 1 74 ? 15.920 -61.442 -8.915 1.00 171.71 56 ASP C N 1
ATOM 7929 C CA . ASP C 1 74 ? 14.521 -61.268 -9.295 1.00 192.99 56 ASP C CA 1
ATOM 7930 C C . ASP C 1 74 ? 13.621 -61.611 -8.124 1.00 202.26 56 ASP C C 1
ATOM 7931 O O . ASP C 1 74 ? 12.748 -60.822 -7.755 1.00 201.30 56 ASP C O 1
ATOM 7936 N N . GLY C 1 75 ? 13.844 -62.789 -7.548 1.00 201.58 57 GLY C N 1
ATOM 7937 C CA . GLY C 1 75 ? 13.101 -63.232 -6.383 1.00 192.61 57 GLY C CA 1
ATOM 7938 C C . GLY C 1 75 ? 13.075 -62.134 -5.348 1.00 177.95 57 GLY C C 1
ATOM 7939 O O . GLY C 1 75 ? 12.069 -61.914 -4.684 1.00 179.23 57 GLY C O 1
ATOM 7940 N N . PHE C 1 76 ? 14.179 -61.401 -5.257 1.00 167.64 58 PHE C N 1
ATOM 7941 C CA . PHE C 1 76 ? 14.301 -60.348 -4.264 1.00 170.42 58 PHE C CA 1
ATOM 7942 C C . PHE C 1 76 ? 13.300 -59.246 -4.536 1.00 172.77 58 PHE C C 1
ATOM 7943 O O . PHE C 1 76 ? 12.537 -58.880 -3.652 1.00 162.52 58 PHE C O 1
ATOM 7951 N N . ARG C 1 77 ? 13.325 -58.667 -5.729 1.00 168.78 59 ARG C N 1
ATOM 7952 C CA . ARG C 1 77 ? 12.416 -57.557 -5.968 1.00 186.73 59 ARG C CA 1
ATOM 7953 C C . ARG C 1 77 ? 10.973 -57.997 -5.712 1.00 202.84 59 ARG C C 1
ATOM 7954 O O . ARG C 1 77 ? 10.240 -57.308 -5.004 1.00 222.81 59 ARG C O 1
ATOM 7962 N N . LYS C 1 78 ? 10.585 -59.149 -6.265 1.00 190.21 60 LYS C N 1
ATOM 7963 C CA . LYS C 1 78 ? 9.227 -59.682 -6.095 1.00 192.38 60 LYS C CA 1
ATOM 7964 C C . LYS C 1 78 ? 8.836 -59.605 -4.641 1.00 197.46 60 LYS C C 1
ATOM 7965 O O . LYS C 1 78 ? 7.707 -59.266 -4.281 1.00 195.56 60 LYS C O 1
ATOM 7971 N N . LEU C 1 79 ? 9.819 -59.924 -3.814 1.00 208.10 61 LEU C N 1
ATOM 7972 C CA . LEU C 1 79 ? 9.680 -59.873 -2.378 1.00 214.91 61 LEU C CA 1
ATOM 7973 C C . LEU C 1 79 ? 9.485 -58.412 -1.964 1.00 223.51 61 LEU C C 1
ATOM 7974 O O . LEU C 1 79 ? 8.599 -58.105 -1.167 1.00 233.61 61 LEU C O 1
ATOM 7979 N N . PHE C 1 80 ? 10.268 -57.510 -2.556 1.00 218.66 62 PHE C N 1
ATOM 7980 C CA . PHE C 1 80 ? 10.178 -56.086 -2.235 1.00 207.31 62 PHE C CA 1
ATOM 7981 C C . PHE C 1 80 ? 8.815 -55.555 -2.655 1.00 192.51 62 PHE C C 1
ATOM 7982 O O . PHE C 1 80 ? 8.142 -54.879 -1.891 1.00 184.35 62 PHE C O 1
ATOM 7990 N N . HIS C 1 81 ? 8.420 -55.867 -3.886 1.00 206.78 63 HIS C N 1
ATOM 7991 C CA . HIS C 1 81 ? 7.124 -55.449 -4.423 1.00 228.12 63 HIS C CA 1
ATOM 7992 C C . HIS C 1 81 ? 6.008 -55.922 -3.509 1.00 246.75 63 HIS C C 1
ATOM 7993 O O . HIS C 1 81 ? 5.130 -55.151 -3.114 1.00 242.87 63 HIS C O 1
ATOM 8000 N N . ARG C 1 82 ? 6.081 -57.205 -3.173 1.00 252.02 64 ARG C N 1
ATOM 8001 C CA . ARG C 1 82 ? 5.079 -57.869 -2.347 1.00 259.91 64 ARG C CA 1
ATOM 8002 C C . ARG C 1 82 ? 4.987 -57.243 -0.960 1.00 281.85 64 ARG C C 1
ATOM 8003 O O . ARG C 1 82 ? 3.887 -57.039 -0.447 1.00 292.83 64 ARG C O 1
ATOM 8011 N N . PHE C 1 83 ? 6.133 -56.945 -0.352 1.00 263.38 65 PHE C N 1
ATOM 8012 C CA . PHE C 1 83 ? 6.145 -56.464 1.032 1.00 260.01 65 PHE C CA 1
ATOM 8013 C C . PHE C 1 83 ? 5.595 -55.028 1.111 1.00 265.97 65 PHE C C 1
ATOM 8014 O O . PHE C 1 83 ? 4.961 -54.673 2.107 1.00 272.28 65 PHE C O 1
ATOM 8022 N N . LEU C 1 84 ? 5.783 -54.221 0.063 1.00 261.52 66 LEU C N 1
ATOM 8023 C CA . LEU C 1 84 ? 5.179 -52.880 0.027 1.00 239.64 66 LEU C CA 1
ATOM 8024 C C . LEU C 1 84 ? 3.714 -52.939 -0.347 1.00 234.07 66 LEU C C 1
ATOM 8025 O O . LEU C 1 84 ? 2.935 -52.056 0.015 1.00 230.19 66 LEU C O 1
ATOM 8030 N N . GLN C 1 85 ? 3.344 -53.974 -1.086 1.00 238.62 67 GLN C N 1
ATOM 8031 C CA . GLN C 1 85 ? 1.958 -54.158 -1.473 1.00 246.29 67 GLN C CA 1
ATOM 8032 C C . GLN C 1 85 ? 1.073 -54.246 -0.230 1.00 261.79 67 GLN C C 1
ATOM 8033 O O . GLN C 1 85 ? 0.003 -53.638 -0.175 1.00 261.73 67 GLN C O 1
ATOM 8039 N N . GLU C 1 86 ? 1.538 -54.997 0.766 1.00 277.19 68 GLU C N 1
ATOM 8040 C CA . GLU C 1 86 ? 0.825 -55.144 2.033 1.00 286.29 68 GLU C CA 1
ATOM 8041 C C . GLU C 1 86 ? 1.632 -54.579 3.200 1.00 276.36 68 GLU C C 1
ATOM 8042 O O . GLU C 1 86 ? 2.549 -55.223 3.710 1.00 283.09 68 GLU C O 1
ATOM 8048 N N . LYS C 1 87 ? 1.276 -53.371 3.623 1.00 260.67 69 LYS C N 1
ATOM 8049 C CA . LYS C 1 87 ? 1.941 -52.719 4.744 1.00 248.35 69 LYS C CA 1
ATOM 8050 C C . LYS C 1 87 ? 1.044 -52.717 5.974 1.00 265.82 69 LYS C C 1
ATOM 8051 O O . LYS C 1 87 ? -0.008 -52.076 5.984 1.00 263.70 69 LYS C O 1
ATOM 8057 N N . GLY C 1 88 ? 1.469 -53.446 7.003 1.00 285.54 70 GLY C N 1
ATOM 8058 C CA . GLY C 1 88 ? 0.730 -53.536 8.250 1.00 303.31 70 GLY C CA 1
ATOM 8059 C C . GLY C 1 88 ? 0.279 -54.954 8.553 1.00 319.36 70 GLY C C 1
ATOM 8060 O O . GLY C 1 88 ? 0.811 -55.911 7.990 1.00 313.85 70 GLY C O 1
ATOM 8061 N N . PRO C 1 89 ? -0.704 -55.096 9.457 1.00 342.56 71 PRO C N 1
ATOM 8062 C CA . PRO C 1 89 ? -1.269 -56.396 9.845 1.00 352.35 71 PRO C CA 1
ATOM 8063 C C . PRO C 1 89 ? -1.806 -57.189 8.652 1.00 358.62 71 PRO C C 1
ATOM 8064 O O . PRO C 1 89 ? -1.414 -58.339 8.444 1.00 357.44 71 PRO C O 1
ATOM 8068 N N . SER C 1 90 ? -2.707 -56.565 7.896 1.00 357.55 72 SER C N 1
ATOM 8069 C CA . SER C 1 90 ? -3.321 -57.170 6.714 1.00 343.69 72 SER C CA 1
ATOM 8070 C C . SER C 1 90 ? -4.134 -58.424 7.039 1.00 330.05 72 SER C C 1
ATOM 8071 O O . SER C 1 90 ? -4.532 -59.156 6.133 1.00 338.56 72 SER C O 1
ATOM 8074 N N . VAL C 1 91 ? -4.376 -58.671 8.324 1.00 307.32 73 VAL C N 1
ATOM 8075 C CA . VAL C 1 91 ? -5.204 -59.797 8.752 1.00 278.13 73 VAL C CA 1
ATOM 8076 C C . VAL C 1 91 ? -6.007 -59.424 9.993 1.00 295.32 73 VAL C C 1
ATOM 8077 O O . VAL C 1 91 ? -5.443 -59.021 11.010 1.00 302.81 73 VAL C O 1
ATOM 8081 N N . ASP C 1 92 ? -7.325 -59.567 9.905 1.00 298.05 74 ASP C N 1
ATOM 8082 C CA . ASP C 1 92 ? -8.208 -59.249 11.020 1.00 296.81 74 ASP C CA 1
ATOM 8083 C C . ASP C 1 92 ? -8.140 -60.330 12.093 1.00 303.91 74 ASP C C 1
ATOM 8084 O O . ASP C 1 92 ? -7.346 -61.265 11.994 1.00 291.18 74 ASP C O 1
ATOM 8089 N N . TRP C 1 93 ? -8.984 -60.195 13.111 1.00 340.19 75 TRP C N 1
ATOM 8090 C CA . TRP C 1 93 ? -9.063 -61.174 14.193 1.00 292.00 75 TRP C CA 1
ATOM 8091 C C . TRP C 1 93 ? -10.350 -61.993 14.108 1.00 271.13 75 TRP C C 1
ATOM 8092 O O . TRP C 1 93 ? -10.495 -63.006 14.796 1.00 248.16 75 TRP C O 1
ATOM 8103 N N . GLY C 1 94 ? -11.271 -61.560 13.251 1.00 276.15 76 GLY C N 1
ATOM 8104 C CA . GLY C 1 94 ? -12.599 -62.147 13.183 1.00 272.39 76 GLY C CA 1
ATOM 8105 C C . GLY C 1 94 ? -12.701 -63.426 12.374 1.00 250.20 76 GLY C C 1
ATOM 8106 O O . GLY C 1 94 ? -13.265 -64.417 12.839 1.00 243.24 76 GLY C O 1
ATOM 8107 N N . LYS C 1 95 ? -12.160 -63.409 11.160 1.00 244.39 77 LYS C N 1
ATOM 8108 C CA . LYS C 1 95 ? -12.346 -64.521 10.234 1.00 233.19 77 LYS C CA 1
ATOM 8109 C C . LYS C 1 95 ? -11.621 -65.784 10.701 1.00 223.17 77 LYS C C 1
ATOM 8110 O O . LYS C 1 95 ? -11.879 -66.874 10.193 1.00 215.63 77 LYS C O 1
ATOM 8116 N N . ILE C 1 96 ? -10.720 -65.639 11.668 1.00 230.94 78 ILE C N 1
ATOM 8117 C CA . ILE C 1 96 ? -9.970 -66.782 12.177 1.00 239.72 78 ILE C CA 1
ATOM 8118 C C . ILE C 1 96 ? -10.869 -67.668 13.035 1.00 241.13 78 ILE C C 1
ATOM 8119 O O . ILE C 1 96 ? -11.666 -67.173 13.834 1.00 254.35 78 ILE C O 1
ATOM 8124 N N . GLN C 1 97 ? -10.740 -68.980 12.854 1.00 223.95 79 GLN C N 1
ATOM 8125 C CA . GLN C 1 97 ? -11.423 -69.953 13.701 1.00 216.04 79 GLN C CA 1
ATOM 8126 C C . GLN C 1 97 ? -10.491 -71.127 13.987 1.00 231.03 79 GLN C C 1
ATOM 8127 O O . GLN C 1 97 ? -9.532 -71.365 13.250 1.00 222.39 79 GLN C O 1
ATOM 8133 N N . ARG C 1 98 ? -10.774 -71.855 15.062 1.00 245.83 80 ARG C N 1
ATOM 8134 C CA . ARG C 1 98 ? -9.990 -73.031 15.411 1.00 230.63 80 ARG C CA 1
ATOM 8135 C C . ARG C 1 98 ? -10.182 -74.087 14.329 1.00 219.53 80 ARG C C 1
ATOM 8136 O O . ARG C 1 98 ? -11.238 -74.143 13.695 1.00 218.07 80 ARG C O 1
ATOM 8144 N N . PRO C 1 99 ? -9.181 -74.920 14.092 1.00 217.02 81 PRO C N 1
ATOM 8145 C CA . PRO C 1 99 ? -9.310 -75.940 13.056 1.00 209.68 81 PRO C CA 1
ATOM 8146 C C . PRO C 1 99 ? -10.399 -76.927 13.427 1.00 213.72 81 PRO C C 1
ATOM 8147 O O . PRO C 1 99 ? -10.472 -77.318 14.592 1.00 212.95 81 PRO C O 1
ATOM 8151 N N . PRO C 1 100 ? -11.250 -77.345 12.391 1.00 234.12 82 PRO C N 1
ATOM 8152 C CA . PRO C 1 100 ? -12.252 -78.329 12.834 1.00 248.87 82 PRO C CA 1
ATOM 8153 C C . PRO C 1 100 ? -11.604 -79.674 13.084 1.00 254.88 82 PRO C C 1
ATOM 8154 O O . PRO C 1 100 ? -10.532 -79.940 12.556 1.00 246.15 82 PRO C O 1
ATOM 8158 N N . GLU C 1 101 ? -12.261 -80.537 13.843 1.00 266.64 83 GLU C N 1
ATOM 8159 C CA . GLU C 1 101 ? -11.724 -81.866 14.048 1.00 263.32 83 GLU C CA 1
ATOM 8160 C C . GLU C 1 101 ? -11.689 -82.529 12.689 1.00 269.60 83 GLU C C 1
ATOM 8161 O O . GLU C 1 101 ? -12.578 -82.315 11.874 1.00 267.30 83 GLU C O 1
ATOM 8167 N N . ASP C 1 102 ? -10.633 -83.299 12.453 1.00 280.27 84 ASP C N 1
ATOM 8168 C CA . ASP C 1 102 ? -10.354 -83.967 11.182 1.00 274.74 84 ASP C CA 1
ATOM 8169 C C . ASP C 1 102 ? -9.656 -82.993 10.244 1.00 276.43 84 ASP C C 1
ATOM 8170 O O . ASP C 1 102 ? -9.389 -83.315 9.090 1.00 262.25 84 ASP C O 1
ATOM 8175 N N . SER C 1 103 ? -9.352 -81.806 10.756 1.00 278.36 85 SER C N 1
ATOM 8176 C CA . SER C 1 103 ? -8.453 -80.880 10.093 1.00 273.43 85 SER C CA 1
ATOM 8177 C C . SER C 1 103 ? -7.072 -81.428 10.398 1.00 260.99 85 SER C C 1
ATOM 8178 O O . SER C 1 103 ? -6.170 -81.415 9.570 1.00 267.00 85 SER C O 1
ATOM 8181 N N . ILE C 1 104 ? -6.940 -81.913 11.623 1.00 243.10 86 ILE C N 1
ATOM 8182 C CA . ILE C 1 104 ? -5.735 -82.538 12.139 1.00 216.41 86 ILE C CA 1
ATOM 8183 C C . ILE C 1 104 ? -6.150 -83.854 12.787 1.00 194.23 86 ILE C C 1
ATOM 8184 O O . ILE C 1 104 ? -7.066 -83.897 13.598 1.00 191.98 86 ILE C O 1
ATOM 8189 N N . GLN C 1 105 ? -5.451 -84.918 12.431 1.00 181.32 87 GLN C N 1
ATOM 8190 C CA . GLN C 1 105 ? -5.772 -86.262 12.931 1.00 167.30 87 GLN C CA 1
ATOM 8191 C C . GLN C 1 105 ? -4.736 -86.673 13.983 1.00 176.76 87 GLN C C 1
ATOM 8192 O O . GLN C 1 105 ? -3.551 -86.384 13.820 1.00 180.42 87 GLN C O 1
ATOM 8198 N N . PRO C 1 106 ? -5.171 -87.339 15.070 1.00 185.74 88 PRO C N 1
ATOM 8199 C CA . PRO C 1 106 ? -4.168 -87.828 16.026 1.00 181.79 88 PRO C CA 1
ATOM 8200 C C . PRO C 1 106 ? -3.303 -88.943 15.450 1.00 173.10 88 PRO C C 1
ATOM 8201 O O . PRO C 1 106 ? -3.830 -89.865 14.832 1.00 183.14 88 PRO C O 1
ATOM 8205 N N . TYR C 1 107 ? -1.994 -88.853 15.661 1.00 161.86 89 TYR C N 1
ATOM 8206 C CA . TYR C 1 107 ? -1.052 -89.854 15.168 1.00 149.17 89 TYR C CA 1
ATOM 8207 C C . TYR C 1 107 ? -1.445 -91.265 15.614 1.00 162.05 89 TYR C C 1
ATOM 8208 O O . TYR C 1 107 ? -1.227 -92.242 14.889 1.00 174.85 89 TYR C O 1
ATOM 8217 N N . GLU C 1 108 ? -2.043 -91.364 16.799 1.00 178.37 90 GLU C N 1
ATOM 8218 C CA . GLU C 1 108 ? -2.478 -92.650 17.335 1.00 193.64 90 GLU C CA 1
ATOM 8219 C C . GLU C 1 108 ? -3.531 -93.286 16.437 1.00 197.39 90 GLU C C 1
ATOM 8220 O O . GLU C 1 108 ? -3.651 -94.509 16.374 1.00 193.02 90 GLU C O 1
ATOM 8226 N N . LYS C 1 109 ? -4.294 -92.446 15.747 1.00 205.26 91 LYS C N 1
ATOM 8227 C CA . LYS C 1 109 ? -5.335 -92.927 14.851 1.00 215.67 91 LYS C CA 1
ATOM 8228 C C . LYS C 1 109 ? -4.733 -93.422 13.539 1.00 208.29 91 LYS C C 1
ATOM 8229 O O . LYS C 1 109 ? -5.246 -94.362 12.929 1.00 228.32 91 LYS C O 1
ATOM 8235 N N . ILE C 1 110 ? -3.644 -92.792 13.107 1.00 177.33 92 ILE C N 1
ATOM 8236 C CA . ILE C 1 110 ? -2.959 -93.213 11.891 1.00 163.24 92 ILE C CA 1
ATOM 8237 C C . ILE C 1 110 ? -2.190 -94.510 12.134 1.00 174.82 92 ILE C C 1
ATOM 8238 O O . ILE C 1 110 ? -2.224 -95.417 11.302 1.00 165.17 92 ILE C O 1
ATOM 8243 N N . LYS C 1 111 ? -1.498 -94.600 13.269 1.00 211.70 93 LYS C N 1
ATOM 8244 C CA . LYS C 1 111 ? -0.691 -95.786 13.574 1.00 185.65 93 LYS C CA 1
ATOM 8245 C C . LYS C 1 111 ? -1.562 -97.029 13.766 1.00 185.32 93 LYS C C 1
ATOM 8246 O O . LYS C 1 111 ? -1.076 -98.157 13.671 1.00 179.18 93 LYS C O 1
ATOM 8252 N N . ALA C 1 112 ? -2.847 -96.816 14.034 1.00 199.75 94 ALA C N 1
ATOM 8253 C CA . ALA C 1 112 ? -3.795 -97.916 14.183 1.00 217.15 94 ALA C CA 1
ATOM 8254 C C . ALA C 1 112 ? -4.011 -98.615 12.846 1.00 225.55 94 ALA C C 1
ATOM 8255 O O . ALA C 1 112 ? -4.567 -98.030 11.914 1.00 220.69 94 ALA C O 1
ATOM 8257 N N . ARG C 1 113 ? -3.579 -99.872 12.767 1.00 238.96 95 ARG C N 1
ATOM 8258 C CA . ARG C 1 113 ? -3.612 -100.622 11.516 1.00 252.64 95 ARG C CA 1
ATOM 8259 C C . ARG C 1 113 ? -2.877 -99.815 10.451 1.00 249.56 95 ARG C C 1
ATOM 8260 O O . ARG C 1 113 ? -3.356 -99.663 9.326 1.00 255.50 95 ARG C O 1
ATOM 8268 N N . GLY C 1 114 ? -1.708 -99.302 10.823 1.00 229.85 96 GLY C N 1
ATOM 8269 C CA . GLY C 1 114 ? -1.042 -98.268 10.052 1.00 223.31 96 GLY C CA 1
ATOM 8270 C C . GLY C 1 114 ? 0.076 -98.706 9.123 1.00 228.37 96 GLY C C 1
ATOM 8271 O O . GLY C 1 114 ? 0.278 -98.083 8.081 1.00 225.33 96 GLY C O 1
ATOM 8272 N N . LEU C 1 115 ? 0.816 -99.750 9.488 1.00 246.02 97 LEU C N 1
ATOM 8273 C CA . LEU C 1 115 ? 1.935 -100.191 8.659 1.00 203.71 97 LEU C CA 1
ATOM 8274 C C . LEU C 1 115 ? 1.421 -100.673 7.302 1.00 215.41 97 LEU C C 1
ATOM 8275 O O . LEU C 1 115 ? 0.445 -101.425 7.237 1.00 221.62 97 LEU C O 1
ATOM 8280 N N . PRO C 1 116 ? 2.063 -100.230 6.207 1.00 205.11 98 PRO C N 1
ATOM 8281 C CA . PRO C 1 116 ? 1.582 -100.647 4.885 1.00 206.62 98 PRO C CA 1
ATOM 8282 C C . PRO C 1 116 ? 1.899 -102.113 4.598 1.00 195.75 98 PRO C C 1
ATOM 8283 O O . PRO C 1 116 ? 2.840 -102.662 5.169 1.00 186.63 98 PRO C O 1
ATOM 8287 N N . ASP C 1 117 ? 1.111 -102.738 3.730 1.00 199.67 99 ASP C N 1
ATOM 8288 C CA . ASP C 1 117 ? 1.329 -104.136 3.379 1.00 212.57 99 ASP C CA 1
ATOM 8289 C C . ASP C 1 117 ? 2.645 -104.280 2.619 1.00 210.60 99 ASP C C 1
ATOM 8290 O O . ASP C 1 117 ? 3.323 -105.303 2.725 1.00 210.41 99 ASP C O 1
ATOM 8295 N N . ASN C 1 118 ? 3.000 -103.245 1.861 1.00 208.59 100 ASN C N 1
ATOM 8296 C CA . ASN C 1 118 ? 4.284 -103.190 1.165 1.00 206.64 100 ASN C CA 1
ATOM 8297 C C . ASN C 1 118 ? 5.009 -101.884 1.475 1.00 204.55 100 ASN C C 1
ATOM 8298 O O . ASN C 1 118 ? 4.498 -100.797 1.204 1.00 209.20 100 ASN C O 1
ATOM 8303 N N . ILE C 1 119 ? 6.209 -102.006 2.035 1.00 193.52 101 ILE C N 1
ATOM 8304 C CA . ILE C 1 119 ? 6.969 -100.846 2.504 1.00 186.60 101 ILE C CA 1
ATOM 8305 C C . ILE C 1 119 ? 8.004 -100.380 1.481 1.00 187.09 101 ILE C C 1
ATOM 8306 O O . ILE C 1 119 ? 8.488 -99.249 1.553 1.00 188.02 101 ILE C O 1
ATOM 8311 N N . SER C 1 120 ? 8.339 -101.246 0.529 1.00 184.45 102 SER C N 1
ATOM 8312 C CA . SER C 1 120 ? 9.353 -100.931 -0.474 1.00 174.07 102 SER C CA 1
ATOM 8313 C C . SER C 1 120 ? 8.822 -99.925 -1.492 1.00 175.72 102 SER C C 1
ATOM 8314 O O . SER C 1 120 ? 9.406 -98.856 -1.702 1.00 161.84 102 SER C O 1
ATOM 8317 N N . SER C 1 121 ? 7.707 -100.281 -2.118 1.00 200.05 103 SER C N 1
ATOM 8318 C CA . SER C 1 121 ? 7.102 -99.458 -3.155 1.00 209.81 103 SER C CA 1
ATOM 8319 C C . SER C 1 121 ? 6.805 -98.057 -2.644 1.00 195.84 103 SER C C 1
ATOM 8320 O O . SER C 1 121 ? 7.035 -97.071 -3.342 1.00 214.85 103 SER C O 1
ATOM 8323 N N . VAL C 1 122 ? 6.307 -97.972 -1.415 1.00 179.22 104 VAL C N 1
ATOM 8324 C CA . VAL C 1 122 ? 5.909 -96.691 -0.850 1.00 176.49 104 VAL C CA 1
ATOM 8325 C C . VAL C 1 122 ? 7.142 -95.868 -0.483 1.00 153.98 104 VAL C C 1
ATOM 8326 O O . VAL C 1 122 ? 7.114 -94.639 -0.540 1.00 144.15 104 VAL C O 1
ATOM 8330 N N . LEU C 1 123 ? 8.226 -96.544 -0.117 1.00 138.70 105 LEU C N 1
ATOM 8331 C CA . LEU C 1 123 ? 9.478 -95.856 0.176 1.00 147.27 105 LEU C CA 1
ATOM 8332 C C . LEU C 1 123 ? 10.153 -95.373 -1.104 1.00 159.22 105 LEU C C 1
ATOM 8333 O O . LEU C 1 123 ? 10.781 -94.315 -1.119 1.00 164.01 105 LEU C O 1
ATOM 8338 N N . ASN C 1 124 ? 10.029 -96.155 -2.173 1.00 143.84 106 ASN C N 1
ATOM 8339 C CA . ASN C 1 124 ? 10.632 -95.793 -3.452 1.00 131.59 106 ASN C CA 1
ATOM 8340 C C . ASN C 1 124 ? 10.081 -94.491 -4.039 1.00 161.27 106 ASN C C 1
ATOM 8341 O O . ASN C 1 124 ? 10.747 -93.847 -4.850 1.00 179.33 106 ASN C O 1
ATOM 8346 N N . LYS C 1 125 ? 8.874 -94.107 -3.628 1.00 155.83 107 LYS C N 1
ATOM 8347 C CA . LYS C 1 125 ? 8.236 -92.890 -4.136 1.00 139.45 107 LYS C CA 1
ATOM 8348 C C . LYS C 1 125 ? 8.586 -91.648 -3.315 1.00 144.96 107 LYS C C 1
ATOM 8349 O O . LYS C 1 125 ? 8.175 -90.539 -3.664 1.00 143.58 107 LYS C O 1
ATOM 8355 N N . LEU C 1 126 ? 9.340 -91.835 -2.232 1.00 141.18 108 LEU C N 1
ATOM 8356 C CA . LEU C 1 126 ? 9.681 -90.741 -1.321 1.00 131.94 108 LEU C CA 1
ATOM 8357 C C . LEU C 1 126 ? 11.129 -90.269 -1.477 1.00 110.46 108 LEU C C 1
ATOM 8358 O O . LEU C 1 126 ? 12.017 -91.048 -1.810 1.00 110.57 108 LEU C O 1
ATOM 8363 N N . VAL C 1 127 ? 11.342 -88.980 -1.225 1.00 108.27 109 VAL C N 1
ATOM 8364 C CA . VAL C 1 127 ? 12.671 -88.375 -1.201 1.00 111.49 109 VAL C CA 1
ATOM 8365 C C . VAL C 1 127 ? 12.821 -87.588 0.099 1.00 121.14 109 VAL C C 1
ATOM 8366 O O . VAL C 1 127 ? 11.920 -86.834 0.464 1.00 131.27 109 VAL C O 1
ATOM 8370 N N . VAL C 1 128 ? 13.944 -87.758 0.799 1.00 115.67 110 VAL C N 1
ATOM 8371 C CA . VAL C 1 128 ? 14.133 -87.091 2.092 1.00 116.34 110 VAL C CA 1
ATOM 8372 C C . VAL C 1 128 ? 14.952 -85.812 1.932 1.00 106.62 110 VAL C C 1
ATOM 8373 O O . VAL C 1 128 ? 16.084 -85.843 1.454 1.00 94.36 110 VAL C O 1
ATOM 8377 N N . VAL C 1 129 ? 14.367 -84.692 2.340 1.00 94.32 111 VAL C N 1
ATOM 8378 C CA . VAL C 1 129 ? 15.045 -83.404 2.294 1.00 109.26 111 VAL C CA 1
ATOM 8379 C C . VAL C 1 129 ? 15.318 -82.879 3.706 1.00 128.89 111 VAL C C 1
ATOM 8380 O O . VAL C 1 129 ? 14.446 -82.926 4.576 1.00 124.18 111 VAL C O 1
ATOM 8384 N N . LYS C 1 130 ? 16.541 -82.398 3.929 1.00 130.89 112 LYS C N 1
ATOM 8385 C CA . LYS C 1 130 ? 16.944 -81.859 5.225 1.00 109.67 112 LYS C CA 1
ATOM 8386 C C . LYS C 1 130 ? 17.477 -80.437 5.069 1.00 122.77 112 LYS C C 1
ATOM 8387 O O . LYS C 1 130 ? 18.212 -80.125 4.116 1.00 126.53 112 LYS C O 1
ATOM 8393 N N . LEU C 1 131 ? 17.093 -79.575 6.007 1.00 114.31 113 LEU C N 1
ATOM 8394 C CA . LEU C 1 131 ? 17.476 -78.171 5.968 1.00 104.32 113 LEU C CA 1
ATOM 8395 C C . LEU C 1 131 ? 18.851 -77.996 6.599 1.00 129.77 113 LEU C C 1
ATOM 8396 O O . LEU C 1 131 ? 19.012 -78.163 7.808 1.00 167.72 113 LEU C O 1
ATOM 8401 N N . ASN C 1 132 ? 19.834 -77.658 5.769 1.00 114.06 114 ASN C N 1
ATOM 8402 C CA . ASN C 1 132 ? 21.232 -77.642 6.183 1.00 97.43 114 ASN C CA 1
ATOM 8403 C C . ASN C 1 132 ? 21.883 -76.253 6.074 1.00 105.47 114 ASN C C 1
ATOM 8404 O O . ASN C 1 132 ? 23.107 -76.124 6.038 1.00 119.95 114 ASN C O 1
ATOM 8409 N N . GLY C 1 133 ? 21.057 -75.214 6.038 1.00 123.16 115 GLY C N 1
ATOM 8410 C CA . GLY C 1 133 ? 21.543 -73.849 5.910 1.00 137.08 115 GLY C CA 1
ATOM 8411 C C . GLY C 1 133 ? 21.761 -73.159 7.248 1.00 124.81 115 GLY C C 1
ATOM 8412 O O . GLY C 1 133 ? 21.393 -71.992 7.417 1.00 141.84 115 GLY C O 1
ATOM 8413 N N . GLY C 1 134 ? 22.362 -73.879 8.195 1.00 86.88 116 GLY C N 1
ATOM 8414 C CA . GLY C 1 134 ? 22.552 -73.372 9.543 1.00 112.18 116 GLY C CA 1
ATOM 8415 C C . GLY C 1 134 ? 23.912 -73.706 10.106 1.00 98.93 116 GLY C C 1
ATOM 8416 O O . GLY C 1 134 ? 24.458 -74.770 9.813 1.00 123.57 116 GLY C O 1
ATOM 8417 N N . LEU C 1 135 ? 24.449 -72.799 10.920 1.00 100.33 117 LEU C N 1
ATOM 8418 C CA . LEU C 1 135 ? 25.758 -72.983 11.544 1.00 118.18 117 LEU C CA 1
ATOM 8419 C C . LEU C 1 135 ? 25.606 -73.303 13.024 1.00 130.19 117 LEU C C 1
ATOM 8420 O O . LEU C 1 135 ? 24.516 -73.187 13.585 1.00 142.58 117 LEU C O 1
ATOM 8425 N N . GLY C 1 136 ? 26.707 -73.707 13.648 1.00 112.68 118 GLY C N 1
ATOM 8426 C CA . GLY C 1 136 ? 26.703 -74.071 15.052 1.00 139.52 118 GLY C CA 1
ATOM 8427 C C . GLY C 1 136 ? 27.381 -73.006 15.881 1.00 141.03 118 GLY C C 1
ATOM 8428 O O . GLY C 1 136 ? 28.097 -73.312 16.834 1.00 135.40 118 GLY C O 1
ATOM 8429 N N . THR C 1 137 ? 27.175 -71.750 15.500 1.00 137.89 119 THR C N 1
ATOM 8430 C CA . THR C 1 137 ? 27.772 -70.632 16.215 1.00 144.23 119 THR C CA 1
ATOM 8431 C C . THR C 1 137 ? 27.196 -70.535 17.624 1.00 132.49 119 THR C C 1
ATOM 8432 O O . THR C 1 137 ? 27.915 -70.204 18.568 1.00 125.17 119 THR C O 1
ATOM 8436 N N . SER C 1 138 ? 25.909 -70.835 17.772 1.00 110.31 120 SER C N 1
ATOM 8437 C CA . SER C 1 138 ? 25.292 -70.830 19.096 1.00 109.46 120 SER C CA 1
ATOM 8438 C C . SER C 1 138 ? 25.991 -71.832 20.013 1.00 105.83 120 SER C C 1
ATOM 8439 O O . SER C 1 138 ? 26.166 -71.575 21.201 1.00 134.49 120 SER C O 1
ATOM 8442 N N . MET C 1 139 ? 26.400 -72.965 19.450 1.00 87.06 121 MET C N 1
ATOM 8443 C CA . MET C 1 139 ? 27.147 -73.973 20.192 1.00 77.90 121 MET C CA 1
ATOM 8444 C C . MET C 1 139 ? 28.635 -73.706 20.117 1.00 78.88 121 MET C C 1
ATOM 8445 O O . MET C 1 139 ? 29.436 -74.561 20.472 1.00 74.94 121 MET C O 1
ATOM 8450 N N . GLY C 1 140 ? 29.003 -72.526 19.637 1.00 80.67 122 GLY C N 1
ATOM 8451 C CA . GLY C 1 140 ? 30.396 -72.125 19.590 1.00 86.89 122 GLY C CA 1
ATOM 8452 C C . GLY C 1 140 ? 31.293 -72.848 18.597 1.00 102.43 122 GLY C C 1
ATOM 8453 O O . GLY C 1 140 ? 32.447 -73.128 18.920 1.00 106.73 122 GLY C O 1
ATOM 8454 N N . CYS C 1 141 ? 30.778 -73.151 17.403 1.00 133.97 123 CYS C N 1
ATOM 8455 C CA . CYS C 1 141 ? 31.618 -73.603 16.282 1.00 130.12 123 CYS C CA 1
ATOM 8456 C C . CYS C 1 141 ? 31.150 -72.980 14.966 1.00 136.14 123 CYS C C 1
ATOM 8457 O O . CYS C 1 141 ? 29.964 -72.713 14.804 1.00 122.61 123 CYS C O 1
ATOM 8460 N N . LYS C 1 142 ? 32.075 -72.736 14.034 1.00 150.59 124 LYS C N 1
ATOM 8461 C CA . LYS C 1 142 ? 31.711 -72.158 12.733 1.00 150.01 124 LYS C CA 1
ATOM 8462 C C . LYS C 1 142 ? 30.945 -73.154 11.874 1.00 136.31 124 LYS C C 1
ATOM 8463 O O . LYS C 1 142 ? 29.976 -72.796 11.198 1.00 134.06 124 LYS C O 1
ATOM 8469 N N . GLY C 1 143 ? 31.414 -74.400 11.894 1.00 107.99 125 GLY C N 1
ATOM 8470 C CA . GLY C 1 143 ? 31.027 -75.389 10.907 1.00 124.71 125 GLY C CA 1
ATOM 8471 C C . GLY C 1 143 ? 29.531 -75.489 10.801 1.00 108.38 125 GLY C C 1
ATOM 8472 O O . GLY C 1 143 ? 28.820 -75.092 11.730 1.00 113.28 125 GLY C O 1
ATOM 8473 N N . PRO C 1 144 ? 29.037 -75.994 9.668 1.00 105.51 126 PRO C N 1
ATOM 8474 C CA . PRO C 1 144 ? 27.589 -76.173 9.665 1.00 116.03 126 PRO C CA 1
ATOM 8475 C C . PRO C 1 144 ? 27.169 -77.049 10.835 1.00 111.13 126 PRO C C 1
ATOM 8476 O O . PRO C 1 144 ? 27.871 -78.001 11.183 1.00 105.98 126 PRO C O 1
ATOM 8480 N N . LYS C 1 145 ? 26.072 -76.672 11.477 1.00 86.03 127 LYS C N 1
ATOM 8481 C CA . LYS C 1 145 ? 25.594 -77.362 12.663 1.00 96.77 127 LYS C CA 1
ATOM 8482 C C . LYS C 1 145 ? 25.505 -78.867 12.435 1.00 111.29 127 LYS C C 1
ATOM 8483 O O . LYS C 1 145 ? 25.704 -79.653 13.362 1.00 117.30 127 LYS C O 1
ATOM 8489 N N . SER C 1 146 ? 25.234 -79.256 11.190 1.00 107.25 128 SER C N 1
ATOM 8490 C CA . SER C 1 146 ? 25.059 -80.662 10.836 1.00 93.39 128 SER C CA 1
ATOM 8491 C C . SER C 1 146 ? 26.322 -81.471 11.092 1.00 95.97 128 SER C C 1
ATOM 8492 O O . SER C 1 146 ? 26.250 -82.673 11.327 1.00 101.48 128 SER C O 1
ATOM 8495 N N . LEU C 1 147 ? 27.471 -80.802 11.050 1.00 93.35 129 LEU C N 1
ATOM 8496 C CA . LEU C 1 147 ? 28.762 -81.464 11.160 1.00 91.81 129 LEU C CA 1
ATOM 8497 C C . LEU C 1 147 ? 29.231 -81.637 12.608 1.00 107.69 129 LEU C C 1
ATOM 8498 O O . LEU C 1 147 ? 30.257 -82.271 12.861 1.00 115.13 129 LEU C O 1
ATOM 8503 N N . ILE C 1 148 ? 28.477 -81.079 13.553 1.00 100.63 130 ILE C N 1
ATOM 8504 C CA . ILE C 1 148 ? 28.797 -81.197 14.977 1.00 86.40 130 ILE C CA 1
ATOM 8505 C C . ILE C 1 148 ? 28.469 -82.588 15.493 1.00 98.89 130 ILE C C 1
ATOM 8506 O O . ILE C 1 148 ? 27.364 -83.089 15.300 1.00 120.73 130 ILE C O 1
ATOM 8511 N N . GLY C 1 149 ? 29.433 -83.210 16.158 1.00 80.25 131 GLY C N 1
ATOM 8512 C CA . GLY C 1 149 ? 29.247 -84.566 16.623 1.00 94.87 131 GLY C CA 1
ATOM 8513 C C . GLY C 1 149 ? 28.227 -84.620 17.735 1.00 105.32 131 GLY C C 1
ATOM 8514 O O . GLY C 1 149 ? 28.396 -83.955 18.755 1.00 125.78 131 GLY C O 1
ATOM 8515 N N . VAL C 1 150 ? 27.184 -85.428 17.554 1.00 98.49 132 VAL C N 1
ATOM 8516 C CA . VAL C 1 150 ? 26.107 -85.498 18.536 1.00 78.89 132 VAL C CA 1
ATOM 8517 C C . VAL C 1 150 ? 26.302 -86.701 19.454 1.00 74.49 132 VAL C C 1
ATOM 8518 O O . VAL C 1 150 ? 26.353 -86.520 20.662 1.00 99.28 132 VAL C O 1
ATOM 8522 N N . ARG C 1 151 ? 26.434 -87.910 18.910 1.00 79.45 133 ARG C N 1
ATOM 8523 C CA . ARG C 1 151 ? 26.621 -89.097 19.756 1.00 82.75 133 ARG C CA 1
ATOM 8524 C C . ARG C 1 151 ? 27.644 -90.078 19.218 1.00 96.16 133 ARG C C 1
ATOM 8525 O O . ARG C 1 151 ? 27.523 -90.548 18.094 1.00 131.47 133 ARG C O 1
ATOM 8533 N N . ASN C 1 152 ? 28.630 -90.410 20.044 1.00 92.49 134 ASN C N 1
ATOM 8534 C CA . ASN C 1 152 ? 29.669 -91.374 19.679 1.00 120.38 134 ASN C CA 1
ATOM 8535 C C . ASN C 1 152 ? 30.310 -91.037 18.340 1.00 120.44 134 ASN C C 1
ATOM 8536 O O . ASN C 1 152 ? 30.362 -91.870 17.439 1.00 131.41 134 ASN C O 1
ATOM 8541 N N . GLU C 1 153 ? 30.775 -89.796 18.223 1.00 114.63 135 GLU C N 1
ATOM 8542 C CA . GLU C 1 153 ? 31.496 -89.313 17.047 1.00 111.64 135 GLU C CA 1
ATOM 8543 C C . GLU C 1 153 ? 30.594 -89.174 15.818 1.00 118.67 135 GLU C C 1
ATOM 8544 O O . GLU C 1 153 ? 31.042 -88.713 14.769 1.00 124.95 135 GLU C O 1
ATOM 8550 N N . ASN C 1 154 ? 29.329 -89.560 15.942 1.00 107.98 136 ASN C N 1
ATOM 8551 C CA . ASN C 1 154 ? 28.378 -89.372 14.857 1.00 82.70 136 ASN C CA 1
ATOM 8552 C C . ASN C 1 154 ? 27.865 -87.950 14.835 1.00 103.06 136 ASN C C 1
ATOM 8553 O O . ASN C 1 154 ? 27.469 -87.418 15.869 1.00 101.99 136 ASN C O 1
ATOM 8558 N N . THR C 1 155 ? 27.870 -87.332 13.661 1.00 86.42 137 THR C N 1
ATOM 8559 C CA . THR C 1 155 ? 27.290 -86.006 13.512 1.00 90.46 137 THR C CA 1
ATOM 8560 C C . THR C 1 155 ? 25.789 -86.150 13.255 1.00 103.99 137 THR C C 1
ATOM 8561 O O . THR C 1 155 ? 25.291 -87.269 13.151 1.00 95.16 137 THR C O 1
ATOM 8565 N N . PHE C 1 156 ? 25.070 -85.033 13.171 1.00 85.81 138 PHE C N 1
ATOM 8566 C CA . PHE C 1 156 ? 23.652 -85.065 12.799 1.00 90.41 138 PHE C CA 1
ATOM 8567 C C . PHE C 1 156 ? 23.469 -85.757 11.439 1.00 104.31 138 PHE C C 1
ATOM 8568 O O . PHE C 1 156 ? 22.577 -86.608 11.235 1.00 130.92 138 PHE C O 1
ATOM 8576 N N . LEU C 1 157 ? 24.325 -85.350 10.505 1.00 76.71 139 LEU C N 1
ATOM 8577 C CA . LEU C 1 157 ? 24.334 -85.899 9.155 1.00 84.32 139 LEU C CA 1
ATOM 8578 C C . LEU C 1 157 ? 24.537 -87.402 9.180 1.00 92.59 139 LEU C C 1
ATOM 8579 O O . LEU C 1 157 ? 23.783 -88.158 8.574 1.00 94.01 139 LEU C O 1
ATOM 8584 N N . ASP C 1 158 ? 25.592 -87.810 9.870 1.00 100.66 140 ASP C N 1
ATOM 8585 C CA . ASP C 1 158 ? 25.927 -89.219 10.037 1.00 116.24 140 ASP C CA 1
ATOM 8586 C C . ASP C 1 158 ? 24.712 -90.000 10.511 1.00 117.84 140 ASP C C 1
ATOM 8587 O O . ASP C 1 158 ? 24.430 -91.086 10.011 1.00 140.88 140 ASP C O 1
ATOM 8592 N N . LEU C 1 159 ? 23.979 -89.433 11.458 1.00 98.16 141 LEU C N 1
ATOM 8593 C CA . LEU C 1 159 ? 22.763 -90.077 11.936 1.00 116.66 141 LEU C CA 1
ATOM 8594 C C . LEU C 1 159 ? 21.736 -90.208 10.813 1.00 116.86 141 LEU C C 1
ATOM 8595 O O . LEU C 1 159 ? 21.207 -91.293 10.582 1.00 111.81 141 LEU C O 1
ATOM 8600 N N . THR C 1 160 ? 21.443 -89.108 10.122 1.00 116.67 142 THR C N 1
ATOM 8601 C CA . THR C 1 160 ? 20.464 -89.167 9.027 1.00 107.49 142 THR C CA 1
ATOM 8602 C C . THR C 1 160 ? 20.866 -90.195 7.955 1.00 98.55 142 THR C C 1
ATOM 8603 O O . THR C 1 160 ? 20.086 -91.110 7.604 1.00 104.97 142 THR C O 1
ATOM 8607 N N . VAL C 1 161 ? 22.082 -90.036 7.442 1.00 95.54 143 VAL C N 1
ATOM 8608 C CA . VAL C 1 161 ? 22.643 -90.959 6.463 1.00 118.91 143 VAL C CA 1
ATOM 8609 C C . VAL C 1 161 ? 22.509 -92.391 6.966 1.00 113.73 143 VAL C C 1
ATOM 8610 O O . VAL C 1 161 ? 22.022 -93.266 6.249 1.00 102.15 143 VAL C O 1
ATOM 8614 N N . GLN C 1 162 ? 22.914 -92.615 8.211 1.00 84.56 144 GLN C N 1
ATOM 8615 C CA . GLN C 1 162 ? 22.777 -93.927 8.826 1.00 96.27 144 GLN C CA 1
ATOM 8616 C C . GLN C 1 162 ? 21.340 -94.430 8.734 1.00 111.48 144 GLN C C 1
ATOM 8617 O O . GLN C 1 162 ? 21.096 -95.551 8.276 1.00 102.09 144 GLN C O 1
ATOM 8623 N N . GLN C 1 163 ? 20.395 -93.596 9.159 1.00 93.88 145 GLN C N 1
ATOM 8624 C CA . GLN C 1 163 ? 18.984 -93.971 9.150 1.00 89.12 145 GLN C CA 1
ATOM 8625 C C . GLN C 1 163 ? 18.531 -94.449 7.787 1.00 112.22 145 GLN C C 1
ATOM 8626 O O . GLN C 1 163 ? 18.082 -95.590 7.625 1.00 127.81 145 GLN C O 1
ATOM 8632 N N . ILE C 1 164 ? 18.627 -93.579 6.795 1.00 96.99 146 ILE C N 1
ATOM 8633 C CA . ILE C 1 164 ? 18.061 -93.955 5.505 1.00 111.27 146 ILE C CA 1
ATOM 8634 C C . ILE C 1 164 ? 18.872 -95.064 4.832 1.00 119.42 146 ILE C C 1
ATOM 8635 O O . ILE C 1 164 ? 18.338 -95.854 4.058 1.00 126.63 146 ILE C O 1
ATOM 8640 N N . GLU C 1 165 ? 20.172 -95.109 5.104 1.00 131.31 147 GLU C N 1
ATOM 8641 C CA . GLU C 1 165 ? 20.995 -96.198 4.592 1.00 127.47 147 GLU C CA 1
ATOM 8642 C C . GLU C 1 165 ? 20.462 -97.506 5.124 1.00 115.75 147 GLU C C 1
ATOM 8643 O O . GLU C 1 165 ? 20.263 -98.451 4.369 1.00 126.62 147 GLU C O 1
ATOM 8649 N N . HIS C 1 166 ? 20.216 -97.554 6.428 1.00 127.72 148 HIS C N 1
ATOM 8650 C CA . HIS C 1 166 ? 19.712 -98.773 7.032 1.00 144.52 148 HIS C CA 1
ATOM 8651 C C . HIS C 1 166 ? 18.320 -99.069 6.494 1.00 143.15 148 HIS C C 1
ATOM 8652 O O . HIS C 1 166 ? 17.977 -100.234 6.298 1.00 172.11 148 HIS C O 1
ATOM 8659 N N . LEU C 1 167 ? 17.525 -98.029 6.240 1.00 131.07 149 LEU C N 1
ATOM 8660 C CA . LEU C 1 167 ? 16.242 -98.223 5.555 1.00 128.66 149 LEU C CA 1
ATOM 8661 C C . LEU C 1 167 ? 16.456 -98.968 4.245 1.00 131.59 149 LEU C C 1
ATOM 8662 O O . LEU C 1 167 ? 15.878 -100.037 4.018 1.00 139.00 149 LEU C O 1
ATOM 8667 N N . ASN C 1 168 ? 17.290 -98.394 3.384 1.00 134.07 150 ASN C N 1
ATOM 8668 C CA . ASN C 1 168 ? 17.586 -98.995 2.094 1.00 118.53 150 ASN C CA 1
ATOM 8669 C C . ASN C 1 168 ? 18.080 -100.420 2.245 1.00 117.33 150 ASN C C 1
ATOM 8670 O O . ASN C 1 168 ? 17.632 -101.315 1.545 1.00 129.52 150 ASN C O 1
ATOM 8675 N N . LYS C 1 169 ? 19.001 -100.632 3.171 1.00 132.36 151 LYS C N 1
ATOM 8676 C CA . LYS C 1 169 ? 19.606 -101.943 3.329 1.00 129.65 151 LYS C CA 1
ATOM 8677 C C . LYS C 1 169 ? 18.609 -102.985 3.813 1.00 127.95 151 LYS C C 1
ATOM 8678 O O . LYS C 1 169 ? 18.644 -104.125 3.358 1.00 153.85 151 LYS C O 1
ATOM 8684 N N . THR C 1 170 ? 17.717 -102.618 4.724 1.00 121.79 152 THR C N 1
ATOM 8685 C CA . THR C 1 170 ? 16.738 -103.594 5.193 1.00 132.00 152 THR C CA 1
ATOM 8686 C C . THR C 1 170 ? 15.569 -103.802 4.233 1.00 135.07 152 THR C C 1
ATOM 8687 O O . THR C 1 170 ? 15.141 -104.936 4.045 1.00 143.93 152 THR C O 1
ATOM 8691 N N . TYR C 1 171 ? 15.049 -102.733 3.631 1.00 135.12 153 TYR C N 1
ATOM 8692 C CA . TYR C 1 171 ? 13.879 -102.854 2.754 1.00 152.77 153 TYR C CA 1
ATOM 8693 C C . TYR C 1 171 ? 14.234 -102.961 1.269 1.00 163.69 153 TYR C C 1
ATOM 8694 O O . TYR C 1 171 ? 13.349 -102.919 0.414 1.00 145.24 153 TYR C O 1
ATOM 8703 N N . ASN C 1 172 ? 15.522 -103.110 0.973 1.00 169.73 154 ASN C N 1
ATOM 8704 C CA . ASN C 1 172 ? 15.989 -103.331 -0.394 1.00 150.15 154 ASN C CA 1
ATOM 8705 C C . ASN C 1 172 ? 15.504 -102.238 -1.348 1.00 160.84 154 ASN C C 1
ATOM 8706 O O . ASN C 1 172 ? 15.169 -102.505 -2.505 1.00 150.12 154 ASN C O 1
ATOM 8711 N N . THR C 1 173 ? 15.474 -101.006 -0.845 1.00 181.02 155 THR C N 1
ATOM 8712 C CA . THR C 1 173 ? 14.976 -99.861 -1.599 1.00 170.28 155 THR C CA 1
ATOM 8713 C C . THR C 1 173 ? 16.055 -98.804 -1.823 1.00 166.25 155 THR C C 1
ATOM 8714 O O . THR C 1 173 ? 17.202 -98.968 -1.410 1.00 150.76 155 THR C O 1
ATOM 8718 N N . ASP C 1 174 ? 15.663 -97.718 -2.479 1.00 174.91 156 ASP C N 1
ATOM 8719 C CA . ASP C 1 174 ? 16.588 -96.669 -2.883 1.00 167.70 156 ASP C CA 1
ATOM 8720 C C . ASP C 1 174 ? 15.984 -95.301 -2.593 1.00 164.60 156 ASP C C 1
ATOM 8721 O O . ASP C 1 174 ? 15.365 -94.688 -3.466 1.00 176.90 156 ASP C O 1
ATOM 8726 N N . VAL C 1 175 ? 16.172 -94.829 -1.365 1.00 144.40 157 VAL C N 1
ATOM 8727 C CA . VAL C 1 175 ? 15.657 -93.528 -0.959 1.00 117.66 157 VAL C CA 1
ATOM 8728 C C . VAL C 1 175 ? 16.745 -92.472 -1.086 1.00 123.84 157 VAL C C 1
ATOM 8729 O O . VAL C 1 175 ? 17.855 -92.675 -0.601 1.00 142.92 157 VAL C O 1
ATOM 8733 N N . PRO C 1 176 ? 16.435 -91.340 -1.737 1.00 119.87 158 PRO C N 1
ATOM 8734 C CA . PRO C 1 176 ? 17.426 -90.270 -1.864 1.00 121.80 158 PRO C CA 1
ATOM 8735 C C . PRO C 1 176 ? 17.429 -89.321 -0.671 1.00 116.06 158 PRO C C 1
ATOM 8736 O O . PRO C 1 176 ? 16.385 -89.106 -0.033 1.00 120.99 158 PRO C O 1
ATOM 8740 N N . LEU C 1 177 ? 18.602 -88.763 -0.382 1.00 97.22 159 LEU C N 1
ATOM 8741 C CA . LEU C 1 177 ? 18.724 -87.753 0.660 1.00 108.60 159 LEU C CA 1
ATOM 8742 C C . LEU C 1 177 ? 19.163 -86.453 0.038 1.00 106.24 159 LEU C C 1
ATOM 8743 O O . LEU C 1 177 ? 20.075 -86.450 -0.767 1.00 105.21 159 LEU C O 1
ATOM 8748 N N . VAL C 1 178 ? 18.531 -85.348 0.417 1.00 95.50 160 VAL C N 1
ATOM 8749 C CA . VAL C 1 178 ? 18.862 -84.063 -0.187 1.00 102.48 160 VAL C CA 1
ATOM 8750 C C . VAL C 1 178 ? 19.113 -83.014 0.865 1.00 110.15 160 VAL C C 1
ATOM 8751 O O . VAL C 1 178 ? 18.351 -82.904 1.819 1.00 126.50 160 VAL C O 1
ATOM 8755 N N . LEU C 1 179 ? 20.180 -82.239 0.697 1.00 90.34 161 LEU C N 1
ATOM 8756 C CA . LEU C 1 179 ? 20.457 -81.179 1.652 1.00 88.32 161 LEU C CA 1
ATOM 8757 C C . LEU C 1 179 ? 20.235 -79.823 1.025 1.00 123.58 161 LEU C C 1
ATOM 8758 O O . LEU C 1 179 ? 20.737 -79.529 -0.072 1.00 122.00 161 LEU C O 1
ATOM 8763 N N . MET C 1 180 ? 19.440 -79.017 1.728 1.00 122.24 162 MET C N 1
ATOM 8764 C CA . MET C 1 180 ? 19.292 -77.609 1.395 1.00 114.30 162 MET C CA 1
ATOM 8765 C C . MET C 1 180 ? 20.410 -76.859 2.091 1.00 88.18 162 MET C C 1
ATOM 8766 O O . MET C 1 180 ? 20.375 -76.651 3.297 1.00 117.69 162 MET C O 1
ATOM 8771 N N . ASN C 1 181 ? 21.416 -76.479 1.315 1.00 102.07 163 ASN C N 1
ATOM 8772 C CA . ASN C 1 181 ? 22.597 -75.815 1.843 1.00 94.78 163 ASN C CA 1
ATOM 8773 C C . ASN C 1 181 ? 22.473 -74.309 1.738 1.00 109.24 163 ASN C C 1
ATOM 8774 O O . ASN C 1 181 ? 21.575 -73.794 1.074 1.00 117.28 163 ASN C O 1
ATOM 8779 N N . SER C 1 182 ? 23.399 -73.613 2.386 1.00 119.69 164 SER C N 1
ATOM 8780 C CA . SER C 1 182 ? 23.475 -72.162 2.324 1.00 106.37 164 SER C CA 1
ATOM 8781 C C . SER C 1 182 ? 24.861 -71.725 1.905 1.00 112.26 164 SER C C 1
ATOM 8782 O O . SER C 1 182 ? 25.782 -72.531 1.881 1.00 121.27 164 SER C O 1
ATOM 8785 N N . PHE C 1 183 ? 25.030 -70.443 1.614 1.00 96.14 165 PHE C N 1
ATOM 8786 C CA . PHE C 1 183 ? 26.350 -69.951 1.254 1.00 93.54 165 PHE C CA 1
ATOM 8787 C C . PHE C 1 183 ? 27.295 -70.011 2.448 1.00 125.17 165 PHE C C 1
ATOM 8788 O O . PHE C 1 183 ? 28.481 -69.721 2.320 1.00 147.51 165 PHE C O 1
ATOM 8796 N N . ASN C 1 184 ? 26.767 -70.390 3.607 1.00 115.00 166 ASN C N 1
ATOM 8797 C CA . ASN C 1 184 ? 27.580 -70.573 4.803 1.00 109.98 166 ASN C CA 1
ATOM 8798 C C . ASN C 1 184 ? 27.988 -72.033 5.029 1.00 128.94 166 ASN C C 1
ATOM 8799 O O . ASN C 1 184 ? 28.939 -72.308 5.768 1.00 145.62 166 ASN C O 1
ATOM 8804 N N . THR C 1 185 ? 27.271 -72.961 4.395 1.00 122.06 167 THR C N 1
ATOM 8805 C CA . THR C 1 185 ? 27.452 -74.385 4.657 1.00 97.22 167 THR C CA 1
ATOM 8806 C C . THR C 1 185 ? 27.716 -75.225 3.405 1.00 100.08 167 THR C C 1
ATOM 8807 O O . THR C 1 185 ? 28.199 -76.348 3.511 1.00 110.83 167 THR C O 1
ATOM 8811 N N . ASP C 1 186 ? 27.416 -74.685 2.227 1.00 106.35 168 ASP C N 1
ATOM 8812 C CA . ASP C 1 186 ? 27.462 -75.463 0.986 1.00 112.05 168 ASP C CA 1
ATOM 8813 C C . ASP C 1 186 ? 28.821 -76.130 0.800 1.00 122.04 168 ASP C C 1
ATOM 8814 O O . ASP C 1 186 ? 28.927 -77.352 0.898 1.00 109.75 168 ASP C O 1
ATOM 8819 N N . GLU C 1 187 ? 29.857 -75.333 0.558 1.00 116.88 169 GLU C N 1
ATOM 8820 C CA . GLU C 1 187 ? 31.191 -75.870 0.331 1.00 118.92 169 GLU C CA 1
ATOM 8821 C C . GLU C 1 187 ? 31.613 -76.799 1.456 1.00 121.54 169 GLU C C 1
ATOM 8822 O O . GLU C 1 187 ? 32.042 -77.931 1.217 1.00 119.61 169 GLU C O 1
ATOM 8828 N N . ASP C 1 188 ? 31.479 -76.310 2.683 1.00 117.26 170 ASP C N 1
ATOM 8829 C CA . ASP C 1 188 ? 31.922 -77.048 3.857 1.00 113.64 170 ASP C CA 1
ATOM 8830 C C . ASP C 1 188 ? 31.221 -78.398 3.938 1.00 111.67 170 ASP C C 1
ATOM 8831 O O . ASP C 1 188 ? 31.766 -79.350 4.488 1.00 122.14 170 ASP C O 1
ATOM 8836 N N . THR C 1 189 ? 30.014 -78.480 3.389 1.00 97.67 171 THR C N 1
ATOM 8837 C CA . THR C 1 189 ? 29.258 -79.726 3.403 1.00 91.07 171 THR C CA 1
ATOM 8838 C C . THR C 1 189 ? 29.689 -80.607 2.251 1.00 108.53 171 THR C C 1
ATOM 8839 O O . THR C 1 189 ? 29.837 -81.819 2.397 1.00 96.18 171 THR C O 1
ATOM 8843 N N . LYS C 1 190 ? 29.887 -79.990 1.095 1.00 119.54 172 LYS C N 1
ATOM 8844 C CA . LYS C 1 190 ? 30.273 -80.736 -0.093 1.00 121.60 172 LYS C CA 1
ATOM 8845 C C . LYS C 1 190 ? 31.688 -81.290 0.052 1.00 122.36 172 LYS C C 1
ATOM 8846 O O . LYS C 1 190 ? 32.028 -82.289 -0.574 1.00 139.02 172 LYS C O 1
ATOM 8852 N N . LYS C 1 191 ? 32.509 -80.656 0.884 1.00 130.00 173 LYS C N 1
ATOM 8853 C CA . LYS C 1 191 ? 33.852 -81.171 1.142 1.00 126.49 173 LYS C CA 1
ATOM 8854 C C . LYS C 1 191 ? 33.817 -82.514 1.874 1.00 117.63 173 LYS C C 1
ATOM 8855 O O . LYS C 1 191 ? 34.544 -83.434 1.517 1.00 131.03 173 LYS C O 1
ATOM 8861 N N . ILE C 1 192 ? 32.979 -82.632 2.896 1.00 107.18 174 ILE C N 1
ATOM 8862 C CA . ILE C 1 192 ? 32.974 -83.836 3.732 1.00 111.59 174 ILE C CA 1
ATOM 8863 C C . ILE C 1 192 ? 32.016 -84.926 3.252 1.00 121.04 174 ILE C C 1
ATOM 8864 O O . ILE C 1 192 ? 31.903 -85.971 3.894 1.00 107.45 174 ILE C O 1
ATOM 8869 N N . LEU C 1 193 ? 31.330 -84.695 2.134 1.00 112.07 175 LEU C N 1
ATOM 8870 C CA . LEU C 1 193 ? 30.368 -85.671 1.622 1.00 87.07 175 LEU C CA 1
ATOM 8871 C C . LEU C 1 193 ? 31.072 -86.883 0.994 1.00 100.03 175 LEU C C 1
ATOM 8872 O O . LEU C 1 193 ? 30.427 -87.849 0.591 1.00 107.53 175 LEU C O 1
ATOM 8877 N N . GLN C 1 194 ? 32.399 -86.833 0.924 1.00 106.71 176 GLN C N 1
ATOM 8878 C CA . GLN C 1 194 ? 33.192 -87.966 0.453 1.00 118.10 176 GLN C CA 1
ATOM 8879 C C . GLN C 1 194 ? 33.032 -89.186 1.360 1.00 122.54 176 GLN C C 1
ATOM 8880 O O . GLN C 1 194 ? 33.181 -90.321 0.910 1.00 115.40 176 GLN C O 1
ATOM 8886 N N . LYS C 1 195 ? 32.748 -88.940 2.637 1.00 130.89 177 LYS C N 1
ATOM 8887 C CA . LYS C 1 195 ? 32.565 -90.006 3.619 1.00 108.76 177 LYS C CA 1
ATOM 8888 C C . LYS C 1 195 ? 31.590 -91.066 3.131 1.00 115.99 177 LYS C C 1
ATOM 8889 O O . LYS C 1 195 ? 31.891 -92.255 3.145 1.00 134.77 177 LYS C O 1
ATOM 8895 N N . TYR C 1 196 ? 30.427 -90.624 2.675 1.00 109.13 178 TYR C N 1
ATOM 8896 C CA . TYR C 1 196 ? 29.313 -91.525 2.444 1.00 107.60 178 TYR C CA 1
ATOM 8897 C C . TYR C 1 196 ? 29.322 -92.093 1.033 1.00 117.98 178 TYR C C 1
ATOM 8898 O O . TYR C 1 196 ? 28.277 -92.459 0.495 1.00 124.57 178 TYR C O 1
ATOM 8907 N N . ASN C 1 197 ? 30.509 -92.175 0.441 1.00 118.51 179 ASN C N 1
ATOM 8908 C CA . ASN C 1 197 ? 30.644 -92.724 -0.898 1.00 112.80 179 ASN C CA 1
ATOM 8909 C C . ASN C 1 197 ? 30.191 -94.173 -0.928 1.00 121.95 179 ASN C C 1
ATOM 8910 O O . ASN C 1 197 ? 29.413 -94.560 -1.796 1.00 135.71 179 ASN C O 1
ATOM 8915 N N . HIS C 1 198 ? 30.671 -94.969 0.026 1.00 118.19 180 HIS C N 1
ATOM 8916 C CA . HIS C 1 198 ? 30.361 -96.399 0.066 1.00 121.99 180 HIS C CA 1
ATOM 8917 C C . HIS C 1 198 ? 29.097 -96.714 0.849 1.00 125.24 180 HIS C C 1
ATOM 8918 O O . HIS C 1 198 ? 28.609 -97.841 0.812 1.00 136.84 180 HIS C O 1
ATOM 8925 N N . CYS C 1 199 ? 28.553 -95.727 1.553 1.00 110.82 181 CYS C N 1
ATOM 8926 C CA . CYS C 1 199 ? 27.306 -95.934 2.307 1.00 140.39 181 CYS C CA 1
ATOM 8927 C C . CYS C 1 199 ? 26.135 -95.928 1.300 1.00 121.70 181 CYS C C 1
ATOM 8928 O O . CYS C 1 199 ? 26.081 -95.042 0.445 1.00 113.35 181 CYS C O 1
ATOM 8931 N N . ARG C 1 200 ? 25.199 -96.875 1.425 1.00 126.51 182 ARG C N 1
ATOM 8932 C CA . ARG C 1 200 ? 24.144 -97.064 0.413 1.00 132.64 182 ARG C CA 1
ATOM 8933 C C . ARG C 1 200 ? 23.067 -96.019 0.510 1.00 120.38 182 ARG C C 1
ATOM 8934 O O . ARG C 1 200 ? 22.017 -96.249 1.093 1.00 119.93 182 ARG C O 1
ATOM 8942 N N . VAL C 1 201 ? 23.353 -94.867 -0.077 1.00 111.64 183 VAL C N 1
ATOM 8943 C CA . VAL C 1 201 ? 22.381 -93.809 -0.159 1.00 103.01 183 VAL C CA 1
ATOM 8944 C C . VAL C 1 201 ? 22.831 -92.725 -1.118 1.00 114.56 183 VAL C C 1
ATOM 8945 O O . VAL C 1 201 ? 23.985 -92.298 -1.101 1.00 113.13 183 VAL C O 1
ATOM 8949 N N . LYS C 1 202 ? 21.898 -92.262 -1.934 1.00 101.28 184 LYS C N 1
ATOM 8950 C CA . LYS C 1 202 ? 22.208 -91.252 -2.916 1.00 119.69 184 LYS C CA 1
ATOM 8951 C C . LYS C 1 202 ? 21.957 -89.865 -2.330 1.00 112.38 184 LYS C C 1
ATOM 8952 O O . LYS C 1 202 ? 20.805 -89.457 -2.133 1.00 135.30 184 LYS C O 1
ATOM 8958 N N . ILE C 1 203 ? 23.046 -89.157 -2.030 1.00 97.45 185 ILE C N 1
ATOM 8959 C CA . ILE C 1 203 ? 22.962 -87.834 -1.414 1.00 126.60 185 ILE C CA 1
ATOM 8960 C C . ILE C 1 203 ? 23.111 -86.717 -2.440 1.00 124.67 185 ILE C C 1
ATOM 8961 O O . ILE C 1 203 ? 24.100 -86.672 -3.170 1.00 127.90 185 ILE C O 1
ATOM 8966 N N . TYR C 1 204 ? 22.141 -85.805 -2.459 1.00 96.33 186 TYR C N 1
ATOM 8967 C CA . TYR C 1 204 ? 22.173 -84.629 -3.323 1.00 97.44 186 TYR C CA 1
ATOM 8968 C C . TYR C 1 204 ? 22.163 -83.350 -2.498 1.00 118.16 186 TYR C C 1
ATOM 8969 O O . TYR C 1 204 ? 21.836 -83.354 -1.307 1.00 103.41 186 TYR C O 1
ATOM 8978 N N . THR C 1 205 ? 22.499 -82.248 -3.156 1.00 129.54 187 THR C N 1
ATOM 8979 C CA . THR C 1 205 ? 22.704 -80.977 -2.487 1.00 114.47 187 THR C CA 1
ATOM 8980 C C . THR C 1 205 ? 22.194 -79.836 -3.351 1.00 122.85 187 THR C C 1
ATOM 8981 O O . THR C 1 205 ? 22.401 -79.841 -4.563 1.00 131.53 187 THR C O 1
ATOM 8985 N N . PHE C 1 206 ? 21.518 -78.864 -2.744 1.00 127.05 188 PHE C N 1
ATOM 8986 C CA . PHE C 1 206 ? 21.209 -77.640 -3.470 1.00 123.54 188 PHE C CA 1
ATOM 8987 C C . PHE C 1 206 ? 21.242 -76.418 -2.566 1.00 130.77 188 PHE C C 1
ATOM 8988 O O . PHE C 1 206 ? 20.806 -76.448 -1.419 1.00 142.48 188 PHE C O 1
ATOM 8996 N N . ASN C 1 207 ? 21.797 -75.346 -3.116 1.00 136.28 189 ASN C N 1
ATOM 8997 C CA . ASN C 1 207 ? 22.044 -74.117 -2.386 1.00 119.57 189 ASN C CA 1
ATOM 8998 C C . ASN C 1 207 ? 20.859 -73.175 -2.509 1.00 139.80 189 ASN C C 1
ATOM 8999 O O . ASN C 1 207 ? 20.380 -72.913 -3.612 1.00 160.04 189 ASN C O 1
ATOM 9004 N N . GLN C 1 208 ? 20.380 -72.672 -1.376 1.00 136.30 190 GLN C N 1
ATOM 9005 C CA . GLN C 1 208 ? 19.280 -71.717 -1.378 1.00 131.50 190 GLN C CA 1
ATOM 9006 C C . GLN C 1 208 ? 19.760 -70.356 -1.861 1.00 146.70 190 GLN C C 1
ATOM 9007 O O . GLN C 1 208 ? 20.962 -70.120 -1.966 1.00 156.18 190 GLN C O 1
ATOM 9013 N N . SER C 1 209 ? 18.825 -69.461 -2.159 1.00 145.28 191 SER C N 1
ATOM 9014 C CA . SER C 1 209 ? 19.200 -68.147 -2.657 1.00 140.71 191 SER C CA 1
ATOM 9015 C C . SER C 1 209 ? 19.927 -67.371 -1.577 1.00 152.23 191 SER C C 1
ATOM 9016 O O . SER C 1 209 ? 19.797 -67.679 -0.391 1.00 165.82 191 SER C O 1
ATOM 9019 N N . ARG C 1 210 ? 20.708 -66.379 -1.995 1.00 150.99 192 ARG C N 1
ATOM 9020 C CA . ARG C 1 210 ? 21.287 -65.414 -1.068 1.00 163.83 192 ARG C CA 1
ATOM 9021 C C . ARG C 1 210 ? 20.890 -64.010 -1.523 1.00 188.34 192 ARG C C 1
ATOM 9022 O O . ARG C 1 210 ? 21.117 -63.627 -2.676 1.00 183.98 192 ARG C O 1
ATOM 9030 N N . TYR C 1 211 ? 20.261 -63.266 -0.614 1.00 192.53 193 TYR C N 1
ATOM 9031 C CA . TYR C 1 211 ? 19.773 -61.921 -0.902 1.00 170.37 193 TYR C CA 1
ATOM 9032 C C . TYR C 1 211 ? 20.638 -60.868 -0.197 1.00 163.24 193 TYR C C 1
ATOM 9033 O O . TYR C 1 211 ? 21.221 -61.144 0.863 1.00 120.85 193 TYR C O 1
ATOM 9042 N N . PRO C 1 212 ? 20.741 -59.664 -0.793 1.00 185.47 194 PRO C N 1
ATOM 9043 C CA . PRO C 1 212 ? 21.390 -58.509 -0.149 1.00 186.92 194 PRO C CA 1
ATOM 9044 C C . PRO C 1 212 ? 20.545 -57.912 0.961 1.00 182.28 194 PRO C C 1
ATOM 9045 O O . PRO C 1 212 ? 19.357 -57.660 0.784 1.00 166.10 194 PRO C O 1
ATOM 9049 N N . ARG C 1 213 ? 21.171 -57.688 2.106 1.00 187.78 195 ARG C N 1
ATOM 9050 C CA . ARG C 1 213 ? 20.508 -57.036 3.217 1.00 188.58 195 ARG C CA 1
ATOM 9051 C C . ARG C 1 213 ? 20.133 -55.614 2.800 1.00 214.57 195 ARG C C 1
ATOM 9052 O O . ARG C 1 213 ? 20.730 -55.058 1.875 1.00 232.04 195 ARG C O 1
ATOM 9060 N N . ILE C 1 214 ? 19.117 -55.053 3.450 1.00 221.53 196 ILE C N 1
ATOM 9061 C CA . ILE C 1 214 ? 18.620 -53.722 3.102 1.00 230.34 196 ILE C CA 1
ATOM 9062 C C . ILE C 1 214 ? 18.626 -52.802 4.330 1.00 245.52 196 ILE C C 1
ATOM 9063 O O . ILE C 1 214 ? 18.171 -53.183 5.408 1.00 236.03 196 ILE C O 1
ATOM 9068 N N . ASN C 1 215 ? 19.177 -51.600 4.160 1.00 267.22 197 ASN C N 1
ATOM 9069 C CA . ASN C 1 215 ? 19.250 -50.609 5.234 1.00 276.37 197 ASN C CA 1
ATOM 9070 C C . ASN C 1 215 ? 17.852 -50.218 5.700 1.00 274.69 197 ASN C C 1
ATOM 9071 O O . ASN C 1 215 ? 16.920 -50.127 4.901 1.00 279.15 197 ASN C O 1
ATOM 9076 N N . LYS C 1 216 ? 17.721 -49.980 7.000 1.00 259.36 198 LYS C N 1
ATOM 9077 C CA . LYS C 1 216 ? 16.424 -49.748 7.617 1.00 246.54 198 LYS C CA 1
ATOM 9078 C C . LYS C 1 216 ? 15.810 -48.406 7.208 1.00 252.70 198 LYS C C 1
ATOM 9079 O O . LYS C 1 216 ? 14.608 -48.324 6.949 1.00 245.59 198 LYS C O 1
ATOM 9085 N N . GLU C 1 217 ? 16.633 -47.363 7.146 1.00 263.56 199 GLU C N 1
ATOM 9086 C CA . GLU C 1 217 ? 16.150 -46.025 6.809 1.00 277.00 199 GLU C CA 1
ATOM 9087 C C . GLU C 1 217 ? 16.156 -45.789 5.303 1.00 272.86 199 GLU C C 1
ATOM 9088 O O . GLU C 1 217 ? 15.218 -45.213 4.753 1.00 279.71 199 GLU C O 1
ATOM 9094 N N . SER C 1 218 ? 17.217 -46.233 4.640 1.00 264.93 200 SER C N 1
ATOM 9095 C CA . SER C 1 218 ? 17.372 -45.993 3.213 1.00 252.81 200 SER C CA 1
ATOM 9096 C C . SER C 1 218 ? 16.355 -46.790 2.404 1.00 247.23 200 SER C C 1
ATOM 9097 O O . SER C 1 218 ? 15.851 -46.312 1.389 1.00 219.16 200 SER C O 1
ATOM 9100 N N . LEU C 1 219 ? 16.054 -48.000 2.867 1.00 254.07 201 LEU C N 1
ATOM 9101 C CA . LEU C 1 219 ? 15.248 -48.950 2.105 1.00 257.69 201 LEU C CA 1
ATOM 9102 C C . LEU C 1 219 ? 15.993 -49.314 0.831 1.00 268.56 201 LEU C C 1
ATOM 9103 O O . LEU C 1 219 ? 15.387 -49.726 -0.159 1.00 272.55 201 LEU C O 1
ATOM 9108 N N . LEU C 1 220 ? 17.313 -49.143 0.868 1.00 268.56 202 LEU C N 1
ATOM 9109 C CA . LEU C 1 220 ? 18.182 -49.471 -0.253 1.00 265.54 202 LEU C CA 1
ATOM 9110 C C . LEU C 1 220 ? 19.175 -50.534 0.206 1.00 268.33 202 LEU C C 1
ATOM 9111 O O . LEU C 1 220 ? 19.402 -50.697 1.407 1.00 278.13 202 LEU C O 1
ATOM 9116 N N . PRO C 1 221 ? 19.799 -51.235 -0.747 1.00 257.01 203 PRO C N 1
ATOM 9117 C CA . PRO C 1 221 ? 20.557 -52.434 -0.404 1.00 245.50 203 PRO C CA 1
ATOM 9118 C C . PRO C 1 221 ? 21.737 -52.015 0.449 1.00 259.40 203 PRO C C 1
ATOM 9119 O O . PRO C 1 221 ? 22.288 -50.946 0.187 1.00 263.71 203 PRO C O 1
ATOM 9123 N N . VAL C 1 222 ? 22.114 -52.818 1.426 1.00 272.25 204 VAL C N 1
ATOM 9124 C CA . VAL C 1 222 ? 23.191 -52.424 2.294 1.00 283.21 204 VAL C CA 1
ATOM 9125 C C . VAL C 1 222 ? 24.406 -52.264 1.404 1.00 289.19 204 VAL C C 1
ATOM 9126 O O . VAL C 1 222 ? 25.135 -51.293 1.485 1.00 293.95 204 VAL C O 1
ATOM 9130 N N . ALA C 1 223 ? 24.600 -53.233 0.535 1.00 291.69 205 ALA C N 1
ATOM 9131 C CA . ALA C 1 223 ? 25.378 -53.059 -0.665 1.00 268.27 205 ALA C CA 1
ATOM 9132 C C . ALA C 1 223 ? 26.784 -52.541 -0.436 1.00 268.19 205 ALA C C 1
ATOM 9133 O O . ALA C 1 223 ? 27.306 -51.832 -1.283 1.00 263.73 205 ALA C O 1
ATOM 9135 N N . LYS C 1 224 ? 27.416 -52.898 0.673 1.00 277.57 206 LYS C N 1
ATOM 9136 C CA . LYS C 1 224 ? 28.806 -52.528 0.852 1.00 288.33 206 LYS C CA 1
ATOM 9137 C C . LYS C 1 224 ? 29.567 -53.246 -0.229 1.00 311.28 206 LYS C C 1
ATOM 9138 O O . LYS C 1 224 ? 30.454 -52.693 -0.850 1.00 318.57 206 LYS C O 1
ATOM 9144 N N . ASP C 1 225 ? 29.190 -54.491 -0.466 1.00 315.94 207 ASP C N 1
ATOM 9145 C CA . ASP C 1 225 ? 29.745 -55.229 -1.575 1.00 312.59 207 ASP C CA 1
ATOM 9146 C C . ASP C 1 225 ? 31.255 -55.196 -1.490 1.00 321.92 207 ASP C C 1
ATOM 9147 O O . ASP C 1 225 ? 31.919 -54.832 -2.450 1.00 335.96 207 ASP C O 1
ATOM 9152 N N . VAL C 1 226 ? 31.799 -55.468 -0.311 1.00 318.14 208 VAL C N 1
ATOM 9153 C CA . VAL C 1 226 ? 33.249 -55.470 -0.153 1.00 311.51 208 VAL C CA 1
ATOM 9154 C C . VAL C 1 226 ? 33.990 -56.794 -0.340 1.00 369.02 208 VAL C C 1
ATOM 9155 O O . VAL C 1 226 ? 34.510 -57.344 0.597 1.00 369.38 208 VAL C O 1
ATOM 9159 N N . SER C 1 227 ? 34.189 -57.209 -1.573 1.00 425.75 209 SER C N 1
ATOM 9160 C CA . SER C 1 227 ? 33.179 -57.212 -2.580 1.00 437.49 209 SER C CA 1
ATOM 9161 C C . SER C 1 227 ? 32.167 -58.182 -2.070 1.00 429.98 209 SER C C 1
ATOM 9162 O O . SER C 1 227 ? 30.984 -57.931 -1.993 1.00 441.00 209 SER C O 1
ATOM 9165 N N . TYR C 1 228 ? 32.706 -59.330 -1.727 1.00 399.71 210 TYR C N 1
ATOM 9166 C CA . TYR C 1 228 ? 32.269 -60.236 -0.723 1.00 334.24 210 TYR C CA 1
ATOM 9167 C C . TYR C 1 228 ? 33.490 -60.590 0.156 1.00 331.27 210 TYR C C 1
ATOM 9168 O O . TYR C 1 228 ? 33.380 -61.369 1.094 1.00 320.70 210 TYR C O 1
ATOM 9177 N N . SER C 1 229 ? 34.651 -60.014 -0.166 1.00 337.96 211 SER C N 1
ATOM 9178 C CA . SER C 1 229 ? 35.871 -60.225 0.570 1.00 331.58 211 SER C CA 1
ATOM 9179 C C . SER C 1 229 ? 35.584 -59.700 1.927 1.00 316.59 211 SER C C 1
ATOM 9180 O O . SER C 1 229 ? 35.909 -60.321 2.920 1.00 322.67 211 SER C O 1
ATOM 9183 N N . GLY C 1 230 ? 34.925 -58.551 1.969 1.00 293.91 212 GLY C N 1
ATOM 9184 C CA . GLY C 1 230 ? 34.319 -58.073 3.189 1.00 267.62 212 GLY C CA 1
ATOM 9185 C C . GLY C 1 230 ? 33.194 -59.048 3.330 1.00 258.34 212 GLY C C 1
ATOM 9186 O O . GLY C 1 230 ? 32.502 -59.338 2.367 1.00 247.11 212 GLY C O 1
ATOM 9187 N N . GLU C 1 231 ? 33.041 -59.586 4.520 1.00 264.90 213 GLU C N 1
ATOM 9188 C CA . GLU C 1 231 ? 32.269 -60.786 4.672 1.00 271.15 213 GLU C CA 1
ATOM 9189 C C . GLU C 1 231 ? 30.789 -60.573 4.479 1.00 274.53 213 GLU C C 1
ATOM 9190 O O . GLU C 1 231 ? 30.278 -59.471 4.592 1.00 272.31 213 GLU C O 1
ATOM 9196 N N . ASN C 1 232 ? 30.124 -61.666 4.159 1.00 270.59 214 ASN C N 1
ATOM 9197 C CA . ASN C 1 232 ? 28.745 -61.696 3.732 1.00 261.55 214 ASN C CA 1
ATOM 9198 C C . ASN C 1 232 ? 27.808 -61.163 4.785 1.00 269.90 214 ASN C C 1
ATOM 9199 O O . ASN C 1 232 ? 26.845 -60.455 4.486 1.00 268.24 214 ASN C O 1
ATOM 9204 N N . THR C 1 233 ? 28.106 -61.480 6.033 1.00 280.85 215 THR C N 1
ATOM 9205 C CA . THR C 1 233 ? 27.210 -61.160 7.124 1.00 280.66 215 THR C CA 1
ATOM 9206 C C . THR C 1 233 ? 27.027 -59.669 7.083 1.00 299.43 215 THR C C 1
ATOM 9207 O O . THR C 1 233 ? 25.952 -59.159 7.336 1.00 310.01 215 THR C O 1
ATOM 9211 N N . GLU C 1 234 ? 28.105 -58.983 6.755 1.00 286.04 216 GLU C N 1
ATOM 9212 C CA . GLU C 1 234 ? 28.097 -57.552 6.503 1.00 274.97 216 GLU C CA 1
ATOM 9213 C C . GLU C 1 234 ? 27.372 -57.214 5.192 1.00 271.33 216 GLU C C 1
ATOM 9214 O O . GLU C 1 234 ? 26.896 -56.103 4.998 1.00 270.83 216 GLU C O 1
ATOM 9220 N N . ALA C 1 235 ? 27.325 -58.194 4.299 1.00 280.42 217 ALA C N 1
ATOM 9221 C CA . ALA C 1 235 ? 26.959 -58.067 2.882 1.00 267.18 217 ALA C CA 1
ATOM 9222 C C . ALA C 1 235 ? 25.679 -58.830 2.436 1.00 216.04 217 ALA C C 1
ATOM 9223 O O . ALA C 1 235 ? 24.891 -58.284 1.656 1.00 219.71 217 ALA C O 1
ATOM 9225 N N . TRP C 1 236 ? 25.455 -60.056 2.927 1.00 204.41 218 TRP C N 1
ATOM 9226 C CA . TRP C 1 236 ? 24.351 -60.921 2.426 1.00 188.23 218 TRP C CA 1
ATOM 9227 C C . TRP C 1 236 ? 23.673 -61.850 3.450 1.00 175.22 218 TRP C C 1
ATOM 9228 O O . TRP C 1 236 ? 24.180 -62.070 4.554 1.00 167.93 218 TRP C O 1
ATOM 9239 N N . TYR C 1 237 ? 22.517 -62.395 3.055 1.00 161.82 219 TYR C N 1
ATOM 9240 C CA . TYR C 1 237 ? 21.750 -63.303 3.918 1.00 156.68 219 TYR C CA 1
ATOM 9241 C C . TYR C 1 237 ? 20.905 -64.352 3.178 1.00 158.74 219 TYR C C 1
ATOM 9242 O O . TYR C 1 237 ? 20.452 -64.107 2.058 1.00 154.83 219 TYR C O 1
ATOM 9251 N N . PRO C 1 238 ? 20.664 -65.518 3.821 1.00 156.30 220 PRO C N 1
ATOM 9252 C CA . PRO C 1 238 ? 19.708 -66.485 3.266 1.00 154.24 220 PRO C CA 1
ATOM 9253 C C . PRO C 1 238 ? 18.259 -66.117 3.600 1.00 157.79 220 PRO C C 1
ATOM 9254 O O . PRO C 1 238 ? 17.964 -65.875 4.768 1.00 154.08 220 PRO C O 1
ATOM 9258 N N . PRO C 1 239 ? 17.346 -66.111 2.643 1.00 157.66 221 PRO C N 1
ATOM 9259 C CA . PRO C 1 239 ? 15.928 -66.050 2.992 1.00 130.34 221 PRO C CA 1
ATOM 9260 C C . PRO C 1 239 ? 15.594 -67.367 3.648 1.00 150.15 221 PRO C C 1
ATOM 9261 O O . PRO C 1 239 ? 16.031 -68.395 3.193 1.00 182.31 221 PRO C O 1
ATOM 9265 N N . GLY C 1 240 ? 14.851 -67.345 4.730 1.00 181.69 222 GLY C N 1
ATOM 9266 C CA . GLY C 1 240 ? 14.912 -68.439 5.662 1.00 206.37 222 GLY C CA 1
ATOM 9267 C C . GLY C 1 240 ? 14.498 -69.860 5.394 1.00 203.29 222 GLY C C 1
ATOM 9268 O O . GLY C 1 240 ? 15.240 -70.759 5.753 1.00 219.81 222 GLY C O 1
ATOM 9269 N N . HIS C 1 241 ? 13.266 -70.107 4.996 1.00 167.40 223 HIS C N 1
ATOM 9270 C CA . HIS C 1 241 ? 12.883 -71.478 4.717 1.00 141.83 223 HIS C CA 1
ATOM 9271 C C . HIS C 1 241 ? 11.985 -71.539 3.511 1.00 123.22 223 HIS C C 1
ATOM 9272 O O . HIS C 1 241 ? 11.771 -72.589 2.931 1.00 124.78 223 HIS C O 1
ATOM 9279 N N . GLY C 1 242 ? 11.439 -70.386 3.164 1.00 148.27 224 GLY C N 1
ATOM 9280 C CA . GLY C 1 242 ? 10.476 -70.260 2.091 1.00 164.75 224 GLY C CA 1
ATOM 9281 C C . GLY C 1 242 ? 11.072 -70.619 0.762 1.00 159.98 224 GLY C C 1
ATOM 9282 O O . GLY C 1 242 ? 10.453 -71.258 -0.072 1.00 148.93 224 GLY C O 1
ATOM 9283 N N . ASP C 1 243 ? 12.322 -70.236 0.588 1.00 157.28 225 ASP C N 1
ATOM 9284 C CA . ASP C 1 243 ? 12.985 -70.272 -0.691 1.00 142.84 225 ASP C CA 1
ATOM 9285 C C . ASP C 1 243 ? 12.912 -71.710 -1.123 1.00 156.64 225 ASP C C 1
ATOM 9286 O O . ASP C 1 243 ? 12.899 -72.022 -2.304 1.00 189.13 225 ASP C O 1
ATOM 9291 N N . ILE C 1 244 ? 12.866 -72.604 -0.157 1.00 129.73 226 ILE C N 1
ATOM 9292 C CA . ILE C 1 244 ? 12.970 -74.015 -0.530 1.00 127.64 226 ILE C CA 1
ATOM 9293 C C . ILE C 1 244 ? 12.218 -74.370 -1.812 1.00 127.17 226 ILE C C 1
ATOM 9294 O O . ILE C 1 244 ? 12.703 -75.156 -2.611 1.00 125.20 226 ILE C O 1
ATOM 9299 N N . TYR C 1 245 ? 11.053 -73.769 -2.024 1.00 133.66 227 TYR C N 1
ATOM 9300 C CA . TYR C 1 245 ? 10.267 -74.043 -3.224 1.00 122.16 227 TYR C CA 1
ATOM 9301 C C . TYR C 1 245 ? 10.914 -73.479 -4.493 1.00 132.51 227 TYR C C 1
ATOM 9302 O O . TYR C 1 245 ? 10.945 -74.143 -5.530 1.00 124.42 227 TYR C O 1
ATOM 9311 N N . ALA C 1 246 ? 11.419 -72.253 -4.408 1.00 145.10 228 ALA C N 1
ATOM 9312 C CA . ALA C 1 246 ? 12.054 -71.594 -5.550 1.00 152.31 228 ALA C CA 1
ATOM 9313 C C . ALA C 1 246 ? 13.379 -72.251 -5.964 1.00 139.80 228 ALA C C 1
ATOM 9314 O O . ALA C 1 246 ? 13.602 -72.506 -7.146 1.00 143.01 228 ALA C O 1
ATOM 9316 N N . SER C 1 247 ? 14.251 -72.522 -4.996 1.00 121.50 229 SER C N 1
ATOM 9317 C CA . SER C 1 247 ? 15.581 -73.058 -5.285 1.00 118.70 229 SER C CA 1
ATOM 9318 C C . SER C 1 247 ? 15.569 -74.566 -5.547 1.00 135.60 229 SER C C 1
ATOM 9319 O O . SER C 1 247 ? 16.450 -75.082 -6.232 1.00 125.74 229 SER C O 1
ATOM 9322 N N . PHE C 1 248 ? 14.582 -75.272 -5.005 1.00 131.30 230 PHE C N 1
ATOM 9323 C CA . PHE C 1 248 ? 14.466 -76.713 -5.233 1.00 126.01 230 PHE C CA 1
ATOM 9324 C C . PHE C 1 248 ? 13.958 -76.987 -6.642 1.00 127.61 230 PHE C C 1
ATOM 9325 O O . PHE C 1 248 ? 14.243 -78.033 -7.216 1.00 136.25 230 PHE C O 1
ATOM 9333 N N . TYR C 1 249 ? 13.201 -76.041 -7.191 1.00 144.62 231 TYR C N 1
ATOM 9334 C CA . TYR C 1 249 ? 12.737 -76.124 -8.572 1.00 145.99 231 TYR C CA 1
ATOM 9335 C C . TYR C 1 249 ? 13.891 -75.812 -9.509 1.00 143.59 231 TYR C C 1
ATOM 9336 O O . TYR C 1 249 ? 14.214 -76.605 -10.391 1.00 123.25 231 TYR C O 1
ATOM 9345 N N . ASN C 1 250 ? 14.517 -74.658 -9.292 1.00 157.59 232 ASN C N 1
ATOM 9346 C CA . ASN C 1 250 ? 15.598 -74.175 -10.150 1.00 169.34 232 ASN C CA 1
ATOM 9347 C C . ASN C 1 250 ? 16.809 -75.099 -10.185 1.00 162.17 232 ASN C C 1
ATOM 9348 O O . ASN C 1 250 ? 17.587 -75.060 -11.134 1.00 163.35 232 ASN C O 1
ATOM 9353 N N . SER C 1 251 ? 16.979 -75.912 -9.147 1.00 150.87 233 SER C N 1
ATOM 9354 C CA . SER C 1 251 ? 18.088 -76.859 -9.093 1.00 133.56 233 SER C CA 1
ATOM 9355 C C . SER C 1 251 ? 17.866 -78.002 -10.061 1.00 122.62 233 SER C C 1
ATOM 9356 O O . SER C 1 251 ? 18.800 -78.719 -10.417 1.00 142.08 233 SER C O 1
ATOM 9359 N N . GLY C 1 252 ? 16.615 -78.181 -10.466 1.00 137.98 234 GLY C N 1
ATOM 9360 C CA . GLY C 1 252 ? 16.262 -79.215 -11.417 1.00 169.55 234 GLY C CA 1
ATOM 9361 C C . GLY C 1 252 ? 16.068 -80.557 -10.744 1.00 166.22 234 GLY C C 1
ATOM 9362 O O . GLY C 1 252 ? 15.719 -81.539 -11.396 1.00 183.18 234 GLY C O 1
ATOM 9363 N N . LEU C 1 253 ? 16.297 -80.603 -9.437 1.00 149.62 235 LEU C N 1
ATOM 9364 C CA . LEU C 1 253 ? 16.099 -81.827 -8.682 1.00 148.93 235 LEU C CA 1
ATOM 9365 C C . LEU C 1 253 ? 14.616 -82.174 -8.595 1.00 149.97 235 LEU C C 1
ATOM 9366 O O . LEU C 1 253 ? 14.252 -83.342 -8.523 1.00 148.86 235 LEU C O 1
ATOM 9371 N N . LEU C 1 254 ? 13.763 -81.153 -8.609 1.00 155.89 236 LEU C N 1
ATOM 9372 C CA . LEU C 1 254 ? 12.315 -81.358 -8.584 1.00 156.76 236 LEU C CA 1
ATOM 9373 C C . LEU C 1 254 ? 11.899 -82.207 -9.781 1.00 142.35 236 LEU C C 1
ATOM 9374 O O . LEU C 1 254 ? 11.293 -83.274 -9.630 1.00 139.00 236 LEU C O 1
ATOM 9379 N N . ASP C 1 255 ? 12.250 -81.728 -10.969 1.00 130.83 237 ASP C N 1
ATOM 9380 C CA . ASP C 1 255 ? 11.990 -82.450 -12.205 1.00 131.63 237 ASP C CA 1
ATOM 9381 C C . ASP C 1 255 ? 12.656 -83.825 -12.187 1.00 142.67 237 ASP C C 1
ATOM 9382 O O . ASP C 1 255 ? 12.064 -84.820 -12.609 1.00 154.18 237 ASP C O 1
ATOM 9387 N N . THR C 1 256 ? 13.887 -83.872 -11.686 1.00 165.07 238 THR C N 1
ATOM 9388 C CA . THR C 1 256 ? 14.636 -85.123 -11.578 1.00 163.36 238 THR C CA 1
ATOM 9389 C C . THR C 1 256 ? 13.859 -86.172 -10.792 1.00 156.79 238 THR C C 1
ATOM 9390 O O . THR C 1 256 ? 13.583 -87.259 -11.294 1.00 167.06 238 THR C O 1
ATOM 9394 N N . PHE C 1 257 ? 13.503 -85.837 -9.558 1.00 144.87 239 PHE C N 1
ATOM 9395 C CA . PHE C 1 257 ? 12.854 -86.789 -8.674 1.00 147.24 239 PHE C CA 1
ATOM 9396 C C . PHE C 1 257 ? 11.435 -87.102 -9.117 1.00 158.50 239 PHE C C 1
ATOM 9397 O O . PHE C 1 257 ? 11.026 -88.264 -9.087 1.00 151.42 239 PHE C O 1
ATOM 9405 N N . ILE C 1 258 ? 10.681 -86.087 -9.534 1.00 169.28 240 ILE C N 1
ATOM 9406 C CA . ILE C 1 258 ? 9.322 -86.347 -9.996 1.00 161.75 240 ILE C CA 1
ATOM 9407 C C . ILE C 1 258 ? 9.412 -87.230 -11.235 1.00 142.61 240 ILE C C 1
ATOM 9408 O O . ILE C 1 258 ? 8.581 -88.113 -11.437 1.00 135.31 240 ILE C O 1
ATOM 9413 N N . GLY C 1 259 ? 10.452 -87.012 -12.036 1.00 137.31 241 GLY C N 1
ATOM 9414 C CA . GLY C 1 259 ? 10.690 -87.821 -13.219 1.00 160.21 241 GLY C CA 1
ATOM 9415 C C . GLY C 1 259 ? 11.299 -89.175 -12.906 1.00 172.49 241 GLY C C 1
ATOM 9416 O O . GLY C 1 259 ? 11.159 -90.127 -13.675 1.00 138.27 241 GLY C O 1
ATOM 9417 N N . GLU C 1 260 ? 11.989 -89.261 -11.776 1.00 197.14 242 GLU C N 1
ATOM 9418 C CA . GLU C 1 260 ? 12.605 -90.513 -11.359 1.00 196.44 242 GLU C CA 1
ATOM 9419 C C . GLU C 1 260 ? 11.543 -91.476 -10.830 1.00 179.30 242 GLU C C 1
ATOM 9420 O O . GLU C 1 260 ? 11.760 -92.687 -10.794 1.00 188.03 242 GLU C O 1
ATOM 9426 N N . GLY C 1 261 ? 10.394 -90.929 -10.438 1.00 144.26 243 GLY C N 1
ATOM 9427 C CA . GLY C 1 261 ? 9.285 -91.728 -9.947 1.00 149.44 243 GLY C CA 1
ATOM 9428 C C . GLY C 1 261 ? 8.933 -91.426 -8.504 1.00 170.48 243 GLY C C 1
ATOM 9429 O O . GLY C 1 261 ? 8.369 -92.272 -7.808 1.00 164.01 243 GLY C O 1
ATOM 9430 N N . LYS C 1 262 ? 9.265 -90.216 -8.059 1.00 182.62 244 LYS C N 1
ATOM 9431 C CA . LYS C 1 262 ? 8.987 -89.779 -6.693 1.00 184.49 244 LYS C CA 1
ATOM 9432 C C . LYS C 1 262 ? 7.705 -88.956 -6.646 1.00 182.37 244 LYS C C 1
ATOM 9433 O O . LYS C 1 262 ? 7.475 -88.112 -7.515 1.00 198.94 244 LYS C O 1
ATOM 9439 N N . GLU C 1 263 ? 6.875 -89.201 -5.636 1.00 165.30 245 GLU C N 1
ATOM 9440 C CA . GLU C 1 263 ? 5.610 -88.486 -5.499 1.00 163.25 245 GLU C CA 1
ATOM 9441 C C . GLU C 1 263 ? 5.628 -87.503 -4.331 1.00 157.16 245 GLU C C 1
ATOM 9442 O O . GLU C 1 263 ? 4.988 -86.453 -4.397 1.00 145.91 245 GLU C O 1
ATOM 9448 N N . TYR C 1 264 ? 6.369 -87.837 -3.276 1.00 154.21 246 TYR C N 1
ATOM 9449 C CA . TYR C 1 264 ? 6.376 -87.032 -2.055 1.00 117.24 246 TYR C CA 1
ATOM 9450 C C . TYR C 1 264 ? 7.775 -86.673 -1.567 1.00 136.63 246 TYR C C 1
ATOM 9451 O O . TYR C 1 264 ? 8.740 -87.396 -1.803 1.00 151.99 246 TYR C O 1
ATOM 9460 N N . ILE C 1 265 ? 7.851 -85.552 -0.856 1.00 139.49 247 ILE C N 1
ATOM 9461 C CA . ILE C 1 265 ? 9.099 -85.012 -0.331 1.00 121.95 247 ILE C CA 1
ATOM 9462 C C . ILE C 1 265 ? 8.911 -84.689 1.150 1.00 150.29 247 ILE C C 1
ATOM 9463 O O . ILE C 1 265 ? 7.983 -83.962 1.519 1.00 151.83 247 ILE C O 1
ATOM 9468 N N . PHE C 1 266 ? 9.791 -85.240 1.989 1.00 156.78 248 PHE C N 1
ATOM 9469 C CA . PHE C 1 266 ? 9.713 -85.076 3.444 1.00 128.41 248 PHE C CA 1
ATOM 9470 C C . PHE C 1 266 ? 10.756 -84.103 3.988 1.00 110.75 248 PHE C C 1
ATOM 9471 O O . PHE C 1 266 ? 11.946 -84.408 3.993 1.00 128.04 248 PHE C O 1
ATOM 9479 N N . VAL C 1 267 ? 10.297 -82.948 4.468 1.00 98.32 249 VAL C N 1
ATOM 9480 C CA . VAL C 1 267 ? 11.188 -81.887 4.927 1.00 101.12 249 VAL C CA 1
ATOM 9481 C C . VAL C 1 267 ? 11.263 -81.821 6.449 1.00 125.14 249 VAL C C 1
ATOM 9482 O O . VAL C 1 267 ? 10.253 -81.975 7.136 1.00 128.45 249 VAL C O 1
ATOM 9486 N N . SER C 1 268 ? 12.466 -81.577 6.963 1.00 129.13 250 SER C N 1
ATOM 9487 C CA . SER C 1 268 ? 12.693 -81.391 8.395 1.00 100.26 250 SER C CA 1
ATOM 9488 C C . SER C 1 268 ? 14.101 -80.843 8.608 1.00 91.50 250 SER C C 1
ATOM 9489 O O . SER C 1 268 ? 14.833 -80.622 7.645 1.00 104.17 250 SER C O 1
ATOM 9492 N N . ASN C 1 269 ? 14.473 -80.605 9.863 1.00 102.18 251 ASN C N 1
ATOM 9493 C CA . ASN C 1 269 ? 15.807 -80.086 10.181 1.00 113.73 251 ASN C CA 1
ATOM 9494 C C . ASN C 1 269 ? 16.763 -81.200 10.589 1.00 116.40 251 ASN C C 1
ATOM 9495 O O . ASN C 1 269 ? 16.362 -82.182 11.214 1.00 121.04 251 ASN C O 1
ATOM 9500 N N . ILE C 1 270 ? 18.035 -81.037 10.254 1.00 104.48 252 ILE C N 1
ATOM 9501 C CA . ILE C 1 270 ? 19.017 -82.064 10.582 1.00 115.62 252 ILE C CA 1
ATOM 9502 C C . ILE C 1 270 ? 19.243 -82.074 12.080 1.00 111.02 252 ILE C C 1
ATOM 9503 O O . ILE C 1 270 ? 19.666 -83.089 12.631 1.00 135.28 252 ILE C O 1
ATOM 9508 N N . ASP C 1 271 ? 18.951 -80.950 12.736 1.00 103.62 253 ASP C N 1
ATOM 9509 C CA . ASP C 1 271 ? 19.155 -80.824 14.181 1.00 105.77 253 ASP C CA 1
ATOM 9510 C C . ASP C 1 271 ? 17.962 -81.366 14.959 1.00 95.07 253 ASP C C 1
ATOM 9511 O O . ASP C 1 271 ? 18.052 -81.573 16.162 1.00 112.61 253 ASP C O 1
ATOM 9516 N N . ASN C 1 272 ? 16.852 -81.603 14.272 1.00 88.64 254 ASN C N 1
ATOM 9517 C CA . ASN C 1 272 ? 15.709 -82.263 14.885 1.00 90.27 254 ASN C CA 1
ATOM 9518 C C . ASN C 1 272 ? 15.908 -83.766 14.801 1.00 97.02 254 ASN C C 1
ATOM 9519 O O . ASN C 1 272 ? 15.575 -84.389 13.797 1.00 119.15 254 ASN C O 1
ATOM 9524 N N . LEU C 1 273 ? 16.462 -84.346 15.857 1.00 84.30 255 LEU C N 1
ATOM 9525 C CA . LEU C 1 273 ? 16.771 -85.770 15.871 1.00 104.80 255 LEU C CA 1
ATOM 9526 C C . LEU C 1 273 ? 15.519 -86.633 15.735 1.00 120.40 255 LEU C C 1
ATOM 9527 O O . LEU C 1 273 ? 15.587 -87.763 15.254 1.00 132.55 255 LEU C O 1
ATOM 9532 N N . GLY C 1 274 ? 14.377 -86.099 16.151 1.00 105.02 256 GLY C N 1
ATOM 9533 C CA . GLY C 1 274 ? 13.148 -86.867 16.162 1.00 106.13 256 GLY C CA 1
ATOM 9534 C C . GLY C 1 274 ? 12.569 -87.111 14.782 1.00 122.18 256 GLY C C 1
ATOM 9535 O O . GLY C 1 274 ? 11.864 -88.096 14.565 1.00 131.43 256 GLY C O 1
ATOM 9536 N N . ALA C 1 275 ? 12.870 -86.218 13.845 1.00 129.10 257 ALA C N 1
ATOM 9537 C CA . ALA C 1 275 ? 12.260 -86.256 12.516 1.00 120.57 257 ALA C CA 1
ATOM 9538 C C . ALA C 1 275 ? 12.761 -87.420 11.668 1.00 111.89 257 ALA C C 1
ATOM 9539 O O . ALA C 1 275 ? 13.540 -87.227 10.731 1.00 110.08 257 ALA C O 1
ATOM 9541 N N . THR C 1 276 ? 12.298 -88.622 11.996 1.00 106.81 258 THR C N 1
ATOM 9542 C CA . THR C 1 276 ? 12.623 -89.807 11.212 1.00 109.38 258 THR C CA 1
ATOM 9543 C C . THR C 1 276 ? 11.551 -90.046 10.162 1.00 117.25 258 THR C C 1
ATOM 9544 O O . THR C 1 276 ? 10.470 -89.455 10.206 1.00 101.54 258 THR C O 1
ATOM 9548 N N . VAL C 1 277 ? 11.856 -90.919 9.215 1.00 133.99 259 VAL C N 1
ATOM 9549 C CA . VAL C 1 277 ? 10.874 -91.314 8.225 1.00 129.68 259 VAL C CA 1
ATOM 9550 C C . VAL C 1 277 ? 9.854 -92.214 8.915 1.00 118.64 259 VAL C C 1
ATOM 9551 O O . VAL C 1 277 ? 10.173 -93.335 9.312 1.00 127.81 259 VAL C O 1
ATOM 9555 N N . ASP C 1 278 ? 8.639 -91.698 9.084 1.00 113.61 260 ASP C N 1
ATOM 9556 C CA . ASP C 1 278 ? 7.545 -92.460 9.682 1.00 132.59 260 ASP C CA 1
ATOM 9557 C C . ASP C 1 278 ? 6.755 -93.211 8.613 1.00 153.22 260 ASP C C 1
ATOM 9558 O O . ASP C 1 278 ? 6.181 -92.604 7.706 1.00 149.96 260 ASP C O 1
ATOM 9563 N N . LEU C 1 279 ? 6.713 -94.533 8.736 1.00 152.42 261 LEU C N 1
ATOM 9564 C CA . LEU C 1 279 ? 6.062 -95.370 7.735 1.00 141.78 261 LEU C CA 1
ATOM 9565 C C . LEU C 1 279 ? 4.543 -95.295 7.846 1.00 140.63 261 LEU C C 1
ATOM 9566 O O . LEU C 1 279 ? 3.838 -95.493 6.858 1.00 137.41 261 LEU C O 1
ATOM 9571 N N . TYR C 1 280 ? 4.041 -95.011 9.045 1.00 145.29 262 TYR C N 1
ATOM 9572 C CA . TYR C 1 280 ? 2.602 -94.886 9.256 1.00 148.93 262 TYR C CA 1
ATOM 9573 C C . TYR C 1 280 ? 2.064 -93.637 8.577 1.00 144.95 262 TYR C C 1
ATOM 9574 O O . TYR C 1 280 ? 1.076 -93.692 7.840 1.00 166.22 262 TYR C O 1
ATOM 9583 N N . ILE C 1 281 ? 2.721 -92.513 8.839 1.00 115.28 263 ILE C N 1
ATOM 9584 C CA . ILE C 1 281 ? 2.382 -91.254 8.197 1.00 143.51 263 ILE C CA 1
ATOM 9585 C C . ILE C 1 281 ? 2.484 -91.458 6.696 1.00 166.60 263 ILE C C 1
ATOM 9586 O O . ILE C 1 281 ? 1.567 -91.100 5.951 1.00 169.94 263 ILE C O 1
ATOM 9591 N N . LEU C 1 282 ? 3.575 -92.088 6.263 1.00 159.54 264 LEU C N 1
ATOM 9592 C CA . LEU C 1 282 ? 3.810 -92.346 4.845 1.00 144.48 264 LEU C CA 1
ATOM 9593 C C . LEU C 1 282 ? 2.692 -93.201 4.247 1.00 144.10 264 LEU C C 1
ATOM 9594 O O . LEU C 1 282 ? 2.236 -92.952 3.135 1.00 157.03 264 LEU C O 1
ATOM 9599 N N . ASN C 1 283 ? 2.249 -94.206 4.993 1.00 146.10 265 ASN C N 1
ATOM 9600 C CA . ASN C 1 283 ? 1.153 -95.050 4.544 1.00 159.97 265 ASN C CA 1
ATOM 9601 C C . ASN C 1 283 ? -0.155 -94.260 4.449 1.00 170.66 265 ASN C C 1
ATOM 9602 O O . ASN C 1 283 ? -0.840 -94.328 3.433 1.00 170.44 265 ASN C O 1
ATOM 9607 N N . HIS C 1 284 ? -0.519 -93.512 5.495 1.00 177.05 266 HIS C N 1
ATOM 9608 C CA . HIS C 1 284 ? -1.739 -92.691 5.418 1.00 178.50 266 HIS C CA 1
ATOM 9609 C C . HIS C 1 284 ? -1.596 -91.652 4.310 1.00 183.28 266 HIS C C 1
ATOM 9610 O O . HIS C 1 284 ? -2.594 -91.178 3.772 1.00 199.56 266 HIS C O 1
ATOM 9617 N N . LEU C 1 285 ? -0.356 -91.299 3.978 1.00 161.57 267 LEU C N 1
ATOM 9618 C CA . LEU C 1 285 ? -0.090 -90.375 2.872 1.00 161.26 267 LEU C CA 1
ATOM 9619 C C . LEU C 1 285 ? -0.222 -90.964 1.445 1.00 177.98 267 LEU C C 1
ATOM 9620 O O . LEU C 1 285 ? -0.986 -90.429 0.641 1.00 179.93 267 LEU C O 1
ATOM 9625 N N . MET C 1 286 ? 0.519 -92.025 1.112 1.00 180.23 268 MET C N 1
ATOM 9626 C CA . MET C 1 286 ? 0.514 -92.565 -0.260 1.00 171.59 268 MET C CA 1
ATOM 9627 C C . MET C 1 286 ? -0.588 -93.593 -0.504 1.00 183.54 268 MET C C 1
ATOM 9628 O O . MET C 1 286 ? -0.913 -93.903 -1.652 1.00 179.91 268 MET C O 1
ATOM 9633 N N . ASN C 1 287 ? -1.152 -94.120 0.578 1.00 201.10 269 ASN C N 1
ATOM 9634 C CA . ASN C 1 287 ? -2.313 -95.002 0.502 1.00 220.26 269 ASN C CA 1
ATOM 9635 C C . ASN C 1 287 ? -3.465 -94.425 1.315 1.00 215.98 269 ASN C C 1
ATOM 9636 O O . ASN C 1 287 ? -3.905 -95.031 2.293 1.00 203.10 269 ASN C O 1
ATOM 9641 N N . PRO C 1 288 ? -3.958 -93.244 0.909 1.00 217.55 270 PRO C N 1
ATOM 9642 C CA . PRO C 1 288 ? -4.979 -92.533 1.681 1.00 213.40 270 PRO C CA 1
ATOM 9643 C C . PRO C 1 288 ? -6.348 -93.206 1.617 1.00 211.46 270 PRO C C 1
ATOM 9644 O O . PRO C 1 288 ? -6.682 -93.803 0.591 1.00 225.41 270 PRO C O 1
ATOM 9648 N N . PRO C 1 289 ? -7.136 -93.110 2.699 1.00 192.59 271 PRO C N 1
ATOM 9649 C CA . PRO C 1 289 ? -8.491 -93.668 2.665 1.00 204.59 271 PRO C CA 1
ATOM 9650 C C . PRO C 1 289 ? -9.404 -92.877 1.736 1.00 207.43 271 PRO C C 1
ATOM 9651 O O . PRO C 1 289 ? -9.296 -91.653 1.660 1.00 182.33 271 PRO C O 1
ATOM 9655 N N . ASN C 1 290 ? -10.279 -93.584 1.028 1.00 238.85 272 ASN C N 1
ATOM 9656 C CA . ASN C 1 290 ? -11.207 -92.968 0.085 1.00 254.55 272 ASN C CA 1
ATOM 9657 C C . ASN C 1 290 ? -10.498 -92.280 -1.082 1.00 243.54 272 ASN C C 1
ATOM 9658 O O . ASN C 1 290 ? -11.121 -91.531 -1.835 1.00 259.54 272 ASN C O 1
ATOM 9663 N N . GLY C 1 291 ? -9.201 -92.535 -1.232 1.00 212.32 273 GLY C N 1
ATOM 9664 C CA . GLY C 1 291 ? -8.442 -92.004 -2.352 1.00 194.16 273 GLY C CA 1
ATOM 9665 C C . GLY C 1 291 ? -8.276 -90.496 -2.335 1.00 198.98 273 GLY C C 1
ATOM 9666 O O . GLY C 1 291 ? -8.000 -89.886 -3.367 1.00 203.73 273 GLY C O 1
ATOM 9667 N N . LYS C 1 292 ? -8.446 -89.892 -1.164 1.00 211.01 274 LYS C N 1
ATOM 9668 C CA . LYS C 1 292 ? -8.267 -88.452 -1.012 1.00 224.53 274 LYS C CA 1
ATOM 9669 C C . LYS C 1 292 ? -6.788 -88.133 -0.801 1.00 238.27 274 LYS C C 1
ATOM 9670 O O . LYS C 1 292 ? -6.259 -88.335 0.293 1.00 245.27 274 LYS C O 1
ATOM 9676 N N . ARG C 1 293 ? -6.116 -87.639 -1.838 1.00 240.53 275 ARG C N 1
ATOM 9677 C CA . ARG C 1 293 ? -4.684 -87.359 -1.737 1.00 242.74 275 ARG C CA 1
ATOM 9678 C C . ARG C 1 293 ? -4.434 -86.010 -1.064 1.00 238.46 275 ARG C C 1
ATOM 9679 O O . ARG C 1 293 ? -5.158 -85.041 -1.304 1.00 258.37 275 ARG C O 1
ATOM 9687 N N . CYS C 1 294 ? -3.413 -85.965 -0.213 1.00 202.50 276 CYS C N 1
ATOM 9688 C CA . CYS C 1 294 ? -3.018 -84.735 0.467 1.00 196.82 276 CYS C CA 1
ATOM 9689 C C . CYS C 1 294 ? -1.730 -84.187 -0.131 1.00 179.43 276 CYS C C 1
ATOM 9690 O O . CYS C 1 294 ? -0.700 -84.860 -0.122 1.00 176.97 276 CYS C O 1
ATOM 9693 N N . GLU C 1 295 ? -1.792 -82.963 -0.645 1.00 192.55 277 GLU C N 1
ATOM 9694 C CA . GLU C 1 295 ? -0.646 -82.349 -1.309 1.00 198.51 277 GLU C CA 1
ATOM 9695 C C . GLU C 1 295 ? 0.353 -81.772 -0.306 1.00 185.06 277 GLU C C 1
ATOM 9696 O O . GLU C 1 295 ? 1.540 -81.647 -0.607 1.00 193.46 277 GLU C O 1
ATOM 9702 N N . PHE C 1 296 ? -0.131 -81.423 0.881 1.00 156.59 278 PHE C N 1
ATOM 9703 C CA . PHE C 1 296 ? 0.717 -80.852 1.923 1.00 158.28 278 PHE C CA 1
ATOM 9704 C C . PHE C 1 296 ? 0.265 -81.354 3.291 1.00 159.80 278 PHE C C 1
ATOM 9705 O O . PHE C 1 296 ? -0.930 -81.380 3.580 1.00 192.22 278 PHE C O 1
ATOM 9713 N N . VAL C 1 297 ? 1.212 -81.769 4.126 1.00 124.43 279 VAL C N 1
ATOM 9714 C CA . VAL C 1 297 ? 0.881 -82.155 5.497 1.00 141.61 279 VAL C CA 1
ATOM 9715 C C . VAL C 1 297 ? 2.033 -81.886 6.455 1.00 140.58 279 VAL C C 1
ATOM 9716 O O . VAL C 1 297 ? 3.128 -82.429 6.295 1.00 134.66 279 VAL C O 1
ATOM 9720 N N . MET C 1 298 ? 1.771 -81.045 7.454 1.00 143.47 280 MET C N 1
ATOM 9721 C CA . MET C 1 298 ? 2.763 -80.728 8.474 1.00 151.38 280 MET C CA 1
ATOM 9722 C C . MET C 1 298 ? 2.439 -81.422 9.789 1.00 158.01 280 MET C C 1
ATOM 9723 O O . MET C 1 298 ? 1.277 -81.533 10.182 1.00 150.11 280 MET C O 1
ATOM 9728 N N . GLU C 1 299 ? 3.487 -81.887 10.462 1.00 163.38 281 GLU C N 1
ATOM 9729 C CA . GLU C 1 299 ? 3.356 -82.505 11.774 1.00 154.47 281 GLU C CA 1
ATOM 9730 C C . GLU C 1 299 ? 3.332 -81.415 12.831 1.00 154.79 281 GLU C C 1
ATOM 9731 O O . GLU C 1 299 ? 4.256 -80.607 12.921 1.00 158.04 281 GLU C O 1
ATOM 9737 N N . VAL C 1 300 ? 2.266 -81.389 13.619 1.00 159.02 282 VAL C N 1
ATOM 9738 C CA . VAL C 1 300 ? 2.170 -80.472 14.743 1.00 128.92 282 VAL C CA 1
ATOM 9739 C C . VAL C 1 300 ? 2.266 -81.269 16.019 1.00 127.99 282 VAL C C 1
ATOM 9740 O O . VAL C 1 300 ? 2.175 -82.496 16.003 1.00 114.77 282 VAL C O 1
ATOM 9744 N N . THR C 1 301 ? 2.458 -80.570 17.126 1.00 143.32 283 THR C N 1
ATOM 9745 C CA . THR C 1 301 ? 2.448 -81.233 18.422 1.00 142.54 283 THR C CA 1
ATOM 9746 C C . THR C 1 301 ? 1.913 -80.308 19.512 1.00 140.71 283 THR C C 1
ATOM 9747 O O . THR C 1 301 ? 1.884 -79.086 19.352 1.00 135.14 283 THR C O 1
ATOM 9751 N N . ASN C 1 302 ? 1.471 -80.912 20.610 1.00 151.05 284 ASN C N 1
ATOM 9752 C CA . ASN C 1 302 ? 0.909 -80.165 21.727 1.00 153.08 284 ASN C CA 1
ATOM 9753 C C . ASN C 1 302 ? 1.911 -79.162 22.278 1.00 155.42 284 ASN C C 1
ATOM 9754 O O . ASN C 1 302 ? 3.126 -79.373 22.208 1.00 153.41 284 ASN C O 1
ATOM 9759 N N . LYS C 1 303 ? 1.392 -78.068 22.823 1.00 134.26 285 LYS C N 1
ATOM 9760 C CA . LYS C 1 303 ? 2.232 -77.005 23.352 1.00 130.84 285 LYS C CA 1
ATOM 9761 C C . LYS C 1 303 ? 2.535 -77.235 24.827 1.00 152.89 285 LYS C C 1
ATOM 9762 O O . LYS C 1 303 ? 1.621 -77.266 25.653 1.00 178.14 285 LYS C O 1
ATOM 9768 N N . THR C 1 304 ? 3.815 -77.420 25.148 1.00 140.19 286 THR C N 1
ATOM 9769 C CA . THR C 1 304 ? 4.260 -77.409 26.538 1.00 131.68 286 THR C CA 1
ATOM 9770 C C . THR C 1 304 ? 4.413 -75.952 26.944 1.00 156.05 286 THR C C 1
ATOM 9771 O O . THR C 1 304 ? 4.144 -75.056 26.142 1.00 188.22 286 THR C O 1
ATOM 9775 N N . ARG C 1 305 ? 4.848 -75.699 28.173 1.00 132.52 287 ARG C N 1
ATOM 9776 C CA . ARG C 1 305 ? 4.992 -74.320 28.620 1.00 149.21 287 ARG C CA 1
ATOM 9777 C C . ARG C 1 305 ? 6.111 -73.623 27.852 1.00 148.64 287 ARG C C 1
ATOM 9778 O O . ARG C 1 305 ? 6.087 -72.403 27.680 1.00 152.18 287 ARG C O 1
ATOM 9786 N N . ALA C 1 306 ? 7.084 -74.404 27.388 1.00 131.74 288 ALA C N 1
ATOM 9787 C CA . ALA C 1 306 ? 8.202 -73.867 26.620 1.00 128.93 288 ALA C CA 1
ATOM 9788 C C . ALA C 1 306 ? 7.762 -73.479 25.210 1.00 145.63 288 ALA C C 1
ATOM 9789 O O . ALA C 1 306 ? 8.188 -72.457 24.670 1.00 153.82 288 ALA C O 1
ATOM 9791 N N . ASP C 1 307 ? 6.890 -74.292 24.626 1.00 131.90 289 ASP C N 1
ATOM 9792 C CA . ASP C 1 307 ? 6.516 -74.133 23.229 1.00 154.91 289 ASP C CA 1
ATOM 9793 C C . ASP C 1 307 ? 5.258 -73.304 23.038 1.00 214.16 289 ASP C C 1
ATOM 9794 O O . ASP C 1 307 ? 4.464 -73.576 22.139 1.00 221.20 289 ASP C O 1
ATOM 9799 N N . VAL C 1 308 ? 5.075 -72.296 23.879 1.00 270.29 290 VAL C N 1
ATOM 9800 C CA . VAL C 1 308 ? 3.916 -71.424 23.767 1.00 284.59 290 VAL C CA 1
ATOM 9801 C C . VAL C 1 308 ? 4.268 -70.191 22.930 1.00 280.13 290 VAL C C 1
ATOM 9802 O O . VAL C 1 308 ? 3.439 -69.302 22.735 1.00 291.66 290 VAL C O 1
ATOM 9806 N N . LYS C 1 309 ? 5.496 -70.160 22.419 1.00 252.19 291 LYS C N 1
ATOM 9807 C CA . LYS C 1 309 ? 6.000 -69.012 21.670 1.00 230.48 291 LYS C CA 1
ATOM 9808 C C . LYS C 1 309 ? 6.042 -69.251 20.154 1.00 232.04 291 LYS C C 1
ATOM 9809 O O . LYS C 1 309 ? 6.425 -68.362 19.393 1.00 229.15 291 LYS C O 1
ATOM 9815 N N . GLY C 1 310 ? 5.651 -70.445 19.719 1.00 226.90 292 GLY C N 1
ATOM 9816 C CA . GLY C 1 310 ? 5.707 -70.803 18.312 1.00 206.30 292 GLY C CA 1
ATOM 9817 C C . GLY C 1 310 ? 4.452 -70.413 17.554 1.00 217.52 292 GLY C C 1
ATOM 9818 O O . GLY C 1 310 ? 3.500 -69.887 18.133 1.00 235.51 292 GLY C O 1
ATOM 9819 N N . GLY C 1 311 ? 4.458 -70.666 16.247 1.00 203.85 293 GLY C N 1
ATOM 9820 C CA . GLY C 1 311 ? 3.307 -70.394 15.403 1.00 192.73 293 GLY C CA 1
ATOM 9821 C C . GLY C 1 311 ? 2.346 -71.567 15.424 1.00 182.98 293 GLY C C 1
ATOM 9822 O O . GLY C 1 311 ? 2.775 -72.695 15.671 1.00 153.83 293 GLY C O 1
ATOM 9823 N N . THR C 1 312 ? 1.062 -71.319 15.154 1.00 196.02 294 THR C N 1
ATOM 9824 C CA . THR C 1 312 ? 0.058 -72.375 15.287 1.00 196.83 294 THR C CA 1
ATOM 9825 C C . THR C 1 312 ? -0.877 -72.455 14.093 1.00 180.94 294 THR C C 1
ATOM 9826 O O . THR C 1 312 ? -1.007 -71.517 13.303 1.00 183.02 294 THR C O 1
ATOM 9830 N N . LEU C 1 313 ? -1.539 -73.599 13.994 1.00 173.30 295 LEU C N 1
ATOM 9831 C CA . LEU C 1 313 ? -2.381 -73.913 12.855 1.00 172.05 295 LEU C CA 1
ATOM 9832 C C . LEU C 1 313 ? -3.791 -73.409 13.092 1.00 187.59 295 LEU C C 1
ATOM 9833 O O . LEU C 1 313 ? -4.353 -73.601 14.171 1.00 191.33 295 LEU C O 1
ATOM 9838 N N . THR C 1 314 ? -4.352 -72.755 12.078 1.00 199.36 296 THR C N 1
ATOM 9839 C CA . THR C 1 314 ? -5.722 -72.254 12.149 1.00 204.49 296 THR C CA 1
ATOM 9840 C C . THR C 1 314 ? -6.475 -72.504 10.849 1.00 211.31 296 THR C C 1
ATOM 9841 O O . THR C 1 314 ? -5.893 -72.942 9.862 1.00 222.25 296 THR C O 1
ATOM 9845 N N . GLN C 1 315 ? -7.777 -72.235 10.869 1.00 209.85 297 GLN C N 1
ATOM 9846 C CA . GLN C 1 315 ? -8.603 -72.281 9.668 1.00 212.64 297 GLN C CA 1
ATOM 9847 C C . GLN C 1 315 ? -9.000 -70.858 9.297 1.00 221.61 297 GLN C C 1
ATOM 9848 O O . GLN C 1 315 ? -9.780 -70.225 10.009 1.00 227.98 297 GLN C O 1
ATOM 9854 N N . TYR C 1 316 ? -8.460 -70.358 8.188 1.00 233.13 298 TYR C N 1
ATOM 9855 C CA . TYR C 1 316 ? -8.718 -68.984 7.759 1.00 241.61 298 TYR C CA 1
ATOM 9856 C C . TYR C 1 316 ? -9.262 -68.937 6.337 1.00 239.80 298 TYR C C 1
ATOM 9857 O O . TYR C 1 316 ? -8.602 -69.373 5.393 1.00 238.94 298 TYR C O 1
ATOM 9866 N N . GLU C 1 317 ? -10.471 -68.402 6.200 1.00 233.51 299 GLU C N 1
ATOM 9867 C CA . GLU C 1 317 ? -11.093 -68.208 4.898 1.00 242.37 299 GLU C CA 1
ATOM 9868 C C . GLU C 1 317 ? -11.253 -69.539 4.164 1.00 230.13 299 GLU C C 1
ATOM 9869 O O . GLU C 1 317 ? -11.073 -69.616 2.948 1.00 242.50 299 GLU C O 1
ATOM 9875 N N . GLY C 1 318 ? -11.577 -70.586 4.919 1.00 190.98 300 GLY C N 1
ATOM 9876 C CA . GLY C 1 318 ? -11.934 -71.870 4.342 1.00 178.18 300 GLY C CA 1
ATOM 9877 C C . GLY C 1 318 ? -10.803 -72.876 4.247 1.00 196.17 300 GLY C C 1
ATOM 9878 O O . GLY C 1 318 ? -11.046 -74.053 3.980 1.00 202.67 300 GLY C O 1
ATOM 9879 N N . LYS C 1 319 ? -9.572 -72.421 4.462 1.00 193.14 301 LYS C N 1
ATOM 9880 C CA . LYS C 1 319 ? -8.402 -73.287 4.348 1.00 175.16 301 LYS C CA 1
ATOM 9881 C C . LYS C 1 319 ? -7.524 -73.211 5.587 1.00 186.94 301 LYS C C 1
ATOM 9882 O O . LYS C 1 319 ? -7.540 -72.215 6.312 1.00 202.16 301 LYS C O 1
ATOM 9888 N N . LEU C 1 320 ? -6.762 -74.276 5.825 1.00 198.32 302 LEU C N 1
ATOM 9889 C CA . LEU C 1 320 ? -5.809 -74.309 6.929 1.00 184.80 302 LEU C CA 1
ATOM 9890 C C . LEU C 1 320 ? -4.638 -73.383 6.644 1.00 189.48 302 LEU C C 1
ATOM 9891 O O . LEU C 1 320 ? -4.095 -73.382 5.540 1.00 192.91 302 LEU C O 1
ATOM 9896 N N . ARG C 1 321 ? -4.250 -72.599 7.644 1.00 196.62 303 ARG C N 1
ATOM 9897 C CA . ARG C 1 321 ? -3.123 -71.687 7.506 1.00 206.72 303 ARG C CA 1
ATOM 9898 C C . ARG C 1 321 ? -2.273 -71.671 8.769 1.00 200.24 303 ARG C C 1
ATOM 9899 O O . ARG C 1 321 ? -2.772 -71.862 9.884 1.00 211.58 303 ARG C O 1
ATOM 9907 N N . LEU C 1 322 ? -0.978 -71.460 8.575 1.00 179.79 304 LEU C N 1
ATOM 9908 C CA . LEU C 1 322 ? -0.050 -71.310 9.681 1.00 167.93 304 LEU C CA 1
ATOM 9909 C C . LEU C 1 322 ? 0.018 -69.845 10.079 1.00 161.40 304 LEU C C 1
ATOM 9910 O O . LEU C 1 322 ? 0.340 -68.982 9.258 1.00 150.14 304 LEU C O 1
ATOM 9915 N N . VAL C 1 323 ? -0.302 -69.573 11.342 1.00 168.14 305 VAL C N 1
ATOM 9916 C CA . VAL C 1 323 ? -0.291 -68.205 11.862 1.00 155.02 305 VAL C CA 1
ATOM 9917 C C . VAL C 1 323 ? 0.760 -67.970 12.934 1.00 165.56 305 VAL C C 1
ATOM 9918 O O . VAL C 1 323 ? 1.035 -68.829 13.789 1.00 166.22 305 VAL C O 1
ATOM 9922 N N . GLU C 1 324 ? 1.302 -66.756 12.881 1.00 190.02 306 GLU C N 1
ATOM 9923 C CA . GLU C 1 324 ? 2.430 -66.336 13.699 1.00 188.27 306 GLU C CA 1
ATOM 9924 C C . GLU C 1 324 ? 2.046 -65.191 14.618 1.00 201.66 306 GLU C C 1
ATOM 9925 O O . GLU C 1 324 ? 1.077 -64.478 14.368 1.00 204.45 306 GLU C O 1
ATOM 9931 N N . ILE C 1 325 ? 2.834 -65.021 15.674 1.00 208.18 307 ILE C N 1
ATOM 9932 C CA . ILE C 1 325 ? 2.655 -63.931 16.628 1.00 198.20 307 ILE C CA 1
ATOM 9933 C C . ILE C 1 325 ? 2.673 -62.590 15.916 1.00 184.50 307 ILE C C 1
ATOM 9934 O O . ILE C 1 325 ? 1.854 -61.711 16.185 1.00 181.72 307 ILE C O 1
ATOM 9939 N N . ALA C 1 326 ? 3.635 -62.447 15.011 1.00 170.77 308 ALA C N 1
ATOM 9940 C CA . ALA C 1 326 ? 3.804 -61.229 14.237 1.00 166.10 308 ALA C CA 1
ATOM 9941 C C . ALA C 1 326 ? 2.523 -60.911 13.478 1.00 179.20 308 ALA C C 1
ATOM 9942 O O . ALA C 1 326 ? 2.180 -59.745 13.278 1.00 163.47 308 ALA C O 1
ATOM 9944 N N . GLN C 1 327 ? 1.819 -61.968 13.074 1.00 196.95 309 GLN C N 1
ATOM 9945 C CA . GLN C 1 327 ? 0.595 -61.847 12.282 1.00 217.09 309 GLN C CA 1
ATOM 9946 C C . GLN C 1 327 ? -0.582 -61.324 13.099 1.00 232.63 309 GLN C C 1
ATOM 9947 O O . GLN C 1 327 ? -1.670 -61.105 12.557 1.00 236.67 309 GLN C O 1
ATOM 9953 N N . VAL C 1 328 ? -0.364 -61.134 14.399 1.00 239.82 310 VAL C N 1
ATOM 9954 C CA . VAL C 1 328 ? -1.438 -60.804 15.335 1.00 252.11 310 VAL C CA 1
ATOM 9955 C C . VAL C 1 328 ? -1.167 -59.506 16.098 1.00 250.94 310 VAL C C 1
ATOM 9956 O O . VAL C 1 328 ? -0.824 -59.551 17.281 1.00 248.67 310 VAL C O 1
ATOM 9960 N N . PRO C 1 329 ? -1.303 -58.381 15.414 1.00 256.30 311 PRO C N 1
ATOM 9961 C CA . PRO C 1 329 ? -1.053 -57.062 15.996 1.00 247.99 311 PRO C CA 1
ATOM 9962 C C . PRO C 1 329 ? -2.142 -56.589 16.949 1.00 236.25 311 PRO C C 1
ATOM 9963 O O . PRO C 1 329 ? -3.283 -57.023 16.852 1.00 221.68 311 PRO C O 1
ATOM 9967 N N . LYS C 1 330 ? -1.771 -55.701 17.863 1.00 245.81 312 LYS C N 1
ATOM 9968 C CA . LYS C 1 330 ? -2.721 -55.016 18.732 1.00 254.13 312 LYS C CA 1
ATOM 9969 C C . LYS C 1 330 ? -3.580 -55.954 19.592 1.00 265.80 312 LYS C C 1
ATOM 9970 O O . LYS C 1 330 ? -3.063 -56.870 20.222 1.00 251.74 312 LYS C O 1
ATOM 9976 N N . ALA C 1 331 ? -4.885 -55.729 19.597 1.00 281.83 313 ALA C N 1
ATOM 9977 C CA . ALA C 1 331 ? -5.789 -56.455 20.480 1.00 283.56 313 ALA C CA 1
ATOM 9978 C C . ALA C 1 331 ? -5.910 -57.933 20.137 1.00 287.74 313 ALA C C 1
ATOM 9979 O O . ALA C 1 331 ? -5.707 -58.333 18.997 1.00 295.70 313 ALA C O 1
ATOM 9981 N N . HIS C 1 332 ? -6.228 -58.734 21.148 1.00 285.49 314 HIS C N 1
ATOM 9982 C CA . HIS C 1 332 ? -6.463 -60.164 20.982 1.00 284.57 314 HIS C CA 1
ATOM 9983 C C . HIS C 1 332 ? -5.175 -60.972 20.990 1.00 285.51 314 HIS C C 1
ATOM 9984 O O . HIS C 1 332 ? -5.194 -62.178 20.769 1.00 287.29 314 HIS C O 1
ATOM 9991 N N . VAL C 1 333 ? -4.057 -60.305 21.239 1.00 282.73 315 VAL C N 1
ATOM 9992 C CA . VAL C 1 333 ? -2.759 -60.971 21.257 1.00 267.81 315 VAL C CA 1
ATOM 9993 C C . VAL C 1 333 ? -2.579 -62.023 22.352 1.00 259.21 315 VAL C C 1
ATOM 9994 O O . VAL C 1 333 ? -2.018 -63.085 22.107 1.00 253.35 315 VAL C O 1
ATOM 9998 N N . ASP C 1 334 ? -3.048 -61.723 23.558 1.00 260.26 316 ASP C N 1
ATOM 9999 C CA . ASP C 1 334 ? -2.776 -62.566 24.716 1.00 253.15 316 ASP C CA 1
ATOM 10000 C C . ASP C 1 334 ? -3.492 -63.896 24.556 1.00 264.92 316 ASP C C 1
ATOM 10001 O O . ASP C 1 334 ? -3.000 -64.935 24.997 1.00 263.98 316 ASP C O 1
ATOM 10006 N N . GLU C 1 335 ? -4.649 -63.861 23.906 1.00 270.42 317 GLU C N 1
ATOM 10007 C CA . GLU C 1 335 ? -5.447 -65.058 23.702 1.00 268.46 317 GLU C CA 1
ATOM 10008 C C . GLU C 1 335 ? -4.770 -66.080 22.800 1.00 286.48 317 GLU C C 1
ATOM 10009 O O . GLU C 1 335 ? -4.977 -67.281 22.952 1.00 285.44 317 GLU C O 1
ATOM 10015 N N . PHE C 1 336 ? -3.989 -65.597 21.841 1.00 302.28 318 PHE C N 1
ATOM 10016 C CA . PHE C 1 336 ? -3.313 -66.473 20.893 1.00 275.25 318 PHE C CA 1
ATOM 10017 C C . PHE C 1 336 ? -2.423 -67.465 21.630 1.00 247.95 318 PHE C C 1
ATOM 10018 O O . PHE C 1 336 ? -2.414 -68.661 21.333 1.00 247.80 318 PHE C O 1
ATOM 10026 N N . LYS C 1 337 ? -1.681 -66.943 22.599 1.00 218.72 319 LYS C N 1
ATOM 10027 C CA . LYS C 1 337 ? -0.813 -67.748 23.443 1.00 200.24 319 LYS C CA 1
ATOM 10028 C C . LYS C 1 337 ? -1.595 -68.789 24.248 1.00 205.76 319 LYS C C 1
ATOM 10029 O O . LYS C 1 337 ? -1.101 -69.898 24.483 1.00 188.38 319 LYS C O 1
ATOM 10035 N N . SER C 1 338 ? -2.802 -68.413 24.677 1.00 222.47 320 SER C N 1
ATOM 10036 C CA . SER C 1 338 ? -3.654 -69.276 25.504 1.00 222.12 320 SER C CA 1
ATOM 10037 C C . SER C 1 338 ? -3.747 -70.668 24.905 1.00 220.15 320 SER C C 1
ATOM 10038 O O . SER C 1 338 ? -4.157 -70.837 23.757 1.00 240.08 320 SER C O 1
ATOM 10041 N N . VAL C 1 339 ? -3.348 -71.661 25.688 1.00 180.66 321 VAL C N 1
ATOM 10042 C CA . VAL C 1 339 ? -3.355 -73.040 25.232 1.00 176.69 321 VAL C CA 1
ATOM 10043 C C . VAL C 1 339 ? -4.774 -73.596 25.168 1.00 202.99 321 VAL C C 1
ATOM 10044 O O . VAL C 1 339 ? -4.994 -74.692 24.660 1.00 198.04 321 VAL C O 1
ATOM 10048 N N . SER C 1 340 ? -5.734 -72.839 25.690 1.00 222.52 322 SER C N 1
ATOM 10049 C CA . SER C 1 340 ? -7.134 -73.240 25.640 1.00 228.41 322 SER C CA 1
ATOM 10050 C C . SER C 1 340 ? -7.698 -73.061 24.233 1.00 226.36 322 SER C C 1
ATOM 10051 O O . SER C 1 340 ? -8.508 -73.865 23.769 1.00 216.40 322 SER C O 1
ATOM 10054 N N . LYS C 1 341 ? -7.258 -72.002 23.559 1.00 225.84 323 LYS C N 1
ATOM 10055 C CA . LYS C 1 341 ? -7.732 -71.680 22.217 1.00 212.64 323 LYS C CA 1
ATOM 10056 C C . LYS C 1 341 ? -6.989 -72.486 21.155 1.00 187.86 323 LYS C C 1
ATOM 10057 O O . LYS C 1 341 ? -7.610 -73.139 20.314 1.00 166.21 323 LYS C O 1
ATOM 10063 N N . PHE C 1 342 ? -5.659 -72.427 21.203 1.00 185.14 324 PHE C N 1
ATOM 10064 C CA . PHE C 1 342 ? -4.799 -73.111 20.236 1.00 177.50 324 PHE C CA 1
ATOM 10065 C C . PHE C 1 342 ? -3.846 -74.074 20.937 1.00 147.44 324 PHE C C 1
ATOM 10066 O O . PHE C 1 342 ? -2.871 -73.656 21.559 1.00 118.22 324 PHE C O 1
ATOM 10074 N N . LYS C 1 343 ? -4.123 -75.367 20.802 1.00 150.87 325 LYS C N 1
ATOM 10075 C CA . LYS C 1 343 ? -3.504 -76.386 21.642 1.00 164.19 325 LYS C CA 1
ATOM 10076 C C . LYS C 1 343 ? -2.254 -77.020 21.026 1.00 169.59 325 LYS C C 1
ATOM 10077 O O . LYS C 1 343 ? -1.559 -77.789 21.694 1.00 172.38 325 LYS C O 1
ATOM 10083 N N . ILE C 1 344 ? -1.963 -76.686 19.769 1.00 173.29 326 ILE C N 1
ATOM 10084 C CA . ILE C 1 344 ? -0.867 -77.319 19.029 1.00 145.20 326 ILE C CA 1
ATOM 10085 C C . ILE C 1 344 ? 0.028 -76.290 18.354 1.00 125.60 326 ILE C C 1
ATOM 10086 O O . ILE C 1 344 ? -0.391 -75.158 18.114 1.00 140.73 326 ILE C O 1
ATOM 10091 N N . PHE C 1 345 ? 1.258 -76.693 18.042 1.00 117.50 327 PHE C N 1
ATOM 10092 C CA . PHE C 1 345 ? 2.160 -75.849 17.263 1.00 117.08 327 PHE C CA 1
ATOM 10093 C C . PHE C 1 345 ? 2.971 -76.662 16.253 1.00 133.71 327 PHE C C 1
ATOM 10094 O O . PHE C 1 345 ? 3.024 -77.899 16.309 1.00 141.75 327 PHE C O 1
ATOM 10102 N N . ASN C 1 346 ? 3.604 -75.935 15.338 1.00 123.63 328 ASN C N 1
ATOM 10103 C CA . ASN C 1 346 ? 4.306 -76.516 14.201 1.00 122.77 328 ASN C CA 1
ATOM 10104 C C . ASN C 1 346 ? 5.666 -77.106 14.567 1.00 122.94 328 ASN C C 1
ATOM 10105 O O . ASN C 1 346 ? 6.478 -76.455 15.230 1.00 130.06 328 ASN C O 1
ATOM 10110 N N . THR C 1 347 ? 5.905 -78.341 14.129 1.00 119.86 329 THR C N 1
ATOM 10111 C CA . THR C 1 347 ? 7.187 -79.012 14.341 1.00 114.35 329 THR C CA 1
ATOM 10112 C C . THR C 1 347 ? 8.140 -78.749 13.179 1.00 104.45 329 THR C C 1
ATOM 10113 O O . THR C 1 347 ? 9.330 -79.054 13.261 1.00 117.22 329 THR C O 1
ATOM 10117 N N . ASN C 1 348 ? 7.608 -78.186 12.100 1.00 102.42 330 ASN C N 1
ATOM 10118 C CA . ASN C 1 348 ? 8.381 -77.955 10.887 1.00 118.29 330 ASN C CA 1
ATOM 10119 C C . ASN C 1 348 ? 8.812 -79.271 10.219 1.00 119.86 330 ASN C C 1
ATOM 10120 O O . ASN C 1 348 ? 9.708 -79.286 9.374 1.00 112.49 330 ASN C O 1
ATOM 10125 N N . ASN C 1 349 ? 8.170 -80.371 10.612 1.00 110.75 331 ASN C N 1
ATOM 10126 C CA . ASN C 1 349 ? 8.327 -81.656 9.938 1.00 110.30 331 ASN C CA 1
ATOM 10127 C C . ASN C 1 349 ? 7.250 -81.842 8.884 1.00 121.63 331 ASN C C 1
ATOM 10128 O O . ASN C 1 349 ? 6.158 -82.310 9.193 1.00 127.39 331 ASN C O 1
ATOM 10133 N N . LEU C 1 350 ? 7.565 -81.502 7.638 1.00 126.21 332 LEU C N 1
ATOM 10134 C CA . LEU C 1 350 ? 6.555 -81.410 6.586 1.00 122.00 332 LEU C CA 1
ATOM 10135 C C . LEU C 1 350 ? 6.655 -82.552 5.585 1.00 125.19 332 LEU C C 1
ATOM 10136 O O . LEU C 1 350 ? 7.721 -83.137 5.408 1.00 136.24 332 LEU C O 1
ATOM 10141 N N . TRP C 1 351 ? 5.532 -82.862 4.942 1.00 131.73 333 TRP C N 1
ATOM 10142 C CA . TRP C 1 351 ? 5.498 -83.767 3.793 1.00 123.76 333 TRP C CA 1
ATOM 10143 C C . TRP C 1 351 ? 4.746 -83.057 2.673 1.00 116.49 333 TRP C C 1
ATOM 10144 O O . TRP C 1 351 ? 3.647 -82.544 2.899 1.00 137.45 333 TRP C O 1
ATOM 10155 N N . ILE C 1 352 ? 5.336 -83.016 1.480 1.00 122.67 334 ILE C N 1
ATOM 10156 C CA . ILE C 1 352 ? 4.755 -82.274 0.356 1.00 130.70 334 ILE C CA 1
ATOM 10157 C C . ILE C 1 352 ? 4.761 -83.102 -0.930 1.00 144.72 334 ILE C C 1
ATOM 10158 O O . ILE C 1 352 ? 5.559 -84.020 -1.071 1.00 159.29 334 ILE C O 1
ATOM 10163 N N . SER C 1 353 ? 3.862 -82.785 -1.858 1.00 152.62 335 SER C N 1
ATOM 10164 C CA . SER C 1 353 ? 3.848 -83.430 -3.175 1.00 169.58 335 SER C CA 1
ATOM 10165 C C . SER C 1 353 ? 4.663 -82.634 -4.196 1.00 156.76 335 SER C C 1
ATOM 10166 O O . SER C 1 353 ? 4.393 -81.454 -4.428 1.00 129.79 335 SER C O 1
ATOM 10169 N N . LEU C 1 354 ? 5.647 -83.289 -4.810 1.00 159.21 336 LEU C N 1
ATOM 10170 C CA . LEU C 1 354 ? 6.507 -82.641 -5.800 1.00 163.32 336 LEU C CA 1
ATOM 10171 C C . LEU C 1 354 ? 5.688 -82.103 -6.969 1.00 173.86 336 LEU C C 1
ATOM 10172 O O . LEU C 1 354 ? 5.966 -81.020 -7.493 1.00 186.13 336 LEU C O 1
ATOM 10177 N N . ALA C 1 355 ? 4.681 -82.871 -7.375 1.00 156.06 337 ALA C N 1
ATOM 10178 C CA . ALA C 1 355 ? 3.786 -82.457 -8.446 1.00 165.66 337 ALA C CA 1
ATOM 10179 C C . ALA C 1 355 ? 3.127 -81.134 -8.092 1.00 164.14 337 ALA C C 1
ATOM 10180 O O . ALA C 1 355 ? 3.087 -80.210 -8.907 1.00 175.18 337 ALA C O 1
ATOM 10182 N N . ALA C 1 356 ? 2.618 -81.051 -6.866 1.00 149.62 338 ALA C N 1
ATOM 10183 C CA . ALA C 1 356 ? 1.980 -79.834 -6.388 1.00 151.55 338 ALA C CA 1
ATOM 10184 C C . ALA C 1 356 ? 2.974 -78.677 -6.382 1.00 159.25 338 ALA C C 1
ATOM 10185 O O . ALA C 1 356 ? 2.649 -77.570 -6.810 1.00 175.64 338 ALA C O 1
ATOM 10187 N N . VAL C 1 357 ? 4.189 -78.941 -5.911 1.00 140.17 339 VAL C N 1
ATOM 10188 C CA . VAL C 1 357 ? 5.218 -77.910 -5.857 1.00 142.20 339 VAL C CA 1
ATOM 10189 C C . VAL C 1 357 ? 5.524 -77.384 -7.256 1.00 143.09 339 VAL C C 1
ATOM 10190 O O . VAL C 1 357 ? 5.591 -76.175 -7.465 1.00 134.20 339 VAL C O 1
ATOM 10194 N N . LYS C 1 358 ? 5.704 -78.286 -8.216 1.00 142.04 340 LYS C N 1
ATOM 10195 C CA . LYS C 1 358 ? 5.964 -77.865 -9.591 1.00 163.39 340 LYS C CA 1
ATOM 10196 C C . LYS C 1 358 ? 4.785 -77.081 -10.151 1.00 182.59 340 LYS C C 1
ATOM 10197 O O . LYS C 1 358 ? 4.964 -75.991 -10.693 1.00 195.05 340 LYS C O 1
ATOM 10203 N N . ARG C 1 359 ? 3.587 -77.647 -10.027 1.00 192.54 341 ARG C N 1
ATOM 10204 C CA . ARG C 1 359 ? 2.375 -77.010 -10.535 1.00 198.51 341 ARG C CA 1
ATOM 10205 C C . ARG C 1 359 ? 2.206 -75.604 -9.969 1.00 189.24 341 ARG C C 1
ATOM 10206 O O . ARG C 1 359 ? 1.919 -74.661 -10.704 1.00 191.91 341 ARG C O 1
ATOM 10214 N N . LEU C 1 360 ? 2.394 -75.469 -8.660 1.00 175.82 342 LEU C N 1
ATOM 10215 C CA . LEU C 1 360 ? 2.174 -74.194 -7.986 1.00 187.13 342 LEU C CA 1
ATOM 10216 C C . LEU C 1 360 ? 3.329 -73.216 -8.201 1.00 192.06 342 LEU C C 1
ATOM 10217 O O . LEU C 1 360 ? 3.118 -72.005 -8.268 1.00 204.77 342 LEU C O 1
ATOM 10222 N N . GLN C 1 361 ? 4.547 -73.734 -8.310 1.00 192.33 343 GLN C N 1
ATOM 10223 C CA . GLN C 1 361 ? 5.707 -72.870 -8.501 1.00 192.61 343 GLN C CA 1
ATOM 10224 C C . GLN C 1 361 ? 5.768 -72.309 -9.924 1.00 193.40 343 GLN C C 1
ATOM 10225 O O . GLN C 1 361 ? 6.110 -71.141 -10.118 1.00 183.49 343 GLN C O 1
ATOM 10231 N N . GLU C 1 362 ? 5.436 -73.136 -10.913 1.00 191.94 344 GLU C N 1
ATOM 10232 C CA . GLU C 1 362 ? 5.460 -72.703 -12.310 1.00 195.91 344 GLU C CA 1
ATOM 10233 C C . GLU C 1 362 ? 4.271 -71.788 -12.612 1.00 189.82 344 GLU C C 1
ATOM 10234 O O . GLU C 1 362 ? 4.176 -71.218 -13.701 1.00 197.04 344 GLU C O 1
ATOM 10240 N N . GLN C 1 363 ? 3.370 -71.658 -11.640 1.00 171.99 345 GLN C N 1
ATOM 10241 C CA . GLN C 1 363 ? 2.256 -70.718 -11.723 1.00 173.39 345 GLN C CA 1
ATOM 10242 C C . GLN C 1 363 ? 2.466 -69.530 -10.785 1.00 177.36 345 GLN C C 1
ATOM 10243 O O . GLN C 1 363 ? 1.679 -68.583 -10.796 1.00 174.52 345 GLN C O 1
ATOM 10249 N N . ASN C 1 364 ? 3.525 -69.592 -9.976 1.00 193.54 346 ASN C N 1
ATOM 10250 C CA . ASN C 1 364 ? 3.795 -68.587 -8.946 1.00 187.95 346 ASN C CA 1
ATOM 10251 C C . ASN C 1 364 ? 2.618 -68.441 -7.985 1.00 177.03 346 ASN C C 1
ATOM 10252 O O . ASN C 1 364 ? 2.422 -67.389 -7.379 1.00 182.75 346 ASN C O 1
ATOM 10257 N N . ALA C 1 365 ? 1.843 -69.512 -7.849 1.00 168.69 347 ALA C N 1
ATOM 10258 C CA . ALA C 1 365 ? 0.667 -69.515 -6.988 1.00 159.62 347 ALA C CA 1
ATOM 10259 C C . ALA C 1 365 ? 1.051 -69.728 -5.531 1.00 170.77 347 ALA C C 1
ATOM 10260 O O . ALA C 1 365 ? 0.221 -69.574 -4.636 1.00 186.71 347 ALA C O 1
ATOM 10262 N N . ILE C 1 366 ? 2.308 -70.091 -5.300 1.00 178.09 348 ILE C N 1
ATOM 10263 C CA . ILE C 1 366 ? 2.822 -70.285 -3.949 1.00 175.55 348 ILE C CA 1
ATOM 10264 C C . ILE C 1 366 ? 2.816 -68.963 -3.183 1.00 189.23 348 ILE C C 1
ATOM 10265 O O . ILE C 1 366 ? 3.482 -68.005 -3.577 1.00 193.45 348 ILE C O 1
ATOM 10270 N N . ASP C 1 367 ? 2.056 -68.926 -2.091 1.00 203.96 349 ASP C N 1
ATOM 10271 C CA . ASP C 1 367 ? 1.874 -67.708 -1.307 1.00 200.18 349 ASP C CA 1
ATOM 10272 C C . ASP C 1 367 ? 2.273 -67.924 0.149 1.00 183.10 349 ASP C C 1
ATOM 10273 O O . ASP C 1 367 ? 1.730 -68.794 0.831 1.00 174.73 349 ASP C O 1
ATOM 10278 N N . MET C 1 368 ? 3.228 -67.122 0.609 1.00 181.02 350 MET C N 1
ATOM 10279 C CA . MET C 1 368 ? 3.693 -67.165 1.992 1.00 182.69 350 MET C CA 1
ATOM 10280 C C . MET C 1 368 ? 3.725 -65.747 2.542 1.00 178.98 350 MET C C 1
ATOM 10281 O O . MET C 1 368 ? 3.993 -64.796 1.804 1.00 175.36 350 MET C O 1
ATOM 10286 N N . GLU C 1 369 ? 3.444 -65.605 3.834 1.00 184.62 351 GLU C N 1
ATOM 10287 C CA . GLU C 1 369 ? 3.411 -64.290 4.465 1.00 178.95 351 GLU C CA 1
ATOM 10288 C C . GLU C 1 369 ? 4.824 -63.739 4.623 1.00 177.38 351 GLU C C 1
ATOM 10289 O O . GLU C 1 369 ? 5.682 -64.371 5.238 1.00 185.21 351 GLU C O 1
ATOM 10295 N N . ILE C 1 370 ? 5.053 -62.561 4.052 1.00 176.06 352 ILE C N 1
ATOM 10296 C CA . ILE C 1 370 ? 6.351 -61.903 4.129 1.00 153.31 352 ILE C CA 1
ATOM 10297 C C . ILE C 1 370 ? 6.768 -61.696 5.583 1.00 150.30 352 ILE C C 1
ATOM 10298 O O . ILE C 1 370 ? 5.995 -61.196 6.398 1.00 161.97 352 ILE C O 1
ATOM 10303 N N . ILE C 1 371 ? 7.994 -62.101 5.895 1.00 148.84 353 ILE C N 1
ATOM 10304 C CA . ILE C 1 371 ? 8.564 -61.919 7.224 1.00 176.24 353 ILE C CA 1
ATOM 10305 C C . ILE C 1 371 ? 9.752 -60.950 7.142 1.00 185.05 353 ILE C C 1
ATOM 10306 O O . ILE C 1 371 ? 10.649 -61.127 6.314 1.00 183.12 353 ILE C O 1
ATOM 10311 N N . VAL C 1 372 ? 9.731 -59.919 7.988 1.00 183.98 354 VAL C N 1
ATOM 10312 C CA . VAL C 1 372 ? 10.769 -58.881 8.006 1.00 194.70 354 VAL C CA 1
ATOM 10313 C C . VAL C 1 372 ? 11.509 -58.846 9.336 1.00 218.62 354 VAL C C 1
ATOM 10314 O O . VAL C 1 372 ? 10.891 -58.699 10.390 1.00 226.61 354 VAL C O 1
ATOM 10318 N N . ASN C 1 373 ? 12.831 -58.983 9.301 1.00 231.16 355 ASN C N 1
ATOM 10319 C CA . ASN C 1 373 ? 13.596 -58.991 10.554 1.00 228.93 355 ASN C CA 1
ATOM 10320 C C . ASN C 1 373 ? 14.764 -58.007 10.489 1.00 236.91 355 ASN C C 1
ATOM 10321 O O . ASN C 1 373 ? 15.212 -57.662 9.398 1.00 257.70 355 ASN C O 1
ATOM 10326 N N . ALA C 1 374 ? 15.257 -57.563 11.648 1.00 214.09 356 ALA C N 1
ATOM 10327 C CA . ALA C 1 374 ? 16.316 -56.543 11.689 1.00 184.48 356 ALA C CA 1
ATOM 10328 C C . ALA C 1 374 ? 17.359 -56.700 12.798 1.00 189.21 356 ALA C C 1
ATOM 10329 O O . ALA C 1 374 ? 17.028 -57.086 13.920 1.00 184.25 356 ALA C O 1
ATOM 10331 N N . LYS C 1 375 ? 18.610 -56.348 12.470 1.00 213.36 357 LYS C N 1
ATOM 10332 C CA . LYS C 1 375 ? 19.727 -56.273 13.430 1.00 227.22 357 LYS C CA 1
ATOM 10333 C C . LYS C 1 375 ? 21.028 -55.836 12.712 1.00 250.67 357 LYS C C 1
ATOM 10334 O O . LYS C 1 375 ? 21.050 -55.773 11.483 1.00 260.97 357 LYS C O 1
ATOM 10340 N N . THR C 1 376 ? 22.081 -55.479 13.461 1.00 247.65 358 THR C N 1
ATOM 10341 C CA . THR C 1 376 ? 23.457 -55.404 12.908 1.00 239.28 358 THR C CA 1
ATOM 10342 C C . THR C 1 376 ? 24.554 -55.297 13.977 1.00 243.80 358 THR C C 1
ATOM 10343 O O . THR C 1 376 ? 24.283 -54.876 15.105 1.00 241.62 358 THR C O 1
ATOM 10347 N N . LEU C 1 377 ? 25.789 -55.661 13.605 1.00 245.01 359 LEU C N 1
ATOM 10348 C CA . LEU C 1 377 ? 26.926 -55.679 14.546 1.00 237.13 359 LEU C CA 1
ATOM 10349 C C . LEU C 1 377 ? 28.255 -55.142 13.974 1.00 241.27 359 LEU C C 1
ATOM 10350 O O . LEU C 1 377 ? 28.743 -54.104 14.426 1.00 240.16 359 LEU C O 1
ATOM 10355 N N . ASP C 1 378 ? 28.833 -55.829 12.990 1.00 244.98 360 ASP C N 1
ATOM 10356 C CA . ASP C 1 378 ? 30.146 -55.464 12.448 1.00 246.40 360 ASP C CA 1
ATOM 10357 C C . ASP C 1 378 ? 29.967 -54.116 11.785 1.00 254.62 360 ASP C C 1
ATOM 10358 O O . ASP C 1 378 ? 30.788 -53.209 11.942 1.00 258.75 360 ASP C O 1
ATOM 10363 N N . GLY C 1 379 ? 28.848 -53.984 11.084 1.00 259.71 361 GLY C N 1
ATOM 10364 C CA . GLY C 1 379 ? 28.524 -52.764 10.378 1.00 261.77 361 GLY C CA 1
ATOM 10365 C C . GLY C 1 379 ? 28.379 -51.569 11.302 1.00 268.27 361 GLY C C 1
ATOM 10366 O O . GLY C 1 379 ? 28.597 -50.432 10.882 1.00 262.25 361 GLY C O 1
ATOM 10367 N N . GLY C 1 380 ? 28.031 -51.821 12.564 1.00 276.61 362 GLY C N 1
ATOM 10368 C CA . GLY C 1 380 ? 27.667 -50.748 13.470 1.00 285.85 362 GLY C CA 1
ATOM 10369 C C . GLY C 1 380 ? 26.481 -50.053 12.844 1.00 292.71 362 GLY C C 1
ATOM 10370 O O . GLY C 1 380 ? 26.407 -48.825 12.802 1.00 307.14 362 GLY C O 1
ATOM 10371 N N . LEU C 1 381 ? 25.556 -50.865 12.341 1.00 277.35 363 LEU C N 1
ATOM 10372 C CA . LEU C 1 381 ? 24.412 -50.369 11.590 1.00 249.55 363 LEU C CA 1
ATOM 10373 C C . LEU C 1 381 ? 23.125 -50.886 12.248 1.00 242.01 363 LEU C C 1
ATOM 10374 O O . LEU C 1 381 ? 23.189 -51.622 13.234 1.00 224.37 363 LEU C O 1
ATOM 10379 N N . ASN C 1 382 ? 21.970 -50.446 11.748 1.00 252.46 364 ASN C N 1
ATOM 10380 C CA . ASN C 1 382 ? 20.676 -51.105 12.000 1.00 251.02 364 ASN C CA 1
ATOM 10381 C C . ASN C 1 382 ? 20.039 -51.532 10.665 1.00 257.44 364 ASN C C 1
ATOM 10382 O O . ASN C 1 382 ? 19.675 -50.677 9.853 1.00 264.66 364 ASN C O 1
ATOM 10387 N N . VAL C 1 383 ? 19.873 -52.844 10.461 1.00 245.24 365 VAL C N 1
ATOM 10388 C CA . VAL C 1 383 ? 19.599 -53.409 9.127 1.00 230.11 365 VAL C CA 1
ATOM 10389 C C . VAL C 1 383 ? 18.398 -54.325 9.071 1.00 220.93 365 VAL C C 1
ATOM 10390 O O . VAL C 1 383 ? 18.117 -55.038 10.016 1.00 198.38 365 VAL C O 1
ATOM 10394 N N . ILE C 1 384 ? 17.756 -54.343 7.908 1.00 234.13 366 ILE C N 1
ATOM 10395 C CA . ILE C 1 384 ? 16.530 -55.089 7.674 1.00 238.87 366 ILE C CA 1
ATOM 10396 C C . ILE C 1 384 ? 16.758 -56.171 6.615 1.00 239.41 366 ILE C C 1
ATOM 10397 O O . ILE C 1 384 ? 17.497 -55.956 5.655 1.00 244.23 366 ILE C O 1
ATOM 10402 N N . GLN C 1 385 ? 16.146 -57.338 6.801 1.00 225.58 367 GLN C N 1
ATOM 10403 C CA . GLN C 1 385 ? 16.203 -58.400 5.802 1.00 187.02 367 GLN C CA 1
ATOM 10404 C C . GLN C 1 385 ? 14.840 -59.083 5.686 1.00 195.73 367 GLN C C 1
ATOM 10405 O O . GLN C 1 385 ? 14.135 -59.295 6.687 1.00 211.89 367 GLN C O 1
ATOM 10411 N N . LEU C 1 386 ? 14.481 -59.397 4.443 1.00 183.86 368 LEU C N 1
ATOM 10412 C CA . LEU C 1 386 ? 13.193 -59.991 4.095 1.00 184.64 368 LEU C CA 1
ATOM 10413 C C . LEU C 1 386 ? 13.317 -61.492 3.853 1.00 182.27 368 LEU C C 1
ATOM 10414 O O . LEU C 1 386 ? 14.239 -61.944 3.177 1.00 189.01 368 LEU C O 1
ATOM 10419 N N . GLU C 1 387 ? 12.380 -62.261 4.396 1.00 176.06 369 GLU C N 1
ATOM 10420 C CA . GLU C 1 387 ? 12.396 -63.710 4.226 1.00 178.00 369 GLU C CA 1
ATOM 10421 C C . GLU C 1 387 ? 11.004 -64.295 4.423 1.00 164.68 369 GLU C C 1
ATOM 10422 O O . GLU C 1 387 ? 10.072 -63.576 4.772 1.00 163.08 369 GLU C O 1
ATOM 10428 N N . THR C 1 388 ? 10.871 -65.597 4.185 1.00 161.59 370 THR C N 1
ATOM 10429 C CA . THR C 1 388 ? 9.580 -66.274 4.266 1.00 143.78 370 THR C CA 1
ATOM 10430 C C . THR C 1 388 ? 9.727 -67.587 5.032 1.00 145.43 370 THR C C 1
ATOM 10431 O O . THR C 1 388 ? 10.819 -67.911 5.489 1.00 149.09 370 THR C O 1
ATOM 10435 N N . ALA C 1 389 ? 8.631 -68.328 5.183 1.00 164.71 371 ALA C N 1
ATOM 10436 C CA . ALA C 1 389 ? 8.645 -69.590 5.927 1.00 177.60 371 ALA C CA 1
ATOM 10437 C C . ALA C 1 389 ? 8.002 -70.709 5.123 1.00 170.32 371 ALA C C 1
ATOM 10438 O O . ALA C 1 389 ? 6.940 -70.523 4.530 1.00 195.57 371 ALA C O 1
ATOM 10440 N N . VAL C 1 390 ? 8.644 -71.874 5.117 1.00 150.41 372 VAL C N 1
ATOM 10441 C CA . VAL C 1 390 ? 8.155 -73.019 4.354 1.00 143.31 372 VAL C CA 1
ATOM 10442 C C . VAL C 1 390 ? 6.795 -73.496 4.866 1.00 146.43 372 VAL C C 1
ATOM 10443 O O . VAL C 1 390 ? 5.953 -73.947 4.088 1.00 128.80 372 VAL C O 1
ATOM 10447 N N . GLY C 1 391 ? 6.580 -73.387 6.173 1.00 145.01 373 GLY C N 1
ATOM 10448 C CA . GLY C 1 391 ? 5.334 -73.829 6.772 1.00 147.02 373 GLY C CA 1
ATOM 10449 C C . GLY C 1 391 ? 4.146 -72.967 6.377 1.00 161.79 373 GLY C C 1
ATOM 10450 O O . GLY C 1 391 ? 3.006 -73.434 6.370 1.00 163.19 373 GLY C O 1
ATOM 10451 N N . ALA C 1 392 ? 4.410 -71.708 6.043 1.00 166.31 374 ALA C N 1
ATOM 10452 C CA . ALA C 1 392 ? 3.348 -70.758 5.719 1.00 171.02 374 ALA C CA 1
ATOM 10453 C C . ALA C 1 392 ? 2.662 -71.094 4.401 1.00 163.72 374 ALA C C 1
ATOM 10454 O O . ALA C 1 392 ? 1.516 -70.707 4.172 1.00 157.81 374 ALA C O 1
ATOM 10456 N N . ALA C 1 393 ? 3.368 -71.818 3.541 1.00 164.31 375 ALA C N 1
ATOM 10457 C CA . ALA C 1 393 ? 2.876 -72.106 2.200 1.00 172.27 375 ALA C CA 1
ATOM 10458 C C . ALA C 1 393 ? 1.716 -73.101 2.202 1.00 186.11 375 ALA C C 1
ATOM 10459 O O . ALA C 1 393 ? 1.049 -73.274 1.180 1.00 213.39 375 ALA C O 1
ATOM 10461 N N . ILE C 1 394 ? 1.473 -73.742 3.344 1.00 158.10 376 ILE C N 1
ATOM 10462 C CA . ILE C 1 394 ? 0.463 -74.796 3.450 1.00 144.15 376 ILE C CA 1
ATOM 10463 C C . ILE C 1 394 ? -0.905 -74.366 2.925 1.00 158.30 376 ILE C C 1
ATOM 10464 O O . ILE C 1 394 ? -1.683 -75.191 2.442 1.00 144.24 376 ILE C O 1
ATOM 10469 N N . LYS C 1 395 ? -1.188 -73.071 3.017 1.00 172.78 377 LYS C N 1
ATOM 10470 C CA . LYS C 1 395 ? -2.474 -72.537 2.585 1.00 180.86 377 LYS C CA 1
ATOM 10471 C C . LYS C 1 395 ? -2.658 -72.632 1.075 1.00 189.82 377 LYS C C 1
ATOM 10472 O O . LYS C 1 395 ? -3.784 -72.724 0.588 1.00 209.91 377 LYS C O 1
ATOM 10478 N N . SER C 1 396 ? -1.553 -72.616 0.339 1.00 178.83 378 SER C N 1
ATOM 10479 C CA . SER C 1 396 ? -1.613 -72.594 -1.118 1.00 176.18 378 SER C CA 1
ATOM 10480 C C . SER C 1 396 ? -1.700 -73.997 -1.709 1.00 154.74 378 SER C C 1
ATOM 10481 O O . SER C 1 396 ? -1.459 -74.187 -2.901 1.00 152.47 378 SER C O 1
ATOM 10484 N N . PHE C 1 397 ? -2.052 -74.970 -0.873 1.00 154.54 379 PHE C N 1
ATOM 10485 C CA . PHE C 1 397 ? -2.139 -76.367 -1.295 1.00 164.63 379 PHE C CA 1
ATOM 10486 C C . PHE C 1 397 ? -3.535 -76.934 -1.069 1.00 162.58 379 PHE C C 1
ATOM 10487 O O . PHE C 1 397 ? -4.233 -76.545 -0.131 1.00 161.09 379 PHE C O 1
ATOM 10495 N N . GLU C 1 398 ? -3.927 -77.863 -1.935 1.00 181.17 380 GLU C N 1
ATOM 10496 C CA . GLU C 1 398 ? -5.226 -78.518 -1.835 1.00 194.10 380 GLU C CA 1
ATOM 10497 C C . GLU C 1 398 ? -5.150 -79.702 -0.875 1.00 196.35 380 GLU C C 1
ATOM 10498 O O . GLU C 1 398 ? -4.139 -80.405 -0.821 1.00 180.76 380 GLU C O 1
ATOM 10504 N N . ASN C 1 399 ? -6.226 -79.908 -0.120 1.00 218.70 381 ASN C N 1
ATOM 10505 C CA . ASN C 1 399 ? -6.313 -81.000 0.848 1.00 227.62 381 ASN C CA 1
ATOM 10506 C C . ASN C 1 399 ? -5.198 -80.951 1.889 1.00 217.01 381 ASN C C 1
ATOM 10507 O O . ASN C 1 399 ? -4.640 -81.984 2.259 1.00 212.75 381 ASN C O 1
ATOM 10512 N N . SER C 1 400 ? -4.874 -79.750 2.358 1.00 208.59 382 SER C N 1
ATOM 10513 C CA . SER C 1 400 ? -3.885 -79.594 3.416 1.00 200.46 382 SER C CA 1
ATOM 10514 C C . SER C 1 400 ? -4.389 -80.283 4.684 1.00 215.29 382 SER C C 1
ATOM 10515 O O . SER C 1 400 ? -5.572 -80.194 5.017 1.00 240.11 382 SER C O 1
ATOM 10518 N N . LEU C 1 401 ? -3.490 -80.978 5.377 1.00 196.85 383 LEU C N 1
ATOM 10519 C CA . LEU C 1 401 ? -3.862 -81.801 6.527 1.00 189.42 383 LEU C CA 1
ATOM 10520 C C . LEU C 1 401 ? -2.714 -81.920 7.519 1.00 217.41 383 LEU C C 1
ATOM 10521 O O . LEU C 1 401 ? -1.681 -82.501 7.208 1.00 224.02 383 LEU C O 1
ATOM 10526 N N . GLY C 1 402 ? -2.900 -81.378 8.718 1.00 229.81 384 GLY C N 1
ATOM 10527 C CA . GLY C 1 402 ? -1.924 -81.542 9.781 1.00 225.70 384 GLY C CA 1
ATOM 10528 C C . GLY C 1 402 ? -2.153 -82.852 10.510 1.00 238.54 384 GLY C C 1
ATOM 10529 O O . GLY C 1 402 ? -3.198 -83.474 10.337 1.00 239.71 384 GLY C O 1
ATOM 10530 N N . ILE C 1 403 ? -1.180 -83.291 11.304 1.00 271.61 385 ILE C N 1
ATOM 10531 C CA . ILE C 1 403 ? -1.392 -84.426 12.201 1.00 209.20 385 ILE C CA 1
ATOM 10532 C C . ILE C 1 403 ? -0.639 -84.176 13.505 1.00 168.79 385 ILE C C 1
ATOM 10533 O O . ILE C 1 403 ? 0.489 -83.679 13.497 1.00 136.08 385 ILE C O 1
ATOM 10538 N N . ASN C 1 404 ? -1.277 -84.517 14.623 1.00 157.47 386 ASN C N 1
ATOM 10539 C CA . ASN C 1 404 ? -0.709 -84.272 15.944 1.00 137.79 386 ASN C CA 1
ATOM 10540 C C . ASN C 1 404 ? 0.189 -85.418 16.401 1.00 145.23 386 ASN C C 1
ATOM 10541 O O . ASN C 1 404 ? -0.283 -86.394 16.988 1.00 139.98 386 ASN C O 1
ATOM 10546 N N . VAL C 1 405 ? 1.485 -85.288 16.136 1.00 139.00 387 VAL C N 1
ATOM 10547 C CA . VAL C 1 405 ? 2.446 -86.333 16.476 1.00 123.62 387 VAL C CA 1
ATOM 10548 C C . VAL C 1 405 ? 2.949 -86.150 17.904 1.00 137.22 387 VAL C C 1
ATOM 10549 O O . VAL C 1 405 ? 2.942 -85.034 18.425 1.00 123.11 387 VAL C O 1
ATOM 10553 N N . PRO C 1 406 ? 3.384 -87.249 18.546 1.00 148.00 388 PRO C N 1
ATOM 10554 C CA . PRO C 1 406 ? 3.994 -87.145 19.877 1.00 135.51 388 PRO C CA 1
ATOM 10555 C C . PRO C 1 406 ? 5.295 -86.361 19.829 1.00 118.56 388 PRO C C 1
ATOM 10556 O O . PRO C 1 406 ? 5.887 -86.243 18.760 1.00 138.45 388 PRO C O 1
ATOM 10560 N N . ARG C 1 407 ? 5.740 -85.841 20.966 1.00 105.47 389 ARG C N 1
ATOM 10561 C CA . ARG C 1 407 ? 6.959 -85.047 21.001 1.00 102.24 389 ARG C CA 1
ATOM 10562 C C . ARG C 1 407 ? 8.164 -85.899 20.611 1.00 112.19 389 ARG C C 1
ATOM 10563 O O . ARG C 1 407 ? 9.231 -85.374 20.281 1.00 105.23 389 ARG C O 1
ATOM 10571 N N . SER C 1 408 ? 7.974 -87.216 20.642 1.00 113.91 390 SER C N 1
ATOM 10572 C CA . SER C 1 408 ? 8.996 -88.166 20.224 1.00 115.76 390 SER C CA 1
ATOM 10573 C C . SER C 1 408 ? 9.657 -87.742 18.916 1.00 122.30 390 SER C C 1
ATOM 10574 O O . SER C 1 408 ? 10.857 -87.942 18.730 1.00 144.57 390 SER C O 1
ATOM 10577 N N . ARG C 1 409 ? 8.875 -87.129 18.031 1.00 110.78 391 ARG C N 1
ATOM 10578 C CA . ARG C 1 409 ? 9.350 -86.740 16.708 1.00 118.96 391 ARG C CA 1
ATOM 10579 C C . ARG C 1 409 ? 9.820 -85.289 16.656 1.00 120.74 391 ARG C C 1
ATOM 10580 O O . ARG C 1 409 ? 10.242 -84.808 15.604 1.00 118.17 391 ARG C O 1
ATOM 10588 N N . PHE C 1 410 ? 9.743 -84.593 17.788 1.00 115.73 392 PHE C N 1
ATOM 10589 C CA . PHE C 1 410 ? 10.193 -83.206 17.868 1.00 110.76 392 PHE C CA 1
ATOM 10590 C C . PHE C 1 410 ? 11.234 -83.023 18.964 1.00 131.98 392 PHE C C 1
ATOM 10591 O O . PHE C 1 410 ? 10.889 -82.762 20.119 1.00 149.42 392 PHE C O 1
ATOM 10599 N N . LEU C 1 411 ? 12.506 -83.145 18.584 1.00 128.33 393 LEU C N 1
ATOM 10600 C CA . LEU C 1 411 ? 13.616 -83.138 19.540 1.00 117.96 393 LEU C CA 1
ATOM 10601 C C . LEU C 1 411 ? 14.767 -82.270 19.047 1.00 91.60 393 LEU C C 1
ATOM 10602 O O . LEU C 1 411 ? 15.860 -82.765 18.792 1.00 99.65 393 LEU C O 1
ATOM 10607 N N . PRO C 1 412 ? 14.521 -80.959 18.916 1.00 91.86 394 PRO C N 1
ATOM 10608 C CA . PRO C 1 412 ? 15.526 -80.054 18.345 1.00 103.09 394 PRO C CA 1
ATOM 10609 C C . PRO C 1 412 ? 16.722 -79.838 19.262 1.00 82.74 394 PRO C C 1
ATOM 10610 O O . PRO C 1 412 ? 16.570 -79.311 20.358 1.00 136.47 394 PRO C O 1
ATOM 10614 N N . VAL C 1 413 ? 17.897 -80.250 18.809 1.00 81.48 395 VAL C N 1
ATOM 10615 C CA . VAL C 1 413 ? 19.124 -80.070 19.567 1.00 75.56 395 VAL C CA 1
ATOM 10616 C C . VAL C 1 413 ? 19.740 -78.739 19.202 1.00 82.63 395 VAL C C 1
ATOM 10617 O O . VAL C 1 413 ? 20.362 -78.617 18.150 1.00 111.83 395 VAL C O 1
ATOM 10621 N N . LYS C 1 414 ? 19.575 -77.747 20.067 1.00 81.78 396 LYS C N 1
ATOM 10622 C CA . LYS C 1 414 ? 20.053 -76.408 19.768 1.00 87.75 396 LYS C CA 1
ATOM 10623 C C . LYS C 1 414 ? 21.209 -76.012 20.661 1.00 86.95 396 LYS C C 1
ATOM 10624 O O . LYS C 1 414 ? 22.013 -75.170 20.283 1.00 115.50 396 LYS C O 1
ATOM 10630 N N . THR C 1 415 ? 21.308 -76.630 21.832 1.00 103.66 397 THR C N 1
ATOM 10631 C CA . THR C 1 415 ? 22.363 -76.285 22.787 1.00 102.84 397 THR C CA 1
ATOM 10632 C C . THR C 1 415 ? 23.050 -77.500 23.414 1.00 111.06 397 THR C C 1
ATOM 10633 O O . THR C 1 415 ? 22.521 -78.612 23.379 1.00 125.82 397 THR C O 1
ATOM 10637 N N . THR C 1 416 ? 24.224 -77.271 24.004 1.00 94.20 398 THR C N 1
ATOM 10638 C CA . THR C 1 416 ? 24.996 -78.340 24.634 1.00 93.54 398 THR C CA 1
ATOM 10639 C C . THR C 1 416 ? 24.170 -79.040 25.690 1.00 98.82 398 THR C C 1
ATOM 10640 O O . THR C 1 416 ? 24.288 -80.246 25.902 1.00 100.85 398 THR C O 1
ATOM 10644 N N . SER C 1 417 ? 23.332 -78.265 26.357 1.00 82.34 399 SER C N 1
ATOM 10645 C CA . SER C 1 417 ? 22.419 -78.811 27.338 1.00 86.38 399 SER C CA 1
ATOM 10646 C C . SER C 1 417 ? 21.521 -79.888 26.711 1.00 92.71 399 SER C C 1
ATOM 10647 O O . SER C 1 417 ? 21.095 -80.825 27.388 1.00 113.39 399 SER C O 1
ATOM 10650 N N . ASP C 1 418 ? 21.257 -79.766 25.412 1.00 92.72 400 ASP C N 1
ATOM 10651 C CA . ASP C 1 418 ? 20.486 -80.780 24.700 1.00 95.53 400 ASP C CA 1
ATOM 10652 C C . ASP C 1 418 ? 21.392 -81.953 24.340 1.00 87.61 400 ASP C C 1
ATOM 10653 O O . ASP C 1 418 ? 20.958 -83.107 24.333 1.00 89.81 400 ASP C O 1
ATOM 10658 N N . LEU C 1 419 ? 22.657 -81.660 24.050 1.00 92.41 401 LEU C N 1
ATOM 10659 C CA . LEU C 1 419 ? 23.622 -82.713 23.733 1.00 95.78 401 LEU C CA 1
ATOM 10660 C C . LEU C 1 419 ? 23.801 -83.635 24.919 1.00 109.91 401 LEU C C 1
ATOM 10661 O O . LEU C 1 419 ? 23.756 -84.847 24.754 1.00 91.27 401 LEU C O 1
ATOM 10666 N N . LEU C 1 420 ? 24.007 -83.058 26.106 1.00 105.96 402 LEU C N 1
ATOM 10667 C CA . LEU C 1 420 ? 24.175 -83.844 27.332 1.00 98.33 402 LEU C CA 1
ATOM 10668 C C . LEU C 1 420 ? 23.008 -84.800 27.468 1.00 103.65 402 LEU C C 1
ATOM 10669 O O . LEU C 1 420 ? 23.176 -85.989 27.745 1.00 103.76 402 LEU C O 1
ATOM 10674 N N . LEU C 1 421 ? 21.822 -84.253 27.249 1.00 87.79 403 LEU C N 1
ATOM 10675 C CA . LEU C 1 421 ? 20.591 -85.013 27.305 1.00 92.48 403 LEU C CA 1
ATOM 10676 C C . LEU C 1 421 ? 20.606 -86.162 26.295 1.00 79.73 403 LEU C C 1
ATOM 10677 O O . LEU C 1 421 ? 20.291 -87.297 26.638 1.00 72.82 403 LEU C O 1
ATOM 10682 N N . VAL C 1 422 ? 20.972 -85.859 25.054 1.00 96.33 404 VAL C N 1
ATOM 10683 C CA . VAL C 1 422 ? 20.958 -86.859 23.982 1.00 96.74 404 VAL C CA 1
ATOM 10684 C C . VAL C 1 422 ? 22.086 -87.902 24.090 1.00 102.44 404 VAL C C 1
ATOM 10685 O O . VAL C 1 422 ? 21.927 -89.055 23.685 1.00 97.81 404 VAL C O 1
ATOM 10689 N N . MET C 1 423 ? 23.221 -87.497 24.641 1.00 80.64 405 MET C N 1
ATOM 10690 C CA . MET C 1 423 ? 24.381 -88.367 24.731 1.00 73.22 405 MET C CA 1
ATOM 10691 C C . MET C 1 423 ? 24.283 -89.346 25.895 1.00 86.75 405 MET C C 1
ATOM 10692 O O . MET C 1 423 ? 25.009 -90.335 25.941 1.00 92.64 405 MET C O 1
ATOM 10697 N N . SER C 1 424 ? 23.388 -89.067 26.837 1.00 98.01 406 SER C N 1
ATOM 10698 C CA . SER C 1 424 ? 23.270 -89.871 28.053 1.00 87.43 406 SER C CA 1
ATOM 10699 C C . SER C 1 424 ? 22.518 -91.164 27.829 1.00 85.03 406 SER C C 1
ATOM 10700 O O . SER C 1 424 ? 21.849 -91.334 26.810 1.00 80.38 406 SER C O 1
ATOM 10703 N N . ASN C 1 425 ? 22.586 -92.048 28.824 1.00 81.89 407 ASN C N 1
ATOM 10704 C CA . ASN C 1 425 ? 21.897 -93.340 28.770 1.00 95.38 407 ASN C CA 1
ATOM 10705 C C . ASN C 1 425 ? 20.385 -93.173 28.699 1.00 83.71 407 ASN C C 1
ATOM 10706 O O . ASN C 1 425 ? 19.639 -94.131 28.487 1.00 82.11 407 ASN C O 1
ATOM 10711 N N . LEU C 1 426 ? 19.951 -91.934 28.878 1.00 74.68 408 LEU C N 1
ATOM 10712 C CA . LEU C 1 426 ? 18.557 -91.570 28.763 1.00 94.69 408 LEU C CA 1
ATOM 10713 C C . LEU C 1 426 ? 18.003 -91.935 27.384 1.00 120.78 408 LEU C C 1
ATOM 10714 O O . LEU C 1 426 ? 16.808 -92.195 27.242 1.00 114.37 408 LEU C O 1
ATOM 10719 N N . TYR C 1 427 ? 18.883 -91.961 26.380 1.00 120.87 409 TYR C N 1
ATOM 10720 C CA . TYR C 1 427 ? 18.509 -92.308 25.005 1.00 97.37 409 TYR C CA 1
ATOM 10721 C C . TYR C 1 427 ? 19.356 -93.443 24.460 1.00 102.57 409 TYR C C 1
ATOM 10722 O O . TYR C 1 427 ? 20.551 -93.525 24.741 1.00 115.48 409 TYR C O 1
ATOM 10731 N N . SER C 1 428 ? 18.732 -94.295 23.651 1.00 116.78 410 SER C N 1
ATOM 10732 C CA . SER C 1 428 ? 19.406 -95.434 23.032 1.00 114.28 410 SER C CA 1
ATOM 10733 C C . SER C 1 428 ? 19.502 -95.225 21.530 1.00 117.80 410 SER C C 1
ATOM 10734 O O . SER C 1 428 ? 18.544 -94.781 20.893 1.00 140.52 410 SER C O 1
ATOM 10737 N N . LEU C 1 429 ? 20.662 -95.556 20.974 1.00 119.63 411 LEU C N 1
ATOM 10738 C CA . LEU C 1 429 ? 20.935 -95.326 19.564 1.00 123.12 411 LEU C CA 1
ATOM 10739 C C . LEU C 1 429 ? 20.932 -96.624 18.793 1.00 144.00 411 LEU C C 1
ATOM 10740 O O . LEU C 1 429 ? 21.576 -97.590 19.192 1.00 150.70 411 LEU C O 1
ATOM 10745 N N . ASN C 1 430 ? 20.200 -96.639 17.687 1.00 161.23 412 ASN C N 1
ATOM 10746 C CA . ASN C 1 430 ? 20.176 -97.789 16.794 1.00 174.23 412 ASN C CA 1
ATOM 10747 C C . ASN C 1 430 ? 20.108 -97.323 15.345 1.00 166.79 412 ASN C C 1
ATOM 10748 O O . ASN C 1 430 ? 19.125 -96.708 14.926 1.00 175.23 412 ASN C O 1
ATOM 10753 N N . ALA C 1 431 ? 21.181 -97.587 14.602 1.00 151.64 413 ALA C N 1
ATOM 10754 C CA . ALA C 1 431 ? 21.264 -97.244 13.186 1.00 130.41 413 ALA C CA 1
ATOM 10755 C C . ALA C 1 431 ? 20.881 -95.792 12.939 1.00 122.22 413 ALA C C 1
ATOM 10756 O O . ALA C 1 431 ? 19.991 -95.494 12.147 1.00 124.41 413 ALA C O 1
ATOM 10758 N N . GLY C 1 432 ? 21.551 -94.889 13.639 1.00 120.81 414 GLY C N 1
ATOM 10759 C CA . GLY C 1 432 ? 21.303 -93.468 13.478 1.00 122.47 414 GLY C CA 1
ATOM 10760 C C . GLY C 1 432 ? 20.003 -92.958 14.076 1.00 120.27 414 GLY C C 1
ATOM 10761 O O . GLY C 1 432 ? 19.717 -91.761 13.990 1.00 115.66 414 GLY C O 1
ATOM 10762 N N . SER C 1 433 ? 19.217 -93.854 14.675 1.00 130.93 415 SER C N 1
ATOM 10763 C CA . SER C 1 433 ? 17.951 -93.468 15.301 1.00 127.31 415 SER C CA 1
ATOM 10764 C C . SER C 1 433 ? 18.023 -93.520 16.823 1.00 119.91 415 SER C C 1
ATOM 10765 O O . SER C 1 433 ? 18.377 -94.542 17.409 1.00 104.80 415 SER C O 1
ATOM 10768 N N . LEU C 1 434 ? 17.672 -92.403 17.453 1.00 124.10 416 LEU C N 1
ATOM 10769 C CA . LEU C 1 434 ? 17.603 -92.320 18.910 1.00 111.34 416 LEU C CA 1
ATOM 10770 C C . LEU C 1 434 ? 16.189 -92.615 19.399 1.00 126.42 416 LEU C C 1
ATOM 10771 O O . LEU C 1 434 ? 15.207 -92.157 18.811 1.00 121.01 416 LEU C O 1
ATOM 10776 N N . THR C 1 435 ? 16.099 -93.409 20.463 1.00 148.42 417 THR C N 1
ATOM 10777 C CA . THR C 1 435 ? 14.825 -93.680 21.132 1.00 134.17 417 THR C CA 1
ATOM 10778 C C . THR C 1 435 ? 15.014 -93.648 22.640 1.00 119.86 417 THR C C 1
ATOM 10779 O O . THR C 1 435 ? 15.970 -94.216 23.160 1.00 134.30 417 THR C O 1
ATOM 10783 N N . MET C 1 436 ? 14.104 -92.986 23.342 1.00 99.33 418 MET C N 1
ATOM 10784 C CA . MET C 1 436 ? 14.189 -92.915 24.791 1.00 123.69 418 MET C CA 1
ATOM 10785 C C . MET C 1 436 ? 14.253 -94.323 25.375 1.00 118.74 418 MET C C 1
ATOM 10786 O O . MET C 1 436 ? 13.610 -95.245 24.873 1.00 132.28 418 MET C O 1
ATOM 10791 N N . SER C 1 437 ? 15.064 -94.488 26.413 1.00 111.06 419 SER C N 1
ATOM 10792 C CA . SER C 1 437 ? 15.232 -95.782 27.056 1.00 118.64 419 SER C CA 1
ATOM 10793 C C . SER C 1 437 ? 13.908 -96.313 27.568 1.00 124.93 419 SER C C 1
ATOM 10794 O O . SER C 1 437 ? 13.068 -95.559 28.057 1.00 125.79 419 SER C O 1
ATOM 10797 N N . GLU C 1 438 ? 13.723 -97.619 27.449 1.00 118.38 420 GLU C N 1
ATOM 10798 C CA . GLU C 1 438 ? 12.527 -98.252 27.969 1.00 126.83 420 GLU C CA 1
ATOM 10799 C C . GLU C 1 438 ? 12.647 -98.391 29.476 1.00 113.06 420 GLU C C 1
ATOM 10800 O O . GLU C 1 438 ? 11.656 -98.623 30.161 1.00 120.93 420 GLU C O 1
ATOM 10806 N N . LYS C 1 439 ? 13.864 -98.237 29.989 1.00 110.84 421 LYS C N 1
ATOM 10807 C CA . LYS C 1 439 ? 14.109 -98.331 31.426 1.00 127.84 421 LYS C CA 1
ATOM 10808 C C . LYS C 1 439 ? 13.637 -97.074 32.143 1.00 130.45 421 LYS C C 1
ATOM 10809 O O . LYS C 1 439 ? 13.388 -97.096 33.348 1.00 140.06 421 LYS C O 1
ATOM 10815 N N . ARG C 1 440 ? 13.526 -95.981 31.394 1.00 123.76 422 ARG C N 1
ATOM 10816 C CA . ARG C 1 440 ? 13.027 -94.717 31.927 1.00 117.15 422 ARG C CA 1
ATOM 10817 C C . ARG C 1 440 ? 11.632 -94.922 32.502 1.00 116.15 422 ARG C C 1
ATOM 10818 O O . ARG C 1 440 ? 10.683 -95.190 31.768 1.00 129.86 422 ARG C O 1
ATOM 10826 N N . GLU C 1 441 ? 11.521 -94.801 33.818 1.00 111.01 423 GLU C N 1
ATOM 10827 C CA . GLU C 1 441 ? 10.278 -95.095 34.517 1.00 133.06 423 GLU C CA 1
ATOM 10828 C C . GLU C 1 441 ? 9.114 -94.238 34.031 1.00 127.01 423 GLU C C 1
ATOM 10829 O O . GLU C 1 441 ? 8.001 -94.733 33.857 1.00 128.52 423 GLU C O 1
ATOM 10835 N N . PHE C 1 442 ? 9.383 -92.957 33.805 1.00 141.28 424 PHE C N 1
ATOM 10836 C CA . PHE C 1 442 ? 8.360 -92.008 33.374 1.00 145.78 424 PHE C CA 1
ATOM 10837 C C . PHE C 1 442 ? 8.713 -91.479 31.987 1.00 153.63 424 PHE C C 1
ATOM 10838 O O . PHE C 1 442 ? 9.883 -91.239 31.688 1.00 161.97 424 PHE C O 1
ATOM 10846 N N . PRO C 1 443 ? 7.699 -91.286 31.132 1.00 153.65 425 PRO C N 1
ATOM 10847 C CA . PRO C 1 443 ? 7.940 -90.959 29.721 1.00 145.13 425 PRO C CA 1
ATOM 10848 C C . PRO C 1 443 ? 8.540 -89.568 29.512 1.00 135.38 425 PRO C C 1
ATOM 10849 O O . PRO C 1 443 ? 9.179 -89.319 28.492 1.00 135.82 425 PRO C O 1
ATOM 10853 N N . THR C 1 444 ? 8.336 -88.682 30.480 1.00 132.12 426 THR C N 1
ATOM 10854 C CA . THR C 1 444 ? 8.751 -87.290 30.352 1.00 130.29 426 THR C CA 1
ATOM 10855 C C . THR C 1 444 ? 10.260 -87.128 30.174 1.00 133.47 426 THR C C 1
ATOM 10856 O O . THR C 1 444 ? 11.051 -87.931 30.665 1.00 154.61 426 THR C O 1
ATOM 10860 N N . VAL C 1 445 ? 10.639 -86.080 29.451 1.00 131.47 427 VAL C N 1
ATOM 10861 C CA . VAL C 1 445 ? 12.038 -85.714 29.266 1.00 113.25 427 VAL C CA 1
ATOM 10862 C C . VAL C 1 445 ? 12.475 -84.786 30.392 1.00 96.37 427 VAL C C 1
ATOM 10863 O O . VAL C 1 445 ? 11.733 -83.889 30.771 1.00 118.70 427 VAL C O 1
ATOM 10867 N N . PRO C 1 446 ? 13.680 -84.991 30.937 1.00 86.75 428 PRO C N 1
ATOM 10868 C CA . PRO C 1 446 ? 14.096 -84.165 32.070 1.00 94.72 428 PRO C CA 1
ATOM 10869 C C . PRO C 1 446 ? 14.633 -82.807 31.673 1.00 90.47 428 PRO C C 1
ATOM 10870 O O . PRO C 1 446 ? 15.094 -82.621 30.551 1.00 84.51 428 PRO C O 1
ATOM 10874 N N . LEU C 1 447 ? 14.594 -81.873 32.615 1.00 79.58 429 LEU C N 1
ATOM 10875 C CA . LEU C 1 447 ? 15.072 -80.526 32.363 1.00 84.26 429 LEU C CA 1
ATOM 10876 C C . LEU C 1 447 ? 16.525 -80.442 32.758 1.00 92.86 429 LEU C C 1
ATOM 10877 O O . LEU C 1 447 ? 16.892 -80.845 33.855 1.00 122.92 429 LEU C O 1
ATOM 10882 N N . VAL C 1 448 ? 17.350 -79.930 31.856 1.00 74.88 430 VAL C N 1
ATOM 10883 C CA . VAL C 1 448 ? 18.761 -79.730 32.148 1.00 81.12 430 VAL C CA 1
ATOM 10884 C C . VAL C 1 448 ? 19.213 -78.367 31.629 1.00 77.66 430 VAL C C 1
ATOM 10885 O O . VAL C 1 448 ? 18.872 -77.976 30.508 1.00 102.62 430 VAL C O 1
ATOM 10889 N N . LYS C 1 449 ? 19.964 -77.648 32.463 1.00 73.12 431 LYS C N 1
ATOM 10890 C CA . LYS C 1 449 ? 20.510 -76.338 32.107 1.00 76.65 431 LYS C CA 1
ATOM 10891 C C . LYS C 1 449 ? 21.974 -76.207 32.532 1.00 78.11 431 LYS C C 1
ATOM 10892 O O . LYS C 1 449 ? 22.294 -76.119 33.726 1.00 98.80 431 LYS C O 1
ATOM 10898 N N . LEU C 1 450 ? 22.860 -76.196 31.544 1.00 65.08 432 LEU C N 1
ATOM 10899 C CA . LEU C 1 450 ? 24.273 -76.007 31.798 1.00 83.04 432 LEU C CA 1
ATOM 10900 C C . LEU C 1 450 ? 24.610 -74.547 31.636 1.00 65.42 432 LEU C C 1
ATOM 10901 O O . LEU C 1 450 ? 23.976 -73.833 30.874 1.00 86.60 432 LEU C O 1
ATOM 10906 N N . GLY C 1 451 ? 25.642 -74.121 32.346 1.00 103.81 433 GLY C N 1
ATOM 10907 C CA . GLY C 1 451 ? 25.995 -72.721 32.429 1.00 85.75 433 GLY C CA 1
ATOM 10908 C C . GLY C 1 451 ? 26.754 -72.177 31.234 1.00 80.99 433 GLY C C 1
ATOM 10909 O O . GLY C 1 451 ? 26.873 -72.833 30.201 1.00 88.19 433 GLY C O 1
ATOM 10910 N N . SER C 1 452 ? 27.260 -70.956 31.396 1.00 95.82 434 SER C N 1
ATOM 10911 C CA . SER C 1 452 ? 27.989 -70.241 30.354 1.00 80.52 434 SER C CA 1
ATOM 10912 C C . SER C 1 452 ? 29.297 -70.928 30.061 1.00 91.34 434 SER C C 1
ATOM 10913 O O . SER C 1 452 ? 29.852 -70.791 28.976 1.00 117.80 434 SER C O 1
ATOM 10916 N N . SER C 1 453 ? 29.795 -71.658 31.050 1.00 99.94 435 SER C N 1
ATOM 10917 C CA . SER C 1 453 ? 31.039 -72.388 30.894 1.00 85.60 435 SER C CA 1
ATOM 10918 C C . SER C 1 453 ? 30.853 -73.577 29.943 1.00 95.27 435 SER C C 1
ATOM 10919 O O . SER C 1 453 ? 31.826 -74.121 29.416 1.00 93.05 435 SER C O 1
ATOM 10922 N N . PHE C 1 454 ? 29.596 -73.947 29.704 1.00 92.92 436 PHE C N 1
ATOM 10923 C CA . PHE C 1 454 ? 29.257 -75.151 28.949 1.00 90.22 436 PHE C CA 1
ATOM 10924 C C . PHE C 1 454 ? 28.721 -74.875 27.549 1.00 100.04 436 PHE C C 1
ATOM 10925 O O . PHE C 1 454 ? 28.425 -75.814 26.809 1.00 81.21 436 PHE C O 1
ATOM 10933 N N . THR C 1 455 ? 28.588 -73.597 27.195 1.00 108.50 437 THR C N 1
ATOM 10934 C CA . THR C 1 455 ? 27.958 -73.197 25.932 1.00 102.89 437 THR C CA 1
ATOM 10935 C C . THR C 1 455 ? 28.656 -73.757 24.696 1.00 107.45 437 THR C C 1
ATOM 10936 O O . THR C 1 455 ? 28.010 -74.339 23.826 1.00 100.79 437 THR C O 1
ATOM 10940 N N . LYS C 1 456 ? 29.969 -73.551 24.617 1.00 93.74 438 LYS C N 1
ATOM 10941 C CA . LYS C 1 456 ? 30.781 -74.104 23.541 1.00 96.83 438 LYS C CA 1
ATOM 10942 C C . LYS C 1 456 ? 30.909 -75.615 23.682 1.00 90.49 438 LYS C C 1
ATOM 10943 O O . LYS C 1 456 ? 31.240 -76.098 24.761 1.00 99.02 438 LYS C O 1
ATOM 10949 N N . VAL C 1 457 ? 30.671 -76.363 22.604 1.00 76.77 439 VAL C N 1
ATOM 10950 C CA . VAL C 1 457 ? 30.735 -77.827 22.679 1.00 100.49 439 VAL C CA 1
ATOM 10951 C C . VAL C 1 457 ? 32.109 -78.289 23.125 1.00 91.76 439 VAL C C 1
ATOM 10952 O O . VAL C 1 457 ? 32.236 -79.314 23.781 1.00 96.71 439 VAL C O 1
ATOM 10956 N N . GLN C 1 458 ? 33.134 -77.523 22.770 1.00 74.25 440 GLN C N 1
ATOM 10957 C CA . GLN C 1 458 ? 34.496 -77.852 23.152 1.00 92.00 440 GLN C CA 1
ATOM 10958 C C . GLN C 1 458 ? 34.654 -77.851 24.671 1.00 97.45 440 GLN C C 1
ATOM 10959 O O . GLN C 1 458 ? 35.067 -78.849 25.267 1.00 114.12 440 GLN C O 1
ATOM 10965 N N . ASP C 1 459 ? 34.304 -76.728 25.289 1.00 85.73 441 ASP C N 1
ATOM 10966 C CA . ASP C 1 459 ? 34.351 -76.630 26.741 1.00 78.57 441 ASP C CA 1
ATOM 10967 C C . ASP C 1 459 ? 33.442 -77.688 27.356 1.00 91.12 441 ASP C C 1
ATOM 10968 O O . ASP C 1 459 ? 33.825 -78.332 28.301 1.00 96.75 441 ASP C O 1
ATOM 10973 N N . TYR C 1 460 ? 32.242 -77.844 26.807 1.00 83.82 442 TYR C N 1
ATOM 10974 C CA . TYR C 1 460 ? 31.292 -78.827 27.314 1.00 71.20 442 TYR C CA 1
ATOM 10975 C C . TYR C 1 460 ? 31.831 -80.242 27.329 1.00 73.46 442 TYR C C 1
ATOM 10976 O O . TYR C 1 460 ? 31.671 -80.958 28.313 1.00 95.44 442 TYR C O 1
ATOM 10985 N N . LEU C 1 461 ? 32.431 -80.656 26.222 1.00 78.08 443 LEU C N 1
ATOM 10986 C CA . LEU C 1 461 ? 33.057 -81.967 26.131 1.00 73.04 443 LEU C CA 1
ATOM 10987 C C . LEU C 1 461 ? 34.179 -82.081 27.142 1.00 94.53 443 LEU C C 1
ATOM 10988 O O . LEU C 1 461 ? 34.272 -83.074 27.862 1.00 103.85 443 LEU C O 1
ATOM 10993 N N . ARG C 1 462 ? 35.034 -81.067 27.199 1.00 99.80 444 ARG C N 1
ATOM 10994 C CA . ARG C 1 462 ? 36.143 -81.090 28.147 1.00 94.94 444 ARG C CA 1
ATOM 10995 C C . ARG C 1 462 ? 35.670 -81.272 29.586 1.00 86.82 444 ARG C C 1
ATOM 10996 O O . ARG C 1 462 ? 36.340 -81.922 30.380 1.00 93.21 444 ARG C O 1
ATOM 11004 N N . ARG C 1 463 ? 34.507 -80.714 29.913 1.00 91.58 445 ARG C N 1
ATOM 11005 C CA . ARG C 1 463 ? 34.061 -80.633 31.305 1.00 83.49 445 ARG C CA 1
ATOM 11006 C C . ARG C 1 463 ? 33.354 -81.896 31.794 1.00 80.29 445 ARG C C 1
ATOM 11007 O O . ARG C 1 463 ? 33.022 -81.998 32.972 1.00 84.41 445 ARG C O 1
ATOM 11015 N N . PHE C 1 464 ? 33.136 -82.853 30.899 1.00 63.80 446 PHE C N 1
ATOM 11016 C CA . PHE C 1 464 ? 32.553 -84.134 31.278 1.00 63.85 446 PHE C CA 1
ATOM 11017 C C . PHE C 1 464 ? 33.490 -85.278 30.910 1.00 64.57 446 PHE C C 1
ATOM 11018 O O . PHE C 1 464 ? 33.543 -85.681 29.747 1.00 104.56 446 PHE C O 1
ATOM 11026 N N . GLU C 1 465 ? 34.226 -85.805 31.888 1.00 70.70 447 GLU C N 1
ATOM 11027 C CA . GLU C 1 465 ? 35.118 -86.943 31.637 1.00 80.32 447 GLU C CA 1
ATOM 11028 C C . GLU C 1 465 ? 34.327 -88.129 31.091 1.00 75.85 447 GLU C C 1
ATOM 11029 O O . GLU C 1 465 ? 34.872 -88.988 30.407 1.00 92.32 447 GLU C O 1
ATOM 11035 N N . SER C 1 466 ? 33.035 -88.156 31.400 1.00 65.95 448 SER C N 1
ATOM 11036 C CA . SER C 1 466 ? 32.079 -89.036 30.734 1.00 83.00 448 SER C CA 1
ATOM 11037 C C . SER C 1 466 ? 30.664 -88.493 30.941 1.00 79.49 448 SER C C 1
ATOM 11038 O O . SER C 1 466 ? 30.416 -87.684 31.839 1.00 87.29 448 SER C O 1
ATOM 11041 N N . ILE C 1 467 ? 29.738 -88.912 30.089 1.00 87.38 449 ILE C N 1
ATOM 11042 C CA . ILE C 1 467 ? 28.357 -88.484 30.238 1.00 89.22 449 ILE C CA 1
ATOM 11043 C C . ILE C 1 467 ? 27.793 -89.228 31.443 1.00 76.32 449 ILE C C 1
ATOM 11044 O O . ILE C 1 467 ? 27.793 -90.457 31.468 1.00 79.79 449 ILE C O 1
ATOM 11049 N N . PRO C 1 468 ? 27.332 -88.493 32.457 1.00 65.63 450 PRO C N 1
ATOM 11050 C CA . PRO C 1 468 ? 26.839 -89.150 33.666 1.00 76.79 450 PRO C CA 1
ATOM 11051 C C . PRO C 1 468 ? 25.540 -89.916 33.444 1.00 78.66 450 PRO C C 1
ATOM 11052 O O . PRO C 1 468 ? 24.934 -89.796 32.386 1.00 82.21 450 PRO C O 1
ATOM 11056 N N . ASP C 1 469 ? 25.141 -90.714 34.431 1.00 104.77 451 ASP C N 1
ATOM 11057 C CA . ASP C 1 469 ? 23.864 -91.412 34.400 1.00 77.29 451 ASP C CA 1
ATOM 11058 C C . ASP C 1 469 ? 22.752 -90.425 34.699 1.00 108.42 451 ASP C C 1
ATOM 11059 O O . ASP C 1 469 ? 22.753 -89.788 35.756 1.00 140.22 451 ASP C O 1
ATOM 11064 N N . MET C 1 470 ? 21.801 -90.305 33.777 1.00 94.78 452 MET C N 1
ATOM 11065 C CA . MET C 1 470 ? 20.729 -89.327 33.915 1.00 113.18 452 MET C CA 1
ATOM 11066 C C . MET C 1 470 ? 19.372 -90.009 33.754 1.00 108.78 452 MET C C 1
ATOM 11067 O O . MET C 1 470 ? 18.362 -89.365 33.470 1.00 111.14 452 MET C O 1
ATOM 11072 N N . LEU C 1 471 ? 19.350 -91.318 33.961 1.00 83.24 453 LEU C N 1
ATOM 11073 C CA . LEU C 1 471 ? 18.163 -92.104 33.669 1.00 89.39 453 LEU C CA 1
ATOM 11074 C C . LEU C 1 471 ? 17.087 -91.864 34.727 1.00 93.34 453 LEU C C 1
ATOM 11075 O O . LEU C 1 471 ? 15.899 -91.986 34.446 1.00 86.53 453 LEU C O 1
ATOM 11080 N N . GLU C 1 472 ? 17.508 -91.514 35.940 1.00 105.11 454 GLU C N 1
ATOM 11081 C CA . GLU C 1 472 ? 16.570 -91.186 37.010 1.00 91.19 454 GLU C CA 1
ATOM 11082 C C . GLU C 1 472 ? 16.619 -89.693 37.306 1.00 98.10 454 GLU C C 1
ATOM 11083 O O . GLU C 1 472 ? 16.316 -89.264 38.409 1.00 97.80 454 GLU C O 1
ATOM 11089 N N . LEU C 1 473 ? 17.009 -88.905 36.312 1.00 103.46 455 LEU C N 1
ATOM 11090 C CA . LEU C 1 473 ? 17.099 -87.457 36.460 1.00 86.02 455 LEU C CA 1
ATOM 11091 C C . LEU C 1 473 ? 15.793 -86.789 36.069 1.00 94.85 455 LEU C C 1
ATOM 11092 O O . LEU C 1 473 ? 15.114 -87.241 35.147 1.00 100.36 455 LEU C O 1
ATOM 11097 N N . ASP C 1 474 ? 15.439 -85.719 36.775 1.00 93.88 456 ASP C N 1
ATOM 11098 C CA . ASP C 1 474 ? 14.250 -84.936 36.441 1.00 92.53 456 ASP C CA 1
ATOM 11099 C C . ASP C 1 474 ? 14.636 -83.489 36.165 1.00 85.17 456 ASP C C 1
ATOM 11100 O O . ASP C 1 474 ? 14.100 -82.845 35.260 1.00 94.59 456 ASP C O 1
ATOM 11105 N N . HIS C 1 475 ? 15.603 -83.004 36.932 1.00 90.18 457 HIS C N 1
ATOM 11106 C CA . HIS C 1 475 ? 15.912 -81.587 36.988 1.00 91.91 457 HIS C CA 1
ATOM 11107 C C . HIS C 1 475 ? 17.402 -81.403 37.254 1.00 96.00 457 HIS C C 1
ATOM 11108 O O . HIS C 1 475 ? 17.904 -81.830 38.289 1.00 115.96 457 HIS C O 1
ATOM 11115 N N . LEU C 1 476 ? 18.113 -80.793 36.312 1.00 98.75 458 LEU C N 1
ATOM 11116 C CA . LEU C 1 476 ? 19.551 -80.564 36.465 1.00 82.41 458 LEU C CA 1
ATOM 11117 C C . LEU C 1 476 ? 19.922 -79.138 36.124 1.00 68.99 458 LEU C C 1
ATOM 11118 O O . LEU C 1 476 ? 19.694 -78.666 35.020 1.00 82.95 458 LEU C O 1
ATOM 11123 N N . THR C 1 477 ? 20.519 -78.464 37.089 1.00 77.98 459 THR C N 1
ATOM 11124 C CA . THR C 1 477 ? 20.959 -77.094 36.916 1.00 78.65 459 THR C CA 1
ATOM 11125 C C . THR C 1 477 ? 22.418 -77.041 37.326 1.00 77.48 459 THR C C 1
ATOM 11126 O O . THR C 1 477 ? 22.744 -77.401 38.451 1.00 95.38 459 THR C O 1
ATOM 11130 N N . VAL C 1 478 ? 23.303 -76.625 36.426 1.00 81.81 460 VAL C N 1
ATOM 11131 C CA . VAL C 1 478 ? 24.704 -76.461 36.813 1.00 66.10 460 VAL C CA 1
ATOM 11132 C C . VAL C 1 478 ? 25.190 -75.122 36.297 1.00 66.46 460 VAL C C 1
ATOM 11133 O O . VAL C 1 478 ? 24.943 -74.751 35.154 1.00 66.25 460 VAL C O 1
ATOM 11137 N N . SER C 1 479 ? 25.844 -74.387 37.191 1.00 67.92 461 SER C N 1
ATOM 11138 C CA . SER C 1 479 ? 26.241 -73.008 36.953 1.00 68.17 461 SER C CA 1
ATOM 11139 C C . SER C 1 479 ? 27.618 -72.744 37.539 1.00 76.98 461 SER C C 1
ATOM 11140 O O . SER C 1 479 ? 27.924 -73.191 38.643 1.00 85.19 461 SER C O 1
ATOM 11143 N N . GLY C 1 480 ? 28.438 -72.015 36.788 1.00 78.66 462 GLY C N 1
ATOM 11144 C CA . GLY C 1 480 ? 29.779 -71.669 37.222 1.00 69.77 462 GLY C CA 1
ATOM 11145 C C . GLY C 1 480 ? 30.848 -72.558 36.617 1.00 68.88 462 GLY C C 1
ATOM 11146 O O . GLY C 1 480 ? 30.614 -73.265 35.636 1.00 81.55 462 GLY C O 1
ATOM 11147 N N . ASP C 1 481 ? 32.035 -72.516 37.208 1.00 72.98 463 ASP C N 1
ATOM 11148 C CA . ASP C 1 481 ? 33.146 -73.343 36.754 1.00 69.22 463 ASP C CA 1
ATOM 11149 C C . ASP C 1 481 ? 33.044 -74.747 37.348 1.00 80.66 463 ASP C C 1
ATOM 11150 O O . ASP C 1 481 ? 33.598 -75.028 38.410 1.00 96.23 463 ASP C O 1
ATOM 11155 N N . VAL C 1 482 ? 32.325 -75.623 36.660 1.00 67.06 464 VAL C N 1
ATOM 11156 C CA . VAL C 1 482 ? 32.023 -76.949 37.183 1.00 66.47 464 VAL C CA 1
ATOM 11157 C C . VAL C 1 482 ? 32.588 -78.045 36.302 1.00 74.89 464 VAL C C 1
ATOM 11158 O O . VAL C 1 482 ? 32.528 -77.942 35.082 1.00 80.12 464 VAL C O 1
ATOM 11162 N N . THR C 1 483 ? 33.119 -79.101 36.912 1.00 81.13 465 THR C N 1
ATOM 11163 C CA . THR C 1 483 ? 33.624 -80.248 36.144 1.00 69.75 465 THR C CA 1
ATOM 11164 C C . THR C 1 483 ? 33.146 -81.588 36.704 1.00 75.39 465 THR C C 1
ATOM 11165 O O . THR C 1 483 ? 33.014 -81.745 37.920 1.00 100.66 465 THR C O 1
ATOM 11169 N N . PHE C 1 484 ? 32.912 -82.552 35.815 1.00 65.05 466 PHE C N 1
ATOM 11170 C CA . PHE C 1 484 ? 32.396 -83.859 36.215 1.00 79.40 466 PHE C CA 1
ATOM 11171 C C . PHE C 1 484 ? 33.368 -84.993 35.904 1.00 76.57 466 PHE C C 1
ATOM 11172 O O . PHE C 1 484 ? 33.849 -85.130 34.778 1.00 86.67 466 PHE C O 1
ATOM 11180 N N . GLY C 1 485 ? 33.653 -85.812 36.908 1.00 66.73 467 GLY C N 1
ATOM 11181 C CA . GLY C 1 485 ? 34.506 -86.962 36.708 1.00 80.18 467 GLY C CA 1
ATOM 11182 C C . GLY C 1 485 ? 33.756 -88.062 35.986 1.00 95.38 467 GLY C C 1
ATOM 11183 O O . GLY C 1 485 ? 32.602 -87.879 35.587 1.00 70.84 467 GLY C O 1
ATOM 11184 N N . LYS C 1 486 ? 34.414 -89.208 35.830 1.00 68.63 468 LYS C N 1
ATOM 11185 C CA . LYS C 1 486 ? 33.810 -90.366 35.194 1.00 79.16 468 LYS C CA 1
ATOM 11186 C C . LYS C 1 486 ? 32.772 -91.037 36.089 1.00 81.08 468 LYS C C 1
ATOM 11187 O O . LYS C 1 486 ? 32.931 -91.103 37.307 1.00 72.72 468 LYS C O 1
ATOM 11193 N N . ASN C 1 487 ? 31.709 -91.532 35.467 1.00 94.39 469 ASN C N 1
ATOM 11194 C CA . ASN C 1 487 ? 30.708 -92.346 36.152 1.00 93.90 469 ASN C CA 1
ATOM 11195 C C . ASN C 1 487 ? 29.924 -91.621 37.245 1.00 101.68 469 ASN C C 1
ATOM 11196 O O . ASN C 1 487 ? 29.499 -92.235 38.229 1.00 87.59 469 ASN C O 1
ATOM 11201 N N . VAL C 1 488 ? 29.721 -90.322 37.067 1.00 90.14 470 VAL C N 1
ATOM 11202 C CA . VAL C 1 488 ? 28.850 -89.576 37.952 1.00 77.44 470 VAL C CA 1
ATOM 11203 C C . VAL C 1 488 ? 27.423 -90.022 37.703 1.00 79.20 470 VAL C C 1
ATOM 11204 O O . VAL C 1 488 ? 27.086 -90.381 36.581 1.00 97.31 470 VAL C O 1
ATOM 11208 N N . SER C 1 489 ? 26.590 -90.012 38.740 1.00 86.88 471 SER C N 1
ATOM 11209 C CA . SER C 1 489 ? 25.181 -90.374 38.596 1.00 76.18 471 SER C CA 1
ATOM 11210 C C . SER C 1 489 ? 24.304 -89.269 39.164 1.00 89.04 471 SER C C 1
ATOM 11211 O O . SER C 1 489 ? 24.423 -88.912 40.329 1.00 83.54 471 SER C O 1
ATOM 11214 N N . LEU C 1 490 ? 23.425 -88.733 38.323 1.00 86.28 472 LEU C N 1
ATOM 11215 C CA . LEU C 1 490 ? 22.527 -87.647 38.700 1.00 80.27 472 LEU C CA 1
ATOM 11216 C C . LEU C 1 490 ? 21.085 -88.146 38.771 1.00 86.71 472 LEU C C 1
ATOM 11217 O O . LEU C 1 490 ? 20.564 -88.669 37.788 1.00 113.39 472 LEU C O 1
ATOM 11222 N N . LYS C 1 491 ? 20.449 -88.001 39.930 1.00 84.77 473 LYS C N 1
ATOM 11223 C CA . LYS C 1 491 ? 19.073 -88.467 40.119 1.00 90.50 473 LYS C CA 1
ATOM 11224 C C . LYS C 1 491 ? 18.174 -87.387 40.694 1.00 89.54 473 LYS C C 1
ATOM 11225 O O . LYS C 1 491 ? 18.601 -86.583 41.513 1.00 101.75 473 LYS C O 1
ATOM 11231 N N . GLY C 1 492 ? 16.917 -87.378 40.273 1.00 91.27 474 GLY C N 1
ATOM 11232 C CA . GLY C 1 492 ? 15.968 -86.414 40.792 1.00 101.25 474 GLY C CA 1
ATOM 11233 C C . GLY C 1 492 ? 16.358 -85.003 40.419 1.00 97.10 474 GLY C C 1
ATOM 11234 O O . GLY C 1 492 ? 16.614 -84.713 39.252 1.00 107.40 474 GLY C O 1
ATOM 11235 N N . THR C 1 493 ? 16.408 -84.129 41.418 1.00 89.07 475 THR C N 1
ATOM 11236 C CA . THR C 1 493 ? 16.777 -82.740 41.208 1.00 73.55 475 THR C CA 1
ATOM 11237 C C . THR C 1 493 ? 18.202 -82.491 41.653 1.00 72.42 475 THR C C 1
ATOM 11238 O O . THR C 1 493 ? 18.560 -82.817 42.770 1.00 93.97 475 THR C O 1
ATOM 11242 N N . VAL C 1 494 ? 19.015 -81.911 40.783 1.00 76.10 476 VAL C N 1
ATOM 11243 C CA . VAL C 1 494 ? 20.384 -81.572 41.145 1.00 74.77 476 VAL C CA 1
ATOM 11244 C C . VAL C 1 494 ? 20.737 -80.147 40.746 1.00 82.37 476 VAL C C 1
ATOM 11245 O O . VAL C 1 494 ? 20.671 -79.781 39.574 1.00 82.72 476 VAL C O 1
ATOM 11249 N N . ILE C 1 495 ? 21.114 -79.348 41.737 1.00 73.78 477 ILE C N 1
ATOM 11250 C CA . ILE C 1 495 ? 21.539 -77.983 41.497 1.00 88.24 477 ILE C CA 1
ATOM 11251 C C . ILE C 1 495 ? 22.995 -77.862 41.920 1.00 85.50 477 ILE C C 1
ATOM 11252 O O . ILE C 1 495 ? 23.326 -78.131 43.060 1.00 84.56 477 ILE C O 1
ATOM 11257 N N . ILE C 1 496 ? 23.863 -77.488 40.989 1.00 68.62 478 ILE C N 1
ATOM 11258 C CA . ILE C 1 496 ? 25.279 -77.309 41.284 1.00 68.49 478 ILE C CA 1
ATOM 11259 C C . ILE C 1 496 ? 25.721 -75.876 40.987 1.00 80.64 478 ILE C C 1
ATOM 11260 O O . ILE C 1 496 ? 25.819 -75.476 39.833 1.00 72.07 478 ILE C O 1
ATOM 11265 N N . ILE C 1 497 ? 25.997 -75.107 42.035 1.00 70.11 479 ILE C N 1
ATOM 11266 C CA . ILE C 1 497 ? 26.338 -73.690 41.886 1.00 70.95 479 ILE C CA 1
ATOM 11267 C C . ILE C 1 497 ? 27.781 -73.423 42.308 1.00 71.46 479 ILE C C 1
ATOM 11268 O O . ILE C 1 497 ? 28.119 -73.541 43.476 1.00 106.23 479 ILE C O 1
ATOM 11273 N N . ALA C 1 498 ? 28.631 -73.065 41.357 1.00 71.03 480 ALA C N 1
ATOM 11274 C CA . ALA C 1 498 ? 29.959 -72.557 41.681 1.00 71.98 480 ALA C CA 1
ATOM 11275 C C . ALA C 1 498 ? 30.009 -71.049 41.494 1.00 99.51 480 ALA C C 1
ATOM 11276 O O . ALA C 1 498 ? 30.028 -70.578 40.359 1.00 103.77 480 ALA C O 1
ATOM 11278 N N . ASN C 1 499 ? 30.055 -70.283 42.580 1.00 75.17 481 ASN C N 1
ATOM 11279 C CA . ASN C 1 499 ? 29.991 -68.826 42.450 1.00 95.26 481 ASN C CA 1
ATOM 11280 C C . ASN C 1 499 ? 31.209 -68.246 41.709 1.00 90.61 481 ASN C C 1
ATOM 11281 O O . ASN C 1 499 ? 32.158 -68.959 41.411 1.00 110.41 481 ASN C O 1
ATOM 11286 N N . HIS C 1 500 ? 31.158 -66.954 41.398 1.00 85.90 482 HIS C N 1
ATOM 11287 C CA . HIS C 1 500 ? 32.221 -66.271 40.665 1.00 93.08 482 HIS C CA 1
ATOM 11288 C C . HIS C 1 500 ? 33.548 -66.524 41.347 1.00 80.86 482 HIS C C 1
ATOM 11289 O O . HIS C 1 500 ? 33.667 -66.362 42.554 1.00 113.02 482 HIS C O 1
ATOM 11296 N N . GLY C 1 501 ? 34.536 -66.949 40.575 1.00 99.12 483 GLY C N 1
ATOM 11297 C CA . GLY C 1 501 ? 35.860 -67.204 41.112 1.00 97.09 483 GLY C CA 1
ATOM 11298 C C . GLY C 1 501 ? 36.009 -68.643 41.553 1.00 97.58 483 GLY C C 1
ATOM 11299 O O . GLY C 1 501 ? 37.098 -69.206 41.485 1.00 110.13 483 GLY C O 1
ATOM 11300 N N . ASP C 1 502 ? 34.908 -69.242 41.993 1.00 109.07 484 ASP C N 1
ATOM 11301 C CA . ASP C 1 502 ? 34.937 -70.591 42.549 1.00 98.33 484 ASP C CA 1
ATOM 11302 C C . ASP C 1 502 ? 34.893 -71.645 41.450 1.00 83.63 484 ASP C C 1
ATOM 11303 O O . ASP C 1 502 ? 34.339 -71.410 40.375 1.00 103.05 484 ASP C O 1
ATOM 11308 N N . ARG C 1 503 ? 35.483 -72.802 41.749 1.00 79.08 485 ARG C N 1
ATOM 11309 C CA . ARG C 1 503 ? 35.411 -73.985 40.900 1.00 75.01 485 ARG C CA 1
ATOM 11310 C C . ARG C 1 503 ? 34.780 -75.112 41.697 1.00 72.07 485 ARG C C 1
ATOM 11311 O O . ARG C 1 503 ? 34.956 -75.180 42.906 1.00 92.77 485 ARG C O 1
ATOM 11319 N N . ILE C 1 504 ? 34.035 -75.984 41.029 1.00 83.58 486 ILE C N 1
ATOM 11320 C CA . ILE C 1 504 ? 33.571 -77.218 41.651 1.00 70.25 486 ILE C CA 1
ATOM 11321 C C . ILE C 1 504 ? 33.949 -78.398 40.769 1.00 86.31 486 ILE C C 1
ATOM 11322 O O . ILE C 1 504 ? 33.507 -78.510 39.621 1.00 74.37 486 ILE C O 1
ATOM 11327 N N . ASP C 1 505 ? 34.794 -79.265 41.314 1.00 86.14 487 ASP C N 1
ATOM 11328 C CA . ASP C 1 505 ? 35.165 -80.519 40.666 1.00 69.21 487 ASP C CA 1
ATOM 11329 C C . ASP C 1 505 ? 34.396 -81.685 41.291 1.00 75.47 487 ASP C C 1
ATOM 11330 O O . ASP C 1 505 ? 34.773 -82.185 42.345 1.00 86.01 487 ASP C O 1
ATOM 11335 N N . ILE C 1 506 ? 33.317 -82.120 40.651 1.00 80.56 488 ILE C N 1
ATOM 11336 C CA . ILE C 1 506 ? 32.563 -83.257 41.160 1.00 68.23 488 ILE C CA 1
ATOM 11337 C C . ILE C 1 506 ? 33.452 -84.491 41.056 1.00 82.68 488 ILE C C 1
ATOM 11338 O O . ILE C 1 506 ? 33.871 -84.865 39.954 1.00 82.99 488 ILE C O 1
ATOM 11343 N N . PRO C 1 507 ? 33.770 -85.123 42.194 1.00 83.43 489 PRO C N 1
ATOM 11344 C CA . PRO C 1 507 ? 34.647 -86.293 42.101 1.00 88.39 489 PRO C CA 1
ATOM 11345 C C . PRO C 1 507 ? 33.984 -87.467 41.389 1.00 88.65 489 PRO C C 1
ATOM 11346 O O . PRO C 1 507 ? 32.796 -87.675 41.627 1.00 73.36 489 PRO C O 1
ATOM 11350 N N . PRO C 1 508 ? 34.743 -88.236 40.572 1.00 88.29 490 PRO C N 1
ATOM 11351 C CA . PRO C 1 508 ? 34.222 -89.344 39.759 1.00 78.51 490 PRO C CA 1
ATOM 11352 C C . PRO C 1 508 ? 33.529 -90.434 40.571 1.00 72.43 490 PRO C C 1
ATOM 11353 O O . PRO C 1 508 ? 33.979 -90.789 41.665 1.00 73.32 490 PRO C O 1
ATOM 11357 N N . GLY C 1 509 ? 32.438 -90.960 40.025 1.00 80.60 491 GLY C N 1
ATOM 11358 C CA . GLY C 1 509 ? 31.641 -91.952 40.721 1.00 80.29 491 GLY C CA 1
ATOM 11359 C C . GLY C 1 509 ? 30.612 -91.340 41.653 1.00 84.56 491 GLY C C 1
ATOM 11360 O O . GLY C 1 509 ? 29.796 -92.055 42.239 1.00 102.09 491 GLY C O 1
ATOM 11361 N N . ALA C 1 510 ? 30.647 -90.018 41.794 1.00 73.09 492 ALA C N 1
ATOM 11362 C CA . ALA C 1 510 ? 29.704 -89.315 42.652 1.00 71.79 492 ALA C CA 1
ATOM 11363 C C . ALA C 1 510 ? 28.273 -89.601 42.232 1.00 83.06 492 ALA C C 1
ATOM 11364 O O . ALA C 1 510 ? 27.939 -89.455 41.059 1.00 81.46 492 ALA C O 1
ATOM 11366 N N . VAL C 1 511 ? 27.435 -90.030 43.173 1.00 93.04 493 VAL C N 1
ATOM 11367 C CA . VAL C 1 511 ? 26.001 -90.091 42.912 1.00 98.38 493 VAL C CA 1
ATOM 11368 C C . VAL C 1 511 ? 25.284 -88.982 43.690 1.00 94.22 493 VAL C C 1
ATOM 11369 O O . VAL C 1 511 ? 25.304 -88.937 44.924 1.00 99.67 493 VAL C O 1
ATOM 11373 N N . LEU C 1 512 ? 24.666 -88.076 42.936 1.00 95.06 494 LEU C N 1
ATOM 11374 C CA . LEU C 1 512 ? 23.941 -86.945 43.487 1.00 71.83 494 LEU C CA 1
ATOM 11375 C C . LEU C 1 512 ? 22.450 -87.168 43.265 1.00 109.64 494 LEU C C 1
ATOM 11376 O O . LEU C 1 512 ? 22.016 -87.331 42.125 1.00 99.63 494 LEU C O 1
ATOM 11381 N N . GLU C 1 513 ? 21.680 -87.201 44.350 1.00 82.70 495 GLU C N 1
ATOM 11382 C CA . GLU C 1 513 ? 20.248 -87.466 44.269 1.00 79.56 495 GLU C CA 1
ATOM 11383 C C . GLU C 1 513 ? 19.466 -86.505 45.159 1.00 89.97 495 GLU C C 1
ATOM 11384 O O . GLU C 1 513 ? 19.546 -86.585 46.385 1.00 100.40 495 GLU C O 1
ATOM 11390 N N . ASN C 1 514 ? 18.705 -85.605 44.538 1.00 87.63 496 ASN C N 1
ATOM 11391 C CA . ASN C 1 514 ? 17.934 -84.593 45.263 1.00 81.95 496 ASN C CA 1
ATOM 11392 C C . ASN C 1 514 ? 18.807 -83.800 46.231 1.00 87.53 496 ASN C C 1
ATOM 11393 O O . ASN C 1 514 ? 18.486 -83.645 47.408 1.00 101.76 496 ASN C O 1
ATOM 11398 N N . LYS C 1 515 ? 19.921 -83.308 45.707 1.00 84.26 497 LYS C N 1
ATOM 11399 C CA . LYS C 1 515 ? 20.859 -82.497 46.465 1.00 94.82 497 LYS C CA 1
ATOM 11400 C C . LYS C 1 515 ? 21.052 -81.171 45.770 1.00 88.79 497 LYS C C 1
ATOM 11401 O O . LYS C 1 515 ? 20.846 -81.060 44.565 1.00 96.68 497 LYS C O 1
ATOM 11407 N N . ILE C 1 516 ? 21.456 -80.164 46.528 1.00 82.62 498 ILE C N 1
ATOM 11408 C CA . ILE C 1 516 ? 21.926 -78.936 45.929 1.00 89.06 498 ILE C CA 1
ATOM 11409 C C . ILE C 1 516 ? 23.318 -78.736 46.485 1.00 73.66 498 ILE C C 1
ATOM 11410 O O . ILE C 1 516 ? 23.502 -78.543 47.676 1.00 90.84 498 ILE C O 1
ATOM 11415 N N . VAL C 1 517 ? 24.302 -78.826 45.603 1.00 72.29 499 VAL C N 1
ATOM 11416 C CA . VAL C 1 517 ? 25.697 -78.749 45.993 1.00 72.34 499 VAL C CA 1
ATOM 11417 C C . VAL C 1 517 ? 26.230 -77.395 45.564 1.00 84.56 499 VAL C C 1
ATOM 11418 O O . VAL C 1 517 ? 26.040 -76.981 44.435 1.00 71.28 499 VAL C O 1
ATOM 11422 N N . SER C 1 518 ? 26.859 -76.689 46.493 1.00 77.66 500 SER C N 1
ATOM 11423 C CA . SER C 1 518 ? 27.508 -75.421 46.196 1.00 75.28 500 SER C CA 1
ATOM 11424 C C . SER C 1 518 ? 28.828 -75.361 46.921 1.00 83.55 500 SER C C 1
ATOM 11425 O O . SER C 1 518 ? 29.063 -76.144 47.833 1.00 103.76 500 SER C O 1
ATOM 11428 N N . GLY C 1 519 ? 29.682 -74.425 46.521 1.00 92.81 501 GLY C N 1
ATOM 11429 C CA . GLY C 1 519 ? 30.950 -74.216 47.191 1.00 81.78 501 GLY C CA 1
ATOM 11430 C C . GLY C 1 519 ? 32.114 -74.101 46.237 1.00 81.42 501 GLY C C 1
ATOM 11431 O O . GLY C 1 519 ? 31.971 -73.643 45.115 1.00 95.52 501 GLY C O 1
ATOM 11432 N N . ASN C 1 520 ? 33.280 -74.521 46.695 1.00 87.81 502 ASN C N 1
ATOM 11433 C CA . ASN C 1 520 ? 34.495 -74.343 45.935 1.00 76.49 502 ASN C CA 1
ATOM 11434 C C . ASN C 1 520 ? 35.466 -75.490 46.227 1.00 104.78 502 ASN C C 1
ATOM 11435 O O . ASN C 1 520 ? 36.051 -75.553 47.302 1.00 115.72 502 ASN C O 1
ATOM 11440 N N . LEU C 1 521 ? 35.612 -76.410 45.277 1.00 101.99 503 LEU C N 1
ATOM 11441 C CA . LEU C 1 521 ? 36.379 -77.631 45.501 1.00 75.31 503 LEU C CA 1
ATOM 11442 C C . LEU C 1 521 ? 37.304 -77.948 44.335 1.00 74.76 503 LEU C C 1
ATOM 11443 O O . LEU C 1 521 ? 36.843 -78.206 43.228 1.00 85.73 503 LEU C O 1
ATOM 11448 N N . ARG C 1 522 ? 38.609 -77.935 44.593 1.00 76.24 504 ARG C N 1
ATOM 11449 C CA . ARG C 1 522 ? 39.599 -78.293 43.581 1.00 76.14 504 ARG C CA 1
ATOM 11450 C C . ARG C 1 522 ? 40.191 -79.687 43.836 1.00 78.82 504 ARG C C 1
ATOM 11451 O O . ARG C 1 522 ? 40.924 -79.903 44.796 1.00 94.02 504 ARG C O 1
ATOM 11459 N N . ILE C 1 523 ? 39.860 -80.626 42.960 1.00 75.16 505 ILE C N 1
ATOM 11460 C CA . ILE C 1 523 ? 40.448 -81.962 42.974 1.00 75.68 505 ILE C CA 1
ATOM 11461 C C . ILE C 1 523 ? 41.665 -82.067 42.042 1.00 76.33 505 ILE C C 1
ATOM 11462 O O . ILE C 1 523 ? 41.538 -81.969 40.826 1.00 75.22 505 ILE C O 1
ATOM 11467 N N . LEU C 1 524 ? 42.837 -82.309 42.615 1.00 78.33 506 LEU C N 1
ATOM 11468 C CA . LEU C 1 524 ? 44.087 -82.284 41.859 1.00 90.64 506 LEU C CA 1
ATOM 11469 C C . LEU C 1 524 ? 44.665 -83.681 41.703 1.00 100.44 506 LEU C C 1
ATOM 11470 O O . LEU C 1 524 ? 44.293 -84.587 42.442 1.00 98.78 506 LEU C O 1
ATOM 11475 N N . ASP C 1 525 ? 45.579 -83.864 40.750 1.00 80.95 507 ASP C N 1
ATOM 11476 C CA . ASP C 1 525 ? 46.290 -85.142 40.632 1.00 82.25 507 ASP C CA 1
ATOM 11477 C C . ASP C 1 525 ? 47.545 -85.237 41.506 1.00 85.08 507 ASP C C 1
ATOM 11478 O O . ASP C 1 525 ? 48.175 -84.251 41.872 1.00 86.33 507 ASP C O 1
ATOM 11483 N N . HIS C 1 526 ? 47.850 -86.473 41.863 1.00 95.33 508 HIS C N 1
ATOM 11484 C CA . HIS C 1 526 ? 49.029 -86.842 42.659 1.00 99.49 508 HIS C CA 1
ATOM 11485 C C . HIS C 1 526 ? 49.783 -87.996 42.010 1.00 142.38 508 HIS C C 1
ATOM 11486 O O . HIS C 1 526 ? 50.571 -88.768 42.573 1.00 145.72 508 HIS C O 1
ATOM 11494 N N . ILE D 1 42 ? 100.849 -67.541 30.242 1.00 289.79 24 ILE D N 1
ATOM 11495 C CA . ILE D 1 42 ? 99.397 -67.586 30.116 1.00 297.70 24 ILE D CA 1
ATOM 11496 C C . ILE D 1 42 ? 98.778 -66.261 30.589 1.00 322.03 24 ILE D C 1
ATOM 11497 O O . ILE D 1 42 ? 97.681 -65.889 30.165 1.00 323.46 24 ILE D O 1
ATOM 11502 N N . ARG D 1 43 ? 99.495 -65.552 31.460 1.00 340.95 25 ARG D N 1
ATOM 11503 C CA . ARG D 1 43 ? 99.084 -64.218 31.920 1.00 346.19 25 ARG D CA 1
ATOM 11504 C C . ARG D 1 43 ? 99.221 -63.162 30.792 1.00 351.02 25 ARG D C 1
ATOM 11505 O O . ARG D 1 43 ? 98.219 -62.566 30.316 1.00 352.68 25 ARG D O 1
ATOM 11513 N N . GLN D 1 44 ? 100.455 -62.967 30.335 1.00 340.10 26 GLN D N 1
ATOM 11514 C CA . GLN D 1 44 ? 100.789 -61.850 29.456 1.00 316.42 26 GLN D CA 1
ATOM 11515 C C . GLN D 1 44 ? 100.189 -61.986 28.051 1.00 327.73 26 GLN D C 1
ATOM 11516 O O . GLN D 1 44 ? 99.771 -60.989 27.446 1.00 330.80 26 GLN D O 1
ATOM 11522 N N . GLU D 1 45 ? 100.128 -63.215 27.542 1.00 329.45 27 GLU D N 1
ATOM 11523 C CA . GLU D 1 45 ? 99.607 -63.457 26.196 1.00 327.39 27 GLU D CA 1
ATOM 11524 C C . GLU D 1 45 ? 98.174 -62.936 26.099 1.00 333.22 27 GLU D C 1
ATOM 11525 O O . GLU D 1 45 ? 97.820 -62.175 25.184 1.00 341.16 27 GLU D O 1
ATOM 11531 N N . LEU D 1 46 ? 97.364 -63.320 27.078 1.00 330.46 28 LEU D N 1
ATOM 11532 C CA . LEU D 1 46 ? 95.947 -62.988 27.077 1.00 325.06 28 LEU D CA 1
ATOM 11533 C C . LEU D 1 46 ? 95.777 -61.513 27.338 1.00 335.45 28 LEU D C 1
ATOM 11534 O O . LEU D 1 46 ? 94.959 -60.827 26.686 1.00 334.25 28 LEU D O 1
ATOM 11539 N N . GLU D 1 47 ? 96.574 -60.998 28.264 1.00 342.23 29 GLU D N 1
ATOM 11540 C CA . GLU D 1 47 ? 96.639 -59.554 28.372 1.00 330.90 29 GLU D CA 1
ATOM 11541 C C . GLU D 1 47 ? 96.828 -58.846 27.013 1.00 329.13 29 GLU D C 1
ATOM 11542 O O . GLU D 1 47 ? 96.098 -57.899 26.679 1.00 336.60 29 GLU D O 1
ATOM 11548 N N . LEU D 1 48 ? 97.818 -59.276 26.239 1.00 319.95 30 LEU D N 1
ATOM 11549 C CA . LEU D 1 48 ? 98.091 -58.615 24.964 1.00 318.84 30 LEU D CA 1
ATOM 11550 C C . LEU D 1 48 ? 97.001 -58.814 23.907 1.00 342.60 30 LEU D C 1
ATOM 11551 O O . LEU D 1 48 ? 96.723 -57.889 23.117 1.00 340.33 30 LEU D O 1
ATOM 11556 N N . SER D 1 49 ? 96.379 -59.992 23.877 1.00 374.64 31 SER D N 1
ATOM 11557 C CA . SER D 1 49 ? 95.182 -60.138 23.045 1.00 387.43 31 SER D CA 1
ATOM 11558 C C . SER D 1 49 ? 94.185 -59.037 23.398 1.00 383.59 31 SER D C 1
ATOM 11559 O O . SER D 1 49 ? 93.650 -58.355 22.504 1.00 391.79 31 SER D O 1
ATOM 11562 N N . VAL D 1 50 ? 93.941 -58.853 24.697 1.00 364.40 32 VAL D N 1
ATOM 11563 C CA . VAL D 1 50 ? 93.047 -57.773 25.127 1.00 331.34 32 VAL D CA 1
ATOM 11564 C C . VAL D 1 50 ? 93.525 -56.449 24.558 1.00 343.22 32 VAL D C 1
ATOM 11565 O O . VAL D 1 50 ? 92.734 -55.665 24.010 1.00 326.28 32 VAL D O 1
ATOM 11569 N N . LYS D 1 51 ? 94.826 -56.204 24.677 1.00 370.41 33 LYS D N 1
ATOM 11570 C CA . LYS D 1 51 ? 95.372 -54.959 24.161 1.00 331.05 33 LYS D CA 1
ATOM 11571 C C . LYS D 1 51 ? 95.063 -54.716 22.682 1.00 305.81 33 LYS D C 1
ATOM 11572 O O . LYS D 1 51 ? 94.593 -53.636 22.305 1.00 314.86 33 LYS D O 1
ATOM 11578 N N . LYS D 1 52 ? 95.308 -55.704 21.835 1.00 249.43 34 LYS D N 1
ATOM 11579 C CA . LYS D 1 52 ? 94.987 -55.523 20.423 1.00 226.09 34 LYS D CA 1
ATOM 11580 C C . LYS D 1 52 ? 93.486 -55.290 20.210 1.00 254.75 34 LYS D C 1
ATOM 11581 O O . LYS D 1 52 ? 93.068 -54.390 19.444 1.00 227.93 34 LYS D O 1
ATOM 11587 N N . GLU D 1 53 ? 92.666 -56.076 20.900 1.00 327.10 35 GLU D N 1
ATOM 11588 C CA . GLU D 1 53 ? 91.228 -55.886 20.776 1.00 333.88 35 GLU D CA 1
ATOM 11589 C C . GLU D 1 53 ? 90.812 -54.462 21.114 1.00 334.67 35 GLU D C 1
ATOM 11590 O O . GLU D 1 53 ? 89.969 -53.887 20.428 1.00 346.02 35 GLU D O 1
ATOM 11596 N N . LEU D 1 54 ? 91.387 -53.888 22.165 1.00 322.12 36 LEU D N 1
ATOM 11597 C CA . LEU D 1 54 ? 91.086 -52.493 22.472 1.00 308.94 36 LEU D CA 1
ATOM 11598 C C . LEU D 1 54 ? 91.587 -51.585 21.353 1.00 317.92 36 LEU D C 1
ATOM 11599 O O . LEU D 1 54 ? 90.933 -50.600 21.016 1.00 321.96 36 LEU D O 1
ATOM 11604 N N . GLU D 1 55 ? 92.755 -51.895 20.791 1.00 320.27 37 GLU D N 1
ATOM 11605 C CA . GLU D 1 55 ? 93.255 -51.096 19.672 1.00 294.55 37 GLU D CA 1
ATOM 11606 C C . GLU D 1 55 ? 92.255 -51.042 18.525 1.00 283.49 37 GLU D C 1
ATOM 11607 O O . GLU D 1 55 ? 92.155 -50.027 17.836 1.00 271.48 37 GLU D O 1
ATOM 11613 N N . LYS D 1 56 ? 91.527 -52.132 18.306 1.00 280.22 38 LYS D N 1
ATOM 11614 C CA . LYS D 1 56 ? 90.378 -52.075 17.387 1.00 276.80 38 LYS D CA 1
ATOM 11615 C C . LYS D 1 56 ? 89.270 -51.072 17.753 1.00 291.80 38 LYS D C 1
ATOM 11616 O O . LYS D 1 56 ? 88.368 -50.838 16.947 1.00 299.80 38 LYS D O 1
ATOM 11622 N N . ILE D 1 57 ? 89.318 -50.490 18.949 1.00 296.68 39 ILE D N 1
ATOM 11623 C CA . ILE D 1 57 ? 88.271 -49.566 19.390 1.00 290.56 39 ILE D CA 1
ATOM 11624 C C . ILE D 1 57 ? 88.635 -48.117 19.085 1.00 289.97 39 ILE D C 1
ATOM 11625 O O . ILE D 1 57 ? 87.762 -47.288 18.821 1.00 279.38 39 ILE D O 1
ATOM 11630 N N . LEU D 1 58 ? 89.930 -47.825 19.118 1.00 308.12 40 LEU D N 1
ATOM 11631 C CA . LEU D 1 58 ? 90.433 -46.482 18.855 1.00 316.87 40 LEU D CA 1
ATOM 11632 C C . LEU D 1 58 ? 90.257 -46.070 17.396 1.00 332.32 40 LEU D C 1
ATOM 11633 O O . LEU D 1 58 ? 90.253 -44.884 17.081 1.00 337.67 40 LEU D O 1
ATOM 11638 N N . THR D 1 59 ? 90.119 -47.045 16.505 1.00 324.93 41 THR D N 1
ATOM 11639 C CA . THR D 1 59 ? 89.972 -46.749 15.084 1.00 316.29 41 THR D CA 1
ATOM 11640 C C . THR D 1 59 ? 88.625 -46.088 14.806 1.00 317.10 41 THR D C 1
ATOM 11641 O O . THR D 1 59 ? 88.520 -45.233 13.927 1.00 321.20 41 THR D O 1
ATOM 11645 N N . THR D 1 60 ? 87.588 -46.456 15.532 1.00 309.56 42 THR D N 1
ATOM 11646 C CA . THR D 1 60 ? 86.305 -45.834 15.289 1.00 297.13 42 THR D CA 1
ATOM 11647 C C . THR D 1 60 ? 86.018 -44.832 16.393 1.00 297.64 42 THR D C 1
ATOM 11648 O O . THR D 1 60 ? 85.853 -45.201 17.547 1.00 302.31 42 THR D O 1
ATOM 11652 N N . ALA D 1 61 ? 85.987 -43.554 16.038 1.00 285.59 43 ALA D N 1
ATOM 11653 C CA . ALA D 1 61 ? 85.726 -42.512 17.017 1.00 278.37 43 ALA D CA 1
ATOM 11654 C C . ALA D 1 61 ? 85.433 -41.147 16.391 1.00 306.71 43 ALA D C 1
ATOM 11655 O O . ALA D 1 61 ? 85.599 -40.951 15.196 1.00 281.86 43 ALA D O 1
ATOM 11657 N N . SER D 1 62 ? 84.927 -40.223 17.199 1.00 358.78 44 SER D N 1
ATOM 11658 C CA . SER D 1 62 ? 84.423 -38.962 16.673 1.00 365.33 44 SER D CA 1
ATOM 11659 C C . SER D 1 62 ? 85.487 -38.105 16.001 1.00 360.50 44 SER D C 1
ATOM 11660 O O . SER D 1 62 ? 85.275 -37.567 14.922 1.00 374.68 44 SER D O 1
ATOM 11663 N N . SER D 1 63 ? 86.631 -37.984 16.656 1.00 307.59 45 SER D N 1
ATOM 11664 C CA . SER D 1 63 ? 87.804 -37.324 16.099 1.00 275.74 45 SER D CA 1
ATOM 11665 C C . SER D 1 63 ? 87.797 -35.813 16.284 1.00 283.95 45 SER D C 1
ATOM 11666 O O . SER D 1 63 ? 88.813 -35.164 16.059 1.00 272.74 45 SER D O 1
ATOM 11669 N N . HIS D 1 64 ? 86.670 -35.245 16.701 1.00 310.95 46 HIS D N 1
ATOM 11670 C CA . HIS D 1 64 ? 86.677 -33.854 17.128 1.00 327.69 46 HIS D CA 1
ATOM 11671 C C . HIS D 1 64 ? 87.480 -33.757 18.411 1.00 325.50 46 HIS D C 1
ATOM 11672 O O . HIS D 1 64 ? 88.247 -32.822 18.627 1.00 328.38 46 HIS D O 1
ATOM 11679 N N . GLU D 1 65 ? 87.280 -34.757 19.259 1.00 318.81 47 GLU D N 1
ATOM 11680 C CA . GLU D 1 65 ? 87.911 -34.825 20.554 1.00 314.62 47 GLU D CA 1
ATOM 11681 C C . GLU D 1 65 ? 88.331 -36.245 20.833 1.00 310.21 47 GLU D C 1
ATOM 11682 O O . GLU D 1 65 ? 87.778 -36.913 21.690 1.00 309.02 47 GLU D O 1
ATOM 11688 N N . PHE D 1 66 ? 89.308 -36.685 20.059 1.00 306.21 48 PHE D N 1
ATOM 11689 C CA . PHE D 1 66 ? 89.985 -37.970 20.223 1.00 295.84 48 PHE D CA 1
ATOM 11690 C C . PHE D 1 66 ? 90.779 -38.031 21.506 1.00 283.54 48 PHE D C 1
ATOM 11691 O O . PHE D 1 66 ? 90.862 -39.053 22.171 1.00 282.21 48 PHE D O 1
ATOM 11699 N N . GLU D 1 67 ? 91.401 -36.912 21.810 1.00 275.20 49 GLU D N 1
ATOM 11700 C CA . GLU D 1 67 ? 92.451 -36.855 22.791 1.00 265.67 49 GLU D CA 1
ATOM 11701 C C . GLU D 1 67 ? 91.959 -37.421 24.160 1.00 283.28 49 GLU D C 1
ATOM 11702 O O . GLU D 1 67 ? 92.635 -38.282 24.725 1.00 276.24 49 GLU D O 1
ATOM 11708 N N . HIS D 1 68 ? 90.790 -37.006 24.667 1.00 286.69 50 HIS D N 1
ATOM 11709 C CA . HIS D 1 68 ? 90.294 -37.506 25.974 1.00 281.12 50 HIS D CA 1
ATOM 11710 C C . HIS D 1 68 ? 90.034 -38.987 26.029 1.00 291.10 50 HIS D C 1
ATOM 11711 O O . HIS D 1 68 ? 90.016 -39.559 27.113 1.00 301.26 50 HIS D O 1
ATOM 11718 N N . THR D 1 69 ? 89.757 -39.599 24.888 1.00 289.31 51 THR D N 1
ATOM 11719 C CA . THR D 1 69 ? 89.542 -41.027 24.861 1.00 281.85 51 THR D CA 1
ATOM 11720 C C . THR D 1 69 ? 90.850 -41.742 25.241 1.00 280.49 51 THR D C 1
ATOM 11721 O O . THR D 1 69 ? 90.933 -42.445 26.281 1.00 264.42 51 THR D O 1
ATOM 11725 N N . LYS D 1 70 ? 91.882 -41.504 24.431 1.00 296.86 52 LYS D N 1
ATOM 11726 C CA . LYS D 1 70 ? 93.094 -42.321 24.469 1.00 303.59 52 LYS D CA 1
ATOM 11727 C C . LYS D 1 70 ? 93.619 -42.565 25.888 1.00 338.93 52 LYS D C 1
ATOM 11728 O O . LYS D 1 70 ? 93.968 -43.695 26.252 1.00 354.81 52 LYS D O 1
ATOM 11734 N N . LYS D 1 71 ? 93.651 -41.510 26.695 1.00 301.96 53 LYS D N 1
ATOM 11735 C CA . LYS D 1 71 ? 94.158 -41.641 28.059 1.00 274.20 53 LYS D CA 1
ATOM 11736 C C . LYS D 1 71 ? 93.226 -42.510 28.888 1.00 288.89 53 LYS D C 1
ATOM 11737 O O . LYS D 1 71 ? 93.673 -43.250 29.762 1.00 280.06 53 LYS D O 1
ATOM 11743 N N . ASP D 1 72 ? 91.925 -42.375 28.642 1.00 307.23 54 ASP D N 1
ATOM 11744 C CA . ASP D 1 72 ? 90.935 -43.174 29.355 1.00 311.49 54 ASP D CA 1
ATOM 11745 C C . ASP D 1 72 ? 91.231 -44.637 29.087 1.00 324.84 54 ASP D C 1
ATOM 11746 O O . ASP D 1 72 ? 91.341 -45.440 30.021 1.00 336.54 54 ASP D O 1
ATOM 11751 N N . LEU D 1 73 ? 91.396 -44.982 27.812 1.00 314.98 55 LEU D N 1
ATOM 11752 C CA . LEU D 1 73 ? 91.687 -46.389 27.486 1.00 303.65 55 LEU D CA 1
ATOM 11753 C C . LEU D 1 73 ? 93.043 -46.842 28.053 1.00 324.85 55 LEU D C 1
ATOM 11754 O O . LEU D 1 73 ? 93.165 -47.958 28.568 1.00 325.59 55 LEU D O 1
ATOM 11759 N N . ASP D 1 74 ? 94.052 -45.979 27.963 1.00 345.68 56 ASP D N 1
ATOM 11760 C CA . ASP D 1 74 ? 95.384 -46.300 28.479 1.00 358.79 56 ASP D CA 1
ATOM 11761 C C . ASP D 1 74 ? 95.322 -46.508 29.997 1.00 374.68 56 ASP D C 1
ATOM 11762 O O . ASP D 1 74 ? 95.983 -47.392 30.557 1.00 371.16 56 ASP D O 1
ATOM 11767 N N . GLY D 1 75 ? 94.492 -45.700 30.649 1.00 390.76 57 GLY D N 1
ATOM 11768 C CA . GLY D 1 75 ? 94.288 -45.780 32.083 1.00 369.02 57 GLY D CA 1
ATOM 11769 C C . GLY D 1 75 ? 93.590 -47.072 32.430 1.00 342.22 57 GLY D C 1
ATOM 11770 O O . GLY D 1 75 ? 93.877 -47.722 33.443 1.00 339.16 57 GLY D O 1
ATOM 11771 N N . PHE D 1 76 ? 92.648 -47.448 31.576 1.00 317.12 58 PHE D N 1
ATOM 11772 C CA . PHE D 1 76 ? 92.008 -48.737 31.728 1.00 293.08 58 PHE D CA 1
ATOM 11773 C C . PHE D 1 76 ? 93.032 -49.864 31.608 1.00 307.11 58 PHE D C 1
ATOM 11774 O O . PHE D 1 76 ? 93.065 -50.754 32.456 1.00 288.15 58 PHE D O 1
ATOM 11782 N N . ARG D 1 77 ? 93.856 -49.845 30.562 1.00 352.33 59 ARG D N 1
ATOM 11783 C CA . ARG D 1 77 ? 94.835 -50.911 30.370 1.00 346.00 59 ARG D CA 1
ATOM 11784 C C . ARG D 1 77 ? 95.794 -50.979 31.554 1.00 327.35 59 ARG D C 1
ATOM 11785 O O . ARG D 1 77 ? 96.108 -52.067 32.034 1.00 329.13 59 ARG D O 1
ATOM 11793 N N . LYS D 1 78 ? 96.246 -49.818 32.027 1.00 302.30 60 LYS D N 1
ATOM 11794 C CA . LYS D 1 78 ? 97.195 -49.775 33.134 1.00 276.73 60 LYS D CA 1
ATOM 11795 C C . LYS D 1 78 ? 96.506 -50.330 34.371 1.00 276.91 60 LYS D C 1
ATOM 11796 O O . LYS D 1 78 ? 97.129 -51.016 35.183 1.00 271.48 60 LYS D O 1
ATOM 11802 N N . LEU D 1 79 ? 95.216 -50.028 34.508 1.00 280.16 61 LEU D N 1
ATOM 11803 C CA . LEU D 1 79 ? 94.422 -50.600 35.589 1.00 277.33 61 LEU D CA 1
ATOM 11804 C C . LEU D 1 79 ? 94.455 -52.118 35.470 1.00 304.16 61 LEU D C 1
ATOM 11805 O O . LEU D 1 79 ? 94.757 -52.826 36.442 1.00 314.93 61 LEU D O 1
ATOM 11810 N N . PHE D 1 80 ? 94.158 -52.611 34.269 1.00 317.52 62 PHE D N 1
ATOM 11811 C CA . PHE D 1 80 ? 94.155 -54.043 34.020 1.00 320.08 62 PHE D CA 1
ATOM 11812 C C . PHE D 1 80 ? 95.500 -54.646 34.432 1.00 325.28 62 PHE D C 1
ATOM 11813 O O . PHE D 1 80 ? 95.535 -55.675 35.109 1.00 332.30 62 PHE D O 1
ATOM 11821 N N . HIS D 1 81 ? 96.593 -54.010 34.000 1.00 314.25 63 HIS D N 1
ATOM 11822 C CA . HIS D 1 81 ? 97.962 -54.449 34.324 1.00 288.31 63 HIS D CA 1
ATOM 11823 C C . HIS D 1 81 ? 98.032 -54.875 35.789 1.00 282.82 63 HIS D C 1
ATOM 11824 O O . HIS D 1 81 ? 98.583 -55.927 36.114 1.00 277.41 63 HIS D O 1
ATOM 11831 N N . ARG D 1 82 ? 97.439 -54.058 36.662 1.00 287.94 64 ARG D N 1
ATOM 11832 C CA . ARG D 1 82 ? 97.467 -54.317 38.104 1.00 281.32 64 ARG D CA 1
ATOM 11833 C C . ARG D 1 82 ? 96.324 -55.229 38.551 1.00 312.77 64 ARG D C 1
ATOM 11834 O O . ARG D 1 82 ? 96.414 -55.853 39.609 1.00 316.88 64 ARG D O 1
ATOM 11842 N N . PHE D 1 83 ? 95.243 -55.288 37.774 1.00 328.63 65 PHE D N 1
ATOM 11843 C CA . PHE D 1 83 ? 94.185 -56.271 38.040 1.00 328.32 65 PHE D CA 1
ATOM 11844 C C . PHE D 1 83 ? 94.731 -57.701 38.192 1.00 323.29 65 PHE D C 1
ATOM 11845 O O . PHE D 1 83 ? 94.335 -58.415 39.114 1.00 331.00 65 PHE D O 1
ATOM 11853 N N . LEU D 1 84 ? 95.633 -58.112 37.300 1.00 304.01 66 LEU D N 1
ATOM 11854 C CA . LEU D 1 84 ? 96.215 -59.459 37.350 1.00 270.02 66 LEU D CA 1
ATOM 11855 C C . LEU D 1 84 ? 97.551 -59.489 38.091 1.00 272.54 66 LEU D C 1
ATOM 11856 O O . LEU D 1 84 ? 98.133 -60.555 38.295 1.00 247.85 66 LEU D O 1
ATOM 11861 N N . GLN D 1 85 ? 98.036 -58.317 38.486 1.00 308.60 67 GLN D N 1
ATOM 11862 C CA . GLN D 1 85 ? 99.263 -58.219 39.267 1.00 286.01 67 GLN D CA 1
ATOM 11863 C C . GLN D 1 85 ? 99.027 -58.713 40.691 1.00 281.21 67 GLN D C 1
ATOM 11864 O O . GLN D 1 85 ? 99.846 -59.449 41.247 1.00 277.14 67 GLN D O 1
ATOM 11870 N N . GLU D 1 86 ? 97.900 -58.299 41.268 1.00 277.14 68 GLU D N 1
ATOM 11871 C CA . GLU D 1 86 ? 97.545 -58.640 42.645 1.00 267.44 68 GLU D CA 1
ATOM 11872 C C . GLU D 1 86 ? 96.314 -59.541 42.716 1.00 268.06 68 GLU D C 1
ATOM 11873 O O . GLU D 1 86 ? 95.183 -59.052 42.746 1.00 250.02 68 GLU D O 1
ATOM 11879 N N . LYS D 1 87 ? 96.540 -60.851 42.742 1.00 289.08 69 LYS D N 1
ATOM 11880 C CA . LYS D 1 87 ? 95.47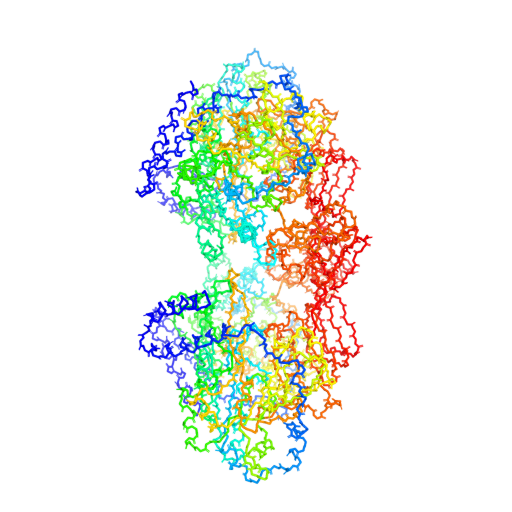4 -61.813 43.005 1.00 292.79 69 LYS D CA 1
ATOM 11881 C C . LYS D 1 87 ? 95.827 -62.601 44.264 1.00 296.99 69 LYS D C 1
ATOM 11882 O O . LYS D 1 87 ? 95.319 -63.701 44.487 1.00 299.15 69 LYS D O 1
ATOM 11888 N N . GLY D 1 88 ? 96.694 -62.011 45.085 1.00 288.17 70 GLY D N 1
ATOM 11889 C CA . GLY D 1 88 ? 97.195 -62.650 46.288 1.00 278.34 70 GLY D CA 1
ATOM 11890 C C . GLY D 1 88 ? 96.916 -61.838 47.545 1.00 273.85 70 GLY D C 1
ATOM 11891 O O . GLY D 1 88 ? 95.887 -61.166 47.629 1.00 261.24 70 GLY D O 1
ATOM 11892 N N . PRO D 1 89 ? 97.830 -61.897 48.533 1.00 274.65 71 PRO D N 1
ATOM 11893 C CA . PRO D 1 89 ? 97.616 -61.251 49.836 1.00 277.54 71 PRO D CA 1
ATOM 11894 C C . PRO D 1 89 ? 97.367 -59.742 49.785 1.00 285.51 71 PRO D C 1
ATOM 11895 O O . PRO D 1 89 ? 97.995 -59.029 49.000 1.00 283.16 71 PRO D O 1
ATOM 11899 N N . SER D 1 90 ? 96.447 -59.280 50.630 1.00 293.05 72 SER D N 1
ATOM 11900 C CA . SER D 1 90 ? 96.215 -57.855 50.860 1.00 283.28 72 SER D CA 1
ATOM 11901 C C . SER D 1 90 ? 96.241 -57.595 52.362 1.00 297.53 72 SER D C 1
ATOM 11902 O O . SER D 1 90 ? 96.999 -56.756 52.849 1.00 297.49 72 SER D O 1
ATOM 11905 N N . VAL D 1 91 ? 95.392 -58.320 53.085 1.00 310.24 73 VAL D N 1
ATOM 11906 C CA . VAL D 1 91 ? 95.433 -58.353 54.543 1.00 324.68 73 VAL D CA 1
ATOM 11907 C C . VAL D 1 91 ? 95.135 -59.773 55.008 1.00 339.99 73 VAL D C 1
ATOM 11908 O O . VAL D 1 91 ? 94.493 -60.547 54.297 1.00 354.34 73 VAL D O 1
ATOM 11912 N N . ASP D 1 92 ? 95.606 -60.113 56.202 1.00 314.13 74 ASP D N 1
ATOM 11913 C CA . ASP D 1 92 ? 95.397 -61.445 56.752 1.00 295.15 74 ASP D CA 1
ATOM 11914 C C . ASP D 1 92 ? 95.704 -61.432 58.241 1.00 309.36 74 ASP D C 1
ATOM 11915 O O . ASP D 1 92 ? 96.325 -60.496 58.745 1.00 294.76 74 ASP D O 1
ATOM 11920 N N . TRP D 1 93 ? 95.260 -62.471 58.941 1.00 341.33 75 TRP D N 1
ATOM 11921 C CA . TRP D 1 93 ? 95.533 -62.611 60.370 1.00 317.03 75 TRP D CA 1
ATOM 11922 C C . TRP D 1 93 ? 97.026 -62.772 60.640 1.00 310.19 75 TRP D C 1
ATOM 11923 O O . TRP D 1 93 ? 97.469 -62.681 61.785 1.00 305.90 75 TRP D O 1
ATOM 11934 N N . GLY D 1 94 ? 97.793 -63.012 59.580 1.00 299.32 76 GLY D N 1
ATOM 11935 C CA . GLY D 1 94 ? 99.239 -63.067 59.676 1.00 285.56 76 GLY D CA 1
ATOM 11936 C C . GLY D 1 94 ? 99.866 -61.686 59.605 1.00 273.22 76 GLY D C 1
ATOM 11937 O O . GLY D 1 94 ? 101.021 -61.506 59.993 1.00 254.07 76 GLY D O 1
ATOM 11938 N N . LYS D 1 95 ? 99.106 -60.712 59.105 1.00 277.42 77 LYS D N 1
ATOM 11939 C CA . LYS D 1 95 ? 99.589 -59.338 58.987 1.00 261.45 77 LYS D CA 1
ATOM 11940 C C . LYS D 1 95 ? 98.433 -58.333 59.060 1.00 252.46 77 LYS D C 1
ATOM 11941 O O . LYS D 1 95 ? 97.840 -57.975 58.042 1.00 240.41 77 LYS D O 1
ATOM 11947 N N . ILE D 1 96 ? 98.129 -57.886 60.277 1.00 262.24 78 ILE D N 1
ATOM 11948 C CA . ILE D 1 96 ? 97.044 -56.935 60.527 1.00 271.18 78 ILE D CA 1
ATOM 11949 C C . ILE D 1 96 ? 97.419 -56.044 61.712 1.00 277.46 78 ILE D C 1
ATOM 11950 O O . ILE D 1 96 ? 98.135 -56.478 62.615 1.00 273.23 78 ILE D O 1
ATOM 11955 N N . GLN D 1 97 ? 96.941 -54.800 61.700 1.00 277.46 79 GLN D N 1
ATOM 11956 C CA . GLN D 1 97 ? 97.198 -53.865 62.796 1.00 277.01 79 GLN D CA 1
ATOM 11957 C C . GLN D 1 97 ? 95.971 -53.027 63.148 1.00 269.74 79 GLN D C 1
ATOM 11958 O O . GLN D 1 97 ? 95.085 -52.814 62.320 1.00 264.40 79 GLN D O 1
ATOM 11964 N N . ARG D 1 98 ? 95.944 -52.550 64.390 1.00 269.39 80 ARG D N 1
ATOM 11965 C CA . ARG D 1 98 ? 94.821 -51.779 64.915 1.00 257.96 80 ARG D CA 1
ATOM 11966 C C . ARG D 1 98 ? 95.012 -50.287 64.633 1.00 257.81 80 ARG D C 1
ATOM 11967 O O . ARG D 1 98 ? 96.143 -49.833 64.449 1.00 259.35 80 ARG D O 1
ATOM 11975 N N . PRO D 1 99 ? 93.907 -49.517 64.597 1.00 253.64 81 PRO D N 1
ATOM 11976 C CA . PRO D 1 99 ? 94.010 -48.072 64.344 1.00 263.76 81 PRO D CA 1
ATOM 11977 C C . PRO D 1 99 ? 94.493 -47.280 65.565 1.00 292.90 81 PRO D C 1
ATOM 11978 O O . PRO D 1 99 ? 94.228 -47.694 66.693 1.00 301.16 81 PRO D O 1
ATOM 11982 N N . PRO D 1 100 ? 95.197 -46.154 65.349 1.00 250.70 82 PRO D N 1
ATOM 11983 C CA . PRO D 1 100 ? 95.671 -45.349 66.481 1.00 237.66 82 PRO D CA 1
ATOM 11984 C C . PRO D 1 100 ? 94.546 -44.637 67.223 1.00 252.26 82 PRO D C 1
ATOM 11985 O O . PRO D 1 100 ? 93.364 -44.883 66.968 1.00 226.89 82 PRO D O 1
ATOM 11989 N N . GLU D 1 101 ? 94.936 -43.746 68.130 1.00 300.23 83 GLU D N 1
ATOM 11990 C CA . GLU D 1 101 ? 93.991 -42.969 68.927 1.00 275.63 83 GLU D CA 1
ATOM 11991 C C . GLU D 1 101 ? 93.995 -41.491 68.528 1.00 271.93 83 GLU D C 1
ATOM 11992 O O . GLU D 1 101 ? 92.948 -40.842 68.542 1.00 272.28 83 GLU D O 1
ATOM 11998 N N . ASP D 1 102 ? 95.169 -40.968 68.172 1.00 271.25 84 ASP D N 1
ATOM 11999 C CA . ASP D 1 102 ? 95.315 -39.550 67.835 1.00 268.00 84 ASP D CA 1
ATOM 12000 C C . ASP D 1 102 ? 95.395 -39.298 66.327 1.00 270.73 84 ASP D C 1
ATOM 12001 O O . ASP D 1 102 ? 95.548 -38.153 65.899 1.00 256.66 84 ASP D O 1
ATOM 12006 N N . SER D 1 103 ? 95.292 -40.355 65.524 1.00 293.02 85 SER D N 1
ATOM 12007 C CA . SER D 1 103 ? 95.222 -40.201 64.070 1.00 271.80 85 SER D CA 1
ATOM 12008 C C . SER D 1 103 ? 93.779 -39.903 63.632 1.00 253.89 85 SER D C 1
ATOM 12009 O O . SER D 1 103 ? 93.508 -39.656 62.454 1.00 250.23 85 SER D O 1
ATOM 12012 N N . ILE D 1 104 ? 92.866 -39.942 64.601 1.00 234.38 86 ILE D N 1
ATOM 12013 C CA . ILE D 1 104 ? 91.468 -39.565 64.410 1.00 195.49 86 ILE D CA 1
ATOM 12014 C C . ILE D 1 104 ? 91.024 -38.708 65.603 1.00 200.36 86 ILE D C 1
ATOM 12015 O O . ILE D 1 104 ? 91.156 -39.122 66.753 1.00 210.30 86 ILE D O 1
ATOM 12020 N N . GLN D 1 105 ? 90.497 -37.519 65.316 1.00 196.31 87 GLN D N 1
ATOM 12021 C CA . GLN D 1 105 ? 90.190 -36.525 66.343 1.00 194.62 87 GLN D CA 1
ATOM 12022 C C . GLN D 1 105 ? 88.689 -36.316 66.467 1.00 206.69 87 GLN D C 1
ATOM 12023 O O . GLN D 1 105 ? 88.003 -36.221 65.443 1.00 204.57 87 GLN D O 1
ATOM 12029 N N . PRO D 1 106 ? 88.165 -36.251 67.711 1.00 221.23 88 PRO D N 1
ATOM 12030 C CA . PRO D 1 106 ? 86.725 -35.998 67.818 1.00 227.82 88 PRO D CA 1
ATOM 12031 C C . PRO D 1 106 ? 86.382 -34.593 67.335 1.00 234.21 88 PRO D C 1
ATOM 12032 O O . PRO D 1 106 ? 87.029 -33.628 67.744 1.00 250.37 88 PRO D O 1
ATOM 12036 N N . TYR D 1 107 ? 85.388 -34.497 66.457 1.00 204.17 89 TYR D N 1
ATOM 12037 C CA . TYR D 1 107 ? 84.929 -33.221 65.913 1.00 178.61 89 TYR D CA 1
ATOM 12038 C C . TYR D 1 107 ? 84.686 -32.186 67.010 1.00 197.80 89 TYR D C 1
ATOM 12039 O O . TYR D 1 107 ? 84.846 -30.976 66.797 1.00 190.99 89 TYR D O 1
ATOM 12048 N N . GLU D 1 108 ? 84.304 -32.675 68.185 1.00 228.46 90 GLU D N 1
ATOM 12049 C CA . GLU D 1 108 ? 84.067 -31.819 69.340 1.00 245.25 90 GLU D CA 1
ATOM 12050 C C . GLU D 1 108 ? 85.335 -31.081 69.770 1.00 249.76 90 GLU D C 1
ATOM 12051 O O . GLU D 1 108 ? 85.268 -29.965 70.288 1.00 256.88 90 GLU D O 1
ATOM 12057 N N . LYS D 1 109 ? 86.486 -31.715 69.568 1.00 240.04 91 LYS D N 1
ATOM 12058 C CA . LYS D 1 109 ? 87.765 -31.082 69.866 1.00 231.10 91 LYS D CA 1
ATOM 12059 C C . LYS D 1 109 ? 87.997 -29.900 68.944 1.00 221.86 91 LYS D C 1
ATOM 12060 O O . LYS D 1 109 ? 88.466 -28.848 69.377 1.00 228.39 91 LYS D O 1
ATOM 12066 N N . ILE D 1 110 ? 87.658 -30.071 67.671 1.00 211.95 92 ILE D N 1
ATOM 12067 C CA . ILE D 1 110 ? 87.942 -29.040 66.686 1.00 213.53 92 ILE D CA 1
ATOM 12068 C C . ILE D 1 110 ? 86.959 -27.891 66.860 1.00 228.10 92 ILE D C 1
ATOM 12069 O O . ILE D 1 110 ? 87.340 -26.722 66.762 1.00 228.54 92 ILE D O 1
ATOM 12074 N N . LYS D 1 111 ? 85.693 -28.222 67.115 1.00 234.67 93 LYS D N 1
ATOM 12075 C CA . LYS D 1 111 ? 84.695 -27.189 67.379 1.00 234.29 93 LYS D CA 1
ATOM 12076 C C . LYS D 1 111 ? 85.103 -26.351 68.589 1.00 249.12 93 LYS D C 1
ATOM 12077 O O . LYS D 1 111 ? 84.774 -25.168 68.676 1.00 245.77 93 LYS D O 1
ATOM 12083 N N . ALA D 1 112 ? 85.838 -26.969 69.509 1.00 272.62 94 ALA D N 1
ATOM 12084 C CA . ALA D 1 112 ? 86.122 -26.366 70.807 1.00 297.42 94 ALA D CA 1
ATOM 12085 C C . ALA D 1 112 ? 86.839 -25.013 70.721 1.00 313.08 94 ALA D C 1
ATOM 12086 O O . ALA D 1 112 ? 86.535 -24.110 71.503 1.00 318.58 94 ALA D O 1
ATOM 12088 N N . ARG D 1 113 ? 87.775 -24.852 69.786 1.00 321.02 95 ARG D N 1
ATOM 12089 C CA . ARG D 1 113 ? 88.570 -23.618 69.751 1.00 278.64 95 ARG D CA 1
ATOM 12090 C C . ARG D 1 113 ? 87.758 -22.439 69.223 1.00 258.62 95 ARG D C 1
ATOM 12091 O O . ARG D 1 113 ? 88.157 -21.762 68.277 1.00 249.84 95 ARG D O 1
ATOM 12099 N N . GLY D 1 114 ? 86.617 -22.204 69.870 1.00 248.80 96 GLY D N 1
ATOM 12100 C CA . GLY D 1 114 ? 85.860 -20.979 69.711 1.00 257.51 96 GLY D CA 1
ATOM 12101 C C . GLY D 1 114 ? 85.585 -20.614 68.276 1.00 267.47 96 GLY D C 1
ATOM 12102 O O . GLY D 1 114 ? 85.244 -21.458 67.447 1.00 254.93 96 GLY D O 1
ATOM 12103 N N . LEU D 1 115 ? 85.748 -19.330 67.994 1.00 288.45 97 LEU D N 1
ATOM 12104 C CA . LEU D 1 115 ? 85.660 -18.826 66.638 1.00 295.03 97 LEU D CA 1
ATOM 12105 C C . LEU D 1 115 ? 87.020 -18.242 66.297 1.00 303.70 97 LEU D C 1
ATOM 12106 O O . LEU D 1 115 ? 87.535 -17.399 67.032 1.00 311.50 97 LEU D O 1
ATOM 12111 N N . PRO D 1 116 ? 87.633 -18.710 65.202 1.00 290.55 98 PRO D N 1
ATOM 12112 C CA . PRO D 1 116 ? 88.898 -18.080 64.828 1.00 297.94 98 PRO D CA 1
ATOM 12113 C C . PRO D 1 116 ? 88.647 -16.647 64.357 1.00 299.51 98 PRO D C 1
ATOM 12114 O O . PRO D 1 116 ? 87.687 -16.427 63.618 1.00 303.55 98 PRO D O 1
ATOM 12118 N N . ASP D 1 117 ? 89.443 -15.690 64.821 1.00 292.04 99 ASP D N 1
ATOM 12119 C CA . ASP D 1 117 ? 89.172 -14.298 64.505 1.00 290.91 99 ASP D CA 1
ATOM 12120 C C . ASP D 1 117 ? 89.323 -14.064 63.017 1.00 295.78 99 ASP D C 1
ATOM 12121 O O . ASP D 1 117 ? 90.315 -14.461 62.417 1.00 306.40 99 ASP D O 1
ATOM 12126 N N . ASN D 1 118 ? 88.335 -13.406 62.427 1.00 282.69 100 ASN D N 1
ATOM 12127 C CA . ASN D 1 118 ? 88.342 -13.146 60.997 1.00 271.67 100 ASN D CA 1
ATOM 12128 C C . ASN D 1 118 ? 88.530 -14.446 60.217 1.00 288.39 100 ASN D C 1
ATOM 12129 O O . ASN D 1 118 ? 87.847 -15.428 60.480 1.00 276.21 100 ASN D O 1
ATOM 12134 N N . ILE D 1 119 ? 89.452 -14.451 59.261 1.00 322.78 101 ILE D N 1
ATOM 12135 C CA . ILE D 1 119 ? 89.735 -15.636 58.476 1.00 306.64 101 ILE D CA 1
ATOM 12136 C C . ILE D 1 119 ? 88.606 -15.791 57.488 1.00 295.28 101 ILE D C 1
ATOM 12137 O O . ILE D 1 119 ? 88.498 -16.795 56.792 1.00 278.56 101 ILE D O 1
ATOM 12142 N N . SER D 1 120 ? 87.764 -14.772 57.433 1.00 293.81 102 SER D N 1
ATOM 12143 C CA . SER D 1 120 ? 86.608 -14.791 56.547 1.00 275.47 102 SER D CA 1
ATOM 12144 C C . SER D 1 120 ? 86.992 -15.218 55.142 1.00 259.62 102 SER D C 1
ATOM 12145 O O . SER D 1 120 ? 86.223 -15.904 54.492 1.00 256.50 102 SER D O 1
ATOM 12148 N N . SER D 1 121 ? 88.187 -14.823 54.698 1.00 248.29 103 SER D N 1
ATOM 12149 C CA . SER D 1 121 ? 88.593 -14.934 53.295 1.00 234.72 103 SER D CA 1
ATOM 12150 C C . SER D 1 121 ? 89.393 -16.192 52.939 1.00 245.58 103 SER D C 1
ATOM 12151 O O . SER D 1 121 ? 89.820 -16.339 51.794 1.00 244.70 103 SER D O 1
ATOM 12154 N N . VAL D 1 122 ? 89.612 -17.092 53.894 1.00 265.08 104 VAL D N 1
ATOM 12155 C CA . VAL D 1 122 ? 90.340 -18.328 53.587 1.00 275.48 104 VAL D CA 1
ATOM 12156 C C . VAL D 1 122 ? 89.523 -19.235 52.687 1.00 276.56 104 VAL D C 1
ATOM 12157 O O . VAL D 1 122 ? 90.067 -20.018 51.913 1.00 283.15 104 VAL D O 1
ATOM 12161 N N . LEU D 1 123 ? 88.207 -19.155 52.818 1.00 263.68 105 LEU D N 1
ATOM 12162 C CA . LEU D 1 123 ? 87.326 -19.951 51.982 1.00 250.66 105 LEU D CA 1
ATOM 12163 C C . LEU D 1 123 ? 87.644 -19.810 50.486 1.00 253.51 105 LEU D C 1
ATOM 12164 O O . LEU D 1 123 ? 87.404 -20.743 49.721 1.00 254.00 105 LEU D O 1
ATOM 12169 N N . ASN D 1 124 ? 88.151 -18.646 50.066 1.00 250.65 106 ASN D N 1
ATOM 12170 C CA . ASN D 1 124 ? 88.431 -18.406 48.644 1.00 240.86 106 ASN D CA 1
ATOM 12171 C C . ASN D 1 124 ? 89.543 -19.319 48.209 1.00 245.15 106 ASN D C 1
ATOM 12172 O O . ASN D 1 124 ? 89.665 -19.637 47.034 1.00 249.30 106 ASN D O 1
ATOM 12177 N N . LYS D 1 125 ? 90.362 -19.738 49.165 1.00 243.03 107 LYS D N 1
ATOM 12178 C CA . LYS D 1 125 ? 91.373 -20.722 48.881 1.00 236.23 107 LYS D CA 1
ATOM 12179 C C . LYS D 1 125 ? 90.658 -22.051 48.603 1.00 240.59 107 LYS D C 1
ATOM 12180 O O . LYS D 1 125 ? 91.238 -22.973 48.034 1.00 238.18 107 LYS D O 1
ATOM 12186 N N . LEU D 1 126 ? 89.391 -22.136 49.021 1.00 240.75 108 LEU D N 1
ATOM 12187 C CA . LEU D 1 126 ? 88.680 -23.416 49.101 1.00 225.11 108 LEU D CA 1
ATOM 12188 C C . LEU D 1 126 ? 87.684 -23.676 48.013 1.00 225.03 108 LEU D C 1
ATOM 12189 O O . LEU D 1 126 ? 86.915 -22.795 47.636 1.00 219.77 108 LEU D O 1
ATOM 12194 N N . VAL D 1 127 ? 87.669 -24.923 47.554 1.00 229.05 109 VAL D N 1
ATOM 12195 C CA . VAL D 1 127 ? 86.801 -25.301 46.457 1.00 228.62 109 VAL D CA 1
ATOM 12196 C C . VAL D 1 127 ? 85.833 -26.421 46.819 1.00 226.23 109 VAL D C 1
ATOM 12197 O O . VAL D 1 127 ? 86.197 -27.344 47.551 1.00 225.94 109 VAL D O 1
ATOM 12201 N N . VAL D 1 128 ? 84.606 -26.350 46.299 1.00 228.86 110 VAL D N 1
ATOM 12202 C CA . VAL D 1 128 ? 83.627 -27.392 46.595 1.00 218.53 110 VAL D CA 1
ATOM 12203 C C . VAL D 1 128 ? 83.407 -28.295 45.389 1.00 216.87 110 VAL D C 1
ATOM 12204 O O . VAL D 1 128 ? 83.101 -27.824 44.295 1.00 215.95 110 VAL D O 1
ATOM 12208 N N . VAL D 1 129 ? 83.571 -29.597 45.604 1.00 207.95 111 VAL D N 1
ATOM 12209 C CA . VAL D 1 129 ? 83.397 -30.582 44.550 1.00 195.23 111 VAL D CA 1
ATOM 12210 C C . VAL D 1 129 ? 82.320 -31.576 44.967 1.00 201.13 111 VAL D C 1
ATOM 12211 O O . VAL D 1 129 ? 82.261 -31.985 46.127 1.00 204.93 111 VAL D O 1
ATOM 12215 N N . LYS D 1 130 ? 81.458 -31.946 44.026 1.00 192.13 112 LYS D N 1
ATOM 12216 C CA . LYS D 1 130 ? 80.368 -32.862 44.326 1.00 179.61 112 LYS D CA 1
ATOM 12217 C C . LYS D 1 130 ? 80.229 -33.949 43.273 1.00 180.74 112 LYS D C 1
ATOM 12218 O O . LYS D 1 130 ? 80.179 -33.673 42.075 1.00 185.60 112 LYS D O 1
ATOM 12224 N N . LEU D 1 131 ? 80.166 -35.190 43.743 1.00 173.51 113 LEU D N 1
ATOM 12225 C CA . LEU D 1 131 ? 80.097 -36.350 42.861 1.00 173.23 113 LEU D CA 1
ATOM 12226 C C . LEU D 1 131 ? 78.712 -36.509 42.237 1.00 178.14 113 LEU D C 1
ATOM 12227 O O . LEU D 1 131 ? 77.778 -36.959 42.901 1.00 193.41 113 LEU D O 1
ATOM 12232 N N . ASN D 1 132 ? 78.590 -36.164 40.958 1.00 172.72 114 ASN D N 1
ATOM 12233 C CA . ASN D 1 132 ? 77.297 -36.170 40.280 1.00 157.44 114 ASN D CA 1
ATOM 12234 C C . ASN D 1 132 ? 77.236 -37.229 39.184 1.00 161.88 114 ASN D C 1
ATOM 12235 O O . ASN D 1 132 ? 76.812 -36.954 38.061 1.00 166.96 114 ASN D O 1
ATOM 12240 N N . GLY D 1 133 ? 77.657 -38.443 39.522 1.00 166.07 115 GLY D N 1
ATOM 12241 C CA . GLY D 1 133 ? 77.713 -39.527 38.560 1.00 180.25 115 GLY D CA 1
ATOM 12242 C C . GLY D 1 133 ? 76.549 -40.491 38.682 1.00 196.35 115 GLY D C 1
ATOM 12243 O O . GLY D 1 133 ? 76.362 -41.354 37.823 1.00 219.86 115 GLY D O 1
ATOM 12244 N N . GLY D 1 134 ? 75.765 -40.344 39.746 1.00 179.64 116 GLY D N 1
ATOM 12245 C CA . GLY D 1 134 ? 74.678 -41.266 40.029 1.00 155.96 116 GLY D CA 1
ATOM 12246 C C . GLY D 1 134 ? 73.355 -40.869 39.406 1.00 146.04 116 GLY D C 1
ATOM 12247 O O . GLY D 1 134 ? 73.119 -39.696 39.122 1.00 150.98 116 GLY D O 1
ATOM 12248 N N . LEU D 1 135 ? 72.490 -41.860 39.200 1.00 152.11 117 LEU D N 1
ATOM 12249 C CA . LEU D 1 135 ? 71.161 -41.632 38.644 1.00 157.10 117 LEU D CA 1
ATOM 12250 C C . LEU D 1 135 ? 70.071 -41.961 39.660 1.00 160.81 117 LEU D C 1
ATOM 12251 O O . LEU D 1 135 ? 70.325 -42.622 40.668 1.00 152.19 117 LEU D O 1
ATOM 12256 N N . GLY D 1 136 ? 68.855 -41.502 39.382 1.00 167.24 118 GLY D N 1
ATOM 12257 C CA . GLY D 1 136 ? 67.726 -41.737 40.261 1.00 176.48 118 GLY D CA 1
ATOM 12258 C C . GLY D 1 136 ? 66.909 -42.939 39.836 1.00 173.31 118 GLY D C 1
ATOM 12259 O O . GLY D 1 136 ? 65.680 -42.899 39.840 1.00 181.14 118 GLY D O 1
ATOM 12260 N N . THR D 1 137 ? 67.591 -44.015 39.464 1.00 164.51 119 THR D N 1
ATOM 12261 C CA . THR D 1 137 ? 66.909 -45.237 39.066 1.00 166.27 119 THR D CA 1
ATOM 12262 C C . THR D 1 137 ? 66.379 -45.973 40.292 1.00 156.70 119 THR D C 1
ATOM 12263 O O . THR D 1 137 ? 65.279 -46.523 40.262 1.00 172.61 119 THR D O 1
ATOM 12267 N N . SER D 1 138 ? 67.158 -45.975 41.370 1.00 140.03 120 SER D N 1
ATOM 12268 C CA . SER D 1 138 ? 66.748 -46.639 42.607 1.00 146.18 120 SER D CA 1
ATOM 12269 C C . SER D 1 138 ? 65.532 -45.958 43.214 1.00 146.54 120 SER D C 1
ATOM 12270 O O . SER D 1 138 ? 64.795 -46.566 43.992 1.00 145.61 120 SER D O 1
ATOM 12273 N N . MET D 1 139 ? 65.343 -44.686 42.865 1.00 143.58 121 MET D N 1
ATOM 12274 C CA . MET D 1 139 ? 64.212 -43.903 43.351 1.00 120.73 121 MET D CA 1
ATOM 12275 C C . MET D 1 139 ? 63.125 -43.758 42.295 1.00 120.19 121 MET D C 1
ATOM 12276 O O . MET D 1 139 ? 62.030 -43.301 42.601 1.00 132.19 121 MET D O 1
ATOM 12281 N N . GLY D 1 140 ? 63.434 -44.126 41.056 1.00 111.01 122 GLY D N 1
ATOM 12282 C CA . GLY D 1 140 ? 62.421 -44.235 40.020 1.00 123.60 122 GLY D CA 1
ATOM 12283 C C . GLY D 1 140 ? 62.510 -43.262 38.858 1.00 149.88 122 GLY D C 1
ATOM 12284 O O . GLY D 1 140 ? 62.319 -43.671 37.713 1.00 168.38 122 GLY D O 1
ATOM 12285 N N . CYS D 1 141 ? 62.783 -41.987 39.129 1.00 159.74 123 CYS D N 1
ATOM 12286 C CA . CYS D 1 141 ? 62.742 -40.978 38.070 1.00 156.21 123 CYS D CA 1
ATOM 12287 C C . CYS D 1 141 ? 63.912 -41.127 37.118 1.00 173.14 123 CYS D C 1
ATOM 12288 O O . CYS D 1 141 ? 64.981 -41.612 37.495 1.00 161.28 123 CYS D O 1
ATOM 12291 N N . LYS D 1 142 ? 63.700 -40.679 35.885 1.00 180.32 124 LYS D N 1
ATOM 12292 C CA . LYS D 1 142 ? 64.705 -40.798 34.837 1.00 184.67 124 LYS D CA 1
ATOM 12293 C C . LYS D 1 142 ? 65.817 -39.785 35.075 1.00 182.81 124 LYS D C 1
ATOM 12294 O O . LYS D 1 142 ? 65.651 -38.838 35.846 1.00 184.23 124 LYS D O 1
ATOM 12300 N N . GLY D 1 143 ? 66.948 -39.982 34.405 1.00 174.97 125 GLY D N 1
ATOM 12301 C CA . GLY D 1 143 ? 68.008 -38.989 34.401 1.00 169.03 125 GLY D CA 1
ATOM 12302 C C . GLY D 1 143 ? 68.828 -38.969 35.681 1.00 157.20 125 GLY D C 1
ATOM 12303 O O . GLY D 1 143 ? 68.822 -39.937 36.438 1.00 133.69 125 GLY D O 1
ATOM 12304 N N . PRO D 1 144 ? 69.538 -37.858 35.934 1.00 157.38 126 PRO D N 1
ATOM 12305 C CA . PRO D 1 144 ? 70.415 -37.739 37.107 1.00 148.38 126 PRO D CA 1
ATOM 12306 C C . PRO D 1 144 ? 69.670 -37.638 38.427 1.00 146.11 126 PRO D C 1
ATOM 12307 O O . PRO D 1 144 ? 68.533 -37.164 38.477 1.00 155.81 126 PRO D O 1
ATOM 12311 N N . LYS D 1 145 ? 70.328 -38.082 39.492 1.00 150.11 127 LYS D N 1
ATOM 12312 C CA . LYS D 1 145 ? 69.744 -38.049 40.824 1.00 157.48 127 LYS D CA 1
ATOM 12313 C C . LYS D 1 145 ? 69.644 -36.629 41.345 1.00 150.22 127 LYS D C 1
ATOM 12314 O O . LYS D 1 145 ? 68.666 -36.274 41.989 1.00 170.32 127 LYS D O 1
ATOM 12320 N N . SER D 1 146 ? 70.666 -35.825 41.074 1.00 122.92 128 SER D N 1
ATOM 12321 C CA . SER D 1 146 ? 70.705 -34.458 41.574 1.00 136.58 128 SER D CA 1
ATOM 12322 C C . SER D 1 146 ? 69.511 -33.663 41.104 1.00 156.91 128 SER D C 1
ATOM 12323 O O . SER D 1 146 ? 69.108 -32.715 41.763 1.00 179.90 128 SER D O 1
ATOM 12326 N N . LEU D 1 147 ? 68.976 -34.028 39.943 1.00 148.92 129 LEU D N 1
ATOM 12327 C CA . LEU D 1 147 ? 67.810 -33.347 39.392 1.00 156.61 129 LEU D CA 1
ATOM 12328 C C . LEU D 1 147 ? 66.528 -33.578 40.183 1.00 161.31 129 LEU D C 1
ATOM 12329 O O . LEU D 1 147 ? 65.592 -32.780 40.089 1.00 154.22 129 LEU D O 1
ATOM 12334 N N . ILE D 1 148 ? 66.479 -34.666 40.950 1.00 161.29 130 ILE D N 1
ATOM 12335 C CA . ILE D 1 148 ? 65.323 -34.947 41.803 1.00 147.16 130 ILE D CA 1
ATOM 12336 C C . ILE D 1 148 ? 65.129 -33.881 42.885 1.00 140.84 130 ILE D C 1
ATOM 12337 O O . ILE D 1 148 ? 66.094 -33.376 43.456 1.00 160.30 130 ILE D O 1
ATOM 12342 N N . GLY D 1 149 ? 63.875 -33.560 43.180 1.00 119.76 131 GLY D N 1
ATOM 12343 C CA . GLY D 1 149 ? 63.577 -32.507 44.130 1.00 143.36 131 GLY D CA 1
ATOM 12344 C C . GLY D 1 149 ? 63.278 -33.033 45.514 1.00 133.67 131 GLY D C 1
ATOM 12345 O O . GLY D 1 149 ? 62.233 -33.639 45.759 1.00 123.05 131 GLY D O 1
ATOM 12346 N N . VAL D 1 150 ? 64.213 -32.784 46.425 1.00 132.68 132 VAL D N 1
ATOM 12347 C CA . VAL D 1 150 ? 64.075 -33.226 47.812 1.00 135.51 132 VAL D CA 1
ATOM 12348 C C . VAL D 1 150 ? 63.059 -32.407 48.620 1.00 125.46 132 VAL D C 1
ATOM 12349 O O . VAL D 1 150 ? 62.313 -32.973 49.413 1.00 129.95 132 VAL D O 1
ATOM 12353 N N . ARG D 1 151 ? 63.035 -31.088 48.446 1.00 120.51 133 ARG D N 1
ATOM 12354 C CA . ARG D 1 151 ? 62.190 -30.237 49.291 1.00 136.18 133 ARG D CA 1
ATOM 12355 C C . ARG D 1 151 ? 61.661 -28.980 48.609 1.00 154.29 133 ARG D C 1
ATOM 12356 O O . ARG D 1 151 ? 62.428 -28.218 48.030 1.00 152.65 133 ARG D O 1
ATOM 12364 N N . ASN D 1 152 ? 60.358 -28.743 48.737 1.00 153.23 134 ASN D N 1
ATOM 12365 C CA . ASN D 1 152 ? 59.760 -27.482 48.311 1.00 157.47 134 ASN D CA 1
ATOM 12366 C C . ASN D 1 152 ? 60.182 -27.141 46.896 1.00 170.79 134 ASN D C 1
ATOM 12367 O O . ASN D 1 152 ? 60.541 -26.003 46.591 1.00 189.78 134 ASN D O 1
ATOM 12372 N N . GLU D 1 153 ? 60.130 -28.150 46.032 1.00 173.37 135 GLU D N 1
ATOM 12373 C CA . GLU D 1 153 ? 60.379 -27.964 44.613 1.00 161.90 135 GLU D CA 1
ATOM 12374 C C . GLU D 1 153 ? 61.869 -27.676 44.397 1.00 154.91 135 GLU D C 1
ATOM 12375 O O . GLU D 1 153 ? 62.276 -27.258 43.314 1.00 163.48 135 GLU D O 1
ATOM 12381 N N . ASN D 1 154 ? 62.677 -27.922 45.431 1.00 148.32 136 ASN D N 1
ATOM 12382 C CA . ASN D 1 154 ? 64.125 -27.743 45.341 1.00 139.18 136 ASN D CA 1
ATOM 12383 C C . ASN D 1 154 ? 64.807 -29.060 45.157 1.00 157.45 136 ASN D C 1
ATOM 12384 O O . ASN D 1 154 ? 64.562 -30.013 45.894 1.00 168.92 136 ASN D O 1
ATOM 12389 N N . THR D 1 155 ? 65.674 -29.105 44.161 1.00 169.20 137 THR D N 1
ATOM 12390 C CA . THR D 1 155 ? 66.493 -30.280 43.952 1.00 174.95 137 THR D CA 1
ATOM 12391 C C . THR D 1 155 ? 67.869 -30.101 44.602 1.00 158.14 137 THR D C 1
ATOM 12392 O O . THR D 1 155 ? 68.288 -28.980 44.880 1.00 136.67 137 THR D O 1
ATOM 12396 N N . PHE D 1 156 ? 68.526 -31.229 44.885 1.00 151.36 138 PHE D N 1
ATOM 12397 C CA . PHE D 1 156 ? 69.757 -31.260 45.696 1.00 136.12 138 PHE D CA 1
ATOM 12398 C C . PHE D 1 156 ? 70.683 -30.174 45.201 1.00 155.39 138 PHE D C 1
ATOM 12399 O O . PHE D 1 156 ? 71.184 -29.362 45.972 1.00 161.90 138 PHE D O 1
ATOM 12407 N N . LEU D 1 157 ? 70.895 -30.186 43.888 1.00 147.20 139 LEU D N 1
ATOM 12408 C CA . LEU D 1 157 ? 71.686 -29.174 43.205 1.00 136.93 139 LEU D CA 1
ATOM 12409 C C . LEU D 1 157 ? 71.215 -27.781 43.601 1.00 144.20 139 LEU D C 1
ATOM 12410 O O . LEU D 1 157 ? 72.033 -26.908 43.889 1.00 175.33 139 LEU D O 1
ATOM 12415 N N . ASP D 1 158 ? 69.900 -27.575 43.638 1.00 117.68 140 ASP D N 1
ATOM 12416 C CA . ASP D 1 158 ? 69.374 -26.291 44.082 1.00 146.29 140 ASP D CA 1
ATOM 12417 C C . ASP D 1 158 ? 69.808 -26.038 45.513 1.00 153.05 140 ASP D C 1
ATOM 12418 O O . ASP D 1 158 ? 70.190 -24.921 45.849 1.00 139.13 140 ASP D O 1
ATOM 12423 N N . LEU D 1 159 ? 69.762 -27.069 46.354 1.00 164.91 141 LEU D N 1
ATOM 12424 C CA . LEU D 1 159 ? 70.175 -26.897 47.744 1.00 158.73 141 LEU D CA 1
ATOM 12425 C C . LEU D 1 159 ? 71.652 -26.491 47.789 1.00 166.86 141 LEU D C 1
ATOM 12426 O O . LEU D 1 159 ? 71.974 -25.399 48.251 1.00 172.12 141 LEU D O 1
ATOM 12431 N N . THR D 1 160 ? 72.536 -27.337 47.263 1.00 178.44 142 THR D N 1
ATOM 12432 C CA . THR D 1 160 ? 73.974 -27.069 47.287 1.00 178.99 142 THR D CA 1
ATOM 12433 C C . THR D 1 160 ? 74.261 -25.657 46.766 1.00 177.21 142 THR D C 1
ATOM 12434 O O . THR D 1 160 ? 74.931 -24.831 47.426 1.00 176.83 142 THR D O 1
ATOM 12438 N N . VAL D 1 161 ? 73.713 -25.374 45.589 1.00 158.45 143 VAL D N 1
ATOM 12439 C CA . VAL D 1 161 ? 73.856 -24.053 44.998 1.00 167.05 143 VAL D CA 1
ATOM 12440 C C . VAL D 1 161 ? 73.350 -22.987 45.967 1.00 177.21 143 VAL D C 1
ATOM 12441 O O . VAL D 1 161 ? 73.953 -21.935 46.103 1.00 193.16 143 VAL D O 1
ATOM 12445 N N . GLN D 1 162 ? 72.230 -23.271 46.625 1.00 168.33 144 GLN D N 1
ATOM 12446 C CA . GLN D 1 162 ? 71.628 -22.334 47.577 1.00 174.60 144 GLN D CA 1
ATOM 12447 C C . GLN D 1 162 ? 72.525 -22.071 48.783 1.00 185.22 144 GLN D C 1
ATOM 12448 O O . GLN D 1 162 ? 72.605 -20.936 49.269 1.00 177.37 144 GLN D O 1
ATOM 12454 N N . GLN D 1 163 ? 73.180 -23.120 49.281 1.00 209.87 145 GLN D N 1
ATOM 12455 C CA . GLN D 1 163 ? 74.092 -22.944 50.408 1.00 183.11 145 GLN D CA 1
ATOM 12456 C C . GLN D 1 163 ? 75.179 -22.013 49.931 1.00 192.43 145 GLN D C 1
ATOM 12457 O O . GLN D 1 163 ? 75.556 -21.082 50.643 1.00 225.00 145 GLN D O 1
ATOM 12463 N N . ILE D 1 164 ? 75.672 -22.244 48.716 1.00 163.38 146 ILE D N 1
ATOM 12464 C CA . ILE D 1 164 ? 76.723 -21.373 48.201 1.00 154.88 146 ILE D CA 1
ATOM 12465 C C . ILE D 1 164 ? 76.192 -20.040 47.643 1.00 168.36 146 ILE D C 1
ATOM 12466 O O . ILE D 1 164 ? 76.923 -19.042 47.622 1.00 156.39 146 ILE D O 1
ATOM 12471 N N . GLU D 1 165 ? 74.924 -20.004 47.240 1.00 201.55 147 GLU D N 1
ATOM 12472 C CA . GLU D 1 165 ? 74.363 -18.801 46.621 1.00 212.45 147 GLU D CA 1
ATOM 12473 C C . GLU D 1 165 ? 74.282 -17.847 47.796 1.00 224.64 147 GLU D C 1
ATOM 12474 O O . GLU D 1 165 ? 74.525 -16.641 47.671 1.00 233.00 147 GLU D O 1
ATOM 12480 N N . HIS D 1 166 ? 73.973 -18.428 48.954 1.00 220.60 148 HIS D N 1
ATOM 12481 C CA . HIS D 1 166 ? 73.944 -17.690 50.209 1.00 206.66 148 HIS D CA 1
ATOM 12482 C C . HIS D 1 166 ? 75.302 -17.546 50.911 1.00 199.04 148 HIS D C 1
ATOM 12483 O O . HIS D 1 166 ? 75.519 -16.538 51.579 1.00 218.91 148 HIS D O 1
ATOM 12490 N N . LEU D 1 167 ? 76.206 -18.523 50.793 1.00 169.40 149 LEU D N 1
ATOM 12491 C CA . LEU D 1 167 ? 77.438 -18.468 51.588 1.00 165.12 149 LEU D CA 1
ATOM 12492 C C . LEU D 1 167 ? 78.233 -17.210 51.259 1.00 203.34 149 LEU D C 1
ATOM 12493 O O . LEU D 1 167 ? 78.620 -16.429 52.147 1.00 220.70 149 LEU D O 1
ATOM 12498 N N . ASN D 1 168 ? 78.453 -17.013 49.968 1.00 212.67 150 ASN D N 1
ATOM 12499 C CA . ASN D 1 168 ? 79.230 -15.889 49.487 1.00 210.03 150 ASN D CA 1
ATOM 12500 C C . ASN D 1 168 ? 78.565 -14.561 49.799 1.00 231.83 150 ASN D C 1
ATOM 12501 O O . ASN D 1 168 ? 79.228 -13.608 50.208 1.00 245.03 150 ASN D O 1
ATOM 12506 N N . LYS D 1 169 ? 77.247 -14.520 49.641 1.00 236.08 151 LYS D N 1
ATOM 12507 C CA . LYS D 1 169 ? 76.485 -13.305 49.881 1.00 244.17 151 LYS D CA 1
ATOM 12508 C C . LYS D 1 169 ? 76.753 -12.753 51.276 1.00 252.75 151 LYS D C 1
ATOM 12509 O O . LYS D 1 169 ? 76.903 -11.545 51.458 1.00 258.82 151 LYS D O 1
ATOM 12515 N N . THR D 1 170 ? 76.828 -13.650 52.253 1.00 242.02 152 THR D N 1
ATOM 12516 C CA . THR D 1 170 ? 77.069 -13.256 53.634 1.00 222.55 152 THR D CA 1
ATOM 12517 C C . THR D 1 170 ? 78.548 -12.998 53.884 1.00 219.29 152 THR D C 1
ATOM 12518 O O . THR D 1 170 ? 78.903 -11.972 54.462 1.00 233.10 152 THR D O 1
ATOM 12522 N N . TYR D 1 171 ? 79.419 -13.908 53.453 1.00 207.64 153 TYR D N 1
ATOM 12523 C CA . TYR D 1 171 ? 80.845 -13.705 53.712 1.00 231.47 153 TYR D CA 1
ATOM 12524 C C . TYR D 1 171 ? 81.539 -12.872 52.628 1.00 272.80 153 TYR D C 1
ATOM 12525 O O . TYR D 1 171 ? 82.765 -12.741 52.633 1.00 270.77 153 TYR D O 1
ATOM 12534 N N . ASN D 1 172 ? 80.748 -12.290 51.728 1.00 304.82 154 ASN D N 1
ATOM 12535 C CA . ASN D 1 172 ? 81.251 -11.353 50.722 1.00 264.09 154 ASN D CA 1
ATOM 12536 C C . ASN D 1 172 ? 82.431 -11.907 49.947 1.00 249.27 154 ASN D C 1
ATOM 12537 O O . ASN D 1 172 ? 83.443 -11.225 49.762 1.00 250.82 154 ASN D O 1
ATOM 12542 N N . THR D 1 173 ? 82.288 -13.146 49.492 1.00 234.31 155 THR D N 1
ATOM 12543 C CA . THR D 1 173 ? 83.383 -13.855 48.853 1.00 215.18 155 THR D CA 1
ATOM 12544 C C . THR D 1 173 ? 82.985 -14.470 47.495 1.00 205.29 155 THR D C 1
ATOM 12545 O O . THR D 1 173 ? 82.016 -14.037 46.871 1.00 197.32 155 THR D O 1
ATOM 12549 N N . ASP D 1 174 ? 83.746 -15.454 47.020 1.00 209.00 156 ASP D N 1
ATOM 12550 C CA . ASP D 1 174 ? 83.396 -16.159 45.782 1.00 210.94 156 ASP D CA 1
ATOM 12551 C C . ASP D 1 174 ? 83.938 -17.599 45.776 1.00 202.41 156 ASP D C 1
ATOM 12552 O O . ASP D 1 174 ? 85.118 -17.817 45.497 1.00 202.25 156 ASP D O 1
ATOM 12557 N N . VAL D 1 175 ? 83.072 -18.573 46.067 1.00 191.41 157 VAL D N 1
ATOM 12558 C CA . VAL D 1 175 ? 83.465 -19.988 46.100 1.00 183.45 157 VAL D CA 1
ATOM 12559 C C . VAL D 1 175 ? 83.063 -20.705 44.817 1.00 200.76 157 VAL D C 1
ATOM 12560 O O . VAL D 1 175 ? 81.973 -20.470 44.301 1.00 195.56 157 VAL D O 1
ATOM 12564 N N . PRO D 1 176 ? 83.934 -21.592 44.303 1.00 244.16 158 PRO D N 1
ATOM 12565 C CA . PRO D 1 176 ? 83.562 -22.391 43.131 1.00 256.34 158 PRO D CA 1
ATOM 12566 C C . PRO D 1 176 ? 82.988 -23.774 43.465 1.00 243.97 158 PRO D C 1
ATOM 12567 O O . PRO D 1 176 ? 83.497 -24.507 44.330 1.00 239.87 158 PRO D O 1
ATOM 12571 N N . LEU D 1 177 ? 81.908 -24.099 42.757 1.00 227.76 159 LEU D N 1
ATOM 12572 C CA . LEU D 1 177 ? 81.285 -25.414 42.796 1.00 197.68 159 LEU D CA 1
ATOM 12573 C C . LEU D 1 177 ? 81.725 -26.215 41.579 1.00 203.29 159 LEU D C 1
ATOM 12574 O O . LEU D 1 177 ? 81.743 -25.691 40.466 1.00 207.80 159 LEU D O 1
ATOM 12579 N N . VAL D 1 178 ? 82.085 -27.477 41.791 1.00 210.43 160 VAL D N 1
ATOM 12580 C CA . VAL D 1 178 ? 82.483 -28.355 40.695 1.00 215.66 160 VAL D CA 1
ATOM 12581 C C . VAL D 1 178 ? 81.724 -29.685 40.726 1.00 199.73 160 VAL D C 1
ATOM 12582 O O . VAL D 1 178 ? 81.792 -30.427 41.705 1.00 193.70 160 VAL D O 1
ATOM 12586 N N . LEU D 1 179 ? 81.012 -29.983 39.642 1.00 185.23 161 LEU D N 1
ATOM 12587 C CA . LEU D 1 179 ? 80.223 -31.211 39.550 1.00 179.46 161 LEU D CA 1
ATOM 12588 C C . LEU D 1 179 ? 80.894 -32.232 38.642 1.00 177.33 161 LEU D C 1
ATOM 12589 O O . LEU D 1 179 ? 80.932 -32.052 37.424 1.00 193.55 161 LEU D O 1
ATOM 12594 N N . MET D 1 180 ? 81.429 -33.299 39.228 1.00 160.89 162 MET D N 1
ATOM 12595 C CA . MET D 1 180 ? 81.918 -34.416 38.430 1.00 143.02 162 MET D CA 1
ATOM 12596 C C . MET D 1 180 ? 80.732 -35.181 37.863 1.00 148.59 162 MET D C 1
ATOM 12597 O O . MET D 1 180 ? 79.989 -35.829 38.600 1.00 163.78 162 MET D O 1
ATOM 12602 N N . ASN D 1 181 ? 80.568 -35.102 36.547 1.00 153.81 163 ASN D N 1
ATOM 12603 C CA . ASN D 1 181 ? 79.457 -35.747 35.860 1.00 160.57 163 ASN D CA 1
ATOM 12604 C C . ASN D 1 181 ? 79.845 -37.089 35.258 1.00 166.90 163 ASN D C 1
ATOM 12605 O O . ASN D 1 181 ? 81.018 -37.458 35.235 1.00 181.68 163 ASN D O 1
ATOM 12610 N N . SER D 1 182 ? 78.837 -37.809 34.778 1.00 167.29 164 SER D N 1
ATOM 12611 C CA . SER D 1 182 ? 79.033 -39.066 34.070 1.00 172.65 164 SER D CA 1
ATOM 12612 C C . SER D 1 182 ? 78.429 -38.968 32.677 1.00 188.23 164 SER D C 1
ATOM 12613 O O . SER D 1 182 ? 77.682 -38.036 32.383 1.00 193.44 164 SER D O 1
ATOM 12616 N N . PHE D 1 183 ? 78.753 -39.928 31.816 1.00 209.51 165 PHE D N 1
ATOM 12617 C CA . PHE D 1 183 ? 78.225 -39.919 30.456 1.00 229.97 165 PHE D CA 1
ATOM 12618 C C . PHE D 1 183 ? 76.706 -40.121 30.462 1.00 223.51 165 PHE D C 1
ATOM 12619 O O . PHE D 1 183 ? 76.021 -39.761 29.503 1.00 226.97 165 PHE D O 1
ATOM 12627 N N . ASN D 1 184 ? 76.178 -40.681 31.548 1.00 205.88 166 ASN D N 1
ATOM 12628 C CA . ASN D 1 184 ? 74.733 -40.856 31.678 1.00 185.62 166 ASN D CA 1
ATOM 12629 C C . ASN D 1 1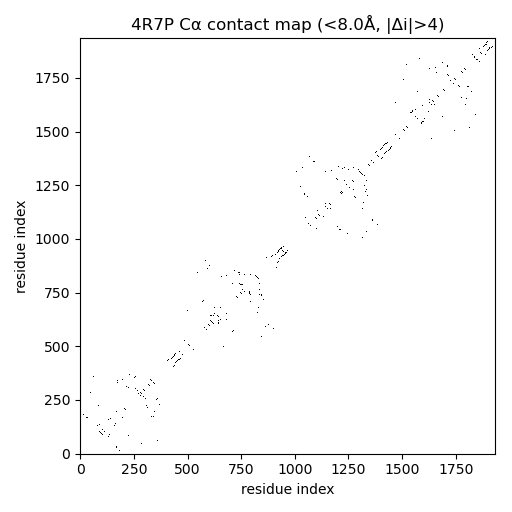84 ? 74.065 -39.546 32.072 1.00 190.50 166 ASN D C 1
ATOM 12630 O O . ASN D 1 184 ? 72.917 -39.284 31.706 1.00 187.94 166 ASN D O 1
ATOM 12635 N N . THR D 1 185 ? 74.790 -38.726 32.823 1.00 193.86 167 THR D N 1
ATOM 12636 C CA . THR D 1 185 ? 74.229 -37.489 33.347 1.00 187.40 167 THR D CA 1
ATOM 12637 C C . THR D 1 185 ? 74.663 -36.225 32.599 1.00 197.65 167 THR D C 1
ATOM 12638 O O . THR D 1 185 ? 73.881 -35.278 32.521 1.00 216.32 167 THR D O 1
ATOM 12642 N N . ASP D 1 186 ? 75.887 -36.197 32.061 1.00 176.91 168 ASP D N 1
ATOM 12643 C CA . ASP D 1 186 ? 76.520 -34.930 31.661 1.00 163.66 168 ASP D CA 1
ATOM 12644 C C . ASP D 1 186 ? 75.590 -34.134 30.745 1.00 173.68 168 ASP D C 1
ATOM 12645 O O . ASP D 1 186 ? 75.276 -32.967 31.034 1.00 167.09 168 ASP D O 1
ATOM 12650 N N . GLU D 1 187 ? 75.118 -34.776 29.677 1.00 189.21 169 GLU D N 1
ATOM 12651 C CA . GLU D 1 187 ? 74.217 -34.124 28.729 1.00 199.26 169 GLU D CA 1
ATOM 12652 C C . GLU D 1 187 ? 72.952 -33.681 29.459 1.00 205.57 169 GLU D C 1
ATOM 12653 O O . GLU D 1 187 ? 72.473 -32.561 29.276 1.00 192.37 169 GLU D O 1
ATOM 12659 N N . ASP D 1 188 ? 72.431 -34.571 30.298 1.00 211.54 170 ASP D N 1
ATOM 12660 C CA . ASP D 1 188 ? 71.247 -34.289 31.102 1.00 197.99 170 ASP D CA 1
ATOM 12661 C C . ASP D 1 188 ? 71.523 -33.142 32.080 1.00 179.65 170 ASP D C 1
ATOM 12662 O O . ASP D 1 188 ? 70.677 -32.269 32.285 1.00 156.82 170 ASP D O 1
ATOM 12667 N N . THR D 1 189 ? 72.723 -33.144 32.659 1.00 178.91 171 THR D N 1
ATOM 12668 C CA . THR D 1 189 ? 73.099 -32.206 33.718 1.00 148.30 171 THR D CA 1
ATOM 12669 C C . THR D 1 189 ? 73.260 -30.783 33.226 1.00 162.90 171 THR D C 1
ATOM 12670 O O . THR D 1 189 ? 72.746 -29.855 33.843 1.00 171.53 171 THR D O 1
ATOM 12674 N N . LYS D 1 190 ? 74.014 -30.602 32.144 1.00 160.17 172 LYS D N 1
ATOM 12675 C CA . LYS D 1 190 ? 74.320 -29.247 31.690 1.00 157.29 172 LYS D CA 1
ATOM 12676 C C . LYS D 1 190 ? 73.060 -28.457 31.323 1.00 190.11 172 LYS D C 1
ATOM 12677 O O . LYS D 1 190 ? 72.927 -27.294 31.697 1.00 200.40 172 LYS D O 1
ATOM 12683 N N . LYS D 1 191 ? 72.151 -29.095 30.589 1.00 196.76 173 LYS D N 1
ATOM 12684 C CA . LYS D 1 191 ? 70.936 -28.446 30.070 1.00 193.77 173 LYS D CA 1
ATOM 12685 C C . LYS D 1 191 ? 70.196 -27.554 31.076 1.00 207.91 173 LYS D C 1
ATOM 12686 O O . LYS D 1 191 ? 69.561 -26.570 30.690 1.00 209.41 173 LYS D O 1
ATOM 12692 N N . ILE D 1 192 ? 70.280 -27.898 32.358 1.00 210.46 174 ILE D N 1
ATOM 12693 C CA . ILE D 1 192 ? 69.552 -27.171 33.398 1.00 202.60 174 ILE D CA 1
ATOM 12694 C C . ILE D 1 192 ? 70.430 -26.210 34.209 1.00 188.76 174 ILE D C 1
ATOM 12695 O O . ILE D 1 192 ? 69.949 -25.587 35.153 1.00 194.42 174 ILE D O 1
ATOM 12700 N N . LEU D 1 193 ? 71.704 -26.076 33.844 1.00 180.84 175 LEU D N 1
ATOM 12701 C CA . LEU D 1 193 ? 72.613 -25.195 34.583 1.00 176.88 175 LEU D CA 1
ATOM 12702 C C . LEU D 1 193 ? 72.289 -23.718 34.360 1.00 177.50 175 LEU D C 1
ATOM 12703 O O . LEU D 1 193 ? 72.785 -22.852 35.081 1.00 171.30 175 LEU D O 1
ATOM 12708 N N . GLN D 1 194 ? 71.452 -23.436 33.368 1.00 197.20 176 GLN D N 1
ATOM 12709 C CA . GLN D 1 194 ? 71.156 -22.061 32.977 1.00 220.17 176 GLN D CA 1
ATOM 12710 C C . GLN D 1 194 ? 70.335 -21.308 34.024 1.00 225.58 176 GLN D C 1
ATOM 12711 O O . GLN D 1 194 ? 70.310 -20.077 34.026 1.00 220.69 176 GLN D O 1
ATOM 12717 N N . LYS D 1 195 ? 69.665 -22.042 34.907 1.00 228.32 177 LYS D N 1
ATOM 12718 C CA . LYS D 1 195 ? 68.855 -21.426 35.955 1.00 218.06 177 LYS D CA 1
ATOM 12719 C C . LYS D 1 195 ? 69.735 -20.744 36.997 1.00 201.83 177 LYS D C 1
ATOM 12720 O O . LYS D 1 195 ? 69.371 -19.702 37.545 1.00 188.91 177 LYS D O 1
ATOM 12726 N N . TYR D 1 196 ? 70.900 -21.333 37.257 1.00 193.13 178 TYR D N 1
ATOM 12727 C CA . TYR D 1 196 ? 71.823 -20.809 38.256 1.00 190.18 178 TYR D CA 1
ATOM 12728 C C . TYR D 1 196 ? 72.649 -19.674 37.672 1.00 196.88 178 TYR D C 1
ATOM 12729 O O . TYR D 1 196 ? 73.602 -19.200 38.289 1.00 202.25 178 TYR D O 1
ATOM 12738 N N . ASN D 1 197 ? 72.291 -19.257 36.464 1.00 204.49 179 ASN D N 1
ATOM 12739 C CA . ASN D 1 197 ? 72.746 -17.982 35.948 1.00 197.14 179 ASN D CA 1
ATOM 12740 C C . ASN D 1 197 ? 72.148 -16.907 36.858 1.00 204.92 179 ASN D C 1
ATOM 12741 O O . ASN D 1 197 ? 70.974 -16.995 37.221 1.00 230.75 179 ASN D O 1
ATOM 12746 N N . HIS D 1 198 ? 72.979 -15.949 37.270 1.00 188.51 180 HIS D N 1
ATOM 12747 C CA . HIS D 1 198 ? 72.606 -14.839 38.168 1.00 184.69 180 HIS D CA 1
ATOM 12748 C C . HIS D 1 198 ? 72.466 -15.265 39.626 1.00 187.95 180 HIS D C 1
ATOM 12749 O O . HIS D 1 198 ? 72.253 -14.431 40.507 1.00 186.18 180 HIS D O 1
ATOM 12756 N N . CYS D 1 199 ? 72.586 -16.564 39.869 1.00 181.80 181 CYS D N 1
ATOM 12757 C CA . CYS D 1 199 ? 72.836 -17.077 41.211 1.00 184.20 181 CYS D CA 1
ATOM 12758 C C . CYS D 1 199 ? 74.311 -16.846 41.525 1.00 194.62 181 CYS D C 1
ATOM 12759 O O . CYS D 1 199 ? 75.180 -17.237 40.742 1.00 206.14 181 CYS D O 1
ATOM 12762 N N . ARG D 1 200 ? 74.605 -16.195 42.644 1.00 192.76 182 ARG D N 1
ATOM 12763 C CA . ARG D 1 200 ? 75.978 -15.780 42.898 1.00 188.77 182 ARG D CA 1
ATOM 12764 C C . ARG D 1 200 ? 76.842 -16.973 43.284 1.00 189.92 182 ARG D C 1
ATOM 12765 O O . ARG D 1 200 ? 77.094 -17.229 44.463 1.00 184.19 182 ARG D O 1
ATOM 12773 N N . VAL D 1 201 ? 77.287 -17.705 42.270 1.00 182.68 183 VAL D N 1
ATOM 12774 C CA . VAL D 1 201 ? 78.273 -18.756 42.455 1.00 175.10 183 VAL D CA 1
ATOM 12775 C C . VAL D 1 201 ? 78.922 -19.085 41.125 1.00 188.62 183 VAL D C 1
ATOM 12776 O O . VAL D 1 201 ? 78.354 -18.833 40.063 1.00 196.24 183 VAL D O 1
ATOM 12780 N N . LYS D 1 202 ? 80.125 -19.640 41.203 1.00 200.11 184 LYS D N 1
ATOM 12781 C CA . LYS D 1 202 ? 80.886 -20.043 40.033 1.00 216.31 184 LYS D CA 1
ATOM 12782 C C . LYS D 1 202 ? 80.826 -21.560 39.875 1.00 214.97 184 LYS D C 1
ATOM 12783 O O . LYS D 1 202 ? 81.548 -22.288 40.552 1.00 227.98 184 LYS D O 1
ATOM 12789 N N . ILE D 1 203 ? 79.954 -22.036 38.991 1.00 201.77 185 ILE D N 1
ATOM 12790 C CA . ILE D 1 203 ? 79.782 -23.472 38.790 1.00 198.54 185 ILE D CA 1
ATOM 12791 C C . ILE D 1 203 ? 80.656 -23.988 37.647 1.00 201.01 185 ILE D C 1
ATOM 12792 O O . ILE D 1 203 ? 80.857 -23.301 36.644 1.00 202.16 185 ILE D O 1
ATOM 12797 N N . TYR D 1 204 ? 81.177 -25.201 37.817 1.00 199.58 186 TYR D N 1
ATOM 12798 C CA . TYR D 1 204 ? 81.980 -25.858 36.791 1.00 193.98 186 TYR D CA 1
ATOM 12799 C C . TYR D 1 204 ? 81.633 -27.340 36.702 1.00 191.78 186 TYR D C 1
ATOM 12800 O O . TYR D 1 204 ? 81.022 -27.902 37.611 1.00 176.90 186 TYR D O 1
ATOM 12809 N N . THR D 1 205 ? 82.026 -27.967 35.599 1.00 202.55 187 THR D N 1
ATOM 12810 C CA . THR D 1 205 ? 81.686 -29.360 35.345 1.00 195.92 187 THR D CA 1
ATOM 12811 C C . THR D 1 205 ? 82.797 -30.071 34.586 1.00 190.76 187 THR D C 1
ATOM 12812 O O . THR D 1 205 ? 83.477 -29.469 33.756 1.00 187.00 187 THR D O 1
ATOM 12816 N N . PHE D 1 206 ? 82.980 -31.354 34.880 1.00 189.74 188 PHE D N 1
ATOM 12817 C CA . PHE D 1 206 ? 83.902 -32.186 34.118 1.00 193.20 188 PHE D CA 1
ATOM 12818 C C . PHE D 1 206 ? 83.446 -33.636 34.139 1.00 226.53 188 PHE D C 1
ATOM 12819 O O . PHE D 1 206 ? 82.929 -34.120 35.142 1.00 223.83 188 PHE D O 1
ATOM 12827 N N . ASN D 1 207 ? 83.641 -34.319 33.018 1.00 212.52 189 ASN D N 1
ATOM 12828 C CA . ASN D 1 207 ? 83.191 -35.694 32.861 1.00 206.69 189 ASN D CA 1
ATOM 12829 C C . ASN D 1 207 ? 84.285 -36.676 33.255 1.00 229.85 189 ASN D C 1
ATOM 12830 O O . ASN D 1 207 ? 85.428 -36.541 32.825 1.00 232.34 189 ASN D O 1
ATOM 12835 N N . GLN D 1 208 ? 83.937 -37.662 34.077 1.00 280.86 190 GLN D N 1
ATOM 12836 C CA . GLN D 1 208 ? 84.890 -38.702 34.441 1.00 265.00 190 GLN D CA 1
ATOM 12837 C C . GLN D 1 208 ? 85.099 -39.634 33.256 1.00 262.54 190 GLN D C 1
ATOM 12838 O O . GLN D 1 208 ? 84.411 -39.522 32.242 1.00 265.45 190 GLN D O 1
ATOM 12844 N N . SER D 1 209 ? 86.049 -40.553 33.385 1.00 252.48 191 SER D N 1
ATOM 12845 C CA . SER D 1 209 ? 86.356 -41.486 32.308 1.00 243.45 191 SER D CA 1
ATOM 12846 C C . SER D 1 209 ? 85.181 -42.423 32.040 1.00 242.37 191 SER D C 1
ATOM 12847 O O . SER D 1 209 ? 84.213 -42.457 32.802 1.00 249.98 191 SER D O 1
ATOM 12850 N N . ARG D 1 210 ? 85.269 -43.170 30.944 1.00 242.27 192 ARG D N 1
ATOM 12851 C CA . ARG D 1 210 ? 84.282 -44.196 30.624 1.00 244.46 192 ARG D CA 1
ATOM 12852 C C . ARG D 1 210 ? 84.983 -45.410 30.022 1.00 259.88 192 ARG D C 1
ATOM 12853 O O . ARG D 1 210 ? 85.426 -45.392 28.874 1.00 259.83 192 ARG D O 1
ATOM 12861 N N . TYR D 1 211 ? 85.087 -46.464 30.823 1.00 268.15 193 TYR D N 1
ATOM 12862 C CA . TYR D 1 211 ? 85.833 -47.655 30.442 1.00 276.55 193 TYR D CA 1
ATOM 12863 C C . TYR D 1 211 ? 84.930 -48.711 29.803 1.00 272.12 193 TYR D C 1
ATOM 12864 O O . TYR D 1 211 ? 83.713 -48.687 29.995 1.00 256.61 193 TYR D O 1
ATOM 12873 N N . PRO D 1 212 ? 85.527 -49.645 29.040 1.00 280.25 194 PRO D N 1
ATOM 12874 C CA . PRO D 1 212 ? 84.764 -50.734 28.423 1.00 282.58 194 PRO D CA 1
ATOM 12875 C C . PRO D 1 212 ? 84.527 -51.904 29.373 1.00 285.63 194 PRO D C 1
ATOM 12876 O O . PRO D 1 212 ? 85.471 -52.392 29.996 1.00 280.71 194 PRO D O 1
ATOM 12880 N N . ARG D 1 213 ? 83.279 -52.348 29.477 1.00 287.97 195 ARG D N 1
ATOM 12881 C CA . ARG D 1 213 ? 82.959 -53.517 30.281 1.00 281.20 195 ARG D CA 1
ATOM 12882 C C . ARG D 1 213 ? 83.587 -54.746 29.631 1.00 290.39 195 ARG D C 1
ATOM 12883 O O . ARG D 1 213 ? 83.761 -54.793 28.411 1.00 298.49 195 ARG D O 1
ATOM 12891 N N . ILE D 1 214 ? 83.944 -55.724 30.456 1.00 289.51 196 ILE D N 1
ATOM 12892 C CA . ILE D 1 214 ? 84.643 -56.919 29.992 1.00 298.54 196 ILE D CA 1
ATOM 12893 C C . ILE D 1 214 ? 83.911 -58.196 30.427 1.00 302.98 196 ILE D C 1
ATOM 12894 O O . ILE D 1 214 ? 83.441 -58.304 31.561 1.00 292.95 196 ILE D O 1
ATOM 12899 N N . ASN D 1 215 ? 83.811 -59.145 29.495 1.00 313.63 197 ASN D N 1
ATOM 12900 C CA . ASN D 1 215 ? 83.121 -60.420 29.712 1.00 311.01 197 ASN D CA 1
ATOM 12901 C C . ASN D 1 215 ? 83.787 -61.232 30.819 1.00 304.75 197 ASN D C 1
ATOM 12902 O O . ASN D 1 215 ? 85.016 -61.301 30.900 1.00 313.44 197 ASN D O 1
ATOM 12907 N N . LYS D 1 216 ? 82.965 -61.857 31.659 1.00 282.81 198 LYS D N 1
ATOM 12908 C CA . LYS D 1 216 ? 83.458 -62.564 32.837 1.00 265.00 198 LYS D CA 1
ATOM 12909 C C . LYS D 1 216 ? 84.301 -63.786 32.466 1.00 259.95 198 LYS D C 1
ATOM 12910 O O . LYS D 1 216 ? 85.430 -63.930 32.938 1.00 255.00 198 LYS D O 1
ATOM 12916 N N . GLU D 1 217 ? 83.761 -64.659 31.619 1.00 259.39 199 GLU D N 1
ATOM 12917 C CA . GLU D 1 217 ? 84.438 -65.914 31.295 1.00 262.59 199 GLU D CA 1
ATOM 12918 C C . GLU D 1 217 ? 85.668 -65.688 30.427 1.00 290.04 199 GLU D C 1
ATOM 12919 O O . GLU D 1 217 ? 86.733 -66.244 30.696 1.00 294.12 199 GLU D O 1
ATOM 12925 N N . SER D 1 218 ? 85.524 -64.872 29.389 1.00 304.48 200 SER D N 1
ATOM 12926 C CA . SER D 1 218 ? 86.574 -64.754 28.385 1.00 314.42 200 SER D CA 1
ATOM 12927 C C . SER D 1 218 ? 87.645 -63.723 28.762 1.00 318.29 200 SER D C 1
ATOM 12928 O O . SER D 1 218 ? 88.755 -63.764 28.234 1.00 318.18 200 SER D O 1
ATOM 12931 N N . LEU D 1 219 ? 87.310 -62.825 29.688 1.00 318.37 201 LEU D N 1
ATOM 12932 C CA . LEU D 1 219 ? 88.205 -61.744 30.115 1.00 317.80 201 LEU D CA 1
ATOM 12933 C C . LEU D 1 219 ? 88.562 -60.789 28.964 1.00 336.86 201 LEU D C 1
ATOM 12934 O O . LEU D 1 219 ? 89.709 -60.350 28.849 1.00 346.66 201 LEU D O 1
ATOM 12939 N N . LEU D 1 220 ? 87.577 -60.447 28.131 1.00 341.58 202 LEU D N 1
ATOM 12940 C CA . LEU D 1 220 ? 87.807 -59.527 27.002 1.00 345.33 202 LEU D CA 1
ATOM 12941 C C . LEU D 1 220 ? 86.690 -58.509 26.773 1.00 347.27 202 LEU D C 1
ATOM 12942 O O . LEU D 1 220 ? 85.531 -58.777 27.089 1.00 340.60 202 LEU D O 1
ATOM 12947 N N . PRO D 1 221 ? 87.040 -57.337 26.203 1.00 345.73 203 PRO D N 1
ATOM 12948 C CA . PRO D 1 221 ? 86.042 -56.301 25.914 1.00 330.52 203 PRO D CA 1
ATOM 12949 C C . PRO D 1 221 ? 84.910 -56.783 25.021 1.00 310.35 203 PRO D C 1
ATOM 12950 O O . PRO D 1 221 ? 85.112 -57.540 24.069 1.00 313.01 203 PRO D O 1
ATOM 12954 N N . VAL D 1 222 ? 83.711 -56.324 25.355 1.00 291.08 204 VAL D N 1
ATOM 12955 C CA . VAL D 1 222 ? 82.505 -56.691 24.625 1.00 281.69 204 VAL D CA 1
ATOM 12956 C C . VAL D 1 222 ? 82.477 -55.954 23.293 1.00 279.53 204 VAL D C 1
ATOM 12957 O O . VAL D 1 222 ? 83.381 -55.170 23.003 1.00 282.55 204 VAL D O 1
ATOM 12961 N N . ALA D 1 223 ? 81.451 -56.219 22.485 1.00 277.86 205 ALA D N 1
ATOM 12962 C CA . ALA D 1 223 ? 81.374 -55.682 21.126 1.00 285.29 205 ALA D CA 1
ATOM 12963 C C . ALA D 1 223 ? 81.551 -54.173 21.118 1.00 300.02 205 ALA D C 1
ATOM 12964 O O . ALA D 1 223 ? 80.862 -53.442 21.828 1.00 292.75 205 ALA D O 1
ATOM 12966 N N . LYS D 1 224 ? 82.478 -53.718 20.286 1.00 322.29 206 LYS D N 1
ATOM 12967 C CA . LYS D 1 224 ? 83.115 -52.423 20.490 1.00 316.69 206 LYS D CA 1
ATOM 12968 C C . LYS D 1 224 ? 82.239 -51.234 20.116 1.00 331.48 206 LYS D C 1
ATOM 12969 O O . LYS D 1 224 ? 82.041 -50.328 20.927 1.00 329.42 206 LYS D O 1
ATOM 12975 N N . ASP D 1 225 ? 81.737 -51.228 18.883 1.00 340.44 207 ASP D N 1
ATOM 12976 C CA . ASP D 1 225 ? 81.034 -50.061 18.355 1.00 340.00 207 ASP D CA 1
ATOM 12977 C C . ASP D 1 225 ? 79.954 -50.422 17.340 1.00 358.71 207 ASP D C 1
ATOM 12978 O O . ASP D 1 225 ? 79.823 -49.748 16.318 1.00 361.10 207 ASP D O 1
ATOM 12983 N N . VAL D 1 226 ? 79.188 -51.475 17.601 1.00 368.60 208 VAL D N 1
ATOM 12984 C CA . VAL D 1 226 ? 78.020 -51.754 16.773 1.00 373.96 208 VAL D CA 1
ATOM 12985 C C . VAL D 1 226 ? 77.052 -50.575 16.864 1.00 368.06 208 VAL D C 1
ATOM 12986 O O . VAL D 1 226 ? 76.435 -50.193 15.869 1.00 380.56 208 VAL D O 1
ATOM 12990 N N . SER D 1 227 ? 76.930 -49.988 18.053 1.00 347.25 209 SER D N 1
ATOM 12991 C CA . SER D 1 227 ? 76.081 -48.807 18.218 1.00 333.63 209 SER D CA 1
ATOM 12992 C C . SER D 1 227 ? 76.351 -48.003 19.489 1.00 336.74 209 SER D C 1
ATOM 12993 O O . SER D 1 227 ? 76.442 -48.549 20.576 1.00 326.77 209 SER D O 1
ATOM 12996 N N . TYR D 1 228 ? 76.443 -46.688 19.338 1.00 351.98 210 TYR D N 1
ATOM 12997 C CA . TYR D 1 228 ? 76.603 -45.777 20.466 1.00 335.93 210 TYR D CA 1
ATOM 12998 C C . TYR D 1 228 ? 75.420 -45.867 21.439 1.00 324.83 210 TYR D C 1
ATOM 12999 O O . TYR D 1 228 ? 75.600 -45.916 22.659 1.00 303.22 210 TYR D O 1
ATOM 13008 N N . SER D 1 229 ? 74.215 -45.918 20.871 1.00 278.16 211 SER D N 1
ATOM 13009 C CA . SER D 1 229 ? 72.967 -45.708 21.608 1.00 245.33 211 SER D CA 1
ATOM 13010 C C . SER D 1 229 ? 72.179 -46.989 21.898 1.00 254.79 211 SER D C 1
ATOM 13011 O O . SER D 1 229 ? 71.879 -47.295 23.054 1.00 228.33 211 SER D O 1
ATOM 13014 N N . GLY D 1 230 ? 71.850 -47.731 20.844 1.00 304.25 212 GLY D N 1
ATOM 13015 C CA . GLY D 1 230 ? 70.868 -48.802 20.922 1.00 303.24 212 GLY D CA 1
ATOM 13016 C C . GLY D 1 230 ? 71.189 -49.930 21.890 1.00 298.50 212 GLY D C 1
ATOM 13017 O O . GLY D 1 230 ? 70.385 -50.239 22.774 1.00 288.68 212 GLY D O 1
ATOM 13018 N N . GLU D 1 231 ? 72.364 -50.538 21.728 1.00 299.39 213 GLU D N 1
ATOM 13019 C CA . GLU D 1 231 ? 72.732 -51.749 22.468 1.00 290.02 213 GLU D CA 1
ATOM 13020 C C . GLU D 1 231 ? 74.022 -51.608 23.271 1.00 280.19 213 GLU D C 1
ATOM 13021 O O . GLU D 1 231 ? 74.050 -51.880 24.472 1.00 279.48 213 GLU D O 1
ATOM 13027 N N . ASN D 1 232 ? 75.088 -51.187 22.599 1.00 265.29 214 ASN D N 1
ATOM 13028 C CA . ASN D 1 232 ? 76.421 -51.196 23.191 1.00 252.56 214 ASN D CA 1
ATOM 13029 C C . ASN D 1 232 ? 76.603 -50.095 24.234 1.00 248.80 214 ASN D C 1
ATOM 13030 O O . ASN D 1 232 ? 77.645 -50.008 24.885 1.00 244.52 214 ASN D O 1
ATOM 13035 N N . THR D 1 233 ? 75.580 -49.259 24.395 1.00 250.53 215 THR D N 1
ATOM 13036 C CA . THR D 1 233 ? 75.588 -48.235 25.434 1.00 246.84 215 THR D CA 1
ATOM 13037 C C . THR D 1 233 ? 75.847 -48.870 26.793 1.00 243.70 215 THR D C 1
ATOM 13038 O O . THR D 1 233 ? 76.593 -48.333 27.614 1.00 241.08 215 THR D O 1
ATOM 13042 N N . GLU D 1 234 ? 75.238 -50.032 27.010 1.00 245.80 216 GLU D N 1
ATOM 13043 C CA . GLU D 1 234 ? 75.343 -50.732 28.281 1.00 239.79 216 GLU D CA 1
ATOM 13044 C C . GLU D 1 234 ? 76.675 -51.472 28.396 1.00 234.59 216 GLU D C 1
ATOM 13045 O O . GLU D 1 234 ? 76.888 -52.214 29.354 1.00 225.39 216 GLU D O 1
ATOM 13051 N N . ALA D 1 235 ? 77.565 -51.277 27.422 1.00 232.92 217 ALA D N 1
ATOM 13052 C CA . ALA D 1 235 ? 78.892 -51.888 27.466 1.00 218.64 217 ALA D CA 1
ATOM 13053 C C . ALA D 1 235 ? 79.933 -50.947 28.072 1.00 224.26 217 ALA D C 1
ATOM 13054 O O . ALA D 1 235 ? 81.068 -51.354 28.322 1.00 214.70 217 ALA D O 1
ATOM 13056 N N . TRP D 1 236 ? 79.545 -49.694 28.296 1.00 238.07 218 TRP D N 1
ATOM 13057 C CA . TRP D 1 236 ? 80.436 -48.689 28.877 1.00 239.77 218 TRP D CA 1
ATOM 13058 C C . TRP D 1 236 ? 80.007 -48.348 30.301 1.00 240.09 218 TRP D C 1
ATOM 13059 O O . TRP D 1 236 ? 78.816 -48.359 30.613 1.00 231.43 218 TRP D O 1
ATOM 13070 N N . TYR D 1 237 ? 80.979 -48.040 31.159 1.00 248.71 219 TYR D N 1
ATOM 13071 C CA . TYR D 1 237 ? 80.699 -47.775 32.569 1.00 244.70 219 TYR D CA 1
ATOM 13072 C C . TYR D 1 237 ? 81.644 -46.722 33.156 1.00 234.26 219 TYR D C 1
ATOM 13073 O O . TYR D 1 237 ? 82.780 -46.585 32.698 1.00 230.73 219 TYR D O 1
ATOM 13082 N N . PRO D 1 238 ? 81.176 -45.970 34.171 1.00 218.74 220 PRO D N 1
ATOM 13083 C CA . PRO D 1 238 ? 82.082 -45.068 34.894 1.00 214.75 220 PRO D CA 1
ATOM 13084 C C . PRO D 1 238 ? 82.978 -45.840 35.867 1.00 207.20 220 PRO D C 1
ATOM 13085 O O . PRO D 1 238 ? 82.467 -46.695 36.587 1.00 186.56 220 PRO D O 1
ATOM 13089 N N . PRO D 1 239 ? 84.290 -45.547 35.900 1.00 224.30 221 PRO D N 1
ATOM 13090 C CA . PRO D 1 239 ? 85.178 -46.326 36.775 1.00 232.10 221 PRO D CA 1
ATOM 13091 C C . PRO D 1 239 ? 85.063 -45.946 38.253 1.00 231.62 221 PRO D C 1
ATOM 13092 O O . PRO D 1 239 ? 86.070 -45.702 38.922 1.00 218.82 221 PRO D O 1
ATOM 13096 N N . GLY D 1 240 ? 83.837 -45.912 38.762 1.00 246.80 222 GLY D N 1
ATOM 13097 C CA . GLY D 1 240 ? 83.609 -45.572 40.151 1.00 255.00 222 GLY D CA 1
ATOM 13098 C C . GLY D 1 240 ? 83.906 -44.112 40.418 1.00 257.55 222 GLY D C 1
ATOM 13099 O O . GLY D 1 240 ? 84.151 -43.338 39.489 1.00 247.01 222 GLY D O 1
ATOM 13100 N N . HIS D 1 241 ? 83.890 -43.745 41.696 1.00 271.36 223 HIS D N 1
ATOM 13101 C CA . HIS D 1 241 ? 84.085 -42.363 42.114 1.00 240.37 223 HIS D CA 1
ATOM 13102 C C . HIS D 1 241 ? 85.548 -42.072 42.443 1.00 212.50 223 HIS D C 1
ATOM 13103 O O . HIS D 1 241 ? 85.883 -40.976 42.890 1.00 219.53 223 HIS D O 1
ATOM 13110 N N . GLY D 1 242 ? 86.419 -43.051 42.217 1.00 181.78 224 GLY D N 1
ATOM 13111 C CA . GLY D 1 242 ? 87.833 -42.878 42.490 1.00 188.81 224 GLY D CA 1
ATOM 13112 C C . GLY D 1 242 ? 88.582 -42.274 41.320 1.00 208.10 224 GLY D C 1
ATOM 13113 O O . GLY D 1 242 ? 89.689 -41.760 41.482 1.00 199.63 224 GLY D O 1
ATOM 13114 N N . ASP D 1 243 ? 87.973 -42.318 40.140 1.00 217.56 225 ASP D N 1
ATOM 13115 C CA . ASP D 1 243 ? 88.631 -41.853 38.925 1.00 221.82 225 ASP D CA 1
ATOM 13116 C C . ASP D 1 243 ? 88.842 -40.338 38.954 1.00 217.37 225 ASP D C 1
ATOM 13117 O O . ASP D 1 243 ? 89.523 -39.784 38.093 1.00 225.94 225 ASP D O 1
ATOM 13122 N N . ILE D 1 244 ? 88.261 -39.682 39.956 1.00 207.93 226 ILE D N 1
ATOM 13123 C CA . ILE D 1 244 ? 88.284 -38.226 40.081 1.00 207.20 226 ILE D CA 1
ATOM 13124 C C . ILE D 1 244 ? 89.660 -37.585 39.822 1.00 218.83 226 ILE D C 1
ATOM 13125 O O . ILE D 1 244 ? 89.746 -36.533 39.188 1.00 232.34 226 ILE D O 1
ATOM 13130 N N . TYR D 1 245 ? 90.725 -38.227 40.298 1.00 198.01 227 TYR D N 1
ATOM 13131 C CA . TYR D 1 245 ? 92.075 -37.662 40.223 1.00 189.11 227 TYR D CA 1
ATOM 13132 C C . TYR D 1 245 ? 92.548 -37.498 38.788 1.00 211.61 227 TYR D C 1
ATOM 13133 O O . TYR D 1 245 ? 93.025 -36.429 38.402 1.00 215.47 227 TYR D O 1
ATOM 13142 N N . ALA D 1 246 ? 92.409 -38.560 38.002 1.00 231.89 228 ALA D N 1
ATOM 13143 C CA . ALA D 1 246 ? 92.777 -38.520 36.594 1.00 244.90 228 ALA D CA 1
ATOM 13144 C C . ALA D 1 246 ? 91.875 -37.537 35.865 1.00 266.52 228 ALA D C 1
ATOM 13145 O O . ALA D 1 246 ? 92.330 -36.745 35.035 1.00 279.71 228 ALA D O 1
ATOM 13147 N N . SER D 1 247 ? 90.591 -37.586 36.206 1.00 236.48 229 SER D N 1
ATOM 13148 C CA . SER D 1 247 ? 89.555 -36.916 35.428 1.00 214.78 229 SER D CA 1
ATOM 13149 C C . SER D 1 247 ? 89.647 -35.383 35.434 1.00 229.83 229 SER D C 1
ATOM 13150 O O . SER D 1 247 ? 89.577 -34.770 34.368 1.00 216.11 229 SER D O 1
ATOM 13153 N N . PHE D 1 248 ? 89.794 -34.758 36.605 1.00 264.89 230 PHE D N 1
ATOM 13154 C CA . PHE D 1 248 ? 89.730 -33.288 36.673 1.00 267.11 230 PHE D CA 1
ATOM 13155 C C . PHE D 1 248 ? 90.974 -32.606 36.103 1.00 277.63 230 PHE D C 1
ATOM 13156 O O . PHE D 1 248 ? 90.933 -31.423 35.754 1.00 280.60 230 PHE D O 1
ATOM 13164 N N . TYR D 1 249 ? 92.086 -33.337 36.057 1.00 277.75 231 TYR D N 1
ATOM 13165 C CA . TYR D 1 249 ? 93.325 -32.811 35.486 1.00 269.30 231 TYR D CA 1
ATOM 13166 C C . TYR D 1 249 ? 93.051 -32.422 34.040 1.00 289.70 231 TYR D C 1
ATOM 13167 O O . TYR D 1 249 ? 93.438 -31.341 33.583 1.00 291.65 231 TYR D O 1
ATOM 13176 N N . ASN D 1 250 ? 92.352 -33.310 33.340 1.00 290.67 232 ASN D N 1
ATOM 13177 C CA . ASN D 1 250 ? 91.848 -33.030 32.002 1.00 292.85 232 ASN D CA 1
ATOM 13178 C C . ASN D 1 250 ? 90.998 -31.781 32.050 1.00 299.41 232 ASN D C 1
ATOM 13179 O O . ASN D 1 250 ? 90.283 -31.560 33.024 1.00 280.38 232 ASN D O 1
ATOM 13184 N N . SER D 1 251 ? 91.080 -30.972 30.999 1.00 337.54 233 SER D N 1
ATOM 13185 C CA . SER D 1 251 ? 90.408 -29.681 30.951 1.00 318.16 233 SER D CA 1
ATOM 13186 C C . SER D 1 251 ? 91.130 -28.664 31.834 1.00 316.09 233 SER D C 1
ATOM 13187 O O . SER D 1 251 ? 90.691 -27.519 31.940 1.00 323.97 233 SER D O 1
ATOM 13190 N N . GLY D 1 252 ? 92.227 -29.076 32.471 1.00 303.41 234 GLY D N 1
ATOM 13191 C CA . GLY D 1 252 ? 93.086 -28.136 33.164 1.00 298.75 234 GLY D CA 1
ATOM 13192 C C . GLY D 1 252 ? 92.368 -27.386 34.267 1.00 285.11 234 GLY D C 1
ATOM 13193 O O . GLY D 1 252 ? 92.805 -26.303 34.659 1.00 304.37 234 GLY D O 1
ATOM 13194 N N . LEU D 1 253 ? 91.267 -27.954 34.760 1.00 250.75 235 LEU D N 1
ATOM 13195 C CA . LEU D 1 253 ? 90.529 -27.344 35.859 1.00 225.29 235 LEU D CA 1
ATOM 13196 C C . LEU D 1 253 ? 91.488 -27.119 36.988 1.00 233.94 235 LEU D C 1
ATOM 13197 O O . LEU D 1 253 ? 91.680 -25.985 37.431 1.00 230.56 235 LEU D O 1
ATOM 13202 N N . LEU D 1 254 ? 92.130 -28.208 37.408 1.00 240.56 236 LEU D N 1
ATOM 13203 C CA . LEU D 1 254 ? 92.937 -28.174 38.612 1.00 239.17 236 LEU D CA 1
ATOM 13204 C C . LEU D 1 254 ? 93.996 -27.085 38.503 1.00 250.05 236 LEU D C 1
ATOM 13205 O O . LEU D 1 254 ? 94.287 -26.383 39.473 1.00 251.19 236 LEU D O 1
ATOM 13210 N N . ASP D 1 255 ? 94.562 -26.963 37.304 1.00 257.43 237 ASP D N 1
ATOM 13211 C CA . ASP D 1 255 ? 95.628 -26.005 37.027 1.00 271.59 237 ASP D CA 1
ATOM 13212 C C . ASP D 1 255 ? 95.061 -24.605 37.102 1.00 273.32 237 ASP D C 1
ATOM 13213 O O . ASP D 1 255 ? 95.744 -23.652 37.491 1.00 285.16 237 ASP D O 1
ATOM 13218 N N . THR D 1 256 ? 93.798 -24.492 36.703 1.00 259.98 238 THR D N 1
ATOM 13219 C CA . THR D 1 256 ? 93.164 -23.192 36.580 1.00 256.26 238 THR D CA 1
ATOM 13220 C C . THR D 1 256 ? 92.911 -22.660 37.982 1.00 262.26 238 THR D C 1
ATOM 13221 O O . THR D 1 256 ? 93.223 -21.507 38.282 1.00 233.59 238 THR D O 1
ATOM 13225 N N . PHE D 1 257 ? 92.379 -23.522 38.849 1.00 306.41 239 PHE D N 1
ATOM 13226 C CA . PHE D 1 257 ? 91.967 -23.099 40.185 1.00 318.29 239 PHE D CA 1
ATOM 13227 C C . PHE D 1 257 ? 93.186 -22.966 41.101 1.00 314.13 239 PHE D C 1
ATOM 13228 O O . PHE D 1 257 ? 93.176 -22.141 42.016 1.00 327.31 239 PHE D O 1
ATOM 13236 N N . ILE D 1 258 ? 94.236 -23.756 40.864 1.00 296.00 240 ILE D N 1
ATOM 13237 C CA . ILE D 1 258 ? 95.468 -23.573 41.632 1.00 296.57 240 ILE D CA 1
ATOM 13238 C C . ILE D 1 258 ? 96.069 -22.231 41.238 1.00 313.59 240 ILE D C 1
ATOM 13239 O O . ILE D 1 258 ? 96.579 -21.498 42.086 1.00 320.91 240 ILE D O 1
ATOM 13244 N N . GLY D 1 259 ? 95.980 -21.904 39.951 1.00 318.89 241 GLY D N 1
ATOM 13245 C CA . GLY D 1 259 ? 96.500 -20.649 39.442 1.00 325.19 241 GLY D CA 1
ATOM 13246 C C . GLY D 1 259 ? 95.737 -19.494 40.054 1.00 321.62 241 GLY D C 1
ATOM 13247 O O . GLY D 1 259 ? 96.267 -18.394 40.228 1.00 336.23 241 GLY D O 1
ATOM 13248 N N . GLU D 1 260 ? 94.478 -19.764 40.388 1.00 295.64 242 GLU D N 1
ATOM 13249 C CA . GLU D 1 260 ? 93.600 -18.778 41.003 1.00 258.17 242 GLU D CA 1
ATOM 13250 C C . GLU D 1 260 ? 94.008 -18.430 42.433 1.00 253.70 242 GLU D C 1
ATOM 13251 O O . GLU D 1 260 ? 93.537 -17.439 42.991 1.00 247.90 242 GLU D O 1
ATOM 13257 N N . GLY D 1 261 ? 94.875 -19.248 43.023 1.00 247.47 243 GLY D N 1
ATOM 13258 C CA . GLY D 1 261 ? 95.288 -19.054 44.401 1.00 239.58 243 GLY D CA 1
ATOM 13259 C C . GLY D 1 261 ? 94.356 -19.782 45.350 1.00 234.05 243 GLY D C 1
ATOM 13260 O O . GLY D 1 261 ? 93.846 -19.192 46.302 1.00 233.24 243 GLY D O 1
ATOM 13261 N N . LYS D 1 262 ? 94.126 -21.064 45.076 1.00 243.81 244 LYS D N 1
ATOM 13262 C CA . LYS D 1 262 ? 93.255 -21.904 45.899 1.00 246.45 244 LYS D CA 1
ATOM 13263 C C . LYS D 1 262 ? 93.894 -23.279 46.068 1.00 249.15 244 LYS D C 1
ATOM 13264 O O . LYS D 1 262 ? 94.322 -23.891 45.090 1.00 271.11 244 LYS D O 1
ATOM 13270 N N . GLU D 1 263 ? 93.942 -23.768 47.303 1.00 224.34 245 GLU D N 1
ATOM 13271 C CA . GLU D 1 263 ? 94.841 -24.865 47.649 1.00 219.67 245 GLU D CA 1
ATOM 13272 C C . GLU D 1 263 ? 94.145 -26.188 47.945 1.00 225.95 245 GLU D C 1
ATOM 13273 O O . GLU D 1 263 ? 94.785 -27.241 47.921 1.00 209.01 245 GLU D O 1
ATOM 13279 N N . TYR D 1 264 ? 92.843 -26.143 48.212 1.00 250.94 246 TYR D N 1
ATOM 13280 C CA . TYR D 1 264 ? 92.142 -27.331 48.690 1.00 253.09 246 TYR D CA 1
ATOM 13281 C C . TYR D 1 264 ? 90.698 -27.512 48.204 1.00 249.82 246 TYR D C 1
ATOM 13282 O O . TYR D 1 264 ? 89.954 -26.546 47.982 1.00 240.02 246 TYR D O 1
ATOM 13291 N N . ILE D 1 265 ? 90.314 -28.780 48.072 1.00 230.70 247 ILE D N 1
ATOM 13292 C CA . ILE D 1 265 ? 88.981 -29.168 47.628 1.00 212.39 247 ILE D CA 1
ATOM 13293 C C . ILE D 1 265 ? 88.247 -29.946 48.708 1.00 226.65 247 ILE D C 1
ATOM 13294 O O . ILE D 1 265 ? 88.862 -30.681 49.487 1.00 238.87 247 ILE D O 1
ATOM 13299 N N . PHE D 1 266 ? 86.929 -29.770 48.739 1.00 230.29 248 PHE D N 1
ATOM 13300 C CA . PHE D 1 266 ? 86.054 -30.542 49.615 1.00 215.13 248 PHE D CA 1
ATOM 13301 C C . PHE D 1 266 ? 85.136 -31.415 48.766 1.00 223.67 248 PHE D C 1
ATOM 13302 O O . PHE D 1 266 ? 84.284 -30.913 48.033 1.00 206.78 248 PHE D O 1
ATOM 13310 N N . VAL D 1 267 ? 85.341 -32.726 48.854 1.00 201.69 249 VAL D N 1
ATOM 13311 C CA . VAL D 1 267 ? 84.605 -33.695 48.051 1.00 204.35 249 VAL D CA 1
ATOM 13312 C C . VAL D 1 267 ? 83.502 -34.375 48.851 1.00 216.84 249 VAL D C 1
ATOM 13313 O O . VAL D 1 267 ? 83.690 -34.726 50.018 1.00 214.38 249 VAL D O 1
ATOM 13317 N N . SER D 1 268 ? 82.357 -34.570 48.203 1.00 221.63 250 SER D N 1
ATOM 13318 C CA . SER D 1 268 ? 81.233 -35.274 48.808 1.00 218.00 250 SER D CA 1
ATOM 13319 C C . SER D 1 268 ? 80.173 -35.634 47.765 1.00 202.54 250 SER D C 1
ATOM 13320 O O . SER D 1 268 ? 80.283 -35.262 46.593 1.00 200.34 250 SER D O 1
ATOM 13323 N N . ASN D 1 269 ? 79.156 -36.372 48.203 1.00 192.13 251 ASN D N 1
ATOM 13324 C CA . ASN D 1 269 ? 78.027 -36.725 47.351 1.00 158.44 251 ASN D CA 1
ATOM 13325 C C . ASN D 1 269 ? 76.970 -35.627 47.356 1.00 161.74 251 ASN D C 1
ATOM 13326 O O . ASN D 1 269 ? 76.794 -34.931 48.357 1.00 169.62 251 ASN D O 1
ATOM 13331 N N . ILE D 1 270 ? 76.253 -35.489 46.245 1.00 147.70 252 ILE D N 1
ATOM 13332 C CA . ILE D 1 270 ? 75.174 -34.505 46.168 1.00 144.56 252 ILE D CA 1
ATOM 13333 C C . ILE D 1 270 ? 73.961 -35.023 46.912 1.00 148.16 252 ILE D C 1
ATOM 13334 O O . ILE D 1 270 ? 73.095 -34.246 47.306 1.00 145.22 252 ILE D O 1
ATOM 13339 N N . ASP D 1 271 ? 73.898 -36.341 47.087 1.00 143.27 253 ASP D N 1
ATOM 13340 C CA . ASP D 1 271 ? 72.785 -36.976 47.786 1.00 137.82 253 ASP D CA 1
ATOM 13341 C C . ASP D 1 271 ? 72.983 -36.993 49.297 1.00 156.39 253 ASP D C 1
ATOM 13342 O O . ASP D 1 271 ? 72.110 -37.439 50.042 1.00 178.88 253 ASP D O 1
ATOM 13347 N N . ASN D 1 272 ? 74.141 -36.526 49.744 1.00 123.42 254 ASN D N 1
ATOM 13348 C CA . ASN D 1 272 ? 74.394 -36.372 51.163 1.00 112.79 254 ASN D CA 1
ATOM 13349 C C . ASN D 1 272 ? 74.046 -34.958 51.583 1.00 117.79 254 ASN D C 1
ATOM 13350 O O . ASN D 1 272 ? 74.831 -34.032 51.390 1.00 141.59 254 ASN D O 1
ATOM 13355 N N . LEU D 1 273 ? 72.860 -34.796 52.156 1.00 118.25 255 LEU D N 1
ATOM 13356 C CA . LEU D 1 273 ? 72.379 -33.479 52.543 1.00 135.73 255 LEU D CA 1
ATOM 13357 C C . LEU D 1 273 ? 73.172 -32.925 53.718 1.00 166.05 255 LEU D C 1
ATOM 13358 O O . LEU D 1 273 ? 73.197 -31.714 53.940 1.00 182.81 255 LEU D O 1
ATOM 13363 N N . GLY D 1 274 ? 73.823 -33.813 54.464 1.00 162.17 256 GLY D N 1
ATOM 13364 C CA . GLY D 1 274 ? 74.562 -33.416 55.650 1.00 167.21 256 GLY D CA 1
ATOM 13365 C C . GLY D 1 274 ? 75.921 -32.813 55.349 1.00 165.46 256 GLY D C 1
ATOM 13366 O O . GLY D 1 274 ? 76.505 -32.128 56.191 1.00 174.20 256 GLY D O 1
ATOM 13367 N N . ALA D 1 275 ? 76.424 -33.061 54.144 1.00 159.73 257 ALA D N 1
ATOM 13368 C CA . ALA D 1 275 ? 77.771 -32.643 53.775 1.00 176.18 257 ALA D CA 1
ATOM 13369 C C . ALA D 1 275 ? 77.862 -31.155 53.452 1.00 173.86 257 ALA D C 1
ATOM 13370 O O . ALA D 1 275 ? 78.104 -30.771 52.307 1.00 134.85 257 ALA D O 1
ATOM 13372 N N . THR D 1 276 ? 77.673 -30.323 54.469 1.00 193.70 258 THR D N 1
ATOM 13373 C CA . THR D 1 276 ? 77.889 -28.890 54.333 1.00 195.21 258 THR D CA 1
ATOM 13374 C C . THR D 1 276 ? 79.360 -28.584 54.580 1.00 205.61 258 THR D C 1
ATOM 13375 O O . THR D 1 276 ? 80.038 -29.319 55.299 1.00 213.63 258 THR D O 1
ATOM 13379 N N . VAL D 1 277 ? 79.857 -27.507 53.982 1.00 202.17 259 VAL D N 1
ATOM 13380 C CA . VAL D 1 277 ? 81.224 -27.073 54.240 1.00 194.46 259 VAL D CA 1
ATOM 13381 C C . VAL D 1 277 ? 81.324 -26.545 55.673 1.00 190.48 259 VAL D C 1
ATOM 13382 O O . VAL D 1 277 ? 80.680 -25.558 56.037 1.00 165.34 259 VAL D O 1
ATOM 13386 N N . ASP D 1 278 ? 82.123 -27.228 56.487 1.00 199.33 260 ASP D N 1
ATOM 13387 C CA . ASP D 1 278 ? 82.262 -26.899 57.903 1.00 209.43 260 ASP D CA 1
ATOM 13388 C C . ASP D 1 278 ? 83.418 -25.932 58.132 1.00 226.82 260 ASP D C 1
ATOM 13389 O O . ASP D 1 278 ? 84.552 -26.203 57.739 1.00 247.44 260 ASP D O 1
ATOM 13394 N N . LEU D 1 279 ? 83.125 -24.809 58.777 1.00 208.65 261 LEU D N 1
ATOM 13395 C CA . LEU D 1 279 ? 84.133 -23.786 59.026 1.00 203.11 261 LEU D CA 1
ATOM 13396 C C . LEU D 1 279 ? 85.148 -24.254 60.064 1.00 213.26 261 LEU D C 1
ATOM 13397 O O . LEU D 1 279 ? 86.323 -23.891 60.007 1.00 221.46 261 LEU D O 1
ATOM 13402 N N . TYR D 1 280 ? 84.693 -25.064 61.012 1.00 216.80 262 TYR D N 1
ATOM 13403 C CA . TYR D 1 280 ? 85.560 -25.544 62.079 1.00 208.56 262 TYR D CA 1
ATOM 13404 C C . TYR D 1 280 ? 86.534 -26.591 61.556 1.00 202.88 262 TYR D C 1
ATOM 13405 O O . TYR D 1 280 ? 87.693 -26.631 61.964 1.00 192.38 262 TYR D O 1
ATOM 13414 N N . ILE D 1 281 ? 86.061 -27.433 60.646 1.00 213.11 263 ILE D N 1
ATOM 13415 C CA . ILE D 1 281 ? 86.932 -28.379 59.963 1.00 230.09 263 ILE D CA 1
ATOM 13416 C C . ILE D 1 281 ? 87.828 -27.605 59.016 1.00 280.28 263 ILE D C 1
ATOM 13417 O O . ILE D 1 281 ? 88.971 -27.984 58.759 1.00 289.12 263 ILE D O 1
ATOM 13422 N N . LEU D 1 282 ? 87.286 -26.514 58.492 1.00 261.40 264 LEU D N 1
ATOM 13423 C CA . LEU D 1 282 ? 88.026 -25.629 57.612 1.00 255.81 264 LEU D CA 1
ATOM 13424 C C . LEU D 1 282 ? 89.129 -24.890 58.363 1.00 261.89 264 LEU D C 1
ATOM 13425 O O . LEU D 1 282 ? 90.191 -24.583 57.820 1.00 263.11 264 LEU D O 1
ATOM 13430 N N . ASN D 1 283 ? 88.853 -24.584 59.620 1.00 265.42 265 ASN D N 1
ATOM 13431 C CA . ASN D 1 283 ? 89.821 -23.912 60.465 1.00 249.99 265 ASN D CA 1
ATOM 13432 C C . ASN D 1 283 ? 90.977 -24.845 60.825 1.00 261.31 265 ASN D C 1
ATOM 13433 O O . ASN D 1 283 ? 92.137 -24.433 60.842 1.00 259.72 265 ASN D O 1
ATOM 13438 N N . HIS D 1 284 ? 90.642 -26.105 61.102 1.00 276.12 266 HIS D N 1
ATOM 13439 C CA . HIS D 1 284 ? 91.620 -27.113 61.528 1.00 260.48 266 HIS D CA 1
ATOM 13440 C C . HIS D 1 284 ? 92.378 -27.647 60.356 1.00 253.68 266 HIS D C 1
ATOM 13441 O O . HIS D 1 284 ? 93.146 -28.582 60.464 1.00 247.49 266 HIS D O 1
ATOM 13448 N N . LEU D 1 285 ? 92.118 -27.115 59.195 1.00 245.90 267 LEU D N 1
ATOM 13449 C CA . LEU D 1 285 ? 92.923 -27.525 58.091 1.00 238.42 267 LEU D CA 1
ATOM 13450 C C . LEU D 1 285 ? 94.330 -26.985 58.188 1.00 245.90 267 LEU D C 1
ATOM 13451 O O . LEU D 1 285 ? 95.290 -27.712 57.940 1.00 249.89 267 LEU D O 1
ATOM 13456 N N . MET D 1 286 ? 94.438 -25.694 58.511 1.00 247.65 268 MET D N 1
ATOM 13457 C CA . MET D 1 286 ? 95.733 -25.090 58.766 1.00 247.52 268 MET D CA 1
ATOM 13458 C C . MET D 1 286 ? 96.420 -25.917 59.810 1.00 265.03 268 MET D C 1
ATOM 13459 O O . MET D 1 286 ? 97.615 -26.183 59.702 1.00 265.31 268 MET D O 1
ATOM 13464 N N . ASN D 1 287 ? 95.654 -26.347 60.806 1.00 279.76 269 ASN D N 1
ATOM 13465 C CA . ASN D 1 287 ? 96.233 -27.069 61.919 1.00 285.64 269 ASN D CA 1
ATOM 13466 C C . ASN D 1 287 ? 97.424 -26.316 62.467 1.00 296.92 269 ASN D C 1
ATOM 13467 O O . ASN D 1 287 ? 98.469 -26.916 62.764 1.00 304.13 269 ASN D O 1
ATOM 13472 N N . PRO D 1 288 ? 97.273 -24.989 62.600 1.00 300.86 270 PRO D N 1
ATOM 13473 C CA . PRO D 1 288 ? 98.488 -24.201 62.790 1.00 317.33 270 PRO D CA 1
ATOM 13474 C C . PRO D 1 288 ? 99.322 -24.568 64.009 1.00 320.55 270 PRO D C 1
ATOM 13475 O O . PRO D 1 288 ? 100.554 -24.497 63.886 1.00 330.61 270 PRO D O 1
ATOM 13479 N N . PRO D 1 289 ? 98.692 -24.954 65.145 1.00 303.18 271 PRO D N 1
ATOM 13480 C CA . PRO D 1 289 ? 99.620 -25.330 66.212 1.00 302.60 271 PRO D CA 1
ATOM 13481 C C . PRO D 1 289 ? 100.525 -26.470 65.762 1.00 306.96 271 PRO D C 1
ATOM 13482 O O . PRO D 1 289 ? 100.021 -27.398 65.142 1.00 301.76 271 PRO D O 1
ATOM 13486 N N . ASN D 1 290 ? 101.824 -26.361 66.032 1.00 311.46 272 ASN D N 1
ATOM 13487 C CA . ASN D 1 290 ? 102.820 -27.378 65.677 1.00 308.15 272 ASN D CA 1
ATOM 13488 C C . ASN D 1 290 ? 103.178 -27.389 64.186 1.00 294.42 272 ASN D C 1
ATOM 13489 O O . ASN D 1 290 ? 103.816 -28.330 63.706 1.00 302.33 272 ASN D O 1
ATOM 13494 N N . GLY D 1 291 ? 102.774 -26.344 63.468 1.00 273.07 273 GLY D N 1
ATOM 13495 C CA . GLY D 1 291 ? 103.116 -26.192 62.063 1.00 253.61 273 GLY D CA 1
ATOM 13496 C C . GLY D 1 291 ? 102.758 -27.423 61.258 1.00 242.99 273 GLY D C 1
ATOM 13497 O O . GLY D 1 291 ? 103.547 -27.898 60.441 1.00 234.22 273 GLY D O 1
ATOM 13498 N N . LYS D 1 292 ? 101.556 -27.937 61.494 1.00 249.04 274 LYS D N 1
ATOM 13499 C CA . LYS D 1 292 ? 101.122 -29.185 60.883 1.00 257.48 274 LYS D CA 1
ATOM 13500 C C . LYS D 1 292 ? 100.283 -28.912 59.652 1.00 265.37 274 LYS D C 1
ATOM 13501 O O . LYS D 1 292 ? 99.647 -27.869 59.545 1.00 270.93 274 LYS D O 1
ATOM 13507 N N . ARG D 1 293 ? 100.289 -29.856 58.720 1.00 264.16 275 ARG D N 1
ATOM 13508 C CA . ARG D 1 293 ? 99.429 -29.772 57.551 1.00 261.03 275 ARG D CA 1
ATOM 13509 C C . ARG D 1 293 ? 99.010 -31.160 57.096 1.00 263.71 275 ARG D C 1
ATOM 13510 O O . ARG D 1 293 ? 99.852 -32.020 56.833 1.00 272.86 275 ARG D O 1
ATOM 13518 N N . CYS D 1 294 ? 97.700 -31.367 57.011 1.00 252.83 276 CYS D N 1
ATOM 13519 C CA . CYS D 1 294 ? 97.156 -32.616 56.500 1.00 247.98 276 CYS D CA 1
ATOM 13520 C C . CYS D 1 294 ? 96.830 -32.467 55.019 1.00 256.46 276 CYS D C 1
ATOM 13521 O O . CYS D 1 294 ? 96.044 -31.600 54.631 1.00 261.57 276 CYS D O 1
ATOM 13524 N N . GLU D 1 295 ? 97.450 -33.306 54.192 1.00 263.53 277 GLU D N 1
ATOM 13525 C CA . GLU D 1 295 ? 97.203 -33.277 52.755 1.00 274.28 277 GLU D CA 1
ATOM 13526 C C . GLU D 1 295 ? 95.831 -33.874 52.478 1.00 287.12 277 GLU D C 1
ATOM 13527 O O . GLU D 1 295 ? 95.097 -33.398 51.612 1.00 260.19 277 GLU D O 1
ATOM 13533 N N . PHE D 1 296 ? 95.496 -34.921 53.229 1.00 332.04 278 PHE D N 1
ATOM 13534 C CA . PHE D 1 296 ? 94.226 -35.623 53.067 1.00 282.22 278 PHE D CA 1
ATOM 13535 C C . PHE D 1 296 ? 93.543 -35.789 54.419 1.00 253.25 278 PHE D C 1
ATOM 13536 O O . PHE D 1 296 ? 94.112 -36.354 55.360 1.00 248.71 278 PHE D O 1
ATOM 13544 N N . VAL D 1 297 ? 92.312 -35.293 54.504 1.00 240.62 279 VAL D N 1
ATOM 13545 C CA . VAL D 1 297 ? 91.455 -35.614 55.640 1.00 244.37 279 VAL D CA 1
ATOM 13546 C C . VAL D 1 297 ? 90.084 -36.116 55.194 1.00 240.01 279 VAL D C 1
ATOM 13547 O O . VAL D 1 297 ? 89.448 -35.511 54.340 1.00 243.45 279 VAL D O 1
ATOM 13551 N N . MET D 1 298 ? 89.641 -37.231 55.773 1.00 229.27 280 MET D N 1
ATOM 13552 C CA . MET D 1 298 ? 88.281 -37.721 55.559 1.00 208.11 280 MET D CA 1
ATOM 13553 C C . MET D 1 298 ? 87.484 -37.617 56.852 1.00 197.76 280 MET D C 1
ATOM 13554 O O . MET D 1 298 ? 88.033 -37.742 57.950 1.00 184.56 280 MET D O 1
ATOM 13559 N N . GLU D 1 299 ? 86.187 -37.374 56.710 1.00 190.91 281 GLU D N 1
ATOM 13560 C CA . GLU D 1 299 ? 85.280 -37.380 57.845 1.00 172.89 281 GLU D CA 1
ATOM 13561 C C . GLU D 1 299 ? 84.800 -38.805 58.076 1.00 176.90 281 GLU D C 1
ATOM 13562 O O . GLU D 1 299 ? 84.502 -39.530 57.125 1.00 185.81 281 GLU D O 1
ATOM 13568 N N . VAL D 1 300 ? 84.743 -39.204 59.341 1.00 169.53 282 VAL D N 1
ATOM 13569 C CA . VAL D 1 300 ? 84.295 -40.539 59.713 1.00 159.61 282 VAL D CA 1
ATOM 13570 C C . VAL D 1 300 ? 83.194 -40.399 60.753 1.00 161.68 282 VAL D C 1
ATOM 13571 O O . VAL D 1 300 ? 83.095 -39.367 61.413 1.00 153.79 282 VAL D O 1
ATOM 13575 N N . THR D 1 301 ? 82.360 -41.426 60.888 1.00 183.66 283 THR D N 1
ATOM 13576 C CA . THR D 1 301 ? 81.296 -41.404 61.892 1.00 195.33 283 THR D CA 1
ATOM 13577 C C . THR D 1 301 ? 81.105 -42.759 62.560 1.00 199.45 283 THR D C 1
ATOM 13578 O O . THR D 1 301 ? 81.419 -43.801 61.982 1.00 180.09 283 THR D O 1
ATOM 13582 N N . ASN D 1 302 ? 80.583 -42.729 63.783 1.00 209.43 284 ASN D N 1
ATOM 13583 C CA . ASN D 1 302 ? 80.340 -43.945 64.548 1.00 207.86 284 ASN D CA 1
ATOM 13584 C C . ASN D 1 302 ? 79.400 -44.890 63.807 1.00 207.78 284 ASN D C 1
ATOM 13585 O O . ASN D 1 302 ? 78.505 -44.452 63.082 1.00 217.90 284 ASN D O 1
ATOM 13590 N N . LYS D 1 303 ? 79.613 -46.188 63.996 1.00 197.65 285 LYS D N 1
ATOM 13591 C CA . LYS D 1 303 ? 78.840 -47.202 63.293 1.00 196.51 285 LYS D CA 1
ATOM 13592 C C . LYS D 1 303 ? 77.560 -47.572 64.028 1.00 206.28 285 LYS D C 1
ATOM 13593 O O . LYS D 1 303 ? 77.608 -48.070 65.152 1.00 221.10 285 LYS D O 1
ATOM 13599 N N . THR D 1 304 ? 76.418 -47.325 63.392 1.00 195.96 286 THR D N 1
ATOM 13600 C CA . THR D 1 304 ? 75.172 -47.957 63.807 1.00 195.80 286 THR D CA 1
ATOM 13601 C C . THR D 1 304 ? 75.193 -49.364 63.225 1.00 207.19 286 THR D C 1
ATOM 13602 O O . THR D 1 304 ? 76.158 -49.741 62.558 1.00 228.74 286 THR D O 1
ATOM 13606 N N . ARG D 1 305 ? 74.149 -50.147 63.464 1.00 190.90 287 ARG D N 1
ATOM 13607 C CA . ARG D 1 305 ? 74.110 -51.493 62.906 1.00 201.01 287 ARG D CA 1
ATOM 13608 C C . ARG D 1 305 ? 73.922 -51.439 61.392 1.00 209.97 287 ARG D C 1
ATOM 13609 O O . ARG D 1 305 ? 74.314 -52.362 60.677 1.00 219.09 287 ARG D O 1
ATOM 13617 N N . ALA D 1 306 ? 73.330 -50.351 60.908 1.00 208.05 288 ALA D N 1
ATOM 13618 C CA . ALA D 1 306 ? 73.039 -50.200 59.486 1.00 191.22 288 ALA D CA 1
ATOM 13619 C C . ALA D 1 306 ? 74.223 -49.617 58.710 1.00 198.21 288 ALA D C 1
ATOM 13620 O O . ALA D 1 306 ? 74.063 -49.175 57.573 1.00 194.85 288 ALA D O 1
ATOM 13622 N N . ASP D 1 307 ? 75.404 -49.626 59.324 1.00 215.47 289 ASP D N 1
ATOM 13623 C CA . ASP D 1 307 ? 76.608 -49.074 58.702 1.00 234.74 289 ASP D CA 1
ATOM 13624 C C . ASP D 1 307 ? 77.753 -50.085 58.639 1.00 255.51 289 ASP D C 1
ATOM 13625 O O . ASP D 1 307 ? 78.895 -49.716 58.365 1.00 259.60 289 ASP D O 1
ATOM 13630 N N . VAL D 1 308 ? 77.448 -51.355 58.886 1.00 263.44 290 VAL D N 1
ATOM 13631 C CA . VAL D 1 308 ? 78.474 -52.395 58.912 1.00 270.58 290 VAL D CA 1
ATOM 13632 C C . VAL D 1 308 ? 78.680 -53.018 57.531 1.00 255.68 290 VAL D C 1
ATOM 13633 O O . VAL D 1 308 ? 79.310 -54.070 57.407 1.00 261.55 290 VAL D O 1
ATOM 13637 N N . LYS D 1 309 ? 78.151 -52.363 56.500 1.00 233.19 291 LYS D N 1
ATOM 13638 C CA . LYS D 1 309 ? 78.244 -52.867 55.131 1.00 220.18 291 LYS D CA 1
ATOM 13639 C C . LYS D 1 309 ? 79.209 -52.048 54.275 1.00 230.42 291 LYS D C 1
ATOM 13640 O O . LYS D 1 309 ? 79.208 -52.167 53.048 1.00 197.97 291 LYS D O 1
ATOM 13646 N N . GLY D 1 310 ? 80.019 -51.216 54.924 1.00 266.34 292 GLY D N 1
ATOM 13647 C CA . GLY D 1 310 ? 81.004 -50.396 54.238 1.00 252.05 292 GLY D CA 1
ATOM 13648 C C . GLY D 1 310 ? 82.411 -50.669 54.733 1.00 238.46 292 GLY D C 1
ATOM 13649 O O . GLY D 1 310 ? 82.657 -51.656 55.429 1.00 237.51 292 GLY D O 1
ATOM 13650 N N . GLY D 1 311 ? 83.338 -49.788 54.370 1.00 223.58 293 GLY D N 1
ATOM 13651 C CA . GLY D 1 311 ? 84.724 -49.918 54.784 1.00 219.83 293 GLY D CA 1
ATOM 13652 C C . GLY D 1 311 ? 85.024 -49.080 56.011 1.00 220.48 293 GLY D C 1
ATOM 13653 O O . GLY D 1 311 ? 84.251 -48.180 56.355 1.00 219.39 293 GLY D O 1
ATOM 13654 N N . THR D 1 312 ? 86.145 -49.374 56.670 1.00 219.31 294 THR D N 1
ATOM 13655 C CA . THR D 1 312 ? 86.557 -48.633 57.863 1.00 197.72 294 THR D CA 1
ATOM 13656 C C . THR D 1 312 ? 88.016 -48.217 57.787 1.00 190.20 294 THR D C 1
ATOM 13657 O O . THR D 1 312 ? 88.772 -48.704 56.947 1.00 188.86 294 THR D O 1
ATOM 13661 N N . LEU D 1 313 ? 88.401 -47.316 58.683 1.00 187.72 295 LEU D N 1
ATOM 13662 C CA . LEU D 1 313 ? 89.757 -46.794 58.718 1.00 196.28 295 LEU D CA 1
ATOM 13663 C C . LEU D 1 313 ? 90.625 -47.633 59.650 1.00 223.62 295 LEU D C 1
ATOM 13664 O O . LEU D 1 313 ? 90.255 -47.876 60.800 1.00 224.76 295 LEU D O 1
ATOM 13669 N N . THR D 1 314 ? 91.771 -48.080 59.143 1.00 232.18 296 THR D N 1
ATOM 13670 C CA . THR D 1 314 ? 92.714 -48.864 59.937 1.00 238.53 296 THR D CA 1
ATOM 13671 C C . THR D 1 314 ? 94.129 -48.355 59.706 1.00 260.19 296 THR D C 1
ATOM 13672 O O . THR D 1 314 ? 94.340 -47.462 58.889 1.00 261.07 296 THR D O 1
ATOM 13676 N N . GLN D 1 315 ? 95.089 -48.919 60.436 1.00 278.23 297 GLN D N 1
ATOM 13677 C CA . GLN D 1 315 ? 96.504 -48.628 60.224 1.00 290.98 297 GLN D CA 1
ATOM 13678 C C . GLN D 1 315 ? 97.177 -49.849 59.618 1.00 302.11 297 GLN D C 1
ATOM 13679 O O . GLN D 1 315 ? 97.069 -50.948 60.161 1.00 300.57 297 GLN D O 1
ATOM 13685 N N . TYR D 1 316 ? 97.868 -49.663 58.498 1.00 307.77 298 TYR D N 1
ATOM 13686 C CA . TYR D 1 316 ? 98.513 -50.783 57.827 1.00 309.23 298 TYR D CA 1
ATOM 13687 C C . TYR D 1 316 ? 99.830 -50.355 57.204 1.00 322.34 29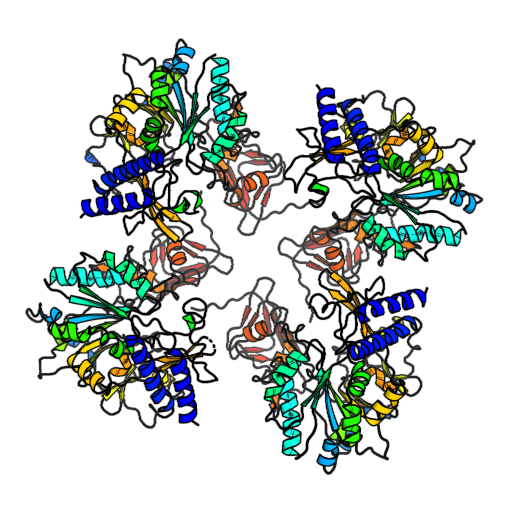8 TYR D C 1
ATOM 13688 O O . TYR D 1 316 ? 99.874 -49.449 56.371 1.00 328.79 298 TYR D O 1
ATOM 13697 N N . GLU D 1 317 ? 100.900 -51.018 57.626 1.00 306.49 299 GLU D N 1
ATOM 13698 C CA . GLU D 1 317 ? 102.239 -50.728 57.135 1.00 288.10 299 GLU D CA 1
ATOM 13699 C C . GLU D 1 317 ? 102.627 -49.283 57.467 1.00 281.84 299 GLU D C 1
ATOM 13700 O O . GLU D 1 317 ? 103.262 -48.597 56.668 1.00 282.66 299 GLU D O 1
ATOM 13706 N N . GLY D 1 318 ? 102.224 -48.823 58.651 1.00 269.87 300 GLY D N 1
ATOM 13707 C CA . GLY D 1 318 ? 102.718 -47.569 59.197 1.00 261.85 300 GLY D CA 1
ATOM 13708 C C . GLY D 1 318 ? 101.992 -46.334 58.700 1.00 251.97 300 GLY D C 1
ATOM 13709 O O . GLY D 1 318 ? 102.307 -45.215 59.108 1.00 238.11 300 GLY D O 1
ATOM 13710 N N . LYS D 1 319 ? 101.029 -46.534 57.809 1.00 260.58 301 LYS D N 1
ATOM 13711 C CA . LYS D 1 319 ? 100.157 -45.452 57.364 1.00 262.28 301 LYS D CA 1
ATOM 13712 C C . LYS D 1 319 ? 98.718 -45.930 57.453 1.00 263.07 301 LYS D C 1
ATOM 13713 O O . LYS D 1 319 ? 98.441 -47.123 57.301 1.00 261.28 301 LYS D O 1
ATOM 13719 N N . LEU D 1 320 ? 97.809 -45.002 57.736 1.00 262.89 302 LEU D N 1
ATOM 13720 C CA . LEU D 1 320 ? 96.399 -45.335 57.880 1.00 245.66 302 LEU D CA 1
ATOM 13721 C C . LEU D 1 320 ? 95.794 -45.542 56.508 1.00 258.32 302 LEU D C 1
ATOM 13722 O O . LEU D 1 320 ? 96.013 -44.752 55.590 1.00 253.15 302 LEU D O 1
ATOM 13727 N N . ARG D 1 321 ? 95.044 -46.627 56.383 1.00 250.62 303 ARG D N 1
ATOM 13728 C CA . ARG D 1 321 ? 94.433 -47.009 55.124 1.00 243.66 303 ARG D CA 1
ATOM 13729 C C . ARG D 1 321 ? 92.957 -47.321 55.316 1.00 239.86 303 ARG D C 1
ATOM 13730 O O . ARG D 1 321 ? 92.528 -47.725 56.402 1.00 239.26 303 ARG D O 1
ATOM 13738 N N . LEU D 1 322 ? 92.190 -47.114 54.251 1.00 240.09 304 LEU D N 1
ATOM 13739 C CA . LEU D 1 322 ? 90.777 -47.456 54.226 1.00 202.92 304 LEU D CA 1
ATOM 13740 C C . LEU D 1 322 ? 90.612 -48.901 53.772 1.00 208.74 304 LEU D C 1
ATOM 13741 O O . LEU D 1 322 ? 91.025 -49.259 52.669 1.00 201.58 304 LEU D O 1
ATOM 13746 N N . VAL D 1 323 ? 90.016 -49.725 54.630 1.00 225.37 305 VAL D N 1
ATOM 13747 C CA . VAL D 1 323 ? 89.816 -51.141 54.330 1.00 233.78 305 VAL D CA 1
ATOM 13748 C C . VAL D 1 323 ? 88.332 -51.448 54.145 1.00 242.92 305 VAL D C 1
ATOM 13749 O O . VAL D 1 323 ? 87.506 -51.121 55.001 1.00 239.89 305 VAL D O 1
ATOM 13753 N N . GLU D 1 324 ? 88.009 -52.072 53.014 1.00 248.25 306 GLU D N 1
ATOM 13754 C CA . GLU D 1 324 ? 86.639 -52.457 52.697 1.00 243.97 306 GLU D CA 1
ATOM 13755 C C . GLU D 1 324 ? 86.400 -53.904 53.118 1.00 253.76 306 GLU D C 1
ATOM 13756 O O . GLU D 1 324 ? 87.296 -54.551 53.658 1.00 254.60 306 GLU D O 1
ATOM 13762 N N . ILE D 1 325 ? 85.196 -54.411 52.867 1.00 258.35 307 ILE D N 1
ATOM 13763 C CA . ILE D 1 325 ? 84.856 -55.789 53.216 1.00 259.37 307 ILE D CA 1
ATOM 13764 C C . ILE D 1 325 ? 85.513 -56.775 52.251 1.00 256.23 307 ILE D C 1
ATOM 13765 O O . ILE D 1 325 ? 85.939 -57.860 52.651 1.00 276.52 307 ILE D O 1
ATOM 13770 N N . ALA D 1 326 ? 85.593 -56.391 50.980 1.00 227.54 308 ALA D N 1
ATOM 13771 C CA . ALA D 1 326 ? 86.152 -57.253 49.944 1.00 206.83 308 ALA D CA 1
ATOM 13772 C C . ALA D 1 326 ? 87.624 -57.571 50.199 1.00 226.72 308 ALA D C 1
ATOM 13773 O O . ALA D 1 326 ? 88.132 -58.598 49.747 1.00 210.87 308 ALA D O 1
ATOM 13775 N N . GLN D 1 327 ? 88.303 -56.687 50.923 1.00 252.53 309 GLN D N 1
ATOM 13776 C CA . GLN D 1 327 ? 89.725 -56.854 51.209 1.00 267.45 309 GLN D CA 1
ATOM 13777 C C . GLN D 1 327 ? 89.967 -57.901 52.296 1.00 279.45 309 GLN D C 1
ATOM 13778 O O . GLN D 1 327 ? 91.023 -58.534 52.335 1.00 286.84 309 GLN D O 1
ATOM 13784 N N . VAL D 1 328 ? 88.983 -58.085 53.170 1.00 281.32 310 VAL D N 1
ATOM 13785 C CA . VAL D 1 328 ? 89.133 -58.959 54.330 1.00 282.24 310 VAL D CA 1
ATOM 13786 C C . VAL D 1 328 ? 88.903 -60.424 53.952 1.00 282.08 310 VAL D C 1
ATOM 13787 O O . VAL D 1 328 ? 88.050 -60.717 53.114 1.00 287.66 310 VAL D O 1
ATOM 13791 N N . PRO D 1 329 ? 89.668 -61.350 54.562 1.00 272.21 311 PRO D N 1
ATOM 13792 C CA . PRO D 1 329 ? 89.410 -62.776 54.328 1.00 261.96 311 PRO D CA 1
ATOM 13793 C C . PRO D 1 329 ? 88.006 -63.193 54.759 1.00 269.78 311 PRO D C 1
ATOM 13794 O O . PRO D 1 329 ? 87.365 -62.495 55.545 1.00 270.89 311 PRO D O 1
ATOM 13798 N N . LYS D 1 330 ? 87.541 -64.327 54.246 1.00 273.75 312 LYS D N 1
ATOM 13799 C CA . LYS D 1 330 ? 86.212 -64.836 54.569 1.00 273.80 312 LYS D CA 1
ATOM 13800 C C . LYS D 1 330 ? 86.153 -65.369 56.002 1.00 287.34 312 LYS D C 1
ATOM 13801 O O . LYS D 1 330 ? 85.069 -65.586 56.547 1.00 292.40 312 LYS D O 1
ATOM 13807 N N . ALA D 1 331 ? 87.321 -65.566 56.610 1.00 290.50 313 ALA D N 1
ATOM 13808 C CA . ALA D 1 331 ? 87.411 -66.100 57.967 1.00 283.69 313 ALA D CA 1
ATOM 13809 C C . ALA D 1 331 ? 87.282 -65.006 59.026 1.00 310.01 313 ALA D C 1
ATOM 13810 O O . ALA D 1 331 ? 86.801 -65.263 60.130 1.00 299.07 313 ALA D O 1
ATOM 13812 N N . HIS D 1 332 ? 87.714 -63.793 58.684 1.00 348.80 314 HIS D N 1
ATOM 13813 C CA . HIS D 1 332 ? 87.715 -62.671 59.625 1.00 338.80 314 HIS D CA 1
ATOM 13814 C C . HIS D 1 332 ? 86.764 -61.553 59.192 1.00 344.47 314 HIS D C 1
ATOM 13815 O O . HIS D 1 332 ? 86.975 -60.382 59.512 1.00 341.93 314 HIS D O 1
ATOM 13822 N N . VAL D 1 333 ? 85.708 -61.920 58.473 1.00 319.17 315 VAL D N 1
ATOM 13823 C CA . VAL D 1 333 ? 84.726 -60.944 58.013 1.00 303.26 315 VAL D CA 1
ATOM 13824 C C . VAL D 1 333 ? 83.793 -60.536 59.155 1.00 314.06 315 VAL D C 1
ATOM 13825 O O . VAL D 1 333 ? 83.485 -59.353 59.327 1.00 304.10 315 VAL D O 1
ATOM 13829 N N . ASP D 1 334 ? 83.356 -61.514 59.942 1.00 341.00 316 ASP D N 1
ATOM 13830 C CA . ASP D 1 334 ? 82.472 -61.243 61.071 1.00 313.96 316 ASP D CA 1
ATOM 13831 C C . ASP D 1 334 ? 83.215 -60.496 62.176 1.00 294.56 316 ASP D C 1
ATOM 13832 O O . ASP D 1 334 ? 82.602 -59.785 62.974 1.00 294.34 316 ASP D O 1
ATOM 13837 N N . GLU D 1 335 ? 84.534 -60.664 62.220 1.00 268.48 317 GLU D N 1
ATOM 13838 C CA . GLU D 1 335 ? 85.372 -59.928 63.160 1.00 236.87 317 GLU D CA 1
ATOM 13839 C C . GLU D 1 335 ? 85.585 -58.504 62.662 1.00 235.13 317 GLU D C 1
ATOM 13840 O O . GLU D 1 335 ? 85.721 -57.570 63.452 1.00 235.17 317 GLU D O 1
ATOM 13846 N N . PHE D 1 336 ? 85.621 -58.352 61.343 1.00 233.89 318 PHE D N 1
ATOM 13847 C CA . PHE D 1 336 ? 85.702 -57.037 60.721 1.00 251.18 318 PHE D CA 1
ATOM 13848 C C . PHE D 1 336 ? 84.387 -56.286 60.917 1.00 256.20 318 PHE D C 1
ATOM 13849 O O . PHE D 1 336 ? 84.376 -55.070 61.111 1.00 247.58 318 PHE D O 1
ATOM 13857 N N . LYS D 1 337 ? 83.281 -57.024 60.858 1.00 266.75 319 LYS D N 1
ATOM 13858 C CA . LYS D 1 337 ? 81.956 -56.470 61.134 1.00 264.62 319 LYS D CA 1
ATOM 13859 C C . LYS D 1 337 ? 81.856 -55.909 62.554 1.00 264.64 319 LYS D C 1
ATOM 13860 O O . LYS D 1 337 ? 81.216 -54.878 62.775 1.00 268.76 319 LYS D O 1
ATOM 13866 N N . SER D 1 338 ? 82.486 -56.599 63.503 1.00 260.31 320 SER D N 1
ATOM 13867 C CA . SER D 1 338 ? 82.374 -56.280 64.927 1.00 248.96 320 SER D CA 1
ATOM 13868 C C . SER D 1 338 ? 82.650 -54.813 65.234 1.00 248.41 320 SER D C 1
ATOM 13869 O O . SER D 1 338 ? 83.720 -54.293 64.920 1.00 261.33 320 SER D O 1
ATOM 13872 N N . VAL D 1 339 ? 81.678 -54.155 65.858 1.00 231.53 321 VAL D N 1
ATOM 13873 C CA . VAL D 1 339 ? 81.816 -52.753 66.231 1.00 222.46 321 VAL D CA 1
ATOM 13874 C C . VAL D 1 339 ? 82.863 -52.597 67.331 1.00 226.18 321 VAL D C 1
ATOM 13875 O O . VAL D 1 339 ? 83.472 -51.538 67.477 1.00 238.94 321 VAL D O 1
ATOM 13879 N N . SER D 1 340 ? 83.069 -53.660 68.099 1.00 206.44 322 SER D N 1
ATOM 13880 C CA . SER D 1 340 ? 84.067 -53.661 69.159 1.00 196.01 322 SER D CA 1
ATOM 13881 C C . SER D 1 340 ? 85.468 -53.399 68.613 1.00 203.23 322 SER D C 1
ATOM 13882 O O . SER D 1 340 ? 86.250 -52.666 69.217 1.00 197.79 322 SER D O 1
ATOM 13885 N N . LYS D 1 341 ? 85.777 -53.999 67.468 1.00 227.46 323 LYS D N 1
ATOM 13886 C CA . LYS D 1 341 ? 87.100 -53.873 66.863 1.00 228.58 323 LYS D CA 1
ATOM 13887 C C . LYS D 1 341 ? 87.273 -52.528 66.162 1.00 222.11 323 LYS D C 1
ATOM 13888 O O . LYS D 1 341 ? 88.264 -51.831 66.378 1.00 213.79 323 LYS D O 1
ATOM 13894 N N . PHE D 1 342 ? 86.303 -52.175 65.324 1.00 221.46 324 PHE D N 1
ATOM 13895 C CA . PHE D 1 342 ? 86.347 -50.936 64.548 1.00 212.28 324 PHE D CA 1
ATOM 13896 C C . PHE D 1 342 ? 85.059 -50.142 64.753 1.00 195.65 324 PHE D C 1
ATOM 13897 O O . PHE D 1 342 ? 83.978 -50.590 64.373 1.00 181.17 324 PHE D O 1
ATOM 13905 N N . LYS D 1 343 ? 85.187 -48.957 65.347 1.00 197.16 325 LYS D N 1
ATOM 13906 C CA . LYS D 1 343 ? 84.032 -48.218 65.854 1.00 198.69 325 LYS D CA 1
ATOM 13907 C C . LYS D 1 343 ? 83.537 -47.109 64.927 1.00 202.65 325 LYS D C 1
ATOM 13908 O O . LYS D 1 343 ? 82.632 -46.360 65.296 1.00 196.12 325 LYS D O 1
ATOM 13914 N N . ILE D 1 344 ? 84.114 -47.001 63.733 1.00 213.38 326 ILE D N 1
ATOM 13915 C CA . ILE D 1 344 ? 83.790 -45.893 62.836 1.00 209.21 326 ILE D CA 1
ATOM 13916 C C . ILE D 1 344 ? 83.633 -46.316 61.379 1.00 202.13 326 ILE D C 1
ATOM 13917 O O . ILE D 1 344 ? 84.050 -47.404 60.981 1.00 189.98 326 ILE D O 1
ATOM 13922 N N . PHE D 1 345 ? 83.036 -45.428 60.590 1.00 208.47 327 PHE D N 1
ATOM 13923 C CA . PHE D 1 345 ? 82.732 -45.701 59.192 1.00 220.66 327 PHE D CA 1
ATOM 13924 C C . PHE D 1 345 ? 82.921 -44.443 58.347 1.00 214.70 327 PHE D C 1
ATOM 13925 O O . PHE D 1 345 ? 82.642 -43.328 58.796 1.00 218.43 327 PHE D O 1
ATOM 13933 N N . ASN D 1 346 ? 83.412 -44.637 57.128 1.00 181.45 328 ASN D N 1
ATOM 13934 C CA . ASN D 1 346 ? 83.688 -43.540 56.206 1.00 182.54 328 ASN D CA 1
ATOM 13935 C C . ASN D 1 346 ? 82.424 -42.871 55.668 1.00 174.75 328 ASN D C 1
ATOM 13936 O O . ASN D 1 346 ? 81.570 -43.525 55.073 1.00 181.42 328 ASN D O 1
ATOM 13941 N N . THR D 1 347 ? 82.317 -41.561 55.872 1.00 164.57 329 THR D N 1
ATOM 13942 C CA . THR D 1 347 ? 81.190 -40.790 55.354 1.00 159.10 329 THR D CA 1
ATOM 13943 C C . THR D 1 347 ? 81.423 -40.369 53.903 1.00 170.28 329 THR D C 1
ATOM 13944 O O . THR D 1 347 ? 80.513 -39.873 53.235 1.00 162.12 329 THR D O 1
ATOM 13948 N N . ASN D 1 348 ? 82.653 -40.563 53.431 1.00 179.60 330 ASN D N 1
ATOM 13949 C CA . ASN D 1 348 ? 83.054 -40.186 52.076 1.00 180.67 330 ASN D CA 1
ATOM 13950 C C . ASN D 1 348 ? 83.037 -38.670 51.862 1.00 171.14 330 ASN D C 1
ATOM 13951 O O . ASN D 1 348 ? 83.116 -38.193 50.727 1.00 152.56 330 ASN D O 1
ATOM 13956 N N . ASN D 1 349 ? 82.933 -37.922 52.959 1.00 176.59 331 ASN D N 1
ATOM 13957 C CA . ASN D 1 349 ? 83.097 -36.474 52.928 1.00 184.88 331 ASN D CA 1
ATOM 13958 C C . ASN D 1 349 ? 84.564 -36.114 53.124 1.00 194.02 331 ASN D C 1
ATOM 13959 O O . ASN D 1 349 ? 85.055 -36.077 54.253 1.00 212.22 331 ASN D O 1
ATOM 13964 N N . LEU D 1 350 ? 85.255 -35.840 52.020 1.00 179.27 332 LEU D N 1
ATOM 13965 C CA . LEU D 1 350 ? 86.707 -35.691 52.038 1.00 165.79 332 LEU D CA 1
ATOM 13966 C C . LEU D 1 350 ? 87.146 -34.246 51.835 1.00 186.24 332 LEU D C 1
ATOM 13967 O O . LEU D 1 350 ? 86.444 -33.454 51.216 1.00 188.41 332 LEU D O 1
ATOM 13972 N N . TRP D 1 351 ? 88.310 -33.917 52.382 1.00 203.93 333 TRP D N 1
ATOM 13973 C CA . TRP D 1 351 ? 88.989 -32.656 52.116 1.00 209.35 333 TRP D CA 1
ATOM 13974 C C . TRP D 1 351 ? 90.417 -32.979 51.701 1.00 226.97 333 TRP D C 1
ATOM 13975 O O . TRP D 1 351 ? 91.126 -33.707 52.409 1.00 248.13 333 TRP D O 1
ATOM 13986 N N . ILE D 1 352 ? 90.834 -32.437 50.561 1.00 213.96 334 ILE D N 1
ATOM 13987 C CA . ILE D 1 352 ? 92.144 -32.756 49.997 1.00 213.04 334 ILE D CA 1
ATOM 13988 C C . ILE D 1 352 ? 92.864 -31.494 49.533 1.00 228.64 334 ILE D C 1
ATOM 13989 O O . ILE D 1 352 ? 92.245 -30.589 48.982 1.00 206.15 334 ILE D O 1
ATOM 13994 N N . SER D 1 353 ? 94.172 -31.439 49.768 1.00 274.65 335 SER D N 1
ATOM 13995 C CA . SER D 1 353 ? 95.004 -30.346 49.271 1.00 244.14 335 SER D CA 1
ATOM 13996 C C . SER D 1 353 ? 95.571 -30.714 47.904 1.00 213.12 335 SER D C 1
ATOM 13997 O O . SER D 1 353 ? 96.178 -31.771 47.744 1.00 201.09 335 SER D O 1
ATOM 14000 N N . LEU D 1 354 ? 95.375 -29.843 46.919 1.00 197.45 336 LEU D N 1
ATOM 14001 C CA . LEU D 1 354 ? 95.831 -30.124 45.560 1.00 215.77 336 LEU D CA 1
ATOM 14002 C C . LEU D 1 354 ? 97.357 -30.183 45.479 1.00 230.26 336 LEU D C 1
ATOM 14003 O O . LEU D 1 354 ? 97.920 -30.873 44.616 1.00 219.36 336 LEU D O 1
ATOM 14008 N N . ALA D 1 355 ? 98.016 -29.457 46.381 1.00 241.12 337 ALA D N 1
ATOM 14009 C CA . ALA D 1 355 ? 99.473 -29.413 46.435 1.00 248.36 337 ALA D CA 1
ATOM 14010 C C . ALA D 1 355 ? 100.056 -30.821 46.527 1.00 261.52 337 ALA D C 1
ATOM 14011 O O . ALA D 1 355 ? 101.178 -31.069 46.083 1.00 251.94 337 ALA D O 1
ATOM 14013 N N . ALA D 1 356 ? 99.281 -31.735 47.105 1.00 280.14 338 ALA D N 1
ATOM 14014 C CA . ALA D 1 356 ? 99.667 -33.139 47.204 1.00 289.73 338 ALA D CA 1
ATOM 14015 C C . ALA D 1 356 ? 99.167 -33.928 45.994 1.00 287.42 338 ALA D C 1
ATOM 14016 O O . ALA D 1 356 ? 99.861 -34.812 45.482 1.00 299.93 338 ALA D O 1
ATOM 14018 N N . VAL D 1 357 ? 97.960 -33.595 45.544 1.00 259.93 339 VAL D N 1
ATOM 14019 C CA . VAL D 1 357 ? 97.321 -34.281 44.425 1.00 236.52 339 VAL D CA 1
ATOM 14020 C C . VAL D 1 357 ? 98.176 -34.220 43.159 1.00 244.59 339 VAL D C 1
ATOM 14021 O O . VAL D 1 357 ? 98.469 -35.256 42.548 1.00 220.60 339 VAL D O 1
ATOM 14025 N N . LYS D 1 358 ? 98.573 -33.003 42.783 1.00 288.57 340 LYS D N 1
ATOM 14026 C CA . LYS D 1 358 ? 99.409 -32.782 41.602 1.00 281.92 340 LYS D CA 1
ATOM 14027 C C . LYS D 1 358 ? 100.659 -33.646 41.738 1.00 281.22 340 LYS D C 1
ATOM 14028 O O . LYS D 1 358 ? 101.064 -34.368 40.812 1.00 285.96 340 LYS D O 1
ATOM 14034 N N . ARG D 1 359 ? 101.215 -33.595 42.946 1.00 270.73 341 ARG D N 1
ATOM 14035 C CA . ARG D 1 359 ? 102.456 -34.265 43.301 1.00 262.54 341 ARG D CA 1
ATOM 14036 C C . ARG D 1 359 ? 102.337 -35.750 43.047 1.00 266.41 341 ARG D C 1
ATOM 14037 O O . ARG D 1 359 ? 103.180 -36.357 42.384 1.00 276.55 341 ARG D O 1
ATOM 14045 N N . LEU D 1 360 ? 101.272 -36.330 43.586 1.00 260.69 342 LEU D N 1
ATOM 14046 C CA . LEU D 1 360 ? 101.086 -37.769 43.505 1.00 255.87 342 LEU D CA 1
ATOM 14047 C C . LEU D 1 360 ? 100.757 -38.227 42.097 1.00 264.20 342 LEU D C 1
ATOM 14048 O O . LEU D 1 360 ? 101.308 -39.221 41.626 1.00 259.87 342 LEU D O 1
ATOM 14053 N N . GLN D 1 361 ? 99.857 -37.520 41.423 1.00 277.84 343 GLN D N 1
ATOM 14054 C CA . GLN D 1 361 ? 99.474 -37.946 40.083 1.00 288.12 343 GLN D CA 1
ATOM 14055 C C . GLN D 1 361 ? 100.667 -37.864 39.119 1.00 292.87 343 GLN D C 1
ATOM 14056 O O . GLN D 1 361 ? 100.866 -38.773 38.311 1.00 306.50 343 GLN D O 1
ATOM 14062 N N . GLU D 1 362 ? 101.455 -36.786 39.197 1.00 270.11 344 GLU D N 1
ATOM 14063 C CA . GLU D 1 362 ? 102.641 -36.651 38.342 1.00 243.27 344 GLU D CA 1
ATOM 14064 C C . GLU D 1 362 ? 103.569 -37.848 38.515 1.00 242.00 344 GLU D C 1
ATOM 14065 O O . GLU D 1 362 ? 104.048 -38.424 37.539 1.00 230.54 344 GLU D O 1
ATOM 14071 N N . GLN D 1 363 ? 103.827 -38.201 39.767 1.00 256.91 345 GLN D N 1
ATOM 14072 C CA . GLN D 1 363 ? 104.658 -39.350 40.097 1.00 268.87 345 GLN D CA 1
ATOM 14073 C C . GLN D 1 363 ? 103.971 -40.670 39.778 1.00 278.26 345 GLN D C 1
ATOM 14074 O O . GLN D 1 363 ? 104.629 -41.658 39.445 1.00 281.04 345 GLN D O 1
ATOM 14080 N N . ASN D 1 364 ? 102.646 -40.661 39.897 1.00 274.90 346 ASN D N 1
ATOM 14081 C CA . ASN D 1 364 ? 101.812 -41.856 39.773 1.00 267.59 346 ASN D CA 1
ATOM 14082 C C . ASN D 1 364 ? 101.978 -42.729 41.016 1.00 286.84 346 ASN D C 1
ATOM 14083 O O . ASN D 1 364 ? 101.627 -43.910 41.009 1.00 264.17 346 ASN D O 1
ATOM 14088 N N . ALA D 1 365 ? 102.515 -42.135 42.081 1.00 335.59 347 ALA D N 1
ATOM 14089 C CA . ALA D 1 365 ? 102.621 -42.797 43.377 1.00 323.09 347 ALA D CA 1
ATOM 14090 C C . ALA D 1 365 ? 101.238 -43.009 43.997 1.00 313.82 347 ALA D C 1
ATOM 14091 O O . ALA D 1 365 ? 101.078 -43.831 44.902 1.00 315.03 347 ALA D O 1
ATOM 14093 N N . ILE D 1 366 ? 100.251 -42.250 43.515 1.00 303.95 348 ILE D N 1
ATOM 14094 C CA . ILE D 1 366 ? 98.864 -42.386 43.969 1.00 284.95 348 ILE D CA 1
ATOM 14095 C C . ILE D 1 366 ? 98.403 -43.825 43.781 1.00 273.85 348 ILE D C 1
ATOM 14096 O O . ILE D 1 366 ? 98.570 -44.404 42.708 1.00 276.25 348 ILE D O 1
ATOM 14101 N N . ASP D 1 367 ? 97.822 -44.397 44.831 1.00 266.08 349 ASP D N 1
ATOM 14102 C CA . ASP D 1 367 ? 97.470 -45.815 44.830 1.00 262.20 349 ASP D CA 1
ATOM 14103 C C . ASP D 1 367 ? 96.092 -46.028 45.440 1.00 254.72 349 ASP D C 1
ATOM 14104 O O . ASP D 1 367 ? 95.794 -45.553 46.538 1.00 247.89 349 ASP D O 1
ATOM 14109 N N . MET D 1 368 ? 95.261 -46.753 44.697 1.00 259.13 350 MET D N 1
ATOM 14110 C CA . MET D 1 368 ? 93.924 -47.131 45.142 1.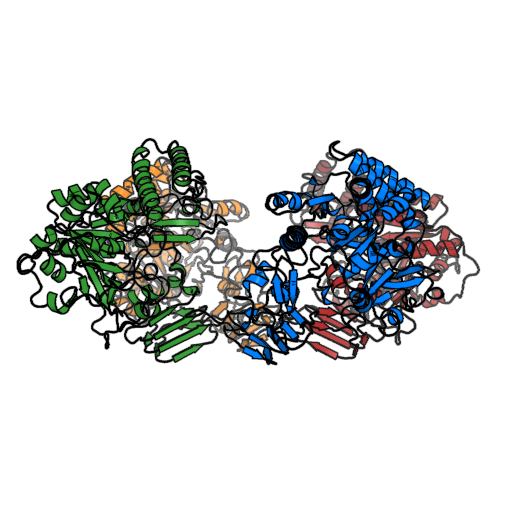00 262.90 350 MET D CA 1
ATOM 14111 C C . MET D 1 368 ? 93.683 -48.621 44.939 1.00 280.15 350 MET D C 1
ATOM 14112 O O . MET D 1 368 ? 94.134 -49.205 43.952 1.00 291.13 350 MET D O 1
ATOM 14117 N N . GLU D 1 369 ? 92.959 -49.226 45.876 1.00 285.95 351 GLU D N 1
ATOM 14118 C CA . GLU D 1 369 ? 92.603 -50.638 45.783 1.00 293.97 351 GLU D CA 1
ATOM 14119 C C . GLU D 1 369 ? 91.689 -50.883 44.586 1.00 321.69 351 GLU D C 1
ATOM 14120 O O . GLU D 1 369 ? 90.795 -50.085 44.298 1.00 308.87 351 GLU D O 1
ATOM 14126 N N . ILE D 1 370 ? 91.922 -51.995 43.897 1.00 369.51 352 ILE D N 1
ATOM 14127 C CA . ILE D 1 370 ? 91.124 -52.362 42.732 1.00 362.32 352 ILE D CA 1
ATOM 14128 C C . ILE D 1 370 ? 89.866 -53.118 43.152 1.00 345.75 352 ILE D C 1
ATOM 14129 O O . ILE D 1 370 ? 89.949 -54.207 43.721 1.00 348.28 352 ILE D O 1
ATOM 14134 N N . ILE D 1 371 ? 88.703 -52.533 42.881 1.00 300.88 353 ILE D N 1
ATOM 14135 C CA . ILE D 1 371 ? 87.436 -53.208 43.158 1.00 275.88 353 ILE D CA 1
ATOM 14136 C C . ILE D 1 371 ? 86.799 -53.666 41.852 1.00 302.94 353 ILE D C 1
ATOM 14137 O O . ILE D 1 371 ? 86.614 -52.878 40.920 1.00 287.50 353 ILE D O 1
ATOM 14142 N N . VAL D 1 372 ? 86.486 -54.957 41.798 1.00 360.87 354 VAL D N 1
ATOM 14143 C CA . VAL D 1 372 ? 85.909 -55.582 40.613 1.00 341.54 354 VAL D CA 1
ATOM 14144 C C . VAL D 1 372 ? 84.446 -55.935 40.868 1.00 317.88 354 VAL D C 1
ATOM 14145 O O . VAL D 1 372 ? 84.128 -56.669 41.805 1.00 304.22 354 VAL D O 1
ATOM 14149 N N . ASN D 1 373 ? 83.561 -55.396 40.034 1.00 308.79 355 ASN D N 1
ATOM 14150 C CA . ASN D 1 373 ? 82.125 -55.642 40.161 1.00 298.03 355 ASN D CA 1
ATOM 14151 C C . ASN D 1 373 ? 81.612 -56.484 39.000 1.00 298.55 355 ASN D C 1
ATOM 14152 O O . ASN D 1 373 ? 82.194 -56.467 37.919 1.00 308.80 355 ASN D O 1
ATOM 14157 N N . ALA D 1 374 ? 80.525 -57.216 39.231 1.00 285.60 356 ALA D N 1
ATOM 14158 C CA . ALA D 1 374 ? 79.996 -58.155 38.243 1.00 276.83 356 ALA D CA 1
ATOM 14159 C C . ALA D 1 374 ? 78.499 -57.965 38.012 1.00 272.75 356 ALA D C 1
ATOM 14160 O O . ALA D 1 374 ? 77.687 -58.285 38.877 1.00 249.99 356 ALA D O 1
ATOM 14162 N N . LYS D 1 375 ? 78.151 -57.452 36.833 1.00 299.41 357 LYS D N 1
ATOM 14163 C CA . LYS D 1 375 ? 76.759 -57.254 36.427 1.00 261.09 357 LYS D CA 1
ATOM 14164 C C . LYS D 1 375 ? 76.615 -57.480 34.922 1.00 263.44 357 LYS D C 1
ATOM 14165 O O . LYS D 1 375 ? 77.586 -57.342 34.177 1.00 265.05 357 LYS D O 1
ATOM 14171 N N . THR D 1 376 ? 75.409 -57.830 34.479 1.00 259.96 358 THR D N 1
ATOM 14172 C CA . THR D 1 376 ? 75.120 -57.953 33.050 1.00 251.52 358 THR D CA 1
ATOM 14173 C C . THR D 1 376 ? 74.399 -56.702 32.552 1.00 251.94 358 THR D C 1
ATOM 14174 O O . THR D 1 376 ? 73.203 -56.521 32.785 1.00 242.35 358 THR D O 1
ATOM 14178 N N . ASN D 1 382 ? 76.863 -62.413 31.346 1.00 285.05 364 ASN D N 1
ATOM 14179 C CA . ASN D 1 382 ? 77.711 -62.160 32.505 1.00 286.21 364 ASN D CA 1
ATOM 14180 C C . ASN D 1 382 ? 78.927 -61.309 32.147 1.00 304.83 364 ASN D C 1
ATOM 14181 O O . ASN D 1 382 ? 79.648 -61.610 31.195 1.00 310.15 364 ASN D O 1
ATOM 14186 N N . VAL D 1 383 ? 79.152 -60.258 32.931 1.00 312.44 365 VAL D N 1
ATOM 14187 C CA . VAL D 1 383 ? 80.205 -59.285 32.654 1.00 323.25 365 VAL D CA 1
ATOM 14188 C C . VAL D 1 383 ? 80.766 -58.720 33.957 1.00 326.91 365 VAL D C 1
ATOM 14189 O O . VAL D 1 383 ? 80.045 -58.612 34.948 1.00 329.15 365 VAL D O 1
ATOM 14193 N N . ILE D 1 384 ? 82.051 -58.370 33.951 1.00 329.35 366 ILE D N 1
ATOM 14194 C CA . ILE D 1 384 ? 82.677 -57.709 35.094 1.00 326.45 366 ILE D CA 1
ATOM 14195 C C . ILE D 1 384 ? 83.156 -56.308 34.719 1.00 335.23 366 ILE D C 1
ATOM 14196 O O . ILE D 1 384 ? 83.234 -55.967 33.538 1.00 332.52 366 ILE D O 1
ATOM 14201 N N . GLN D 1 385 ? 83.475 -55.503 35.729 1.00 337.72 367 GLN D N 1
ATOM 14202 C CA . GLN D 1 385 ? 83.993 -54.158 35.509 1.00 335.73 367 GLN D CA 1
ATOM 14203 C C . GLN D 1 385 ? 84.929 -53.745 36.645 1.00 325.14 367 GLN D C 1
ATOM 14204 O O . GLN D 1 385 ? 84.643 -53.987 37.821 1.00 330.24 367 GLN D O 1
ATOM 14210 N N . LEU D 1 386 ? 86.049 -53.127 36.277 1.00 305.98 368 LEU D N 1
ATOM 14211 C CA . LEU D 1 386 ? 87.076 -52.722 37.235 1.00 279.69 368 LEU D CA 1
ATOM 14212 C C . LEU D 1 386 ? 86.943 -51.247 37.600 1.00 272.85 368 LEU D C 1
ATOM 14213 O O . LEU D 1 386 ? 86.779 -50.398 36.722 1.00 274.72 368 LEU D O 1
ATOM 14218 N N . GLU D 1 387 ? 87.015 -50.944 38.894 1.00 268.49 369 GLU D N 1
ATOM 14219 C CA . GLU D 1 387 ? 86.950 -49.558 39.352 1.00 261.74 369 GLU D CA 1
ATOM 14220 C C . GLU D 1 387 ? 87.707 -49.360 40.668 1.00 267.61 369 GLU D C 1
ATOM 14221 O O . GLU D 1 387 ? 88.323 -50.293 41.193 1.00 273.59 369 GLU D O 1
ATOM 14227 N N . THR D 1 388 ? 87.669 -48.131 41.180 1.00 260.96 370 THR D N 1
ATOM 14228 C CA . THR D 1 388 ? 88.382 -47.766 42.402 1.00 250.10 370 THR D CA 1
ATOM 14229 C C . THR D 1 388 ? 87.578 -46.774 43.241 1.00 243.42 370 THR D C 1
ATOM 14230 O O . THR D 1 388 ? 86.720 -46.060 42.718 1.00 240.06 370 THR D O 1
ATOM 14234 N N . ALA D 1 389 ? 87.872 -46.731 44.540 1.00 229.02 371 ALA D N 1
ATOM 14235 C CA . ALA D 1 389 ? 87.218 -45.802 45.460 1.00 207.01 371 ALA D CA 1
ATOM 14236 C C . ALA D 1 389 ? 88.150 -44.646 45.815 1.00 206.09 371 ALA D C 1
ATOM 14237 O O . ALA D 1 389 ? 89.342 -44.847 46.045 1.00 213.58 371 ALA D O 1
ATOM 14239 N N . VAL D 1 390 ? 87.597 -43.437 45.861 1.00 199.28 372 VAL D N 1
ATOM 14240 C CA . VAL D 1 390 ? 88.374 -42.241 46.175 1.00 194.13 372 VAL D CA 1
ATOM 14241 C C . VAL D 1 390 ? 88.950 -42.302 47.588 1.00 195.40 372 VAL D C 1
ATOM 14242 O O . VAL D 1 390 ? 90.008 -41.736 47.864 1.00 208.91 372 VAL D O 1
ATOM 14246 N N . GLY D 1 391 ? 88.250 -42.994 48.480 1.00 187.01 373 GLY D N 1
ATOM 14247 C CA . GLY D 1 391 ? 88.669 -43.091 49.866 1.00 183.76 373 GLY D CA 1
ATOM 14248 C C . GLY D 1 391 ? 89.876 -43.988 50.069 1.00 177.40 373 GLY D C 1
ATOM 14249 O O . GLY D 1 391 ? 90.588 -43.863 51.065 1.00 163.30 373 GLY D O 1
ATOM 14250 N N . ALA D 1 392 ? 90.111 -44.891 49.123 1.00 188.91 374 ALA D N 1
ATOM 14251 C CA . ALA D 1 392 ? 91.204 -45.852 49.235 1.00 210.08 374 ALA D CA 1
ATOM 14252 C C . ALA D 1 392 ? 92.564 -45.206 48.972 1.00 204.73 374 ALA D C 1
ATOM 14253 O O . ALA D 1 392 ? 93.604 -45.840 49.149 1.00 214.66 374 ALA D O 1
ATOM 14255 N N . ALA D 1 393 ? 92.550 -43.944 48.555 1.00 188.47 375 ALA D N 1
ATOM 14256 C CA . ALA D 1 393 ? 93.778 -43.235 48.216 1.00 190.68 375 ALA D CA 1
ATOM 14257 C C . ALA D 1 393 ? 94.440 -42.622 49.446 1.00 206.65 375 ALA D C 1
ATOM 14258 O O . ALA D 1 393 ? 95.597 -42.206 49.387 1.00 229.31 375 ALA D O 1
ATOM 14260 N N . ILE D 1 394 ? 93.710 -42.578 50.556 1.00 195.30 376 ILE D N 1
ATOM 14261 C CA . ILE D 1 394 ? 94.175 -41.905 51.766 1.00 205.09 376 ILE D CA 1
ATOM 14262 C C . ILE D 1 394 ? 95.540 -42.408 52.241 1.00 224.45 376 ILE D C 1
ATOM 14263 O O . ILE D 1 394 ? 96.265 -41.691 52.930 1.00 224.19 376 ILE D O 1
ATOM 14268 N N . LYS D 1 395 ? 95.892 -43.633 51.865 1.00 238.36 377 LYS D N 1
ATOM 14269 C CA . LYS D 1 395 ? 97.165 -44.223 52.276 1.00 246.86 377 LYS D CA 1
ATOM 14270 C C . LYS D 1 395 ? 98.366 -43.614 51.548 1.00 246.41 377 LYS D C 1
ATOM 14271 O O . LYS D 1 395 ? 99.494 -43.699 52.033 1.00 240.61 377 LYS D O 1
ATOM 14277 N N . SER D 1 396 ? 98.121 -43.000 50.392 1.00 228.89 378 SER D N 1
ATOM 14278 C CA . SER D 1 396 ? 99.192 -42.429 49.578 1.00 213.66 378 SER D CA 1
ATOM 14279 C C . SER D 1 396 ? 99.400 -40.941 49.851 1.00 211.98 378 SER D C 1
ATOM 14280 O O . SER D 1 396 ? 100.053 -40.249 49.070 1.00 201.27 378 SER D O 1
ATOM 14283 N N . PHE D 1 397 ? 98.842 -40.455 50.956 1.00 230.75 379 PHE D N 1
ATOM 14284 C CA . PHE D 1 397 ? 98.981 -39.053 51.343 1.00 246.56 379 PHE D CA 1
ATOM 14285 C C . PHE D 1 397 ? 99.685 -38.922 52.686 1.00 260.61 379 PHE D C 1
ATOM 14286 O O . PHE D 1 397 ? 99.450 -39.711 53.601 1.00 256.22 379 PHE D O 1
ATOM 14294 N N . GLU D 1 398 ? 100.542 -37.915 52.800 1.00 286.42 380 GLU D N 1
ATOM 14295 C CA . GLU D 1 398 ? 101.277 -37.673 54.033 1.00 308.42 380 GLU D CA 1
ATOM 14296 C C . GLU D 1 398 ? 100.363 -36.998 55.051 1.00 327.89 380 GLU D C 1
ATOM 14297 O O . GLU D 1 398 ? 99.419 -36.310 54.670 1.00 320.77 380 GLU D O 1
ATOM 14303 N N . ASN D 1 399 ? 100.624 -37.217 56.338 1.00 321.17 381 ASN D N 1
ATOM 14304 C CA . ASN D 1 399 ? 99.877 -36.540 57.390 1.00 319.62 381 ASN D CA 1
ATOM 14305 C C . ASN D 1 399 ? 98.386 -36.699 57.158 1.00 327.90 381 ASN D C 1
ATOM 14306 O O . ASN D 1 399 ? 97.605 -35.779 57.402 1.00 320.53 381 ASN D O 1
ATOM 14311 N N . SER D 1 400 ? 98.005 -37.861 56.639 1.00 346.19 382 SER D N 1
ATOM 14312 C CA . SER D 1 400 ? 96.601 -38.183 56.468 1.00 272.57 382 SER D CA 1
ATOM 14313 C C . SER D 1 400 ? 95.947 -38.093 57.835 1.00 256.12 382 SER D C 1
ATOM 14314 O O . SER D 1 400 ? 96.488 -38.603 58.817 1.00 247.16 382 SER D O 1
ATOM 14317 N N . LEU D 1 401 ? 94.808 -37.414 57.907 1.00 254.87 383 LEU D N 1
ATOM 14318 C CA . LEU D 1 401 ? 94.096 -37.284 59.169 1.00 249.26 383 LEU D CA 1
ATOM 14319 C C . LEU D 1 401 ? 92.642 -37.681 58.968 1.00 240.05 383 LEU D C 1
ATOM 14320 O O . LEU D 1 401 ? 92.117 -37.590 57.872 1.00 241.32 383 LEU D O 1
ATOM 14325 N N . GLY D 1 402 ? 92.011 -38.180 60.020 1.00 229.54 384 GLY D N 1
ATOM 14326 C CA . GLY D 1 402 ? 90.596 -38.482 59.980 1.00 220.10 384 GLY D CA 1
ATOM 14327 C C . GLY D 1 402 ? 89.985 -37.782 61.166 1.00 225.97 384 GLY D C 1
ATOM 14328 O O . GLY D 1 402 ? 90.697 -37.426 62.103 1.00 239.20 384 GLY D O 1
ATOM 14329 N N . ILE D 1 403 ? 88.683 -37.539 61.120 1.00 222.88 385 ILE D N 1
ATOM 14330 C CA . ILE D 1 403 ? 88.016 -36.873 62.229 1.00 231.44 385 ILE D CA 1
ATOM 14331 C C . ILE D 1 403 ? 86.609 -37.441 62.379 1.00 228.96 385 ILE D C 1
ATOM 14332 O O . ILE D 1 403 ? 85.899 -37.652 61.391 1.00 231.02 385 ILE D O 1
ATOM 14337 N N . ASN D 1 404 ? 86.219 -37.707 63.622 1.00 208.45 386 ASN D N 1
ATOM 14338 C CA . ASN D 1 404 ? 84.921 -38.298 63.898 1.00 171.10 386 ASN D CA 1
ATOM 14339 C C . ASN D 1 404 ? 83.851 -37.227 64.040 1.00 175.36 386 ASN D C 1
ATOM 14340 O O . ASN D 1 404 ? 83.724 -36.590 65.086 1.00 173.67 386 ASN D O 1
ATOM 14345 N N . VAL D 1 405 ? 83.090 -37.037 62.968 1.00 179.96 387 VAL D N 1
ATOM 14346 C CA . VAL D 1 405 ? 82.017 -36.053 62.941 1.00 183.08 387 VAL D CA 1
ATOM 14347 C C . VAL D 1 405 ? 80.691 -36.687 63.367 1.00 175.98 387 VAL D C 1
ATOM 14348 O O . VAL D 1 405 ? 80.531 -37.907 63.295 1.00 176.75 387 VAL D O 1
ATOM 14352 N N . PRO D 1 406 ? 79.735 -35.860 63.819 1.00 162.37 388 PRO D N 1
ATOM 14353 C CA . PRO D 1 406 ? 78.409 -36.379 64.171 1.00 155.36 388 PRO D CA 1
ATOM 14354 C C . PRO D 1 406 ? 77.665 -36.898 62.950 1.00 152.41 388 PRO D C 1
ATOM 14355 O O . PRO D 1 406 ? 78.067 -36.603 61.828 1.00 176.39 388 PRO D O 1
ATOM 14359 N N . ARG D 1 407 ? 76.595 -37.656 63.164 1.00 134.17 389 ARG D N 1
ATOM 14360 C CA . ARG D 1 407 ? 75.797 -38.163 62.054 1.00 149.16 389 ARG D CA 1
ATOM 14361 C C . ARG D 1 407 ? 75.076 -37.014 61.360 1.00 156.94 389 ARG D C 1
ATOM 14362 O O . ARG D 1 407 ? 74.563 -37.169 60.250 1.00 164.67 389 ARG D O 1
ATOM 14370 N N . SER D 1 408 ? 75.047 -35.859 62.019 1.00 142.79 390 SER D N 1
ATOM 14371 C CA . SER D 1 408 ? 74.482 -34.648 61.434 1.00 161.26 390 SER D CA 1
ATOM 14372 C C . SER D 1 408 ? 75.081 -34.343 60.061 1.00 175.29 390 SER D C 1
ATOM 14373 O O . SER D 1 408 ? 74.397 -33.818 59.182 1.00 197.19 390 SER D O 1
ATOM 14376 N N . ARG D 1 409 ? 76.357 -34.674 59.885 1.00 160.64 391 ARG D N 1
ATOM 14377 C CA . ARG D 1 409 ? 77.049 -34.419 58.628 1.00 151.72 391 ARG D CA 1
ATOM 14378 C C . ARG D 1 409 ? 76.962 -35.610 57.681 1.00 157.87 391 ARG D C 1
ATOM 14379 O O . ARG D 1 409 ? 77.454 -35.546 56.553 1.00 166.92 391 ARG D O 1
ATOM 14387 N N . PHE D 1 410 ? 76.341 -36.693 58.143 1.00 158.69 392 PHE D N 1
ATOM 14388 C CA . PHE D 1 410 ? 76.125 -37.874 57.312 1.00 153.65 392 PHE D CA 1
ATOM 14389 C C . PHE D 1 410 ? 74.641 -38.192 57.208 1.00 152.93 392 PHE D C 1
ATOM 14390 O O . PHE D 1 410 ? 74.084 -38.905 58.039 1.00 148.51 392 PHE D O 1
ATOM 14398 N N . LEU D 1 411 ? 74.015 -37.654 56.169 1.00 159.36 393 LEU D N 1
ATOM 14399 C CA . LEU D 1 411 ? 72.587 -37.824 55.934 1.00 154.91 393 LEU D CA 1
ATOM 14400 C C . LEU D 1 411 ? 72.332 -38.131 54.456 1.00 151.54 393 LEU D C 1
ATOM 14401 O O . LEU D 1 411 ? 71.767 -37.313 53.725 1.00 145.15 393 LEU D O 1
ATOM 14406 N N . PRO D 1 412 ? 72.768 -39.315 54.004 1.00 139.67 394 PRO D N 1
ATOM 14407 C CA . PRO D 1 412 ? 72.556 -39.715 52.611 1.00 124.23 394 PRO D CA 1
ATOM 14408 C C . PRO D 1 412 ? 71.127 -40.170 52.366 1.00 131.92 394 PRO D C 1
ATOM 14409 O O . PRO D 1 412 ? 70.657 -41.096 53.029 1.00 142.54 394 PRO D O 1
ATOM 14413 N N . VAL D 1 413 ? 70.448 -39.523 51.426 1.00 126.81 395 VAL D N 1
ATOM 14414 C CA . VAL D 1 413 ? 69.098 -39.926 51.044 1.00 121.39 395 VAL D CA 1
ATOM 14415 C C . VAL D 1 413 ? 69.177 -40.789 49.784 1.00 107.94 395 VAL D C 1
ATOM 14416 O O . VAL D 1 413 ? 69.454 -40.298 48.694 1.00 112.40 395 VAL D O 1
ATOM 14420 N N . LYS D 1 414 ? 68.943 -42.087 49.958 1.00 112.60 396 LYS D N 1
ATOM 14421 C CA . LYS D 1 414 ? 69.068 -43.063 48.878 1.00 116.39 396 LYS D CA 1
ATOM 14422 C C . LYS D 1 414 ? 67.706 -43.572 48.423 1.00 127.74 396 LYS D C 1
ATOM 14423 O O . LYS D 1 414 ? 67.516 -43.897 47.251 1.00 138.22 396 LYS D O 1
ATOM 14429 N N . THR D 1 415 ? 66.768 -43.642 49.361 1.00 130.91 397 THR D N 1
ATOM 14430 C CA . THR D 1 415 ? 65.426 -44.135 49.080 1.00 126.46 397 THR D CA 1
ATOM 14431 C C . THR D 1 415 ? 64.365 -43.099 49.417 1.00 133.55 397 THR D C 1
ATOM 14432 O O . THR D 1 415 ? 64.657 -42.040 49.966 1.00 146.15 397 THR D O 1
ATOM 14436 N N . THR D 1 416 ? 63.126 -43.430 49.086 1.00 120.10 398 THR D N 1
ATOM 14437 C CA . THR D 1 416 ? 61.991 -42.563 49.348 1.00 104.02 398 THR D CA 1
ATOM 14438 C C . THR D 1 416 ? 61.814 -42.305 50.836 1.00 126.20 398 THR D C 1
ATOM 14439 O O . THR D 1 416 ? 61.501 -41.190 51.270 1.00 119.50 398 THR D O 1
ATOM 14443 N N . SER D 1 417 ? 62.002 -43.359 51.615 1.00 113.45 399 SER D N 1
ATOM 14444 C CA . SER D 1 417 ? 61.831 -43.282 53.050 1.00 116.10 399 SER D CA 1
ATOM 14445 C C . SER D 1 417 ? 62.699 -42.164 53.628 1.00 129.01 399 SER D C 1
ATOM 14446 O O . SER D 1 417 ? 62.340 -41.555 54.630 1.00 136.64 399 SER D O 1
ATOM 14449 N N . ASP D 1 418 ? 63.823 -41.876 52.974 1.00 125.01 400 ASP D N 1
ATOM 14450 C CA . ASP D 1 418 ? 64.720 -40.811 53.418 1.00 100.34 400 ASP D CA 1
ATOM 14451 C C . ASP D 1 418 ? 64.128 -39.453 53.037 1.00 112.48 400 ASP D C 1
ATOM 14452 O O . ASP D 1 418 ? 64.214 -38.479 53.794 1.00 122.51 400 ASP D O 1
ATOM 14457 N N . LEU D 1 419 ? 63.515 -39.403 51.858 1.00 123.54 401 LEU D N 1
ATOM 14458 C CA . LEU D 1 419 ? 62.826 -38.201 51.406 1.00 127.64 401 LEU D CA 1
ATOM 14459 C C . LEU D 1 419 ? 61.714 -37.830 52.375 1.00 129.99 401 LEU D C 1
ATOM 14460 O O . LEU D 1 419 ? 61.581 -36.667 52.748 1.00 122.68 401 LEU D O 1
ATOM 14465 N N . LEU D 1 420 ? 60.907 -38.810 52.774 1.00 115.76 402 LEU D N 1
ATOM 14466 C CA . LEU D 1 420 ? 59.826 -38.535 53.716 1.00 107.39 402 LEU D CA 1
ATOM 14467 C C . LEU D 1 420 ? 60.370 -37.888 54.983 1.00 103.95 402 LEU D C 1
ATOM 14468 O O . LEU D 1 420 ? 59.769 -36.960 55.510 1.00 117.96 402 LEU D O 1
ATOM 14473 N N . LEU D 1 421 ? 61.511 -38.369 55.466 1.00 98.94 403 LEU D N 1
ATOM 14474 C CA . LEU D 1 421 ? 62.147 -37.767 56.633 1.00 93.07 403 LEU D CA 1
ATOM 14475 C C . LEU D 1 421 ? 62.552 -36.338 56.340 1.00 91.50 403 LEU D C 1
ATOM 14476 O O . LEU D 1 421 ? 62.123 -35.410 57.021 1.00 104.10 403 LEU D O 1
ATOM 14481 N N . VAL D 1 422 ? 63.386 -36.169 55.321 1.00 99.58 404 VAL D N 1
ATOM 14482 C CA . VAL D 1 422 ? 63.922 -34.853 54.986 1.00 116.28 404 VAL D CA 1
ATOM 14483 C C . VAL D 1 422 ? 62.811 -33.844 54.673 1.00 117.63 404 VAL D C 1
ATOM 14484 O O . VAL D 1 422 ? 62.961 -32.647 54.914 1.00 115.05 404 VAL D O 1
ATOM 14488 N N . MET D 1 423 ? 61.694 -34.334 54.147 1.00 115.37 405 MET D N 1
ATOM 14489 C CA . MET D 1 423 ? 60.600 -33.464 53.728 1.00 122.56 405 MET D CA 1
ATOM 14490 C C . MET D 1 423 ? 59.713 -33.004 54.883 1.00 113.72 405 MET D C 1
ATOM 14491 O O . MET D 1 423 ? 59.033 -31.982 54.783 1.00 96.17 405 MET D O 1
ATOM 14496 N N . SER D 1 424 ? 59.715 -33.760 55.973 1.00 101.58 406 SER D N 1
ATOM 14497 C CA . SER D 1 424 ? 58.812 -33.502 57.085 1.00 89.39 406 SER D CA 1
ATOM 14498 C C . SER D 1 424 ? 59.251 -32.339 57.944 1.00 91.92 406 SER D C 1
ATOM 14499 O O . SER D 1 424 ? 60.317 -31.774 57.738 1.00 119.09 406 SER D O 1
ATOM 14502 N N . ASN D 1 425 ? 58.427 -32.001 58.929 1.00 99.81 407 ASN D N 1
ATOM 14503 C CA . ASN D 1 425 ? 58.775 -30.968 59.900 1.00 113.49 407 ASN D CA 1
ATOM 14504 C C . ASN D 1 425 ? 59.855 -31.431 60.866 1.00 92.37 407 ASN D C 1
ATOM 14505 O O . ASN D 1 425 ? 60.262 -30.697 61.764 1.00 89.30 407 ASN D O 1
ATOM 14510 N N . LEU D 1 426 ? 60.301 -32.665 60.676 1.00 98.90 408 LEU D N 1
ATOM 14511 C CA . LEU D 1 426 ? 61.394 -33.235 61.441 1.00 105.62 408 LEU D CA 1
ATOM 14512 C C . LEU D 1 426 ? 62.698 -32.482 61.191 1.00 124.86 408 LEU D C 1
ATOM 14513 O O . LEU D 1 426 ? 63.573 -32.430 62.055 1.00 115.93 408 LEU D O 1
ATOM 14518 N N . TYR D 1 427 ? 62.812 -31.905 59.998 1.00 133.64 409 TYR D N 1
ATOM 14519 C CA . TYR D 1 427 ? 63.965 -31.096 59.618 1.00 102.17 409 TYR D CA 1
ATOM 14520 C C . TYR D 1 427 ? 63.522 -29.702 59.202 1.00 97.26 409 TYR D C 1
ATOM 14521 O O . TYR D 1 427 ? 62.487 -29.536 58.557 1.00 126.54 409 TYR D O 1
ATOM 14530 N N . SER D 1 428 ? 64.313 -28.707 59.584 1.00 126.31 410 SER D N 1
ATOM 14531 C CA . SER D 1 428 ? 64.088 -27.328 59.170 1.00 114.77 410 SER D CA 1
ATOM 14532 C C . SER D 1 428 ? 65.113 -26.935 58.111 1.00 132.58 410 SER D C 1
ATOM 14533 O O . SER D 1 428 ? 66.298 -27.276 58.223 1.00 156.00 410 SER D O 1
ATOM 14536 N N . LEU D 1 429 ? 64.651 -26.219 57.090 1.00 142.72 411 LEU D N 1
ATOM 14537 C CA . LEU D 1 429 ? 65.491 -25.847 55.957 1.00 147.28 411 LEU D CA 1
ATOM 14538 C C . LEU D 1 429 ? 65.795 -24.359 55.970 1.00 144.56 411 LEU D C 1
ATOM 14539 O O . LEU D 1 429 ? 64.889 -23.538 56.104 1.00 146.51 411 LEU D O 1
ATOM 14544 N N . ASN D 1 430 ? 67.074 -24.021 55.833 1.00 152.31 412 ASN D N 1
ATOM 14545 C CA . ASN D 1 430 ? 67.494 -22.624 55.766 1.00 178.48 412 ASN D CA 1
ATOM 14546 C C . ASN D 1 430 ? 68.709 -22.436 54.867 1.00 182.70 412 ASN D C 1
ATOM 14547 O O . ASN D 1 430 ? 69.766 -23.027 55.099 1.00 192.05 412 ASN D O 1
ATOM 14552 N N . ALA D 1 431 ? 68.543 -21.608 53.839 1.00 170.21 413 ALA D N 1
ATOM 14553 C CA . ALA D 1 431 ? 69.608 -21.338 52.880 1.00 164.26 413 ALA D CA 1
ATOM 14554 C C . ALA D 1 431 ? 70.180 -22.643 52.335 1.00 158.28 413 ALA D C 1
ATOM 14555 O O . ALA D 1 431 ? 71.396 -22.824 52.258 1.00 150.04 413 ALA D O 1
ATOM 14557 N N . GLY D 1 432 ? 69.279 -23.554 51.981 1.00 154.48 414 GLY D N 1
ATOM 14558 C CA . GLY D 1 432 ? 69.654 -24.839 51.419 1.00 158.01 414 GLY D CA 1
ATOM 14559 C C . GLY D 1 432 ? 69.995 -25.876 52.475 1.00 167.16 414 GLY D C 1
ATOM 14560 O O . GLY D 1 432 ? 69.953 -27.083 52.216 1.00 143.89 414 GLY D O 1
ATOM 14561 N N . SER D 1 433 ? 70.320 -25.401 53.674 1.00 186.71 415 SER D N 1
ATOM 14562 C CA . SER D 1 433 ? 70.879 -26.253 54.715 1.00 175.80 415 SER D CA 1
ATOM 14563 C C . SER D 1 433 ? 69.791 -26.854 55.590 1.00 151.61 415 SER D C 1
ATOM 14564 O O . SER D 1 433 ? 68.946 -26.130 56.120 1.00 166.70 415 SER D O 1
ATOM 14567 N N . LEU D 1 434 ? 69.815 -28.178 55.729 1.00 124.97 416 LEU D N 1
ATOM 14568 C CA . LEU D 1 434 ? 68.880 -28.878 56.605 1.00 128.14 416 LEU D CA 1
ATOM 14569 C C . LEU D 1 434 ? 69.451 -29.040 58.005 1.00 142.86 416 LEU D C 1
ATOM 14570 O O . LEU D 1 434 ? 70.608 -29.428 58.172 1.00 144.09 416 LEU D O 1
ATOM 14575 N N . THR D 1 435 ? 68.631 -28.746 59.007 1.00 136.08 417 THR D N 1
ATOM 14576 C CA . THR D 1 435 ? 68.994 -29.019 60.394 1.00 135.80 417 THR D CA 1
ATOM 14577 C C . THR D 1 435 ? 67.793 -29.579 61.146 1.00 155.66 417 THR D C 1
ATOM 14578 O O . THR D 1 435 ? 66.697 -29.018 61.092 1.00 162.78 417 THR D O 1
ATOM 14582 N N . MET D 1 436 ? 68.002 -30.694 61.838 1.00 158.51 418 MET D N 1
ATOM 14583 C CA . MET D 1 436 ? 66.942 -31.328 62.608 1.00 131.40 418 MET D CA 1
ATOM 14584 C C . MET D 1 436 ? 66.316 -30.339 63.575 1.00 130.18 418 MET D C 1
ATOM 14585 O O . MET D 1 436 ? 67.021 -29.678 64.334 1.00 159.15 418 MET D O 1
ATOM 14590 N N . SER D 1 437 ? 64.991 -30.244 63.535 1.00 104.52 419 SER D N 1
ATOM 14591 C CA . SER D 1 437 ? 64.254 -29.298 64.368 1.00 121.94 419 SER D CA 1
ATOM 14592 C C . SER D 1 437 ? 64.668 -29.371 65.842 1.00 133.18 419 SER D C 1
ATOM 14593 O O . SER D 1 437 ? 64.757 -30.455 66.409 1.00 130.86 419 SER D O 1
ATOM 14596 N N . GLU D 1 438 ? 64.937 -28.217 66.453 1.00 149.66 420 GLU D N 1
ATOM 14597 C CA . GLU D 1 438 ? 65.285 -28.164 67.874 1.00 146.37 420 GLU D CA 1
ATOM 14598 C C . GLU D 1 438 ? 64.115 -28.662 68.716 1.00 139.67 420 GLU D C 1
ATOM 14599 O O . GLU D 1 438 ? 64.304 -29.158 69.826 1.00 153.12 420 GLU D O 1
ATOM 14605 N N . LYS D 1 439 ? 62.909 -28.520 68.168 1.00 126.58 421 LYS D N 1
ATOM 14606 C CA . LYS D 1 439 ? 61.679 -28.947 68.831 1.00 128.29 421 LYS D CA 1
ATOM 14607 C C . LYS D 1 439 ? 61.635 -30.444 69.024 1.00 135.09 421 LYS D C 1
ATOM 14608 O O . LYS D 1 439 ? 60.850 -30.964 69.816 1.00 138.77 421 LYS D O 1
ATOM 14614 N N . ARG D 1 440 ? 62.460 -31.137 68.255 1.00 132.78 422 ARG D N 1
ATOM 14615 C CA . ARG D 1 440 ? 62.584 -32.575 68.373 1.00 114.57 422 ARG D CA 1
ATOM 14616 C C . ARG D 1 440 ? 63.041 -32.900 69.790 1.00 129.95 422 ARG D C 1
ATOM 14617 O O . ARG D 1 440 ? 64.042 -32.358 70.261 1.00 129.53 422 ARG D O 1
ATOM 14625 N N . GLU D 1 441 ? 62.284 -33.755 70.475 1.00 145.39 423 GLU D N 1
ATOM 14626 C CA . GLU D 1 441 ? 62.529 -34.029 71.892 1.00 167.62 423 GLU D CA 1
ATOM 14627 C C . GLU D 1 441 ? 63.902 -34.703 72.112 1.00 167.00 423 GLU D C 1
ATOM 14628 O O . GLU D 1 441 ? 64.649 -34.305 73.013 1.00 151.34 423 GLU D O 1
ATOM 14634 N N . PHE D 1 442 ? 64.219 -35.709 71.287 1.00 161.43 424 PHE D N 1
ATOM 14635 C CA . PHE D 1 442 ? 65.502 -36.442 71.354 1.00 139.91 424 PHE D CA 1
ATOM 14636 C C . PHE D 1 442 ? 66.301 -36.465 70.071 1.00 131.32 424 PHE D C 1
ATOM 14637 O O . PHE D 1 442 ? 65.761 -36.832 69.024 1.00 129.97 424 PHE D O 1
ATOM 14645 N N . PRO D 1 443 ? 67.623 -36.222 70.171 1.00 141.74 425 PRO D N 1
ATOM 14646 C CA . PRO D 1 443 ? 68.413 -36.050 68.943 1.00 141.08 425 PRO D CA 1
ATOM 14647 C C . PRO D 1 443 ? 68.390 -37.253 67.981 1.00 145.05 425 PRO D C 1
ATOM 14648 O O . PRO D 1 443 ? 68.919 -37.136 66.878 1.00 148.95 425 PRO D O 1
ATOM 14652 N N . THR D 1 444 ? 67.801 -38.379 68.378 1.00 151.62 426 THR D N 1
ATOM 14653 C CA . THR D 1 444 ? 67.778 -39.573 67.529 1.00 146.47 426 THR D CA 1
ATOM 14654 C C . THR D 1 444 ? 66.884 -39.399 66.300 1.00 138.94 426 THR D C 1
ATOM 14655 O O . THR D 1 444 ? 65.805 -38.815 66.381 1.00 130.89 426 THR D O 1
ATOM 14659 N N . VAL D 1 445 ? 67.347 -39.908 65.160 1.00 133.84 427 VAL D N 1
ATOM 14660 C CA . VAL D 1 445 ? 66.567 -39.881 63.925 1.00 124.13 427 VAL D CA 1
ATOM 14661 C C . VAL D 1 445 ? 65.664 -41.104 63.861 1.00 116.53 427 VAL D C 1
ATOM 14662 O O . VAL D 1 445 ? 66.117 -42.217 64.123 1.00 109.26 427 VAL D O 1
ATOM 14666 N N . PRO D 1 446 ? 64.385 -40.910 63.505 1.00 106.87 428 PRO D N 1
ATOM 14667 C CA . PRO D 1 446 ? 63.449 -42.036 63.520 1.00 86.96 428 PRO D CA 1
ATOM 14668 C C . PRO D 1 446 ? 63.643 -42.998 62.366 1.00 76.82 428 PRO D C 1
ATOM 14669 O O . PRO D 1 446 ? 64.322 -42.675 61.402 1.00 111.75 428 PRO D O 1
ATOM 14673 N N . LEU D 1 447 ? 63.040 -44.173 62.476 1.00 93.21 429 LEU D N 1
ATOM 14674 C CA . LEU D 1 447 ? 63.171 -45.209 61.467 1.00 95.47 429 LEU D CA 1
ATOM 14675 C C . LEU D 1 447 ? 61.922 -45.247 60.635 1.00 105.27 429 LEU D C 1
ATOM 14676 O O . LEU D 1 447 ? 60.830 -45.333 61.184 1.00 122.07 429 LEU D O 1
ATOM 14681 N N . VAL D 1 448 ? 62.074 -45.188 59.318 1.00 98.85 430 VAL D N 1
ATOM 14682 C CA . VAL D 1 448 ? 60.922 -45.214 58.431 1.00 99.12 430 VAL D CA 1
ATOM 14683 C C . VAL D 1 448 ? 61.156 -46.149 57.248 1.00 99.84 430 VAL D C 1
ATOM 14684 O O . VAL D 1 448 ? 62.166 -46.054 56.559 1.00 81.29 430 VAL D O 1
ATOM 14688 N N . LYS D 1 449 ? 60.218 -47.070 57.048 1.00 88.49 431 LYS D N 1
ATOM 14689 C CA . LYS D 1 449 ? 60.267 -48.001 55.929 1.00 88.65 431 LYS D CA 1
ATOM 14690 C C . LYS D 1 449 ? 58.966 -47.999 55.141 1.00 88.98 431 LYS D C 1
ATOM 14691 O O . LYS D 1 449 ? 57.928 -48.502 55.604 1.00 119.97 431 LYS D O 1
ATOM 14697 N N . LEU D 1 450 ? 59.036 -47.429 53.942 1.00 66.31 432 LEU D N 1
ATOM 14698 C CA . LEU D 1 450 ? 57.896 -47.373 53.044 1.00 69.55 432 LEU D CA 1
ATOM 14699 C C . LEU D 1 450 ? 57.982 -48.527 52.069 1.00 81.48 432 LEU D C 1
ATOM 14700 O O . LEU D 1 450 ? 59.043 -48.801 51.518 1.00 94.10 432 LEU D O 1
ATOM 14705 N N . GLY D 1 451 ? 56.857 -49.192 51.846 1.00 108.79 433 GLY D N 1
ATOM 14706 C CA . GLY D 1 451 ? 56.827 -50.394 51.034 1.00 99.83 433 GLY D CA 1
ATOM 14707 C C . GLY D 1 451 ? 57.153 -50.163 49.574 1.00 80.92 433 GLY D C 1
ATOM 14708 O O . GLY D 1 451 ? 57.604 -49.088 49.177 1.00 86.45 433 GLY D O 1
ATOM 14709 N N . SER D 1 452 ? 56.919 -51.191 48.769 1.00 100.14 434 SER D N 1
ATOM 14710 C CA . SER D 1 452 ? 57.271 -51.150 47.355 1.00 91.04 434 SER D CA 1
ATOM 14711 C C . SER D 1 452 ? 56.440 -50.132 46.616 1.00 92.43 434 SER D C 1
ATOM 14712 O O . SER D 1 452 ? 56.892 -49.540 45.642 1.00 113.99 434 SER D O 1
ATOM 14715 N N . SER D 1 453 ? 55.223 -49.924 47.092 1.00 108.80 435 SER D N 1
ATOM 14716 C CA . SER D 1 453 ? 54.293 -49.040 46.421 1.00 98.11 435 SER D CA 1
ATOM 14717 C C . SER D 1 453 ? 54.714 -47.577 46.571 1.00 92.97 435 SER D C 1
ATOM 14718 O O . SER D 1 453 ? 54.122 -46.692 45.952 1.00 95.48 435 SER D O 1
ATOM 14721 N N . PHE D 1 454 ? 55.753 -47.344 47.376 1.00 81.93 436 PHE D N 1
ATOM 14722 C CA . PHE D 1 454 ? 56.275 -46.002 47.640 1.00 93.24 436 PHE D CA 1
ATOM 14723 C C . PHE D 1 454 ? 57.674 -45.800 47.074 1.00 93.22 436 PHE D C 1
ATOM 14724 O O . PHE D 1 454 ? 58.305 -44.778 47.336 1.00 89.57 436 PHE D O 1
ATOM 14732 N N . THR D 1 455 ? 58.174 -46.777 46.327 1.00 103.52 437 THR D N 1
ATOM 14733 C CA . THR D 1 455 ? 59.566 -46.741 45.883 1.00 98.52 437 THR D CA 1
ATOM 14734 C C . THR D 1 455 ? 59.829 -45.680 44.835 1.00 110.92 437 THR D C 1
ATOM 14735 O O . THR D 1 455 ? 60.823 -44.963 44.913 1.00 110.20 437 THR D O 1
ATOM 14739 N N . LYS D 1 456 ? 58.958 -45.609 43.835 1.00 118.04 438 LYS D N 1
ATOM 14740 C CA . LYS D 1 456 ? 59.070 -44.590 42.799 1.00 120.49 438 LYS D CA 1
ATOM 14741 C C . LYS D 1 456 ? 58.625 -43.233 43.346 1.00 107.23 438 LYS D C 1
ATOM 14742 O O . LYS D 1 456 ? 57.619 -43.148 44.044 1.00 123.55 438 LYS D O 1
ATOM 14748 N N . VAL D 1 457 ? 59.365 -42.172 43.033 1.00 105.03 439 VAL D N 1
ATOM 14749 C CA . VAL D 1 457 ? 59.075 -40.858 43.607 1.00 113.66 439 VAL D CA 1
ATOM 14750 C C . VAL D 1 457 ? 57.681 -40.368 43.235 1.00 107.16 439 VAL D C 1
ATOM 14751 O O . VAL D 1 457 ? 57.047 -39.637 44.000 1.00 94.00 439 VAL D O 1
ATOM 14755 N N . GLN D 1 458 ? 57.210 -40.773 42.061 1.00 105.80 440 GLN D N 1
ATOM 14756 C CA . GLN D 1 458 ? 55.899 -40.348 41.585 1.00 125.69 440 GLN D CA 1
ATOM 14757 C C . GLN D 1 458 ? 54.816 -40.899 42.501 1.00 127.51 440 GLN D C 1
ATOM 14758 O O . GLN D 1 458 ? 53.991 -40.150 43.031 1.00 154.83 440 GLN D O 1
ATOM 14764 N N . ASP D 1 459 ? 54.830 -42.212 42.690 1.00 102.17 441 ASP D N 1
ATOM 14765 C CA . ASP D 1 459 ? 53.888 -42.868 43.582 1.00 114.05 441 ASP D CA 1
ATOM 14766 C C . ASP D 1 459 ? 53.959 -42.254 44.981 1.00 125.22 441 ASP D C 1
ATOM 14767 O O . ASP D 1 459 ? 52.952 -41.801 45.525 1.00 134.91 441 ASP D O 1
ATOM 14772 N N . TYR D 1 460 ? 55.158 -42.242 45.552 1.00 99.46 442 TYR D N 1
ATOM 14773 C CA . TYR D 1 460 ? 55.397 -41.627 46.852 1.00 90.99 442 TYR D CA 1
ATOM 14774 C C . TYR D 1 460 ? 54.730 -40.273 46.986 1.00 93.32 442 TYR D C 1
ATOM 14775 O O . TYR D 1 460 ? 53.908 -40.057 47.873 1.00 91.87 442 TYR D O 1
ATOM 14784 N N . LEU D 1 461 ? 55.092 -39.364 46.091 1.00 91.01 443 LEU D N 1
ATOM 14785 C CA . LEU D 1 461 ? 54.491 -38.046 46.081 1.00 78.80 443 LEU D CA 1
ATOM 14786 C C . LEU D 1 461 ? 52.972 -38.143 46.004 1.00 100.09 443 LEU D C 1
ATOM 14787 O O . LEU D 1 461 ? 52.279 -37.495 46.784 1.00 93.54 443 LEU D O 1
ATOM 14792 N N . ARG D 1 462 ? 52.452 -38.966 45.096 1.00 93.17 444 ARG D N 1
ATOM 14793 C CA . ARG D 1 462 ? 51.004 -39.047 44.900 1.00 97.56 444 ARG D CA 1
ATOM 14794 C C . ARG D 1 462 ? 50.303 -39.647 46.122 1.00 102.95 444 ARG D C 1
ATOM 14795 O O . ARG D 1 462 ? 49.136 -39.355 46.392 1.00 96.28 444 ARG D O 1
ATOM 14803 N N . ARG D 1 463 ? 51.022 -40.485 46.862 1.00 96.38 445 ARG D N 1
ATOM 14804 C CA . ARG D 1 463 ? 50.421 -41.227 47.971 1.00 98.65 445 ARG D CA 1
ATOM 14805 C C . ARG D 1 463 ? 50.374 -40.461 49.297 1.00 92.12 445 ARG D C 1
ATOM 14806 O O . ARG D 1 463 ? 49.714 -40.898 50.237 1.00 90.78 445 ARG D O 1
ATOM 14814 N N . PHE D 1 464 ? 51.080 -39.340 49.373 1.00 68.94 446 PHE D N 1
ATOM 14815 C CA . PHE D 1 464 ? 51.053 -38.486 50.551 1.00 68.46 446 PHE D CA 1
ATOM 14816 C C . PHE D 1 464 ? 50.474 -37.139 50.180 1.00 77.05 446 PHE D C 1
ATOM 14817 O O . PHE D 1 464 ? 51.214 -36.273 49.731 1.00 99.51 446 PHE D O 1
ATOM 14825 N N . GLU D 1 465 ? 49.169 -36.949 50.362 1.00 70.15 447 GLU D N 1
ATOM 14826 C CA . GLU D 1 465 ? 48.523 -35.700 49.947 1.00 85.00 447 GLU D CA 1
ATOM 14827 C C . GLU D 1 465 ? 49.239 -34.502 50.541 1.00 93.60 447 GLU D C 1
ATOM 14828 O O . GLU D 1 465 ? 49.206 -33.408 49.989 1.00 105.28 447 GLU D O 1
ATOM 14834 N N . SER D 1 466 ? 49.902 -34.731 51.666 1.00 92.66 448 SER D N 1
ATOM 14835 C CA . SER D 1 466 ? 50.840 -33.773 52.239 1.00 103.58 448 SER D CA 1
ATOM 14836 C C . SER D 1 466 ? 51.824 -34.538 53.122 1.00 111.82 448 SER D C 1
ATOM 14837 O O . SER D 1 466 ? 51.586 -35.701 53.456 1.00 125.50 448 SER D O 1
ATOM 14840 N N . ILE D 1 467 ? 52.931 -33.909 53.494 1.00 98.52 449 ILE D N 1
ATOM 14841 C CA . ILE D 1 467 ? 53.893 -34.586 54.354 1.00 98.19 449 ILE D CA 1
ATOM 14842 C C . ILE D 1 467 ? 53.385 -34.510 55.797 1.00 109.17 449 ILE D C 1
ATOM 14843 O O . ILE D 1 467 ? 53.202 -33.410 56.331 1.00 117.73 449 ILE D O 1
ATOM 14848 N N . PRO D 1 468 ? 53.148 -35.676 56.431 1.00 81.51 450 PRO D N 1
ATOM 14849 C CA . PRO D 1 468 ? 52.536 -35.718 57.763 1.00 88.40 450 PRO D CA 1
ATOM 14850 C C . PRO D 1 468 ? 53.427 -35.179 58.881 1.00 101.73 450 PRO D C 1
ATOM 14851 O O . PRO D 1 468 ? 54.580 -34.831 58.636 1.00 105.37 450 PRO D O 1
ATOM 14855 N N . ASP D 1 469 ? 52.877 -35.098 60.093 1.00 106.05 451 ASP D N 1
ATOM 14856 C CA . ASP D 1 469 ? 53.611 -34.605 61.252 1.00 94.94 451 ASP D CA 1
ATOM 14857 C C . ASP D 1 469 ? 54.381 -35.747 61.879 1.00 112.42 451 ASP D C 1
ATOM 14858 O O . ASP D 1 469 ? 53.789 -36.639 62.489 1.00 148.86 451 ASP D O 1
ATOM 14863 N N . MET D 1 470 ? 55.701 -35.716 61.728 1.00 92.32 452 MET D N 1
ATOM 14864 C CA . MET D 1 470 ? 56.547 -36.799 62.204 1.00 114.23 452 MET D CA 1
ATOM 14865 C C . MET D 1 470 ? 57.486 -36.317 63.302 1.00 113.53 452 MET D C 1
ATOM 14866 O O . MET D 1 470 ? 58.511 -36.937 63.575 1.00 129.62 452 MET D O 1
ATOM 14871 N N . LEU D 1 471 ? 57.117 -35.221 63.951 1.00 88.73 453 LEU D N 1
ATOM 14872 C CA . LEU D 1 471 ? 58.003 -34.584 64.910 1.00 114.65 453 LEU D CA 1
ATOM 14873 C C . LEU D 1 471 ? 58.106 -35.426 66.181 1.00 130.78 453 LEU D C 1
ATOM 14874 O O . LEU D 1 471 ? 59.106 -35.357 66.897 1.00 152.84 453 LEU D O 1
ATOM 14879 N N . GLU D 1 472 ? 57.077 -36.228 66.447 1.00 114.24 454 GLU D N 1
ATOM 14880 C CA . GLU D 1 472 ? 57.083 -37.134 67.594 1.00 115.37 454 GLU D CA 1
ATOM 14881 C C . GLU D 1 472 ? 57.107 -38.587 67.126 1.00 117.49 454 GLU D C 1
ATOM 14882 O O . GLU D 1 472 ? 56.547 -39.466 67.778 1.00 126.02 454 GLU D O 1
ATOM 14888 N N . LEU D 1 473 ? 57.756 -38.838 65.996 1.00 109.86 455 LEU D N 1
ATOM 14889 C CA . LEU D 1 473 ? 57.823 -40.184 65.434 1.00 104.76 455 LEU D CA 1
ATOM 14890 C C . LEU D 1 473 ? 59.077 -40.934 65.862 1.00 102.33 455 LEU D C 1
ATOM 14891 O O . LEU D 1 473 ? 60.142 -40.337 66.019 1.00 114.96 455 LEU D O 1
ATOM 14896 N N . ASP D 1 474 ? 58.936 -42.246 66.041 1.00 90.14 456 ASP D N 1
ATOM 14897 C CA . ASP D 1 474 ? 60.070 -43.132 66.311 1.00 101.46 456 ASP D CA 1
ATOM 14898 C C . ASP D 1 474 ? 60.180 -44.218 65.246 1.00 105.21 456 ASP D C 1
ATOM 14899 O O . ASP D 1 474 ? 61.197 -44.347 64.574 1.00 98.79 456 ASP D O 1
ATOM 14904 N N . HIS D 1 475 ? 59.116 -44.996 65.111 1.00 94.72 457 HIS D N 1
ATOM 14905 C CA . HIS D 1 475 ? 59.064 -46.093 64.166 1.00 107.62 457 HIS D CA 1
ATOM 14906 C C . HIS D 1 475 ? 57.898 -45.864 63.195 1.00 98.21 457 HIS D C 1
ATOM 14907 O O . HIS D 1 475 ? 56.763 -45.688 63.630 1.00 111.56 457 HIS D O 1
ATOM 14914 N N . LEU D 1 476 ? 58.182 -45.845 61.891 1.00 105.34 458 LEU D N 1
ATOM 14915 C CA . LEU D 1 476 ? 57.142 -45.861 60.849 1.00 78.23 458 LEU D CA 1
ATOM 14916 C C . LEU D 1 476 ? 57.388 -47.000 59.853 1.00 78.41 458 LEU D C 1
ATOM 14917 O O . LEU D 1 476 ? 58.429 -47.072 59.209 1.00 77.41 458 LEU D O 1
ATOM 14922 N N . THR D 1 477 ? 56.421 -47.898 59.741 1.00 79.13 459 THR D N 1
ATOM 14923 C CA . THR D 1 477 ? 56.499 -49.003 58.800 1.00 85.84 459 THR D CA 1
ATOM 14924 C C . THR D 1 477 ? 55.185 -49.026 58.047 1.00 84.13 459 THR D C 1
ATOM 14925 O O . THR D 1 477 ? 54.125 -49.142 58.647 1.00 92.61 459 THR D O 1
ATOM 14929 N N . VAL D 1 478 ? 55.240 -48.870 56.733 1.00 77.68 460 VAL D N 1
ATOM 14930 C CA . VAL D 1 478 ? 54.007 -48.871 55.952 1.00 88.27 460 VAL D CA 1
ATOM 14931 C C . VAL D 1 478 ? 54.215 -49.810 54.781 1.00 88.62 460 VAL D C 1
ATOM 14932 O O . VAL D 1 478 ? 55.171 -49.680 54.025 1.00 65.15 460 VAL D O 1
ATOM 14936 N N . SER D 1 479 ? 53.333 -50.795 54.682 1.00 75.66 461 SER D N 1
ATOM 14937 C CA . SER D 1 479 ? 53.456 -51.855 53.699 1.00 82.27 461 SER D CA 1
ATOM 14938 C C . SER D 1 479 ? 52.149 -52.002 52.938 1.00 80.02 461 SER D C 1
ATOM 14939 O O . SER D 1 479 ? 51.069 -51.943 53.527 1.00 81.73 461 SER D O 1
ATOM 14942 N N . GLY D 1 480 ? 52.258 -52.172 51.623 1.00 90.22 462 GLY D N 1
ATOM 14943 C CA . GLY D 1 480 ? 51.104 -52.418 50.777 1.00 102.47 462 GLY D CA 1
ATOM 14944 C C . GLY D 1 480 ? 50.544 -51.182 50.098 1.00 98.03 462 GLY D C 1
ATOM 14945 O O . GLY D 1 480 ? 51.213 -50.153 49.951 1.00 70.88 462 GLY D O 1
ATOM 14946 N N . ASP D 1 481 ? 49.291 -51.298 49.681 1.00 83.00 463 ASP D N 1
ATOM 14947 C CA . ASP D 1 481 ? 48.602 -50.206 49.022 1.00 81.16 463 ASP D CA 1
ATOM 14948 C C . ASP D 1 481 ? 48.077 -49.250 50.084 1.00 83.25 463 ASP D C 1
ATOM 14949 O O . ASP D 1 481 ? 47.027 -49.494 50.687 1.00 96.40 463 ASP D O 1
ATOM 14954 N N . VAL D 1 482 ? 48.822 -48.174 50.328 1.00 68.63 464 VAL D N 1
ATOM 14955 C CA . VAL D 1 482 ? 48.458 -47.219 51.378 1.00 89.05 464 VAL D CA 1
ATOM 14956 C C . VAL D 1 482 ? 48.402 -45.769 50.892 1.00 86.95 464 VAL D C 1
ATOM 14957 O O . VAL D 1 482 ? 49.247 -45.329 50.112 1.00 91.56 464 VAL D O 1
ATOM 14961 N N . THR D 1 483 ? 47.399 -45.033 51.366 1.00 88.42 465 THR D N 1
ATOM 14962 C CA . THR D 1 483 ? 47.190 -43.637 50.970 1.00 68.41 465 THR D CA 1
ATOM 14963 C C . THR D 1 483 ? 47.077 -42.724 52.164 1.00 75.17 465 THR D C 1
ATOM 14964 O O . THR D 1 483 ? 46.362 -43.031 53.108 1.00 109.89 465 THR D O 1
ATOM 14968 N N . PHE D 1 484 ? 47.739 -41.578 52.104 1.00 69.79 466 PHE D N 1
ATOM 14969 C CA . PHE D 1 484 ? 47.648 -40.599 53.184 1.00 89.39 466 PHE D CA 1
ATOM 14970 C C . PHE D 1 484 ? 46.908 -39.332 52.739 1.00 76.29 466 PHE D C 1
ATOM 14971 O O . PHE D 1 484 ? 47.146 -38.787 51.655 1.00 71.68 466 PHE D O 1
ATOM 14979 N N . GLY D 1 485 ? 45.976 -38.900 53.578 1.00 67.17 467 GLY D N 1
ATOM 14980 C CA . GLY D 1 485 ? 45.276 -37.661 53.359 1.00 68.53 467 GLY D CA 1
ATOM 14981 C C . GLY D 1 485 ? 46.121 -36.530 53.894 1.00 89.56 467 GLY D C 1
ATOM 14982 O O . GLY D 1 485 ? 47.249 -36.743 54.358 1.00 78.01 467 GLY D O 1
ATOM 14983 N N . LYS D 1 486 ? 45.567 -35.327 53.833 1.00 70.30 468 LYS D N 1
ATOM 14984 C CA . LYS D 1 486 ? 46.236 -34.146 54.347 1.00 95.90 468 LYS D CA 1
ATOM 14985 C C . LYS D 1 486 ? 46.296 -34.108 55.879 1.00 105.60 468 LYS D C 1
ATOM 14986 O O . LYS D 1 486 ? 45.375 -34.569 56.563 1.00 86.08 468 LYS D O 1
ATOM 14992 N N . ASN D 1 487 ? 47.392 -33.557 56.397 1.00 100.49 469 ASN D N 1
ATOM 14993 C CA . ASN D 1 487 ? 47.539 -33.229 57.822 1.00 100.10 469 ASN D CA 1
ATOM 14994 C C . ASN D 1 487 ? 47.685 -34.408 58.795 1.00 103.73 469 ASN D C 1
ATOM 14995 O O . ASN D 1 487 ? 47.611 -34.216 60.010 1.00 99.14 469 ASN D O 1
ATOM 15000 N N . VAL D 1 488 ? 47.896 -35.613 58.271 1.00 94.75 470 VAL D N 1
ATOM 15001 C CA . VAL D 1 488 ? 48.112 -36.788 59.109 1.00 83.80 470 VAL D CA 1
ATOM 15002 C C . VAL D 1 488 ? 49.253 -36.556 60.105 1.00 86.03 470 VAL D C 1
ATOM 15003 O O . VAL D 1 488 ? 50.251 -35.933 59.767 1.00 96.83 470 VAL D O 1
ATOM 15007 N N . SER D 1 489 ? 49.103 -37.048 61.331 1.00 71.29 471 SER D N 1
ATOM 15008 C CA . SER D 1 489 ? 50.131 -36.883 62.351 1.00 67.18 471 SER D CA 1
ATOM 15009 C C . SER D 1 489 ? 50.579 -38.245 62.836 1.00 77.49 471 SER D C 1
ATOM 15010 O O . SER D 1 489 ? 49.769 -39.034 63.308 1.00 74.34 471 SER D O 1
ATOM 15013 N N . LEU D 1 490 ? 51.873 -38.522 62.705 1.00 94.37 472 LEU D N 1
ATOM 15014 C CA . LEU D 1 490 ? 52.435 -39.818 63.081 1.00 94.50 472 LEU D CA 1
ATOM 15015 C C . LEU D 1 490 ? 53.289 -39.671 64.343 1.00 96.46 472 LEU D C 1
ATOM 15016 O O . LEU D 1 490 ? 54.209 -38.848 64.382 1.00 106.99 472 LEU D O 1
ATOM 15021 N N . LYS D 1 491 ? 52.972 -40.454 65.374 1.00 79.33 473 LYS D N 1
ATOM 15022 C CA . LYS D 1 491 ? 53.666 -40.347 66.653 1.00 87.05 473 LYS D CA 1
ATOM 15023 C C . LYS D 1 491 ? 54.119 -41.687 67.204 1.00 91.87 473 LYS D C 1
ATOM 15024 O O . LYS D 1 491 ? 53.343 -42.634 67.283 1.00 80.00 473 LYS D O 1
ATOM 15030 N N . GLY D 1 492 ? 55.381 -41.745 67.612 1.00 76.47 474 GLY D N 1
ATOM 15031 C CA . GLY D 1 492 ? 55.916 -42.924 68.259 1.00 87.33 474 GLY D CA 1
ATOM 15032 C C . GLY D 1 492 ? 56.108 -44.046 67.273 1.00 89.55 474 GLY D C 1
ATOM 15033 O O . GLY D 1 492 ? 56.832 -43.891 66.290 1.00 105.30 474 GLY D O 1
ATOM 15034 N N . THR D 1 493 ? 55.452 -45.172 67.539 1.00 84.24 475 THR D N 1
ATOM 15035 C CA . THR D 1 493 ? 55.547 -46.348 66.687 1.00 87.19 475 THR D CA 1
ATOM 15036 C C . THR D 1 493 ? 54.266 -46.558 65.898 1.00 95.18 475 THR D C 1
ATOM 15037 O O . THR D 1 493 ? 53.219 -46.803 66.476 1.00 101.21 475 THR D O 1
ATOM 15041 N N . VAL D 1 494 ? 54.353 -46.467 64.578 1.00 74.38 476 VAL D N 1
ATOM 15042 C CA . VAL D 1 494 ? 53.203 -46.714 63.727 1.00 64.65 476 VAL D CA 1
ATOM 15043 C C . VAL D 1 494 ? 53.527 -47.814 62.734 1.00 79.40 476 VAL D C 1
ATOM 15044 O O . VAL D 1 494 ? 54.565 -47.782 62.085 1.00 79.51 476 VAL D O 1
ATOM 15048 N N . ILE D 1 495 ? 52.651 -48.802 62.636 1.00 70.52 477 ILE D N 1
ATOM 15049 C CA . ILE D 1 495 ? 52.786 -49.817 61.611 1.00 71.12 477 ILE D CA 1
ATOM 15050 C C . ILE D 1 495 ? 51.477 -49.910 60.834 1.00 87.66 477 ILE D C 1
ATOM 15051 O O . ILE D 1 495 ? 50.417 -50.136 61.419 1.00 81.27 477 ILE D O 1
ATOM 15056 N N . ILE D 1 496 ? 51.554 -49.695 59.518 1.00 83.68 478 ILE D N 1
ATOM 15057 C CA . ILE D 1 496 ? 50.384 -49.773 58.648 1.00 63.38 478 ILE D CA 1
ATOM 15058 C C . ILE D 1 496 ? 50.564 -50.867 57.609 1.00 66.35 478 ILE D C 1
ATOM 15059 O O . ILE D 1 496 ? 51.389 -50.740 56.713 1.00 72.62 478 ILE D O 1
ATOM 15064 N N . ILE D 1 497 ? 49.791 -51.941 57.739 1.00 65.02 479 ILE D N 1
ATOM 15065 C CA . ILE D 1 497 ? 49.945 -53.121 56.883 1.00 66.25 479 ILE D CA 1
ATOM 15066 C C . ILE D 1 497 ? 48.693 -53.418 56.064 1.00 84.59 479 ILE D C 1
ATOM 15067 O O . ILE D 1 497 ? 47.721 -53.952 56.588 1.00 111.25 479 ILE D O 1
ATOM 15072 N N . ALA D 1 498 ? 48.738 -53.104 54.774 1.00 67.43 480 ALA D N 1
ATOM 15073 C CA . ALA D 1 498 ? 47.658 -53.436 53.854 1.00 68.67 480 ALA D CA 1
ATOM 15074 C C . ALA D 1 498 ? 48.009 -54.685 53.054 1.00 93.85 480 ALA D C 1
ATOM 15075 O O . ALA D 1 498 ? 48.957 -54.676 52.265 1.00 97.99 480 ALA D O 1
ATOM 15077 N N . ASN D 1 499 ? 47.246 -55.757 53.240 1.00 75.20 481 ASN D N 1
ATOM 15078 C CA . ASN D 1 499 ? 47.604 -57.034 52.632 1.00 94.39 481 ASN D CA 1
ATOM 15079 C C . ASN D 1 499 ? 47.459 -57.029 51.111 1.00 99.65 481 ASN D C 1
ATOM 15080 O O . ASN D 1 499 ? 47.061 -56.031 50.517 1.00 120.95 481 ASN D O 1
ATOM 15085 N N . HIS D 1 500 ? 47.824 -58.140 50.482 1.00 108.40 482 HIS D N 1
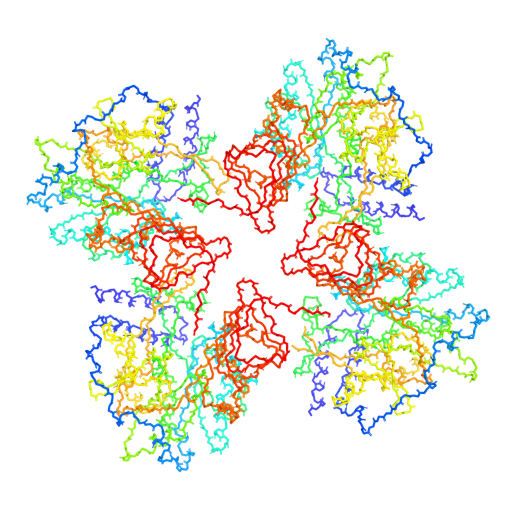ATOM 15086 C CA . HIS D 1 500 ? 47.747 -58.257 49.035 1.00 108.18 482 HIS D CA 1
ATOM 15087 C C . HIS D 1 500 ? 46.298 -58.031 48.622 1.00 101.26 482 HIS D C 1
ATOM 15088 O O . HIS D 1 500 ? 45.377 -58.571 49.234 1.00 93.69 482 HIS D O 1
ATOM 15095 N N . GLY D 1 501 ? 46.101 -57.177 47.625 1.00 117.41 483 GLY D N 1
ATOM 15096 C CA . GLY D 1 501 ? 44.781 -56.942 47.073 1.00 103.14 483 GLY D CA 1
ATOM 15097 C C . GLY D 1 501 ? 44.041 -55.871 47.826 1.00 79.66 483 GLY D C 1
ATOM 15098 O O . GLY D 1 501 ? 43.214 -55.179 47.255 1.00 111.70 483 GLY D O 1
ATOM 15099 N N . ASP D 1 502 ? 44.339 -55.746 49.114 1.00 93.63 484 ASP D N 1
ATOM 15100 C CA . ASP D 1 502 ? 43.693 -54.759 49.969 1.00 76.87 484 ASP D CA 1
ATOM 15101 C C . ASP D 1 502 ? 44.353 -53.399 49.812 1.00 75.56 484 ASP D C 1
ATOM 15102 O O . ASP D 1 502 ? 45.530 -53.308 49.470 1.00 82.46 484 ASP D O 1
ATOM 15107 N N . ARG D 1 503 ? 43.583 -52.348 50.067 1.00 79.85 485 ARG D N 1
ATOM 15108 C CA . ARG D 1 503 ? 44.125 -51.002 50.169 1.00 71.68 485 ARG D CA 1
ATOM 15109 C C . ARG D 1 503 ? 43.773 -50.397 51.521 1.00 83.63 485 ARG D C 1
ATOM 15110 O O . ARG D 1 503 ? 42.866 -50.862 52.209 1.00 70.49 485 ARG D O 1
ATOM 15118 N N . ILE D 1 504 ? 44.519 -49.372 51.909 1.00 73.28 486 ILE D N 1
ATOM 15119 C CA . ILE D 1 504 ? 44.218 -48.626 53.120 1.00 67.44 486 ILE D CA 1
ATOM 15120 C C . ILE D 1 504 ? 44.374 -47.143 52.844 1.00 89.30 486 ILE D C 1
ATOM 15121 O O . ILE D 1 504 ? 45.466 -46.678 52.509 1.00 99.36 486 ILE D O 1
ATOM 15126 N N . ASP D 1 505 ? 43.266 -46.414 52.967 1.00 93.93 487 ASP D N 1
ATOM 15127 C CA . ASP D 1 505 ? 43.259 -44.952 52.853 1.00 96.05 487 ASP D CA 1
ATOM 15128 C C . ASP D 1 505 ? 43.156 -44.326 54.236 1.00 80.67 487 ASP D C 1
ATOM 15129 O O . ASP D 1 505 ? 42.095 -44.336 54.856 1.00 74.36 487 ASP D O 1
ATOM 15134 N N . ILE D 1 506 ? 44.264 -43.781 54.716 1.00 77.59 488 ILE D N 1
ATOM 15135 C CA . ILE D 1 506 ? 44.261 -43.059 55.972 1.00 64.89 488 ILE D CA 1
ATOM 15136 C C . ILE D 1 506 ? 43.562 -41.718 55.761 1.00 77.12 488 ILE D C 1
ATOM 15137 O O . ILE D 1 506 ? 44.036 -40.887 54.989 1.00 75.73 488 ILE D O 1
ATOM 15142 N N . PRO D 1 507 ? 42.421 -41.499 56.428 1.00 66.21 489 PRO D N 1
ATOM 15143 C CA . PRO D 1 507 ? 41.759 -40.204 56.237 1.00 67.30 489 PRO D CA 1
ATOM 15144 C C . PRO D 1 507 ? 42.608 -39.035 56.714 1.00 67.21 489 PRO D C 1
ATOM 15145 O O . PRO D 1 507 ? 43.502 -39.228 57.525 1.00 80.37 489 PRO D O 1
ATOM 15149 N N . PRO D 1 508 ? 42.318 -37.826 56.223 1.00 81.17 490 PRO D N 1
ATOM 15150 C CA . PRO D 1 508 ? 43.118 -36.634 56.505 1.00 68.87 490 PRO D CA 1
ATOM 15151 C C . PRO D 1 508 ? 42.938 -36.134 57.925 1.00 93.64 490 PRO D C 1
ATOM 15152 O O . PRO D 1 508 ? 41.837 -36.225 58.465 1.00 92.61 490 PRO D O 1
ATOM 15156 N N . GLY D 1 509 ? 44.012 -35.622 58.519 1.00 93.98 491 GLY D N 1
ATOM 15157 C CA . GLY D 1 509 ? 43.977 -35.156 59.894 1.00 97.19 491 GLY D CA 1
ATOM 15158 C C . GLY D 1 509 ? 44.103 -36.276 60.905 1.00 88.53 491 GLY D C 1
ATOM 15159 O O . GLY D 1 509 ? 44.183 -36.022 62.107 1.00 103.01 491 GLY D O 1
ATOM 15160 N N . ALA D 1 510 ? 44.124 -37.513 60.417 1.00 81.82 492 ALA D N 1
ATOM 15161 C CA . ALA D 1 510 ? 44.225 -38.678 61.279 1.00 79.33 492 ALA D CA 1
ATOM 15162 C C . ALA D 1 510 ? 45.532 -38.648 62.029 1.00 93.99 492 ALA D C 1
ATOM 15163 O O . ALA D 1 510 ? 46.595 -38.541 61.424 1.00 87.82 492 ALA D O 1
ATOM 15165 N N . VAL D 1 511 ? 45.448 -38.739 63.349 1.00 97.76 493 VAL D N 1
ATOM 15166 C CA . VAL D 1 511 ? 46.637 -38.795 64.172 1.00 90.07 493 VAL D CA 1
ATOM 15167 C C . VAL D 1 511 ? 46.772 -40.213 64.686 1.00 86.60 493 VAL D C 1
ATOM 15168 O O . VAL D 1 511 ? 45.861 -40.749 65.319 1.00 76.88 493 VAL D O 1
ATOM 15172 N N . LEU D 1 512 ? 47.908 -40.820 64.360 1.00 77.80 494 LEU D N 1
ATOM 15173 C CA . LEU D 1 512 ? 48.234 -42.169 64.777 1.00 86.56 494 LEU D CA 1
ATOM 15174 C C . LEU D 1 512 ? 49.403 -42.140 65.757 1.00 111.68 494 LEU D C 1
ATOM 15175 O O . LEU D 1 512 ? 50.503 -41.710 65.400 1.00 82.87 494 LEU D O 1
ATOM 15180 N N . GLU D 1 513 ? 49.154 -42.587 66.990 1.00 111.01 495 GLU D N 1
ATOM 15181 C CA . GLU D 1 513 ? 50.174 -42.609 68.039 1.00 78.31 495 GLU D CA 1
ATOM 15182 C C . GLU D 1 513 ? 50.277 -43.989 68.665 1.00 84.85 495 GLU D C 1
ATOM 15183 O O . GLU D 1 513 ? 49.349 -44.437 69.335 1.00 77.52 495 GLU D O 1
ATOM 15189 N N . ASN D 1 514 ? 51.415 -44.649 68.455 1.00 100.03 496 ASN D N 1
ATOM 15190 C CA . ASN D 1 514 ? 51.636 -46.001 68.961 1.00 77.72 496 ASN D CA 1
ATOM 15191 C C . ASN D 1 514 ? 50.482 -46.919 68.590 1.00 75.74 496 ASN D C 1
ATOM 15192 O O . ASN D 1 514 ? 49.715 -47.333 69.451 1.00 98.02 496 ASN D O 1
ATOM 15197 N N . LYS D 1 515 ? 50.357 -47.215 67.298 1.00 83.98 497 LYS D N 1
ATOM 15198 C CA . LYS D 1 515 ? 49.271 -48.048 66.789 1.00 78.24 497 LYS D CA 1
ATOM 15199 C C . LYS D 1 515 ? 49.741 -48.967 65.684 1.00 80.03 497 LYS D C 1
ATOM 15200 O O . LYS D 1 515 ? 50.607 -48.592 64.902 1.00 73.36 497 LYS D O 1
ATOM 15206 N N . ILE D 1 516 ? 49.164 -50.159 65.598 1.00 65.07 498 ILE D N 1
ATOM 15207 C CA . ILE D 1 516 ? 49.321 -50.954 64.388 1.00 99.73 498 ILE D CA 1
ATOM 15208 C C . ILE D 1 516 ? 47.953 -50.969 63.720 1.00 80.01 498 ILE D C 1
ATOM 15209 O O . ILE D 1 516 ? 46.957 -51.363 64.326 1.00 69.95 498 ILE D O 1
ATOM 15214 N N . VAL D 1 517 ? 47.914 -50.498 62.477 1.00 68.19 499 VAL D N 1
ATOM 15215 C CA . VAL D 1 517 ? 46.669 -50.404 61.732 1.00 90.24 499 VAL D CA 1
ATOM 15216 C C . VAL D 1 517 ? 46.755 -51.296 60.491 1.00 87.07 499 VAL D C 1
ATOM 15217 O O . VAL D 1 517 ? 47.725 -51.262 59.744 1.00 64.62 499 VAL D O 1
ATOM 15221 N N . SER D 1 518 ? 45.736 -52.122 60.302 1.00 68.84 500 SER D N 1
ATOM 15222 C CA . SER D 1 518 ? 45.732 -53.111 59.239 1.00 78.48 500 SER D CA 1
ATOM 15223 C C . SER D 1 518 ? 44.327 -53.307 58.715 1.00 91.33 500 SER D C 1
ATOM 15224 O O . SER D 1 518 ? 43.366 -52.935 59.373 1.00 101.70 500 SER D O 1
ATOM 15227 N N . GLY D 1 519 ? 44.209 -53.895 57.532 1.00 109.77 501 GLY D N 1
ATOM 15228 C CA . GLY D 1 519 ? 42.913 -54.184 56.950 1.00 93.85 501 GLY D CA 1
ATOM 15229 C C . GLY D 1 519 ? 42.707 -53.514 55.608 1.00 97.63 501 GLY D C 1
ATOM 15230 O O . GLY D 1 519 ? 43.657 -53.128 54.936 1.00 90.37 501 GLY D O 1
ATOM 15231 N N . ASN D 1 520 ? 41.445 -53.362 55.233 1.00 112.59 502 ASN D N 1
ATOM 15232 C CA . ASN D 1 520 ? 41.070 -52.946 53.894 1.00 72.35 502 ASN D CA 1
ATOM 15233 C C . ASN D 1 520 ? 40.028 -51.842 53.956 1.00 110.42 502 ASN D C 1
ATOM 15234 O O . ASN D 1 520 ? 38.842 -52.112 54.124 1.00 112.84 502 ASN D O 1
ATOM 15239 N N . LEU D 1 521 ? 40.483 -50.598 53.840 1.00 93.34 503 LEU D N 1
ATOM 15240 C CA . LEU D 1 521 ? 39.600 -49.441 53.938 1.00 94.36 503 LEU D CA 1
ATOM 15241 C C . LEU D 1 521 ? 39.774 -48.490 52.757 1.00 90.96 503 LEU D C 1
ATOM 15242 O O . LEU D 1 521 ? 40.866 -47.977 52.525 1.00 85.82 503 LEU D O 1
ATOM 15247 N N . ARG D 1 522 ? 38.688 -48.249 52.028 1.00 77.07 504 ARG D N 1
ATOM 15248 C CA . ARG D 1 522 ? 38.705 -47.327 50.900 1.00 84.20 504 ARG D CA 1
ATOM 15249 C C . ARG D 1 522 ? 37.857 -46.090 51.186 1.00 87.89 504 ARG D C 1
ATOM 15250 O O . ARG D 1 522 ? 36.697 -46.187 51.579 1.00 81.15 504 ARG D O 1
ATOM 15258 N N . ILE D 1 523 ? 38.471 -44.927 51.000 1.00 87.22 505 ILE D N 1
ATOM 15259 C CA . ILE D 1 523 ? 37.818 -43.635 51.184 1.00 82.10 505 ILE D CA 1
ATOM 15260 C C . ILE D 1 523 ? 37.605 -42.952 49.828 1.00 79.50 505 ILE D C 1
ATOM 15261 O O . ILE D 1 523 ? 38.554 -42.487 49.193 1.00 77.20 505 ILE D O 1
ATOM 15266 N N . LEU D 1 524 ? 36.348 -42.893 49.400 1.00 77.58 506 LEU D N 1
ATOM 15267 C CA . LEU D 1 524 ? 35.985 -42.358 48.090 1.00 79.84 506 LEU D CA 1
ATOM 15268 C C . LEU D 1 524 ? 35.341 -40.980 48.184 1.00 80.89 506 LEU D C 1
ATOM 15269 O O . LEU D 1 524 ? 34.718 -40.651 49.181 1.00 80.53 506 LEU D O 1
ATOM 15274 N N . ASP D 1 525 ? 35.486 -40.176 47.137 1.00 82.47 507 ASP D N 1
ATOM 15275 C CA . ASP D 1 525 ? 34.895 -38.844 47.135 1.00 83.92 507 ASP D CA 1
ATOM 15276 C C . ASP D 1 525 ? 33.382 -38.967 46.955 1.00 86.30 507 ASP D C 1
ATOM 15277 O O . ASP D 1 525 ? 32.884 -40.029 46.604 1.00 97.18 507 ASP D O 1
ATOM 15282 N N . HIS D 1 526 ? 32.659 -37.886 47.228 1.00 87.63 508 HIS D N 1
ATOM 15283 C CA . HIS D 1 526 ? 31.207 -37.854 47.075 1.00 90.20 508 HIS D CA 1
ATOM 15284 C C . HIS D 1 526 ? 30.757 -36.518 46.431 1.00 136.59 508 HIS D C 1
ATOM 15285 O O . HIS D 1 526 ? 29.732 -35.920 46.780 1.00 137.80 508 HIS D O 1
#

Foldseek 3Di:
DLVCLLVVQVVVVVVLLVDDDPPCNVVQVVLSVVVSVLSVVDVVDDLFADDPVQWFADDQQQAAAVVVLCVVPFDPQLQVLLQQEAEEAEFAADCVQLPDQAGQQCDDQAPNQGLVNLVLLQVLVVCVVSVHAYAYEYAYEPRHQVVPVVPCVVCPVRRYHYHYFYARKDFWAADVRRHGPDPSDDCVPVVVVGIDRFEVACCLVRVVVVCVLVVSVVSNHWKYKYAYSQFLLLHDDRSVSCCAPVPPPPDHAQKEFEKAFDDLPPLQAAFWIQGPNFIFGDGLSRHDPVCSVVSSDCVRTGIHGRPTMMGTSVVSCVCVVVVLQDFDKDWAWDADPVGGTTTGIHGYNRRSLRSTPSYHYYHYYCSSGQGCSFVQSSLCSHALQWDDDSSHIDGDPLQPDPDRAEEAAEPQCSHPVSVPVQECDREHCSQEHYYAHYDAEHEHAHEHHHYHEAEYEDVPAHYYHDHNHYDYPDYHYYHDDDDDD/DLCPLLVVQVVQVVQLLVDDPVVCSVVLVVLVVVVSVLVVVVSVDPDAQDDPVLPFFDDDQQAAAVVVLCVVPFDPLCLVLQQQEEEEAEFEACCVQLPDQATQQCDDQADSAGLVNLVLLQQLVVCVVSVHAHAYEYEYEPRHVVVVVVPPVVCVVRRHHYHYWYAGKDFWAAPPSRHGPARSDDDPVVCVVGIDGQGAQCCLVGVVVVCVLVVSVVVNHWKYWYDHSQFLLQHDDRSVSCCAPVPPVPDHWQKEFEKAFDDLVVLQAWAWRQPPNFIFTGHLVNDDPVCNVVSSDCVRTGIHTLRGMMHTSVQSCVCVVVVLQDFDWDWAWDADDVRGTTIDIHTHPRRSLRSTPSYHYYYYDCSSRQRPNFVQSSLQQHAPQWDDDSSHIDGDPLQPDPDRAAADAEPQCGHPVSVVVQELDREHCSQPHYHAHYDAEHEHAHEHEHYHEAEDEDVPAYYYDDHNHYHYPDYHYYHDDDDDD/DLVVLLVVQVVVVVVLLVDDDPVPRPCLVVLVVVVSVLVVVDVVDDDLNDDPPQWAAQDPQLAAAPVVLCVVFFDPAQAVLQQQEEEEAEFAAAQVQQPDQAGQQCDQQAPSQGLVNLQLLQVLVVCVVNVHAYEYEYAYEPSHQVVVVVPPVVCPVRRYHYYYWYFRKDFWAAPVSSHGCCPCPVCVVPCLSTIDGFPAQSCLVRVVVVCVLVVSVVSNHWKYKYDHSQFLLAHDDSSVSCCAPVPPPPDHWQKEFEKAFADPVRLQAWAWIQGPRFIFTGHLSSDDDPPSVVSSPCVRTGIHTLRTMMGTSVQSCVCVVVVLQDFDKDKDWDDDPNPGIIIDIHTHNRRSLRSTPRYHYYHYYCSNRQRDNFVQSSLQQHAPQWDDDSSHIDGDPLQPDPDRADEDEEPCCGHVVSVVVQECDREHCSQEHAYAAYDAEHEHAHEHEHYHEAEDEDVPAHYYHDHNHYDYPDYDYDHDDDDDD/DVVVLLVVQVVVVVVQLVDDDPVPSPQQVVLAVVVSVLVVVVVVDPDADDDPVFFAFADDALAAALCVLPPPDDDPCCLALCLLEAEEAEFAADCVQLPDAATQQCDALEPNHGLVNLQLLLQLPSCVVSVYAYEYEYAYEPRHPVVPVVPCCVCVVSRYHYYYWYFRKYFWAFDPSRHGDDRPPDCPDPCVVRIDGQEPQSVLVTCCPVPNLVVSVVVNHWKYKYDYSLFLLADDDVSVVVCQCVPVVRDHWQKEFEKAFDDLVQLQFWAWGDGPRFIFIGTLVNYDPVCSVVSSDCVRGGIHTLRGMMGTVVVSVVCVVVVLQDFDWDWAQDPVIIDIHTDNRRRLRSTPSYGYYYYYCSSRQRDSFVQSSLCQHALQWDDDSSHIDGDPLQPDPDRADEAEEPQCGHVVSVPQQACGREACSQEHAYAAYDAEHEDAHEHEHYHEAEDEDVPAHYYDYHNHYDYPDYHYDHDDDDDD

Nearest PDB structures (foldseek):
  4r7p-assembly1_A  TM=9.948E-01  e=1.305E-87  Homo sapiens
  3r2w-assembly1_D  TM=9.926E-01  e=2.203E-75  Homo sapiens
  3r2w-assembly1_B-2  TM=9.904E-01  e=5.651E-74  Homo sapiens
  3r2w-assembly1_A  TM=9.872E-01  e=3.306E-72  Homo sapiens
  3r3i-assembly3_B  TM=9.858E-01  e=2.962E-72  Homo sapiens

GO terms:
  GO:0003983 UTP:glucose-1-phosphate uridylyltransferase activity (F, IDA)
  GO:0006011 UDP-alpha-D-glucose metabolic process (P, IDA)
  GO:0005737 cytoplasm (C, EXP)
  GO:0005978 glycogen biosynthetic process (P, IMP)
  GO:0006011 UDP-alpha-D-glucose metabolic process (P, IMP)
  GO:0007420 brain development (P, IMP)
  GO:0003983 UTP:glucose-1-phosphate uridylyltransferase activity (F, TAS)
  GO:0006011 UDP-alpha-D-glucose metabolic process (P, TAS)
  GO:0003983 UTP:glucose-1-phosphate uridylyltransferase activity (F, IMP)
  GO:0005829 cytosol (C, TAS)
  GO:0042802 identical protein binding (F, IPI)
  GO:0005515 protein binding (F, IPI)
  GO:0070062 extracellular exosome (C, HDA)
  GO:0005634 nucleus (C, HDA)

B-factor: mean 155.58, std 66.23, range [58.57, 520.52]

Organism: Homo sapiens (NCBI:txid9606)

CATH classification: 3.90.550.10 (+1 more: 2.160.10.10)

Solvent-accessible surface area: 95640 Å² total; per-residue (Å²): 112,145,116,102,50,44,93,61,8,65,110,84,2,76,137,13,26,98,67,40,72,106,130,83,65,116,94,34,78,94,27,4,46,24,4,48,132,25,5,95,105,11,40,121,128,130,53,49,86,17,76,50,58,118,19,106,138,32,60,161,108,21,28,49,60,22,117,128,6,91,81,118,22,98,6,153,78,22,37,66,5,0,64,78,0,0,4,0,8,21,4,26,37,60,0,96,65,0,30,25,163,13,7,25,0,55,12,42,1,34,117,168,31,10,1,0,13,4,8,2,52,29,4,12,91,28,2,100,81,74,125,14,71,0,5,0,0,0,3,0,0,39,64,0,13,104,81,0,98,161,51,36,128,125,14,118,187,44,130,20,112,40,54,34,10,64,13,14,46,10,0,38,2,42,83,105,29,35,58,15,44,10,149,41,55,51,138,83,31,127,38,52,63,9,12,1,39,3,3,106,0,15,2,6,37,8,2,55,80,43,27,24,0,53,71,0,58,66,93,27,17,84,6,3,2,3,1,44,8,28,11,17,7,3,43,24,15,26,42,3,0,11,18,4,34,70,31,56,156,46,116,177,7,23,0,3,0,0,0,4,84,20,75,217,90,10,30,126,2,6,1,2,0,30,24,147,59,85,9,46,4,3,64,53,89,25,12,47,193,77,63,41,99,53,2,94,44,73,88,82,10,128,15,1,19,0,49,0,0,0,0,10,0,53,0,1,65,93,11,24,100,110,94,48,23,36,18,33,16,67,65,58,70,108,93,42,132,58,55,79,83,6,15,15,1,24,13,26,3,0,8,0,0,34,16,1,92,63,14,17,0,3,33,1,58,86,90,13,24,32,38,0,114,49,4,10,9,1,0,15,0,52,2,70,0,18,53,38,111,38,2,33,23,83,51,19,179,132,23,136,138,121,89,60,12,87,9,75,19,21,96,26,0,52,109,15,102,36,0,101,140,23,8,112,34,52,2,43,0,30,96,0,69,95,1,31,2,21,15,39,0,23,2,12,115,116,2,15,0,43,10,43,0,59,0,64,6,84,131,63,49,60,5,10,10,57,88,42,16,88,25,82,101,117,134,36,80,30,85,95,82,88,123,155,126,86,192,115,104,98,30,102,51,8,84,154,64,10,85,138,10,17,98,40,48,80,86,156,66,89,106,75,54,81,114,12,5,35,24,5,103,129,23,7,87,60,13,57,120,101,151,47,143,85,33,65,166,25,17,85,116,134,31,62,161,120,25,27,40,57,25,109,124,3,105,75,125,22,101,9,136,89,17,35,50,3,0,60,78,0,0,6,0,6,14,2,26,40,55,0,101,74,1,26,21,152,10,5,21,0,50,10,42,2,37,108,171,34,10,1,0,9,3,7,2,54,31,4,24,88,29,1,117,90,81,122,5,79,1,2,0,0,0,4,0,0,42,54,0,11,101,65,0,95,149,61,30,125,130,11,116,177,36,81,17,100,31,61,39,11,60,8,15,58,12,2,40,1,43,97,109,64,51,61,17,38,6,148,57,84,48,155,84,42,150,9,49,93,8,15,0,27,2,18,71,6,13,2,6,36,10,1,48,84,52,26,25,0,60,77,0,58,64,86,43,17,57,5,3,1,0,0,45,12,18,7,14,8,3,43,28,16,28,51,4,0,17,20,4,11,79,23,53,161,59,128,115,10,32,0,2,0,0,0,2,80,17,65,219,91,28,20,133,20,4,1,1,0,31,44,152,71,71,6,41,7,14,69,44,98,40,18,48,194,69,10,46,100,72,3,62,34,66,81,88,6,122,15,9,28,3,37,1,0,0,0,10,0,58,0,3,64,87,11,26,104,116,98,46,26,48,15,41,35,70,76,62,70,93,68,106,107,86,46,84,79,13,15,12,0,21,15,25,2,1,9,0,0,35,20,0,91,61,15,15,0,3,29,1,53,79,89,11,30,34,30,0,118,66,4,11,36,1,0,21,1,54,1,71,0,19,47,39,89,42,2,31,22,73,56,17,173,157,24,151,142,127,85,62,9,85,8,84,23,21,100,30,0,66,109,15,90,28,0,105,149,27,11,124,35,52,2,47,0,27,99,0,78,54,0,19,2,18,14,52,0,32,3,13,120,116,1,13,0,46,9,55,0,38,0,55,6,100,177,68,43,55,6,8,10,57,91,41,18,88,22,87,99,108,139,38,83,31,85,99,80,86,114,153,146,124,136,111,130,81,10,92,54,10,80,150,68,34,92,146,18,44,97,79,32,59,100,189,100,61,141,69,24,95,101,26,17,58,16,18,54,103,38,14,63,74,45,40,147,54,139,56,56,78,35,67,147,47,138,42,108,134,29,69,162,108,7,31,38,60,33,96,145,11,108,56,243,6,128,10,154,79,44,32,57,6,0,60,82,0,0,2,0,8,20,0,30,29,57,0,94,86,0,35,60,132,17,1,10,0,47,15,38,1,32,105,143,29,17,2,0,14,7,9,2,53,26,3,22,93,31,1,114,84,69,121,4,67,0,4,0,0,1,5,0,0,53,36,1,20,138,45,0,104,133,45,29,117,85,14,113,109,41,102,18,107,35,50,44,10,65,13,11,62,16,10,52,7,38,108,138,44,73,67,15,32,36,146,43,76,53,70,87,19,104,32,70,59,4,16,1,31,5,18,74,1,10,3,2,40,9,1,52,79,51,27,22,0,60,63,0,57,67,92,44,13,81,8,2,0,0,0,30,10,8,7,17,8,3,39,21,12,37,72,5,0,25,38,9,31,96,30,78,136,62,141,167,15,13,0,4,0,0,0,4,79,24,63,225,77,8,30,125,17,8,0,0,1,27,34,149,60,92,17,26,13,13,68,98,81,34,32,43,156,61,88,70,119,78,20,114,42,79,83,81,24,125,16,6,25,4,31,1,0,0,0,14,0,56,0,4,57,83,14,33,94,108,107,47,29,49,31,23,25,52,81,69,59,124,35,124,86,48,69,80,89,8,32,33,2,25,18,25,1,1,4,0,0,39,20,2,91,86,16,20,0,4,25,0,51,79,86,12,26,32,46,0,111,55,2,10,36,2,0,11,0,45,1,68,0,15,48,38,96,43,2,31,28,74,47,16,177,163,14,149,62,123,80,62,8,82,13,79,21,16,98,27,0,63,109,21,130,32,0,93,148,26,13,114,33,49,2,45,0,27,85,0,66,64,0,15,2,22,20,51,0,30,3,6,110,110,2,18,0,51,14,50,0,50,0,53,5,100,143,72,46,62,6,8,10,60,85,46,21,88,26,83,101,116,125,41,77,34,90,93,106,76,100,144,118,149,184,122,110,98,25,96,45,10,64,151,44,18,95,130,10,23,105,80,44,64,75,147,103,74,135,75,30,106,78,20,20,44,8,15,91,125,15,7,108,72,12,69,143,89,157,50,138,45,16,48,154,58,147,87,104,206,43,51,157,127,24,34,45,67,30,120,122,1,89,71,113,46,141,44,126,115,60,57,72,33,12,48,56,4,4,10,8,7,4,0,12,31,55,0,106,74,0,33,46,185,22,7,8,0,59,14,32,0,37,114,144,35,13,1,0,34,6,14,2,56,33,8,42,88,39,0,104,85,94,122,12,76,5,3,0,17,0,2,2,0,51,62,0,37,144,58,1,144,139,46,35,120,98,23,100,167,28,96,24,63,38,106,57,13,64,9,7,73,14,9,44,2,51,104,144,61,58,56,19,43,51,69,65,122,34,180,90,61,143,20,66,112,10,51,2,36,3,14,77,0,12,2,10,53,3,16,100,52,93,24,27,10,71,93,24,61,67,94,47,11,57,6,10,2,0,0,33,6,9,7,16,8,4,41,36,13,80,59,8,4,17,23,18,51,9,87,80,136,76,110,98,13,28,0,12,0,0,0,3,87,25,65,219,74,16,33,146,17,3,2,12,11,38,48,148,61,91,18,26,9,10,63,61,85,36,19,28,192,63,52,56,87,68,17,109,37,66,98,110,30,127,15,35,15,3,36,0,0,12,3,5,1,38,0,1,104,89,5,41,135,110,104,58,41,54,28,25,31,50,74,61,65,151,115,130,22,15,26,2,16,13,36,2,0,5,0,0,42,24,2,86,89,9,28,0,3,30,1,61,81,89,13,24,33,40,1,111,47,2,4,36,0,0,15,2,31,1,66,0,14,48,36,100,34,2,32,21,83,49,17,171,158,22,150,131,123,84,56,10,81,6,80,22,21,97,32,0,59,109,9,93,32,0,89,158,15,9,114,32,58,3,46,0,33,103,0,71,90,0,22,1,21,22,54,0,30,0,4,119,108,1,14,0,48,9,46,0,56,0,58,5,99,143,62,46,59,4,8,10,56,84,44,23,86,27,82,96,119,136,40,78,35,70,96,71,77,108,145,130

InterPro domains:
  IPR002618 UDPGP family [PF01704] (56-473)
  IPR016267 UTP--glucose-1-phosphate uridylyltransferase [PIRSF000806] (17-508)
  IPR016267 UTP--glucose-1-phosphate uridylyltransferase [PTHR43511] (41-508)
  IPR016267 UTP--glucose-1-phosphate uridylyltransferase [cd00897] (105-411)
  IPR029044 Nucleotide-diphospho-sugar transferases [G3DSA:3.90.550.10] (27-395)
  IPR029044 Nucleotide-diphospho-sugar transferases [SSF53448] (16-481)

Radius of gyration: 46.64 Å; Cα contacts (8 Å, |Δi|>4): 3707; chains: 4; bounding box: 117×128×87 Å

Sequence (1935 aa):
IRQELELSVKKELEKILTTASSHEFEHTKKDLDGFRKLFHRFLQEKGPSVDWGKIQRPPEDSIQPYEKIKARGLPDN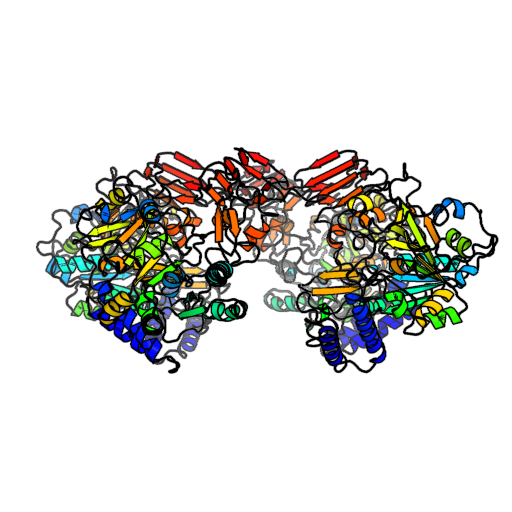ISSVLNKLVVVKLNGGLGTSMGCKGPKSLIGVRNENTFLDLTVQQIEHLNKTYNTDVPLVLMNSFNTDEDTKKILQKYNHCRVKIYTFNQSRYPRINKESLLPVAKDVSYSGENTEAWYPPGHGDIYASFYNSGLLDTFIGEGKEYIFVSNIDNLGATVDLYILNHLMNPPNGKRCEFVMEVTNKTRADVKGGTLTQYEGKLRLVEIAQVPKAHVDEFKSVSKFKIFNTNNLWISLAAVKRLQEQNAIDMEIIVNAKTLDGGLNVIQLETAVGAAIKSFENSLGINVPRSRFLPVKTTSDLLLVMSNLYSLNAGSLTMSEKREFPTVPLVKLGSSFTKVQDYLRRFESIPDMLELDHLTVSGDVTFGKNVSLKGTVIIIANHGDRIDIPPGAVLENKIVSGNLRILDHIRQELELSVKKELEKILTTASSHEFEHTKKDLDGFRKLFHRFLQEKGPSVDWGKIQRPPEDSIQPYEKIKARGLPDNISSVLNKLVVVKLNGGLGTSMGCKGPKSLIGVRNENTFLDLTVQQIEHLNKTYNTDVPLVLMNSFNTDEDTKKILQKYNHCRVKIYTFNQSRYPRINKESLLPVAKDVSYSGENTEAWYPPGHGDIYASFYNSGLLDTFIGEGKEYIFVSNIDNLGATVDLYILNHLMNPPNGKRCEFVMEVTNKTRADVKGGTLTQYEGKLRLVEIAQVPKAHVDEFKSVSKFKIFNTNNLWISLAAVKRLQEQNAIDMEIIVNAKTLDGGLNVIQLETAVGAAIKSFENSLGINVPRSRFLPVKTTSDLLLVMSNLYSLNAGSLTMSEKREFPTVPLVKLGSSFTKVQDYLRRFESIPDMLELDHLTVSGDVTFGKNVSLKGTVIIIANHGDRIDIPPGAVLENKIVSGNLRILDHIRQELELSVKKELEKILTTASSHEFEHTKKDLDGFRKLFHRFLQEKGPSVDWGKIQRPPEDSIQPYEKIKARGLPDNISSVLNKLVVVKLNGGLGTSMGCKGPKSLIGVRNENTFLDLTVQQIEHLNKTYNTDVPLVLMNSFNTDEDTKKILQKYNHCRVKIYTFNQSRYPRINKESLLPVAKDVSYSGENTEAWYPPGHGDIYASFYNSGLLDTFIGEGKEYIFVSNIDNLGATVDLYILNHLMNPPNGKRCEFVMEVTNKTRADVKGGTLTQYEGKLRLVEIAQVPKAHVDEFKSVSKFKIFNTNNLWISLAAVKRLQEQNAIDMEIIVNAKTLDGGLNVIQLETAVGAAIKSFENSLGINVPRSRFLPVKTTSDLLLVMSNLYSLNAGSLTMSEKREFPTVPLVKLGSSFTKVQDYLRRFESIPDMLELDHLTVSGDVTFGKNVSLKGTVIIIANHGDRIDIPPGAVLENKIVSGNLRILDHIRQELELSVKKELEKILTTASSHEFEHTKKDLDGFRKLFHRFLQEKGPSVDWGKIQRPPEDSIQPYEKIKARGLPDNISSVLNKLVVVKLNGGLGTSMGCKGPKSLIGVRNENTFLDLTVQQIEHLNKTYNTDVPLVLMNSFNTDEDTKKILQKYNHCRVKIYTFNQSRYPRINKESLLPVAKDVSYSGENTEAWYPPGHGDIYASFYNSGLLDTFIGEGKEYIFVSNIDNLGATVDLYILNHLMNPPNGKRCEFVMEVTNKTRADVKGGTLTQYEGKLRLVEIAQVPKAHVDEFKSVSKFKIFNTNNLWISLAAVKRLQEQNAIDMEIIVNAKTNVIQLETAVGAAIKSFENSLGINVPRSRFLPVKTTSDLLLVMSNLYSLNAGSLTMSEKREFPTVPLVKLGSSFTKVQDYLRRFESIPDMLELDHLTVSGDVTFGKNVSLKGTVIIIANHGDRIDIPPGAVLENKIVSGNLRILDH

Secondary structure (DSSP, 8-state):
-HHHHHHHHHHHHHHHHH---GGGSHHHHHHHHHHHHHHHHHTTS-S----GGGEEPPPTTSEEEHHHHHHH-S-S-HHHHHTTEEEEEEE--BTTTTT-SSBGGGSEEETTEEHHHHHHHHHHHHHHHHT---EEEEEE-TTTHHHHHGGGGGGSSSS-EEEEEE---EE-EESSS-SB---S--GGGS-GGGEE---STTHHHHHHHHTHHHHHHHTT--EEEEEESSBTT-PPPHHHHHHHHS-GGG---SEEEEEEEPPSS--SS-EEEEETTEEEEE-GGGS-TTSHHHHH-TTT--EEEEEEEEEEHHHHHHHHHTT------EEEEEEETTTEEEEEEE--GGGGGGGSTT-EEEE--GGG--B--SHHHHHHHHSTTEEEETTEEEE-TT-SSSSPPEEEE-GGGSSHHHHHHHBSSPPB-TTEEEEEE-SEEEE-TT-EEEEEEEEEE-SS-EEEE-TT-EEES-EEEE-B-----/-TTHHHHHHHHHHHHHHTS--SSSHHHHHHHHHHHHHHHHHHHH--S--S-TT-SBPPPTTTEEEHHHHHHT---SSHHHHHTTEEEEEEE--BTTTTT-SSBGGGSEEETTEEHHHHHHHHHHHHHHHHT----EEEEE-TTTHHHHHHHTTGGGSSSS-EEEEE---EE-EETTT--B---S--SSSTTGGGEE---STHHHHHHHHTSHHHHHHHHT--EEEEEESSBTT-PPPHHHHHHHHS-GGG---SEEEEEEE--STTTTS-EEEEETTEEEEE-GGGS-STTHHHHH-TTT--EEEEEEEEEEHHHHHHHHHHT------EEEEEEETTTEEEEEEE--TGGGGGGSTT-EEEE--GGG--B--SHHHHHHHHSTTEEEETTEEEE-TT-SSSSPPEEEE-GGGSSHHHHHHHBSSPPEEEEEEEEEE-SEEEE-TT-EEEEEEEEEEPTT-EEEEPTT-EEEEEEEEE-B-----/-HHHHHHHHHHHHHHHHTS--TTTHHHHHHHHHHHHHHHHHHHHS-S----SSSEEPPPTTSEEEHHHHHTT-S-S-HHHHHHTEEEEEE---B-TTTT--SBGGGSEEETTEEHHHHHHHHHHHHHHHHT---EEEEEE-TTTHHHHHHHTTGGGSSS-EEEEEEPP-EE-EETTT-SB-----TTTS-HHHHEE---STTHHHHHHHTSHHHHHHHHT--EEEEEETTBTT----HHHHHHHHS-GGG---SEEEEEEE--SGGGSS-EEEEETTEEEEE-GGG--STTHHHHH-TTT--EEEEEEEEEEHHHHHHHHTTT------EEEEE-STT-S-EEEEE--GGGGGGGSTT--EEE--GGG--B--SHHHHHHHHSTTEEEETTEEEE-TT-SSSSPPEEEE-GGGSSHHHHHHTBSSPPB-TTEEEEEEESEEEE-TT-EEEEEEEEE--TT-EEEEPTT-EEEEEEEES-B-----/-HHHHHHHHHHHHHHHHTSS-SSS-HHHHHHHHHHHHHHHHHTT-SS-S-BTTB-----SSSEEEHHHHHHS---SS-GGGGGGEEEEEEE--BSTTTS-SSBSTTSEEETTEEHHHHHHHHHHHHHHHHT--PEEEEEE-TTTHHHHHTTGGGGTTSSSEEEEEEPP-EEPEETTT-SB---SS-SSSSGGGGEE--TTSTHHHHHHGGGHHHHHHHTT--EEEEEETTBTT-PPPHHHHHTTT-TGGG---SEEEEEEE--GGGTTS-EEEEETTEEEEE-TTTS-SSSHHHHH-TTT--EEEEEEEEEEHHHHHHHHHHT-----EEEEE---EEEEEE-GGGGGGGSTT-EEEE--GGG--B--SHHHHHHHHSTTEEEETTEEEE-TT-SSSPPPEEEE-GGGSSHHHHHHHBSS--EEEEEEEEEEESEEEE-TT-EEEEEEEEE--TT-EEEE-TT-EEEEEEEES-B-----